Protein 2JOV (pdb70)

Solvent-accessible surface area: 6373 Å² total; per-residue (Å²): 238,182,106,98,68,0,66,18,94,1,131,8,173,45,105,5,159,81,104,53,0,54,0,77,4,69,96,81,10,60,127,73,54,100,92,38,0,21,90,22,5,84,203,35,102,11,48,86,42,48,146,51,39,21,78,42,42,146,67,8,105,130,73,28,10,22,1,35,1,58,75,76,12,54,119,89,91,162,99,184,172,114,172,149,231

Organism: Clostridium perfringens (strain 13 / Type A) (NCBI:txid195102)

Radius of gyration: 15.19 Å; Cα contacts (8 Å, |Δi|>4): 157; chains: 1; bounding box: 55×25×27 Å

Structure (mmCIF, N/CA/C/O backbone):
data_2JOV
#
_entry.id   2JOV
#
loop_
_atom_site.group_PDB
_atom_site.id
_atom_site.type_symbol
_atom_site.label_atom_id
_atom_site.label_alt_id
_atom_site.label_comp_id
_atom_site.label_asym_id
_atom_site.label_entity_id
_atom_site.label_seq_id
_atom_site.pdbx_PDB_ins_code
_atom_site.Cartn_x
_atom_site.Cartn_y
_atom_site.Cartn_z
_atom_site.occupancy
_atom_site.B_iso_or_equiv
_atom_site.auth_seq_id
_atom_site.auth_comp_id
_atom_site.auth_asym_id
_atom_site.auth_atom_id
_atom_site.pdbx_PDB_model_num
ATOM 1 N N . MET A 1 1 ? -21.178 -5.968 8.451 1.00 0.00 1 MET A N 1
ATOM 2 C CA . MET A 1 1 ? -22.078 -5.136 9.282 1.00 0.00 1 MET A CA 1
ATOM 3 C C . MET A 1 1 ? -22.566 -3.934 8.482 1.00 0.00 1 MET A C 1
ATOM 4 O O . MET A 1 1 ? -23.746 -3.843 8.141 1.00 0.00 1 MET A O 1
ATOM 20 N N . HIS A 1 2 ? -21.663 -3.011 8.185 1.00 0.00 2 HIS A N 1
ATOM 21 C CA . HIS A 1 2 ? -21.981 -1.884 7.318 1.00 0.00 2 HIS A CA 1
ATOM 22 C C . HIS A 1 2 ? -21.036 -1.883 6.127 1.00 0.00 2 HIS A C 1
ATOM 23 O O . HIS A 1 2 ? -21.426 -2.207 5.007 1.00 0.00 2 HIS A O 1
ATOM 38 N N . LYS A 1 3 ? -19.782 -1.544 6.392 1.00 0.00 3 LYS A N 1
ATOM 39 C CA . LYS A 1 3 ? -18.751 -1.524 5.368 1.00 0.00 3 LYS A CA 1
ATOM 40 C C . LYS A 1 3 ? -17.490 -2.194 5.898 1.00 0.00 3 LYS A C 1
ATOM 41 O O . LYS A 1 3 ? -17.344 -2.377 7.110 1.00 0.00 3 LYS A O 1
ATOM 60 N N . ASP A 1 4 ? -16.587 -2.564 5.005 1.00 0.00 4 ASP A N 1
ATOM 61 C CA . ASP A 1 4 ? -15.389 -3.296 5.394 1.00 0.00 4 ASP A CA 1
ATOM 62 C C . ASP A 1 4 ? -14.138 -2.460 5.125 1.00 0.00 4 ASP A C 1
ATOM 63 O O . ASP A 1 4 ? -14.095 -1.680 4.174 1.00 0.00 4 ASP A O 1
ATOM 72 N N . ILE A 1 5 ? -13.135 -2.595 5.978 1.00 0.00 5 ILE A N 1
ATOM 73 C CA . ILE A 1 5 ? -11.878 -1.886 5.790 1.00 0.00 5 ILE A CA 1
ATOM 74 C C . ILE A 1 5 ? -11.167 -2.394 4.543 1.00 0.00 5 ILE A C 1
ATOM 75 O O . ILE A 1 5 ? -10.832 -3.576 4.442 1.00 0.00 5 ILE A O 1
ATOM 91 N N . PHE A 1 6 ? -10.944 -1.491 3.600 1.00 0.00 6 PHE A N 1
ATOM 92 C CA . PHE A 1 6 ? -10.245 -1.831 2.374 1.00 0.00 6 PHE A CA 1
ATOM 93 C C . PHE A 1 6 ? -8.841 -2.335 2.692 1.00 0.00 6 PHE A C 1
ATOM 94 O O . PHE A 1 6 ? -8.086 -1.689 3.408 1.00 0.00 6 PHE A O 1
ATOM 111 N N . THR A 1 7 ? -8.531 -3.515 2.192 1.00 0.00 7 THR A N 1
ATOM 112 C CA . THR A 1 7 ? -7.203 -4.081 2.323 1.00 0.00 7 THR A CA 1
ATOM 113 C C . THR A 1 7 ? -6.879 -4.876 1.062 1.00 0.00 7 THR A C 1
ATOM 114 O O . THR A 1 7 ? -7.602 -5.812 0.714 1.00 0.00 7 THR A O 1
ATOM 125 N N . SER A 1 8 ? -5.819 -4.492 0.369 1.00 0.00 8 SER A N 1
ATOM 126 C CA . SER A 1 8 ? -5.491 -5.090 -0.913 1.00 0.00 8 SER A CA 1
ATOM 127 C C . SER A 1 8 ? -3.977 -5.102 -1.112 1.00 0.00 8 SER A C 1
ATOM 128 O O . SER A 1 8 ? -3.226 -4.617 -0.261 1.00 0.00 8 SER A O 1
ATOM 136 N N . VAL A 1 9 ? -3.531 -5.655 -2.228 1.00 0.00 9 VAL A N 1
ATOM 137 C CA . VAL A 1 9 ? -2.112 -5.742 -2.526 1.00 0.00 9 VAL A CA 1
ATOM 138 C C . VAL A 1 9 ? -1.778 -4.908 -3.759 1.00 0.00 9 VAL A C 1
ATOM 139 O O . VAL A 1 9 ? -2.325 -5.137 -4.837 1.00 0.00 9 VAL A O 1
ATOM 152 N N . VAL A 1 10 ? -0.889 -3.941 -3.594 1.00 0.00 10 VAL A N 1
ATOM 153 C CA . VAL A 1 10 ? -0.494 -3.080 -4.701 1.00 0.00 10 VAL A CA 1
ATOM 154 C C . VAL A 1 10 ? 0.968 -3.333 -5.076 1.00 0.00 10 VAL A C 1
ATOM 155 O O . VAL A 1 10 ? 1.779 -3.725 -4.231 1.00 0.00 10 VAL A O 1
ATOM 168 N N . ARG A 1 11 ? 1.291 -3.124 -6.345 1.00 0.00 11 ARG A N 1
ATOM 169 C CA . ARG A 1 11 ? 2.634 -3.370 -6.852 1.00 0.00 11 ARG A CA 1
ATOM 170 C C . ARG A 1 11 ? 3.583 -2.248 -6.450 1.00 0.00 11 ARG A C 1
ATOM 171 O O . ARG A 1 11 ? 3.252 -1.067 -6.570 1.00 0.00 11 ARG A O 1
ATOM 192 N N . VAL A 1 12 ? 4.764 -2.622 -5.977 1.00 0.00 12 VAL A N 1
ATOM 193 C CA . VAL A 1 12 ? 5.763 -1.647 -5.567 1.00 0.00 12 VAL A CA 1
ATOM 194 C C . VAL A 1 12 ? 6.961 -1.698 -6.504 1.00 0.00 12 VAL A C 1
ATOM 195 O O . VAL A 1 12 ? 7.722 -2.671 -6.514 1.00 0.00 12 VAL A O 1
ATOM 208 N N . ARG A 1 13 ? 7.133 -0.641 -7.276 1.00 0.00 13 ARG A N 1
ATOM 209 C CA . ARG A 1 13 ? 8.154 -0.599 -8.308 1.00 0.00 13 ARG A CA 1
ATOM 210 C C . ARG A 1 13 ? 9.454 -0.027 -7.749 1.00 0.00 13 ARG A C 1
ATOM 211 O O . ARG A 1 13 ? 9.582 1.182 -7.572 1.00 0.00 13 ARG A O 1
ATOM 232 N N . GLY A 1 14 ? 10.396 -0.906 -7.438 1.00 0.00 14 GLY A N 1
ATOM 233 C CA . GLY A 1 14 ? 11.702 -0.468 -6.995 1.00 0.00 14 GLY A CA 1
ATOM 234 C C . GLY A 1 14 ? 12.454 -1.586 -6.319 1.00 0.00 14 GLY A C 1
ATOM 235 O O . GLY A 1 14 ? 11.850 -2.585 -5.919 1.00 0.00 14 GLY A O 1
ATOM 239 N N . SER A 1 15 ? 13.759 -1.436 -6.190 1.00 0.00 15 SER A N 1
ATOM 240 C CA . SER A 1 15 ? 14.572 -2.445 -5.539 1.00 0.00 15 SER A CA 1
ATOM 241 C C . SER A 1 15 ? 14.553 -2.212 -4.032 1.00 0.00 15 SER A C 1
ATOM 242 O O . SER A 1 15 ? 15.248 -1.337 -3.513 1.00 0.00 15 SER A O 1
ATOM 250 N N . LYS A 1 16 ? 13.725 -2.984 -3.345 1.00 0.00 16 LYS A N 1
ATOM 251 C CA . LYS A 1 16 ? 13.519 -2.817 -1.915 1.00 0.00 16 LYS A CA 1
ATOM 252 C C . LYS A 1 16 ? 13.184 -4.157 -1.267 1.00 0.00 16 LYS A C 1
ATOM 253 O O . LYS A 1 16 ? 12.332 -4.237 -0.380 1.00 0.00 16 LYS A O 1
ATOM 272 N N . LYS A 1 17 ? 13.877 -5.200 -1.731 1.00 0.00 17 LYS A N 1
ATOM 273 C CA . LYS A 1 17 ? 13.698 -6.569 -1.243 1.00 0.00 17 LYS A CA 1
ATOM 274 C C . LYS A 1 17 ? 12.356 -7.156 -1.692 1.00 0.00 17 LYS A C 1
ATOM 275 O O . LYS A 1 17 ? 12.322 -8.093 -2.492 1.00 0.00 17 LYS A O 1
ATOM 294 N N . TYR A 1 18 ? 11.259 -6.593 -1.196 1.00 0.00 18 TYR A N 1
ATOM 295 C CA . TYR A 1 18 ? 9.919 -7.073 -1.531 1.00 0.00 18 TYR A CA 1
ATOM 296 C C . TYR A 1 18 ? 9.526 -6.679 -2.956 1.00 0.00 18 TYR A C 1
ATOM 297 O O . TYR A 1 18 ? 10.300 -6.039 -3.674 1.00 0.00 18 TYR A O 1
ATOM 315 N N . ASN A 1 19 ? 8.317 -7.047 -3.363 1.00 0.00 19 ASN A N 1
ATOM 316 C CA . ASN A 1 19 ? 7.828 -6.714 -4.697 1.00 0.00 19 ASN A CA 1
ATOM 317 C C . ASN A 1 19 ? 6.461 -6.035 -4.632 1.00 0.00 19 ASN A C 1
ATOM 318 O O . ASN A 1 19 ? 6.178 -5.118 -5.404 1.00 0.00 19 ASN A O 1
ATOM 329 N N . VAL A 1 20 ? 5.631 -6.469 -3.699 1.00 0.00 20 VAL A N 1
ATOM 330 C CA . VAL A 1 20 ? 4.313 -5.876 -3.502 1.00 0.00 20 VAL A CA 1
ATOM 331 C C . VAL A 1 20 ? 4.112 -5.515 -2.036 1.00 0.00 20 VAL A C 1
ATOM 332 O O . VAL A 1 20 ? 4.796 -6.052 -1.163 1.00 0.00 20 VAL A O 1
ATOM 345 N N . VAL A 1 21 ? 3.188 -4.608 -1.762 1.00 0.00 21 VAL A N 1
ATOM 346 C CA . VAL A 1 21 ? 2.923 -4.200 -0.393 1.00 0.00 21 VAL A CA 1
ATOM 347 C C . VAL A 1 21 ? 1.429 -4.289 -0.071 1.00 0.00 21 VAL A C 1
ATOM 348 O O . VAL A 1 21 ? 0.581 -3.882 -0.873 1.00 0.00 21 VAL A O 1
ATOM 361 N N . PRO A 1 22 ? 1.085 -4.879 1.085 1.00 0.00 22 PRO A N 1
ATOM 362 C CA . PRO A 1 22 ? -0.290 -4.899 1.578 1.00 0.00 22 PRO A CA 1
ATOM 363 C C . PRO A 1 22 ? -0.726 -3.528 2.093 1.00 0.00 22 PRO A C 1
ATOM 364 O O . PRO A 1 22 ? -0.136 -2.977 3.031 1.00 0.00 22 PRO A O 1
ATOM 375 N N . VAL A 1 23 ? -1.749 -2.978 1.467 1.00 0.00 23 VAL A N 1
ATOM 376 C CA . VAL A 1 23 ? -2.258 -1.670 1.836 1.00 0.00 23 VAL A CA 1
ATOM 377 C C . VAL A 1 23 ? -3.650 -1.789 2.437 1.00 0.00 23 VAL A C 1
ATOM 378 O O . VAL A 1 23 ? -4.408 -2.701 2.102 1.00 0.00 23 VAL A O 1
ATOM 391 N N . LYS A 1 24 ? -3.976 -0.869 3.323 1.00 0.00 24 LYS A N 1
ATOM 392 C CA . LYS A 1 24 ? -5.273 -0.849 3.964 1.00 0.00 24 LYS A CA 1
ATOM 393 C C . LYS A 1 24 ? -5.806 0.571 4.011 1.00 0.00 24 LYS A C 1
ATOM 394 O O . LYS A 1 24 ? -5.090 1.525 3.701 1.00 0.00 24 LYS A O 1
ATOM 413 N N . SER A 1 25 ? -7.058 0.712 4.393 1.00 0.00 25 SER A N 1
ATOM 414 C CA . SER A 1 25 ? -7.669 2.020 4.481 1.00 0.00 25 SER A CA 1
ATOM 415 C C . SER A 1 25 ? -7.901 2.409 5.933 1.00 0.00 25 SER A C 1
ATOM 416 O O . SER A 1 25 ? -7.992 1.554 6.819 1.00 0.00 25 SER A O 1
ATOM 424 N N . ASN A 1 26 ? -7.971 3.710 6.167 1.00 0.00 26 ASN A N 1
ATOM 425 C CA . ASN A 1 26 ? -8.210 4.250 7.497 1.00 0.00 26 ASN A CA 1
ATOM 426 C C . ASN A 1 26 ? -9.684 4.149 7.876 1.00 0.00 26 ASN A C 1
ATOM 427 O O . ASN A 1 26 ? -10.020 3.951 9.045 1.00 0.00 26 ASN A O 1
ATOM 438 N N . LYS A 1 27 ? -10.559 4.269 6.888 1.00 0.00 27 LYS A N 1
ATOM 439 C CA . LYS A 1 27 ? -11.994 4.275 7.138 1.00 0.00 27 LYS A CA 1
ATOM 440 C C . LYS A 1 27 ? -12.690 3.161 6.357 1.00 0.00 27 LYS A C 1
ATOM 441 O O . LYS A 1 27 ? -12.211 2.748 5.302 1.00 0.00 27 LYS A O 1
ATOM 460 N N . PRO A 1 28 ? -13.816 2.643 6.887 1.00 0.00 28 PRO A N 1
ATOM 461 C CA . PRO A 1 28 ? -14.546 1.519 6.282 1.00 0.00 28 PRO A CA 1
ATOM 462 C C . PRO A 1 28 ? -15.127 1.855 4.910 1.00 0.00 28 PRO A C 1
ATOM 463 O O . PRO A 1 28 ? -15.700 2.928 4.709 1.00 0.00 28 PRO A O 1
ATOM 474 N N . VAL A 1 29 ? -14.987 0.920 3.980 1.00 0.00 29 VAL A N 1
ATOM 475 C CA . VAL A 1 29 ? -15.438 1.115 2.610 1.00 0.00 29 VAL A CA 1
ATOM 476 C C . VAL A 1 29 ? -16.394 -0.003 2.217 1.00 0.00 29 VAL A C 1
ATOM 477 O O . VAL A 1 29 ? -16.294 -1.113 2.732 1.00 0.00 29 VAL A O 1
ATOM 490 N N . GLU A 1 30 ? -17.332 0.274 1.331 1.00 0.00 30 GLU A N 1
ATOM 491 C CA . GLU A 1 30 ? -18.218 -0.772 0.848 1.00 0.00 30 GLU A CA 1
ATOM 492 C C . GLU A 1 30 ? -17.438 -1.749 -0.028 1.00 0.00 30 GLU A C 1
ATOM 493 O O . GLU A 1 30 ? -16.510 -1.354 -0.738 1.00 0.00 30 GLU A O 1
ATOM 505 N N . ILE A 1 31 ? -17.813 -3.021 0.031 1.00 0.00 31 ILE A N 1
ATOM 506 C CA . ILE A 1 31 ? -17.078 -4.081 -0.658 1.00 0.00 31 ILE A CA 1
ATOM 507 C C . ILE A 1 31 ? -17.045 -3.850 -2.173 1.00 0.00 31 ILE A C 1
ATOM 508 O O . ILE A 1 31 ? -16.102 -4.256 -2.857 1.00 0.00 31 ILE A O 1
ATOM 524 N N . SER A 1 32 ? -18.053 -3.161 -2.688 1.00 0.00 32 SER A N 1
ATOM 525 C CA . SER A 1 32 ? -18.105 -2.830 -4.103 1.00 0.00 32 SER A CA 1
ATOM 526 C C . SER A 1 32 ? -16.985 -1.856 -4.482 1.00 0.00 32 SER A C 1
ATOM 527 O O . SER A 1 32 ? -16.501 -1.858 -5.614 1.00 0.00 32 SER A O 1
ATOM 535 N N . LYS A 1 33 ? -16.554 -1.048 -3.518 1.00 0.00 33 LYS A N 1
ATOM 536 C CA . LYS A 1 33 ? -15.472 -0.100 -3.749 1.00 0.00 33 LYS A CA 1
ATOM 537 C C . LYS A 1 33 ? -14.124 -0.733 -3.430 1.00 0.00 33 LYS A C 1
ATOM 538 O O . LYS A 1 33 ? -13.089 -0.268 -3.904 1.00 0.00 33 LYS A O 1
ATOM 557 N N . TRP A 1 34 ? -14.138 -1.797 -2.630 1.00 0.00 34 TRP A N 1
ATOM 558 C CA . TRP A 1 34 ? -12.930 -2.574 -2.373 1.00 0.00 34 TRP A CA 1
ATOM 559 C C . TRP A 1 34 ? -12.362 -3.085 -3.695 1.00 0.00 34 TRP A C 1
ATOM 560 O O . TRP A 1 34 ? -11.155 -3.024 -3.938 1.00 0.00 34 TRP A O 1
ATOM 581 N N . ILE A 1 35 ? -13.253 -3.569 -4.550 1.00 0.00 35 ILE A N 1
ATOM 582 C CA . ILE A 1 35 ? -12.873 -4.028 -5.879 1.00 0.00 35 ILE A CA 1
ATOM 583 C C . ILE A 1 35 ? -12.413 -2.849 -6.730 1.00 0.00 35 ILE A C 1
ATOM 584 O O . ILE A 1 35 ? -11.375 -2.909 -7.391 1.00 0.00 35 ILE A O 1
ATOM 600 N N . ASP A 1 36 ? -13.187 -1.766 -6.676 1.00 0.00 36 ASP A N 1
ATOM 601 C CA . ASP A 1 36 ? -12.920 -0.568 -7.470 1.00 0.00 36 ASP A CA 1
ATOM 602 C C . ASP A 1 36 ? -11.540 0.012 -7.160 1.00 0.00 36 ASP A C 1
ATOM 603 O O . ASP A 1 36 ? -10.779 0.339 -8.071 1.00 0.00 36 ASP A O 1
ATOM 612 N N . PHE A 1 37 ? -11.209 0.116 -5.878 1.00 0.00 37 PHE A N 1
ATOM 613 C CA . PHE A 1 37 ? -9.912 0.645 -5.468 1.00 0.00 37 PHE A CA 1
ATOM 614 C C . PHE A 1 37 ? -8.785 -0.304 -5.871 1.00 0.00 37 PHE A C 1
ATOM 615 O O . PHE A 1 37 ? -7.710 0.137 -6.280 1.00 0.00 37 PHE A O 1
ATOM 632 N N . SER A 1 38 ? -9.039 -1.606 -5.773 1.00 0.00 38 SER A N 1
ATOM 633 C CA . SER A 1 38 ? -8.057 -2.604 -6.178 1.00 0.00 38 SER A CA 1
ATOM 634 C C . SER A 1 38 ? -7.795 -2.512 -7.680 1.00 0.00 38 SER A C 1
ATOM 635 O O . SER A 1 38 ? -6.673 -2.733 -8.143 1.00 0.00 38 SER A O 1
ATOM 643 N N . ASN A 1 39 ? -8.834 -2.163 -8.437 1.00 0.00 39 ASN A N 1
ATOM 644 C CA . ASN A 1 39 ? -8.698 -1.939 -9.873 1.00 0.00 39 ASN A CA 1
ATOM 645 C C . ASN A 1 39 ? -7.746 -0.781 -10.137 1.00 0.00 39 ASN A C 1
ATOM 646 O O . ASN A 1 39 ? -6.921 -0.836 -11.048 1.00 0.00 39 ASN A O 1
ATOM 657 N N . VAL A 1 40 ? -7.856 0.260 -9.319 1.00 0.00 40 VAL A N 1
ATOM 658 C CA . VAL A 1 40 ? -6.976 1.418 -9.425 1.00 0.00 40 VAL A CA 1
ATOM 659 C C . VAL A 1 40 ? -5.539 1.022 -9.108 1.00 0.00 40 VAL A C 1
ATOM 660 O O . VAL A 1 40 ? -4.609 1.391 -9.822 1.00 0.00 40 VAL A O 1
ATOM 673 N N . LEU A 1 41 ? -5.372 0.237 -8.049 1.00 0.00 41 LEU A N 1
ATOM 674 C CA . LEU A 1 41 ? -4.051 -0.213 -7.624 1.00 0.00 41 LEU A CA 1
ATOM 675 C C . LEU A 1 41 ? -3.407 -1.120 -8.670 1.00 0.00 41 LEU A C 1
ATOM 676 O O . LEU A 1 41 ? -2.188 -1.261 -8.715 1.00 0.00 41 LEU A O 1
ATOM 692 N N . SER A 1 42 ? -4.229 -1.718 -9.523 1.00 0.00 42 SER A N 1
ATOM 693 C CA . SER A 1 42 ? -3.734 -2.615 -10.558 1.00 0.00 42 SER A CA 1
ATOM 694 C C . SER A 1 42 ? -3.044 -1.841 -11.684 1.00 0.00 42 SER A C 1
ATOM 695 O O . SER A 1 42 ? -2.349 -2.429 -12.514 1.00 0.00 42 SER A O 1
ATOM 703 N N . ARG A 1 43 ? -3.235 -0.524 -11.711 1.00 0.00 43 ARG A N 1
ATOM 704 C CA . ARG A 1 43 ? -2.548 0.325 -12.681 1.00 0.00 43 ARG A CA 1
ATOM 705 C C . ARG A 1 43 ? -1.539 1.212 -11.955 1.00 0.00 43 ARG A C 1
ATOM 706 O O . ARG A 1 43 ? -0.846 2.032 -12.567 1.00 0.00 43 ARG A O 1
ATOM 727 N N . LEU A 1 44 ? -1.462 1.032 -10.644 1.00 0.00 44 LEU A N 1
ATOM 728 C CA . LEU A 1 44 ? -0.704 1.930 -9.789 1.00 0.00 44 LEU A CA 1
ATOM 729 C C . LEU A 1 44 ? 0.559 1.247 -9.276 1.00 0.00 44 LEU A C 1
ATOM 730 O O . LEU A 1 44 ? 0.524 0.102 -8.824 1.00 0.00 44 LEU A O 1
ATOM 746 N N . TYR A 1 45 ? 1.672 1.952 -9.368 1.00 0.00 45 TYR A N 1
ATOM 747 C CA . TYR A 1 45 ? 2.945 1.441 -8.892 1.00 0.00 45 TYR A CA 1
ATOM 748 C C . TYR A 1 45 ? 3.514 2.344 -7.810 1.00 0.00 45 TYR A C 1
ATOM 749 O O . TYR A 1 45 ? 3.914 3.478 -8.080 1.00 0.00 45 TYR A O 1
ATOM 767 N N . VAL A 1 46 ? 3.527 1.843 -6.586 1.00 0.00 46 VAL A N 1
ATOM 768 C CA . VAL A 1 46 ? 4.138 2.558 -5.478 1.00 0.00 46 VAL A CA 1
ATOM 769 C C . VAL A 1 46 ? 5.648 2.392 -5.560 1.00 0.00 46 VAL A C 1
ATOM 770 O O . VAL A 1 46 ? 6.137 1.278 -5.659 1.00 0.00 46 VAL A O 1
ATOM 783 N N . GLY A 1 47 ? 6.384 3.486 -5.546 1.00 0.00 47 GLY A N 1
ATOM 784 C CA . GLY A 1 47 ? 7.824 3.386 -5.671 1.00 0.00 47 GLY A CA 1
ATOM 785 C C . GLY A 1 47 ? 8.549 3.912 -4.457 1.00 0.00 47 GLY A C 1
ATOM 786 O O . GLY A 1 47 ? 9.653 4.444 -4.565 1.00 0.00 47 GLY A O 1
ATOM 790 N N . VAL A 1 48 ? 7.930 3.765 -3.295 1.00 0.00 48 VAL A N 1
ATOM 791 C CA . VAL A 1 48 ? 8.500 4.282 -2.057 1.00 0.00 48 VAL A CA 1
ATOM 792 C C . VAL A 1 48 ? 8.560 3.195 -0.990 1.00 0.00 48 VAL A C 1
ATOM 793 O O . VAL A 1 48 ? 7.527 2.708 -0.536 1.00 0.00 48 VAL A O 1
ATOM 806 N N . PRO A 1 49 ? 9.774 2.764 -0.616 1.00 0.00 49 PRO A N 1
ATOM 807 C CA . PRO A 1 49 ? 9.982 1.887 0.532 1.00 0.00 49 PRO A CA 1
ATOM 808 C C . PRO A 1 49 ? 9.846 2.664 1.839 1.00 0.00 49 PRO A C 1
ATOM 809 O O . PRO A 1 49 ? 10.746 3.416 2.226 1.00 0.00 49 PRO A O 1
ATOM 820 N N . THR A 1 50 ? 8.711 2.501 2.500 1.00 0.00 50 THR A N 1
ATOM 821 C CA . THR A 1 50 ? 8.396 3.297 3.674 1.00 0.00 50 THR A CA 1
ATOM 822 C C . THR A 1 50 ? 8.031 2.434 4.880 1.00 0.00 50 THR A C 1
ATOM 823 O O . THR A 1 50 ? 8.047 1.202 4.815 1.00 0.00 50 THR A O 1
ATOM 834 N N . LYS A 1 51 ? 7.702 3.104 5.983 1.00 0.00 51 LYS A N 1
ATOM 835 C CA . LYS A 1 51 ? 7.275 2.435 7.204 1.00 0.00 51 LYS A CA 1
ATOM 836 C C . LYS A 1 51 ? 5.765 2.205 7.184 1.00 0.00 51 LYS A C 1
ATOM 837 O O . LYS A 1 51 ? 5.092 2.555 6.217 1.00 0.00 51 LYS A O 1
ATOM 856 N N . SER A 1 52 ? 5.238 1.635 8.255 1.00 0.00 52 SER A N 1
ATOM 857 C CA . SER A 1 52 ? 3.822 1.327 8.335 1.00 0.00 52 SER A CA 1
ATOM 858 C C . SER A 1 52 ? 2.996 2.588 8.566 1.00 0.00 52 SER A C 1
ATOM 859 O O . SER A 1 52 ? 3.396 3.482 9.313 1.00 0.00 52 SER A O 1
ATOM 867 N N . GLY A 1 53 ? 1.855 2.659 7.898 1.00 0.00 53 GLY A N 1
ATOM 868 C CA . GLY A 1 53 ? 0.991 3.810 8.029 1.00 0.00 53 GLY A CA 1
ATOM 869 C C . GLY A 1 53 ? 1.376 4.910 7.068 1.00 0.00 53 GLY A C 1
ATOM 870 O O . GLY A 1 53 ? 1.230 6.092 7.376 1.00 0.00 53 GLY A O 1
ATOM 874 N N . ASN A 1 54 ? 1.886 4.526 5.905 1.00 0.00 54 ASN A N 1
ATOM 875 C CA . ASN A 1 54 ? 2.275 5.510 4.894 1.00 0.00 54 ASN A CA 1
ATOM 876 C C . ASN A 1 54 ? 1.156 5.691 3.873 1.00 0.00 54 ASN A C 1
ATOM 877 O O . ASN A 1 54 ? 0.639 4.718 3.327 1.00 0.00 54 ASN A O 1
ATOM 888 N N . VAL A 1 55 ? 0.768 6.939 3.639 1.00 0.00 55 VAL A N 1
ATOM 889 C CA . VAL A 1 55 ? -0.327 7.236 2.726 1.00 0.00 55 VAL A CA 1
ATOM 890 C C . VAL A 1 55 ? 0.161 7.265 1.282 1.00 0.00 55 VAL A C 1
ATOM 891 O O . VAL A 1 55 ? 1.042 8.053 0.933 1.00 0.00 55 VAL A O 1
ATOM 904 N N . VAL A 1 56 ? -0.410 6.403 0.453 1.00 0.00 56 VAL A N 1
ATOM 905 C CA . VAL A 1 56 ? -0.088 6.380 -0.966 1.00 0.00 56 VAL A CA 1
ATOM 906 C C . VAL A 1 56 ? -0.903 7.435 -1.696 1.00 0.00 56 VAL A C 1
ATOM 907 O O . VAL A 1 56 ? -0.362 8.362 -2.301 1.00 0.00 56 VAL A O 1
ATOM 920 N N . CYS A 1 57 ? -2.214 7.280 -1.633 1.00 0.00 57 CYS A N 1
ATOM 921 C CA . CYS A 1 57 ? -3.126 8.207 -2.271 1.00 0.00 57 CYS A CA 1
ATOM 922 C C . CYS A 1 57 ? -4.206 8.640 -1.294 1.00 0.00 57 CYS A C 1
ATOM 923 O O . CYS A 1 57 ? -4.930 7.804 -0.746 1.00 0.00 57 CYS A O 1
ATOM 931 N N . LYS A 1 58 ? -4.296 9.936 -1.056 1.00 0.00 58 LYS A N 1
ATOM 932 C CA . LYS A 1 58 ? -5.356 10.478 -0.229 1.00 0.00 58 LYS A CA 1
ATOM 933 C C . LYS A 1 58 ? -6.532 10.862 -1.118 1.00 0.00 58 LYS A C 1
ATOM 934 O O . LYS A 1 58 ? -6.335 11.436 -2.191 1.00 0.00 58 LYS A O 1
ATOM 953 N N . ASN A 1 59 ? -7.740 10.526 -0.678 1.00 0.00 59 ASN A N 1
ATOM 954 C CA . ASN A 1 59 ? -8.953 10.770 -1.456 1.00 0.00 59 ASN A CA 1
ATOM 955 C C . ASN A 1 59 ? -8.928 9.952 -2.742 1.00 0.00 59 ASN A C 1
ATOM 956 O O . ASN A 1 59 ? -9.049 10.501 -3.838 1.00 0.00 59 ASN A O 1
ATOM 967 N N . ILE A 1 60 ? -8.785 8.637 -2.608 1.00 0.00 60 ILE A N 1
ATOM 968 C CA . ILE A 1 60 ? -8.699 7.768 -3.777 1.00 0.00 60 ILE A CA 1
ATOM 969 C C . ILE A 1 60 ? -10.047 7.711 -4.494 1.00 0.00 60 ILE A C 1
ATOM 970 O O . ILE A 1 60 ? -11.080 7.438 -3.874 1.00 0.00 60 ILE A O 1
ATOM 986 N N . MET A 1 61 ? -10.030 8.020 -5.792 1.00 0.00 61 MET A N 1
ATOM 987 C CA . MET A 1 61 ? -11.250 8.125 -6.597 1.00 0.00 61 MET A CA 1
ATOM 988 C C . MET A 1 61 ? -12.105 9.279 -6.081 1.00 0.00 61 MET A C 1
ATOM 989 O O . MET A 1 61 ? -13.317 9.321 -6.302 1.00 0.00 61 MET A O 1
ATOM 1003 N N . ASN A 1 62 ? -11.438 10.226 -5.418 1.00 0.00 62 ASN A N 1
ATOM 1004 C CA . ASN A 1 62 ? -12.087 11.370 -4.770 1.00 0.00 62 ASN A CA 1
ATOM 1005 C C . ASN A 1 62 ? -13.222 10.906 -3.862 1.00 0.00 62 ASN A C 1
ATOM 1006 O O . ASN A 1 62 ? -14.405 11.089 -4.161 1.00 0.00 62 ASN A O 1
ATOM 1017 N N . THR A 1 63 ? -12.842 10.260 -2.776 1.00 0.00 63 THR A N 1
ATOM 1018 C CA . THR A 1 63 ? -13.791 9.779 -1.792 1.00 0.00 63 THR A CA 1
ATOM 1019 C C . THR A 1 63 ? -13.611 10.506 -0.464 1.00 0.00 63 THR A C 1
ATOM 1020 O O . THR A 1 63 ? -14.577 10.781 0.247 1.00 0.00 63 THR A O 1
ATOM 1031 N N . GLY A 1 64 ? -12.364 10.829 -0.148 1.00 0.00 64 GLY A N 1
ATOM 1032 C CA . GLY A 1 64 ? -12.056 11.442 1.129 1.00 0.00 64 GLY A CA 1
ATOM 1033 C C . GLY A 1 64 ? -11.413 10.454 2.076 1.00 0.00 64 GLY A C 1
ATOM 1034 O O . GLY A 1 64 ? -11.248 10.728 3.263 1.00 0.00 64 GLY A O 1
ATOM 1038 N N . VAL A 1 65 ? -11.052 9.293 1.546 1.00 0.00 65 VAL A N 1
ATOM 1039 C CA . VAL A 1 65 ? -10.468 8.230 2.347 1.00 0.00 65 VAL A CA 1
ATOM 1040 C C . VAL A 1 65 ? -8.959 8.148 2.108 1.00 0.00 65 VAL A C 1
ATOM 1041 O O . VAL A 1 65 ? -8.465 8.603 1.074 1.00 0.00 65 VAL A O 1
ATOM 1054 N N . ASP A 1 66 ? -8.234 7.582 3.061 1.00 0.00 66 ASP A N 1
ATOM 1055 C CA . ASP A 1 66 ? -6.788 7.446 2.942 1.00 0.00 66 ASP A CA 1
ATOM 1056 C C . ASP A 1 66 ? -6.416 5.985 2.731 1.00 0.00 66 ASP A C 1
ATOM 1057 O O . ASP A 1 66 ? -6.988 5.091 3.361 1.00 0.00 66 ASP A O 1
ATOM 1066 N N . ILE A 1 67 ? -5.475 5.743 1.831 1.00 0.00 67 ILE A N 1
ATOM 1067 C CA . ILE A 1 67 ? -4.954 4.400 1.614 1.00 0.00 67 ILE A CA 1
ATOM 1068 C C . ILE A 1 67 ? -3.510 4.333 2.091 1.00 0.00 67 ILE A C 1
ATOM 1069 O O . ILE A 1 67 ? -2.641 5.032 1.562 1.00 0.00 67 ILE A O 1
ATOM 1085 N N . ILE A 1 68 ? -3.258 3.502 3.091 1.00 0.00 68 ILE A N 1
ATOM 1086 C CA . ILE A 1 68 ? -1.946 3.443 3.715 1.00 0.00 68 ILE A CA 1
ATOM 1087 C C . ILE A 1 68 ? -1.364 2.033 3.678 1.00 0.00 68 ILE A C 1
ATOM 1088 O O . ILE A 1 68 ? -2.064 1.052 3.927 1.00 0.00 68 ILE A O 1
ATOM 1104 N N . CYS A 1 69 ? -0.084 1.933 3.358 1.00 0.00 69 CYS A N 1
ATOM 1105 C CA . CYS A 1 69 ? 0.611 0.658 3.429 1.00 0.00 69 CYS A CA 1
ATOM 1106 C C . CYS A 1 69 ? 1.051 0.421 4.865 1.00 0.00 69 CYS A C 1
ATOM 1107 O O . CYS A 1 69 ? 1.577 1.327 5.514 1.00 0.00 69 CYS A O 1
ATOM 1115 N N . THR A 1 70 ? 0.836 -0.779 5.371 1.00 0.00 70 THR A N 1
ATOM 1116 C CA . THR A 1 70 ? 1.158 -1.062 6.760 1.00 0.00 70 THR A CA 1
ATOM 1117 C C . THR A 1 70 ? 2.362 -1.997 6.870 1.00 0.00 70 THR A C 1
ATOM 1118 O O . THR A 1 70 ? 2.752 -2.406 7.965 1.00 0.00 70 THR A O 1
ATOM 1129 N N . LYS A 1 71 ? 2.955 -2.327 5.737 1.00 0.00 71 LYS A N 1
ATOM 1130 C CA . LYS A 1 71 ? 4.159 -3.135 5.724 1.00 0.00 71 LYS A CA 1
ATOM 1131 C C . LYS A 1 71 ? 5.379 -2.228 5.624 1.00 0.00 71 LYS A C 1
ATOM 1132 O O . LYS A 1 71 ? 5.331 -1.189 4.970 1.00 0.00 71 LYS A O 1
ATOM 1151 N N . ASN A 1 72 ? 6.451 -2.604 6.298 1.00 0.00 72 ASN A N 1
ATOM 1152 C CA . ASN A 1 72 ? 7.679 -1.821 6.272 1.00 0.00 72 ASN A CA 1
ATOM 1153 C C . ASN A 1 72 ? 8.569 -2.310 5.142 1.00 0.00 72 ASN A C 1
ATOM 1154 O O . ASN A 1 72 ? 8.929 -3.487 5.100 1.00 0.00 72 ASN A O 1
ATOM 1165 N N . LEU A 1 73 ? 8.906 -1.424 4.214 1.00 0.00 73 LEU A N 1
ATOM 1166 C CA . LEU A 1 73 ? 9.730 -1.810 3.074 1.00 0.00 73 LEU A CA 1
ATOM 1167 C C . LEU A 1 73 ? 11.191 -1.437 3.307 1.00 0.00 73 LEU A C 1
ATOM 1168 O O . LEU A 1 73 ? 11.536 -0.255 3.359 1.00 0.00 73 LEU A O 1
ATOM 1184 N N . PRO A 1 74 ? 12.066 -2.440 3.459 1.00 0.00 74 PRO A N 1
ATOM 1185 C CA . PRO A 1 74 ? 13.493 -2.230 3.629 1.00 0.00 74 PRO A CA 1
ATOM 1186 C C . PRO A 1 74 ? 14.214 -2.144 2.289 1.00 0.00 74 PRO A C 1
ATOM 1187 O O . PRO A 1 74 ? 14.545 -3.165 1.682 1.00 0.00 74 PRO A O 1
ATOM 1198 N N . LYS A 1 75 ? 14.434 -0.923 1.823 1.00 0.00 75 LYS A N 1
ATOM 1199 C CA . LYS A 1 75 ? 15.097 -0.700 0.546 1.00 0.00 75 LYS A CA 1
ATOM 1200 C C . LYS A 1 75 ? 16.564 -1.080 0.630 1.00 0.00 75 LYS A C 1
ATOM 1201 O O . LYS A 1 75 ? 17.052 -1.928 -0.120 1.00 0.00 75 LYS A O 1
ATOM 1220 N N . ASP A 1 76 ? 17.256 -0.434 1.542 1.00 0.00 76 ASP A N 1
ATOM 1221 C CA . ASP A 1 76 ? 18.669 -0.692 1.764 1.00 0.00 76 ASP A CA 1
ATOM 1222 C C . ASP A 1 76 ? 18.850 -1.452 3.063 1.00 0.00 76 ASP A C 1
ATOM 1223 O O . ASP A 1 76 ? 18.567 -0.929 4.145 1.00 0.00 76 ASP A O 1
ATOM 1232 N N . SER A 1 77 ? 19.304 -2.687 2.956 1.00 0.00 77 SER A N 1
ATOM 1233 C CA . SER A 1 77 ? 19.494 -3.527 4.125 1.00 0.00 77 SER A CA 1
ATOM 1234 C C . SER A 1 77 ? 20.861 -3.274 4.752 1.00 0.00 77 SER A C 1
ATOM 1235 O O . SER A 1 77 ? 21.815 -4.017 4.521 1.00 0.00 77 SER A O 1
ATOM 1243 N N . LEU A 1 78 ? 20.955 -2.202 5.520 1.00 0.00 78 LEU A N 1
ATOM 1244 C CA . LEU A 1 78 ? 22.194 -1.858 6.196 1.00 0.00 78 LEU A CA 1
ATOM 1245 C C . LEU A 1 78 ? 22.121 -2.249 7.663 1.00 0.00 78 LEU A C 1
ATOM 1246 O O . LEU A 1 78 ? 21.684 -1.462 8.506 1.00 0.00 78 LEU A O 1
ATOM 1262 N N . GLU A 1 79 ? 22.514 -3.479 7.954 1.00 0.00 79 GLU A N 1
ATOM 1263 C CA . GLU A 1 79 ? 22.558 -3.964 9.323 1.00 0.00 79 GLU A CA 1
ATOM 1264 C C . GLU A 1 79 ? 24.002 -3.966 9.808 1.00 0.00 79 GLU A C 1
ATOM 1265 O O . GLU A 1 79 ? 24.858 -4.641 9.234 1.00 0.00 79 GLU A O 1
ATOM 1277 N N . HIS A 1 80 ? 24.272 -3.187 10.840 1.00 0.00 80 HIS A N 1
ATOM 1278 C CA . HIS A 1 80 ? 25.627 -3.030 11.337 1.00 0.00 80 HIS A CA 1
ATOM 1279 C C . HIS A 1 80 ? 25.769 -3.660 12.721 1.00 0.00 80 HIS A C 1
ATOM 1280 O O . HIS A 1 80 ? 26.306 -3.050 13.646 1.00 0.00 80 HIS A O 1
ATOM 1295 N N . HIS A 1 81 ? 25.276 -4.881 12.858 1.00 0.00 81 HIS A N 1
ATOM 1296 C CA . HIS A 1 81 ? 25.459 -5.645 14.083 1.00 0.00 81 HIS A CA 1
ATOM 1297 C C . HIS A 1 81 ? 26.586 -6.651 13.880 1.00 0.00 81 HIS A C 1
ATOM 1298 O O . HIS A 1 81 ? 27.425 -6.856 14.758 1.00 0.00 81 HIS A O 1
ATOM 1313 N N . HIS A 1 82 ? 26.598 -7.276 12.713 1.00 0.00 82 HIS A N 1
ATOM 1314 C CA . HIS A 1 82 ? 27.685 -8.174 12.345 1.00 0.00 82 HIS A CA 1
ATOM 1315 C C . HIS A 1 82 ? 28.640 -7.462 11.397 1.00 0.00 82 HIS A C 1
ATOM 1316 O O . HIS A 1 82 ? 28.235 -6.561 10.661 1.00 0.00 82 HIS A O 1
ATOM 1331 N N . HIS A 1 83 ? 29.909 -7.839 11.428 1.00 0.00 83 HIS A N 1
ATOM 1332 C CA . HIS A 1 83 ? 30.868 -7.313 10.469 1.00 0.00 83 HIS A CA 1
ATOM 1333 C C . HIS A 1 83 ? 30.706 -8.049 9.139 1.00 0.00 83 HIS A C 1
ATOM 1334 O O . HIS A 1 83 ? 29.863 -7.678 8.321 1.00 0.00 83 HIS A O 1
ATOM 1349 N N . HIS A 1 84 ? 31.466 -9.126 8.960 1.00 0.00 84 HIS A N 1
ATOM 1350 C CA . HIS A 1 84 ? 31.446 -9.898 7.720 1.00 0.00 84 HIS A CA 1
ATOM 1351 C C . HIS A 1 84 ? 32.486 -11.008 7.791 1.00 0.00 84 HIS A C 1
ATOM 1352 O O . HIS A 1 84 ? 33.557 -10.812 8.359 1.00 0.00 84 HIS A O 1
ATOM 1367 N N . HIS A 1 85 ? 32.163 -12.173 7.244 1.00 0.00 85 HIS A N 1
ATOM 1368 C CA . HIS A 1 85 ? 33.128 -13.264 7.166 1.00 0.00 85 HIS A CA 1
ATOM 1369 C C . HIS A 1 85 ? 33.993 -13.105 5.922 1.00 0.00 85 HIS A C 1
ATOM 1370 O O . HIS A 1 85 ? 35.047 -12.449 6.016 1.00 0.00 85 HIS A O 1
ATOM 1386 N N . MET A 1 1 ? -25.246 -1.912 3.974 1.00 0.00 1 MET A N 2
ATOM 1387 C CA . MET A 1 1 ? -25.496 -2.598 5.263 1.00 0.00 1 MET A CA 2
ATOM 1388 C C . MET A 1 1 ? -24.227 -2.683 6.098 1.00 0.00 1 MET A C 2
ATOM 1389 O O . MET A 1 1 ? -24.211 -2.269 7.256 1.00 0.00 1 MET A O 2
ATOM 1405 N N . HIS A 1 2 ? -23.162 -3.221 5.523 1.00 0.00 2 HIS A N 2
ATOM 1406 C CA . HIS A 1 2 ? -21.923 -3.379 6.265 1.00 0.00 2 HIS A CA 2
ATOM 1407 C C . HIS A 1 2 ? -20.742 -2.894 5.442 1.00 0.00 2 HIS A C 2
ATOM 1408 O O . HIS A 1 2 ? -20.550 -3.314 4.301 1.00 0.00 2 HIS A O 2
ATOM 1423 N N . LYS A 1 3 ? -19.966 -2.001 6.022 1.00 0.00 3 LYS A N 2
ATOM 1424 C CA . LYS A 1 3 ? -18.755 -1.524 5.387 1.00 0.00 3 LYS A CA 2
ATOM 1425 C C . LYS A 1 3 ? -17.548 -2.149 6.062 1.00 0.00 3 LYS A C 2
ATOM 1426 O O . LYS A 1 3 ? -17.568 -2.401 7.267 1.00 0.00 3 LYS A O 2
ATOM 1445 N N . ASP A 1 4 ? -16.505 -2.401 5.292 1.00 0.00 4 ASP A N 2
ATOM 1446 C CA . ASP A 1 4 ? -15.324 -3.066 5.815 1.00 0.00 4 ASP A CA 2
ATOM 1447 C C . ASP A 1 4 ? -14.054 -2.370 5.367 1.00 0.00 4 ASP A C 2
ATOM 1448 O O . ASP A 1 4 ? -14.003 -1.775 4.294 1.00 0.00 4 ASP A O 2
ATOM 1457 N N . ILE A 1 5 ? -13.042 -2.432 6.216 1.00 0.00 5 ILE A N 2
ATOM 1458 C CA . ILE A 1 5 ? -11.736 -1.879 5.912 1.00 0.00 5 ILE A CA 2
ATOM 1459 C C . ILE A 1 5 ? -11.135 -2.578 4.698 1.00 0.00 5 ILE A C 2
ATOM 1460 O O . ILE A 1 5 ? -10.787 -3.762 4.761 1.00 0.00 5 ILE A O 2
ATOM 1476 N N . PHE A 1 6 ? -11.040 -1.854 3.594 1.00 0.00 6 PHE A N 2
ATOM 1477 C CA . PHE A 1 6 ? -10.463 -2.400 2.377 1.00 0.00 6 PHE A CA 2
ATOM 1478 C C . PHE A 1 6 ? -8.976 -2.665 2.581 1.00 0.00 6 PHE A C 2
ATOM 1479 O O . PHE A 1 6 ? -8.183 -1.737 2.739 1.00 0.00 6 PHE A O 2
ATOM 1496 N N . THR A 1 7 ? -8.618 -3.938 2.611 1.00 0.00 7 THR A N 2
ATOM 1497 C CA . THR A 1 7 ? -7.239 -4.343 2.809 1.00 0.00 7 THR A CA 2
ATOM 1498 C C . THR A 1 7 ? -6.790 -5.233 1.657 1.00 0.00 7 THR A C 2
ATOM 1499 O O . THR A 1 7 ? -7.467 -6.204 1.317 1.00 0.00 7 THR A O 2
ATOM 1510 N N . SER A 1 8 ? -5.670 -4.891 1.042 1.00 0.00 8 SER A N 2
ATOM 1511 C CA . SER A 1 8 ? -5.165 -5.644 -0.097 1.00 0.00 8 SER A CA 2
ATOM 1512 C C . SER A 1 8 ? -3.655 -5.473 -0.216 1.00 0.00 8 SER A C 2
ATOM 1513 O O . SER A 1 8 ? -3.053 -4.700 0.524 1.00 0.00 8 SER A O 2
ATOM 1521 N N . VAL A 1 9 ? -3.051 -6.204 -1.133 1.00 0.00 9 VAL A N 2
ATOM 1522 C CA . VAL A 1 9 ? -1.619 -6.132 -1.354 1.00 0.00 9 VAL A CA 2
ATOM 1523 C C . VAL A 1 9 ? -1.339 -5.630 -2.763 1.00 0.00 9 VAL A C 2
ATOM 1524 O O . VAL A 1 9 ? -1.832 -6.194 -3.742 1.00 0.00 9 VAL A O 2
ATOM 1537 N N . VAL A 1 10 ? -0.559 -4.569 -2.867 1.00 0.00 10 VAL A N 2
ATOM 1538 C CA . VAL A 1 10 ? -0.245 -3.984 -4.159 1.00 0.00 10 VAL A CA 2
ATOM 1539 C C . VAL A 1 10 ? 1.182 -4.318 -4.567 1.00 0.00 10 VAL A C 2
ATOM 1540 O O . VAL A 1 10 ? 2.029 -4.610 -3.720 1.00 0.00 10 VAL A O 2
ATOM 1553 N N . ARG A 1 11 ? 1.445 -4.277 -5.865 1.00 0.00 11 ARG A N 2
ATOM 1554 C CA . ARG A 1 11 ? 2.748 -4.643 -6.397 1.00 0.00 11 ARG A CA 2
ATOM 1555 C C . ARG A 1 11 ? 3.643 -3.413 -6.460 1.00 0.00 11 ARG A C 2
ATOM 1556 O O . ARG A 1 11 ? 3.355 -2.453 -7.173 1.00 0.00 11 ARG A O 2
ATOM 1577 N N . VAL A 1 12 ? 4.724 -3.454 -5.700 1.00 0.00 12 VAL A N 2
ATOM 1578 C CA . VAL A 1 12 ? 5.589 -2.299 -5.519 1.00 0.00 12 VAL A CA 2
ATOM 1579 C C . VAL A 1 12 ? 6.912 -2.493 -6.246 1.00 0.00 12 VAL A C 2
ATOM 1580 O O . VAL A 1 12 ? 7.483 -3.583 -6.239 1.00 0.00 12 VAL A O 2
ATOM 1593 N N . ARG A 1 13 ? 7.408 -1.429 -6.850 1.00 0.00 13 ARG A N 2
ATOM 1594 C CA . ARG A 1 13 ? 8.683 -1.467 -7.541 1.00 0.00 13 ARG A CA 2
ATOM 1595 C C . ARG A 1 13 ? 9.785 -0.925 -6.631 1.00 0.00 13 ARG A C 2
ATOM 1596 O O . ARG A 1 13 ? 9.504 -0.236 -5.651 1.00 0.00 13 ARG A O 2
ATOM 1617 N N . GLY A 1 14 ? 11.026 -1.287 -6.918 1.00 0.00 14 GLY A N 2
ATOM 1618 C CA . GLY A 1 14 ? 12.150 -0.746 -6.176 1.00 0.00 14 GLY A CA 2
ATOM 1619 C C . GLY A 1 14 ? 12.999 -1.836 -5.555 1.00 0.00 14 GLY A C 2
ATOM 1620 O O . GLY A 1 14 ? 12.512 -2.944 -5.324 1.00 0.00 14 GLY A O 2
ATOM 1624 N N . SER A 1 15 ? 14.254 -1.521 -5.258 1.00 0.00 15 SER A N 2
ATOM 1625 C CA . SER A 1 15 ? 15.184 -2.485 -4.675 1.00 0.00 15 SER A CA 2
ATOM 1626 C C . SER A 1 15 ? 14.978 -2.601 -3.164 1.00 0.00 15 SER A C 2
ATOM 1627 O O . SER A 1 15 ? 15.931 -2.637 -2.387 1.00 0.00 15 SER A O 2
ATOM 1635 N N . LYS A 1 16 ? 13.721 -2.697 -2.766 1.00 0.00 16 LYS A N 2
ATOM 1636 C CA . LYS A 1 16 ? 13.352 -2.761 -1.359 1.00 0.00 16 LYS A CA 2
ATOM 1637 C C . LYS A 1 16 ? 13.092 -4.205 -0.923 1.00 0.00 16 LYS A C 2
ATOM 1638 O O . LYS A 1 16 ? 12.245 -4.460 -0.065 1.00 0.00 16 LYS A O 2
ATOM 1657 N N . LYS A 1 17 ? 13.847 -5.135 -1.526 1.00 0.00 17 LYS A N 2
ATOM 1658 C CA . LYS A 1 17 ? 13.764 -6.573 -1.228 1.00 0.00 17 LYS A CA 2
ATOM 1659 C C . LYS A 1 17 ? 12.452 -7.188 -1.723 1.00 0.00 17 LYS A C 2
ATOM 1660 O O . LYS A 1 17 ? 12.463 -8.110 -2.540 1.00 0.00 17 LYS A O 2
ATOM 1679 N N . TYR A 1 18 ? 11.335 -6.679 -1.234 1.00 0.00 18 TYR A N 2
ATOM 1680 C CA . TYR A 1 18 ? 10.030 -7.202 -1.606 1.00 0.00 18 TYR A CA 2
ATOM 1681 C C . TYR A 1 18 ? 9.588 -6.641 -2.952 1.00 0.00 18 TYR A C 2
ATOM 1682 O O . TYR A 1 18 ? 10.331 -5.908 -3.601 1.00 0.00 18 TYR A O 2
ATOM 1700 N N . ASN A 1 19 ? 8.388 -7.007 -3.371 1.00 0.00 19 ASN A N 2
ATOM 1701 C CA . ASN A 1 19 ? 7.784 -6.448 -4.573 1.00 0.00 19 ASN A CA 2
ATOM 1702 C C . ASN A 1 19 ? 6.285 -6.278 -4.380 1.00 0.00 19 ASN A C 2
ATOM 1703 O O . ASN A 1 19 ? 5.549 -6.010 -5.330 1.00 0.00 19 ASN A O 2
ATOM 1714 N N . VAL A 1 20 ? 5.844 -6.427 -3.135 1.00 0.00 20 VAL A N 2
ATOM 1715 C CA . VAL A 1 20 ? 4.447 -6.217 -2.769 1.00 0.00 20 VAL A CA 2
ATOM 1716 C C . VAL A 1 20 ? 4.357 -5.642 -1.356 1.00 0.00 20 VAL A C 2
ATOM 1717 O O . VAL A 1 20 ? 5.208 -5.932 -0.510 1.00 0.00 20 VAL A O 2
ATOM 1730 N N . VAL A 1 21 ? 3.351 -4.810 -1.106 1.00 0.00 21 VAL A N 2
ATOM 1731 C CA . VAL A 1 21 ? 3.124 -4.279 0.235 1.00 0.00 21 VAL A CA 2
ATOM 1732 C C . VAL A 1 21 ? 1.632 -4.293 0.573 1.00 0.00 21 VAL A C 2
ATOM 1733 O O . VAL A 1 21 ? 0.791 -3.934 -0.255 1.00 0.00 21 VAL A O 2
ATOM 1746 N N . PRO A 1 22 ? 1.281 -4.769 1.777 1.00 0.00 22 PRO A N 2
ATOM 1747 C CA . PRO A 1 22 ? -0.096 -4.744 2.268 1.00 0.00 22 PRO A CA 2
ATOM 1748 C C . PRO A 1 22 ? -0.568 -3.328 2.597 1.00 0.00 22 PRO A C 2
ATOM 1749 O O . PRO A 1 22 ? -0.027 -2.666 3.491 1.00 0.00 22 PRO A O 2
ATOM 1760 N N . VAL A 1 23 ? -1.567 -2.870 1.860 1.00 0.00 23 VAL A N 2
ATOM 1761 C CA . VAL A 1 23 ? -2.159 -1.564 2.080 1.00 0.00 23 VAL A CA 2
ATOM 1762 C C . VAL A 1 23 ? -3.521 -1.716 2.752 1.00 0.00 23 VAL A C 2
ATOM 1763 O O . VAL A 1 23 ? -4.201 -2.731 2.580 1.00 0.00 23 VAL A O 2
ATOM 1776 N N . LYS A 1 24 ? -3.906 -0.716 3.519 1.00 0.00 24 LYS A N 2
ATOM 1777 C CA . LYS A 1 24 ? -5.164 -0.743 4.241 1.00 0.00 24 LYS A CA 2
ATOM 1778 C C . LYS A 1 24 ? -5.873 0.600 4.121 1.00 0.00 24 LYS A C 2
ATOM 1779 O O . LYS A 1 24 ? -5.261 1.608 3.763 1.00 0.00 24 LYS A O 2
ATOM 1798 N N . SER A 1 25 ? -7.155 0.606 4.430 1.00 0.00 25 SER A N 2
ATOM 1799 C CA . SER A 1 25 ? -7.951 1.819 4.379 1.00 0.00 25 SER A CA 2
ATOM 1800 C C . SER A 1 25 ? -8.298 2.260 5.794 1.00 0.00 25 SER A C 2
ATOM 1801 O O . SER A 1 25 ? -8.726 1.451 6.611 1.00 0.00 25 SER A O 2
ATOM 1809 N N . ASN A 1 26 ? -8.092 3.536 6.086 1.00 0.00 26 ASN A N 2
ATOM 1810 C CA . ASN A 1 26 ? -8.397 4.064 7.418 1.00 0.00 26 ASN A CA 2
ATOM 1811 C C . ASN A 1 26 ? -9.903 4.241 7.603 1.00 0.00 26 ASN A C 2
ATOM 1812 O O . ASN A 1 26 ? -10.384 4.460 8.715 1.00 0.00 26 ASN A O 2
ATOM 1823 N N . LYS A 1 27 ? -10.641 4.156 6.506 1.00 0.00 27 LYS A N 2
ATOM 1824 C CA . LYS A 1 27 ? -12.090 4.275 6.545 1.00 0.00 27 LYS A CA 2
ATOM 1825 C C . LYS A 1 27 ? -12.727 2.963 6.102 1.00 0.00 27 LYS A C 2
ATOM 1826 O O . LYS A 1 27 ? -12.198 2.283 5.223 1.00 0.00 27 LYS A O 2
ATOM 1845 N N . PRO A 1 28 ? -13.849 2.577 6.721 1.00 0.00 28 PRO A N 2
ATOM 1846 C CA . PRO A 1 28 ? -14.615 1.408 6.293 1.00 0.00 28 PRO A CA 2
ATOM 1847 C C . PRO A 1 28 ? -15.249 1.643 4.928 1.00 0.00 28 PRO A C 2
ATOM 1848 O O . PRO A 1 28 ? -16.038 2.573 4.747 1.00 0.00 28 PRO A O 2
ATOM 1859 N N . VAL A 1 29 ? -14.892 0.802 3.975 1.00 0.00 29 VAL A N 2
ATOM 1860 C CA . VAL A 1 29 ? -15.292 0.995 2.593 1.00 0.00 29 VAL A CA 2
ATOM 1861 C C . VAL A 1 29 ? -16.483 0.112 2.250 1.00 0.00 29 VAL A C 2
ATOM 1862 O O . VAL A 1 29 ? -16.642 -0.977 2.810 1.00 0.00 29 VAL A O 2
ATOM 1875 N N . GLU A 1 30 ? -17.328 0.596 1.350 1.00 0.00 30 GLU A N 2
ATOM 1876 C CA . GLU A 1 30 ? -18.417 -0.201 0.816 1.00 0.00 30 GLU A CA 2
ATOM 1877 C C . GLU A 1 30 ? -17.836 -1.379 0.043 1.00 0.00 30 GLU A C 2
ATOM 1878 O O . GLU A 1 30 ? -17.104 -1.189 -0.929 1.00 0.00 30 GLU A O 2
ATOM 1890 N N . ILE A 1 31 ? -18.156 -2.590 0.477 1.00 0.00 31 ILE A N 2
ATOM 1891 C CA . ILE A 1 31 ? -17.571 -3.795 -0.105 1.00 0.00 31 ILE A CA 2
ATOM 1892 C C . ILE A 1 31 ? -17.907 -3.935 -1.588 1.00 0.00 31 ILE A C 2
ATOM 1893 O O . ILE A 1 31 ? -17.196 -4.601 -2.333 1.00 0.00 31 ILE A O 2
ATOM 1909 N N . SER A 1 32 ? -18.981 -3.284 -2.014 1.00 0.00 32 SER A N 2
ATOM 1910 C CA . SER A 1 32 ? -19.406 -3.329 -3.407 1.00 0.00 32 SER A CA 2
ATOM 1911 C C . SER A 1 32 ? -18.431 -2.561 -4.303 1.00 0.00 32 SER A C 2
ATOM 1912 O O . SER A 1 32 ? -18.417 -2.737 -5.520 1.00 0.00 32 SER A O 2
ATOM 1920 N N . LYS A 1 33 ? -17.602 -1.726 -3.690 1.00 0.00 33 LYS A N 2
ATOM 1921 C CA . LYS A 1 33 ? -16.687 -0.871 -4.434 1.00 0.00 33 LYS A CA 2
ATOM 1922 C C . LYS A 1 33 ? -15.283 -1.473 -4.482 1.00 0.00 33 LYS A C 2
ATOM 1923 O O . LYS A 1 33 ? -14.331 -0.804 -4.891 1.00 0.00 33 LYS A O 2
ATOM 1942 N N . TRP A 1 34 ? -15.153 -2.738 -4.081 1.00 0.00 34 TRP A N 2
ATOM 1943 C CA . TRP A 1 34 ? -13.843 -3.383 -4.013 1.00 0.00 34 TRP A CA 2
ATOM 1944 C C . TRP A 1 34 ? -13.208 -3.470 -5.401 1.00 0.00 34 TRP A C 2
ATOM 1945 O O . TRP A 1 34 ? -11.992 -3.340 -5.545 1.00 0.00 34 TRP A O 2
ATOM 1966 N N . ILE A 1 35 ? -14.043 -3.675 -6.420 1.00 0.00 35 ILE A N 2
ATOM 1967 C CA . ILE A 1 35 ? -13.572 -3.725 -7.800 1.00 0.00 35 ILE A CA 2
ATOM 1968 C C . ILE A 1 35 ? -13.052 -2.360 -8.237 1.00 0.00 35 ILE A C 2
ATOM 1969 O O . ILE A 1 35 ? -12.025 -2.261 -8.905 1.00 0.00 35 ILE A O 2
ATOM 1985 N N . ASP A 1 36 ? -13.758 -1.316 -7.820 1.00 0.00 36 ASP A N 2
ATOM 1986 C CA . ASP A 1 36 ? -13.417 0.052 -8.190 1.00 0.00 36 ASP A CA 2
ATOM 1987 C C . ASP A 1 36 ? -12.035 0.422 -7.672 1.00 0.00 36 ASP A C 2
ATOM 1988 O O . ASP A 1 36 ? -11.198 0.937 -8.412 1.00 0.00 36 ASP A O 2
ATOM 1997 N N . PHE A 1 37 ? -11.800 0.128 -6.400 1.00 0.00 37 PHE A N 2
ATOM 1998 C CA . PHE A 1 37 ? -10.518 0.412 -5.768 1.00 0.00 37 PHE A CA 2
ATOM 1999 C C . PHE A 1 37 ? -9.403 -0.442 -6.371 1.00 0.00 37 PHE A C 2
ATOM 2000 O O . PHE A 1 37 ? -8.299 0.049 -6.608 1.00 0.00 37 PHE A O 2
ATOM 2017 N N . SER A 1 38 ? -9.703 -1.710 -6.634 1.00 0.00 38 SER A N 2
ATOM 2018 C CA . SER A 1 38 ? -8.727 -2.618 -7.224 1.00 0.00 38 SER A CA 2
ATOM 2019 C C . SER A 1 38 ? -8.277 -2.119 -8.597 1.00 0.00 38 SER A C 2
ATOM 2020 O O . SER A 1 38 ? -7.095 -2.203 -8.942 1.00 0.00 38 SER A O 2
ATOM 2028 N N . ASN A 1 39 ? -9.216 -1.578 -9.370 1.00 0.00 39 ASN A N 2
ATOM 2029 C CA . ASN A 1 39 ? -8.900 -1.019 -10.684 1.00 0.00 39 ASN A CA 2
ATOM 2030 C C . ASN A 1 39 ? -7.935 0.150 -10.553 1.00 0.00 39 ASN A C 2
ATOM 2031 O O . ASN A 1 39 ? -6.974 0.259 -11.313 1.00 0.00 39 ASN A O 2
ATOM 2042 N N . VAL A 1 40 ? -8.188 1.015 -9.577 1.00 0.00 40 VAL A N 2
ATOM 2043 C CA . VAL A 1 40 ? -7.332 2.169 -9.334 1.00 0.00 40 VAL A CA 2
ATOM 2044 C C . VAL A 1 40 ? -5.942 1.720 -8.882 1.00 0.00 40 VAL A C 2
ATOM 2045 O O . VAL A 1 40 ? -4.928 2.206 -9.381 1.00 0.00 40 VAL A O 2
ATOM 2058 N N . LEU A 1 41 ? -5.907 0.763 -7.960 1.00 0.00 41 LEU A N 2
ATOM 2059 C CA . LEU A 1 41 ? -4.647 0.254 -7.422 1.00 0.00 41 LEU A CA 2
ATOM 2060 C C . LEU A 1 41 ? -3.814 -0.438 -8.501 1.00 0.00 41 LEU A C 2
ATOM 2061 O O . LEU A 1 41 ? -2.588 -0.465 -8.423 1.00 0.00 41 LEU A O 2
ATOM 2077 N N . SER A 1 42 ? -4.482 -0.976 -9.516 1.00 0.00 42 SER A N 2
ATOM 2078 C CA . SER A 1 42 ? -3.796 -1.682 -10.595 1.00 0.00 42 SER A CA 2
ATOM 2079 C C . SER A 1 42 ? -3.071 -0.706 -11.525 1.00 0.00 42 SER A C 2
ATOM 2080 O O . SER A 1 42 ? -2.364 -1.118 -12.444 1.00 0.00 42 SER A O 2
ATOM 2088 N N . ARG A 1 43 ? -3.255 0.583 -11.284 1.00 0.00 43 ARG A N 2
ATOM 2089 C CA . ARG A 1 43 ? -2.588 1.611 -12.069 1.00 0.00 43 ARG A CA 2
ATOM 2090 C C . ARG A 1 43 ? -1.599 2.367 -11.190 1.00 0.00 43 ARG A C 2
ATOM 2091 O O . ARG A 1 43 ? -0.972 3.335 -11.621 1.00 0.00 43 ARG A O 2
ATOM 2112 N N . LEU A 1 44 ? -1.453 1.902 -9.958 1.00 0.00 44 LEU A N 2
ATOM 2113 C CA . LEU A 1 44 ? -0.678 2.616 -8.956 1.00 0.00 44 LEU A CA 2
ATOM 2114 C C . LEU A 1 44 ? 0.631 1.884 -8.650 1.00 0.00 44 LEU A C 2
ATOM 2115 O O . LEU A 1 44 ? 1.047 1.778 -7.496 1.00 0.00 44 LEU A O 2
ATOM 2131 N N . TYR A 1 45 ? 1.284 1.390 -9.698 1.00 0.00 45 TYR A N 2
ATOM 2132 C CA . TYR A 1 45 ? 2.586 0.748 -9.553 1.00 0.00 45 TYR A CA 2
ATOM 2133 C C . TYR A 1 45 ? 3.652 1.781 -9.205 1.00 0.00 45 TYR A C 2
ATOM 2134 O O . TYR A 1 45 ? 4.218 2.431 -10.085 1.00 0.00 45 TYR A O 2
ATOM 2152 N N . VAL A 1 46 ? 3.913 1.937 -7.920 1.00 0.00 46 VAL A N 2
ATOM 2153 C CA . VAL A 1 46 ? 4.864 2.926 -7.446 1.00 0.00 46 VAL A CA 2
ATOM 2154 C C . VAL A 1 46 ? 6.130 2.240 -6.934 1.00 0.00 46 VAL A C 2
ATOM 2155 O O . VAL A 1 46 ? 6.098 1.069 -6.545 1.00 0.00 46 VAL A O 2
ATOM 2168 N N . GLY A 1 47 ? 7.245 2.952 -6.967 1.00 0.00 47 GLY A N 2
ATOM 2169 C CA . GLY A 1 47 ? 8.490 2.399 -6.489 1.00 0.00 47 GLY A CA 2
ATOM 2170 C C . GLY A 1 47 ? 9.130 3.262 -5.423 1.00 0.00 47 GLY A C 2
ATOM 2171 O O . GLY A 1 47 ? 9.789 4.253 -5.734 1.00 0.00 47 GLY A O 2
ATOM 2175 N N . VAL A 1 48 ? 8.929 2.892 -4.165 1.00 0.00 48 VAL A N 2
ATOM 2176 C CA . VAL A 1 48 ? 9.507 3.629 -3.050 1.00 0.00 48 VAL A CA 2
ATOM 2177 C C . VAL A 1 48 ? 9.362 2.841 -1.745 1.00 0.00 48 VAL A C 2
ATOM 2178 O O . VAL A 1 48 ? 8.268 2.393 -1.397 1.00 0.00 48 VAL A O 2
ATOM 2191 N N . PRO A 1 49 ? 10.479 2.619 -1.032 1.00 0.00 49 PRO A N 2
ATOM 2192 C CA . PRO A 1 49 ? 10.463 1.988 0.287 1.00 0.00 49 PRO A CA 2
ATOM 2193 C C . PRO A 1 49 ? 9.902 2.932 1.349 1.00 0.00 49 PRO A C 2
ATOM 2194 O O . PRO A 1 49 ? 10.431 4.024 1.564 1.00 0.00 49 PRO A O 2
ATOM 2205 N N . THR A 1 50 ? 8.830 2.516 2.006 1.00 0.00 50 THR A N 2
ATOM 2206 C CA . THR A 1 50 ? 8.128 3.383 2.937 1.00 0.00 50 THR A CA 2
ATOM 2207 C C . THR A 1 50 ? 8.049 2.794 4.349 1.00 0.00 50 THR A C 2
ATOM 2208 O O . THR A 1 50 ? 8.567 1.708 4.615 1.00 0.00 50 THR A O 2
ATOM 2219 N N . LYS A 1 51 ? 7.402 3.537 5.245 1.00 0.00 51 LYS A N 2
ATOM 2220 C CA . LYS A 1 51 ? 7.236 3.131 6.640 1.00 0.00 51 LYS A CA 2
ATOM 2221 C C . LYS A 1 51 ? 5.793 2.702 6.897 1.00 0.00 51 LYS A C 2
ATOM 2222 O O . LYS A 1 51 ? 4.934 2.863 6.037 1.00 0.00 51 LYS A O 2
ATOM 2241 N N . SER A 1 52 ? 5.522 2.174 8.083 1.00 0.00 52 SER A N 2
ATOM 2242 C CA . SER A 1 52 ? 4.169 1.771 8.442 1.00 0.00 52 SER A CA 2
ATOM 2243 C C . SER A 1 52 ? 3.270 2.991 8.626 1.00 0.00 52 SER A C 2
ATOM 2244 O O . SER A 1 52 ? 3.592 3.911 9.378 1.00 0.00 52 SER A O 2
ATOM 2252 N N . GLY A 1 53 ? 2.152 2.999 7.918 1.00 0.00 53 GLY A N 2
ATOM 2253 C CA . GLY A 1 53 ? 1.229 4.106 8.009 1.00 0.00 53 GLY A CA 2
ATOM 2254 C C . GLY A 1 53 ? 1.539 5.179 6.991 1.00 0.00 53 GLY A C 2
ATOM 2255 O O . GLY A 1 53 ? 1.292 6.363 7.228 1.00 0.00 53 GLY A O 2
ATOM 2259 N N . ASN A 1 54 ? 2.092 4.770 5.858 1.00 0.00 54 ASN A N 2
ATOM 2260 C CA . ASN A 1 54 ? 2.413 5.715 4.791 1.00 0.00 54 ASN A CA 2
ATOM 2261 C C . ASN A 1 54 ? 1.215 5.873 3.868 1.00 0.00 54 ASN A C 2
ATOM 2262 O O . ASN A 1 54 ? 0.651 4.886 3.401 1.00 0.00 54 ASN A O 2
ATOM 2273 N N . VAL A 1 55 ? 0.809 7.107 3.627 1.00 0.00 55 VAL A N 2
ATOM 2274 C CA . VAL A 1 55 ? -0.342 7.366 2.779 1.00 0.00 55 VAL A CA 2
ATOM 2275 C C . VAL A 1 55 ? 0.086 7.474 1.324 1.00 0.00 55 VAL A C 2
ATOM 2276 O O . VAL A 1 55 ? 0.786 8.415 0.946 1.00 0.00 55 VAL A O 2
ATOM 2289 N N . VAL A 1 56 ? -0.333 6.520 0.513 1.00 0.00 56 VAL A N 2
ATOM 2290 C CA . VAL A 1 56 ? -0.015 6.544 -0.904 1.00 0.00 56 VAL A CA 2
ATOM 2291 C C . VAL A 1 56 ? -0.898 7.563 -1.615 1.00 0.00 56 VAL A C 2
ATOM 2292 O O . VAL A 1 56 ? -0.413 8.548 -2.174 1.00 0.00 56 VAL A O 2
ATOM 2305 N N . CYS A 1 57 ? -2.199 7.324 -1.577 1.00 0.00 57 CYS A N 2
ATOM 2306 C CA . CYS A 1 57 ? -3.153 8.221 -2.197 1.00 0.00 57 CYS A CA 2
ATOM 2307 C C . CYS A 1 57 ? -4.271 8.555 -1.223 1.00 0.00 57 CYS A C 2
ATOM 2308 O O . CYS A 1 57 ? -5.094 7.698 -0.888 1.00 0.00 57 CYS A O 2
ATOM 2316 N N . LYS A 1 58 ? -4.278 9.788 -0.741 1.00 0.00 58 LYS A N 2
ATOM 2317 C CA . LYS A 1 58 ? -5.348 10.257 0.122 1.00 0.00 58 LYS A CA 2
ATOM 2318 C C . LYS A 1 58 ? -6.507 10.750 -0.735 1.00 0.00 58 LYS A C 2
ATOM 2319 O O . LYS A 1 58 ? -6.288 11.398 -1.764 1.00 0.00 58 LYS A O 2
ATOM 2338 N N . ASN A 1 59 ? -7.729 10.424 -0.319 1.00 0.00 59 ASN A N 2
ATOM 2339 C CA . ASN A 1 59 ? -8.929 10.762 -1.084 1.00 0.00 59 ASN A CA 2
ATOM 2340 C C . ASN A 1 59 ? -8.849 10.119 -2.459 1.00 0.00 59 ASN A C 2
ATOM 2341 O O . ASN A 1 59 ? -9.202 10.728 -3.469 1.00 0.00 59 ASN A O 2
ATOM 2352 N N . ILE A 1 60 ? -8.415 8.861 -2.460 1.00 0.00 60 ILE A N 2
ATOM 2353 C CA . ILE A 1 60 ? -8.127 8.109 -3.680 1.00 0.00 60 ILE A CA 2
ATOM 2354 C C . ILE A 1 60 ? -9.279 8.169 -4.686 1.00 0.00 60 ILE A C 2
ATOM 2355 O O . ILE A 1 60 ? -9.061 8.296 -5.889 1.00 0.00 60 ILE A O 2
ATOM 2371 N N . MET A 1 61 ? -10.501 8.106 -4.185 1.00 0.00 61 MET A N 2
ATOM 2372 C CA . MET A 1 61 ? -11.674 8.145 -5.039 1.00 0.00 61 MET A CA 2
ATOM 2373 C C . MET A 1 61 ? -12.658 9.175 -4.497 1.00 0.00 61 MET A C 2
ATOM 2374 O O . MET A 1 61 ? -13.868 8.951 -4.489 1.00 0.00 61 MET A O 2
ATOM 2388 N N . ASN A 1 62 ? -12.110 10.304 -4.024 1.00 0.00 62 ASN A N 2
ATOM 2389 C CA . ASN A 1 62 ? -12.907 11.384 -3.420 1.00 0.00 62 ASN A CA 2
ATOM 2390 C C . ASN A 1 62 ? -13.603 10.868 -2.157 1.00 0.00 62 ASN A C 2
ATOM 2391 O O . ASN A 1 62 ? -14.549 11.459 -1.646 1.00 0.00 62 ASN A O 2
ATOM 2402 N N . THR A 1 63 ? -13.085 9.767 -1.644 1.00 0.00 63 THR A N 2
ATOM 2403 C CA . THR A 1 63 ? -13.687 9.077 -0.518 1.00 0.00 63 THR A CA 2
ATOM 2404 C C . THR A 1 63 ? -13.293 9.702 0.818 1.00 0.00 63 THR A C 2
ATOM 2405 O O . THR A 1 63 ? -14.024 9.596 1.803 1.00 0.00 63 THR A O 2
ATOM 2416 N N . GLY A 1 64 ? -12.142 10.363 0.839 1.00 0.00 64 GLY A N 2
ATOM 2417 C CA . GLY A 1 64 ? -11.611 10.890 2.083 1.00 0.00 64 GLY A CA 2
ATOM 2418 C C . GLY A 1 64 ? -10.835 9.833 2.841 1.00 0.00 64 GLY A C 2
ATOM 2419 O O . GLY A 1 64 ? -10.546 9.983 4.029 1.00 0.00 64 GLY A O 2
ATOM 2423 N N . VAL A 1 65 ? -10.502 8.757 2.138 1.00 0.00 65 VAL A N 2
ATOM 2424 C CA . VAL A 1 65 ? -9.777 7.643 2.725 1.00 0.00 65 VAL A CA 2
ATOM 2425 C C . VAL A 1 65 ? -8.274 7.815 2.538 1.00 0.00 65 VAL A C 2
ATOM 2426 O O . VAL A 1 65 ? -7.813 8.240 1.477 1.00 0.00 65 VAL A O 2
ATOM 2439 N N . ASP A 1 66 ? -7.529 7.486 3.577 1.00 0.00 66 ASP A N 2
ATOM 2440 C CA . ASP A 1 66 ? -6.080 7.442 3.508 1.00 0.00 66 ASP A CA 2
ATOM 2441 C C . ASP A 1 66 ? -5.647 6.015 3.228 1.00 0.00 66 ASP A C 2
ATOM 2442 O O . ASP A 1 66 ? -5.657 5.172 4.126 1.00 0.00 66 ASP A O 2
ATOM 2451 N N . ILE A 1 67 ? -5.309 5.729 1.982 1.00 0.00 67 ILE A N 2
ATOM 2452 C CA . ILE A 1 67 ? -4.800 4.417 1.632 1.00 0.00 67 ILE A CA 2
ATOM 2453 C C . ILE A 1 67 ? -3.357 4.304 2.101 1.00 0.00 67 ILE A C 2
ATOM 2454 O O . ILE A 1 67 ? -2.444 4.858 1.481 1.00 0.00 67 ILE A O 2
ATOM 2470 N N . ILE A 1 68 ? -3.160 3.613 3.212 1.00 0.00 68 ILE A N 2
ATOM 2471 C CA . ILE A 1 68 ? -1.858 3.558 3.851 1.00 0.00 68 ILE A CA 2
ATOM 2472 C C . ILE A 1 68 ? -1.287 2.149 3.836 1.00 0.00 68 ILE A C 2
ATOM 2473 O O . ILE A 1 68 ? -1.997 1.178 4.086 1.00 0.00 68 ILE A O 2
ATOM 2489 N N . CYS A 1 69 ? -0.009 2.038 3.526 1.00 0.00 69 CYS A N 2
ATOM 2490 C CA . CYS A 1 69 ? 0.679 0.760 3.621 1.00 0.00 69 CYS A CA 2
ATOM 2491 C C . CYS A 1 69 ? 1.219 0.600 5.035 1.00 0.00 69 CYS A C 2
ATOM 2492 O O . CYS A 1 69 ? 1.774 1.543 5.603 1.00 0.00 69 CYS A O 2
ATOM 2500 N N . THR A 1 70 ? 1.055 -0.574 5.615 1.00 0.00 70 THR A N 2
ATOM 2501 C CA . THR A 1 70 ? 1.424 -0.765 7.007 1.00 0.00 70 THR A CA 2
ATOM 2502 C C . THR A 1 70 ? 2.675 -1.625 7.157 1.00 0.00 70 THR A C 2
ATOM 2503 O O . THR A 1 70 ? 3.128 -1.883 8.273 1.00 0.00 70 THR A O 2
ATOM 2514 N N . LYS A 1 71 ? 3.236 -2.059 6.043 1.00 0.00 71 LYS A N 2
ATOM 2515 C CA . LYS A 1 71 ? 4.485 -2.799 6.082 1.00 0.00 71 LYS A CA 2
ATOM 2516 C C . LYS A 1 71 ? 5.630 -1.885 5.680 1.00 0.00 71 LYS A C 2
ATOM 2517 O O . LYS A 1 71 ? 5.482 -1.059 4.781 1.00 0.00 71 LYS A O 2
ATOM 2536 N N . ASN A 1 72 ? 6.755 -2.017 6.362 1.00 0.00 72 ASN A N 2
ATOM 2537 C CA . ASN A 1 72 ? 7.913 -1.178 6.092 1.00 0.00 72 ASN A CA 2
ATOM 2538 C C . ASN A 1 72 ? 8.783 -1.825 5.027 1.00 0.00 72 ASN A C 2
ATOM 2539 O O . ASN A 1 72 ? 9.079 -3.016 5.102 1.00 0.00 72 ASN A O 2
ATOM 2550 N N . LEU A 1 73 ? 9.181 -1.045 4.035 1.00 0.00 73 LEU A N 2
ATOM 2551 C CA . LEU A 1 73 ? 10.020 -1.561 2.965 1.00 0.00 73 LEU A CA 2
ATOM 2552 C C . LEU A 1 73 ? 11.486 -1.271 3.258 1.00 0.00 73 LEU A C 2
ATOM 2553 O O . LEU A 1 73 ? 11.872 -0.118 3.456 1.00 0.00 73 LEU A O 2
ATOM 2569 N N . PRO A 1 74 ? 12.317 -2.323 3.301 1.00 0.00 74 PRO A N 2
ATOM 2570 C CA . PRO A 1 74 ? 13.749 -2.198 3.586 1.00 0.00 74 PRO A CA 2
ATOM 2571 C C . PRO A 1 74 ? 14.475 -1.335 2.559 1.00 0.00 74 PRO A C 2
ATOM 2572 O O . PRO A 1 74 ? 14.402 -1.582 1.353 1.00 0.00 74 PRO A O 2
ATOM 2583 N N . LYS A 1 75 ? 15.172 -0.317 3.048 1.00 0.00 75 LYS A N 2
ATOM 2584 C CA . LYS A 1 75 ? 15.944 0.569 2.189 1.00 0.00 75 LYS A CA 2
ATOM 2585 C C . LYS A 1 75 ? 17.199 -0.141 1.692 1.00 0.00 75 LYS A C 2
ATOM 2586 O O . LYS A 1 75 ? 17.740 0.187 0.633 1.00 0.00 75 LYS A O 2
ATOM 2605 N N . ASP A 1 76 ? 17.643 -1.129 2.458 1.00 0.00 76 ASP A N 2
ATOM 2606 C CA . ASP A 1 76 ? 18.899 -1.813 2.184 1.00 0.00 76 ASP A CA 2
ATOM 2607 C C . ASP A 1 76 ? 18.719 -2.939 1.178 1.00 0.00 76 ASP A C 2
ATOM 2608 O O . ASP A 1 76 ? 18.059 -3.941 1.457 1.00 0.00 76 ASP A O 2
ATOM 2617 N N . SER A 1 77 ? 19.316 -2.773 0.012 1.00 0.00 77 SER A N 2
ATOM 2618 C CA . SER A 1 77 ? 19.320 -3.814 -1.002 1.00 0.00 77 SER A CA 2
ATOM 2619 C C . SER A 1 77 ? 20.648 -4.566 -0.959 1.00 0.00 77 SER A C 2
ATOM 2620 O O . SER A 1 77 ? 21.282 -4.801 -1.984 1.00 0.00 77 SER A O 2
ATOM 2628 N N . LEU A 1 78 ? 21.041 -4.968 0.246 1.00 0.00 78 LEU A N 2
ATOM 2629 C CA . LEU A 1 78 ? 22.345 -5.588 0.483 1.00 0.00 78 LEU A CA 2
ATOM 2630 C C . LEU A 1 78 ? 22.443 -6.981 -0.144 1.00 0.00 78 LEU A C 2
ATOM 2631 O O . LEU A 1 78 ? 23.508 -7.602 -0.126 1.00 0.00 78 LEU A O 2
ATOM 2647 N N . GLU A 1 79 ? 21.345 -7.466 -0.704 1.00 0.00 79 GLU A N 2
ATOM 2648 C CA . GLU A 1 79 ? 21.314 -8.805 -1.266 1.00 0.00 79 GLU A CA 2
ATOM 2649 C C . GLU A 1 79 ? 21.981 -8.836 -2.641 1.00 0.00 79 GLU A C 2
ATOM 2650 O O . GLU A 1 79 ? 21.324 -8.769 -3.678 1.00 0.00 79 GLU A O 2
ATOM 2662 N N . HIS A 1 80 ? 23.307 -8.865 -2.625 1.00 0.00 80 HIS A N 2
ATOM 2663 C CA . HIS A 1 80 ? 24.094 -9.104 -3.827 1.00 0.00 80 HIS A CA 2
ATOM 2664 C C . HIS A 1 80 ? 24.909 -10.370 -3.617 1.00 0.00 80 HIS A C 2
ATOM 2665 O O . HIS A 1 80 ? 24.664 -11.395 -4.253 1.00 0.00 80 HIS A O 2
ATOM 2680 N N . HIS A 1 81 ? 25.870 -10.275 -2.696 1.00 0.00 81 HIS A N 2
ATOM 2681 C CA . HIS A 1 81 ? 26.658 -11.417 -2.226 1.00 0.00 81 HIS A CA 2
ATOM 2682 C C . HIS A 1 81 ? 27.580 -11.988 -3.304 1.00 0.00 81 HIS A C 2
ATOM 2683 O O . HIS A 1 81 ? 28.788 -11.756 -3.270 1.00 0.00 81 HIS A O 2
ATOM 2698 N N . HIS A 1 82 ? 27.023 -12.728 -4.254 1.00 0.00 82 HIS A N 2
ATOM 2699 C CA . HIS A 1 82 ? 27.836 -13.433 -5.242 1.00 0.00 82 HIS A CA 2
ATOM 2700 C C . HIS A 1 82 ? 27.329 -13.150 -6.651 1.00 0.00 82 HIS A C 2
ATOM 2701 O O . HIS A 1 82 ? 26.149 -13.347 -6.942 1.00 0.00 82 HIS A O 2
ATOM 2716 N N . HIS A 1 83 ? 28.212 -12.697 -7.530 1.00 0.00 83 HIS A N 2
ATOM 2717 C CA . HIS A 1 83 ? 27.825 -12.441 -8.909 1.00 0.00 83 HIS A CA 2
ATOM 2718 C C . HIS A 1 83 ? 28.167 -13.636 -9.795 1.00 0.00 83 HIS A C 2
ATOM 2719 O O . HIS A 1 83 ? 29.118 -13.605 -10.575 1.00 0.00 83 HIS A O 2
ATOM 2734 N N . HIS A 1 84 ? 27.413 -14.708 -9.621 1.00 0.00 84 HIS A N 2
ATOM 2735 C CA . HIS A 1 84 ? 27.504 -15.879 -10.487 1.00 0.00 84 HIS A CA 2
ATOM 2736 C C . HIS A 1 84 ? 26.113 -16.447 -10.683 1.00 0.00 84 HIS A C 2
ATOM 2737 O O . HIS A 1 84 ? 25.478 -16.227 -11.714 1.00 0.00 84 HIS A O 2
ATOM 2752 N N . HIS A 1 85 ? 25.646 -17.153 -9.660 1.00 0.00 85 HIS A N 2
ATOM 2753 C CA . HIS A 1 85 ? 24.296 -17.693 -9.608 1.00 0.00 85 HIS A CA 2
ATOM 2754 C C . HIS A 1 85 ? 24.149 -18.499 -8.326 1.00 0.00 85 HIS A C 2
ATOM 2755 O O . HIS A 1 85 ? 24.006 -17.885 -7.256 1.00 0.00 85 HIS A O 2
ATOM 2771 N N . MET A 1 1 ? -25.428 -2.436 2.135 1.00 0.00 1 MET A N 3
ATOM 2772 C CA . MET A 1 1 ? -23.993 -2.167 1.894 1.00 0.00 1 MET A CA 3
ATOM 2773 C C . MET A 1 1 ? -23.223 -2.211 3.208 1.00 0.00 1 MET A C 3
ATOM 2774 O O . MET A 1 1 ? -23.537 -1.482 4.146 1.00 0.00 1 MET A O 3
ATOM 2790 N N . HIS A 1 2 ? -22.218 -3.068 3.273 1.00 0.00 2 HIS A N 3
ATOM 2791 C CA . HIS A 1 2 ? -21.436 -3.229 4.489 1.00 0.00 2 HIS A CA 3
ATOM 2792 C C . HIS A 1 2 ? -20.079 -2.550 4.353 1.00 0.00 2 HIS A C 3
ATOM 2793 O O . HIS A 1 2 ? -19.252 -2.960 3.542 1.00 0.00 2 HIS A O 3
ATOM 2808 N N . LYS A 1 3 ? -19.860 -1.514 5.149 1.00 0.00 3 LYS A N 3
ATOM 2809 C CA . LYS A 1 3 ? -18.575 -0.831 5.175 1.00 0.00 3 LYS A CA 3
ATOM 2810 C C . LYS A 1 3 ? -17.595 -1.580 6.071 1.00 0.00 3 LYS A C 3
ATOM 2811 O O . LYS A 1 3 ? -17.900 -1.875 7.227 1.00 0.00 3 LYS A O 3
ATOM 2830 N N . ASP A 1 4 ? -16.436 -1.905 5.520 1.00 0.00 4 ASP A N 3
ATOM 2831 C CA . ASP A 1 4 ? -15.388 -2.599 6.259 1.00 0.00 4 ASP A CA 3
ATOM 2832 C C . ASP A 1 4 ? -14.039 -2.012 5.858 1.00 0.00 4 ASP A C 3
ATOM 2833 O O . ASP A 1 4 ? -13.980 -1.114 5.024 1.00 0.00 4 ASP A O 3
ATOM 2842 N N . ILE A 1 5 ? -12.960 -2.509 6.430 1.00 0.00 5 ILE A N 3
ATOM 2843 C CA . ILE A 1 5 ? -11.644 -1.975 6.116 1.00 0.00 5 ILE A CA 3
ATOM 2844 C C . ILE A 1 5 ? -11.037 -2.717 4.931 1.00 0.00 5 ILE A C 3
ATOM 2845 O O . ILE A 1 5 ? -10.560 -3.848 5.069 1.00 0.00 5 ILE A O 3
ATOM 2861 N N . PHE A 1 6 ? -11.092 -2.086 3.762 1.00 0.00 6 PHE A N 3
ATOM 2862 C CA . PHE A 1 6 ? -10.497 -2.668 2.562 1.00 0.00 6 PHE A CA 3
ATOM 2863 C C . PHE A 1 6 ? -9.001 -2.892 2.762 1.00 0.00 6 PHE A C 3
ATOM 2864 O O . PHE A 1 6 ? -8.218 -1.944 2.808 1.00 0.00 6 PHE A O 3
ATOM 2881 N N . THR A 1 7 ? -8.623 -4.150 2.909 1.00 0.00 7 THR A N 3
ATOM 2882 C CA . THR A 1 7 ? -7.228 -4.512 3.069 1.00 0.00 7 THR A CA 3
ATOM 2883 C C . THR A 1 7 ? -6.796 -5.417 1.920 1.00 0.00 7 THR A C 3
ATOM 2884 O O . THR A 1 7 ? -7.447 -6.427 1.639 1.00 0.00 7 THR A O 3
ATOM 2895 N N . SER A 1 8 ? -5.712 -5.052 1.251 1.00 0.00 8 SER A N 3
ATOM 2896 C CA . SER A 1 8 ? -5.249 -5.798 0.091 1.00 0.00 8 SER A CA 3
ATOM 2897 C C . SER A 1 8 ? -3.741 -5.629 -0.073 1.00 0.00 8 SER A C 3
ATOM 2898 O O . SER A 1 8 ? -3.081 -5.072 0.797 1.00 0.00 8 SER A O 3
ATOM 2906 N N . VAL A 1 9 ? -3.203 -6.115 -1.180 1.00 0.00 9 VAL A N 3
ATOM 2907 C CA . VAL A 1 9 ? -1.790 -5.948 -1.482 1.00 0.00 9 VAL A CA 3
ATOM 2908 C C . VAL A 1 9 ? -1.622 -5.321 -2.861 1.00 0.00 9 VAL A C 3
ATOM 2909 O O . VAL A 1 9 ? -2.372 -5.632 -3.790 1.00 0.00 9 VAL A O 3
ATOM 2922 N N . VAL A 1 10 ? -0.660 -4.422 -2.982 1.00 0.00 10 VAL A N 3
ATOM 2923 C CA . VAL A 1 10 ? -0.399 -3.753 -4.246 1.00 0.00 10 VAL A CA 3
ATOM 2924 C C . VAL A 1 10 ? 1.034 -4.028 -4.693 1.00 0.00 10 VAL A C 3
ATOM 2925 O O . VAL A 1 10 ? 1.902 -4.323 -3.865 1.00 0.00 10 VAL A O 3
ATOM 2938 N N . ARG A 1 11 ? 1.276 -3.963 -5.996 1.00 0.00 11 ARG A N 3
ATOM 2939 C CA . ARG A 1 11 ? 2.608 -4.206 -6.524 1.00 0.00 11 ARG A CA 3
ATOM 2940 C C . ARG A 1 11 ? 3.462 -2.956 -6.421 1.00 0.00 11 ARG A C 3
ATOM 2941 O O . ARG A 1 11 ? 3.071 -1.873 -6.861 1.00 0.00 11 ARG A O 3
ATOM 2962 N N . VAL A 1 12 ? 4.634 -3.127 -5.848 1.00 0.00 12 VAL A N 3
ATOM 2963 C CA . VAL A 1 12 ? 5.549 -2.032 -5.604 1.00 0.00 12 VAL A CA 3
ATOM 2964 C C . VAL A 1 12 ? 6.592 -1.957 -6.712 1.00 0.00 12 VAL A C 3
ATOM 2965 O O . VAL A 1 12 ? 7.065 -2.988 -7.197 1.00 0.00 12 VAL A O 3
ATOM 2978 N N . ARG A 1 13 ? 6.958 -0.744 -7.106 1.00 0.00 13 ARG A N 3
ATOM 2979 C CA . ARG A 1 13 ? 7.893 -0.559 -8.204 1.00 0.00 13 ARG A CA 3
ATOM 2980 C C . ARG A 1 13 ? 8.907 0.529 -7.870 1.00 0.00 13 ARG A C 3
ATOM 2981 O O . ARG A 1 13 ? 8.622 1.724 -7.969 1.00 0.00 13 ARG A O 3
ATOM 3002 N N . GLY A 1 14 ? 10.092 0.099 -7.473 1.00 0.00 14 GLY A N 3
ATOM 3003 C CA . GLY A 1 14 ? 11.138 1.017 -7.092 1.00 0.00 14 GLY A CA 3
ATOM 3004 C C . GLY A 1 14 ? 12.346 0.275 -6.579 1.00 0.00 14 GLY A C 3
ATOM 3005 O O . GLY A 1 14 ? 12.368 -0.957 -6.596 1.00 0.00 14 GLY A O 3
ATOM 3009 N N . SER A 1 15 ? 13.342 1.006 -6.110 1.00 0.00 15 SER A N 3
ATOM 3010 C CA . SER A 1 15 ? 14.573 0.394 -5.642 1.00 0.00 15 SER A CA 3
ATOM 3011 C C . SER A 1 15 ? 14.441 -0.007 -4.173 1.00 0.00 15 SER A C 3
ATOM 3012 O O . SER A 1 15 ? 14.885 0.704 -3.270 1.00 0.00 15 SER A O 3
ATOM 3020 N N . LYS A 1 16 ? 13.775 -1.133 -3.952 1.00 0.00 16 LYS A N 3
ATOM 3021 C CA . LYS A 1 16 ? 13.596 -1.697 -2.622 1.00 0.00 16 LYS A CA 3
ATOM 3022 C C . LYS A 1 16 ? 13.227 -3.175 -2.742 1.00 0.00 16 LYS A C 3
ATOM 3023 O O . LYS A 1 16 ? 12.579 -3.579 -3.705 1.00 0.00 16 LYS A O 3
ATOM 3042 N N . LYS A 1 17 ? 13.636 -3.969 -1.762 1.00 0.00 17 LYS A N 3
ATOM 3043 C CA . LYS A 1 17 ? 13.634 -5.429 -1.896 1.00 0.00 17 LYS A CA 3
ATOM 3044 C C . LYS A 1 17 ? 12.263 -6.051 -1.582 1.00 0.00 17 LYS A C 3
ATOM 3045 O O . LYS A 1 17 ? 12.180 -7.141 -1.014 1.00 0.00 17 LYS A O 3
ATOM 3064 N N . TYR A 1 18 ? 11.198 -5.371 -1.986 1.00 0.00 18 TYR A N 3
ATOM 3065 C CA . TYR A 1 18 ? 9.833 -5.875 -1.811 1.00 0.00 18 TYR A CA 3
ATOM 3066 C C . TYR A 1 18 ? 8.916 -5.325 -2.899 1.00 0.00 18 TYR A C 3
ATOM 3067 O O . TYR A 1 18 ? 8.585 -4.141 -2.903 1.00 0.00 18 TYR A O 3
ATOM 3085 N N . ASN A 1 19 ? 8.502 -6.187 -3.821 1.00 0.00 19 ASN A N 3
ATOM 3086 C CA . ASN A 1 19 ? 7.650 -5.762 -4.928 1.00 0.00 19 ASN A CA 3
ATOM 3087 C C . ASN A 1 19 ? 6.172 -5.867 -4.572 1.00 0.00 19 ASN A C 3
ATOM 3088 O O . ASN A 1 19 ? 5.310 -5.686 -5.429 1.00 0.00 19 ASN A O 3
ATOM 3099 N N . VAL A 1 20 ? 5.878 -6.153 -3.311 1.00 0.00 20 VAL A N 3
ATOM 3100 C CA . VAL A 1 20 ? 4.496 -6.209 -2.841 1.00 0.00 20 VAL A CA 3
ATOM 3101 C C . VAL A 1 20 ? 4.376 -5.625 -1.438 1.00 0.00 20 VAL A C 3
ATOM 3102 O O . VAL A 1 20 ? 5.181 -5.931 -0.556 1.00 0.00 20 VAL A O 3
ATOM 3115 N N . VAL A 1 21 ? 3.396 -4.755 -1.246 1.00 0.00 21 VAL A N 3
ATOM 3116 C CA . VAL A 1 21 ? 3.125 -4.194 0.069 1.00 0.00 21 VAL A CA 3
ATOM 3117 C C . VAL A 1 21 ? 1.626 -4.243 0.386 1.00 0.00 21 VAL A C 3
ATOM 3118 O O . VAL A 1 21 ? 0.788 -3.897 -0.452 1.00 0.00 21 VAL A O 3
ATOM 3131 N N . PRO A 1 22 ? 1.272 -4.736 1.586 1.00 0.00 22 PRO A N 3
ATOM 3132 C CA . PRO A 1 22 ? -0.113 -4.750 2.058 1.00 0.00 22 PRO A CA 3
ATOM 3133 C C . PRO A 1 22 ? -0.615 -3.356 2.431 1.00 0.00 22 PRO A C 3
ATOM 3134 O O . PRO A 1 22 ? -0.014 -2.658 3.256 1.00 0.00 22 PRO A O 3
ATOM 3145 N N . VAL A 1 23 ? -1.721 -2.964 1.818 1.00 0.00 23 VAL A N 3
ATOM 3146 C CA . VAL A 1 23 ? -2.319 -1.659 2.050 1.00 0.00 23 VAL A CA 3
ATOM 3147 C C . VAL A 1 23 ? -3.696 -1.809 2.688 1.00 0.00 23 VAL A C 3
ATOM 3148 O O . VAL A 1 23 ? -4.347 -2.844 2.545 1.00 0.00 23 VAL A O 3
ATOM 3161 N N . LYS A 1 24 ? -4.129 -0.781 3.397 1.00 0.00 24 LYS A N 3
ATOM 3162 C CA . LYS A 1 24 ? -5.426 -0.795 4.056 1.00 0.00 24 LYS A CA 3
ATOM 3163 C C . LYS A 1 24 ? -6.118 0.554 3.901 1.00 0.00 24 LYS A C 3
ATOM 3164 O O . LYS A 1 24 ? -5.515 1.520 3.432 1.00 0.00 24 LYS A O 3
ATOM 3183 N N . SER A 1 25 ? -7.379 0.610 4.303 1.00 0.00 25 SER A N 3
ATOM 3184 C CA . SER A 1 25 ? -8.150 1.839 4.237 1.00 0.00 25 SER A CA 3
ATOM 3185 C C . SER A 1 25 ? -8.393 2.386 5.640 1.00 0.00 25 SER A C 3
ATOM 3186 O O . SER A 1 25 ? -8.836 1.660 6.530 1.00 0.00 25 SER A O 3
ATOM 3194 N N . ASN A 1 26 ? -8.088 3.663 5.832 1.00 0.00 26 ASN A N 3
ATOM 3195 C CA . ASN A 1 26 ? -8.282 4.314 7.126 1.00 0.00 26 ASN A CA 3
ATOM 3196 C C . ASN A 1 26 ? -9.765 4.552 7.391 1.00 0.00 26 ASN A C 3
ATOM 3197 O O . ASN A 1 26 ? -10.187 4.716 8.534 1.00 0.00 26 ASN A O 3
ATOM 3208 N N . LYS A 1 27 ? -10.548 4.581 6.323 1.00 0.00 27 LYS A N 3
ATOM 3209 C CA . LYS A 1 27 ? -11.982 4.779 6.426 1.00 0.00 27 LYS A CA 3
ATOM 3210 C C . LYS A 1 27 ? -12.694 3.529 5.922 1.00 0.00 27 LYS A C 3
ATOM 3211 O O . LYS A 1 27 ? -12.300 2.965 4.899 1.00 0.00 27 LYS A O 3
ATOM 3230 N N . PRO A 1 28 ? -13.728 3.064 6.641 1.00 0.00 28 PRO A N 3
ATOM 3231 C CA . PRO A 1 28 ? -14.464 1.850 6.268 1.00 0.00 28 PRO A CA 3
ATOM 3232 C C . PRO A 1 28 ? -15.230 2.009 4.957 1.00 0.00 28 PRO A C 3
ATOM 3233 O O . PRO A 1 28 ? -16.148 2.821 4.844 1.00 0.00 28 PRO A O 3
ATOM 3244 N N . VAL A 1 29 ? -14.839 1.216 3.976 1.00 0.00 29 VAL A N 3
ATOM 3245 C CA . VAL A 1 29 ? -15.438 1.255 2.654 1.00 0.00 29 VAL A CA 3
ATOM 3246 C C . VAL A 1 29 ? -16.346 0.050 2.430 1.00 0.00 29 VAL A C 3
ATOM 3247 O O . VAL A 1 29 ? -16.113 -1.026 2.982 1.00 0.00 29 VAL A O 3
ATOM 3260 N N . GLU A 1 30 ? -17.393 0.243 1.640 1.00 0.00 30 GLU A N 3
ATOM 3261 C CA . GLU A 1 30 ? -18.366 -0.807 1.382 1.00 0.00 30 GLU A CA 3
ATOM 3262 C C . GLU A 1 30 ? -17.731 -1.970 0.628 1.00 0.00 30 GLU A C 3
ATOM 3263 O O . GLU A 1 30 ? -16.911 -1.774 -0.271 1.00 0.00 30 GLU A O 3
ATOM 3275 N N . ILE A 1 31 ? -18.135 -3.183 0.986 1.00 0.00 31 ILE A N 3
ATOM 3276 C CA . ILE A 1 31 ? -17.640 -4.393 0.335 1.00 0.00 31 ILE A CA 3
ATOM 3277 C C . ILE A 1 31 ? -18.304 -4.602 -1.026 1.00 0.00 31 ILE A C 3
ATOM 3278 O O . ILE A 1 31 ? -18.365 -5.712 -1.544 1.00 0.00 31 ILE A O 3
ATOM 3294 N N . SER A 1 32 ? -18.808 -3.523 -1.593 1.00 0.00 32 SER A N 3
ATOM 3295 C CA . SER A 1 32 ? -19.349 -3.543 -2.938 1.00 0.00 32 SER A CA 3
ATOM 3296 C C . SER A 1 32 ? -18.490 -2.673 -3.851 1.00 0.00 32 SER A C 3
ATOM 3297 O O . SER A 1 32 ? -18.789 -2.493 -5.029 1.00 0.00 32 SER A O 3
ATOM 3305 N N . LYS A 1 33 ? -17.401 -2.151 -3.294 1.00 0.00 33 LYS A N 3
ATOM 3306 C CA . LYS A 1 33 ? -16.535 -1.228 -4.018 1.00 0.00 33 LYS A CA 3
ATOM 3307 C C . LYS A 1 33 ? -15.230 -1.898 -4.432 1.00 0.00 33 LYS A C 3
ATOM 3308 O O . LYS A 1 33 ? -14.268 -1.220 -4.797 1.00 0.00 33 LYS A O 3
ATOM 3327 N N . TRP A 1 34 ? -15.209 -3.233 -4.393 1.00 0.00 34 TRP A N 3
ATOM 3328 C CA . TRP A 1 34 ? -14.022 -4.000 -4.778 1.00 0.00 34 TRP A CA 3
ATOM 3329 C C . TRP A 1 34 ? -13.528 -3.584 -6.158 1.00 0.00 34 TRP A C 3
ATOM 3330 O O . TRP A 1 34 ? -12.344 -3.302 -6.344 1.00 0.00 34 TRP A O 3
ATOM 3351 N N . ILE A 1 35 ? -14.456 -3.534 -7.109 1.00 0.00 35 ILE A N 3
ATOM 3352 C CA . ILE A 1 35 ? -14.134 -3.257 -8.506 1.00 0.00 35 ILE A CA 3
ATOM 3353 C C . ILE A 1 35 ? -13.336 -1.962 -8.666 1.00 0.00 35 ILE A C 3
ATOM 3354 O O . ILE A 1 35 ? -12.273 -1.957 -9.291 1.00 0.00 35 ILE A O 3
ATOM 3370 N N . ASP A 1 36 ? -13.830 -0.883 -8.072 1.00 0.00 36 ASP A N 3
ATOM 3371 C CA . ASP A 1 36 ? -13.227 0.432 -8.247 1.00 0.00 36 ASP A CA 3
ATOM 3372 C C . ASP A 1 36 ? -11.828 0.479 -7.657 1.00 0.00 36 ASP A C 3
ATOM 3373 O O . ASP A 1 36 ? -10.889 0.922 -8.314 1.00 0.00 36 ASP A O 3
ATOM 3382 N N . PHE A 1 37 ? -11.686 -0.004 -6.429 1.00 0.00 37 PHE A N 3
ATOM 3383 C CA . PHE A 1 37 ? -10.397 0.019 -5.752 1.00 0.00 37 PHE A CA 3
ATOM 3384 C C . PHE A 1 37 ? -9.399 -0.915 -6.429 1.00 0.00 37 PHE A C 3
ATOM 3385 O O . PHE A 1 37 ? -8.212 -0.599 -6.518 1.00 0.00 37 PHE A O 3
ATOM 3402 N N . SER A 1 38 ? -9.881 -2.053 -6.918 1.00 0.00 38 SER A N 3
ATOM 3403 C CA . SER A 1 38 ? -9.020 -3.010 -7.605 1.00 0.00 38 SER A CA 3
ATOM 3404 C C . SER A 1 38 ? -8.431 -2.395 -8.871 1.00 0.00 38 SER A C 3
ATOM 3405 O O . SER A 1 38 ? -7.251 -2.577 -9.164 1.00 0.00 38 SER A O 3
ATOM 3413 N N . ASN A 1 39 ? -9.254 -1.649 -9.602 1.00 0.00 39 ASN A N 3
ATOM 3414 C CA . ASN A 1 39 ? -8.811 -0.996 -10.832 1.00 0.00 39 ASN A CA 3
ATOM 3415 C C . ASN A 1 39 ? -7.725 0.030 -10.539 1.00 0.00 39 ASN A C 3
ATOM 3416 O O . ASN A 1 39 ? -6.729 0.116 -11.256 1.00 0.00 39 ASN A O 3
ATOM 3427 N N . VAL A 1 40 ? -7.918 0.796 -9.472 1.00 0.00 40 VAL A N 3
ATOM 3428 C CA . VAL A 1 40 ? -6.979 1.848 -9.104 1.00 0.00 40 VAL A CA 3
ATOM 3429 C C . VAL A 1 40 ? -5.644 1.262 -8.658 1.00 0.00 40 VAL A C 3
ATOM 3430 O O . VAL A 1 40 ? -4.590 1.673 -9.139 1.00 0.00 40 VAL A O 3
ATOM 3443 N N . LEU A 1 41 ? -5.696 0.286 -7.758 1.00 0.00 41 LEU A N 3
ATOM 3444 C CA . LEU A 1 41 ? -4.482 -0.322 -7.218 1.00 0.00 41 LEU A CA 3
ATOM 3445 C C . LEU A 1 41 ? -3.724 -1.093 -8.297 1.00 0.00 41 LEU A C 3
ATOM 3446 O O . LEU A 1 41 ? -2.500 -1.197 -8.254 1.00 0.00 41 LEU A O 3
ATOM 3462 N N . SER A 1 42 ? -4.452 -1.619 -9.272 1.00 0.00 42 SER A N 3
ATOM 3463 C CA . SER A 1 42 ? -3.837 -2.361 -10.364 1.00 0.00 42 SER A CA 3
ATOM 3464 C C . SER A 1 42 ? -3.099 -1.409 -11.310 1.00 0.00 42 SER A C 3
ATOM 3465 O O . SER A 1 42 ? -2.208 -1.819 -12.061 1.00 0.00 42 SER A O 3
ATOM 3473 N N . ARG A 1 43 ? -3.472 -0.136 -11.257 1.00 0.00 43 ARG A N 3
ATOM 3474 C CA . ARG A 1 43 ? -2.865 0.885 -12.099 1.00 0.00 43 ARG A CA 3
ATOM 3475 C C . ARG A 1 43 ? -1.883 1.738 -11.308 1.00 0.00 43 ARG A C 3
ATOM 3476 O O . ARG A 1 43 ? -1.236 2.630 -11.860 1.00 0.00 43 ARG A O 3
ATOM 3497 N N . LEU A 1 44 ? -1.765 1.456 -10.022 1.00 0.00 44 LEU A N 3
ATOM 3498 C CA . LEU A 1 44 ? -0.915 2.244 -9.149 1.00 0.00 44 LEU A CA 3
ATOM 3499 C C . LEU A 1 44 ? 0.339 1.469 -8.777 1.00 0.00 44 LEU A C 3
ATOM 3500 O O . LEU A 1 44 ? 0.342 0.680 -7.835 1.00 0.00 44 LEU A O 3
ATOM 3516 N N . TYR A 1 45 ? 1.396 1.675 -9.540 1.00 0.00 45 TYR A N 3
ATOM 3517 C CA . TYR A 1 45 ? 2.678 1.082 -9.221 1.00 0.00 45 TYR A CA 3
ATOM 3518 C C . TYR A 1 45 ? 3.527 2.085 -8.460 1.00 0.00 45 TYR A C 3
ATOM 3519 O O . TYR A 1 45 ? 4.223 2.911 -9.053 1.00 0.00 45 TYR A O 3
ATOM 3537 N N . VAL A 1 46 ? 3.422 2.038 -7.145 1.00 0.00 46 VAL A N 3
ATOM 3538 C CA . VAL A 1 46 ? 4.165 2.944 -6.287 1.00 0.00 46 VAL A CA 3
ATOM 3539 C C . VAL A 1 46 ? 5.363 2.216 -5.688 1.00 0.00 46 VAL A C 3
ATOM 3540 O O . VAL A 1 46 ? 5.270 1.043 -5.337 1.00 0.00 46 VAL A O 3
ATOM 3553 N N . GLY A 1 47 ? 6.495 2.892 -5.620 1.00 0.00 47 GLY A N 3
ATOM 3554 C CA . GLY A 1 47 ? 7.679 2.284 -5.059 1.00 0.00 47 GLY A CA 3
ATOM 3555 C C . GLY A 1 47 ? 8.085 2.927 -3.755 1.00 0.00 47 GLY A C 3
ATOM 3556 O O . GLY A 1 47 ? 7.261 3.093 -2.857 1.00 0.00 47 GLY A O 3
ATOM 3560 N N . VAL A 1 48 ? 9.364 3.271 -3.660 1.00 0.00 48 VAL A N 3
ATOM 3561 C CA . VAL A 1 48 ? 9.915 3.980 -2.495 1.00 0.00 48 VAL A CA 3
ATOM 3562 C C . VAL A 1 48 ? 9.972 3.084 -1.247 1.00 0.00 48 VAL A C 3
ATOM 3563 O O . VAL A 1 48 ? 9.085 2.261 -1.009 1.00 0.00 48 VAL A O 3
ATOM 3576 N N . PRO A 1 49 ? 11.057 3.188 -0.460 1.00 0.00 49 PRO A N 3
ATOM 3577 C CA . PRO A 1 49 ? 11.150 2.525 0.844 1.00 0.00 49 PRO A CA 3
ATOM 3578 C C . PRO A 1 49 ? 10.302 3.232 1.901 1.00 0.00 49 PRO A C 3
ATOM 3579 O O . PRO A 1 49 ? 10.706 4.247 2.467 1.00 0.00 49 PRO A O 3
ATOM 3590 N N . THR A 1 50 ? 9.112 2.710 2.138 1.00 0.00 50 THR A N 3
ATOM 3591 C CA . THR A 1 50 ? 8.192 3.317 3.076 1.00 0.00 50 THR A CA 3
ATOM 3592 C C . THR A 1 50 ? 8.057 2.488 4.349 1.00 0.00 50 THR A C 3
ATOM 3593 O O . THR A 1 50 ? 8.444 1.322 4.383 1.00 0.00 50 THR A O 3
ATOM 3604 N N . LYS A 1 51 ? 7.515 3.097 5.397 1.00 0.00 51 LYS A N 3
ATOM 3605 C CA . LYS A 1 51 ? 7.293 2.403 6.658 1.00 0.00 51 LYS A CA 3
ATOM 3606 C C . LYS A 1 51 ? 5.799 2.325 6.953 1.00 0.00 51 LYS A C 3
ATOM 3607 O O . LYS A 1 51 ? 4.987 2.862 6.201 1.00 0.00 51 LYS A O 3
ATOM 3626 N N . SER A 1 52 ? 5.448 1.664 8.045 1.00 0.00 52 SER A N 3
ATOM 3627 C CA . SER A 1 52 ? 4.049 1.463 8.406 1.00 0.00 52 SER A CA 3
ATOM 3628 C C . SER A 1 52 ? 3.346 2.795 8.647 1.00 0.00 52 SER A C 3
ATOM 3629 O O . SER A 1 52 ? 3.863 3.666 9.350 1.00 0.00 52 SER A O 3
ATOM 3637 N N . GLY A 1 53 ? 2.176 2.947 8.041 1.00 0.00 53 GLY A N 3
ATOM 3638 C CA . GLY A 1 53 ? 1.404 4.157 8.214 1.00 0.00 53 GLY A CA 3
ATOM 3639 C C . GLY A 1 53 ? 1.691 5.173 7.132 1.00 0.00 53 GLY A C 3
ATOM 3640 O O . GLY A 1 53 ? 1.518 6.377 7.334 1.00 0.00 53 GLY A O 3
ATOM 3644 N N . ASN A 1 54 ? 2.132 4.695 5.978 1.00 0.00 54 ASN A N 3
ATOM 3645 C CA . ASN A 1 54 ? 2.439 5.598 4.871 1.00 0.00 54 ASN A CA 3
ATOM 3646 C C . ASN A 1 54 ? 1.242 5.715 3.932 1.00 0.00 54 ASN A C 3
ATOM 3647 O O . ASN A 1 54 ? 0.712 4.711 3.461 1.00 0.00 54 ASN A O 3
ATOM 3658 N N . VAL A 1 55 ? 0.796 6.941 3.689 1.00 0.00 55 VAL A N 3
ATOM 3659 C CA . VAL A 1 55 ? -0.313 7.166 2.773 1.00 0.00 55 VAL A CA 3
ATOM 3660 C C . VAL A 1 55 ? 0.211 7.278 1.348 1.00 0.00 55 VAL A C 3
ATOM 3661 O O . VAL A 1 55 ? 0.863 8.264 1.000 1.00 0.00 55 VAL A O 3
ATOM 3674 N N . VAL A 1 56 ? -0.063 6.273 0.527 1.00 0.00 56 VAL A N 3
ATOM 3675 C CA . VAL A 1 56 ? 0.330 6.326 -0.874 1.00 0.00 56 VAL A CA 3
ATOM 3676 C C . VAL A 1 56 ? -0.643 7.196 -1.660 1.00 0.00 56 VAL A C 3
ATOM 3677 O O . VAL A 1 56 ? -0.237 7.999 -2.499 1.00 0.00 56 VAL A O 3
ATOM 3690 N N . CYS A 1 57 ? -1.924 7.056 -1.358 1.00 0.00 57 CYS A N 3
ATOM 3691 C CA . CYS A 1 57 ? -2.947 7.852 -2.011 1.00 0.00 57 CYS A CA 3
ATOM 3692 C C . CYS A 1 57 ? -3.863 8.467 -0.962 1.00 0.00 57 CYS A C 3
ATOM 3693 O O . CYS A 1 57 ? -4.677 7.772 -0.348 1.00 0.00 57 CYS A O 3
ATOM 3701 N N . LYS A 1 58 ? -3.700 9.761 -0.734 1.00 0.00 58 LYS A N 3
ATOM 3702 C CA . LYS A 1 58 ? -4.478 10.460 0.272 1.00 0.00 58 LYS A CA 3
ATOM 3703 C C . LYS A 1 58 ? -5.744 11.017 -0.371 1.00 0.00 58 LYS A C 3
ATOM 3704 O O . LYS A 1 58 ? -5.676 11.667 -1.418 1.00 0.00 58 LYS A O 3
ATOM 3723 N N . ASN A 1 59 ? -6.890 10.743 0.248 1.00 0.00 59 ASN A N 3
ATOM 3724 C CA . ASN A 1 59 ? -8.194 11.102 -0.314 1.00 0.00 59 ASN A CA 3
ATOM 3725 C C . ASN A 1 59 ? -8.418 10.420 -1.658 1.00 0.00 59 ASN A C 3
ATOM 3726 O O . ASN A 1 59 ? -8.835 11.061 -2.625 1.00 0.00 59 ASN A O 3
ATOM 3737 N N . ILE A 1 60 ? -8.157 9.117 -1.714 1.00 0.00 60 ILE A N 3
ATOM 3738 C CA . ILE A 1 60 ? -8.351 8.356 -2.941 1.00 0.00 60 ILE A CA 3
ATOM 3739 C C . ILE A 1 60 ? -9.816 8.406 -3.366 1.00 0.00 60 ILE A C 3
ATOM 3740 O O . ILE A 1 60 ? -10.720 8.307 -2.528 1.00 0.00 60 ILE A O 3
ATOM 3756 N N . MET A 1 61 ? -10.043 8.623 -4.660 1.00 0.00 61 MET A N 3
ATOM 3757 C CA . MET A 1 61 ? -11.396 8.700 -5.218 1.00 0.00 61 MET A CA 3
ATOM 3758 C C . MET A 1 61 ? -12.161 9.897 -4.652 1.00 0.00 61 MET A C 3
ATOM 3759 O O . MET A 1 61 ? -13.373 10.012 -4.838 1.00 0.00 61 MET A O 3
ATOM 3773 N N . ASN A 1 62 ? -11.436 10.784 -3.964 1.00 0.00 62 ASN A N 3
ATOM 3774 C CA . ASN A 1 62 ? -12.008 11.998 -3.380 1.00 0.00 62 ASN A CA 3
ATOM 3775 C C . ASN A 1 62 ? -13.138 11.680 -2.406 1.00 0.00 62 ASN A C 3
ATOM 3776 O O . ASN A 1 62 ? -14.047 12.485 -2.210 1.00 0.00 62 ASN A O 3
ATOM 3787 N N . THR A 1 63 ? -13.070 10.511 -1.782 1.00 0.00 63 THR A N 3
ATOM 3788 C CA . THR A 1 63 ? -14.062 10.124 -0.792 1.00 0.00 63 THR A CA 3
ATOM 3789 C C . THR A 1 63 ? -13.503 10.309 0.623 1.00 0.00 63 THR A C 3
ATOM 3790 O O . THR A 1 63 ? -14.221 10.186 1.617 1.00 0.00 63 THR A O 3
ATOM 3801 N N . GLY A 1 64 ? -12.212 10.619 0.707 1.00 0.00 64 GLY A N 3
ATOM 3802 C CA . GLY A 1 64 ? -11.600 10.894 1.994 1.00 0.00 64 GLY A CA 3
ATOM 3803 C C . GLY A 1 64 ? -10.879 9.693 2.573 1.00 0.00 64 GLY A C 3
ATOM 3804 O O . GLY A 1 64 ? -10.407 9.732 3.707 1.00 0.00 64 GLY A O 3
ATOM 3808 N N . VAL A 1 65 ? -10.804 8.620 1.803 1.00 0.00 65 VAL A N 3
ATOM 3809 C CA . VAL A 1 65 ? -10.087 7.433 2.239 1.00 0.00 65 VAL A CA 3
ATOM 3810 C C . VAL A 1 65 ? -8.610 7.571 1.914 1.00 0.00 65 VAL A C 3
ATOM 3811 O O . VAL A 1 65 ? -8.238 7.937 0.801 1.00 0.00 65 VAL A O 3
ATOM 3824 N N . ASP A 1 66 ? -7.780 7.300 2.899 1.00 0.00 66 ASP A N 3
ATOM 3825 C CA . ASP A 1 66 ? -6.344 7.366 2.729 1.00 0.00 66 ASP A CA 3
ATOM 3826 C C . ASP A 1 66 ? -5.779 5.961 2.696 1.00 0.00 66 ASP A C 3
ATOM 3827 O O . ASP A 1 66 ? -5.800 5.252 3.706 1.00 0.00 66 ASP A O 3
ATOM 3836 N N . ILE A 1 67 ? -5.308 5.547 1.531 1.00 0.00 67 ILE A N 3
ATOM 3837 C CA . ILE A 1 67 ? -4.748 4.215 1.373 1.00 0.00 67 ILE A CA 3
ATOM 3838 C C . ILE A 1 67 ? -3.352 4.179 1.964 1.00 0.00 67 ILE A C 3
ATOM 3839 O O . ILE A 1 67 ? -2.418 4.780 1.425 1.00 0.00 67 ILE A O 3
ATOM 3855 N N . ILE A 1 68 ? -3.224 3.501 3.088 1.00 0.00 68 ILE A N 3
ATOM 3856 C CA . ILE A 1 68 ? -1.966 3.452 3.801 1.00 0.00 68 ILE A CA 3
ATOM 3857 C C . ILE A 1 68 ? -1.397 2.046 3.816 1.00 0.00 68 ILE A C 3
ATOM 3858 O O . ILE A 1 68 ? -2.120 1.070 4.019 1.00 0.00 68 ILE A O 3
ATOM 3874 N N . CYS A 1 69 ? -0.103 1.946 3.580 1.00 0.00 69 CYS A N 3
ATOM 3875 C CA . CYS A 1 69 ? 0.583 0.674 3.666 1.00 0.00 69 CYS A CA 3
ATOM 3876 C C . CYS A 1 69 ? 1.132 0.507 5.076 1.00 0.00 69 CYS A C 3
ATOM 3877 O O . CYS A 1 69 ? 1.683 1.449 5.651 1.00 0.00 69 CYS A O 3
ATOM 3885 N N . THR A 1 70 ? 0.974 -0.673 5.645 1.00 0.00 70 THR A N 3
ATOM 3886 C CA . THR A 1 70 ? 1.362 -0.884 7.028 1.00 0.00 70 THR A CA 3
ATOM 3887 C C . THR A 1 70 ? 2.608 -1.761 7.136 1.00 0.00 70 THR A C 3
ATOM 3888 O O . THR A 1 70 ? 3.009 -2.163 8.228 1.00 0.00 70 THR A O 3
ATOM 3899 N N . LYS A 1 71 ? 3.235 -2.042 6.009 1.00 0.00 71 LYS A N 3
ATOM 3900 C CA . LYS A 1 71 ? 4.456 -2.821 6.023 1.00 0.00 71 LYS A CA 3
ATOM 3901 C C . LYS A 1 71 ? 5.655 -1.901 5.850 1.00 0.00 71 LYS A C 3
ATOM 3902 O O . LYS A 1 71 ? 5.555 -0.861 5.201 1.00 0.00 71 LYS A O 3
ATOM 3921 N N . ASN A 1 72 ? 6.776 -2.273 6.454 1.00 0.00 72 ASN A N 3
ATOM 3922 C CA . ASN A 1 72 ? 7.986 -1.460 6.391 1.00 0.00 72 ASN A CA 3
ATOM 3923 C C . ASN A 1 72 ? 8.926 -2.031 5.339 1.00 0.00 72 ASN A C 3
ATOM 3924 O O . ASN A 1 72 ? 9.280 -3.213 5.387 1.00 0.00 72 ASN A O 3
ATOM 3935 N N . LEU A 1 73 ? 9.312 -1.205 4.380 1.00 0.00 73 LEU A N 3
ATOM 3936 C CA . LEU A 1 73 ? 10.122 -1.663 3.261 1.00 0.00 73 LEU A CA 3
ATOM 3937 C C . LEU A 1 73 ? 11.554 -1.148 3.359 1.00 0.00 73 LEU A C 3
ATOM 3938 O O . LEU A 1 73 ? 11.785 0.060 3.372 1.00 0.00 73 LEU A O 3
ATOM 3954 N N . PRO A 1 74 ? 12.532 -2.063 3.421 1.00 0.00 74 PRO A N 3
ATOM 3955 C CA . PRO A 1 74 ? 13.952 -1.711 3.420 1.00 0.00 74 PRO A CA 3
ATOM 3956 C C . PRO A 1 74 ? 14.438 -1.302 2.030 1.00 0.00 74 PRO A C 3
ATOM 3957 O O . PRO A 1 74 ? 14.007 -1.864 1.016 1.00 0.00 74 PRO A O 3
ATOM 3968 N N . LYS A 1 75 ? 15.336 -0.326 1.987 1.00 0.00 75 LYS A N 3
ATOM 3969 C CA . LYS A 1 75 ? 15.878 0.162 0.726 1.00 0.00 75 LYS A CA 3
ATOM 3970 C C . LYS A 1 75 ? 17.195 -0.542 0.405 1.00 0.00 75 LYS A C 3
ATOM 3971 O O . LYS A 1 75 ? 17.783 -1.201 1.265 1.00 0.00 75 LYS A O 3
ATOM 3990 N N . ASP A 1 76 ? 17.639 -0.407 -0.837 1.00 0.00 76 ASP A N 3
ATOM 3991 C CA . ASP A 1 76 ? 18.934 -0.923 -1.262 1.00 0.00 76 ASP A CA 3
ATOM 3992 C C . ASP A 1 76 ? 20.066 -0.081 -0.678 1.00 0.00 76 ASP A C 3
ATOM 3993 O O . ASP A 1 76 ? 19.830 0.967 -0.070 1.00 0.00 76 ASP A O 3
ATOM 4002 N N . SER A 1 77 ? 21.290 -0.537 -0.873 1.00 0.00 77 SER A N 3
ATOM 4003 C CA . SER A 1 77 ? 22.459 0.213 -0.458 1.00 0.00 77 SER A CA 3
ATOM 4004 C C . SER A 1 77 ? 23.215 0.721 -1.681 1.00 0.00 77 SER A C 3
ATOM 4005 O O . SER A 1 77 ? 23.579 -0.057 -2.563 1.00 0.00 77 SER A O 3
ATOM 4013 N N . LEU A 1 78 ? 23.457 2.026 -1.728 1.00 0.00 78 LEU A N 3
ATOM 4014 C CA . LEU A 1 78 ? 24.161 2.639 -2.849 1.00 0.00 78 LEU A CA 3
ATOM 4015 C C . LEU A 1 78 ? 25.607 2.160 -2.923 1.00 0.00 78 LEU A C 3
ATOM 4016 O O . LEU A 1 78 ? 26.283 2.350 -3.934 1.00 0.00 78 LEU A O 3
ATOM 4032 N N . GLU A 1 79 ? 26.070 1.515 -1.860 1.00 0.00 79 GLU A N 3
ATOM 4033 C CA . GLU A 1 79 ? 27.448 1.061 -1.785 1.00 0.00 79 GLU A CA 3
ATOM 4034 C C . GLU A 1 79 ? 27.593 -0.341 -2.385 1.00 0.00 79 GLU A C 3
ATOM 4035 O O . GLU A 1 79 ? 28.629 -0.989 -2.229 1.00 0.00 79 GLU A O 3
ATOM 4047 N N . HIS A 1 80 ? 26.554 -0.809 -3.083 1.00 0.00 80 HIS A N 3
ATOM 4048 C CA . HIS A 1 80 ? 26.643 -2.078 -3.810 1.00 0.00 80 HIS A CA 3
ATOM 4049 C C . HIS A 1 80 ? 27.784 -2.021 -4.816 1.00 0.00 80 HIS A C 3
ATOM 4050 O O . HIS A 1 80 ? 28.464 -3.019 -5.062 1.00 0.00 80 HIS A O 3
ATOM 4065 N N . HIS A 1 81 ? 27.979 -0.846 -5.403 1.00 0.00 81 HIS A N 3
ATOM 4066 C CA . HIS A 1 81 ? 29.128 -0.613 -6.258 1.00 0.00 81 HIS A CA 3
ATOM 4067 C C . HIS A 1 81 ? 30.122 0.287 -5.528 1.00 0.00 81 HIS A C 3
ATOM 4068 O O . HIS A 1 81 ? 29.875 1.475 -5.314 1.00 0.00 81 HIS A O 3
ATOM 4083 N N . HIS A 1 82 ? 31.226 -0.292 -5.103 1.00 0.00 82 HIS A N 3
ATOM 4084 C CA . HIS A 1 82 ? 32.228 0.455 -4.369 1.00 0.00 82 HIS A CA 3
ATOM 4085 C C . HIS A 1 82 ? 33.401 0.761 -5.284 1.00 0.00 82 HIS A C 3
ATOM 4086 O O . HIS A 1 82 ? 34.207 -0.113 -5.598 1.00 0.00 82 HIS A O 3
ATOM 4101 N N . HIS A 1 83 ? 33.475 2.004 -5.720 1.00 0.00 83 HIS A N 3
ATOM 4102 C CA . HIS A 1 83 ? 34.502 2.432 -6.653 1.00 0.00 83 HIS A CA 3
ATOM 4103 C C . HIS A 1 83 ? 35.817 2.648 -5.915 1.00 0.00 83 HIS A C 3
ATOM 4104 O O . HIS A 1 83 ? 36.000 3.663 -5.243 1.00 0.00 83 HIS A O 3
ATOM 4119 N N . HIS A 1 84 ? 36.719 1.681 -6.020 1.00 0.00 84 HIS A N 3
ATOM 4120 C CA . HIS A 1 84 ? 38.029 1.814 -5.395 1.00 0.00 84 HIS A CA 3
ATOM 4121 C C . HIS A 1 84 ? 38.866 2.839 -6.157 1.00 0.00 84 HIS A C 3
ATOM 4122 O O . HIS A 1 84 ? 38.940 2.798 -7.388 1.00 0.00 84 HIS A O 3
ATOM 4137 N N . HIS A 1 85 ? 39.463 3.766 -5.430 1.00 0.00 85 HIS A N 3
ATOM 4138 C CA . HIS A 1 85 ? 40.322 4.777 -6.028 1.00 0.00 85 HIS A CA 3
ATOM 4139 C C . HIS A 1 85 ? 41.182 5.423 -4.947 1.00 0.00 85 HIS A C 3
ATOM 4140 O O . HIS A 1 85 ? 42.253 4.865 -4.636 1.00 0.00 85 HIS A O 3
ATOM 4156 N N . MET A 1 1 ? -24.498 0.582 9.805 1.00 0.00 1 MET A N 4
ATOM 4157 C CA . MET A 1 1 ? -24.301 -0.203 8.567 1.00 0.00 1 MET A CA 4
ATOM 4158 C C . MET A 1 1 ? -22.895 -0.788 8.562 1.00 0.00 1 MET A C 4
ATOM 4159 O O . MET A 1 1 ? -21.916 -0.055 8.713 1.00 0.00 1 MET A O 4
ATOM 4175 N N . HIS A 1 2 ? -22.791 -2.103 8.412 1.00 0.00 2 HIS A N 4
ATOM 4176 C CA . HIS A 1 2 ? -21.491 -2.762 8.428 1.00 0.00 2 HIS A CA 4
ATOM 4177 C C . HIS A 1 2 ? -20.722 -2.489 7.144 1.00 0.00 2 HIS A C 4
ATOM 4178 O O . HIS A 1 2 ? -21.091 -2.963 6.071 1.00 0.00 2 HIS A O 4
ATOM 4193 N N . LYS A 1 3 ? -19.656 -1.722 7.264 1.00 0.00 3 LYS A N 4
ATOM 4194 C CA . LYS A 1 3 ? -18.714 -1.560 6.175 1.00 0.00 3 LYS A CA 4
ATOM 4195 C C . LYS A 1 3 ? -17.418 -2.272 6.524 1.00 0.00 3 LYS A C 4
ATOM 4196 O O . LYS A 1 3 ? -17.139 -2.526 7.698 1.00 0.00 3 LYS A O 4
ATOM 4215 N N . ASP A 1 4 ? -16.636 -2.593 5.513 1.00 0.00 4 ASP A N 4
ATOM 4216 C CA . ASP A 1 4 ? -15.404 -3.337 5.710 1.00 0.00 4 ASP A CA 4
ATOM 4217 C C . ASP A 1 4 ? -14.229 -2.542 5.172 1.00 0.00 4 ASP A C 4
ATOM 4218 O O . ASP A 1 4 ? -14.310 -1.955 4.098 1.00 0.00 4 ASP A O 4
ATOM 4227 N N . ILE A 1 5 ? -13.142 -2.508 5.915 1.00 0.00 5 ILE A N 4
ATOM 4228 C CA . ILE A 1 5 ? -11.985 -1.751 5.490 1.00 0.00 5 ILE A CA 4
ATOM 4229 C C . ILE A 1 5 ? -11.267 -2.463 4.357 1.00 0.00 5 ILE A C 4
ATOM 4230 O O . ILE A 1 5 ? -10.925 -3.643 4.465 1.00 0.00 5 ILE A O 4
ATOM 4246 N N . PHE A 1 6 ? -11.063 -1.741 3.263 1.00 0.00 6 PHE A N 4
ATOM 4247 C CA . PHE A 1 6 ? -10.356 -2.287 2.120 1.00 0.00 6 PHE A CA 4
ATOM 4248 C C . PHE A 1 6 ? -8.919 -2.603 2.511 1.00 0.00 6 PHE A C 4
ATOM 4249 O O . PHE A 1 6 ? -8.165 -1.715 2.903 1.00 0.00 6 PHE A O 4
ATOM 4266 N N . THR A 1 7 ? -8.567 -3.872 2.445 1.00 0.00 7 THR A N 4
ATOM 4267 C CA . THR A 1 7 ? -7.225 -4.310 2.775 1.00 0.00 7 THR A CA 4
ATOM 4268 C C . THR A 1 7 ? -6.735 -5.289 1.713 1.00 0.00 7 THR A C 4
ATOM 4269 O O . THR A 1 7 ? -7.359 -6.326 1.482 1.00 0.00 7 THR A O 4
ATOM 4280 N N . SER A 1 8 ? -5.639 -4.955 1.054 1.00 0.00 8 SER A N 4
ATOM 4281 C CA . SER A 1 8 ? -5.122 -5.783 -0.027 1.00 0.00 8 SER A CA 4
ATOM 4282 C C . SER A 1 8 ? -3.606 -5.657 -0.113 1.00 0.00 8 SER A C 4
ATOM 4283 O O . SER A 1 8 ? -2.978 -5.097 0.781 1.00 0.00 8 SER A O 4
ATOM 4291 N N . VAL A 1 9 ? -3.022 -6.183 -1.177 1.00 0.00 9 VAL A N 4
ATOM 4292 C CA . VAL A 1 9 ? -1.587 -6.091 -1.380 1.00 0.00 9 VAL A CA 4
ATOM 4293 C C . VAL A 1 9 ? -1.288 -5.636 -2.808 1.00 0.00 9 VAL A C 4
ATOM 4294 O O . VAL A 1 9 ? -1.805 -6.202 -3.772 1.00 0.00 9 VAL A O 4
ATOM 4307 N N . VAL A 1 10 ? -0.479 -4.596 -2.939 1.00 0.00 10 VAL A N 4
ATOM 4308 C CA . VAL A 1 10 ? -0.173 -4.033 -4.248 1.00 0.00 10 VAL A CA 4
ATOM 4309 C C . VAL A 1 10 ? 1.305 -4.229 -4.588 1.00 0.00 10 VAL A C 4
ATOM 4310 O O . VAL A 1 10 ? 2.147 -4.361 -3.694 1.00 0.00 10 VAL A O 4
ATOM 4323 N N . ARG A 1 11 ? 1.603 -4.282 -5.879 1.00 0.00 11 ARG A N 4
ATOM 4324 C CA . ARG A 1 11 ? 2.970 -4.432 -6.350 1.00 0.00 11 ARG A CA 4
ATOM 4325 C C . ARG A 1 11 ? 3.732 -3.119 -6.204 1.00 0.00 11 ARG A C 4
ATOM 4326 O O . ARG A 1 11 ? 3.269 -2.067 -6.642 1.00 0.00 11 ARG A O 4
ATOM 4347 N N . VAL A 1 12 ? 4.899 -3.192 -5.582 1.00 0.00 12 VAL A N 4
ATOM 4348 C CA . VAL A 1 12 ? 5.708 -2.010 -5.323 1.00 0.00 12 VAL A CA 4
ATOM 4349 C C . VAL A 1 12 ? 6.600 -1.704 -6.517 1.00 0.00 12 VAL A C 4
ATOM 4350 O O . VAL A 1 12 ? 7.356 -2.565 -6.971 1.00 0.00 12 VAL A O 4
ATOM 4363 N N . ARG A 1 13 ? 6.510 -0.490 -7.024 1.00 0.00 13 ARG A N 4
ATOM 4364 C CA . ARG A 1 13 ? 7.361 -0.063 -8.122 1.00 0.00 13 ARG A CA 4
ATOM 4365 C C . ARG A 1 13 ? 8.371 0.972 -7.644 1.00 0.00 13 ARG A C 4
ATOM 4366 O O . ARG A 1 13 ? 8.000 2.002 -7.078 1.00 0.00 13 ARG A O 4
ATOM 4387 N N . GLY A 1 14 ? 9.647 0.674 -7.845 1.00 0.00 14 GLY A N 4
ATOM 4388 C CA . GLY A 1 14 ? 10.696 1.612 -7.505 1.00 0.00 14 GLY A CA 4
ATOM 4389 C C . GLY A 1 14 ? 11.925 0.909 -6.979 1.00 0.00 14 GLY A C 4
ATOM 4390 O O . GLY A 1 14 ? 11.988 -0.322 -6.983 1.00 0.00 14 GLY A O 4
ATOM 4394 N N . SER A 1 15 ? 12.904 1.678 -6.535 1.00 0.00 15 SER A N 4
ATOM 4395 C CA . SER A 1 15 ? 14.097 1.111 -5.931 1.00 0.00 15 SER A CA 4
ATOM 4396 C C . SER A 1 15 ? 13.758 0.555 -4.549 1.00 0.00 15 SER A C 4
ATOM 4397 O O . SER A 1 15 ? 13.716 1.293 -3.563 1.00 0.00 15 SER A O 4
ATOM 4405 N N . LYS A 1 16 ? 13.481 -0.740 -4.493 1.00 0.00 16 LYS A N 4
ATOM 4406 C CA . LYS A 1 16 ? 13.044 -1.375 -3.260 1.00 0.00 16 LYS A CA 4
ATOM 4407 C C . LYS A 1 16 ? 13.698 -2.738 -3.075 1.00 0.00 16 LYS A C 4
ATOM 4408 O O . LYS A 1 16 ? 14.443 -3.203 -3.939 1.00 0.00 16 LYS A O 4
ATOM 4427 N N . LYS A 1 17 ? 13.408 -3.368 -1.945 1.00 0.00 17 LYS A N 4
ATOM 4428 C CA . LYS A 1 17 ? 13.823 -4.740 -1.702 1.00 0.00 17 LYS A CA 4
ATOM 4429 C C . LYS A 1 17 ? 12.605 -5.670 -1.699 1.00 0.00 17 LYS A C 4
ATOM 4430 O O . LYS A 1 17 ? 12.696 -6.835 -2.083 1.00 0.00 17 LYS A O 4
ATOM 4449 N N . TYR A 1 18 ? 11.460 -5.139 -1.283 1.00 0.00 18 TYR A N 4
ATOM 4450 C CA . TYR A 1 18 ? 10.236 -5.931 -1.185 1.00 0.00 18 TYR A CA 4
ATOM 4451 C C . TYR A 1 18 ? 9.372 -5.764 -2.429 1.00 0.00 18 TYR A C 4
ATOM 4452 O O . TYR A 1 18 ? 9.208 -4.655 -2.939 1.00 0.00 18 TYR A O 4
ATOM 4470 N N . ASN A 1 19 ? 8.806 -6.865 -2.902 1.00 0.00 19 ASN A N 4
ATOM 4471 C CA . ASN A 1 19 ? 8.073 -6.869 -4.161 1.00 0.00 19 ASN A CA 4
ATOM 4472 C C . ASN A 1 19 ? 6.683 -6.273 -4.006 1.00 0.00 19 ASN A C 4
ATOM 4473 O O . ASN A 1 19 ? 6.260 -5.449 -4.816 1.00 0.00 19 ASN A O 4
ATOM 4484 N N . VAL A 1 20 ? 5.991 -6.676 -2.959 1.00 0.00 20 VAL A N 4
ATOM 4485 C CA . VAL A 1 20 ? 4.605 -6.266 -2.754 1.00 0.00 20 VAL A CA 4
ATOM 4486 C C . VAL A 1 20 ? 4.397 -5.684 -1.358 1.00 0.00 20 VAL A C 4
ATOM 4487 O O . VAL A 1 20 ? 5.063 -6.085 -0.402 1.00 0.00 20 VAL A O 4
ATOM 4500 N N . VAL A 1 21 ? 3.484 -4.726 -1.254 1.00 0.00 21 VAL A N 4
ATOM 4501 C CA . VAL A 1 21 ? 3.166 -4.113 0.027 1.00 0.00 21 VAL A CA 4
ATOM 4502 C C . VAL A 1 21 ? 1.655 -4.131 0.297 1.00 0.00 21 VAL A C 4
ATOM 4503 O O . VAL A 1 21 ? 0.856 -3.649 -0.508 1.00 0.00 21 VAL A O 4
ATOM 4516 N N . PRO A 1 22 ? 1.245 -4.763 1.410 1.00 0.00 22 PRO A N 4
ATOM 4517 C CA . PRO A 1 22 ? -0.136 -4.698 1.899 1.00 0.00 22 PRO A CA 4
ATOM 4518 C C . PRO A 1 22 ? -0.582 -3.271 2.213 1.00 0.00 22 PRO A C 4
ATOM 4519 O O . PRO A 1 22 ? 0.062 -2.557 2.991 1.00 0.00 22 PRO A O 4
ATOM 4530 N N . VAL A 1 23 ? -1.690 -2.872 1.608 1.00 0.00 23 VAL A N 4
ATOM 4531 C CA . VAL A 1 23 ? -2.257 -1.545 1.807 1.00 0.00 23 VAL A CA 4
ATOM 4532 C C . VAL A 1 23 ? -3.645 -1.663 2.426 1.00 0.00 23 VAL A C 4
ATOM 4533 O O . VAL A 1 23 ? -4.306 -2.698 2.291 1.00 0.00 23 VAL A O 4
ATOM 4546 N N . LYS A 1 24 ? -4.079 -0.620 3.114 1.00 0.00 24 LYS A N 4
ATOM 4547 C CA . LYS A 1 24 ? -5.384 -0.633 3.755 1.00 0.00 24 LYS A CA 4
ATOM 4548 C C . LYS A 1 24 ? -6.042 0.741 3.688 1.00 0.00 24 LYS A C 4
ATOM 4549 O O . LYS A 1 24 ? -5.450 1.706 3.201 1.00 0.00 24 LYS A O 4
ATOM 4568 N N . SER A 1 25 ? -7.262 0.819 4.198 1.00 0.00 25 SER A N 4
ATOM 4569 C CA . SER A 1 25 ? -7.995 2.072 4.260 1.00 0.00 25 SER A CA 4
ATOM 4570 C C . SER A 1 25 ? -8.091 2.541 5.707 1.00 0.00 25 SER A C 4
ATOM 4571 O O . SER A 1 25 ? -8.138 1.727 6.632 1.00 0.00 25 SER A O 4
ATOM 4579 N N . ASN A 1 26 ? -8.088 3.853 5.909 1.00 0.00 26 ASN A N 4
ATOM 4580 C CA . ASN A 1 26 ? -8.163 4.403 7.256 1.00 0.00 26 ASN A CA 4
ATOM 4581 C C . ASN A 1 26 ? -9.612 4.486 7.725 1.00 0.00 26 ASN A C 4
ATOM 4582 O O . ASN A 1 26 ? -9.883 4.782 8.889 1.00 0.00 26 ASN A O 4
ATOM 4593 N N . LYS A 1 27 ? -10.539 4.226 6.812 1.00 0.00 27 LYS A N 4
ATOM 4594 C CA . LYS A 1 27 ? -11.958 4.186 7.145 1.00 0.00 27 LYS A CA 4
ATOM 4595 C C . LYS A 1 27 ? -12.643 3.032 6.425 1.00 0.00 27 LYS A C 4
ATOM 4596 O O . LYS A 1 27 ? -12.283 2.697 5.296 1.00 0.00 27 LYS A O 4
ATOM 4615 N N . PRO A 1 28 ? -13.626 2.397 7.078 1.00 0.00 28 PRO A N 4
ATOM 4616 C CA . PRO A 1 28 ? -14.357 1.265 6.502 1.00 0.00 28 PRO A CA 4
ATOM 4617 C C . PRO A 1 28 ? -15.142 1.661 5.260 1.00 0.00 28 PRO A C 4
ATOM 4618 O O . PRO A 1 28 ? -15.887 2.642 5.270 1.00 0.00 28 PRO A O 4
ATOM 4629 N N . VAL A 1 29 ? -14.971 0.895 4.198 1.00 0.00 29 VAL A N 4
ATOM 4630 C CA . VAL A 1 29 ? -15.643 1.177 2.935 1.00 0.00 29 VAL A CA 4
ATOM 4631 C C . VAL A 1 29 ? -16.591 0.045 2.555 1.00 0.00 29 VAL A C 4
ATOM 4632 O O . VAL A 1 29 ? -16.686 -0.964 3.255 1.00 0.00 29 VAL A O 4
ATOM 4645 N N . GLU A 1 30 ? -17.320 0.227 1.467 1.00 0.00 30 GLU A N 4
ATOM 4646 C CA . GLU A 1 30 ? -18.164 -0.830 0.942 1.00 0.00 30 GLU A CA 4
ATOM 4647 C C . GLU A 1 30 ? -17.295 -1.970 0.425 1.00 0.00 30 GLU A C 4
ATOM 4648 O O . GLU A 1 30 ? -16.427 -1.763 -0.421 1.00 0.00 30 GLU A O 4
ATOM 4660 N N . ILE A 1 31 ? -17.531 -3.170 0.941 1.00 0.00 31 ILE A N 4
ATOM 4661 C CA . ILE A 1 31 ? -16.738 -4.337 0.568 1.00 0.00 31 ILE A CA 4
ATOM 4662 C C . ILE A 1 31 ? -16.902 -4.659 -0.921 1.00 0.00 31 ILE A C 4
ATOM 4663 O O . ILE A 1 31 ? -16.023 -5.249 -1.543 1.00 0.00 31 ILE A O 4
ATOM 4679 N N . SER A 1 32 ? -18.020 -4.227 -1.492 1.00 0.00 32 SER A N 4
ATOM 4680 C CA . SER A 1 32 ? -18.319 -4.479 -2.893 1.00 0.00 32 SER A CA 4
ATOM 4681 C C . SER A 1 32 ? -17.651 -3.446 -3.807 1.00 0.00 32 SER A C 4
ATOM 4682 O O . SER A 1 32 ? -17.812 -3.484 -5.027 1.00 0.00 32 SER A O 4
ATOM 4690 N N . LYS A 1 33 ? -16.894 -2.528 -3.215 1.00 0.00 33 LYS A N 4
ATOM 4691 C CA . LYS A 1 33 ? -16.142 -1.547 -3.990 1.00 0.00 33 LYS A CA 4
ATOM 4692 C C . LYS A 1 33 ? -14.711 -2.018 -4.216 1.00 0.00 33 LYS A C 4
ATOM 4693 O O . LYS A 1 33 ? -13.882 -1.278 -4.747 1.00 0.00 33 LYS A O 4
ATOM 4712 N N . TRP A 1 34 ? -14.430 -3.258 -3.826 1.00 0.00 34 TRP A N 4
ATOM 4713 C CA . TRP A 1 34 ? -13.095 -3.826 -3.983 1.00 0.00 34 TRP A CA 4
ATOM 4714 C C . TRP A 1 34 ? -12.680 -3.826 -5.453 1.00 0.00 34 TRP A C 4
ATOM 4715 O O . TRP A 1 34 ? -11.501 -3.695 -5.776 1.00 0.00 34 TRP A O 4
ATOM 4736 N N . ILE A 1 35 ? -13.666 -3.951 -6.338 1.00 0.00 35 ILE A N 4
ATOM 4737 C CA . ILE A 1 35 ? -13.421 -3.935 -7.774 1.00 0.00 35 ILE A CA 4
ATOM 4738 C C . ILE A 1 35 ? -12.927 -2.573 -8.242 1.00 0.00 35 ILE A C 4
ATOM 4739 O O . ILE A 1 35 ? -12.043 -2.489 -9.091 1.00 0.00 35 ILE A O 4
ATOM 4755 N N . ASP A 1 36 ? -13.486 -1.512 -7.669 1.00 0.00 36 ASP A N 4
ATOM 4756 C CA . ASP A 1 36 ? -13.149 -0.151 -8.072 1.00 0.00 36 ASP A CA 4
ATOM 4757 C C . ASP A 1 36 ? -11.799 0.258 -7.498 1.00 0.00 36 ASP A C 4
ATOM 4758 O O . ASP A 1 36 ? -10.999 0.906 -8.173 1.00 0.00 36 ASP A O 4
ATOM 4767 N N . PHE A 1 37 ? -11.546 -0.126 -6.253 1.00 0.00 37 PHE A N 4
ATOM 4768 C CA . PHE A 1 37 ? -10.267 0.169 -5.618 1.00 0.00 37 PHE A CA 4
ATOM 4769 C C . PHE A 1 37 ? -9.135 -0.581 -6.310 1.00 0.00 37 PHE A C 4
ATOM 4770 O O . PHE A 1 37 ? -8.139 0.022 -6.712 1.00 0.00 37 PHE A O 4
ATOM 4787 N N . SER A 1 38 ? -9.301 -1.889 -6.475 1.00 0.00 38 SER A N 4
ATOM 4788 C CA . SER A 1 38 ? -8.300 -2.704 -7.156 1.00 0.00 38 SER A CA 4
ATOM 4789 C C . SER A 1 38 ? -8.157 -2.271 -8.614 1.00 0.00 38 SER A C 4
ATOM 4790 O O . SER A 1 38 ? -7.108 -2.453 -9.228 1.00 0.00 38 SER A O 4
ATOM 4798 N N . ASN A 1 39 ? -9.224 -1.689 -9.151 1.00 0.00 39 ASN A N 4
ATOM 4799 C CA . ASN A 1 39 ? -9.223 -1.161 -10.508 1.00 0.00 39 ASN A CA 4
ATOM 4800 C C . ASN A 1 39 ? -8.151 -0.090 -10.643 1.00 0.00 39 ASN A C 4
ATOM 4801 O O . ASN A 1 39 ? -7.315 -0.134 -11.548 1.00 0.00 39 ASN A O 4
ATOM 4812 N N . VAL A 1 40 ? -8.174 0.860 -9.714 1.00 0.00 40 VAL A N 4
ATOM 4813 C CA . VAL A 1 40 ? -7.201 1.942 -9.695 1.00 0.00 40 VAL A CA 4
ATOM 4814 C C . VAL A 1 40 ? -5.822 1.418 -9.305 1.00 0.00 40 VAL A C 4
ATOM 4815 O O . VAL A 1 40 ? -4.815 1.810 -9.892 1.00 0.00 40 VAL A O 4
ATOM 4828 N N . LEU A 1 41 ? -5.787 0.512 -8.330 1.00 0.00 41 LEU A N 4
ATOM 4829 C CA . LEU A 1 41 ? -4.528 -0.062 -7.857 1.00 0.00 41 LEU A CA 4
ATOM 4830 C C . LEU A 1 41 ? -3.804 -0.812 -8.974 1.00 0.00 41 LEU A C 4
ATOM 4831 O O . LEU A 1 41 ? -2.577 -0.845 -9.017 1.00 0.00 41 LEU A O 4
ATOM 4847 N N . SER A 1 42 ? -4.572 -1.401 -9.885 1.00 0.00 42 SER A N 4
ATOM 4848 C CA . SER A 1 42 ? -4.006 -2.124 -11.017 1.00 0.00 42 SER A CA 4
ATOM 4849 C C . SER A 1 42 ? -3.244 -1.175 -11.942 1.00 0.00 42 SER A C 4
ATOM 4850 O O . SER A 1 42 ? -2.382 -1.601 -12.713 1.00 0.00 42 SER A O 4
ATOM 4858 N N . ARG A 1 43 ? -3.560 0.111 -11.856 1.00 0.00 43 ARG A N 4
ATOM 4859 C CA . ARG A 1 43 ? -2.910 1.112 -12.683 1.00 0.00 43 ARG A CA 4
ATOM 4860 C C . ARG A 1 43 ? -1.997 1.983 -11.823 1.00 0.00 43 ARG A C 4
ATOM 4861 O O . ARG A 1 43 ? -1.358 2.918 -12.310 1.00 0.00 43 ARG A O 4
ATOM 4882 N N . LEU A 1 44 ? -1.928 1.661 -10.539 1.00 0.00 44 LEU A N 4
ATOM 4883 C CA . LEU A 1 44 ? -1.164 2.454 -9.594 1.00 0.00 44 LEU A CA 4
ATOM 4884 C C . LEU A 1 44 ? 0.094 1.711 -9.165 1.00 0.00 44 LEU A C 4
ATOM 4885 O O . LEU A 1 44 ? 0.076 0.916 -8.228 1.00 0.00 44 LEU A O 4
ATOM 4901 N N . TYR A 1 45 ? 1.180 1.957 -9.878 1.00 0.00 45 TYR A N 4
ATOM 4902 C CA . TYR A 1 45 ? 2.455 1.350 -9.542 1.00 0.00 45 TYR A CA 4
ATOM 4903 C C . TYR A 1 45 ? 3.319 2.332 -8.769 1.00 0.00 45 TYR A C 4
ATOM 4904 O O . TYR A 1 45 ? 3.995 3.183 -9.352 1.00 0.00 45 TYR A O 4
ATOM 4922 N N . VAL A 1 46 ? 3.269 2.218 -7.450 1.00 0.00 46 VAL A N 4
ATOM 4923 C CA . VAL A 1 46 ? 3.987 3.118 -6.558 1.00 0.00 46 VAL A CA 4
ATOM 4924 C C . VAL A 1 46 ? 4.541 2.340 -5.372 1.00 0.00 46 VAL A C 4
ATOM 4925 O O . VAL A 1 46 ? 4.737 1.126 -5.457 1.00 0.00 46 VAL A O 4
ATOM 4938 N N . GLY A 1 47 ? 4.800 3.035 -4.276 1.00 0.00 47 GLY A N 4
ATOM 4939 C CA . GLY A 1 47 ? 5.244 2.373 -3.072 1.00 0.00 47 GLY A CA 4
ATOM 4940 C C . GLY A 1 47 ? 6.365 3.119 -2.388 1.00 0.00 47 GLY A C 4
ATOM 4941 O O . GLY A 1 47 ? 6.112 3.975 -1.544 1.00 0.00 47 GLY A O 4
ATOM 4945 N N . VAL A 1 48 ? 7.599 2.813 -2.791 1.00 0.00 48 VAL A N 4
ATOM 4946 C CA . VAL A 1 48 ? 8.795 3.375 -2.167 1.00 0.00 48 VAL A CA 4
ATOM 4947 C C . VAL A 1 48 ? 8.959 2.841 -0.742 1.00 0.00 48 VAL A C 4
ATOM 4948 O O . VAL A 1 48 ? 8.094 3.041 0.109 1.00 0.00 48 VAL A O 4
ATOM 4961 N N . PRO A 1 49 ? 10.068 2.120 -0.486 1.00 0.00 49 PRO A N 4
ATOM 4962 C CA . PRO A 1 49 ? 10.370 1.536 0.826 1.00 0.00 49 PRO A CA 4
ATOM 4963 C C . PRO A 1 49 ? 10.091 2.484 1.993 1.00 0.00 49 PRO A C 4
ATOM 4964 O O . PRO A 1 49 ? 10.846 3.427 2.245 1.00 0.00 49 PRO A O 4
ATOM 4975 N N . THR A 1 50 ? 9.002 2.216 2.695 1.00 0.00 50 THR A N 4
ATOM 4976 C CA . THR A 1 50 ? 8.549 3.061 3.786 1.00 0.00 50 THR A CA 4
ATOM 4977 C C . THR A 1 50 ? 8.216 2.232 5.025 1.00 0.00 50 THR A C 4
ATOM 4978 O O . THR A 1 50 ? 8.611 1.071 5.125 1.00 0.00 50 THR A O 4
ATOM 4989 N N . LYS A 1 51 ? 7.490 2.832 5.962 1.00 0.00 51 LYS A N 4
ATOM 4990 C CA . LYS A 1 51 ? 7.091 2.142 7.180 1.00 0.00 51 LYS A CA 4
ATOM 4991 C C . LYS A 1 51 ? 5.571 2.110 7.308 1.00 0.00 51 LYS A C 4
ATOM 4992 O O . LYS A 1 51 ? 4.856 2.566 6.418 1.00 0.00 51 LYS A O 4
ATOM 5011 N N . SER A 1 52 ? 5.087 1.579 8.424 1.00 0.00 52 SER A N 4
ATOM 5012 C CA . SER A 1 52 ? 3.659 1.405 8.644 1.00 0.00 52 SER A CA 4
ATOM 5013 C C . SER A 1 52 ? 2.936 2.745 8.757 1.00 0.00 52 SER A C 4
ATOM 5014 O O . SER A 1 52 ? 3.355 3.631 9.505 1.00 0.00 52 SER A O 4
ATOM 5022 N N . GLY A 1 53 ? 1.862 2.892 7.995 1.00 0.00 53 GLY A N 4
ATOM 5023 C CA . GLY A 1 53 ? 1.053 4.089 8.075 1.00 0.00 53 GLY A CA 4
ATOM 5024 C C . GLY A 1 53 ? 1.449 5.122 7.045 1.00 0.00 53 GLY A C 4
ATOM 5025 O O . GLY A 1 53 ? 1.169 6.309 7.212 1.00 0.00 53 GLY A O 4
ATOM 5029 N N . ASN A 1 54 ? 2.093 4.680 5.971 1.00 0.00 54 ASN A N 4
ATOM 5030 C CA . ASN A 1 54 ? 2.517 5.601 4.923 1.00 0.00 54 ASN A CA 4
ATOM 5031 C C . ASN A 1 54 ? 1.381 5.834 3.937 1.00 0.00 54 ASN A C 4
ATOM 5032 O O . ASN A 1 54 ? 0.716 4.892 3.509 1.00 0.00 54 ASN A O 4
ATOM 5043 N N . VAL A 1 55 ? 1.147 7.094 3.601 1.00 0.00 55 VAL A N 4
ATOM 5044 C CA . VAL A 1 55 ? 0.065 7.456 2.700 1.00 0.00 55 VAL A CA 4
ATOM 5045 C C . VAL A 1 55 ? 0.552 7.479 1.258 1.00 0.00 55 VAL A C 4
ATOM 5046 O O . VAL A 1 55 ? 1.467 8.234 0.918 1.00 0.00 55 VAL A O 4
ATOM 5059 N N . VAL A 1 56 ? -0.052 6.662 0.412 1.00 0.00 56 VAL A N 4
ATOM 5060 C CA . VAL A 1 56 ? 0.271 6.688 -1.004 1.00 0.00 56 VAL A CA 4
ATOM 5061 C C . VAL A 1 56 ? -0.668 7.634 -1.752 1.00 0.00 56 VAL A C 4
ATOM 5062 O O . VAL A 1 56 ? -0.217 8.535 -2.460 1.00 0.00 56 VAL A O 4
ATOM 5075 N N . CYS A 1 57 ? -1.968 7.446 -1.576 1.00 0.00 57 CYS A N 4
ATOM 5076 C CA . CYS A 1 57 ? -2.955 8.307 -2.207 1.00 0.00 57 CYS A CA 4
ATOM 5077 C C . CYS A 1 57 ? -3.979 8.779 -1.187 1.00 0.00 57 CYS A C 4
ATOM 5078 O O . CYS A 1 57 ? -4.700 7.972 -0.599 1.00 0.00 57 CYS A O 4
ATOM 5086 N N . LYS A 1 58 ? -4.031 10.083 -0.972 1.00 0.00 58 LYS A N 4
ATOM 5087 C CA . LYS A 1 58 ? -4.973 10.657 -0.030 1.00 0.00 58 LYS A CA 4
ATOM 5088 C C . LYS A 1 58 ? -6.178 11.209 -0.778 1.00 0.00 58 LYS A C 4
ATOM 5089 O O . LYS A 1 58 ? -6.020 11.886 -1.795 1.00 0.00 58 LYS A O 4
ATOM 5108 N N . ASN A 1 59 ? -7.373 10.881 -0.290 1.00 0.00 59 ASN A N 4
ATOM 5109 C CA . ASN A 1 59 ? -8.626 11.357 -0.882 1.00 0.00 59 ASN A CA 4
ATOM 5110 C C . ASN A 1 59 ? -8.818 10.747 -2.269 1.00 0.00 59 ASN A C 4
ATOM 5111 O O . ASN A 1 59 ? -9.293 11.401 -3.198 1.00 0.00 59 ASN A O 4
ATOM 5122 N N . ILE A 1 60 ? -8.456 9.474 -2.395 1.00 0.00 60 ILE A N 4
ATOM 5123 C CA . ILE A 1 60 ? -8.636 8.747 -3.645 1.00 0.00 60 ILE A CA 4
ATOM 5124 C C . ILE A 1 60 ? -10.122 8.686 -4.003 1.00 0.00 60 ILE A C 4
ATOM 5125 O O . ILE A 1 60 ? -10.955 8.347 -3.160 1.00 0.00 60 ILE A O 4
ATOM 5141 N N . MET A 1 61 ? -10.446 9.080 -5.234 1.00 0.00 61 MET A N 4
ATOM 5142 C CA . MET A 1 61 ? -11.832 9.134 -5.717 1.00 0.00 61 MET A CA 4
ATOM 5143 C C . MET A 1 61 ? -12.644 10.195 -4.970 1.00 0.00 61 MET A C 4
ATOM 5144 O O . MET A 1 61 ? -13.876 10.191 -5.026 1.00 0.00 61 MET A O 4
ATOM 5158 N N . ASN A 1 62 ? -11.950 11.107 -4.282 1.00 0.00 62 ASN A N 4
ATOM 5159 C CA . ASN A 1 62 ? -12.602 12.153 -3.482 1.00 0.00 62 ASN A CA 4
ATOM 5160 C C . ASN A 1 62 ? -13.468 11.538 -2.386 1.00 0.00 62 ASN A C 4
ATOM 5161 O O . ASN A 1 62 ? -14.534 12.055 -2.047 1.00 0.00 62 ASN A O 4
ATOM 5172 N N . THR A 1 63 ? -12.990 10.437 -1.826 1.00 0.00 63 THR A N 4
ATOM 5173 C CA . THR A 1 63 ? -13.708 9.732 -0.776 1.00 0.00 63 THR A CA 4
ATOM 5174 C C . THR A 1 63 ? -13.462 10.364 0.586 1.00 0.00 63 THR A C 4
ATOM 5175 O O . THR A 1 63 ? -14.297 10.280 1.484 1.00 0.00 63 THR A O 4
ATOM 5186 N N . GLY A 1 64 ? -12.323 11.022 0.725 1.00 0.00 64 GLY A N 4
ATOM 5187 C CA . GLY A 1 64 ? -11.901 11.501 2.020 1.00 0.00 64 GLY A CA 4
ATOM 5188 C C . GLY A 1 64 ? -11.067 10.466 2.744 1.00 0.00 64 GLY A C 4
ATOM 5189 O O . GLY A 1 64 ? -10.782 10.604 3.929 1.00 0.00 64 GLY A O 4
ATOM 5193 N N . VAL A 1 65 ? -10.688 9.418 2.024 1.00 0.00 65 VAL A N 4
ATOM 5194 C CA . VAL A 1 65 ? -9.866 8.353 2.580 1.00 0.00 65 VAL A CA 4
ATOM 5195 C C . VAL A 1 65 ? -8.453 8.400 2.012 1.00 0.00 65 VAL A C 4
ATOM 5196 O O . VAL A 1 65 ? -8.270 8.519 0.800 1.00 0.00 65 VAL A O 4
ATOM 5209 N N . ASP A 1 66 ? -7.458 8.327 2.885 1.00 0.00 66 ASP A N 4
ATOM 5210 C CA . ASP A 1 66 ? -6.084 8.157 2.443 1.00 0.00 66 ASP A CA 4
ATOM 5211 C C . ASP A 1 66 ? -5.676 6.700 2.576 1.00 0.00 66 ASP A C 4
ATOM 5212 O O . ASP A 1 66 ? -5.810 6.094 3.640 1.00 0.00 66 ASP A O 4
ATOM 5221 N N . ILE A 1 67 ? -5.218 6.137 1.471 1.00 0.00 67 ILE A N 4
ATOM 5222 C CA . ILE A 1 67 ? -4.807 4.745 1.434 1.00 0.00 67 ILE A CA 4
ATOM 5223 C C . ILE A 1 67 ? -3.398 4.621 1.981 1.00 0.00 67 ILE A C 4
ATOM 5224 O O . ILE A 1 67 ? -2.465 5.250 1.470 1.00 0.00 67 ILE A O 4
ATOM 5240 N N . ILE A 1 68 ? -3.249 3.830 3.026 1.00 0.00 68 ILE A N 4
ATOM 5241 C CA . ILE A 1 68 ? -1.978 3.722 3.713 1.00 0.00 68 ILE A CA 4
ATOM 5242 C C . ILE A 1 68 ? -1.459 2.293 3.713 1.00 0.00 68 ILE A C 4
ATOM 5243 O O . ILE A 1 68 ? -2.217 1.339 3.897 1.00 0.00 68 ILE A O 4
ATOM 5259 N N . CYS A 1 69 ? -0.168 2.154 3.486 1.00 0.00 69 CYS A N 4
ATOM 5260 C CA . CYS A 1 69 ? 0.477 0.858 3.545 1.00 0.00 69 CYS A CA 4
ATOM 5261 C C . CYS A 1 69 ? 0.987 0.628 4.960 1.00 0.00 69 CYS A C 4
ATOM 5262 O O . CYS A 1 69 ? 1.466 1.559 5.609 1.00 0.00 69 CYS A O 4
ATOM 5270 N N . THR A 1 70 ? 0.886 -0.594 5.443 1.00 0.00 70 THR A N 4
ATOM 5271 C CA . THR A 1 70 ? 1.246 -0.882 6.821 1.00 0.00 70 THR A CA 4
ATOM 5272 C C . THR A 1 70 ? 2.504 -1.751 6.891 1.00 0.00 70 THR A C 4
ATOM 5273 O O . THR A 1 70 ? 2.968 -2.116 7.971 1.00 0.00 70 THR A O 4
ATOM 5284 N N . LYS A 1 71 ? 3.071 -2.054 5.738 1.00 0.00 71 LYS A N 4
ATOM 5285 C CA . LYS A 1 71 ? 4.240 -2.915 5.669 1.00 0.00 71 LYS A CA 4
ATOM 5286 C C . LYS A 1 71 ? 5.506 -2.082 5.607 1.00 0.00 71 LYS A C 4
ATOM 5287 O O . LYS A 1 71 ? 5.597 -1.137 4.820 1.00 0.00 71 LYS A O 4
ATOM 5306 N N . ASN A 1 72 ? 6.475 -2.428 6.435 1.00 0.00 72 ASN A N 4
ATOM 5307 C CA . ASN A 1 72 ? 7.753 -1.737 6.448 1.00 0.00 72 ASN A CA 4
ATOM 5308 C C . ASN A 1 72 ? 8.650 -2.316 5.369 1.00 0.00 72 ASN A C 4
ATOM 5309 O O . ASN A 1 72 ? 9.053 -3.476 5.439 1.00 0.00 72 ASN A O 4
ATOM 5320 N N . LEU A 1 73 ? 8.948 -1.510 4.367 1.00 0.00 73 LEU A N 4
ATOM 5321 C CA . LEU A 1 73 ? 9.683 -1.983 3.205 1.00 0.00 73 LEU A CA 4
ATOM 5322 C C . LEU A 1 73 ? 11.169 -1.657 3.326 1.00 0.00 73 LEU A C 4
ATOM 5323 O O . LEU A 1 73 ? 11.542 -0.502 3.552 1.00 0.00 73 LEU A O 4
ATOM 5339 N N . PRO A 1 74 ? 12.033 -2.683 3.192 1.00 0.00 74 PRO A N 4
ATOM 5340 C CA . PRO A 1 74 ? 13.489 -2.507 3.206 1.00 0.00 74 PRO A CA 4
ATOM 5341 C C . PRO A 1 74 ? 13.957 -1.598 2.076 1.00 0.00 74 PRO A C 4
ATOM 5342 O O . PRO A 1 74 ? 13.447 -1.671 0.951 1.00 0.00 74 PRO A O 4
ATOM 5353 N N . LYS A 1 75 ? 14.934 -0.756 2.375 1.00 0.00 75 LYS A N 4
ATOM 5354 C CA . LYS A 1 75 ? 15.348 0.300 1.464 1.00 0.00 75 LYS A CA 4
ATOM 5355 C C . LYS A 1 75 ? 16.830 0.162 1.131 1.00 0.00 75 LYS A C 4
ATOM 5356 O O . LYS A 1 75 ? 17.529 1.153 0.909 1.00 0.00 75 LYS A O 4
ATOM 5375 N N . ASP A 1 76 ? 17.291 -1.081 1.087 1.00 0.00 76 ASP A N 4
ATOM 5376 C CA . ASP A 1 76 ? 18.693 -1.394 0.828 1.00 0.00 76 ASP A CA 4
ATOM 5377 C C . ASP A 1 76 ? 19.143 -0.876 -0.533 1.00 0.00 76 ASP A C 4
ATOM 5378 O O . ASP A 1 76 ? 18.793 -1.433 -1.573 1.00 0.00 76 ASP A O 4
ATOM 5387 N N . SER A 1 77 ? 19.913 0.198 -0.510 1.00 0.00 77 SER A N 4
ATOM 5388 C CA . SER A 1 77 ? 20.434 0.805 -1.723 1.00 0.00 77 SER A CA 4
ATOM 5389 C C . SER A 1 77 ? 21.813 1.401 -1.453 1.00 0.00 77 SER A C 4
ATOM 5390 O O . SER A 1 77 ? 22.072 2.570 -1.743 1.00 0.00 77 SER A O 4
ATOM 5398 N N . LEU A 1 78 ? 22.694 0.575 -0.892 1.00 0.00 78 LEU A N 4
ATOM 5399 C CA . LEU A 1 78 ? 24.031 1.009 -0.484 1.00 0.00 78 LEU A CA 4
ATOM 5400 C C . LEU A 1 78 ? 24.807 1.609 -1.649 1.00 0.00 78 LEU A C 4
ATOM 5401 O O . LEU A 1 78 ? 25.537 2.586 -1.485 1.00 0.00 78 LEU A O 4
ATOM 5417 N N . GLU A 1 79 ? 24.649 1.022 -2.817 1.00 0.00 79 GLU A N 4
ATOM 5418 C CA . GLU A 1 79 ? 25.289 1.538 -4.011 1.00 0.00 79 GLU A CA 4
ATOM 5419 C C . GLU A 1 79 ? 24.328 2.475 -4.729 1.00 0.00 79 GLU A C 4
ATOM 5420 O O . GLU A 1 79 ? 23.296 2.046 -5.250 1.00 0.00 79 GLU A O 4
A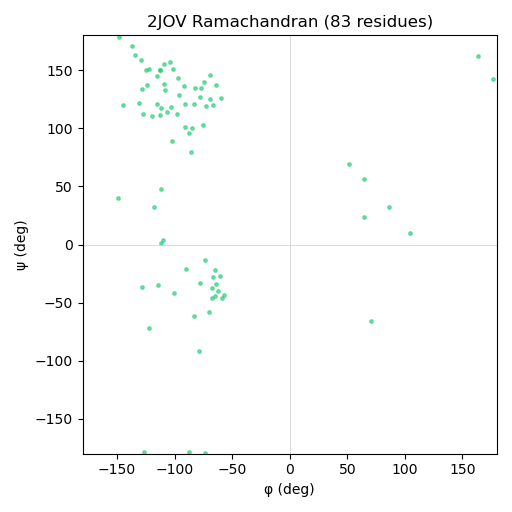TOM 5432 N N . HIS A 1 80 ? 24.657 3.758 -4.728 1.00 0.00 80 HIS A N 4
ATOM 5433 C CA . HIS A 1 80 ? 23.790 4.770 -5.315 1.00 0.00 80 HIS A CA 4
ATOM 5434 C C . HIS A 1 80 ? 23.819 4.664 -6.832 1.00 0.00 80 HIS A C 4
ATOM 5435 O O . HIS A 1 80 ? 24.833 4.271 -7.411 1.00 0.00 80 HIS A O 4
ATOM 5450 N N . HIS A 1 81 ? 22.711 5.015 -7.471 1.00 0.00 81 HIS A N 4
ATOM 5451 C CA . HIS A 1 81 ? 22.571 4.834 -8.910 1.00 0.00 81 HIS A CA 4
ATOM 5452 C C . HIS A 1 81 ? 23.478 5.785 -9.679 1.00 0.00 81 HIS A C 4
ATOM 5453 O O . HIS A 1 81 ? 23.240 6.992 -9.710 1.00 0.00 81 HIS A O 4
ATOM 5468 N N . HIS A 1 82 ? 24.522 5.217 -10.280 1.00 0.00 82 HIS A N 4
ATOM 5469 C CA . HIS A 1 82 ? 25.477 5.963 -11.103 1.00 0.00 82 HIS A CA 4
ATOM 5470 C C . HIS A 1 82 ? 26.283 6.969 -10.290 1.00 0.00 82 HIS A C 4
ATOM 5471 O O . HIS A 1 82 ? 25.846 8.096 -10.050 1.00 0.00 82 HIS A O 4
ATOM 5486 N N . HIS A 1 83 ? 27.466 6.553 -9.868 1.00 0.00 83 HIS A N 4
ATOM 5487 C CA . HIS A 1 83 ? 28.402 7.461 -9.224 1.00 0.00 83 HIS A CA 4
ATOM 5488 C C . HIS A 1 83 ? 29.450 7.878 -10.250 1.00 0.00 83 HIS A C 4
ATOM 5489 O O . HIS A 1 83 ? 29.684 7.155 -11.221 1.00 0.00 83 HIS A O 4
ATOM 5504 N N . HIS A 1 84 ? 30.076 9.025 -10.049 1.00 0.00 84 HIS A N 4
ATOM 5505 C CA . HIS A 1 84 ? 31.012 9.543 -11.039 1.00 0.00 84 HIS A CA 4
ATOM 5506 C C . HIS A 1 84 ? 32.422 9.626 -10.476 1.00 0.00 84 HIS A C 4
ATOM 5507 O O . HIS A 1 84 ? 32.652 9.401 -9.285 1.00 0.00 84 HIS A O 4
ATOM 5522 N N . HIS A 1 85 ? 33.353 9.953 -11.345 1.00 0.00 85 HIS A N 4
ATOM 5523 C CA . HIS A 1 85 ? 34.721 10.210 -10.956 1.00 0.00 85 HIS A CA 4
ATOM 5524 C C . HIS A 1 85 ? 35.186 11.490 -11.638 1.00 0.00 85 HIS A C 4
ATOM 5525 O O . HIS A 1 85 ? 36.114 11.438 -12.471 1.00 0.00 85 HIS A O 4
ATOM 5541 N N . MET A 1 1 ? -24.619 -4.470 5.849 1.00 0.00 1 MET A N 5
ATOM 5542 C CA . MET A 1 1 ? -23.870 -4.362 7.121 1.00 0.00 1 MET A CA 5
ATOM 5543 C C . MET A 1 1 ? -23.060 -3.075 7.124 1.00 0.00 1 MET A C 5
ATOM 5544 O O . MET A 1 1 ? -23.126 -2.297 6.172 1.00 0.00 1 MET A O 5
ATOM 5560 N N . HIS A 1 2 ? -22.305 -2.839 8.190 1.00 0.00 2 HIS A N 5
ATOM 5561 C CA . HIS A 1 2 ? -21.438 -1.673 8.241 1.00 0.00 2 HIS A CA 5
ATOM 5562 C C . HIS A 1 2 ? -20.273 -1.843 7.278 1.00 0.00 2 HIS A C 5
ATOM 5563 O O . HIS A 1 2 ? -19.989 -2.952 6.821 1.00 0.00 2 HIS A O 5
ATOM 5578 N N . LYS A 1 3 ? -19.604 -0.748 6.977 1.00 0.00 3 LYS A N 5
ATOM 5579 C CA . LYS A 1 3 ? -18.537 -0.754 5.987 1.00 0.00 3 LYS A CA 5
ATOM 5580 C C . LYS A 1 3 ? -17.287 -1.421 6.548 1.00 0.00 3 LYS A C 5
ATOM 5581 O O . LYS A 1 3 ? -17.101 -1.485 7.765 1.00 0.00 3 LYS A O 5
ATOM 5600 N N . ASP A 1 4 ? -16.434 -1.914 5.666 1.00 0.00 4 ASP A N 5
ATOM 5601 C CA . ASP A 1 4 ? -15.297 -2.722 6.086 1.00 0.00 4 ASP A CA 5
ATOM 5602 C C . ASP A 1 4 ? -13.990 -2.114 5.589 1.00 0.00 4 ASP A C 5
ATOM 5603 O O . ASP A 1 4 ? -13.981 -1.323 4.648 1.00 0.00 4 ASP A O 5
ATOM 5612 N N . ILE A 1 5 ? -12.889 -2.467 6.235 1.00 0.00 5 ILE A N 5
ATOM 5613 C CA . ILE A 1 5 ? -11.585 -1.943 5.861 1.00 0.00 5 ILE A CA 5
ATOM 5614 C C . ILE A 1 5 ? -11.070 -2.627 4.600 1.00 0.00 5 ILE A C 5
ATOM 5615 O O . ILE A 1 5 ? -10.770 -3.824 4.608 1.00 0.00 5 ILE A O 5
ATOM 5631 N N . PHE A 1 6 ? -10.985 -1.862 3.522 1.00 0.00 6 PHE A N 5
ATOM 5632 C CA . PHE A 1 6 ? -10.452 -2.350 2.260 1.00 0.00 6 PHE A CA 5
ATOM 5633 C C . PHE A 1 6 ? -8.987 -2.724 2.430 1.00 0.00 6 PHE A C 5
ATOM 5634 O O . PHE A 1 6 ? -8.124 -1.856 2.533 1.00 0.00 6 PHE A O 5
ATOM 5651 N N . THR A 1 7 ? -8.715 -4.012 2.500 1.00 0.00 7 THR A N 5
ATOM 5652 C CA . THR A 1 7 ? -7.355 -4.483 2.662 1.00 0.00 7 THR A CA 5
ATOM 5653 C C . THR A 1 7 ? -6.931 -5.285 1.430 1.00 0.00 7 THR A C 5
ATOM 5654 O O . THR A 1 7 ? -7.587 -6.263 1.062 1.00 0.00 7 THR A O 5
ATOM 5665 N N . SER A 1 8 ? -5.853 -4.869 0.781 1.00 0.00 8 SER A N 5
ATOM 5666 C CA . SER A 1 8 ? -5.393 -5.533 -0.435 1.00 0.00 8 SER A CA 5
ATOM 5667 C C . SER A 1 8 ? -3.876 -5.449 -0.548 1.00 0.00 8 SER A C 5
ATOM 5668 O O . SER A 1 8 ? -3.199 -5.065 0.401 1.00 0.00 8 SER A O 5
ATOM 5676 N N . VAL A 1 9 ? -3.345 -5.826 -1.702 1.00 0.00 9 VAL A N 5
ATOM 5677 C CA . VAL A 1 9 ? -1.914 -5.750 -1.951 1.00 0.00 9 VAL A CA 5
ATOM 5678 C C . VAL A 1 9 ? -1.649 -4.897 -3.187 1.00 0.00 9 VAL A C 5
ATOM 5679 O O . VAL A 1 9 ? -2.299 -5.075 -4.217 1.00 0.00 9 VAL A O 5
ATOM 5692 N N . VAL A 1 10 ? -0.718 -3.964 -3.076 1.00 0.00 10 VAL A N 5
ATOM 5693 C CA . VAL A 1 10 ? -0.384 -3.089 -4.187 1.00 0.00 10 VAL A CA 5
ATOM 5694 C C . VAL A 1 10 ? 1.012 -3.425 -4.717 1.00 0.00 10 VAL A C 5
ATOM 5695 O O . VAL A 1 10 ? 1.840 -3.988 -3.995 1.00 0.00 10 VAL A O 5
ATOM 5708 N N . ARG A 1 11 ? 1.258 -3.095 -5.976 1.00 0.00 11 ARG A N 5
ATOM 5709 C CA . ARG A 1 11 ? 2.520 -3.413 -6.623 1.00 0.00 11 ARG A CA 5
ATOM 5710 C C . ARG A 1 11 ? 3.512 -2.262 -6.464 1.00 0.00 11 ARG A C 5
ATOM 5711 O O . ARG A 1 11 ? 3.193 -1.104 -6.743 1.00 0.00 11 ARG A O 5
ATOM 5732 N N . VAL A 1 12 ? 4.714 -2.596 -6.010 1.00 0.00 12 VAL A N 5
ATOM 5733 C CA . VAL A 1 12 ? 5.695 -1.602 -5.594 1.00 0.00 12 VAL A CA 5
ATOM 5734 C C . VAL A 1 12 ? 6.700 -1.313 -6.702 1.00 0.00 12 VAL A C 5
ATOM 5735 O O . VAL A 1 12 ? 7.063 -2.193 -7.484 1.00 0.00 12 VAL A O 5
ATOM 5748 N N . ARG A 1 13 ? 7.150 -0.074 -6.742 1.00 0.00 13 ARG A N 5
ATOM 5749 C CA . ARG A 1 13 ? 8.064 0.399 -7.767 1.00 0.00 13 ARG A CA 5
ATOM 5750 C C . ARG A 1 13 ? 9.367 0.896 -7.138 1.00 0.00 13 ARG A C 5
ATOM 5751 O O . ARG A 1 13 ? 9.378 1.360 -6.003 1.00 0.00 13 ARG A O 5
ATOM 5772 N N . GLY A 1 14 ? 10.474 0.728 -7.845 1.00 0.00 14 GLY A N 5
ATOM 5773 C CA . GLY A 1 14 ? 11.714 1.357 -7.432 1.00 0.00 14 GLY A CA 5
ATOM 5774 C C . GLY A 1 14 ? 12.641 0.407 -6.709 1.00 0.00 14 GLY A C 5
ATOM 5775 O O . GLY A 1 14 ? 12.415 -0.804 -6.698 1.00 0.00 14 GLY A O 5
ATOM 5779 N N . SER A 1 15 ? 13.681 0.955 -6.098 1.00 0.00 15 SER A N 5
ATOM 5780 C CA . SER A 1 15 ? 14.665 0.153 -5.392 1.00 0.00 15 SER A CA 5
ATOM 5781 C C . SER A 1 15 ? 14.113 -0.336 -4.056 1.00 0.00 15 SER A C 5
ATOM 5782 O O . SER A 1 15 ? 14.069 0.408 -3.074 1.00 0.00 15 SER A O 5
ATOM 5790 N N . LYS A 1 16 ? 13.671 -1.585 -4.044 1.00 0.00 16 LYS A N 5
ATOM 5791 C CA . LYS A 1 16 ? 13.127 -2.205 -2.849 1.00 0.00 16 LYS A CA 5
ATOM 5792 C C . LYS A 1 16 ? 13.213 -3.724 -2.957 1.00 0.00 16 LYS A C 5
ATOM 5793 O O . LYS A 1 16 ? 13.501 -4.259 -4.028 1.00 0.00 16 LYS A O 5
ATOM 5812 N N . LYS A 1 17 ? 12.966 -4.409 -1.851 1.00 0.00 17 LYS A N 5
ATOM 5813 C CA . LYS A 1 17 ? 13.033 -5.865 -1.822 1.00 0.00 17 LYS A CA 5
ATOM 5814 C C . LYS A 1 17 ? 11.723 -6.496 -2.285 1.00 0.00 17 LYS A C 5
ATOM 5815 O O . LYS A 1 17 ? 11.707 -7.313 -3.206 1.00 0.00 17 LYS A O 5
ATOM 5834 N N . TYR A 1 18 ? 10.625 -6.105 -1.653 1.00 0.00 18 TYR A N 5
ATOM 5835 C CA . TYR A 1 18 ? 9.327 -6.700 -1.938 1.00 0.00 18 TYR A CA 5
ATOM 5836 C C . TYR A 1 18 ? 8.649 -5.991 -3.104 1.00 0.00 18 TYR A C 5
ATOM 5837 O O . TYR A 1 18 ? 8.503 -4.772 -3.095 1.00 0.00 18 TYR A O 5
ATOM 5855 N N . ASN A 1 19 ? 8.234 -6.764 -4.101 1.00 0.00 19 ASN A N 5
ATOM 5856 C CA . ASN A 1 19 ? 7.578 -6.207 -5.283 1.00 0.00 19 ASN A CA 5
ATOM 5857 C C . ASN A 1 19 ? 6.112 -5.902 -5.006 1.00 0.00 19 ASN A C 5
ATOM 5858 O O . ASN A 1 19 ? 5.460 -5.207 -5.782 1.00 0.00 19 ASN A O 5
ATOM 5869 N N . VAL A 1 20 ? 5.600 -6.425 -3.902 1.00 0.00 20 VAL A N 5
ATOM 5870 C CA . VAL A 1 20 ? 4.218 -6.188 -3.506 1.00 0.00 20 VAL A CA 5
ATOM 5871 C C . VAL A 1 20 ? 4.137 -5.869 -2.017 1.00 0.00 20 VAL A C 5
ATOM 5872 O O . VAL A 1 20 ? 4.846 -6.466 -1.206 1.00 0.00 20 VAL A O 5
ATOM 5885 N N . VAL A 1 21 ? 3.293 -4.908 -1.666 1.00 0.00 21 VAL A N 5
ATOM 5886 C CA . VAL A 1 21 ? 3.122 -4.509 -0.274 1.00 0.00 21 VAL A CA 5
ATOM 5887 C C . VAL A 1 21 ? 1.636 -4.369 0.068 1.00 0.00 21 VAL A C 5
ATOM 5888 O O . VAL A 1 21 ? 0.859 -3.810 -0.710 1.00 0.00 21 VAL A O 5
ATOM 5901 N N . PRO A 1 22 ? 1.216 -4.912 1.220 1.00 0.00 22 PRO A N 5
ATOM 5902 C CA . PRO A 1 22 ? -0.182 -4.856 1.658 1.00 0.00 22 PRO A CA 5
ATOM 5903 C C . PRO A 1 22 ? -0.622 -3.449 2.067 1.00 0.00 22 PRO A C 5
ATOM 5904 O O . PRO A 1 22 ? 0.071 -2.754 2.818 1.00 0.00 22 PRO A O 5
ATOM 5915 N N . VAL A 1 23 ? -1.775 -3.043 1.562 1.00 0.00 23 VAL A N 5
ATOM 5916 C CA . VAL A 1 23 ? -2.352 -1.752 1.881 1.00 0.00 23 VAL A CA 5
ATOM 5917 C C . VAL A 1 23 ? -3.733 -1.930 2.495 1.00 0.00 23 VAL A C 5
ATOM 5918 O O . VAL A 1 23 ? -4.321 -3.011 2.426 1.00 0.00 23 VAL A O 5
ATOM 5931 N N . LYS A 1 24 ? -4.238 -0.868 3.092 1.00 0.00 24 LYS A N 5
ATOM 5932 C CA . LYS A 1 24 ? -5.545 -0.884 3.722 1.00 0.00 24 LYS A CA 5
ATOM 5933 C C . LYS A 1 24 ? -6.193 0.490 3.617 1.00 0.00 24 LYS A C 5
ATOM 5934 O O . LYS A 1 24 ? -5.592 1.429 3.093 1.00 0.00 24 LYS A O 5
ATOM 5953 N N . SER A 1 25 ? -7.401 0.609 4.135 1.00 0.00 25 SER A N 5
ATOM 5954 C CA . SER A 1 25 ? -8.149 1.854 4.032 1.00 0.00 25 SER A CA 5
ATOM 5955 C C . SER A 1 25 ? -8.244 2.552 5.385 1.00 0.00 25 SER A C 5
ATOM 5956 O O . SER A 1 25 ? -8.575 1.933 6.397 1.00 0.00 25 SER A O 5
ATOM 5964 N N . ASN A 1 26 ? -7.927 3.848 5.381 1.00 0.00 26 ASN A N 5
ATOM 5965 C CA . ASN A 1 26 ? -7.964 4.684 6.583 1.00 0.00 26 ASN A CA 5
ATOM 5966 C C . ASN A 1 26 ? -9.322 4.602 7.282 1.00 0.00 26 ASN A C 5
ATOM 5967 O O . ASN A 1 26 ? -9.396 4.519 8.508 1.00 0.00 26 ASN A O 5
ATOM 5978 N N . LYS A 1 27 ? -10.393 4.611 6.499 1.00 0.00 27 LYS A N 5
ATOM 5979 C CA . LYS A 1 27 ? -11.734 4.506 7.053 1.00 0.00 27 LYS A CA 5
ATOM 5980 C C . LYS A 1 27 ? -12.478 3.363 6.380 1.00 0.00 27 LYS A C 5
ATOM 5981 O O . LYS A 1 27 ? -12.182 3.023 5.233 1.00 0.00 27 LYS A O 5
ATOM 6000 N N . PRO A 1 28 ? -13.430 2.741 7.093 1.00 0.00 28 PRO A N 5
ATOM 6001 C CA . PRO A 1 28 ? -14.232 1.638 6.554 1.00 0.00 28 PRO A CA 5
ATOM 6002 C C . PRO A 1 28 ? -14.988 2.045 5.295 1.00 0.00 28 PRO A C 5
ATOM 6003 O O . PRO A 1 28 ? -15.717 3.038 5.284 1.00 0.00 28 PRO A O 5
ATOM 6014 N N . VAL A 1 29 ? -14.810 1.272 4.242 1.00 0.00 29 VAL A N 5
ATOM 6015 C CA . VAL A 1 29 ? -15.393 1.585 2.950 1.00 0.00 29 VAL A CA 5
ATOM 6016 C C . VAL A 1 29 ? -16.331 0.457 2.508 1.00 0.00 29 VAL A C 5
ATOM 6017 O O . VAL A 1 29 ? -16.225 -0.671 2.993 1.00 0.00 29 VAL A O 5
ATOM 6030 N N . GLU A 1 30 ? -17.271 0.767 1.626 1.00 0.00 30 GLU A N 5
ATOM 6031 C CA . GLU A 1 30 ? -18.228 -0.222 1.159 1.00 0.00 30 GLU A CA 5
ATOM 6032 C C . GLU A 1 30 ? -17.554 -1.194 0.198 1.00 0.00 30 GLU A C 5
ATOM 6033 O O . GLU A 1 30 ? -16.725 -0.795 -0.623 1.00 0.00 30 GLU A O 5
ATOM 6045 N N . ILE A 1 31 ? -17.923 -2.469 0.287 1.00 0.00 31 ILE A N 5
ATOM 6046 C CA . ILE A 1 31 ? -17.337 -3.498 -0.569 1.00 0.00 31 ILE A CA 5
ATOM 6047 C C . ILE A 1 31 ? -17.791 -3.334 -2.018 1.00 0.00 31 ILE A C 5
ATOM 6048 O O . ILE A 1 31 ? -17.281 -3.996 -2.920 1.00 0.00 31 ILE A O 5
ATOM 6064 N N . SER A 1 32 ? -18.737 -2.434 -2.237 1.00 0.00 32 SER A N 5
ATOM 6065 C CA . SER A 1 32 ? -19.205 -2.130 -3.577 1.00 0.00 32 SER A CA 5
ATOM 6066 C C . SER A 1 32 ? -18.091 -1.474 -4.395 1.00 0.00 32 SER A C 5
ATOM 6067 O O . SER A 1 32 ? -18.066 -1.566 -5.622 1.00 0.00 32 SER A O 5
ATOM 6075 N N . LYS A 1 33 ? -17.161 -0.823 -3.700 1.00 0.00 33 LYS A N 5
ATOM 6076 C CA . LYS A 1 33 ? -16.048 -0.144 -4.353 1.00 0.00 33 LYS A CA 5
ATOM 6077 C C . LYS A 1 33 ? -14.788 -1.004 -4.316 1.00 0.00 33 LYS A C 5
ATOM 6078 O O . LYS A 1 33 ? -13.732 -0.587 -4.789 1.00 0.00 33 LYS A O 5
ATOM 6097 N N . TRP A 1 34 ? -14.913 -2.209 -3.764 1.00 0.00 34 TRP A N 5
ATOM 6098 C CA . TRP A 1 34 ? -13.773 -3.110 -3.601 1.00 0.00 34 TRP A CA 5
ATOM 6099 C C . TRP A 1 34 ? -13.086 -3.368 -4.939 1.00 0.00 34 TRP A C 5
ATOM 6100 O O . TRP A 1 34 ? -11.876 -3.180 -5.074 1.00 0.00 34 TRP A O 5
ATOM 6121 N N . ILE A 1 35 ? -13.868 -3.783 -5.925 1.00 0.00 35 ILE A N 5
ATOM 6122 C CA . ILE A 1 35 ? -13.326 -4.131 -7.233 1.00 0.00 35 ILE A CA 5
ATOM 6123 C C . ILE A 1 35 ? -12.807 -2.901 -7.975 1.00 0.00 35 ILE A C 5
ATOM 6124 O O . ILE A 1 35 ? -11.896 -3.002 -8.792 1.00 0.00 35 ILE A O 5
ATOM 6140 N N . ASP A 1 36 ? -13.363 -1.739 -7.666 1.00 0.00 36 ASP A N 5
ATOM 6141 C CA . ASP A 1 36 ? -12.971 -0.513 -8.348 1.00 0.00 36 ASP A CA 5
ATOM 6142 C C . ASP A 1 36 ? -11.647 0.007 -7.800 1.00 0.00 36 ASP A C 5
ATOM 6143 O O . ASP A 1 36 ? -10.736 0.345 -8.559 1.00 0.00 36 ASP A O 5
ATOM 6152 N N . PHE A 1 37 ? -11.540 0.045 -6.474 1.00 0.00 37 PHE A N 5
ATOM 6153 C CA . PHE A 1 37 ? -10.319 0.494 -5.812 1.00 0.00 37 PHE A CA 5
ATOM 6154 C C . PHE A 1 37 ? -9.144 -0.403 -6.180 1.00 0.00 37 PHE A C 5
ATOM 6155 O O . PHE A 1 37 ? -8.038 0.077 -6.434 1.00 0.00 37 PHE A O 5
ATOM 6172 N N . SER A 1 38 ? -9.390 -1.706 -6.223 1.00 0.00 38 SER A N 5
ATOM 6173 C CA . SER A 1 38 ? -8.343 -2.661 -6.546 1.00 0.00 38 SER A CA 5
ATOM 6174 C C . SER A 1 38 ? -7.883 -2.503 -7.996 1.00 0.00 38 SER A C 5
ATOM 6175 O O . SER A 1 38 ? -6.698 -2.657 -8.289 1.00 0.00 38 SER A O 5
ATOM 6183 N N . ASN A 1 39 ? -8.817 -2.186 -8.893 1.00 0.00 39 ASN A N 5
ATOM 6184 C CA . ASN A 1 39 ? -8.476 -1.895 -10.288 1.00 0.00 39 ASN A CA 5
ATOM 6185 C C . ASN A 1 39 ? -7.464 -0.762 -10.364 1.00 0.00 39 ASN A C 5
ATOM 6186 O O . ASN A 1 39 ? -6.472 -0.845 -11.092 1.00 0.00 39 ASN A O 5
ATOM 6197 N N . VAL A 1 40 ? -7.715 0.291 -9.596 1.00 0.00 40 VAL A N 5
ATOM 6198 C CA . VAL A 1 40 ? -6.820 1.437 -9.548 1.00 0.00 40 VAL A CA 5
ATOM 6199 C C . VAL A 1 40 ? -5.459 1.035 -8.982 1.00 0.00 40 VAL A C 5
ATOM 6200 O O . VAL A 1 40 ? -4.423 1.344 -9.564 1.00 0.00 40 VAL A O 5
ATOM 6213 N N . LEU A 1 41 ? -5.472 0.318 -7.863 1.00 0.00 41 LEU A N 5
ATOM 6214 C CA . LEU A 1 41 ? -4.236 -0.096 -7.198 1.00 0.00 41 LEU A CA 5
ATOM 6215 C C . LEU A 1 41 ? -3.416 -1.048 -8.068 1.00 0.00 41 LEU A C 5
ATOM 6216 O O . LEU A 1 41 ? -2.192 -1.082 -7.976 1.00 0.00 41 LEU A O 5
ATOM 6232 N N . SER A 1 42 ? -4.088 -1.807 -8.922 1.00 0.00 42 SER A N 5
ATOM 6233 C CA . SER A 1 42 ? -3.404 -2.754 -9.798 1.00 0.00 42 SER A CA 5
ATOM 6234 C C . SER A 1 42 ? -2.680 -2.028 -10.930 1.00 0.00 42 SER A C 5
ATOM 6235 O O . SER A 1 42 ? -1.915 -2.633 -11.682 1.00 0.00 42 SER A O 5
ATOM 6243 N N . ARG A 1 43 ? -2.931 -0.730 -11.043 1.00 0.00 43 ARG A N 5
ATOM 6244 C CA . ARG A 1 43 ? -2.287 0.096 -12.053 1.00 0.00 43 ARG A CA 5
ATOM 6245 C C . ARG A 1 43 ? -1.550 1.254 -11.394 1.00 0.00 43 ARG A C 5
ATOM 6246 O O . ARG A 1 43 ? -1.023 2.140 -12.069 1.00 0.00 43 ARG A O 5
ATOM 6267 N N . LEU A 1 44 ? -1.512 1.231 -10.070 1.00 0.00 44 LEU A N 5
ATOM 6268 C CA . LEU A 1 44 ? -0.875 2.284 -9.302 1.00 0.00 44 LEU A CA 5
ATOM 6269 C C . LEU A 1 44 ? 0.364 1.741 -8.611 1.00 0.00 44 LEU A C 5
ATOM 6270 O O . LEU A 1 44 ? 0.275 1.076 -7.581 1.00 0.00 44 LEU A O 5
ATOM 6286 N N . TYR A 1 45 ? 1.516 2.002 -9.195 1.00 0.00 45 TYR A N 5
ATOM 6287 C CA . TYR A 1 45 ? 2.769 1.524 -8.645 1.00 0.00 45 TYR A CA 5
ATOM 6288 C C . TYR A 1 45 ? 3.338 2.529 -7.655 1.00 0.00 45 TYR A C 5
ATOM 6289 O O . TYR A 1 45 ? 3.786 3.613 -8.039 1.00 0.00 45 TYR A O 5
ATOM 6307 N N . VAL A 1 46 ? 3.308 2.170 -6.382 1.00 0.00 46 VAL A N 5
ATOM 6308 C CA . VAL A 1 46 ? 3.875 3.010 -5.343 1.00 0.00 46 VAL A CA 5
ATOM 6309 C C . VAL A 1 46 ? 5.360 2.706 -5.201 1.00 0.00 46 VAL A C 5
ATOM 6310 O O . VAL A 1 46 ? 5.753 1.569 -4.956 1.00 0.00 46 VAL A O 5
ATOM 6323 N N . GLY A 1 47 ? 6.191 3.711 -5.398 1.00 0.00 47 GLY A N 5
ATOM 6324 C CA . GLY A 1 47 ? 7.612 3.471 -5.392 1.00 0.00 47 GLY A CA 5
ATOM 6325 C C . GLY A 1 47 ? 8.352 4.262 -4.345 1.00 0.00 47 GLY A C 5
ATOM 6326 O O . GLY A 1 47 ? 9.433 4.787 -4.603 1.00 0.00 47 GLY A O 5
ATOM 6330 N N . VAL A 1 48 ? 7.772 4.352 -3.166 1.00 0.00 48 VAL A N 5
ATOM 6331 C CA . VAL A 1 48 ? 8.428 5.013 -2.049 1.00 0.00 48 VAL A CA 5
ATOM 6332 C C . VAL A 1 48 ? 8.494 4.075 -0.847 1.00 0.00 48 VAL A C 5
ATOM 6333 O O . VAL A 1 48 ? 7.586 4.062 -0.014 1.00 0.00 48 VAL A O 5
ATOM 6346 N N . PRO A 1 49 ? 9.545 3.234 -0.773 1.00 0.00 49 PRO A N 5
ATOM 6347 C CA . PRO A 1 49 ? 9.773 2.349 0.375 1.00 0.00 49 PRO A CA 5
ATOM 6348 C C . PRO A 1 49 ? 9.715 3.104 1.697 1.00 0.00 49 PRO A C 5
ATOM 6349 O O . PRO A 1 49 ? 10.513 4.013 1.944 1.00 0.00 49 PRO A O 5
ATOM 6360 N N . THR A 1 50 ? 8.766 2.729 2.537 1.00 0.00 50 THR A N 5
ATOM 6361 C CA . THR A 1 50 ? 8.504 3.449 3.768 1.00 0.00 50 THR A CA 5
ATOM 6362 C C . THR A 1 50 ? 8.265 2.511 4.945 1.00 0.00 50 THR A C 5
ATOM 6363 O O . THR A 1 50 ? 8.467 1.301 4.846 1.00 0.00 50 THR A O 5
ATOM 6374 N N . LYS A 1 51 ? 7.838 3.091 6.059 1.00 0.00 51 LYS A N 5
ATOM 6375 C CA . LYS A 1 51 ? 7.458 2.331 7.237 1.00 0.00 51 LYS A CA 5
ATOM 6376 C C . LYS A 1 51 ? 5.947 2.106 7.226 1.00 0.00 51 LYS A C 5
ATOM 6377 O O . LYS A 1 51 ? 5.275 2.432 6.245 1.00 0.00 51 LYS A O 5
ATOM 6396 N N . SER A 1 52 ? 5.411 1.562 8.306 1.00 0.00 52 SER A N 5
ATOM 6397 C CA . SER A 1 52 ? 3.979 1.319 8.401 1.00 0.00 52 SER A CA 5
ATOM 6398 C C . SER A 1 52 ? 3.206 2.624 8.582 1.00 0.00 52 SER A C 5
ATOM 6399 O O . SER A 1 52 ? 3.616 3.502 9.344 1.00 0.00 52 SER A O 5
ATOM 6407 N N . GLY A 1 53 ? 2.100 2.756 7.860 1.00 0.00 53 GLY A N 5
ATOM 6408 C CA . GLY A 1 53 ? 1.270 3.930 7.994 1.00 0.00 53 GLY A CA 5
ATOM 6409 C C . GLY A 1 53 ? 1.600 4.981 6.961 1.00 0.00 53 GLY A C 5
ATOM 6410 O O . GLY A 1 53 ? 1.457 6.179 7.218 1.00 0.00 53 GLY A O 5
ATOM 6414 N N . ASN A 1 54 ? 2.057 4.542 5.799 1.00 0.00 54 ASN A N 5
ATOM 6415 C CA . ASN A 1 54 ? 2.358 5.468 4.711 1.00 0.00 54 ASN A CA 5
ATOM 6416 C C . ASN A 1 54 ? 1.144 5.606 3.803 1.00 0.00 54 ASN A C 5
ATOM 6417 O O . ASN A 1 54 ? 0.516 4.610 3.442 1.00 0.00 54 ASN A O 5
ATOM 6428 N N . VAL A 1 55 ? 0.793 6.836 3.454 1.00 0.00 55 VAL A N 5
ATOM 6429 C CA . VAL A 1 55 ? -0.382 7.075 2.628 1.00 0.00 55 VAL A CA 5
ATOM 6430 C C . VAL A 1 55 ? -0.017 7.042 1.152 1.00 0.00 55 VAL A C 5
ATOM 6431 O O . VAL A 1 55 ? 0.605 7.968 0.632 1.00 0.00 55 VAL A O 5
ATOM 6444 N N . VAL A 1 56 ? -0.399 5.967 0.486 1.00 0.00 56 VAL A N 5
ATOM 6445 C CA . VAL A 1 56 ? -0.156 5.821 -0.941 1.00 0.00 56 VAL A CA 5
ATOM 6446 C C . VAL A 1 56 ? -1.109 6.712 -1.730 1.00 0.00 56 VAL A C 5
ATOM 6447 O O . VAL A 1 56 ? -0.697 7.456 -2.622 1.00 0.00 56 VAL A O 5
ATOM 6460 N N . CYS A 1 57 ? -2.384 6.644 -1.384 1.00 0.00 57 CYS A N 5
ATOM 6461 C CA . CYS A 1 57 ? -3.401 7.418 -2.073 1.00 0.00 57 CYS A CA 5
ATOM 6462 C C . CYS A 1 57 ? -4.109 8.346 -1.095 1.00 0.00 57 CYS A C 5
ATOM 6463 O O . CYS A 1 57 ? -4.981 7.910 -0.339 1.00 0.00 57 CYS A O 5
ATOM 6471 N N . LYS A 1 58 ? -3.713 9.612 -1.089 1.00 0.00 58 LYS A N 5
ATOM 6472 C CA . LYS A 1 58 ? -4.348 10.604 -0.233 1.00 0.00 58 LYS A CA 5
ATOM 6473 C C . LYS A 1 58 ? -5.692 10.997 -0.831 1.00 0.00 58 LYS A C 5
ATOM 6474 O O . LYS A 1 58 ? -5.738 11.774 -1.790 1.00 0.00 58 LYS A O 5
ATOM 6493 N N . ASN A 1 59 ? -6.772 10.464 -0.260 1.00 0.00 59 ASN A N 5
ATOM 6494 C CA . ASN A 1 59 ? -8.111 10.585 -0.845 1.00 0.00 59 ASN A CA 5
ATOM 6495 C C . ASN A 1 59 ? -8.085 10.063 -2.275 1.00 0.00 59 ASN A C 5
ATOM 6496 O O . ASN A 1 59 ? -8.050 10.849 -3.224 1.00 0.00 59 ASN A O 5
ATOM 6507 N N . ILE A 1 60 ? -8.092 8.735 -2.413 1.00 0.00 60 ILE A N 5
ATOM 6508 C CA . ILE A 1 60 ? -7.901 8.075 -3.709 1.00 0.00 60 ILE A CA 5
ATOM 6509 C C . ILE A 1 60 ? -8.768 8.695 -4.812 1.00 0.00 60 ILE A C 5
ATOM 6510 O O . ILE A 1 60 ? -8.258 9.069 -5.865 1.00 0.00 60 ILE A O 5
ATOM 6526 N N . MET A 1 61 ? -10.063 8.820 -4.563 1.00 0.00 61 MET A N 5
ATOM 6527 C CA . MET A 1 61 ? -10.964 9.454 -5.519 1.00 0.00 61 MET A CA 5
ATOM 6528 C C . MET A 1 61 ? -12.008 10.290 -4.792 1.00 0.00 61 MET A C 5
ATOM 6529 O O . MET A 1 61 ? -13.209 10.098 -4.975 1.00 0.00 61 MET A O 5
ATOM 6543 N N . ASN A 1 62 ? -11.526 11.206 -3.947 1.00 0.00 62 ASN A N 5
ATOM 6544 C CA . ASN A 1 62 ? -12.394 12.118 -3.188 1.00 0.00 62 ASN A CA 5
ATOM 6545 C C . ASN A 1 62 ? -13.349 11.324 -2.288 1.00 0.00 62 ASN A C 5
ATOM 6546 O O . ASN A 1 62 ? -14.436 11.779 -1.946 1.00 0.00 62 ASN A O 5
ATOM 6557 N N . THR A 1 63 ? -12.907 10.142 -1.881 1.00 0.00 63 THR A N 5
ATOM 6558 C CA . THR A 1 63 ? -13.736 9.229 -1.103 1.00 0.00 63 THR A CA 5
ATOM 6559 C C . THR A 1 63 ? -13.704 9.565 0.384 1.00 0.00 63 THR A C 5
ATOM 6560 O O . THR A 1 63 ? -14.589 9.172 1.144 1.00 0.00 63 THR A O 5
ATOM 6571 N N . GLY A 1 64 ? -12.677 10.294 0.793 1.00 0.00 64 GLY A N 5
ATOM 6572 C CA . GLY A 1 64 ? -12.487 10.582 2.201 1.00 0.00 64 GLY A CA 5
ATOM 6573 C C . GLY A 1 64 ? -11.671 9.502 2.879 1.00 0.00 64 GLY A C 5
ATOM 6574 O O . GLY A 1 64 ? -11.436 9.543 4.084 1.00 0.00 64 GLY A O 5
ATOM 6578 N N . VAL A 1 65 ? -11.244 8.524 2.090 1.00 0.00 65 VAL A N 5
ATOM 6579 C CA . VAL A 1 65 ? -10.431 7.430 2.590 1.00 0.00 65 VAL A CA 5
ATOM 6580 C C . VAL A 1 65 ? -9.030 7.502 2.002 1.00 0.00 65 VAL A C 5
ATOM 6581 O O . VAL A 1 65 ? -8.860 7.643 0.788 1.00 0.00 65 VAL A O 5
ATOM 6594 N N . ASP A 1 66 ? -8.039 7.429 2.873 1.00 0.00 66 ASP A N 5
ATOM 6595 C CA . ASP A 1 66 ? -6.653 7.380 2.448 1.00 0.00 66 ASP A CA 5
ATOM 6596 C C . ASP A 1 66 ? -6.203 5.935 2.391 1.00 0.00 66 ASP A C 5
ATOM 6597 O O . ASP A 1 66 ? -6.483 5.156 3.303 1.00 0.00 66 ASP A O 5
ATOM 6606 N N . ILE A 1 67 ? -5.534 5.571 1.317 1.00 0.00 67 ILE A N 5
ATOM 6607 C CA . ILE A 1 67 ? -5.056 4.210 1.159 1.00 0.00 67 ILE A CA 5
ATOM 6608 C C . ILE A 1 67 ? -3.631 4.109 1.676 1.00 0.00 67 ILE A C 5
ATOM 6609 O O . ILE A 1 67 ? -2.701 4.637 1.068 1.00 0.00 67 ILE A O 5
ATOM 6625 N N . ILE A 1 68 ? -3.472 3.452 2.813 1.00 0.00 68 ILE A N 5
ATOM 6626 C CA . ILE A 1 68 ? -2.184 3.386 3.483 1.00 0.00 68 ILE A CA 5
ATOM 6627 C C . ILE A 1 68 ? -1.579 1.995 3.403 1.00 0.00 68 ILE A C 5
ATOM 6628 O O . ILE A 1 68 ? -2.289 0.993 3.485 1.00 0.00 68 ILE A O 5
ATOM 6644 N N . CYS A 1 69 ? -0.271 1.937 3.238 1.00 0.00 69 CYS A N 5
ATOM 6645 C CA . CYS A 1 69 ? 0.441 0.680 3.318 1.00 0.00 69 CYS A CA 5
ATOM 6646 C C . CYS A 1 69 ? 0.924 0.478 4.746 1.00 0.00 69 CYS A C 5
ATOM 6647 O O . CYS A 1 69 ? 1.323 1.431 5.420 1.00 0.00 69 CYS A O 5
ATOM 6655 N N . THR A 1 70 ? 0.872 -0.754 5.214 1.00 0.00 70 THR A N 5
ATOM 6656 C CA . THR A 1 70 ? 1.212 -1.039 6.594 1.00 0.00 70 THR A CA 5
ATOM 6657 C C . THR A 1 70 ? 2.482 -1.881 6.683 1.00 0.00 70 THR A C 5
ATOM 6658 O O . THR A 1 70 ? 2.904 -2.276 7.770 1.00 0.00 70 THR A O 5
ATOM 6669 N N . LYS A 1 71 ? 3.108 -2.127 5.545 1.00 0.00 71 LYS A N 5
ATOM 6670 C CA . LYS A 1 71 ? 4.317 -2.930 5.526 1.00 0.00 71 LYS A CA 5
ATOM 6671 C C . LYS A 1 71 ? 5.537 -2.027 5.533 1.00 0.00 71 LYS A C 5
ATOM 6672 O O . LYS A 1 71 ? 5.543 -0.970 4.906 1.00 0.00 71 LYS A O 5
ATOM 6691 N N . ASN A 1 72 ? 6.559 -2.441 6.260 1.00 0.00 72 ASN A N 5
ATOM 6692 C CA . ASN A 1 72 ? 7.777 -1.657 6.369 1.00 0.00 72 ASN A CA 5
ATOM 6693 C C . ASN A 1 72 ? 8.783 -2.125 5.332 1.00 0.00 72 ASN A C 5
ATOM 6694 O O . ASN A 1 72 ? 9.276 -3.251 5.403 1.00 0.00 72 ASN A O 5
ATOM 6705 N N . LEU A 1 73 ? 9.081 -1.272 4.360 1.00 0.00 73 LEU A N 5
ATOM 6706 C CA . LEU A 1 73 ? 9.983 -1.654 3.279 1.00 0.00 73 LEU A CA 5
ATOM 6707 C C . LEU A 1 73 ? 11.435 -1.371 3.637 1.00 0.00 73 LEU A C 5
ATOM 6708 O O . LEU A 1 73 ? 11.783 -0.260 4.043 1.00 0.00 73 LEU A O 5
ATOM 6724 N N . PRO A 1 74 ? 12.301 -2.386 3.510 1.00 0.00 74 PRO A N 5
ATOM 6725 C CA . PRO A 1 74 ? 13.739 -2.218 3.641 1.00 0.00 74 PRO A CA 5
ATOM 6726 C C . PRO A 1 74 ? 14.372 -1.823 2.307 1.00 0.00 74 PRO A C 5
ATOM 6727 O O . PRO A 1 74 ? 14.559 -2.658 1.419 1.00 0.00 74 PRO A O 5
ATOM 6738 N N . LYS A 1 75 ? 14.671 -0.543 2.159 1.00 0.00 75 LYS A N 5
ATOM 6739 C CA . LYS A 1 75 ? 15.192 -0.028 0.900 1.00 0.00 75 LYS A CA 5
ATOM 6740 C C . LYS A 1 75 ? 16.714 -0.009 0.892 1.00 0.00 75 LYS A C 5
ATOM 6741 O O . LYS A 1 75 ? 17.341 -0.269 -0.134 1.00 0.00 75 LYS A O 5
ATOM 6760 N N . ASP A 1 76 ? 17.308 0.297 2.034 1.00 0.00 76 ASP A N 5
ATOM 6761 C CA . ASP A 1 76 ? 18.760 0.376 2.129 1.00 0.00 76 ASP A CA 5
ATOM 6762 C C . ASP A 1 76 ? 19.353 -1.021 2.155 1.00 0.00 76 ASP A C 5
ATOM 6763 O O . ASP A 1 76 ? 19.013 -1.833 3.016 1.00 0.00 76 ASP A O 5
ATOM 6772 N N . SER A 1 77 ? 20.212 -1.311 1.192 1.00 0.00 77 SER A N 5
ATOM 6773 C CA . SER A 1 77 ? 20.802 -2.631 1.087 1.00 0.00 77 SER A CA 5
ATOM 6774 C C . SER A 1 77 ? 22.284 -2.552 0.748 1.00 0.00 77 SER A C 5
ATOM 6775 O O . SER A 1 77 ? 22.673 -2.639 -0.417 1.00 0.00 77 SER A O 5
ATOM 6783 N N . LEU A 1 78 ? 23.106 -2.360 1.767 1.00 0.00 78 LEU A N 5
ATOM 6784 C CA . LEU A 1 78 ? 24.547 -2.416 1.591 1.00 0.00 78 LEU A CA 5
ATOM 6785 C C . LEU A 1 78 ? 25.014 -3.853 1.727 1.00 0.00 78 LEU A C 5
ATOM 6786 O O . LEU A 1 78 ? 25.580 -4.249 2.746 1.00 0.00 78 LEU A O 5
ATOM 6802 N N . GLU A 1 79 ? 24.729 -4.641 0.705 1.00 0.00 79 GLU A N 5
ATOM 6803 C CA . GLU A 1 79 ? 25.052 -6.053 0.719 1.00 0.00 79 GLU A CA 5
ATOM 6804 C C . GLU A 1 79 ? 26.453 -6.296 0.189 1.00 0.00 79 GLU A C 5
ATOM 6805 O O . GLU A 1 79 ? 26.858 -5.715 -0.819 1.00 0.00 79 GLU A O 5
ATOM 6817 N N . HIS A 1 80 ? 27.187 -7.155 0.871 1.00 0.00 80 HIS A N 5
ATOM 6818 C CA . HIS A 1 80 ? 28.516 -7.532 0.434 1.00 0.00 80 HIS A CA 5
ATOM 6819 C C . HIS A 1 80 ? 28.535 -9.010 0.093 1.00 0.00 80 HIS A C 5
ATOM 6820 O O . HIS A 1 80 ? 28.781 -9.854 0.951 1.00 0.00 80 HIS A O 5
ATOM 6835 N N . HIS A 1 81 ? 28.223 -9.316 -1.153 1.00 0.00 81 HIS A N 5
ATOM 6836 C CA . HIS A 1 81 ? 28.224 -10.691 -1.617 1.00 0.00 81 HIS A CA 5
ATOM 6837 C C . HIS A 1 81 ? 29.643 -11.082 -1.997 1.00 0.00 81 HIS A C 5
ATOM 6838 O O . HIS A 1 81 ? 30.242 -10.476 -2.887 1.00 0.00 81 HIS A O 5
ATOM 6853 N N . HIS A 1 82 ? 30.187 -12.071 -1.302 1.00 0.00 82 HIS A N 5
ATOM 6854 C CA . HIS A 1 82 ? 31.582 -12.449 -1.486 1.00 0.00 82 HIS A CA 5
ATOM 6855 C C . HIS A 1 82 ? 31.802 -13.103 -2.848 1.00 0.00 82 HIS A C 5
ATOM 6856 O O . HIS A 1 82 ? 31.387 -14.237 -3.091 1.00 0.00 82 HIS A O 5
ATOM 6871 N N . HIS A 1 83 ? 32.429 -12.351 -3.737 1.00 0.00 83 HIS A N 5
ATOM 6872 C CA . HIS A 1 83 ? 32.742 -12.813 -5.081 1.00 0.00 83 HIS A CA 5
ATOM 6873 C C . HIS A 1 83 ? 33.687 -11.822 -5.738 1.00 0.00 83 HIS A C 5
ATOM 6874 O O . HIS A 1 83 ? 33.386 -10.629 -5.798 1.00 0.00 83 HIS A O 5
ATOM 6889 N N . HIS A 1 84 ? 34.826 -12.293 -6.216 1.00 0.00 84 HIS A N 5
ATOM 6890 C CA . HIS A 1 84 ? 35.761 -11.404 -6.887 1.00 0.00 84 HIS A CA 5
ATOM 6891 C C . HIS A 1 84 ? 35.310 -11.176 -8.325 1.00 0.00 84 HIS A C 5
ATOM 6892 O O . HIS A 1 84 ? 35.387 -12.073 -9.166 1.00 0.00 84 HIS A O 5
ATOM 6907 N N . HIS A 1 85 ? 34.790 -9.975 -8.567 1.00 0.00 85 HIS A N 5
ATOM 6908 C CA . HIS A 1 85 ? 34.264 -9.587 -9.869 1.00 0.00 85 HIS A CA 5
ATOM 6909 C C . HIS A 1 85 ? 33.124 -10.521 -10.277 1.00 0.00 85 HIS A C 5
ATOM 6910 O O . HIS A 1 85 ? 32.057 -10.485 -9.618 1.00 0.00 85 HIS A O 5
ATOM 6926 N N . MET A 1 1 ? -25.270 1.364 5.698 1.00 0.00 1 MET A N 6
ATOM 6927 C CA . MET A 1 1 ? -24.876 -0.043 5.473 1.00 0.00 1 MET A CA 6
ATOM 6928 C C . MET A 1 1 ? -23.577 -0.344 6.199 1.00 0.00 1 MET A C 6
ATOM 6929 O O . MET A 1 1 ? -22.964 0.550 6.783 1.00 0.00 1 MET A O 6
ATOM 6945 N N . HIS A 1 2 ? -23.155 -1.602 6.162 1.00 0.00 2 HIS A N 6
ATOM 6946 C CA . HIS A 1 2 ? -21.949 -2.019 6.862 1.00 0.00 2 HIS A CA 6
ATOM 6947 C C . HIS A 1 2 ? -20.721 -1.693 6.027 1.00 0.00 2 HIS A C 6
ATOM 6948 O O . HIS A 1 2 ? -20.527 -2.263 4.953 1.00 0.00 2 HIS A O 6
ATOM 6963 N N . LYS A 1 3 ? -19.921 -0.752 6.506 1.00 0.00 3 LYS A N 6
ATOM 6964 C CA . LYS A 1 3 ? -18.661 -0.424 5.860 1.00 0.00 3 LYS A CA 6
ATOM 6965 C C . LYS A 1 3 ? -17.542 -1.315 6.396 1.00 0.00 3 LYS A C 6
ATOM 6966 O O . LYS A 1 3 ? -17.398 -1.485 7.611 1.00 0.00 3 LYS A O 6
ATOM 6985 N N . ASP A 1 4 ? -16.757 -1.877 5.484 1.00 0.00 4 ASP A N 6
ATOM 6986 C CA . ASP A 1 4 ? -15.666 -2.777 5.843 1.00 0.00 4 ASP A CA 6
ATOM 6987 C C . ASP A 1 4 ? -14.318 -2.108 5.593 1.00 0.00 4 ASP A C 6
ATOM 6988 O O . ASP A 1 4 ? -14.257 -0.965 5.162 1.00 0.00 4 ASP A O 6
ATOM 6997 N N . ILE A 1 5 ? -13.240 -2.814 5.875 1.00 0.00 5 ILE A N 6
ATOM 6998 C CA . ILE A 1 5 ? -11.906 -2.280 5.658 1.00 0.00 5 ILE A CA 6
ATOM 6999 C C . ILE A 1 5 ? -11.310 -2.858 4.383 1.00 0.00 5 ILE A C 6
ATOM 7000 O O . ILE A 1 5 ? -11.072 -4.063 4.283 1.00 0.00 5 ILE A O 6
ATOM 7016 N N . PHE A 1 6 ? -11.079 -1.992 3.412 1.00 0.00 6 PHE A N 6
ATOM 7017 C CA . PHE A 1 6 ? -10.509 -2.412 2.147 1.00 0.00 6 PHE A CA 6
ATOM 7018 C C . PHE A 1 6 ? -9.007 -2.619 2.290 1.00 0.00 6 PHE A C 6
ATOM 7019 O O . PHE A 1 6 ? -8.279 -1.712 2.699 1.00 0.00 6 PHE A O 6
ATOM 7036 N N . THR A 1 7 ? -8.553 -3.817 1.973 1.00 0.00 7 THR A N 6
ATOM 7037 C CA . THR A 1 7 ? -7.141 -4.138 2.026 1.00 0.00 7 THR A CA 6
ATOM 7038 C C . THR A 1 7 ? -6.766 -5.039 0.849 1.00 0.00 7 THR A C 6
ATOM 7039 O O . THR A 1 7 ? -7.512 -5.955 0.493 1.00 0.00 7 THR A O 6
ATOM 7050 N N . SER A 1 8 ? -5.628 -4.756 0.230 1.00 0.00 8 SER A N 6
ATOM 7051 C CA . SER A 1 8 ? -5.169 -5.512 -0.931 1.00 0.00 8 SER A CA 6
ATOM 7052 C C . SER A 1 8 ? -3.651 -5.448 -1.025 1.00 0.00 8 SER A C 6
ATOM 7053 O O . SER A 1 8 ? -3.005 -4.804 -0.201 1.00 0.00 8 SER A O 6
ATOM 7061 N N . VAL A 1 9 ? -3.082 -6.114 -2.014 1.00 0.00 9 VAL A N 6
ATOM 7062 C CA . VAL A 1 9 ? -1.649 -6.051 -2.233 1.00 0.00 9 VAL A CA 6
ATOM 7063 C C . VAL A 1 9 ? -1.347 -5.287 -3.523 1.00 0.00 9 VAL A C 6
ATOM 7064 O O . VAL A 1 9 ? -1.949 -5.545 -4.566 1.00 0.00 9 VAL A O 6
ATOM 7077 N N . VAL A 1 10 ? -0.442 -4.324 -3.440 1.00 0.00 10 VAL A N 6
ATOM 7078 C CA . VAL A 1 10 ? -0.100 -3.502 -4.592 1.00 0.00 10 VAL A CA 6
ATOM 7079 C C . VAL A 1 10 ? 1.376 -3.681 -4.947 1.00 0.00 10 VAL A C 6
ATOM 7080 O O . VAL A 1 10 ? 2.179 -4.096 -4.108 1.00 0.00 10 VAL A O 6
ATOM 7093 N N . ARG A 1 11 ? 1.725 -3.386 -6.190 1.00 0.00 11 ARG A N 6
ATOM 7094 C CA . ARG A 1 11 ? 3.092 -3.542 -6.664 1.00 0.00 11 ARG A CA 6
ATOM 7095 C C . ARG A 1 11 ? 3.938 -2.345 -6.244 1.00 0.00 11 ARG A C 6
ATOM 7096 O O . ARG A 1 11 ? 3.572 -1.197 -6.497 1.00 0.00 11 ARG A O 6
ATOM 7117 N N . VAL A 1 12 ? 5.069 -2.621 -5.606 1.00 0.00 12 VAL A N 6
ATOM 7118 C CA . VAL A 1 12 ? 5.935 -1.565 -5.104 1.00 0.00 12 VAL A CA 6
ATOM 7119 C C . VAL A 1 12 ? 6.857 -1.076 -6.215 1.00 0.00 12 VAL A C 6
ATOM 7120 O O . VAL A 1 12 ? 7.492 -1.878 -6.903 1.00 0.00 12 VAL A O 6
ATOM 7133 N N . ARG A 1 13 ? 6.922 0.233 -6.393 1.00 0.00 13 ARG A N 6
ATOM 7134 C CA . ARG A 1 13 ? 7.760 0.821 -7.431 1.00 0.00 13 ARG A CA 6
ATOM 7135 C C . ARG A 1 13 ? 8.992 1.489 -6.810 1.00 0.00 13 ARG A C 6
ATOM 7136 O O . ARG A 1 13 ? 8.983 1.856 -5.639 1.00 0.00 13 ARG A O 6
ATOM 7157 N N . GLY A 1 14 ? 10.064 1.616 -7.583 1.00 0.00 14 GLY A N 6
ATOM 7158 C CA . GLY A 1 14 ? 11.239 2.315 -7.099 1.00 0.00 14 GLY A CA 6
ATOM 7159 C C . GLY A 1 14 ? 12.389 1.382 -6.779 1.00 0.00 14 GLY A C 6
ATOM 7160 O O . GLY A 1 14 ? 12.246 0.161 -6.853 1.00 0.00 14 GLY A O 6
ATOM 7164 N N . SER A 1 15 ? 13.527 1.955 -6.415 1.00 0.00 15 SER A N 6
ATOM 7165 C CA . SER A 1 15 ? 14.710 1.176 -6.096 1.00 0.00 15 SER A CA 6
ATOM 7166 C C . SER A 1 15 ? 14.628 0.611 -4.679 1.00 0.00 15 SER A C 6
ATOM 7167 O O . SER A 1 15 ? 14.772 1.332 -3.690 1.00 0.00 15 SER A O 6
ATOM 7175 N N . LYS A 1 16 ? 14.362 -0.684 -4.601 1.00 0.00 16 LYS A N 6
ATOM 7176 C CA . LYS A 1 16 ? 14.268 -1.394 -3.334 1.00 0.00 16 LYS A CA 6
ATOM 7177 C C . LYS A 1 16 ? 14.382 -2.893 -3.573 1.00 0.00 16 LYS A C 6
ATOM 7178 O O . LYS A 1 16 ? 14.600 -3.329 -4.703 1.00 0.00 16 LYS A O 6
ATOM 7197 N N . LYS A 1 17 ? 14.219 -3.676 -2.519 1.00 0.00 17 LYS A N 6
ATOM 7198 C CA . LYS A 1 17 ? 14.269 -5.127 -2.627 1.00 0.00 17 LYS A CA 6
ATOM 7199 C C . LYS A 1 17 ? 12.944 -5.749 -2.196 1.00 0.00 17 LYS A C 6
ATOM 7200 O O . LYS A 1 17 ? 12.907 -6.787 -1.536 1.00 0.00 17 LYS A O 6
ATOM 7219 N N . TYR A 1 18 ? 11.855 -5.100 -2.591 1.00 0.00 18 TYR A N 6
ATOM 7220 C CA . TYR A 1 18 ? 10.505 -5.615 -2.379 1.00 0.00 18 TYR A CA 6
ATOM 7221 C C . TYR A 1 18 ? 9.734 -5.569 -3.689 1.00 0.00 18 TYR A C 6
ATOM 7222 O O . TYR A 1 18 ? 10.044 -4.764 -4.559 1.00 0.00 18 TYR A O 6
ATOM 7240 N N . ASN A 1 19 ? 8.742 -6.430 -3.846 1.00 0.00 19 ASN A N 6
ATOM 7241 C CA . ASN A 1 19 ? 8.009 -6.496 -5.104 1.00 0.00 19 ASN A CA 6
ATOM 7242 C C . ASN A 1 19 ? 6.558 -6.080 -4.924 1.00 0.00 19 ASN A C 6
ATOM 7243 O O . ASN A 1 19 ? 6.029 -5.281 -5.697 1.00 0.00 19 ASN A O 6
ATOM 7254 N N . VAL A 1 20 ? 5.926 -6.609 -3.893 1.00 0.00 20 VAL A N 6
ATOM 7255 C CA . VAL A 1 20 ? 4.528 -6.303 -3.608 1.00 0.00 20 VAL A CA 6
ATOM 7256 C C . VAL A 1 20 ? 4.325 -6.000 -2.124 1.00 0.00 20 VAL A C 6
ATOM 7257 O O . VAL A 1 20 ? 4.958 -6.613 -1.259 1.00 0.00 20 VAL A O 6
ATOM 7270 N N . VAL A 1 21 ? 3.460 -5.040 -1.835 1.00 0.00 21 VAL A N 6
ATOM 7271 C CA . VAL A 1 21 ? 3.209 -4.631 -0.463 1.00 0.00 21 VAL A CA 6
ATOM 7272 C C . VAL A 1 21 ? 1.708 -4.605 -0.152 1.00 0.00 21 VAL A C 6
ATOM 7273 O O . VAL A 1 21 ? 0.901 -4.154 -0.971 1.00 0.00 21 VAL A O 6
ATOM 7286 N N . PRO A 1 22 ? 1.311 -5.120 1.024 1.00 0.00 22 PRO A N 6
ATOM 7287 C CA . PRO A 1 22 ? -0.077 -5.060 1.483 1.00 0.00 22 PRO A CA 6
ATOM 7288 C C . PRO A 1 22 ? -0.473 -3.669 1.987 1.00 0.00 22 PRO A C 6
ATOM 7289 O O . PRO A 1 22 ? 0.172 -3.100 2.873 1.00 0.00 22 PRO A O 6
ATOM 7300 N N . VAL A 1 23 ? -1.539 -3.133 1.412 1.00 0.00 23 VAL A N 6
ATOM 7301 C CA . VAL A 1 23 ? -2.069 -1.837 1.807 1.00 0.00 23 VAL A CA 6
ATOM 7302 C C . VAL A 1 23 ? -3.448 -2.007 2.431 1.00 0.00 23 VAL A C 6
ATOM 7303 O O . VAL A 1 23 ? -4.079 -3.060 2.291 1.00 0.00 23 VAL A O 6
ATOM 7316 N N . LYS A 1 24 ? -3.911 -0.978 3.115 1.00 0.00 24 LYS A N 6
ATOM 7317 C CA . LYS A 1 24 ? -5.197 -1.031 3.789 1.00 0.00 24 LYS A CA 6
ATOM 7318 C C . LYS A 1 24 ? -5.873 0.332 3.745 1.00 0.00 24 LYS A C 6
ATOM 7319 O O . LYS A 1 24 ? -5.308 1.297 3.232 1.00 0.00 24 LYS A O 6
ATOM 7338 N N . SER A 1 25 ? -7.064 0.411 4.310 1.00 0.00 25 SER A N 6
ATOM 7339 C CA . SER A 1 25 ? -7.780 1.668 4.390 1.00 0.00 25 SER A CA 6
ATOM 7340 C C . SER A 1 25 ? -7.798 2.142 5.836 1.00 0.00 25 SER A C 6
ATOM 7341 O O . SER A 1 25 ? -8.007 1.349 6.754 1.00 0.00 25 SER A O 6
ATOM 7349 N N . ASN A 1 26 ? -7.516 3.421 6.034 1.00 0.00 26 ASN A N 6
ATOM 7350 C CA . ASN A 1 26 ? -7.505 4.007 7.368 1.00 0.00 26 ASN A CA 6
ATOM 7351 C C . ASN A 1 26 ? -8.921 4.107 7.911 1.00 0.00 26 ASN A C 6
ATOM 7352 O O . ASN A 1 26 ? -9.164 3.880 9.096 1.00 0.00 26 ASN A O 6
ATOM 7363 N N . LYS A 1 27 ? -9.849 4.428 7.030 1.00 0.00 27 LYS A N 6
ATOM 7364 C CA . LYS A 1 27 ? -11.248 4.517 7.389 1.00 0.00 27 LYS A CA 6
ATOM 7365 C C . LYS A 1 27 ? -12.039 3.496 6.583 1.00 0.00 27 LYS A C 6
ATOM 7366 O O . LYS A 1 27 ? -11.641 3.141 5.473 1.00 0.00 27 LYS A O 6
ATOM 7385 N N . PRO A 1 28 ? -13.151 2.996 7.134 1.00 0.00 28 PRO A N 6
ATOM 7386 C CA . PRO A 1 28 ? -13.942 1.944 6.493 1.00 0.00 28 PRO A CA 6
ATOM 7387 C C . PRO A 1 28 ? -14.624 2.408 5.207 1.00 0.00 28 PRO A C 6
ATOM 7388 O O . PRO A 1 28 ? -15.141 3.525 5.120 1.00 0.00 28 PRO A O 6
ATOM 7399 N N . VAL A 1 29 ? -14.615 1.530 4.217 1.00 0.00 29 VAL A N 6
ATOM 7400 C CA . VAL A 1 29 ? -15.189 1.804 2.912 1.00 0.00 29 VAL A CA 6
ATOM 7401 C C . VAL A 1 29 ? -16.395 0.901 2.690 1.00 0.00 29 VAL A C 6
ATOM 7402 O O . VAL A 1 29 ? -16.672 0.023 3.499 1.00 0.00 29 VAL A O 6
ATOM 7415 N N . GLU A 1 30 ? -17.115 1.114 1.603 1.00 0.00 30 GLU A N 6
ATOM 7416 C CA . GLU A 1 30 ? -18.224 0.240 1.267 1.00 0.00 30 GLU A CA 6
ATOM 7417 C C . GLU A 1 30 ? -17.788 -0.782 0.229 1.00 0.00 30 GLU A C 6
ATOM 7418 O O . GLU A 1 30 ? -17.113 -0.438 -0.746 1.00 0.00 30 GLU A O 6
ATOM 7430 N N . ILE A 1 31 ? -18.185 -2.030 0.450 1.00 0.00 31 ILE A N 6
ATOM 7431 C CA . ILE A 1 31 ? -17.828 -3.140 -0.431 1.00 0.00 31 ILE A CA 6
ATOM 7432 C C . ILE A 1 31 ? -18.246 -2.872 -1.882 1.00 0.00 31 ILE A C 6
ATOM 7433 O O . ILE A 1 31 ? -17.693 -3.452 -2.816 1.00 0.00 31 ILE A O 6
ATOM 7449 N N . SER A 1 32 ? -19.205 -1.973 -2.064 1.00 0.00 32 SER A N 6
ATOM 7450 C CA . SER A 1 32 ? -19.682 -1.602 -3.389 1.00 0.00 32 SER A CA 6
ATOM 7451 C C . SER A 1 32 ? -18.542 -1.086 -4.274 1.00 0.00 32 SER A C 6
ATOM 7452 O O . SER A 1 32 ? -18.546 -1.284 -5.489 1.00 0.00 32 SER A O 6
ATOM 7460 N N . LYS A 1 33 ? -17.550 -0.443 -3.662 1.00 0.00 33 LYS A N 6
ATOM 7461 C CA . LYS A 1 33 ? -16.445 0.140 -4.416 1.00 0.00 33 LYS A CA 6
ATOM 7462 C C . LYS A 1 33 ? -15.184 -0.716 -4.331 1.00 0.00 33 LYS A C 6
ATOM 7463 O O . LYS A 1 33 ? -14.097 -0.260 -4.688 1.00 0.00 33 LYS A O 6
ATOM 7482 N N . TRP A 1 34 ? -15.328 -1.961 -3.879 1.00 0.00 34 TRP A N 6
ATOM 7483 C CA . TRP A 1 34 ? -14.194 -2.882 -3.804 1.00 0.00 34 TRP A CA 6
ATOM 7484 C C . TRP A 1 34 ? -13.586 -3.106 -5.188 1.00 0.00 34 TRP A C 6
ATOM 7485 O O . TRP A 1 34 ? -12.366 -3.076 -5.354 1.00 0.00 34 TRP A O 6
ATOM 7506 N N . ILE A 1 35 ? -14.446 -3.312 -6.178 1.00 0.00 35 ILE A N 6
ATOM 7507 C CA . ILE A 1 35 ? -14.000 -3.555 -7.543 1.00 0.00 35 ILE A CA 6
ATOM 7508 C C . ILE A 1 35 ? -13.355 -2.301 -8.137 1.00 0.00 35 ILE A C 6
ATOM 7509 O O . ILE A 1 35 ? -12.386 -2.387 -8.889 1.00 0.00 35 ILE A O 6
ATOM 7525 N N . ASP A 1 36 ? -13.885 -1.144 -7.763 1.00 0.00 36 ASP A N 6
ATOM 7526 C CA . ASP A 1 36 ? -13.386 0.140 -8.255 1.00 0.00 36 ASP A CA 6
ATOM 7527 C C . ASP A 1 36 ? -11.987 0.414 -7.718 1.00 0.00 36 ASP A C 6
ATOM 7528 O O . ASP A 1 36 ? -11.101 0.838 -8.457 1.00 0.00 36 ASP A O 6
ATOM 7537 N N . PHE A 1 37 ? -11.787 0.148 -6.433 1.00 0.00 37 PHE A N 6
ATOM 7538 C CA . PHE A 1 37 ? -10.484 0.342 -5.810 1.00 0.00 37 PHE A CA 6
ATOM 7539 C C . PHE A 1 37 ? -9.478 -0.686 -6.317 1.00 0.00 37 PHE A C 6
ATOM 7540 O O . PHE A 1 37 ? -8.314 -0.359 -6.555 1.00 0.00 37 PHE A O 6
ATOM 7557 N N . SER A 1 38 ? -9.927 -1.927 -6.484 1.00 0.00 38 SER A N 6
ATOM 7558 C CA . SER A 1 38 ? -9.082 -2.976 -7.042 1.00 0.00 38 SER A CA 6
ATOM 7559 C C . SER A 1 38 ? -8.660 -2.601 -8.461 1.00 0.00 38 SER A C 6
ATOM 7560 O O . SER A 1 38 ? -7.533 -2.871 -8.883 1.00 0.00 38 SER A O 6
ATOM 7568 N N . ASN A 1 39 ? -9.575 -1.954 -9.176 1.00 0.00 39 ASN A N 6
ATOM 7569 C CA . ASN A 1 39 ? -9.317 -1.454 -10.523 1.00 0.00 39 ASN A CA 6
ATOM 7570 C C . ASN A 1 39 ? -8.140 -0.483 -10.499 1.00 0.00 39 ASN A C 6
ATOM 7571 O O . ASN A 1 39 ? -7.227 -0.567 -11.319 1.00 0.00 39 ASN A O 6
ATOM 7582 N N . VAL A 1 40 ? -8.156 0.416 -9.527 1.00 0.00 40 VAL A N 6
ATOM 7583 C CA . VAL A 1 40 ? -7.120 1.430 -9.398 1.00 0.00 40 VAL A CA 6
ATOM 7584 C C . VAL A 1 40 ? -5.781 0.812 -8.989 1.00 0.00 40 VAL A C 6
ATOM 7585 O O . VAL A 1 40 ? -4.751 1.087 -9.601 1.00 0.00 40 VAL A O 6
ATOM 7598 N N . LEU A 1 41 ? -5.803 -0.038 -7.971 1.00 0.00 41 LEU A N 6
ATOM 7599 C CA . LEU A 1 41 ? -4.571 -0.601 -7.415 1.00 0.00 41 LEU A CA 6
ATOM 7600 C C . LEU A 1 41 ? -3.855 -1.530 -8.396 1.00 0.00 41 LEU A C 6
ATOM 7601 O O . LEU A 1 41 ? -2.626 -1.590 -8.411 1.00 0.00 41 LEU A O 6
ATOM 7617 N N . SER A 1 42 ? -4.609 -2.241 -9.225 1.00 0.00 42 SER A N 6
ATOM 7618 C CA . SER A 1 42 ? -4.012 -3.210 -10.142 1.00 0.00 42 SER A CA 6
ATOM 7619 C C . SER A 1 42 ? -3.250 -2.517 -11.275 1.00 0.00 42 SER A C 6
ATOM 7620 O O . SER A 1 42 ? -2.496 -3.155 -12.009 1.00 0.00 42 SER A O 6
ATOM 7628 N N . ARG A 1 43 ? -3.438 -1.210 -11.404 1.00 0.00 43 ARG A N 6
ATOM 7629 C CA . ARG A 1 43 ? -2.706 -0.428 -12.389 1.00 0.00 43 ARG A CA 6
ATOM 7630 C C . ARG A 1 43 ? -1.866 0.646 -11.702 1.00 0.00 43 ARG A C 6
ATOM 7631 O O . ARG A 1 43 ? -1.298 1.522 -12.356 1.00 0.00 43 ARG A O 6
ATOM 7652 N N . LEU A 1 44 ? -1.771 0.562 -10.383 1.00 0.00 44 LEU A N 6
ATOM 7653 C CA . LEU A 1 44 ? -1.099 1.590 -9.604 1.00 0.00 44 LEU A CA 6
ATOM 7654 C C . LEU A 1 44 ? 0.271 1.114 -9.137 1.00 0.00 44 LEU A C 6
ATOM 7655 O O . LEU A 1 44 ? 0.400 0.044 -8.545 1.00 0.00 44 LEU A O 6
ATOM 7671 N N . TYR A 1 45 ? 1.290 1.911 -9.424 1.00 0.00 45 TYR A N 6
ATOM 7672 C CA . TYR A 1 45 ? 2.646 1.611 -8.994 1.00 0.00 45 TYR A CA 6
ATOM 7673 C C . TYR A 1 45 ? 3.172 2.717 -8.093 1.00 0.00 45 TYR A C 6
ATOM 7674 O O . TYR A 1 45 ? 3.639 3.750 -8.571 1.00 0.00 45 TYR A O 6
ATOM 7692 N N . VAL A 1 46 ? 3.081 2.511 -6.791 1.00 0.00 46 VAL A N 6
ATOM 7693 C CA . VAL A 1 46 ? 3.571 3.488 -5.833 1.00 0.00 46 VAL A CA 6
ATOM 7694 C C . VAL A 1 46 ? 4.792 2.934 -5.113 1.00 0.00 46 VAL A C 6
ATOM 7695 O O . VAL A 1 46 ? 4.854 1.741 -4.808 1.00 0.00 46 VAL A O 6
ATOM 7708 N N . GLY A 1 47 ? 5.776 3.783 -4.880 1.00 0.00 47 GLY A N 6
ATOM 7709 C CA . GLY A 1 47 ? 6.982 3.335 -4.235 1.00 0.00 47 GLY A CA 6
ATOM 7710 C C . GLY A 1 47 ? 7.310 4.119 -2.990 1.00 0.00 47 GLY A C 6
ATOM 7711 O O . GLY A 1 47 ? 6.431 4.392 -2.172 1.00 0.00 47 GLY A O 6
ATOM 7715 N N . VAL A 1 48 ? 8.579 4.495 -2.868 1.00 0.00 48 VAL A N 6
ATOM 7716 C CA . VAL A 1 48 ? 9.092 5.152 -1.671 1.00 0.00 48 VAL A CA 6
ATOM 7717 C C . VAL A 1 48 ? 8.907 4.244 -0.457 1.00 0.00 48 VAL A C 6
ATOM 7718 O O . VAL A 1 48 ? 7.949 4.385 0.306 1.00 0.00 48 VAL A O 6
ATOM 7731 N N . PRO A 1 49 ? 9.809 3.263 -0.293 1.00 0.00 49 PRO A N 6
ATOM 7732 C CA . PRO A 1 49 ? 9.739 2.301 0.810 1.00 0.00 49 PRO A CA 6
ATOM 7733 C C . PRO A 1 49 ? 9.772 2.996 2.167 1.00 0.00 49 PRO A C 6
ATOM 7734 O O . PRO A 1 49 ? 10.737 3.683 2.502 1.00 0.00 49 PRO A O 6
ATOM 7745 N N . THR A 1 50 ? 8.706 2.824 2.933 1.00 0.00 50 THR A N 6
ATOM 7746 C CA . THR A 1 50 ? 8.568 3.510 4.203 1.00 0.00 50 THR A CA 6
ATOM 7747 C C . THR A 1 50 ? 8.064 2.578 5.301 1.00 0.00 50 THR A C 6
ATOM 7748 O O . THR A 1 50 ? 7.903 1.381 5.087 1.00 0.00 50 THR A O 6
ATOM 7759 N N . LYS A 1 51 ? 7.795 3.145 6.469 1.00 0.00 51 LYS A N 6
ATOM 7760 C CA . LYS A 1 51 ? 7.333 2.373 7.611 1.00 0.00 51 LYS A CA 6
ATOM 7761 C C . LYS A 1 51 ? 5.811 2.245 7.592 1.00 0.00 51 LYS A C 6
ATOM 7762 O O . LYS A 1 51 ? 5.151 2.724 6.672 1.00 0.00 51 LYS A O 6
ATOM 7781 N N . SER A 1 52 ? 5.263 1.608 8.619 1.00 0.00 52 SER A N 6
ATOM 7782 C CA . SER A 1 52 ? 3.828 1.360 8.698 1.00 0.00 52 SER A CA 6
ATOM 7783 C C . SER A 1 52 ? 3.063 2.666 8.871 1.00 0.00 52 SER A C 6
ATOM 7784 O O . SER A 1 52 ? 3.441 3.511 9.681 1.00 0.00 52 SER A O 6
ATOM 7792 N N . GLY A 1 53 ? 1.996 2.828 8.103 1.00 0.00 53 GLY A N 6
ATOM 7793 C CA . GLY A 1 53 ? 1.186 4.017 8.210 1.00 0.00 53 GLY A CA 6
ATOM 7794 C C . GLY A 1 53 ? 1.563 5.052 7.179 1.00 0.00 53 GLY A C 6
ATOM 7795 O O . GLY A 1 53 ? 1.363 6.248 7.388 1.00 0.00 53 GLY A O 6
ATOM 7799 N N . ASN A 1 54 ? 2.124 4.601 6.065 1.00 0.00 54 ASN A N 6
ATOM 7800 C CA . ASN A 1 54 ? 2.489 5.519 4.987 1.00 0.00 54 ASN A CA 6
ATOM 7801 C C . ASN A 1 54 ? 1.356 5.594 3.970 1.00 0.00 54 ASN A C 6
ATOM 7802 O O . ASN A 1 54 ? 0.694 4.595 3.701 1.00 0.00 54 ASN A O 6
ATOM 7813 N N . VAL A 1 55 ? 1.124 6.775 3.418 1.00 0.00 55 VAL A N 6
ATOM 7814 C CA . VAL A 1 55 ? 0.010 6.971 2.501 1.00 0.00 55 VAL A CA 6
ATOM 7815 C C . VAL A 1 55 ? 0.401 6.614 1.072 1.00 0.00 55 VAL A C 6
ATOM 7816 O O . VAL A 1 55 ? 1.267 7.251 0.469 1.00 0.00 55 VAL A O 6
ATOM 7829 N N . VAL A 1 56 ? -0.248 5.592 0.539 1.00 0.00 56 VAL A N 6
ATOM 7830 C CA . VAL A 1 56 ? -0.025 5.159 -0.827 1.00 0.00 56 VAL A CA 6
ATOM 7831 C C . VAL A 1 56 ? -0.874 5.992 -1.783 1.00 0.00 56 VAL A C 6
ATOM 7832 O O . VAL A 1 56 ? -0.357 6.627 -2.697 1.00 0.00 56 VAL A O 6
ATOM 7845 N N . CYS A 1 57 ? -2.178 5.992 -1.552 1.00 0.00 57 CYS A N 6
ATOM 7846 C CA . CYS A 1 57 ? -3.092 6.783 -2.359 1.00 0.00 57 CYS A CA 6
ATOM 7847 C C . CYS A 1 57 ? -4.011 7.585 -1.445 1.00 0.00 57 CYS A C 6
ATOM 7848 O O . CYS A 1 57 ? -4.768 7.016 -0.658 1.00 0.00 57 CYS A O 6
ATOM 7856 N N . LYS A 1 58 ? -3.934 8.905 -1.539 1.00 0.00 58 LYS A N 6
ATOM 7857 C CA . LYS A 1 58 ? -4.690 9.769 -0.648 1.00 0.00 58 LYS A CA 6
ATOM 7858 C C . LYS A 1 58 ? -5.974 10.241 -1.316 1.00 0.00 58 LYS A C 6
ATOM 7859 O O . LYS A 1 58 ? -5.941 10.727 -2.451 1.00 0.00 58 LYS A O 6
ATOM 7878 N N . ASN A 1 59 ? -7.100 10.090 -0.610 1.00 0.00 59 ASN A N 6
ATOM 7879 C CA . ASN A 1 59 ? -8.404 10.514 -1.125 1.00 0.00 59 ASN A CA 6
ATOM 7880 C C . ASN A 1 59 ? -8.664 9.867 -2.469 1.00 0.00 59 ASN A C 6
ATOM 7881 O O . ASN A 1 59 ? -9.068 10.534 -3.421 1.00 0.00 59 ASN A O 6
ATOM 7892 N N . ILE A 1 60 ? -8.423 8.563 -2.532 1.00 0.00 60 ILE A N 6
ATOM 7893 C CA . ILE A 1 60 ? -8.635 7.806 -3.753 1.00 0.00 60 ILE A CA 6
ATOM 7894 C C . ILE A 1 60 ? -10.058 8.015 -4.264 1.00 0.00 60 ILE A C 6
ATOM 7895 O O . ILE A 1 60 ? -11.027 7.596 -3.630 1.00 0.00 60 ILE A O 6
ATOM 7911 N N . MET A 1 61 ? -10.162 8.728 -5.382 1.00 0.00 61 MET A N 6
ATOM 7912 C CA . MET A 1 61 ? -11.444 9.026 -6.017 1.00 0.00 61 MET A CA 6
ATOM 7913 C C . MET A 1 61 ? -12.295 9.951 -5.142 1.00 0.00 61 MET A C 6
ATOM 7914 O O . MET A 1 61 ? -13.524 9.867 -5.150 1.00 0.00 61 MET A O 6
ATOM 7928 N N . ASN A 1 62 ? -11.617 10.823 -4.380 1.00 0.00 62 ASN A N 6
ATOM 7929 C CA . ASN A 1 62 ? -12.268 11.896 -3.606 1.00 0.00 62 ASN A CA 6
ATOM 7930 C C . ASN A 1 62 ? -13.045 11.343 -2.401 1.00 0.00 62 ASN A C 6
ATOM 7931 O O . ASN A 1 62 ? -13.669 12.091 -1.650 1.00 0.00 62 ASN A O 6
ATOM 7942 N N . THR A 1 63 ? -12.945 10.039 -2.191 1.00 0.00 63 THR A N 6
ATOM 7943 C CA . THR A 1 63 ? -13.681 9.356 -1.128 1.00 0.00 63 THR A CA 6
ATOM 7944 C C . THR A 1 63 ? -13.377 9.933 0.251 1.00 0.00 63 THR A C 6
ATOM 7945 O O . THR A 1 63 ? -14.276 10.121 1.076 1.00 0.00 63 THR A O 6
ATOM 7956 N N . GLY A 1 64 ? -12.108 10.209 0.495 1.00 0.00 64 GLY A N 6
ATOM 7957 C CA . GLY A 1 64 ? -11.695 10.718 1.782 1.00 0.00 64 GLY A CA 6
ATOM 7958 C C . GLY A 1 64 ? -10.869 9.706 2.543 1.00 0.00 64 GLY A C 6
ATOM 7959 O O . GLY A 1 64 ? -10.293 10.017 3.584 1.00 0.00 64 GLY A O 6
ATOM 7963 N N . VAL A 1 65 ? -10.821 8.490 2.023 1.00 0.00 65 VAL A N 6
ATOM 7964 C CA . VAL A 1 65 ? -10.015 7.437 2.618 1.00 0.00 65 VAL A CA 6
ATOM 7965 C C . VAL A 1 65 ? -8.571 7.554 2.154 1.00 0.00 65 VAL A C 6
ATOM 7966 O O . VAL A 1 65 ? -8.300 7.829 0.980 1.00 0.00 65 VAL A O 6
ATOM 7979 N N . ASP A 1 66 ? -7.657 7.374 3.089 1.00 0.00 66 ASP A N 6
ATOM 7980 C CA . ASP A 1 66 ? -6.240 7.394 2.797 1.00 0.00 66 ASP A CA 6
ATOM 7981 C C . ASP A 1 66 ? -5.737 5.960 2.755 1.00 0.00 66 ASP A C 6
ATOM 7982 O O . ASP A 1 66 ? -5.654 5.291 3.787 1.00 0.00 66 ASP A O 6
ATOM 7991 N N . ILE A 1 67 ? -5.445 5.475 1.559 1.00 0.00 67 ILE A N 6
ATOM 7992 C CA . ILE A 1 67 ? -4.993 4.104 1.388 1.00 0.00 67 ILE A CA 6
ATOM 7993 C C . ILE A 1 67 ? -3.551 3.997 1.841 1.00 0.00 67 ILE A C 6
ATOM 7994 O O . ILE A 1 67 ? -2.634 4.434 1.144 1.00 0.00 67 ILE A O 6
ATOM 8010 N N . ILE A 1 68 ? -3.360 3.439 3.021 1.00 0.00 68 ILE A N 6
ATOM 8011 C CA . ILE A 1 68 ? -2.056 3.423 3.648 1.00 0.00 68 ILE A CA 6
ATOM 8012 C C . ILE A 1 68 ? -1.431 2.037 3.644 1.00 0.00 68 ILE A C 6
ATOM 8013 O O . ILE A 1 68 ? -2.121 1.021 3.743 1.00 0.00 68 ILE A O 6
ATOM 8029 N N . CYS A 1 69 ? -0.117 2.016 3.519 1.00 0.00 69 CYS A N 6
ATOM 8030 C CA . CYS A 1 69 ? 0.654 0.796 3.622 1.00 0.00 69 CYS A CA 6
ATOM 8031 C C . CYS A 1 69 ? 1.073 0.581 5.070 1.00 0.00 69 CYS A C 6
ATOM 8032 O O . CYS A 1 69 ? 1.386 1.533 5.784 1.00 0.00 69 CYS A O 6
ATOM 8040 N N . THR A 1 70 ? 1.066 -0.665 5.506 1.00 0.00 70 THR A N 6
ATOM 8041 C CA . THR A 1 70 ? 1.376 -0.983 6.889 1.00 0.00 70 THR A CA 6
ATOM 8042 C C . THR A 1 70 ? 2.605 -1.891 6.971 1.00 0.00 70 THR A C 6
ATOM 8043 O O . THR A 1 70 ? 2.910 -2.465 8.017 1.00 0.00 70 THR A O 6
ATOM 8054 N N . LYS A 1 71 ? 3.323 -1.989 5.865 1.00 0.00 71 LYS A N 6
ATOM 8055 C CA . LYS A 1 71 ? 4.539 -2.779 5.819 1.00 0.00 71 LYS A CA 6
ATOM 8056 C C . LYS A 1 71 ? 5.727 -1.860 6.036 1.00 0.00 71 LYS A C 6
ATOM 8057 O O . LYS A 1 71 ? 5.726 -0.724 5.569 1.00 0.00 71 LYS A O 6
ATOM 8076 N N . ASN A 1 72 ? 6.723 -2.335 6.759 1.00 0.00 72 ASN A N 6
ATOM 8077 C CA . ASN A 1 72 ? 7.926 -1.548 6.972 1.00 0.00 72 ASN A CA 6
ATOM 8078 C C . ASN A 1 72 ? 8.914 -1.857 5.861 1.00 0.00 72 ASN A C 6
ATOM 8079 O O . ASN A 1 72 ? 9.611 -2.870 5.905 1.00 0.00 72 ASN A O 6
ATOM 8090 N N . LEU A 1 73 ? 8.952 -1.002 4.855 1.00 0.00 73 LEU A N 6
ATOM 8091 C CA . LEU A 1 73 ? 9.739 -1.273 3.668 1.00 0.00 73 LEU A CA 6
ATOM 8092 C C . LEU A 1 73 ? 11.069 -0.528 3.716 1.00 0.00 73 LEU A C 6
ATOM 8093 O O . LEU A 1 73 ? 11.096 0.698 3.761 1.00 0.00 73 LEU A O 6
ATOM 8109 N N . PRO A 1 74 ? 12.191 -1.262 3.733 1.00 0.00 74 PRO A N 6
ATOM 8110 C CA . PRO A 1 74 ? 13.520 -0.666 3.770 1.00 0.00 74 PRO A CA 6
ATOM 8111 C C . PRO A 1 74 ? 13.975 -0.157 2.406 1.00 0.00 74 PRO A C 6
ATOM 8112 O O . PRO A 1 74 ? 14.337 -0.943 1.528 1.00 0.00 74 PRO A O 6
ATOM 8123 N N . LYS A 1 75 ? 13.914 1.158 2.230 1.00 0.00 75 LYS A N 6
ATOM 8124 C CA . LYS A 1 75 ? 14.493 1.812 1.059 1.00 0.00 75 LYS A CA 6
ATOM 8125 C C . LYS A 1 75 ? 15.998 1.562 1.030 1.00 0.00 75 LYS A C 6
ATOM 8126 O O . LYS A 1 75 ? 16.503 0.776 0.232 1.00 0.00 75 LYS A O 6
ATOM 8145 N N . ASP A 1 76 ? 16.698 2.244 1.912 1.00 0.00 76 ASP A N 6
ATOM 8146 C CA . ASP A 1 76 ? 18.106 1.975 2.166 1.00 0.00 76 ASP A CA 6
ATOM 8147 C C . ASP A 1 76 ? 18.411 2.298 3.617 1.00 0.00 76 ASP A C 6
ATOM 8148 O O . ASP A 1 76 ? 19.559 2.275 4.058 1.00 0.00 76 ASP A O 6
ATOM 8157 N N . SER A 1 77 ? 17.347 2.565 4.362 1.00 0.00 77 SER A N 6
ATOM 8158 C CA . SER A 1 77 ? 17.437 2.876 5.780 1.00 0.00 77 SER A CA 6
ATOM 8159 C C . SER A 1 77 ? 17.454 1.585 6.597 1.00 0.00 77 SER A C 6
ATOM 8160 O O . SER A 1 77 ? 16.971 1.535 7.728 1.00 0.00 77 SER A O 6
ATOM 8168 N N . LEU A 1 78 ? 18.033 0.547 6.012 1.00 0.00 78 LEU A N 6
ATOM 8169 C CA . LEU A 1 78 ? 18.040 -0.775 6.611 1.00 0.00 78 LEU A CA 6
ATOM 8170 C C . LEU A 1 78 ? 19.067 -0.863 7.734 1.00 0.00 78 LEU A C 6
ATOM 8171 O O . LEU A 1 78 ? 20.266 -0.979 7.488 1.00 0.00 78 LEU A O 6
ATOM 8187 N N . GLU A 1 79 ? 18.587 -0.761 8.959 1.00 0.00 79 GLU A N 6
ATOM 8188 C CA . GLU A 1 79 ? 19.418 -0.984 10.128 1.00 0.00 79 GLU A CA 6
ATOM 8189 C C . GLU A 1 79 ? 19.005 -2.277 10.803 1.00 0.00 79 GLU A C 6
ATOM 8190 O O . GLU A 1 79 ? 17.985 -2.871 10.456 1.00 0.00 79 GLU A O 6
ATOM 8202 N N . HIS A 1 80 ? 19.782 -2.701 11.781 1.00 0.00 80 HIS A N 6
ATOM 8203 C CA . HIS A 1 80 ? 19.418 -3.847 12.600 1.00 0.00 80 HIS A CA 6
ATOM 8204 C C . HIS A 1 80 ? 18.592 -3.381 13.792 1.00 0.00 80 HIS A C 6
ATOM 8205 O O . HIS A 1 80 ? 18.643 -3.967 14.873 1.00 0.00 80 HIS A O 6
ATOM 8220 N N . HIS A 1 81 ? 17.819 -2.324 13.574 1.00 0.00 81 HIS A N 6
ATOM 8221 C CA . HIS A 1 81 ? 17.035 -1.706 14.632 1.00 0.00 81 HIS A CA 6
ATOM 8222 C C . HIS A 1 81 ? 15.540 -1.846 14.354 1.00 0.00 81 HIS A C 6
ATOM 8223 O O . HIS A 1 81 ? 14.963 -1.083 13.580 1.00 0.00 81 HIS A O 6
ATOM 8238 N N . HIS A 1 82 ? 14.937 -2.846 14.971 1.00 0.00 82 HIS A N 6
ATOM 8239 C CA . HIS A 1 82 ? 13.494 -3.037 14.935 1.00 0.00 82 HIS A CA 6
ATOM 8240 C C . HIS A 1 82 ? 13.102 -3.867 16.144 1.00 0.00 82 HIS A C 6
ATOM 8241 O O . HIS A 1 82 ? 12.442 -3.381 17.060 1.00 0.00 82 HIS A O 6
ATOM 8256 N N . HIS A 1 83 ? 13.571 -5.110 16.120 1.00 0.00 83 HIS A N 6
ATOM 8257 C CA . HIS A 1 83 ? 13.402 -6.094 17.185 1.00 0.00 83 HIS A CA 6
ATOM 8258 C C . HIS A 1 83 ? 13.598 -7.462 16.565 1.00 0.00 83 HIS A C 6
ATOM 8259 O O . HIS A 1 83 ? 13.833 -7.559 15.360 1.00 0.00 83 HIS A O 6
ATOM 8274 N N . HIS A 1 84 ? 13.493 -8.515 17.356 1.00 0.00 84 HIS A N 6
ATOM 8275 C CA . HIS A 1 84 ? 13.495 -9.861 16.803 1.00 0.00 84 HIS A CA 6
ATOM 8276 C C . HIS A 1 84 ? 12.078 -10.208 16.349 1.00 0.00 84 HIS A C 6
ATOM 8277 O O . HIS A 1 84 ? 11.736 -11.364 16.112 1.00 0.00 84 HIS A O 6
ATOM 8292 N N . HIS A 1 85 ? 11.272 -9.162 16.229 1.00 0.00 85 HIS A N 6
ATOM 8293 C CA . HIS A 1 85 ? 9.892 -9.251 15.799 1.00 0.00 85 HIS A CA 6
ATOM 8294 C C . HIS A 1 85 ? 9.633 -8.160 14.769 1.00 0.00 85 HIS A C 6
ATOM 8295 O O . HIS A 1 85 ? 10.053 -7.009 15.013 1.00 0.00 85 HIS A O 6
ATOM 8311 N N . MET A 1 1 ? -24.516 2.043 3.215 1.00 0.00 1 MET A N 7
ATOM 8312 C CA . MET A 1 1 ? -24.196 1.800 4.641 1.00 0.00 1 MET A CA 7
ATOM 8313 C C . MET A 1 1 ? -23.895 0.321 4.897 1.00 0.00 1 MET A C 7
ATOM 8314 O O . MET A 1 1 ? -24.753 -0.449 5.329 1.00 0.00 1 MET A O 7
ATOM 8330 N N . HIS A 1 2 ? -22.668 -0.066 4.588 1.00 0.00 2 HIS A N 7
ATOM 8331 C CA . HIS A 1 2 ? -22.170 -1.411 4.844 1.00 0.00 2 HIS A CA 7
ATOM 8332 C C . HIS A 1 2 ? -20.681 -1.433 4.553 1.00 0.00 2 HIS A C 7
ATOM 8333 O O . HIS A 1 2 ? -20.260 -1.704 3.427 1.00 0.00 2 HIS A O 7
ATOM 8348 N N . LYS A 1 3 ? -19.891 -1.116 5.562 1.00 0.00 3 LYS A N 7
ATOM 8349 C CA . LYS A 1 3 ? -18.482 -0.832 5.349 1.00 0.00 3 LYS A CA 7
ATOM 8350 C C . LYS A 1 3 ? -17.582 -1.900 5.952 1.00 0.00 3 LYS A C 7
ATOM 8351 O O . LYS A 1 3 ? -17.878 -2.465 7.005 1.00 0.00 3 LYS A O 7
ATOM 8370 N N . ASP A 1 4 ? -16.486 -2.164 5.260 1.00 0.00 4 ASP A N 7
ATOM 8371 C CA . ASP A 1 4 ? -15.434 -3.030 5.765 1.00 0.00 4 ASP A CA 7
ATOM 8372 C C . ASP A 1 4 ? -14.087 -2.429 5.369 1.00 0.00 4 ASP A C 7
ATOM 8373 O O . ASP A 1 4 ? -14.011 -1.675 4.398 1.00 0.00 4 ASP A O 7
ATOM 8382 N N . ILE A 1 5 ? -13.042 -2.727 6.120 1.00 0.00 5 ILE A N 7
ATOM 8383 C CA . ILE A 1 5 ? -11.721 -2.191 5.831 1.00 0.00 5 ILE A CA 7
ATOM 8384 C C . ILE A 1 5 ? -11.153 -2.811 4.558 1.00 0.00 5 ILE A C 7
ATOM 8385 O O . ILE A 1 5 ? -10.935 -4.023 4.485 1.00 0.00 5 ILE A O 7
ATOM 8401 N N . PHE A 1 6 ? -10.926 -1.977 3.557 1.00 0.00 6 PHE A N 7
ATOM 8402 C CA . PHE A 1 6 ? -10.357 -2.440 2.304 1.00 0.00 6 PHE A CA 7
ATOM 8403 C C . PHE A 1 6 ? -8.854 -2.626 2.457 1.00 0.00 6 PHE A C 7
ATOM 8404 O O . PHE A 1 6 ? -8.104 -1.661 2.611 1.00 0.00 6 PHE A O 7
ATOM 8421 N N . THR A 1 7 ? -8.427 -3.870 2.451 1.00 0.00 7 THR A N 7
ATOM 8422 C CA . THR A 1 7 ? -7.019 -4.191 2.538 1.00 0.00 7 THR A CA 7
ATOM 8423 C C . THR A 1 7 ? -6.614 -5.046 1.338 1.00 0.00 7 THR A C 7
ATOM 8424 O O . THR A 1 7 ? -7.308 -5.998 0.975 1.00 0.00 7 THR A O 7
ATOM 8435 N N . SER A 1 8 ? -5.517 -4.678 0.696 1.00 0.00 8 SER A N 7
ATOM 8436 C CA . SER A 1 8 ? -5.053 -5.375 -0.493 1.00 0.00 8 SER A CA 7
ATOM 8437 C C . SER A 1 8 ? -3.544 -5.234 -0.627 1.00 0.00 8 SER A C 7
ATOM 8438 O O . SER A 1 8 ? -2.868 -4.859 0.326 1.00 0.00 8 SER A O 7
ATOM 8446 N N . VAL A 1 9 ? -3.015 -5.546 -1.798 1.00 0.00 9 VAL A N 7
ATOM 8447 C CA . VAL A 1 9 ? -1.581 -5.473 -2.024 1.00 0.00 9 VAL A CA 7
ATOM 8448 C C . VAL A 1 9 ? -1.279 -4.651 -3.276 1.00 0.00 9 VAL A C 7
ATOM 8449 O O . VAL A 1 9 ? -1.932 -4.818 -4.307 1.00 0.00 9 VAL A O 7
ATOM 8462 N N . VAL A 1 10 ? -0.304 -3.756 -3.175 1.00 0.00 10 VAL A N 7
ATOM 8463 C CA . VAL A 1 10 ? 0.098 -2.927 -4.304 1.00 0.00 10 VAL A CA 7
ATOM 8464 C C . VAL A 1 10 ? 1.562 -3.198 -4.652 1.00 0.00 10 VAL A C 7
ATOM 8465 O O . VAL A 1 10 ? 2.358 -3.544 -3.777 1.00 0.00 10 VAL A O 7
ATOM 8478 N N . ARG A 1 11 ? 1.906 -3.072 -5.930 1.00 0.00 11 ARG A N 7
ATOM 8479 C CA . ARG A 1 11 ? 3.265 -3.349 -6.383 1.00 0.00 11 ARG A CA 7
ATOM 8480 C C . ARG A 1 11 ? 4.221 -2.227 -6.001 1.00 0.00 11 ARG A C 7
ATOM 8481 O O . ARG A 1 11 ? 3.918 -1.044 -6.167 1.00 0.00 11 ARG A O 7
ATOM 8502 N N . VAL A 1 12 ? 5.378 -2.624 -5.498 1.00 0.00 12 VAL A N 7
ATOM 8503 C CA . VAL A 1 12 ? 6.418 -1.693 -5.099 1.00 0.00 12 VAL A CA 7
ATOM 8504 C C . VAL A 1 12 ? 7.613 -1.834 -6.030 1.00 0.00 12 VAL A C 7
ATOM 8505 O O . VAL A 1 12 ? 7.955 -2.941 -6.444 1.00 0.00 12 VAL A O 7
ATOM 8518 N N . ARG A 1 13 ? 8.237 -0.720 -6.366 1.00 0.00 13 ARG A N 7
ATOM 8519 C CA . ARG A 1 13 ? 9.391 -0.731 -7.247 1.00 0.00 13 ARG A CA 7
ATOM 8520 C C . ARG A 1 13 ? 10.557 0.011 -6.602 1.00 0.00 13 ARG A C 7
ATOM 8521 O O . ARG A 1 13 ? 10.408 0.611 -5.537 1.00 0.00 13 ARG A O 7
ATOM 8542 N N . GLY A 1 14 ? 11.713 -0.032 -7.247 1.00 0.00 14 GLY A N 7
ATOM 8543 C CA . GLY A 1 14 ? 12.889 0.605 -6.696 1.00 0.00 14 GLY A CA 7
ATOM 8544 C C . GLY A 1 14 ? 13.783 -0.385 -5.979 1.00 0.00 14 GLY A C 7
ATOM 8545 O O . GLY A 1 14 ? 13.497 -1.585 -5.958 1.00 0.00 14 GLY A O 7
ATOM 8549 N N . SER A 1 15 ? 14.865 0.108 -5.392 1.00 0.00 15 SER A N 7
ATOM 8550 C CA . SER A 1 15 ? 15.807 -0.748 -4.686 1.00 0.00 15 SER A CA 7
ATOM 8551 C C . SER A 1 15 ? 15.246 -1.161 -3.326 1.00 0.00 15 SER A C 7
ATOM 8552 O O . SER A 1 15 ? 15.327 -0.415 -2.347 1.00 0.00 15 SER A O 7
ATOM 8560 N N . LYS A 1 16 ? 14.651 -2.343 -3.292 1.00 0.00 16 LYS A N 7
ATOM 8561 C CA . LYS A 1 16 ? 14.072 -2.899 -2.078 1.00 0.00 16 LYS A CA 7
ATOM 8562 C C . LYS A 1 16 ? 14.084 -4.421 -2.155 1.00 0.00 16 LYS A C 7
ATOM 8563 O O . LYS A 1 16 ? 14.635 -4.991 -3.097 1.00 0.00 16 LYS A O 7
ATOM 8582 N N . LYS A 1 17 ? 13.468 -5.076 -1.183 1.00 0.00 17 LYS A N 7
ATOM 8583 C CA . LYS A 1 17 ? 13.305 -6.518 -1.242 1.00 0.00 17 LYS A CA 7
ATOM 8584 C C . LYS A 1 17 ? 11.892 -6.885 -1.695 1.00 0.00 17 LYS A C 7
ATOM 8585 O O . LYS A 1 17 ? 11.712 -7.646 -2.645 1.00 0.00 17 LYS A O 7
ATOM 8604 N N . TYR A 1 18 ? 10.892 -6.329 -1.024 1.00 0.00 18 TYR A N 7
ATOM 8605 C CA . TYR A 1 18 ? 9.504 -6.681 -1.299 1.00 0.00 18 TYR A CA 7
ATOM 8606 C C . TYR A 1 18 ? 9.003 -6.052 -2.589 1.00 0.00 18 TYR A C 7
ATOM 8607 O O . TYR A 1 18 ? 9.049 -4.837 -2.759 1.00 0.00 18 TYR A O 7
ATOM 8625 N N . ASN A 1 19 ? 8.513 -6.896 -3.487 1.00 0.00 19 ASN A N 7
ATOM 8626 C CA . ASN A 1 19 ? 7.984 -6.443 -4.769 1.00 0.00 19 ASN A CA 7
ATOM 8627 C C . ASN A 1 19 ? 6.573 -5.912 -4.594 1.00 0.00 19 ASN A C 7
ATOM 8628 O O . ASN A 1 19 ? 6.040 -5.229 -5.466 1.00 0.00 19 ASN A O 7
ATOM 8639 N N . VAL A 1 20 ? 5.969 -6.242 -3.461 1.00 0.00 20 VAL A N 7
ATOM 8640 C CA . VAL A 1 20 ? 4.613 -5.819 -3.148 1.00 0.00 20 VAL A CA 7
ATOM 8641 C C . VAL A 1 20 ? 4.485 -5.475 -1.666 1.00 0.00 20 VAL A C 7
ATOM 8642 O O . VAL A 1 20 ? 5.148 -6.084 -0.822 1.00 0.00 20 VAL A O 7
ATOM 8655 N N . VAL A 1 21 ? 3.652 -4.490 -1.350 1.00 0.00 21 VAL A N 7
ATOM 8656 C CA . VAL A 1 21 ? 3.419 -4.107 0.037 1.00 0.00 21 VAL A CA 7
ATOM 8657 C C . VAL A 1 21 ? 1.926 -4.165 0.374 1.00 0.00 21 VAL A C 7
ATOM 8658 O O . VAL A 1 21 ? 1.080 -3.724 -0.414 1.00 0.00 21 VAL A O 7
ATOM 8671 N N . PRO A 1 22 ? 1.578 -4.759 1.530 1.00 0.00 22 PRO A N 7
ATOM 8672 C CA . PRO A 1 22 ? 0.196 -4.809 2.007 1.00 0.00 22 PRO A CA 7
ATOM 8673 C C . PRO A 1 22 ? -0.326 -3.433 2.424 1.00 0.00 22 PRO A C 7
ATOM 8674 O O . PRO A 1 22 ? 0.284 -2.735 3.243 1.00 0.00 22 PRO A O 7
ATOM 8685 N N . VAL A 1 23 ? -1.456 -3.048 1.851 1.00 0.00 23 VAL A N 7
ATOM 8686 C CA . VAL A 1 23 ? -2.085 -1.775 2.156 1.00 0.00 23 VAL A CA 7
ATOM 8687 C C . VAL A 1 23 ? -3.426 -1.992 2.846 1.00 0.00 23 VAL A C 7
ATOM 8688 O O . VAL A 1 23 ? -3.996 -3.087 2.795 1.00 0.00 23 VAL A O 7
ATOM 8701 N N . LYS A 1 24 ? -3.924 -0.953 3.491 1.00 0.00 24 LYS A N 7
ATOM 8702 C CA . LYS A 1 24 ? -5.186 -1.029 4.204 1.00 0.00 24 LYS A CA 7
ATOM 8703 C C . LYS A 1 24 ? -5.928 0.299 4.090 1.00 0.00 24 LYS A C 7
ATOM 8704 O O . LYS A 1 24 ? -5.416 1.254 3.497 1.00 0.00 24 LYS A O 7
ATOM 8723 N N . SER A 1 25 ? -7.111 0.374 4.675 1.00 0.00 25 SER A N 7
ATOM 8724 C CA . SER A 1 25 ? -7.913 1.583 4.604 1.00 0.00 25 SER A CA 7
ATOM 8725 C C . SER A 1 25 ? -7.967 2.291 5.951 1.00 0.00 25 SER A C 7
ATOM 8726 O O . SER A 1 25 ? -8.145 1.663 6.995 1.00 0.00 25 SER A O 7
ATOM 8734 N N . ASN A 1 26 ? -7.756 3.599 5.901 1.00 0.00 26 ASN A N 7
ATOM 8735 C CA . ASN A 1 26 ? -7.890 4.466 7.067 1.00 0.00 26 ASN A CA 7
ATOM 8736 C C . ASN A 1 26 ? -9.306 4.393 7.630 1.00 0.00 26 ASN A C 7
ATOM 8737 O O . ASN A 1 26 ? -9.507 4.273 8.841 1.00 0.00 26 ASN A O 7
ATOM 8748 N N . LYS A 1 27 ? -10.286 4.445 6.742 1.00 0.00 27 LYS A N 7
ATOM 8749 C CA . LYS A 1 27 ? -11.684 4.405 7.131 1.00 0.00 27 LYS A CA 7
ATOM 8750 C C . LYS A 1 27 ? -12.360 3.208 6.470 1.00 0.00 27 LYS A C 7
ATOM 8751 O O . LYS A 1 27 ? -11.917 2.758 5.414 1.00 0.00 27 LYS A O 7
ATOM 8770 N N . PRO A 1 28 ? -13.417 2.662 7.086 1.00 0.00 28 PRO A N 7
ATOM 8771 C CA . PRO A 1 28 ? -14.170 1.539 6.519 1.00 0.00 28 PRO A CA 7
ATOM 8772 C C . PRO A 1 28 ? -14.805 1.899 5.178 1.00 0.00 28 PRO A C 7
ATOM 8773 O O . PRO A 1 28 ? -15.325 3.004 4.995 1.00 0.00 28 PRO A O 7
ATOM 8784 N N . VAL A 1 29 ? -14.761 0.964 4.245 1.00 0.00 29 VAL A N 7
ATOM 8785 C CA . VAL A 1 29 ? -15.200 1.218 2.885 1.00 0.00 29 VAL A CA 7
ATOM 8786 C C . VAL A 1 29 ? -16.457 0.421 2.560 1.00 0.00 29 VAL A C 7
ATOM 8787 O O . VAL A 1 29 ? -16.559 -0.753 2.913 1.00 0.00 29 VAL A O 7
ATOM 8800 N N . GLU A 1 30 ? -17.418 1.069 1.911 1.00 0.00 30 GLU A N 7
ATOM 8801 C CA . GLU A 1 30 ? -18.582 0.372 1.373 1.00 0.00 30 GLU A CA 7
ATOM 8802 C C . GLU A 1 30 ? -18.119 -0.753 0.448 1.00 0.00 30 GLU A C 7
ATOM 8803 O O . GLU A 1 30 ? -17.458 -0.499 -0.562 1.00 0.00 30 GLU A O 7
ATOM 8815 N N . ILE A 1 31 ? -18.470 -1.988 0.803 1.00 0.00 31 ILE A N 7
ATOM 8816 C CA . ILE A 1 31 ? -17.976 -3.184 0.112 1.00 0.00 31 ILE A CA 7
ATOM 8817 C C . ILE A 1 31 ? -18.254 -3.148 -1.399 1.00 0.00 31 ILE A C 7
ATOM 8818 O O . ILE A 1 31 ? -17.503 -3.716 -2.192 1.00 0.00 31 ILE A O 7
ATOM 8834 N N . SER A 1 32 ? -19.311 -2.454 -1.795 1.00 0.00 32 SER A N 7
ATOM 8835 C CA . SER A 1 32 ? -19.692 -2.380 -3.198 1.00 0.00 32 SER A CA 7
ATOM 8836 C C . SER A 1 32 ? -18.636 -1.649 -4.036 1.00 0.00 32 SER A C 7
ATOM 8837 O O . SER A 1 32 ? -18.601 -1.790 -5.260 1.00 0.00 32 SER A O 7
ATOM 8845 N N . LYS A 1 33 ? -17.768 -0.884 -3.379 1.00 0.00 33 LYS A N 7
ATOM 8846 C CA . LYS A 1 33 ? -16.755 -0.110 -4.086 1.00 0.00 33 LYS A CA 7
ATOM 8847 C C . LYS A 1 33 ? -15.394 -0.797 -4.040 1.00 0.00 33 LYS A C 7
ATOM 8848 O O . LYS A 1 33 ? -14.367 -0.168 -4.298 1.00 0.00 33 LYS A O 7
ATOM 8867 N N . TRP A 1 34 ? -15.394 -2.086 -3.720 1.00 0.00 34 TRP A N 7
ATOM 8868 C CA . TRP A 1 34 ? -14.166 -2.877 -3.724 1.00 0.00 34 TRP A CA 7
ATOM 8869 C C . TRP A 1 34 ? -13.517 -2.823 -5.103 1.00 0.00 34 TRP A C 7
ATOM 8870 O O . TRP A 1 34 ? -12.297 -2.698 -5.233 1.00 0.00 34 TRP A O 7
ATOM 8891 N N . ILE A 1 35 ? -14.356 -2.898 -6.127 1.00 0.00 35 ILE A N 7
ATOM 8892 C CA . ILE A 1 35 ? -13.902 -2.904 -7.510 1.00 0.00 35 ILE A CA 7
ATOM 8893 C C . ILE A 1 35 ? -13.179 -1.603 -7.854 1.00 0.00 35 ILE A C 7
ATOM 8894 O O . ILE A 1 35 ? -12.104 -1.622 -8.455 1.00 0.00 35 ILE A O 7
ATOM 8910 N N . ASP A 1 36 ? -13.774 -0.487 -7.446 1.00 0.00 36 ASP A N 7
ATOM 8911 C CA . ASP A 1 36 ? -13.209 0.840 -7.690 1.00 0.00 36 ASP A CA 7
ATOM 8912 C C . ASP A 1 36 ? -11.774 0.912 -7.186 1.00 0.00 36 ASP A C 7
ATOM 8913 O O . ASP A 1 36 ? -10.852 1.251 -7.929 1.00 0.00 36 ASP A O 7
ATOM 8922 N N . PHE A 1 37 ? -11.602 0.576 -5.915 1.00 0.00 37 PHE A N 7
ATOM 8923 C CA . PHE A 1 37 ? -10.300 0.645 -5.265 1.00 0.00 37 PHE A CA 7
ATOM 8924 C C . PHE A 1 37 ? -9.310 -0.313 -5.917 1.00 0.00 37 PHE A C 7
ATOM 8925 O O . PHE A 1 37 ? -8.146 0.034 -6.130 1.00 0.00 37 PHE A O 7
ATOM 8942 N N . SER A 1 38 ? -9.782 -1.509 -6.248 1.00 0.00 38 SER A N 7
ATOM 8943 C CA . SER A 1 38 ? -8.945 -2.521 -6.875 1.00 0.00 38 SER A CA 7
ATOM 8944 C C . SER A 1 38 ? -8.412 -2.034 -8.222 1.00 0.00 38 SER A C 7
ATOM 8945 O O . SER A 1 38 ? -7.218 -2.141 -8.500 1.00 0.00 38 SER A O 7
ATOM 8953 N N . ASN A 1 39 ? -9.296 -1.478 -9.045 1.00 0.00 39 ASN A N 7
ATOM 8954 C CA . ASN A 1 39 ? -8.921 -1.038 -10.387 1.00 0.00 39 ASN A CA 7
ATOM 8955 C C . ASN A 1 39 ? -7.956 0.141 -10.341 1.00 0.00 39 ASN A C 7
ATOM 8956 O O . ASN A 1 39 ? -7.158 0.334 -11.257 1.00 0.00 39 ASN A O 7
ATOM 8967 N N . VAL A 1 40 ? -8.024 0.927 -9.277 1.00 0.00 40 VAL A N 7
ATOM 8968 C CA . VAL A 1 40 ? -7.115 2.051 -9.114 1.00 0.00 40 VAL A CA 7
ATOM 8969 C C . VAL A 1 40 ? -5.735 1.576 -8.657 1.00 0.00 40 VAL A C 7
ATOM 8970 O O . VAL A 1 40 ? -4.716 1.981 -9.215 1.00 0.00 40 VAL A O 7
ATOM 8983 N N . LEU A 1 41 ? -5.710 0.697 -7.661 1.00 0.00 41 LEU A N 7
ATOM 8984 C CA . LEU A 1 41 ? -4.450 0.229 -7.087 1.00 0.00 41 LEU A CA 7
ATOM 8985 C C . LEU A 1 41 ? -3.696 -0.696 -8.039 1.00 0.00 41 LEU A C 7
ATOM 8986 O O . LEU A 1 41 ? -2.465 -0.732 -8.029 1.00 0.00 41 LEU A O 7
ATOM 9002 N N . SER A 1 42 ? -4.422 -1.430 -8.869 1.00 0.00 42 SER A N 7
ATOM 9003 C CA . SER A 1 42 ? -3.795 -2.340 -9.820 1.00 0.00 42 SER A CA 7
ATOM 9004 C C . SER A 1 42 ? -3.068 -1.563 -10.916 1.00 0.00 42 SER A C 7
ATOM 9005 O O . SER A 1 42 ? -2.144 -2.073 -11.553 1.00 0.00 42 SER A O 7
ATOM 9013 N N . ARG A 1 43 ? -3.473 -0.320 -11.116 1.00 0.00 43 ARG A N 7
ATOM 9014 C CA . ARG A 1 43 ? -2.873 0.520 -12.138 1.00 0.00 43 ARG A CA 7
ATOM 9015 C C . ARG A 1 43 ? -1.994 1.587 -11.496 1.00 0.00 43 ARG A C 7
ATOM 9016 O O . ARG A 1 43 ? -1.542 2.523 -12.157 1.00 0.00 43 ARG A O 7
ATOM 9037 N N . LEU A 1 44 ? -1.752 1.430 -10.200 1.00 0.00 44 LEU A N 7
ATOM 9038 C CA . LEU A 1 44 ? -0.897 2.344 -9.457 1.00 0.00 44 LEU A CA 7
ATOM 9039 C C . LEU A 1 44 ? 0.360 1.615 -8.988 1.00 0.00 44 LEU A C 7
ATOM 9040 O O . LEU A 1 44 ? 0.309 0.431 -8.647 1.00 0.00 44 LEU A O 7
ATOM 9056 N N . TYR A 1 45 ? 1.486 2.315 -8.997 1.00 0.00 45 TYR A N 7
ATOM 9057 C CA . TYR A 1 45 ? 2.752 1.743 -8.558 1.00 0.00 45 TYR A CA 7
ATOM 9058 C C . TYR A 1 45 ? 3.437 2.679 -7.579 1.00 0.00 45 TYR A C 7
ATOM 9059 O O . TYR A 1 45 ? 3.380 3.898 -7.735 1.00 0.00 45 TYR A O 7
ATOM 9077 N N . VAL A 1 46 ? 4.072 2.112 -6.570 1.00 0.00 46 VAL A N 7
ATOM 9078 C CA . VAL A 1 46 ? 4.783 2.900 -5.581 1.00 0.00 46 VAL A CA 7
ATOM 9079 C C . VAL A 1 46 ? 6.260 2.520 -5.583 1.00 0.00 46 VAL A C 7
ATOM 9080 O O . VAL A 1 46 ? 6.608 1.360 -5.799 1.00 0.00 46 VAL A O 7
ATOM 9093 N N . GLY A 1 47 ? 7.126 3.496 -5.373 1.00 0.00 47 GLY A N 7
ATOM 9094 C CA . GLY A 1 47 ? 8.547 3.231 -5.383 1.00 0.00 47 GLY A CA 7
ATOM 9095 C C . GLY A 1 47 ? 9.205 3.615 -4.078 1.00 0.00 47 GLY A C 7
ATOM 9096 O O . GLY A 1 47 ? 8.614 4.347 -3.281 1.00 0.00 47 GLY A O 7
ATOM 9100 N N . VAL A 1 48 ? 10.423 3.108 -3.868 1.00 0.00 48 VAL A N 7
ATOM 9101 C CA . VAL A 1 48 ? 11.218 3.400 -2.672 1.00 0.00 48 VAL A CA 7
ATOM 9102 C C . VAL A 1 48 ? 10.699 2.626 -1.458 1.00 0.00 48 VAL A C 7
ATOM 9103 O O . VAL A 1 48 ? 9.506 2.641 -1.162 1.00 0.00 48 VAL A O 7
ATOM 9116 N N . PRO A 1 49 ? 11.600 1.908 -0.762 1.00 0.00 49 PRO A N 7
ATOM 9117 C CA . PRO A 1 49 ? 11.269 1.182 0.470 1.00 0.00 49 PRO A CA 7
ATOM 9118 C C . PRO A 1 49 ? 10.619 2.099 1.502 1.00 0.00 49 PRO A C 7
ATOM 9119 O O . PRO A 1 49 ? 11.267 2.993 2.057 1.00 0.00 49 PRO A O 7
ATOM 9130 N N . THR A 1 50 ? 9.339 1.874 1.744 1.00 0.00 50 THR A N 7
ATOM 9131 C CA . THR A 1 50 ? 8.543 2.770 2.560 1.00 0.00 50 THR A CA 7
ATOM 9132 C C . THR A 1 50 ? 8.382 2.273 3.999 1.00 0.00 50 THR A C 7
ATOM 9133 O O . THR A 1 50 ? 9.115 1.391 4.456 1.00 0.00 50 THR A O 7
ATOM 9144 N N . LYS A 1 51 ? 7.416 2.854 4.700 1.00 0.00 51 LYS A N 7
ATOM 9145 C CA . LYS A 1 51 ? 7.217 2.613 6.124 1.00 0.00 51 LYS A CA 7
ATOM 9146 C C . LYS A 1 51 ? 5.768 2.199 6.399 1.00 0.00 51 LYS A C 7
ATOM 9147 O O . LYS A 1 51 ? 5.123 1.592 5.554 1.00 0.00 51 LYS A O 7
ATOM 9166 N N . SER A 1 52 ? 5.283 2.473 7.598 1.00 0.00 52 SER A N 7
ATOM 9167 C CA . SER A 1 52 ? 3.862 2.328 7.891 1.00 0.00 52 SER A CA 7
ATOM 9168 C C . SER A 1 52 ? 3.176 3.690 7.809 1.00 0.00 52 SER A C 7
ATOM 9169 O O . SER A 1 52 ? 3.708 4.686 8.303 1.00 0.00 52 SER A O 7
ATOM 9177 N N . GLY A 1 53 ? 2.014 3.734 7.169 1.00 0.00 53 GLY A N 7
ATOM 9178 C CA . GLY A 1 53 ? 1.281 4.981 7.046 1.00 0.00 53 GLY A CA 7
ATOM 9179 C C . GLY A 1 53 ? 1.508 5.639 5.700 1.00 0.00 53 GLY A C 7
ATOM 9180 O O . GLY A 1 53 ? 1.350 6.853 5.553 1.00 0.00 53 GLY A O 7
ATOM 9184 N N . ASN A 1 54 ? 1.873 4.828 4.715 1.00 0.00 54 ASN A N 7
ATOM 9185 C CA . ASN A 1 54 ? 2.147 5.318 3.368 1.00 0.00 54 ASN A CA 7
ATOM 9186 C C . ASN A 1 54 ? 0.849 5.557 2.629 1.00 0.00 54 ASN A C 7
ATOM 9187 O O . ASN A 1 54 ? 0.250 4.613 2.116 1.00 0.00 54 ASN A O 7
ATOM 9198 N N . VAL A 1 55 ? 0.404 6.798 2.577 1.00 0.00 55 VAL A N 7
ATOM 9199 C CA . VAL A 1 55 ? -0.822 7.113 1.867 1.00 0.00 55 VAL A CA 7
ATOM 9200 C C . VAL A 1 55 ? -0.551 7.146 0.368 1.00 0.00 55 VAL A C 7
ATOM 9201 O O . VAL A 1 55 ? -0.133 8.174 -0.174 1.00 0.00 55 VAL A O 7
ATOM 9214 N N . VAL A 1 56 ? -0.753 6.015 -0.292 1.00 0.00 56 VAL A N 7
ATOM 9215 C CA . VAL A 1 56 ? -0.521 5.926 -1.724 1.00 0.00 56 VAL A CA 7
ATOM 9216 C C . VAL A 1 56 ? -1.624 6.635 -2.496 1.00 0.00 56 VAL A C 7
ATOM 9217 O O . VAL A 1 56 ? -1.349 7.385 -3.432 1.00 0.00 56 VAL A O 7
ATOM 9230 N N . CYS A 1 57 ? -2.866 6.391 -2.106 1.00 0.00 57 CYS A N 7
ATOM 9231 C CA . CYS A 1 57 ? -3.998 7.080 -2.696 1.00 0.00 57 CYS A CA 7
ATOM 9232 C C . CYS A 1 57 ? -4.903 7.625 -1.595 1.00 0.00 57 CYS A C 7
ATOM 9233 O O . CYS A 1 57 ? -5.406 6.868 -0.763 1.00 0.00 57 CYS A O 7
ATOM 9241 N N . LYS A 1 58 ? -5.088 8.934 -1.578 1.00 0.00 58 LYS A N 7
ATOM 9242 C CA . LYS A 1 58 ? -5.934 9.580 -0.584 1.00 0.00 58 LYS A CA 7
ATOM 9243 C C . LYS A 1 58 ? -7.257 9.978 -1.221 1.00 0.00 58 LYS A C 7
ATOM 9244 O O . LYS A 1 58 ? -7.278 10.352 -2.395 1.00 0.00 58 LYS A O 7
ATOM 9263 N N . ASN A 1 59 ? -8.353 9.879 -0.455 1.00 0.00 59 ASN A N 7
ATOM 9264 C CA . ASN A 1 59 ? -9.712 10.148 -0.957 1.00 0.00 59 ASN A C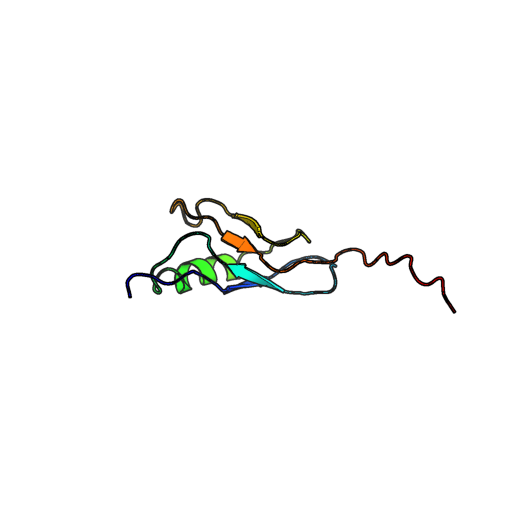A 7
ATOM 9265 C C . ASN A 1 59 ? -9.928 9.492 -2.319 1.00 0.00 59 ASN A C 7
ATOM 9266 O O . ASN A 1 59 ? -10.576 10.045 -3.207 1.00 0.00 59 ASN A O 7
ATOM 9277 N N . ILE A 1 60 ? -9.395 8.279 -2.438 1.00 0.00 60 ILE A N 7
ATOM 9278 C CA . ILE A 1 60 ? -9.467 7.501 -3.666 1.00 0.00 60 ILE A CA 7
ATOM 9279 C C . ILE A 1 60 ? -10.911 7.313 -4.118 1.00 0.00 60 ILE A C 7
ATOM 9280 O O . ILE A 1 60 ? -11.769 6.897 -3.336 1.00 0.00 60 ILE A O 7
ATOM 9296 N N . MET A 1 61 ? -11.175 7.665 -5.375 1.00 0.00 61 MET A N 7
ATOM 9297 C CA . MET A 1 61 ? -12.497 7.517 -5.975 1.00 0.00 61 MET A CA 7
ATOM 9298 C C . MET A 1 61 ? -13.527 8.392 -5.267 1.00 0.00 61 MET A C 7
ATOM 9299 O O . MET A 1 61 ? -14.707 8.051 -5.213 1.00 0.00 61 MET A O 7
ATOM 9313 N N . ASN A 1 62 ? -13.057 9.521 -4.727 1.00 0.00 62 ASN A N 7
ATOM 9314 C CA . ASN A 1 62 ? -13.929 10.546 -4.141 1.00 0.00 62 ASN A CA 7
ATOM 9315 C C . ASN A 1 62 ? -14.564 10.075 -2.837 1.00 0.00 62 ASN A C 7
ATOM 9316 O O . ASN A 1 62 ? -15.535 10.666 -2.362 1.00 0.00 62 ASN A O 7
ATOM 9327 N N . THR A 1 63 ? -13.995 9.035 -2.244 1.00 0.00 63 THR A N 7
ATOM 9328 C CA . THR A 1 63 ? -14.543 8.457 -1.024 1.00 0.00 63 THR A CA 7
ATOM 9329 C C . THR A 1 63 ? -14.183 9.285 0.206 1.00 0.00 63 THR A C 7
ATOM 9330 O O . THR A 1 63 ? -15.061 9.810 0.894 1.00 0.00 63 THR A O 7
ATOM 9341 N N . GLY A 1 64 ? -12.889 9.398 0.467 1.00 0.00 64 GLY A N 7
ATOM 9342 C CA . GLY A 1 64 ? -12.420 10.063 1.664 1.00 0.00 64 GLY A CA 7
ATOM 9343 C C . GLY A 1 64 ? -11.539 9.146 2.482 1.00 0.00 64 GLY A C 7
ATOM 9344 O O . GLY A 1 64 ? -11.064 9.512 3.555 1.00 0.00 64 GLY A O 7
ATOM 9348 N N . VAL A 1 65 ? -11.329 7.940 1.970 1.00 0.00 65 VAL A N 7
ATOM 9349 C CA . VAL A 1 65 ? -10.478 6.959 2.626 1.00 0.00 65 VAL A CA 7
ATOM 9350 C C . VAL A 1 65 ? -9.029 7.126 2.188 1.00 0.00 65 VAL A C 7
ATOM 9351 O O . VAL A 1 65 ? -8.747 7.390 1.017 1.00 0.00 65 VAL A O 7
ATOM 9364 N N . ASP A 1 66 ? -8.122 6.985 3.139 1.00 0.00 66 ASP A N 7
ATOM 9365 C CA . ASP A 1 66 ? -6.698 7.005 2.856 1.00 0.00 66 ASP A CA 7
ATOM 9366 C C . ASP A 1 66 ? -6.197 5.576 2.704 1.00 0.00 66 ASP A C 7
ATOM 9367 O O . ASP A 1 66 ? -6.247 4.793 3.658 1.00 0.00 66 ASP A O 7
ATOM 9376 N N . ILE A 1 67 ? -5.755 5.223 1.507 1.00 0.00 67 ILE A N 7
ATOM 9377 C CA . ILE A 1 67 ? -5.180 3.907 1.278 1.00 0.00 67 ILE A CA 7
ATOM 9378 C C . ILE A 1 67 ? -3.720 3.923 1.691 1.00 0.00 67 ILE A C 7
ATOM 9379 O O . ILE A 1 67 ? -2.879 4.520 1.016 1.00 0.00 67 ILE A O 7
ATOM 9395 N N . ILE A 1 68 ? -3.428 3.292 2.814 1.00 0.00 68 ILE A N 7
ATOM 9396 C CA . ILE A 1 68 ? -2.104 3.377 3.396 1.00 0.00 68 ILE A CA 7
ATOM 9397 C C . ILE A 1 68 ? -1.433 2.018 3.503 1.00 0.00 68 ILE A C 7
ATOM 9398 O O . ILE A 1 68 ? -2.040 1.038 3.936 1.00 0.00 68 ILE A O 7
ATOM 9414 N N . CYS A 1 69 ? -0.181 1.963 3.089 1.00 0.00 69 CYS A N 7
ATOM 9415 C CA . CYS A 1 69 ? 0.637 0.776 3.303 1.00 0.00 69 CYS A CA 7
ATOM 9416 C C . CYS A 1 69 ? 1.117 0.778 4.750 1.00 0.00 69 CYS A C 7
ATOM 9417 O O . CYS A 1 69 ? 1.326 1.846 5.326 1.00 0.00 69 CYS A O 7
ATOM 9425 N N . THR A 1 70 ? 1.283 -0.390 5.349 1.00 0.00 70 THR A N 7
ATOM 9426 C CA . THR A 1 70 ? 1.580 -0.440 6.773 1.00 0.00 70 THR A CA 7
ATOM 9427 C C . THR A 1 70 ? 2.745 -1.371 7.110 1.00 0.00 70 THR A C 7
ATOM 9428 O O . THR A 1 70 ? 2.980 -1.681 8.279 1.00 0.00 70 THR A O 7
ATOM 9439 N N . LYS A 1 71 ? 3.504 -1.781 6.114 1.00 0.00 71 LYS A N 7
ATOM 9440 C CA . LYS A 1 71 ? 4.654 -2.629 6.377 1.00 0.00 71 LYS A CA 7
ATOM 9441 C C . LYS A 1 71 ? 5.944 -1.887 6.067 1.00 0.00 71 LYS A C 7
ATOM 9442 O O . LYS A 1 71 ? 6.143 -1.409 4.951 1.00 0.00 71 LYS A O 7
ATOM 9461 N N . ASN A 1 72 ? 6.803 -1.781 7.071 1.00 0.00 72 ASN A N 7
ATOM 9462 C CA . ASN A 1 72 ? 8.100 -1.137 6.910 1.00 0.00 72 ASN A CA 7
ATOM 9463 C C . ASN A 1 72 ? 8.967 -1.990 5.995 1.00 0.00 72 ASN A C 7
ATOM 9464 O O . ASN A 1 72 ? 9.378 -3.089 6.373 1.00 0.00 72 ASN A O 7
ATOM 9475 N N . LEU A 1 73 ? 9.219 -1.499 4.794 1.00 0.00 73 LEU A N 7
ATOM 9476 C CA . LEU A 1 73 ? 9.915 -2.284 3.784 1.00 0.00 73 LEU A CA 7
ATOM 9477 C C . LEU A 1 73 ? 11.425 -2.126 3.899 1.00 0.00 73 LEU A C 7
ATOM 9478 O O . LEU A 1 73 ? 11.956 -1.027 3.737 1.00 0.00 73 LEU A O 7
ATOM 9494 N N . PRO A 1 74 ? 12.132 -3.225 4.189 1.00 0.00 74 PRO A N 7
ATOM 9495 C CA . PRO A 1 74 ? 13.589 -3.236 4.229 1.00 0.00 74 PRO A CA 7
ATOM 9496 C C . PRO A 1 74 ? 14.196 -3.429 2.841 1.00 0.00 74 PRO A C 7
ATOM 9497 O O . PRO A 1 74 ? 13.524 -3.890 1.911 1.00 0.00 74 PRO A O 7
ATOM 9508 N N . LYS A 1 75 ? 15.461 -3.070 2.701 1.00 0.00 75 LYS A N 7
ATOM 9509 C CA . LYS A 1 75 ? 16.161 -3.218 1.436 1.00 0.00 75 LYS A CA 7
ATOM 9510 C C . LYS A 1 75 ? 17.104 -4.406 1.507 1.00 0.00 75 LYS A C 7
ATOM 9511 O O . LYS A 1 75 ? 17.300 -5.125 0.524 1.00 0.00 75 LYS A O 7
ATOM 9530 N N . ASP A 1 76 ? 17.668 -4.612 2.690 1.00 0.00 76 ASP A N 7
ATOM 9531 C CA . ASP A 1 76 ? 18.678 -5.638 2.890 1.00 0.00 76 ASP A CA 7
ATOM 9532 C C . ASP A 1 76 ? 18.134 -6.782 3.728 1.00 0.00 76 ASP A C 7
ATOM 9533 O O . ASP A 1 76 ? 17.519 -6.567 4.779 1.00 0.00 76 ASP A O 7
ATOM 9542 N N . SER A 1 77 ? 18.361 -7.993 3.260 1.00 0.00 77 SER A N 7
ATOM 9543 C CA . SER A 1 77 ? 18.082 -9.170 4.049 1.00 0.00 77 SER A CA 7
ATOM 9544 C C . SER A 1 77 ? 19.260 -9.430 4.981 1.00 0.00 77 SER A C 7
ATOM 9545 O O . SER A 1 77 ? 20.294 -9.946 4.552 1.00 0.00 77 SER A O 7
ATOM 9553 N N . LEU A 1 78 ? 19.124 -9.016 6.236 1.00 0.00 78 LEU A N 7
ATOM 9554 C CA . LEU A 1 78 ? 20.162 -9.253 7.232 1.00 0.00 78 LEU A CA 7
ATOM 9555 C C . LEU A 1 78 ? 20.352 -10.749 7.420 1.00 0.00 78 LEU A C 7
ATOM 9556 O O . LEU A 1 78 ? 19.498 -11.419 8.001 1.00 0.00 78 LEU A O 7
ATOM 9572 N N . GLU A 1 79 ? 21.456 -11.269 6.905 1.00 0.00 79 GLU A N 7
ATOM 9573 C CA . GLU A 1 79 ? 21.706 -12.700 6.915 1.00 0.00 79 GLU A CA 7
ATOM 9574 C C . GLU A 1 79 ? 21.792 -13.230 8.340 1.00 0.00 79 GLU A C 7
ATOM 9575 O O . GLU A 1 79 ? 22.722 -12.912 9.083 1.00 0.00 79 GLU A O 7
ATOM 9587 N N . HIS A 1 80 ? 20.805 -14.031 8.717 1.00 0.00 80 HIS A N 7
ATOM 9588 C CA . HIS A 1 80 ? 20.746 -14.591 10.059 1.00 0.00 80 HIS A CA 7
ATOM 9589 C C . HIS A 1 80 ? 21.718 -15.758 10.189 1.00 0.00 80 HIS A C 7
ATOM 9590 O O . HIS A 1 80 ? 21.319 -16.922 10.131 1.00 0.00 80 HIS A O 7
ATOM 9605 N N . HIS A 1 81 ? 22.997 -15.439 10.314 1.00 0.00 81 HIS A N 7
ATOM 9606 C CA . HIS A 1 81 ? 24.020 -16.450 10.531 1.00 0.00 81 HIS A CA 7
ATOM 9607 C C . HIS A 1 81 ? 24.148 -16.739 12.020 1.00 0.00 81 HIS A C 7
ATOM 9608 O O . HIS A 1 81 ? 23.952 -15.846 12.845 1.00 0.00 81 HIS A O 7
ATOM 9623 N N . HIS A 1 82 ? 24.473 -17.976 12.366 1.00 0.00 82 HIS A N 7
ATOM 9624 C CA . HIS A 1 82 ? 24.439 -18.397 13.758 1.00 0.00 82 HIS A CA 7
ATOM 9625 C C . HIS A 1 82 ? 25.635 -19.293 14.093 1.00 0.00 82 HIS A C 7
ATOM 9626 O O . HIS A 1 82 ? 25.570 -20.125 14.995 1.00 0.00 82 HIS A O 7
ATOM 9641 N N . HIS A 1 83 ? 26.733 -19.114 13.370 1.00 0.00 83 HIS A N 7
ATOM 9642 C CA . HIS A 1 83 ? 27.940 -19.893 13.627 1.00 0.00 83 HIS A CA 7
ATOM 9643 C C . HIS A 1 83 ? 29.149 -18.969 13.711 1.00 0.00 83 HIS A C 7
ATOM 9644 O O . HIS A 1 83 ? 29.650 -18.508 12.686 1.00 0.00 83 HIS A O 7
ATOM 9659 N N . HIS A 1 84 ? 29.592 -18.690 14.938 1.00 0.00 84 HIS A N 7
ATOM 9660 C CA . HIS A 1 84 ? 30.697 -17.759 15.187 1.00 0.00 84 HIS A CA 7
ATOM 9661 C C . HIS A 1 84 ? 30.248 -16.340 14.828 1.00 0.00 84 HIS A C 7
ATOM 9662 O O . HIS A 1 84 ? 31.050 -15.469 14.501 1.00 0.00 84 HIS A O 7
ATOM 9677 N N . HIS A 1 85 ? 28.949 -16.117 14.918 1.00 0.00 85 HIS A N 7
ATOM 9678 C CA . HIS A 1 85 ? 28.362 -14.836 14.567 1.00 0.00 85 HIS A CA 7
ATOM 9679 C C . HIS A 1 85 ? 28.104 -14.015 15.822 1.00 0.00 85 HIS A C 7
ATOM 9680 O O . HIS A 1 85 ? 28.808 -13.012 16.037 1.00 0.00 85 HIS A O 7
ATOM 9696 N N . MET A 1 1 ? -24.645 -2.955 4.531 1.00 0.00 1 MET A N 8
ATOM 9697 C CA . MET A 1 1 ? -24.590 -2.335 5.875 1.00 0.00 1 MET A CA 8
ATOM 9698 C C . MET A 1 1 ? -23.212 -2.528 6.497 1.00 0.00 1 MET A C 8
ATOM 9699 O O . MET A 1 1 ? -22.669 -1.615 7.118 1.00 0.00 1 MET A O 8
ATOM 9715 N N . HIS A 1 2 ? -22.645 -3.715 6.331 1.00 0.00 2 HIS A N 8
ATOM 9716 C CA . HIS A 1 2 ? -21.311 -3.998 6.841 1.00 0.00 2 HIS A CA 8
ATOM 9717 C C . HIS A 1 2 ? -20.258 -3.247 6.034 1.00 0.00 2 HIS A C 8
ATOM 9718 O O . HIS A 1 2 ? -19.973 -3.593 4.888 1.00 0.00 2 HIS A O 8
ATOM 9733 N N . LYS A 1 3 ? -19.703 -2.210 6.632 1.00 0.00 3 LYS A N 8
ATOM 9734 C CA . LYS A 1 3 ? -18.613 -1.472 6.022 1.00 0.00 3 LYS A CA 8
ATOM 9735 C C . LYS A 1 3 ? -17.294 -1.966 6.595 1.00 0.00 3 LYS A C 8
ATOM 9736 O O . LYS A 1 3 ? -17.136 -2.063 7.816 1.00 0.00 3 LYS A O 8
ATOM 9755 N N . ASP A 1 4 ? -16.359 -2.288 5.721 1.00 0.00 4 ASP A N 8
ATOM 9756 C CA . ASP A 1 4 ? -15.151 -2.985 6.128 1.00 0.00 4 ASP A CA 8
ATOM 9757 C C . ASP A 1 4 ? -13.911 -2.198 5.723 1.00 0.00 4 ASP A C 8
ATOM 9758 O O . ASP A 1 4 ? -13.994 -1.228 4.970 1.00 0.00 4 ASP A O 8
ATOM 9767 N N . ILE A 1 5 ? -12.764 -2.622 6.215 1.00 0.00 5 ILE A N 8
ATOM 9768 C CA . ILE A 1 5 ? -11.499 -2.003 5.862 1.00 0.00 5 ILE A CA 8
ATOM 9769 C C . ILE A 1 5 ? -10.952 -2.644 4.594 1.00 0.00 5 ILE A C 8
ATOM 9770 O O . ILE A 1 5 ? -10.443 -3.772 4.633 1.00 0.00 5 ILE A O 8
ATOM 9786 N N . PHE A 1 6 ? -11.091 -1.955 3.465 1.00 0.00 6 PHE A N 8
ATOM 9787 C CA . PHE A 1 6 ? -10.568 -2.468 2.203 1.00 0.00 6 PHE A CA 8
ATOM 9788 C C . PHE A 1 6 ? -9.064 -2.687 2.294 1.00 0.00 6 PHE A C 8
ATOM 9789 O O . PHE A 1 6 ? -8.297 -1.750 2.521 1.00 0.00 6 PHE A O 8
ATOM 9806 N N . THR A 1 7 ? -8.655 -3.935 2.132 1.00 0.00 7 THR A N 8
ATOM 9807 C CA . THR A 1 7 ? -7.257 -4.302 2.173 1.00 0.00 7 THR A CA 8
ATOM 9808 C C . THR A 1 7 ? -6.873 -5.024 0.881 1.00 0.00 7 THR A C 8
ATOM 9809 O O . THR A 1 7 ? -7.565 -5.951 0.456 1.00 0.00 7 THR A O 8
ATOM 9820 N N . SER A 1 8 ? -5.791 -4.596 0.253 1.00 0.00 8 SER A N 8
ATOM 9821 C CA . SER A 1 8 ? -5.364 -5.169 -1.015 1.00 0.00 8 SER A CA 8
ATOM 9822 C C . SER A 1 8 ? -3.841 -5.238 -1.075 1.00 0.00 8 SER A C 8
ATOM 9823 O O . SER A 1 8 ? -3.168 -4.982 -0.080 1.00 0.00 8 SER A O 8
ATOM 9831 N N . VAL A 1 9 ? -3.301 -5.589 -2.236 1.00 0.00 9 VAL A N 8
ATOM 9832 C CA . VAL A 1 9 ? -1.858 -5.662 -2.424 1.00 0.00 9 VAL A CA 8
ATOM 9833 C C . VAL A 1 9 ? -1.463 -4.921 -3.697 1.00 0.00 9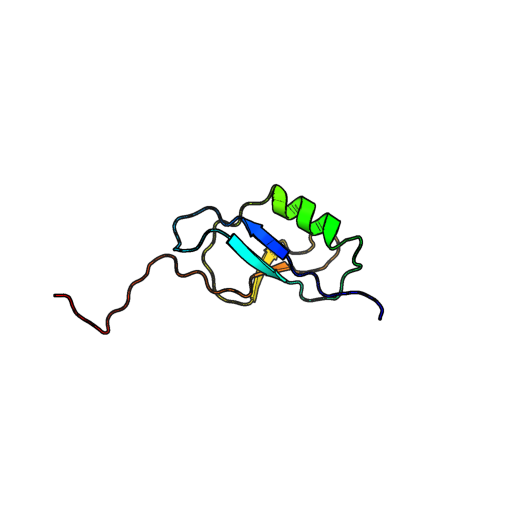 VAL A C 8
ATOM 9834 O O . VAL A 1 9 ? -1.990 -5.202 -4.774 1.00 0.00 9 VAL A O 8
ATOM 9847 N N . VAL A 1 10 ? -0.551 -3.968 -3.568 1.00 0.00 10 VAL A N 8
ATOM 9848 C CA . VAL A 1 10 ? -0.093 -3.194 -4.712 1.00 0.00 10 VAL A CA 8
ATOM 9849 C C . VAL A 1 10 ? 1.365 -3.514 -5.021 1.00 0.00 10 VAL A C 8
ATOM 9850 O O . VAL A 1 10 ? 2.083 -4.061 -4.177 1.00 0.00 10 VAL A O 8
ATOM 9863 N N . ARG A 1 11 ? 1.800 -3.178 -6.226 1.00 0.00 11 ARG A N 8
ATOM 9864 C CA . ARG A 1 11 ? 3.162 -3.470 -6.647 1.00 0.00 11 ARG A CA 8
ATOM 9865 C C . ARG A 1 11 ? 4.095 -2.309 -6.346 1.00 0.00 11 ARG A C 8
ATOM 9866 O O . ARG A 1 11 ? 3.805 -1.155 -6.671 1.00 0.00 11 ARG A O 8
ATOM 9887 N N . VAL A 1 12 ? 5.218 -2.628 -5.726 1.00 0.00 12 VAL A N 8
ATOM 9888 C CA . VAL A 1 12 ? 6.218 -1.638 -5.381 1.00 0.00 12 VAL A CA 8
ATOM 9889 C C . VAL A 1 12 ? 7.437 -1.806 -6.275 1.00 0.00 12 VAL A C 8
ATOM 9890 O O . VAL A 1 12 ? 8.051 -2.874 -6.312 1.00 0.00 12 VAL A O 8
ATOM 9903 N N . ARG A 1 13 ? 7.783 -0.763 -7.002 1.00 0.00 13 ARG A N 8
ATOM 9904 C CA . ARG A 1 13 ? 8.953 -0.794 -7.858 1.00 0.00 13 ARG A CA 8
ATOM 9905 C C . ARG A 1 13 ? 10.109 -0.100 -7.157 1.00 0.00 13 ARG A C 8
ATOM 9906 O O . ARG A 1 13 ? 9.894 0.739 -6.284 1.00 0.00 13 ARG A O 8
ATOM 9927 N N . GLY A 1 14 ? 11.328 -0.466 -7.509 1.00 0.00 14 GLY A N 8
ATOM 9928 C CA . GLY A 1 14 ? 12.479 0.146 -6.886 1.00 0.00 14 GLY A CA 8
ATOM 9929 C C . GLY A 1 14 ? 13.415 -0.875 -6.278 1.00 0.00 14 GLY A C 8
ATOM 9930 O O . GLY A 1 14 ? 13.048 -2.045 -6.109 1.00 0.00 14 GLY A O 8
ATOM 9934 N N . SER A 1 15 ? 14.615 -0.431 -5.935 1.00 0.00 15 SER A N 8
ATOM 9935 C CA . SER A 1 15 ? 15.644 -1.306 -5.398 1.00 0.00 15 SER A CA 8
ATOM 9936 C C . SER A 1 15 ? 15.465 -1.537 -3.897 1.00 0.00 15 SER A C 8
ATOM 9937 O O . SER A 1 15 ? 16.067 -0.849 -3.071 1.00 0.00 15 SER A O 8
ATOM 9945 N N . LYS A 1 16 ? 14.630 -2.503 -3.557 1.00 0.00 16 LYS A N 8
ATOM 9946 C CA . LYS A 1 16 ? 14.381 -2.869 -2.169 1.00 0.00 16 LYS A CA 8
ATOM 9947 C C . LYS A 1 16 ? 14.071 -4.359 -2.073 1.00 0.00 16 LYS A C 8
ATOM 9948 O O . LYS A 1 16 ? 14.147 -5.074 -3.072 1.00 0.00 16 LYS A O 8
ATOM 9967 N N . LYS A 1 17 ? 13.706 -4.822 -0.886 1.00 0.00 17 LYS A N 8
ATOM 9968 C CA . LYS A 1 17 ? 13.392 -6.230 -0.688 1.00 0.00 17 LYS A CA 8
ATOM 9969 C C . LYS A 1 17 ? 11.924 -6.514 -1.008 1.00 0.00 17 LYS A C 8
ATOM 9970 O O . LYS A 1 17 ? 11.617 -7.314 -1.889 1.00 0.00 17 LYS A O 8
ATOM 9989 N N . TYR A 1 18 ? 11.023 -5.850 -0.292 1.00 0.00 18 TYR A N 8
ATOM 9990 C CA . TYR A 1 18 ? 9.589 -6.067 -0.468 1.00 0.00 18 TYR A CA 8
ATOM 9991 C C . TYR A 1 18 ? 9.096 -5.459 -1.775 1.00 0.00 18 TYR A C 8
ATOM 9992 O O . TYR A 1 18 ? 9.026 -4.239 -1.911 1.00 0.00 18 TYR A O 8
ATOM 10010 N N . ASN A 1 19 ? 8.749 -6.317 -2.728 1.00 0.00 19 ASN A N 8
ATOM 10011 C CA . ASN A 1 19 ? 8.336 -5.869 -4.056 1.00 0.00 19 ASN A CA 8
ATOM 10012 C C . ASN A 1 19 ? 6.829 -5.650 -4.129 1.00 0.00 19 ASN A C 8
ATOM 10013 O O . ASN A 1 19 ? 6.331 -5.018 -5.059 1.00 0.00 19 ASN A O 8
ATOM 10024 N N . VAL A 1 20 ? 6.107 -6.176 -3.153 1.00 0.00 20 VAL A N 8
ATOM 10025 C CA . VAL A 1 20 ? 4.660 -6.003 -3.087 1.00 0.00 20 VAL A CA 8
ATOM 10026 C C . VAL A 1 20 ? 4.234 -5.690 -1.663 1.00 0.00 20 VAL A C 8
ATOM 10027 O O . VAL A 1 20 ? 4.638 -6.374 -0.723 1.00 0.00 20 VAL A O 8
ATOM 10040 N N . VAL A 1 21 ? 3.444 -4.642 -1.490 1.00 0.00 21 VAL A N 8
ATOM 10041 C CA . VAL A 1 21 ? 2.996 -4.261 -0.161 1.00 0.00 21 VAL A CA 8
ATOM 10042 C C . VAL A 1 21 ? 1.471 -4.312 -0.040 1.00 0.00 21 VAL A C 8
ATOM 10043 O O . VAL A 1 21 ? 0.745 -3.801 -0.897 1.00 0.00 21 VAL A O 8
ATOM 10056 N N . PRO A 1 22 ? 0.971 -4.982 1.009 1.00 0.00 22 PRO A N 8
ATOM 10057 C CA . PRO A 1 22 ? -0.447 -4.946 1.361 1.00 0.00 22 PRO A CA 8
ATOM 10058 C C . PRO A 1 22 ? -0.862 -3.572 1.881 1.00 0.00 22 PRO A C 8
ATOM 10059 O O . PRO A 1 22 ? -0.259 -3.032 2.815 1.00 0.00 22 PRO A O 8
ATOM 10070 N N . VAL A 1 23 ? -1.885 -3.015 1.261 1.00 0.00 23 VAL A N 8
ATOM 10071 C CA . VAL A 1 23 ? -2.387 -1.700 1.611 1.00 0.00 23 VAL A CA 8
ATOM 10072 C C . VAL A 1 23 ? -3.790 -1.813 2.188 1.00 0.00 23 VAL A C 8
ATOM 10073 O O . VAL A 1 23 ? -4.493 -2.796 1.948 1.00 0.00 23 VAL A O 8
ATOM 10086 N N . LYS A 1 24 ? -4.193 -0.809 2.941 1.00 0.00 24 LYS A N 8
ATOM 10087 C CA . LYS A 1 24 ? -5.469 -0.833 3.627 1.00 0.00 24 LYS A CA 8
ATOM 10088 C C . LYS A 1 24 ? -6.128 0.541 3.590 1.00 0.00 24 LYS A C 8
ATOM 10089 O O . LYS A 1 24 ? -5.526 1.515 3.137 1.00 0.00 24 LYS A O 8
ATOM 10108 N N . SER A 1 25 ? -7.352 0.611 4.081 1.00 0.00 25 SER A N 8
ATOM 10109 C CA . SER A 1 25 ? -8.097 1.861 4.109 1.00 0.00 25 SER A CA 8
ATOM 10110 C C . SER A 1 25 ? -8.220 2.363 5.540 1.00 0.00 25 SER A C 8
ATOM 10111 O O . SER A 1 25 ? -8.629 1.621 6.432 1.00 0.00 25 SER A O 8
ATOM 10119 N N . ASN A 1 26 ? -7.835 3.616 5.760 1.00 0.00 26 ASN A N 8
ATOM 10120 C CA . ASN A 1 26 ? -7.906 4.217 7.087 1.00 0.00 26 ASN A CA 8
ATOM 10121 C C . ASN A 1 26 ? -9.353 4.345 7.550 1.00 0.00 26 ASN A C 8
ATOM 10122 O O . ASN A 1 26 ? -9.644 4.274 8.744 1.00 0.00 26 ASN A O 8
ATOM 10133 N N . LYS A 1 27 ? -10.256 4.531 6.602 1.00 0.00 27 LYS A N 8
ATOM 10134 C CA . LYS A 1 27 ? -11.673 4.624 6.901 1.00 0.00 27 LYS A CA 8
ATOM 10135 C C . LYS A 1 27 ? -12.392 3.399 6.355 1.00 0.00 27 LYS A C 8
ATOM 10136 O O . LYS A 1 27 ? -12.082 2.940 5.256 1.00 0.00 27 LYS A O 8
ATOM 10155 N N . PRO A 1 28 ? -13.342 2.842 7.119 1.00 0.00 28 PRO A N 8
ATOM 10156 C CA . PRO A 1 28 ? -14.118 1.678 6.682 1.00 0.00 28 PRO A CA 8
ATOM 10157 C C . PRO A 1 28 ? -14.993 2.010 5.486 1.00 0.00 28 PRO A C 8
ATOM 10158 O O . PRO A 1 28 ? -15.902 2.844 5.571 1.00 0.00 28 PRO A O 8
ATOM 10169 N N . VAL A 1 29 ? -14.717 1.349 4.378 1.00 0.00 29 VAL A N 8
ATOM 10170 C CA . VAL A 1 29 ? -15.390 1.630 3.126 1.00 0.00 29 VAL A CA 8
ATOM 10171 C C . VAL A 1 29 ? -16.595 0.721 2.939 1.00 0.00 29 VAL A C 8
ATOM 10172 O O . VAL A 1 29 ? -16.725 -0.310 3.603 1.00 0.00 29 VAL A O 8
ATOM 10185 N N . GLU A 1 30 ? -17.477 1.113 2.039 1.00 0.00 30 GLU A N 8
ATOM 10186 C CA . GLU A 1 30 ? -18.645 0.315 1.729 1.00 0.00 30 GLU A CA 8
ATOM 10187 C C . GLU A 1 30 ? -18.270 -0.819 0.786 1.00 0.00 30 GLU A C 8
ATOM 10188 O O . GLU A 1 30 ? -17.387 -0.670 -0.065 1.00 0.00 30 GLU A O 8
ATOM 10200 N N . ILE A 1 31 ? -18.932 -1.953 0.951 1.00 0.00 31 ILE A N 8
ATOM 10201 C CA . ILE A 1 31 ? -18.650 -3.129 0.141 1.00 0.00 31 ILE A CA 8
ATOM 10202 C C . ILE A 1 31 ? -19.142 -2.938 -1.291 1.00 0.00 31 ILE A C 8
ATOM 10203 O O . ILE A 1 31 ? -19.719 -1.902 -1.620 1.00 0.00 31 ILE A O 8
ATOM 10219 N N . SER A 1 32 ? -18.890 -3.938 -2.134 1.00 0.00 32 SER A N 8
ATOM 10220 C CA . SER A 1 32 ? -19.208 -3.877 -3.567 1.00 0.00 32 SER A CA 8
ATOM 10221 C C . SER A 1 32 ? -18.285 -2.909 -4.321 1.00 0.00 32 SER A C 8
ATOM 10222 O O . SER A 1 32 ? -18.050 -3.074 -5.518 1.00 0.00 32 SER A O 8
ATOM 10230 N N . LYS A 1 33 ? -17.738 -1.922 -3.618 1.00 0.00 33 LYS A N 8
ATOM 10231 C CA . LYS A 1 33 ? -16.818 -0.967 -4.224 1.00 0.00 33 LYS A CA 8
ATOM 10232 C C . LYS A 1 33 ? -15.396 -1.533 -4.227 1.00 0.00 33 LYS A C 8
ATOM 10233 O O . LYS A 1 33 ? -14.441 -0.839 -4.573 1.00 0.00 33 LYS A O 8
ATOM 10252 N N . TRP A 1 34 ? -15.272 -2.803 -3.844 1.00 0.00 34 TRP A N 8
ATOM 10253 C CA . TRP A 1 34 ? -13.972 -3.469 -3.789 1.00 0.00 34 TRP A CA 8
ATOM 10254 C C . TRP A 1 34 ? -13.331 -3.532 -5.172 1.00 0.00 34 TRP A C 8
ATOM 10255 O O . TRP A 1 34 ? -12.114 -3.416 -5.310 1.00 0.00 34 TRP A O 8
ATOM 10276 N N . ILE A 1 35 ? -14.160 -3.696 -6.197 1.00 0.00 35 ILE A N 8
ATOM 10277 C CA . ILE A 1 35 ? -13.677 -3.770 -7.568 1.00 0.00 35 ILE A CA 8
ATOM 10278 C C . ILE A 1 35 ? -13.173 -2.406 -8.032 1.00 0.00 35 ILE A C 8
ATOM 10279 O O . ILE A 1 35 ? -12.231 -2.306 -8.812 1.00 0.00 35 ILE A O 8
ATOM 10295 N N . ASP A 1 36 ? -13.790 -1.364 -7.507 1.00 0.00 36 ASP A N 8
ATOM 10296 C CA . ASP A 1 36 ? -13.440 0.006 -7.858 1.00 0.00 36 ASP A CA 8
ATOM 10297 C C . ASP A 1 36 ? -12.031 0.349 -7.383 1.00 0.00 36 ASP A C 8
ATOM 10298 O O . ASP A 1 36 ? -11.162 0.712 -8.179 1.00 0.00 36 ASP A O 8
ATOM 10307 N N . PHE A 1 37 ? -11.804 0.200 -6.083 1.00 0.00 37 PHE A N 8
ATOM 10308 C CA . PHE A 1 37 ? -10.518 0.541 -5.492 1.00 0.00 37 PHE A CA 8
ATOM 10309 C C . PHE A 1 37 ? -9.403 -0.357 -6.021 1.00 0.00 37 PHE A C 8
ATOM 10310 O O . PHE A 1 37 ? -8.277 0.100 -6.220 1.00 0.00 37 PHE A O 8
ATOM 10327 N N . SER A 1 38 ? -9.712 -1.629 -6.258 1.00 0.00 38 SER A N 8
ATOM 10328 C CA . SER A 1 38 ? -8.712 -2.555 -6.768 1.00 0.00 38 SER A CA 8
ATOM 10329 C C . SER A 1 38 ? -8.305 -2.182 -8.190 1.00 0.00 38 SER A C 8
ATOM 10330 O O . SER A 1 38 ? -7.137 -2.293 -8.550 1.00 0.00 38 SER A O 8
ATOM 10338 N N . ASN A 1 39 ? -9.269 -1.722 -8.987 1.00 0.00 39 ASN A N 8
ATOM 10339 C CA . ASN A 1 39 ? -8.982 -1.221 -10.332 1.00 0.00 39 ASN A CA 8
ATOM 10340 C C . ASN A 1 39 ? -7.928 -0.129 -10.275 1.00 0.00 39 ASN A C 8
ATOM 10341 O O . ASN A 1 39 ? -6.940 -0.164 -11.006 1.00 0.00 39 ASN A O 8
ATOM 10352 N N . VAL A 1 40 ? -8.144 0.833 -9.393 1.00 0.00 40 VAL A N 8
ATOM 10353 C CA . VAL A 1 40 ? -7.229 1.953 -9.240 1.00 0.00 40 VAL A CA 8
ATOM 10354 C C . VAL A 1 40 ? -5.855 1.484 -8.765 1.00 0.00 40 VAL A C 8
ATOM 10355 O O . VAL A 1 40 ? -4.833 1.846 -9.349 1.00 0.00 40 VAL A O 8
ATOM 10368 N N . LEU A 1 41 ? -5.847 0.658 -7.726 1.00 0.00 41 LEU A N 8
ATOM 10369 C CA . LEU A 1 41 ? -4.605 0.237 -7.079 1.00 0.00 41 LEU A CA 8
ATOM 10370 C C . LEU A 1 41 ? -3.773 -0.701 -7.950 1.00 0.00 41 LEU A C 8
ATOM 10371 O O . LEU A 1 41 ? -2.553 -0.572 -8.004 1.00 0.00 41 LEU A O 8
ATOM 10387 N N . SER A 1 42 ? -4.417 -1.638 -8.632 1.00 0.00 42 SER A N 8
ATOM 10388 C CA . SER A 1 42 ? -3.693 -2.598 -9.463 1.00 0.00 42 SER A CA 8
ATOM 10389 C C . SER A 1 42 ? -3.058 -1.909 -10.672 1.00 0.00 42 SER A C 8
ATOM 10390 O O . SER A 1 42 ? -2.121 -2.430 -11.277 1.00 0.00 42 SER A O 8
ATOM 10398 N N . ARG A 1 43 ? -3.564 -0.730 -11.011 1.00 0.00 43 ARG A N 8
ATOM 10399 C CA . ARG A 1 43 ? -3.008 0.052 -12.108 1.00 0.00 43 ARG A CA 8
ATOM 10400 C C . ARG A 1 43 ? -2.122 1.167 -11.559 1.00 0.00 43 ARG A C 8
ATOM 10401 O O . ARG A 1 43 ? -1.700 2.068 -12.292 1.00 0.00 43 ARG A O 8
ATOM 10422 N N . LEU A 1 44 ? -1.840 1.093 -10.264 1.00 0.00 44 LEU A N 8
ATOM 10423 C CA . LEU A 1 44 ? -1.024 2.088 -9.593 1.00 0.00 44 LEU A CA 8
ATOM 10424 C C . LEU A 1 44 ? 0.255 1.451 -9.058 1.00 0.00 44 LEU A C 8
ATOM 10425 O O . LEU A 1 44 ? 0.214 0.544 -8.228 1.00 0.00 44 LEU A O 8
ATOM 10441 N N . TYR A 1 45 ? 1.388 1.923 -9.543 1.00 0.00 45 TYR A N 8
ATOM 10442 C CA . TYR A 1 45 ? 2.671 1.408 -9.102 1.00 0.00 45 TYR A CA 8
ATOM 10443 C C . TYR A 1 45 ? 3.381 2.446 -8.248 1.00 0.00 45 TYR A C 8
ATOM 10444 O O . TYR A 1 45 ? 3.502 3.606 -8.643 1.00 0.00 45 TYR A O 8
ATOM 10462 N N . VAL A 1 46 ? 3.836 2.032 -7.079 1.00 0.00 46 VAL A N 8
ATOM 10463 C CA . VAL A 1 46 ? 4.529 2.932 -6.172 1.00 0.00 46 VAL A CA 8
ATOM 10464 C C . VAL A 1 46 ? 6.010 2.571 -6.103 1.00 0.00 46 VAL A C 8
ATOM 10465 O O . VAL A 1 46 ? 6.370 1.394 -6.117 1.00 0.00 46 VAL A O 8
ATOM 10478 N N . GLY A 1 47 ? 6.869 3.579 -6.062 1.00 0.00 47 GLY A N 8
ATOM 10479 C CA . GLY A 1 47 ? 8.293 3.326 -6.035 1.00 0.00 47 GLY A CA 8
ATOM 10480 C C . GLY A 1 47 ? 8.993 4.028 -4.895 1.00 0.00 47 GLY A C 8
ATOM 10481 O O . GLY A 1 47 ? 9.719 5.002 -5.101 1.00 0.00 47 GLY A O 8
ATOM 10485 N N . VAL A 1 48 ? 8.765 3.537 -3.694 1.00 0.00 48 VAL A N 8
ATOM 10486 C CA . VAL A 1 48 ? 9.411 4.078 -2.504 1.00 0.00 48 VAL A CA 8
ATOM 10487 C C . VAL A 1 48 ? 9.247 3.126 -1.317 1.00 0.00 48 VAL A C 8
ATOM 10488 O O . VAL A 1 48 ? 8.134 2.732 -0.975 1.00 0.00 48 VAL A O 8
ATOM 10501 N N . PRO A 1 49 ? 10.368 2.699 -0.715 1.00 0.00 49 PRO A N 8
ATOM 10502 C CA . PRO A 1 49 ? 10.355 1.883 0.501 1.00 0.00 49 PRO A CA 8
ATOM 10503 C C . PRO A 1 49 ? 9.899 2.689 1.714 1.00 0.00 49 PRO A C 8
ATOM 10504 O O . PRO A 1 49 ? 10.582 3.616 2.154 1.00 0.00 49 PRO A O 8
ATOM 10515 N N . THR A 1 50 ? 8.742 2.333 2.241 1.00 0.00 50 THR A N 8
ATOM 10516 C CA . THR A 1 50 ? 8.132 3.078 3.329 1.00 0.00 50 THR A CA 8
ATOM 10517 C C . THR A 1 50 ? 7.882 2.211 4.558 1.00 0.00 50 THR A C 8
ATOM 10518 O O . THR A 1 50 ? 8.013 0.990 4.506 1.00 0.00 50 THR A O 8
ATOM 10529 N N . LYS A 1 51 ? 7.513 2.853 5.664 1.00 0.00 51 LYS A N 8
ATOM 10530 C CA . LYS A 1 51 ? 7.191 2.145 6.895 1.00 0.00 51 LYS A CA 8
ATOM 10531 C C . LYS A 1 51 ? 5.675 2.096 7.100 1.00 0.00 51 LYS A C 8
ATOM 10532 O O . LYS A 1 51 ? 4.921 2.675 6.318 1.00 0.00 51 LYS A O 8
ATOM 10551 N N . SER A 1 52 ? 5.235 1.411 8.151 1.00 0.00 52 SER A N 8
ATOM 10552 C CA . SER A 1 52 ? 3.808 1.191 8.389 1.00 0.00 52 SER A CA 8
ATOM 10553 C C . SER A 1 52 ? 3.063 2.510 8.577 1.00 0.00 52 SER A C 8
ATOM 10554 O O . SER A 1 52 ? 3.530 3.402 9.288 1.00 0.00 52 SER A O 8
ATOM 10562 N N . GLY A 1 53 ? 1.908 2.626 7.934 1.00 0.00 53 GLY A N 8
ATOM 10563 C CA . GLY A 1 53 ? 1.096 3.814 8.083 1.00 0.00 53 GLY A CA 8
ATOM 10564 C C . GLY A 1 53 ? 1.431 4.861 7.047 1.00 0.00 53 GLY A C 8
ATOM 10565 O O . GLY A 1 53 ? 1.244 6.055 7.280 1.00 0.00 53 GLY A O 8
ATOM 10569 N N . ASN A 1 54 ? 1.932 4.417 5.902 1.00 0.00 54 ASN A N 8
ATOM 10570 C CA . ASN A 1 54 ? 2.299 5.347 4.834 1.00 0.00 54 ASN A CA 8
ATOM 10571 C C . ASN A 1 54 ? 1.179 5.441 3.810 1.00 0.00 54 ASN A C 8
ATOM 10572 O O . ASN A 1 54 ? 0.634 4.427 3.385 1.00 0.00 54 ASN A O 8
ATOM 10583 N N . VAL A 1 55 ? 0.827 6.657 3.425 1.00 0.00 55 VAL A N 8
ATOM 10584 C CA . VAL A 1 55 ? -0.279 6.863 2.505 1.00 0.00 55 VAL A CA 8
ATOM 10585 C C . VAL A 1 55 ? 0.228 6.926 1.066 1.00 0.00 55 VAL A C 8
ATOM 10586 O O . VAL A 1 55 ? 1.101 7.733 0.745 1.00 0.00 55 VAL A O 8
ATOM 10599 N N . VAL A 1 56 ? -0.313 6.079 0.204 1.00 0.00 56 VAL A N 8
ATOM 10600 C CA . VAL A 1 56 ? 0.050 6.103 -1.208 1.00 0.00 56 VAL A CA 8
ATOM 10601 C C . VAL A 1 56 ? -0.962 6.902 -2.025 1.00 0.00 56 VAL A C 8
ATOM 10602 O O . VAL A 1 56 ? -0.591 7.655 -2.927 1.00 0.00 56 VAL A O 8
ATOM 10615 N N . CYS A 1 57 ? -2.237 6.756 -1.698 1.00 0.00 57 CYS A N 8
ATOM 10616 C CA . CYS A 1 57 ? -3.284 7.466 -2.409 1.00 0.00 57 CYS A CA 8
ATOM 10617 C C . CYS A 1 57 ? -4.168 8.204 -1.414 1.00 0.00 57 CYS A C 8
ATOM 10618 O O . CYS A 1 57 ? -4.746 7.597 -0.512 1.00 0.00 57 CYS A O 8
ATOM 10626 N N . LYS A 1 58 ? -4.247 9.515 -1.570 1.00 0.00 58 LYS A N 8
ATOM 10627 C CA . LYS A 1 58 ? -5.009 10.356 -0.657 1.00 0.00 58 LYS A CA 8
ATOM 10628 C C . LYS A 1 58 ? -6.294 10.813 -1.327 1.00 0.00 58 LYS A C 8
ATOM 10629 O O . LYS A 1 58 ? -6.255 11.325 -2.448 1.00 0.00 58 LYS A O 8
ATOM 10648 N N . ASN A 1 59 ? -7.425 10.620 -0.647 1.00 0.00 59 ASN A N 8
ATOM 10649 C CA . ASN A 1 59 ? -8.732 10.995 -1.194 1.00 0.00 59 ASN A CA 8
ATOM 10650 C C . ASN A 1 59 ? -8.960 10.247 -2.505 1.00 0.00 59 ASN A C 8
ATOM 10651 O O . ASN A 1 59 ? -9.330 10.829 -3.525 1.00 0.00 59 ASN A O 8
ATOM 10662 N N . ILE A 1 60 ? -8.724 8.941 -2.457 1.00 0.00 60 ILE A N 8
ATOM 10663 C CA . ILE A 1 60 ? -8.827 8.087 -3.634 1.00 0.00 60 ILE A CA 8
ATOM 10664 C C . ILE A 1 60 ? -10.240 8.121 -4.217 1.00 0.00 60 ILE A C 8
ATOM 10665 O O . ILE A 1 60 ? -11.224 7.930 -3.497 1.00 0.00 60 ILE A O 8
ATOM 10681 N N . MET A 1 61 ? -10.323 8.412 -5.518 1.00 0.00 61 MET A N 8
ATOM 10682 C CA . MET A 1 61 ? -11.599 8.469 -6.238 1.00 0.00 61 MET A CA 8
ATOM 10683 C C . MET A 1 61 ? -12.492 9.580 -5.690 1.00 0.00 61 MET A C 8
ATOM 10684 O O . MET A 1 61 ? -13.706 9.562 -5.888 1.00 0.00 61 MET A O 8
ATOM 10698 N N . ASN A 1 62 ? -11.867 10.557 -5.031 1.00 0.00 62 ASN A N 8
ATOM 10699 C CA . ASN A 1 62 ? -12.578 11.657 -4.378 1.00 0.00 62 ASN A CA 8
ATOM 10700 C C . ASN A 1 62 ? -13.565 11.117 -3.349 1.00 0.00 62 ASN A C 8
ATOM 10701 O O . ASN A 1 62 ? -14.764 11.005 -3.609 1.00 0.00 62 ASN A O 8
ATOM 10712 N N . THR A 1 63 ? -13.041 10.758 -2.187 1.00 0.00 63 THR A N 8
ATOM 10713 C CA . THR A 1 63 ? -13.846 10.152 -1.138 1.00 0.00 63 THR A CA 8
ATOM 10714 C C . THR A 1 63 ? -13.474 10.711 0.230 1.00 0.00 63 THR A C 8
ATOM 10715 O O . THR A 1 63 ? -14.323 11.221 0.964 1.00 0.00 63 THR A O 8
ATOM 10726 N N . GLY A 1 64 ? -12.197 10.603 0.560 1.00 0.00 64 GLY A N 8
ATOM 10727 C CA . GLY A 1 64 ? -11.723 10.999 1.864 1.00 0.00 64 GLY A CA 8
ATOM 10728 C C . GLY A 1 64 ? -10.904 9.897 2.492 1.00 0.00 64 GLY A C 8
ATOM 10729 O O . GLY A 1 64 ? -10.267 10.092 3.523 1.00 0.00 64 GLY A O 8
ATOM 10733 N N . VAL A 1 65 ? -10.925 8.729 1.858 1.00 0.00 65 VAL A N 8
ATOM 10734 C CA . VAL A 1 65 ? -10.157 7.589 2.328 1.00 0.00 65 VAL A CA 8
ATOM 10735 C C . VAL A 1 65 ? -8.699 7.714 1.904 1.00 0.00 65 VAL A C 8
ATOM 10736 O O . VAL A 1 65 ? -8.396 8.014 0.744 1.00 0.00 65 VAL A O 8
ATOM 10749 N N . ASP A 1 66 ? -7.812 7.499 2.858 1.00 0.00 66 ASP A N 8
ATOM 10750 C CA . ASP A 1 66 ? -6.386 7.503 2.604 1.00 0.00 66 ASP A CA 8
ATOM 10751 C C . ASP A 1 66 ? -5.884 6.067 2.560 1.00 0.00 66 ASP A C 8
ATOM 10752 O O . ASP A 1 66 ? -5.945 5.350 3.562 1.00 0.00 66 ASP A O 8
ATOM 10761 N N . ILE A 1 67 ? -5.421 5.638 1.397 1.00 0.00 67 ILE A N 8
ATOM 10762 C CA . ILE A 1 67 ? -4.928 4.279 1.236 1.00 0.00 67 ILE A CA 8
ATOM 10763 C C . ILE A 1 67 ? -3.512 4.176 1.777 1.00 0.00 67 ILE A C 8
ATOM 10764 O O . ILE A 1 67 ? -2.584 4.796 1.244 1.00 0.00 67 ILE A O 8
ATOM 10780 N N . ILE A 1 68 ? -3.354 3.409 2.843 1.00 0.00 68 ILE A N 8
ATOM 10781 C CA . ILE A 1 68 ? -2.085 3.331 3.547 1.00 0.00 68 ILE A CA 8
ATOM 10782 C C . ILE A 1 68 ? -1.509 1.925 3.528 1.00 0.00 68 ILE A C 8
ATOM 10783 O O . ILE A 1 68 ? -2.230 0.939 3.652 1.00 0.00 68 ILE A O 8
ATOM 10799 N N . CYS A 1 69 ? -0.205 1.841 3.368 1.00 0.00 69 CYS A N 8
ATOM 10800 C CA . CYS A 1 69 ? 0.487 0.569 3.428 1.00 0.00 69 CYS A CA 8
ATOM 10801 C C . CYS A 1 69 ? 0.955 0.330 4.857 1.00 0.00 69 CYS A C 8
ATOM 10802 O O . CYS A 1 69 ? 1.304 1.278 5.564 1.00 0.00 69 CYS A O 8
ATOM 10810 N N . THR A 1 70 ? 0.969 -0.918 5.287 1.00 0.00 70 THR A N 8
ATOM 10811 C CA . THR A 1 70 ? 1.243 -1.218 6.682 1.00 0.00 70 THR A CA 8
ATOM 10812 C C . THR A 1 70 ? 2.492 -2.092 6.853 1.00 0.00 70 THR A C 8
ATOM 10813 O O . THR A 1 70 ? 2.774 -2.591 7.943 1.00 0.00 70 THR A O 8
ATOM 10824 N N . LYS A 1 71 ? 3.260 -2.258 5.786 1.00 0.00 71 LYS A N 8
ATOM 10825 C CA . LYS A 1 71 ? 4.521 -2.985 5.873 1.00 0.00 71 LYS A CA 8
ATOM 10826 C C . LYS A 1 71 ? 5.667 -2.011 6.047 1.00 0.00 71 LYS A C 8
ATOM 10827 O O . LYS A 1 71 ? 5.558 -0.843 5.672 1.00 0.00 71 LYS A O 8
ATOM 10846 N N . ASN A 1 72 ? 6.753 -2.481 6.629 1.00 0.00 72 ASN A N 8
ATOM 10847 C CA . ASN A 1 72 ? 7.938 -1.658 6.794 1.00 0.00 72 ASN A CA 8
ATOM 10848 C C . ASN A 1 72 ? 9.004 -2.117 5.813 1.00 0.00 72 ASN A C 8
ATOM 10849 O O . ASN A 1 72 ? 9.611 -3.174 5.992 1.00 0.00 72 ASN A O 8
ATOM 10860 N N . LEU A 1 73 ? 9.201 -1.342 4.758 1.00 0.00 73 LEU A N 8
ATOM 10861 C CA . LEU A 1 73 ? 10.175 -1.694 3.736 1.00 0.00 73 LEU A CA 8
ATOM 10862 C C . LEU A 1 73 ? 11.562 -1.177 4.109 1.00 0.00 73 LEU A C 8
ATOM 10863 O O . LEU A 1 73 ? 11.719 -0.021 4.505 1.00 0.00 73 LEU A O 8
ATOM 10879 N N . PRO A 1 74 ? 12.583 -2.040 4.006 1.00 0.00 74 PRO A N 8
ATOM 10880 C CA . PRO A 1 74 ? 13.965 -1.659 4.295 1.00 0.00 74 PRO A CA 8
ATOM 10881 C C . PRO A 1 74 ? 14.526 -0.705 3.248 1.00 0.00 74 PRO A C 8
ATOM 10882 O O . PRO A 1 74 ? 14.806 -1.102 2.116 1.00 0.00 74 PRO A O 8
ATOM 10893 N N . LYS A 1 75 ? 14.662 0.558 3.629 1.00 0.00 75 LYS A N 8
ATOM 10894 C CA . LYS A 1 75 ? 15.190 1.578 2.736 1.00 0.00 75 LYS A CA 8
ATOM 10895 C C . LYS A 1 75 ? 16.685 1.383 2.528 1.00 0.00 75 LYS A C 8
ATOM 10896 O O . LYS A 1 75 ? 17.122 0.894 1.488 1.00 0.00 75 LYS A O 8
ATOM 10915 N N . ASP A 1 76 ? 17.461 1.748 3.529 1.00 0.00 76 ASP A N 8
ATOM 10916 C CA . ASP A 1 76 ? 18.913 1.618 3.457 1.00 0.00 76 ASP A CA 8
ATOM 10917 C C . ASP A 1 76 ? 19.474 0.978 4.721 1.00 0.00 76 ASP A C 8
ATOM 10918 O O . ASP A 1 76 ? 20.685 0.813 4.843 1.00 0.00 76 ASP A O 8
ATOM 10927 N N . SER A 1 77 ? 18.575 0.607 5.639 1.00 0.00 77 SER A N 8
ATOM 10928 C CA . SER A 1 77 ? 18.922 -0.001 6.935 1.00 0.00 77 SER A CA 8
ATOM 10929 C C . SER A 1 77 ? 19.873 0.878 7.752 1.00 0.00 77 SER A C 8
ATOM 10930 O O . SER A 1 77 ? 19.434 1.666 8.592 1.00 0.00 77 SER A O 8
ATOM 10938 N N . LEU A 1 78 ? 21.162 0.744 7.503 1.00 0.00 78 LEU A N 8
ATOM 10939 C CA . LEU A 1 78 ? 22.171 1.533 8.190 1.00 0.00 78 LEU A CA 8
ATOM 10940 C C . LEU A 1 78 ? 23.274 1.945 7.225 1.00 0.00 78 LEU A C 8
ATOM 10941 O O . LEU A 1 78 ? 23.603 1.209 6.293 1.00 0.00 78 LEU A O 8
ATOM 10957 N N . GLU A 1 79 ? 23.824 3.127 7.444 1.00 0.00 79 GLU A N 8
ATOM 10958 C CA . GLU A 1 79 ? 24.970 3.592 6.684 1.00 0.00 79 GLU A CA 8
ATOM 10959 C C . GLU A 1 79 ? 26.092 3.928 7.660 1.00 0.00 79 GLU A C 8
ATOM 10960 O O . GLU A 1 79 ? 25.820 4.365 8.777 1.00 0.00 79 GLU A O 8
ATOM 10972 N N . HIS A 1 80 ? 27.337 3.715 7.244 1.00 0.00 80 HIS A N 8
ATOM 10973 C CA . HIS A 1 80 ? 28.480 3.781 8.155 1.00 0.00 80 HIS A CA 8
ATOM 10974 C C . HIS A 1 80 ? 28.572 5.129 8.871 1.00 0.00 80 HIS A C 8
ATOM 10975 O O . HIS A 1 80 ? 28.284 5.217 10.063 1.00 0.00 80 HIS A O 8
ATOM 10990 N N . HIS A 1 81 ? 28.964 6.170 8.129 1.00 0.00 81 HIS A N 8
ATOM 10991 C CA . HIS A 1 81 ? 29.182 7.514 8.687 1.00 0.00 81 HIS A CA 8
ATOM 10992 C C . HIS A 1 81 ? 30.324 7.506 9.707 1.00 0.00 81 HIS A C 8
ATOM 10993 O O . HIS A 1 81 ? 31.432 7.962 9.414 1.00 0.00 81 HIS A O 8
ATOM 11008 N N . HIS A 1 82 ? 30.048 6.970 10.892 1.00 0.00 82 HIS A N 8
ATOM 11009 C CA . HIS A 1 82 ? 31.036 6.846 11.955 1.00 0.00 82 HIS A CA 8
ATOM 11010 C C . HIS A 1 82 ? 30.495 5.913 13.033 1.00 0.00 82 HIS A C 8
ATOM 11011 O O . HIS A 1 82 ? 30.922 4.766 13.154 1.00 0.00 82 HIS A O 8
ATOM 11026 N N . HIS A 1 83 ? 29.529 6.413 13.791 1.00 0.00 83 HIS A N 8
ATOM 11027 C CA . HIS A 1 83 ? 28.865 5.636 14.830 1.00 0.00 83 HIS A CA 8
ATOM 11028 C C . HIS A 1 83 ? 27.668 6.430 15.339 1.00 0.00 83 HIS A C 8
ATOM 11029 O O . HIS A 1 83 ? 27.733 7.657 15.428 1.00 0.00 83 HIS A O 8
ATOM 11044 N N . HIS A 1 84 ? 26.576 5.743 15.646 1.00 0.00 84 HIS A N 8
ATOM 11045 C CA . HIS A 1 84 ? 25.359 6.411 16.096 1.00 0.00 84 HIS A CA 8
ATOM 11046 C C . HIS A 1 84 ? 25.587 7.100 17.436 1.00 0.00 84 HIS A C 8
ATOM 11047 O O . HIS A 1 84 ? 25.830 6.447 18.451 1.00 0.00 84 HIS A O 8
ATOM 11062 N N . HIS A 1 85 ? 25.532 8.420 17.419 1.00 0.00 85 HIS A N 8
ATOM 11063 C CA . HIS A 1 85 ? 25.685 9.212 18.628 1.00 0.00 85 HIS A CA 8
ATOM 11064 C C . HIS A 1 85 ? 24.362 9.886 18.962 1.00 0.00 85 HIS A C 8
ATOM 11065 O O . HIS A 1 85 ? 23.587 9.312 19.747 1.00 0.00 85 HIS A O 8
ATOM 11081 N N . MET A 1 1 ? -25.474 -2.943 2.036 1.00 0.00 1 MET A N 9
ATOM 11082 C CA . MET A 1 1 ? -24.043 -3.090 1.691 1.00 0.00 1 MET A CA 9
ATOM 11083 C C . MET A 1 1 ? -23.185 -2.697 2.885 1.00 0.00 1 MET A C 9
ATOM 11084 O O . MET A 1 1 ? -23.318 -1.598 3.421 1.00 0.00 1 MET A O 9
ATOM 11100 N N . HIS A 1 2 ? -22.313 -3.601 3.305 1.00 0.00 2 HIS A N 9
ATOM 11101 C CA . HIS A 1 2 ? -21.454 -3.359 4.460 1.00 0.00 2 HIS A CA 9
ATOM 11102 C C . HIS A 1 2 ? -20.293 -2.440 4.092 1.00 0.00 2 HIS A C 9
ATOM 11103 O O . HIS A 1 2 ? -19.977 -2.259 2.915 1.00 0.00 2 HIS A O 9
ATOM 11118 N N . LYS A 1 3 ? -19.672 -1.856 5.103 1.00 0.00 3 LYS A N 9
ATOM 11119 C CA . LYS A 1 3 ? -18.474 -1.057 4.909 1.00 0.00 3 LYS A CA 9
ATOM 11120 C C . LYS A 1 3 ? -17.362 -1.605 5.787 1.00 0.00 3 LYS A C 9
ATOM 11121 O O . LYS A 1 3 ? -17.499 -1.673 7.010 1.00 0.00 3 LYS A O 9
ATOM 11140 N N . ASP A 1 4 ? -16.273 -2.015 5.166 1.00 0.00 4 ASP A N 9
ATOM 11141 C CA . ASP A 1 4 ? -15.201 -2.677 5.888 1.00 0.00 4 ASP A CA 9
ATOM 11142 C C . ASP A 1 4 ? -13.843 -2.126 5.473 1.00 0.00 4 ASP A C 9
ATOM 11143 O O . ASP A 1 4 ? -13.702 -1.562 4.391 1.00 0.00 4 ASP A O 9
ATOM 11152 N N . ILE A 1 5 ? -12.863 -2.267 6.352 1.00 0.00 5 ILE A N 9
ATOM 11153 C CA . ILE A 1 5 ? -11.501 -1.842 6.072 1.00 0.00 5 ILE A CA 9
ATOM 11154 C C . ILE A 1 5 ? -10.931 -2.648 4.911 1.00 0.00 5 ILE A C 9
ATOM 11155 O O . ILE A 1 5 ? -10.687 -3.850 5.031 1.00 0.00 5 ILE A O 9
ATOM 11171 N N . PHE A 1 6 ? -10.742 -1.984 3.785 1.00 0.00 6 PHE A N 9
ATOM 11172 C CA . PHE A 1 6 ? -10.251 -2.645 2.590 1.00 0.00 6 PHE A CA 9
ATOM 11173 C C . PHE A 1 6 ? -8.754 -2.899 2.696 1.00 0.00 6 PHE A C 9
ATOM 11174 O O . PHE A 1 6 ? -7.947 -1.974 2.622 1.00 0.00 6 PHE A O 9
ATOM 11191 N N . THR A 1 7 ? -8.394 -4.154 2.900 1.00 0.00 7 THR A N 9
ATOM 11192 C CA . THR A 1 7 ? -6.998 -4.539 2.918 1.00 0.00 7 THR A CA 9
ATOM 11193 C C . THR A 1 7 ? -6.683 -5.378 1.687 1.00 0.00 7 THR A C 9
ATOM 11194 O O . THR A 1 7 ? -7.446 -6.279 1.337 1.00 0.00 7 THR A O 9
ATOM 11205 N N . SER A 1 8 ? -5.581 -5.077 1.025 1.00 0.00 8 SER A N 9
ATOM 11206 C CA . SER A 1 8 ? -5.216 -5.772 -0.200 1.00 0.00 8 SER A CA 9
ATOM 11207 C C . SER A 1 8 ? -3.703 -5.726 -0.386 1.00 0.00 8 SER A C 9
ATOM 11208 O O . SER A 1 8 ? -2.973 -5.376 0.536 1.00 0.00 8 SER A O 9
ATOM 11216 N N . VAL A 1 9 ? -3.239 -6.079 -1.572 1.00 0.00 9 VAL A N 9
ATOM 11217 C CA . VAL A 1 9 ? -1.821 -6.035 -1.878 1.00 0.00 9 VAL A CA 9
ATOM 11218 C C . VAL A 1 9 ? -1.583 -5.192 -3.129 1.00 0.00 9 VAL A C 9
ATOM 11219 O O . VAL A 1 9 ? -2.283 -5.340 -4.134 1.00 0.00 9 VAL A O 9
ATOM 11232 N N . VAL A 1 10 ? -0.623 -4.286 -3.056 1.00 0.00 10 VAL A N 9
ATOM 11233 C CA . VAL A 1 10 ? -0.302 -3.437 -4.189 1.00 0.00 10 VAL A CA 9
ATOM 11234 C C . VAL A 1 10 ? 1.096 -3.757 -4.704 1.00 0.00 10 VAL A C 9
ATOM 11235 O O . VAL A 1 10 ? 1.968 -4.183 -3.940 1.00 0.00 10 VAL A O 9
ATOM 11248 N N . ARG A 1 11 ? 1.297 -3.583 -6.000 1.00 0.00 11 ARG A N 9
ATOM 11249 C CA . ARG A 1 11 ? 2.597 -3.810 -6.598 1.00 0.00 11 ARG A CA 9
ATOM 11250 C C . ARG A 1 11 ? 3.416 -2.533 -6.518 1.00 0.00 11 ARG A C 9
ATOM 11251 O O . ARG A 1 11 ? 3.089 -1.524 -7.140 1.00 0.00 11 ARG A O 9
ATOM 11272 N N . VAL A 1 12 ? 4.484 -2.596 -5.740 1.00 0.00 12 VAL A N 9
ATOM 11273 C CA . VAL A 1 12 ? 5.222 -1.408 -5.354 1.00 0.00 12 VAL A CA 9
ATOM 11274 C C . VAL A 1 12 ? 6.246 -1.025 -6.418 1.00 0.00 12 VAL A C 9
ATOM 11275 O O . VAL A 1 12 ? 6.917 -1.881 -6.995 1.00 0.00 12 VAL A O 9
ATOM 11288 N N . ARG A 1 13 ? 6.355 0.269 -6.664 1.00 0.00 13 ARG A N 9
ATOM 11289 C CA . ARG A 1 13 ? 7.289 0.794 -7.647 1.00 0.00 13 ARG A CA 9
ATOM 11290 C C . ARG A 1 13 ? 8.468 1.446 -6.928 1.00 0.00 13 ARG A C 9
ATOM 11291 O O . ARG A 1 13 ? 8.282 2.113 -5.916 1.00 0.00 13 ARG A O 9
ATOM 11312 N N . GLY A 1 14 ? 9.677 1.217 -7.414 1.00 0.00 14 GLY A N 9
ATOM 11313 C CA . GLY A 1 14 ? 10.839 1.874 -6.840 1.00 0.00 14 GLY A CA 9
ATOM 11314 C C . GLY A 1 14 ? 11.869 0.889 -6.340 1.00 0.00 14 GLY A C 9
ATOM 11315 O O . GLY A 1 14 ? 11.685 -0.323 -6.468 1.00 0.00 14 GLY A O 9
ATOM 11319 N N . SER A 1 15 ? 12.949 1.399 -5.768 1.00 0.00 15 SER A N 9
ATOM 11320 C CA . SER A 1 15 ? 14.030 0.550 -5.292 1.00 0.00 15 SER A CA 9
ATOM 11321 C C . SER A 1 15 ? 13.695 -0.025 -3.920 1.00 0.00 15 SER A C 9
ATOM 11322 O O . SER A 1 15 ? 13.646 0.697 -2.922 1.00 0.00 15 SER A O 9
ATOM 11330 N N . LYS A 1 16 ? 13.450 -1.329 -3.884 1.00 0.00 16 LYS A N 9
ATOM 11331 C CA . LYS A 1 16 ? 13.103 -2.025 -2.650 1.00 0.00 16 LYS A CA 9
ATOM 11332 C C . LYS A 1 16 ? 13.289 -3.529 -2.824 1.00 0.00 16 LYS A C 9
ATOM 11333 O O . LYS A 1 16 ? 13.482 -4.002 -3.943 1.00 0.00 16 LYS A O 9
ATOM 11352 N N . LYS A 1 17 ? 13.241 -4.277 -1.727 1.00 0.00 17 LYS A N 9
ATOM 11353 C CA . LYS A 1 17 ? 13.457 -5.721 -1.789 1.00 0.00 17 LYS A CA 9
ATOM 11354 C C . LYS A 1 17 ? 12.125 -6.473 -1.867 1.00 0.00 17 LYS A C 9
ATOM 11355 O O . LYS A 1 17 ? 12.075 -7.626 -2.299 1.00 0.00 17 LYS A O 9
ATOM 11374 N N . TYR A 1 18 ? 11.050 -5.817 -1.450 1.00 0.00 18 TYR A N 9
ATOM 11375 C CA . TYR A 1 18 ? 9.719 -6.412 -1.510 1.00 0.00 18 TYR A CA 9
ATOM 11376 C C . TYR A 1 18 ? 8.904 -5.754 -2.615 1.00 0.00 18 TYR A C 9
ATOM 11377 O O . TYR A 1 18 ? 8.538 -4.584 -2.511 1.00 0.00 18 TYR A O 9
ATOM 11395 N N . ASN A 1 19 ? 8.621 -6.506 -3.669 1.00 0.00 19 ASN A N 9
ATOM 11396 C CA . ASN A 1 19 ? 7.954 -5.955 -4.848 1.00 0.00 19 ASN A CA 9
ATOM 11397 C C . ASN A 1 19 ? 6.461 -5.753 -4.623 1.00 0.00 19 ASN A C 9
ATOM 11398 O O . ASN A 1 19 ? 5.817 -4.988 -5.341 1.00 0.00 19 ASN A O 9
ATOM 11409 N N . VAL A 1 20 ? 5.912 -6.434 -3.631 1.00 0.00 20 VAL A N 9
ATOM 11410 C CA . VAL A 1 20 ? 4.501 -6.293 -3.297 1.00 0.00 20 VAL A CA 9
ATOM 11411 C C . VAL A 1 20 ? 4.329 -6.067 -1.800 1.00 0.00 20 VAL A C 9
ATOM 11412 O O . VAL A 1 20 ? 5.021 -6.685 -0.989 1.00 0.00 20 VAL A O 9
ATOM 11425 N N . VAL A 1 21 ? 3.428 -5.167 -1.436 1.00 0.00 21 VAL A N 9
ATOM 11426 C CA . VAL A 1 21 ? 3.196 -4.860 -0.034 1.00 0.00 21 VAL A CA 9
ATOM 11427 C C . VAL A 1 21 ? 1.693 -4.786 0.267 1.00 0.00 21 VAL A C 9
ATOM 11428 O O . VAL A 1 21 ? 0.909 -4.301 -0.555 1.00 0.00 21 VAL A O 9
ATOM 11441 N N . PRO A 1 22 ? 1.265 -5.319 1.426 1.00 0.00 22 PRO A N 9
ATOM 11442 C CA . PRO A 1 22 ? -0.130 -5.240 1.862 1.00 0.00 22 PRO A CA 9
ATOM 11443 C C . PRO A 1 22 ? -0.521 -3.835 2.321 1.00 0.00 22 PRO A C 9
ATOM 11444 O O . PRO A 1 22 ? 0.177 -3.205 3.121 1.00 0.00 22 PRO A O 9
ATOM 11455 N N . VAL A 1 23 ? -1.639 -3.354 1.803 1.00 0.00 23 VAL A N 9
ATOM 11456 C CA . VAL A 1 23 ? -2.137 -2.031 2.137 1.00 0.00 23 VAL A CA 9
ATOM 11457 C C . VAL A 1 23 ? -3.511 -2.125 2.785 1.00 0.00 23 VAL A C 9
ATOM 11458 O O . VAL A 1 23 ? -4.189 -3.148 2.678 1.00 0.00 23 VAL A O 9
ATOM 11471 N N . LYS A 1 24 ? -3.913 -1.059 3.452 1.00 0.00 24 LYS A N 9
ATOM 11472 C CA . LYS A 1 24 ? -5.202 -1.000 4.118 1.00 0.00 24 LYS A CA 9
ATOM 11473 C C . LYS A 1 24 ? -5.788 0.401 4.004 1.00 0.00 24 LYS A C 9
ATOM 11474 O O . LYS A 1 24 ? -5.116 1.331 3.566 1.00 0.00 24 LYS A O 9
ATOM 11493 N N . SER A 1 25 ? -7.037 0.551 4.399 1.00 0.00 25 SER A N 9
ATOM 11494 C CA . SER A 1 25 ? -7.682 1.851 4.399 1.00 0.00 25 SER A CA 9
ATOM 11495 C C . SER A 1 25 ? -7.881 2.328 5.834 1.00 0.00 25 SER A C 9
ATOM 11496 O O . SER A 1 25 ? -8.415 1.597 6.668 1.00 0.00 25 SER A O 9
ATOM 11504 N N . ASN A 1 26 ? -7.438 3.548 6.132 1.00 0.00 26 ASN A N 9
ATOM 11505 C CA . ASN A 1 26 ? -7.613 4.105 7.476 1.00 0.00 26 ASN A CA 9
ATOM 11506 C C . ASN A 1 26 ? -9.055 4.553 7.703 1.00 0.00 26 ASN A C 9
ATOM 11507 O O . ASN A 1 26 ? -9.407 5.033 8.781 1.00 0.00 26 ASN A O 9
ATOM 11518 N N . LYS A 1 27 ? -9.885 4.392 6.682 1.00 0.00 27 LYS A N 9
ATOM 11519 C CA . LYS A 1 27 ? -11.319 4.609 6.809 1.00 0.00 27 LYS A CA 9
ATOM 11520 C C . LYS A 1 27 ? -12.054 3.429 6.183 1.00 0.00 27 LYS A C 9
ATOM 11521 O O . LYS A 1 27 ? -11.603 2.891 5.171 1.00 0.00 27 LYS A O 9
ATOM 11540 N N . PRO A 1 28 ? -13.172 2.991 6.782 1.00 0.00 28 PRO A N 9
ATOM 11541 C CA . PRO A 1 28 ? -13.946 1.853 6.271 1.00 0.00 28 PRO A CA 9
ATOM 11542 C C . PRO A 1 28 ? -14.458 2.090 4.852 1.00 0.00 28 PRO A C 9
ATOM 11543 O O . PRO A 1 28 ? -14.960 3.170 4.524 1.00 0.00 28 PRO A O 9
ATOM 11554 N N . VAL A 1 29 ? -14.326 1.071 4.021 1.00 0.00 29 VAL A N 9
ATOM 11555 C CA . VAL A 1 29 ? -14.671 1.172 2.617 1.00 0.00 29 VAL A CA 9
ATOM 11556 C C . VAL A 1 29 ? -15.976 0.453 2.328 1.00 0.00 29 VAL A C 9
ATOM 11557 O O . VAL A 1 29 ? -16.171 -0.688 2.747 1.00 0.00 29 VAL A O 9
ATOM 11570 N N . GLU A 1 30 ? -16.873 1.133 1.633 1.00 0.00 30 GLU A N 9
ATOM 11571 C CA . GLU A 1 30 ? -18.112 0.529 1.183 1.00 0.00 30 GLU A CA 9
ATOM 11572 C C . GLU A 1 30 ? -17.790 -0.652 0.271 1.00 0.00 30 GLU A C 9
ATOM 11573 O O . GLU A 1 30 ? -17.120 -0.489 -0.750 1.00 0.00 30 GLU A O 9
ATOM 11585 N N . ILE A 1 31 ? -18.261 -1.838 0.646 1.00 0.00 31 ILE A N 9
ATOM 11586 C CA . ILE A 1 31 ? -17.876 -3.075 -0.035 1.00 0.00 31 ILE A CA 9
ATOM 11587 C C . ILE A 1 31 ? -18.278 -3.070 -1.517 1.00 0.00 31 ILE A C 9
ATOM 11588 O O . ILE A 1 31 ? -17.702 -3.794 -2.327 1.00 0.00 31 ILE A O 9
ATOM 11604 N N . SER A 1 32 ? -19.247 -2.240 -1.882 1.00 0.00 32 SER A N 9
ATOM 11605 C CA . SER A 1 32 ? -19.680 -2.135 -3.269 1.00 0.00 32 SER A CA 9
ATOM 11606 C C . SER A 1 32 ? -18.619 -1.450 -4.136 1.00 0.00 32 SER A C 9
ATOM 11607 O O . SER A 1 32 ? -18.695 -1.469 -5.363 1.00 0.00 32 SER A O 9
ATOM 11615 N N . LYS A 1 33 ? -17.622 -0.860 -3.490 1.00 0.00 33 LYS A N 9
ATOM 11616 C CA . LYS A 1 33 ? -16.574 -0.140 -4.198 1.00 0.00 33 LYS A CA 9
ATOM 11617 C C . LYS A 1 33 ? -15.265 -0.930 -4.219 1.00 0.00 33 LYS A C 9
ATOM 11618 O O . LYS A 1 33 ? -14.273 -0.469 -4.784 1.00 0.00 33 LYS A O 9
ATOM 11637 N N . TRP A 1 34 ? -15.270 -2.128 -3.635 1.00 0.00 34 TRP A N 9
ATOM 11638 C CA . TRP A 1 34 ? -14.040 -2.907 -3.470 1.00 0.00 34 TRP A CA 9
ATOM 11639 C C . TRP A 1 34 ? -13.386 -3.211 -4.822 1.00 0.00 34 TRP A C 9
ATOM 11640 O O . TRP A 1 34 ? -12.163 -3.299 -4.930 1.00 0.00 34 TRP A O 9
ATOM 11661 N N . ILE A 1 35 ? -14.212 -3.348 -5.853 1.00 0.00 35 ILE A N 9
ATOM 11662 C CA . ILE A 1 35 ? -13.731 -3.712 -7.176 1.00 0.00 35 ILE A CA 9
ATOM 11663 C C . ILE A 1 35 ? -13.109 -2.508 -7.880 1.00 0.00 35 ILE A C 9
ATOM 11664 O O . ILE A 1 35 ? -12.182 -2.646 -8.677 1.00 0.00 35 ILE A O 9
ATOM 11680 N N . ASP A 1 36 ? -13.606 -1.326 -7.559 1.00 0.00 36 ASP A N 9
ATOM 11681 C CA . ASP A 1 36 ? -13.109 -0.105 -8.174 1.00 0.00 36 ASP A CA 9
ATOM 11682 C C . ASP A 1 36 ? -11.789 0.294 -7.523 1.00 0.00 36 ASP A C 9
ATOM 11683 O O . ASP A 1 36 ? -10.828 0.647 -8.209 1.00 0.00 36 ASP A O 9
ATOM 11692 N N . PHE A 1 37 ? -11.738 0.199 -6.194 1.00 0.00 37 PHE A N 9
ATOM 11693 C CA . PHE A 1 37 ? -10.514 0.483 -5.443 1.00 0.00 37 PHE A CA 9
ATOM 11694 C C . PHE A 1 37 ? -9.354 -0.387 -5.923 1.00 0.00 37 PHE A C 9
ATOM 11695 O O . PHE A 1 37 ? -8.253 0.108 -6.171 1.00 0.00 37 PHE A O 9
ATOM 11712 N N . SER A 1 38 ? -9.612 -1.682 -6.066 1.00 0.00 38 SER A N 9
ATOM 11713 C CA . SER A 1 38 ? -8.584 -2.623 -6.486 1.00 0.00 38 SER A CA 9
ATOM 11714 C C . SER A 1 38 ? -8.129 -2.340 -7.917 1.00 0.00 38 SER A C 9
ATOM 11715 O O . SER A 1 38 ? -6.942 -2.457 -8.233 1.00 0.00 38 SER A O 9
ATOM 11723 N N . ASN A 1 39 ? -9.070 -1.950 -8.773 1.00 0.00 39 ASN A N 9
ATOM 11724 C CA . ASN A 1 39 ? -8.747 -1.578 -10.151 1.00 0.00 39 ASN A CA 9
ATOM 11725 C C . ASN A 1 39 ? -7.790 -0.393 -10.180 1.00 0.00 39 ASN A C 9
ATOM 11726 O O . ASN A 1 39 ? -6.827 -0.380 -10.950 1.00 0.00 39 ASN A O 9
ATOM 11737 N N . VAL A 1 40 ? -8.054 0.595 -9.330 1.00 0.00 40 VAL A N 9
ATOM 11738 C CA . VAL A 1 40 ? -7.199 1.774 -9.235 1.00 0.00 40 VAL A CA 9
ATOM 11739 C C . VAL A 1 40 ? -5.800 1.386 -8.764 1.00 0.00 40 VAL A C 9
ATOM 11740 O O . VAL A 1 40 ? -4.801 1.833 -9.325 1.00 0.00 40 VAL A O 9
ATOM 11753 N N . LEU A 1 41 ? -5.737 0.523 -7.754 1.00 0.00 41 LEU A N 9
ATOM 11754 C CA . LEU A 1 41 ? -4.461 0.074 -7.200 1.00 0.00 41 LEU A CA 9
ATOM 11755 C C . LEU A 1 41 ? -3.683 -0.768 -8.210 1.00 0.00 41 LEU A C 9
ATOM 11756 O O . LEU A 1 41 ? -2.468 -0.907 -8.109 1.00 0.00 41 LEU A O 9
ATOM 11772 N N . SER A 1 42 ? -4.388 -1.327 -9.184 1.00 0.00 42 SER A N 9
ATOM 11773 C CA . SER A 1 42 ? -3.752 -2.124 -10.225 1.00 0.00 42 SER A CA 9
ATOM 11774 C C . SER A 1 42 ? -3.167 -1.224 -11.313 1.00 0.00 42 SER A C 9
ATOM 11775 O O . SER A 1 42 ? -2.412 -1.677 -12.174 1.00 0.00 42 SER A O 9
ATOM 11783 N N . ARG A 1 43 ? -3.530 0.052 -11.266 1.00 0.00 43 ARG A N 9
ATOM 11784 C CA . ARG A 1 43 ? -3.024 1.037 -12.212 1.00 0.00 43 ARG A CA 9
ATOM 11785 C C . ARG A 1 43 ? -1.999 1.946 -11.547 1.00 0.00 43 ARG A C 9
ATOM 11786 O O . ARG A 1 43 ? -1.125 2.503 -12.210 1.00 0.00 43 ARG A O 9
ATOM 11807 N N . LEU A 1 44 ? -2.115 2.092 -10.237 1.00 0.00 44 LEU A N 9
ATOM 11808 C CA . LEU A 1 44 ? -1.249 2.983 -9.484 1.00 0.00 44 LEU A CA 9
ATOM 11809 C C . LEU A 1 44 ? 0.084 2.308 -9.176 1.00 0.00 44 LEU A C 9
ATOM 11810 O O . LEU A 1 44 ? 0.209 1.568 -8.203 1.00 0.00 44 LEU A O 9
ATOM 11826 N N . TYR A 1 45 ? 1.073 2.553 -10.023 1.00 0.00 45 TYR A N 9
ATOM 11827 C CA . TYR A 1 45 ? 2.396 1.985 -9.820 1.00 0.00 45 TYR A CA 9
ATOM 11828 C C . TYR A 1 45 ? 3.301 2.996 -9.139 1.00 0.00 45 TYR A C 9
ATOM 11829 O O . TYR A 1 45 ? 3.949 3.813 -9.798 1.00 0.00 45 TYR A O 9
ATOM 11847 N N . VAL A 1 46 ? 3.306 2.960 -7.816 1.00 0.00 46 VAL A N 9
ATOM 11848 C CA . VAL A 1 46 ? 4.123 3.857 -7.012 1.00 0.00 46 VAL A CA 9
ATOM 11849 C C . VAL A 1 46 ? 4.670 3.109 -5.807 1.00 0.00 46 VAL A C 9
ATOM 11850 O O . VAL A 1 46 ? 4.315 1.951 -5.578 1.00 0.00 46 VAL A O 9
ATOM 11863 N N . GLY A 1 47 ? 5.537 3.755 -5.055 1.00 0.00 47 GLY A N 9
ATOM 11864 C CA . GLY A 1 47 ? 6.060 3.151 -3.853 1.00 0.00 47 GLY A CA 9
ATOM 11865 C C . GLY A 1 47 ? 7.378 3.754 -3.428 1.00 0.00 47 GLY A C 9
ATOM 11866 O O . GLY A 1 47 ? 7.958 4.573 -4.145 1.00 0.00 47 GLY A O 9
ATOM 11870 N N . VAL A 1 48 ? 7.843 3.345 -2.256 1.00 0.00 48 VAL A N 9
ATOM 11871 C CA . VAL A 1 48 ? 9.083 3.842 -1.684 1.00 0.00 48 VAL A CA 9
ATOM 11872 C C . VAL A 1 48 ? 9.278 3.214 -0.305 1.00 0.00 48 VAL A C 9
ATOM 11873 O O . VAL A 1 48 ? 8.294 2.983 0.403 1.00 0.00 48 VAL A O 9
ATOM 11886 N N . PRO A 1 49 ? 10.528 2.851 0.059 1.00 0.00 49 PRO A N 9
ATOM 11887 C CA . PRO A 1 49 ? 10.860 2.379 1.407 1.00 0.00 49 PRO A CA 9
ATOM 11888 C C . PRO A 1 49 ? 10.170 3.199 2.497 1.00 0.00 49 PRO A C 9
ATOM 11889 O O . PRO A 1 49 ? 10.536 4.347 2.761 1.00 0.00 49 PRO A O 9
ATOM 11900 N N . THR A 1 50 ? 9.154 2.606 3.106 1.00 0.00 50 THR A N 9
ATOM 11901 C CA . THR A 1 50 ? 8.335 3.293 4.089 1.00 0.00 50 THR A CA 9
ATOM 11902 C C . THR A 1 50 ? 8.187 2.461 5.356 1.00 0.00 50 THR A C 9
ATOM 11903 O O . THR A 1 50 ? 8.513 1.272 5.368 1.00 0.00 50 THR A O 9
ATOM 11914 N N . LYS A 1 51 ? 7.691 3.086 6.417 1.00 0.00 51 LYS A N 9
ATOM 11915 C CA . LYS A 1 51 ? 7.610 2.436 7.716 1.00 0.00 51 LYS A CA 9
ATOM 11916 C C . LYS A 1 51 ? 6.197 2.508 8.296 1.00 0.00 51 LYS A C 9
ATOM 11917 O O . LYS A 1 51 ? 5.977 3.126 9.337 1.00 0.00 51 LYS A O 9
ATOM 11936 N N . SER A 1 52 ? 5.251 1.884 7.589 1.00 0.00 52 SER A N 9
ATOM 11937 C CA . SER A 1 52 ? 3.863 1.736 8.048 1.00 0.00 52 SER A CA 9
ATOM 11938 C C . SER A 1 52 ? 3.100 3.068 8.069 1.00 0.00 52 SER A C 9
ATOM 11939 O O . SER A 1 52 ? 3.680 4.143 8.234 1.00 0.00 52 SER A O 9
ATOM 11947 N N . GLY A 1 53 ? 1.787 2.974 7.873 1.00 0.00 53 GLY A N 9
ATOM 11948 C CA . GLY A 1 53 ? 0.922 4.136 7.943 1.00 0.00 53 GLY A CA 9
ATOM 11949 C C . GLY A 1 53 ? 1.203 5.147 6.854 1.00 0.00 53 GLY A C 9
ATOM 11950 O O . GLY A 1 53 ? 0.904 6.331 7.010 1.00 0.00 53 GLY A O 9
ATOM 11954 N N . ASN A 1 54 ? 1.771 4.685 5.751 1.00 0.00 54 ASN A N 9
ATOM 11955 C CA . ASN A 1 54 ? 2.134 5.581 4.660 1.00 0.00 54 ASN A CA 9
ATOM 11956 C C . ASN A 1 54 ? 1.046 5.596 3.599 1.00 0.00 54 ASN A C 9
ATOM 11957 O O . ASN A 1 54 ? 0.598 4.549 3.136 1.00 0.00 54 ASN A O 9
ATOM 11968 N N . VAL A 1 55 ? 0.609 6.793 3.237 1.00 0.00 55 VAL A N 9
ATOM 11969 C CA . VAL A 1 55 ? -0.480 6.957 2.288 1.00 0.00 55 VAL A CA 9
ATOM 11970 C C . VAL A 1 55 ? 0.006 6.772 0.853 1.00 0.00 55 VAL A C 9
ATOM 11971 O O . VAL A 1 55 ? 0.797 7.569 0.344 1.00 0.00 55 VAL A O 9
ATOM 11984 N N . VAL A 1 56 ? -0.472 5.716 0.215 1.00 0.00 56 VAL A N 9
ATOM 11985 C CA . VAL A 1 56 ? -0.152 5.440 -1.177 1.00 0.00 56 VAL A CA 9
ATOM 11986 C C . VAL A 1 56 ? -1.037 6.282 -2.092 1.00 0.00 56 VAL A C 9
ATOM 11987 O O . VAL A 1 56 ? -0.553 6.953 -3.004 1.00 0.00 56 VAL A O 9
ATOM 12000 N N . CYS A 1 57 ? -2.336 6.240 -1.840 1.00 0.00 57 CYS A N 9
ATOM 12001 C CA . CYS A 1 57 ? -3.289 7.050 -2.583 1.00 0.00 57 CYS A CA 9
ATOM 12002 C C . CYS A 1 57 ? -4.209 7.776 -1.613 1.00 0.00 57 CYS A C 9
ATOM 12003 O O . CYS A 1 57 ? -4.864 7.147 -0.780 1.00 0.00 57 CYS A O 9
ATOM 12011 N N . LYS A 1 58 ? -4.245 9.097 -1.709 1.00 0.00 58 LYS A N 9
ATOM 12012 C CA . LYS A 1 58 ? -5.039 9.903 -0.796 1.00 0.00 58 LYS A CA 9
ATOM 12013 C C . LYS A 1 58 ? -6.283 10.443 -1.493 1.00 0.00 58 LYS A C 9
ATOM 12014 O O . LYS A 1 58 ? -6.207 10.911 -2.629 1.00 0.00 58 LYS A O 9
ATOM 12033 N N . ASN A 1 59 ? -7.422 10.354 -0.803 1.00 0.00 59 ASN A N 9
ATOM 12034 C CA . ASN A 1 59 ? -8.702 10.870 -1.307 1.00 0.00 59 ASN A CA 9
ATOM 12035 C C . ASN A 1 59 ? -9.136 10.109 -2.561 1.00 0.00 59 ASN A C 9
ATOM 12036 O O . ASN A 1 59 ? -9.806 10.652 -3.439 1.00 0.00 59 ASN A O 9
ATOM 12047 N N . ILE A 1 60 ? -8.778 8.833 -2.622 1.00 0.00 60 ILE A N 9
ATOM 12048 C CA . ILE A 1 60 ? -9.116 7.998 -3.767 1.00 0.00 60 ILE A CA 9
ATOM 12049 C C . ILE A 1 60 ? -10.636 7.906 -3.941 1.00 0.00 60 ILE A C 9
ATOM 12050 O O . ILE A 1 60 ? -11.373 7.753 -2.964 1.00 0.00 60 ILE A O 9
ATOM 12066 N N . MET A 1 61 ? -11.090 8.057 -5.186 1.00 0.00 61 MET A N 9
ATOM 12067 C CA . MET A 1 61 ? -12.514 7.984 -5.531 1.00 0.00 61 MET A CA 9
ATOM 12068 C C . MET A 1 61 ? -13.325 9.087 -4.848 1.00 0.00 61 MET A C 9
ATOM 12069 O O . MET A 1 61 ? -14.549 8.989 -4.740 1.00 0.00 61 MET A O 9
ATOM 12083 N N . ASN A 1 62 ? -12.629 10.130 -4.390 1.00 0.00 62 ASN A N 9
ATOM 12084 C CA . ASN A 1 62 ? -13.255 11.327 -3.812 1.00 0.00 62 ASN A CA 9
ATOM 12085 C C . ASN A 1 62 ? -13.885 11.063 -2.443 1.00 0.00 62 ASN A C 9
ATOM 12086 O O . ASN A 1 62 ? -14.378 11.989 -1.800 1.00 0.00 62 ASN A O 9
ATOM 12097 N N . THR A 1 63 ? -13.849 9.819 -1.979 1.00 0.00 63 THR A N 9
ATOM 12098 C CA . THR A 1 63 ? -14.439 9.476 -0.689 1.00 0.00 63 THR A CA 9
ATOM 12099 C C . THR A 1 63 ? -13.496 9.867 0.456 1.00 0.00 63 THR A C 9
ATOM 12100 O O . THR A 1 63 ? -13.856 9.815 1.636 1.00 0.00 63 THR A O 9
ATOM 12111 N N . GLY A 1 64 ? -12.284 10.262 0.096 1.00 0.00 64 GLY A N 9
ATOM 12112 C CA . GLY A 1 64 ? -11.335 10.741 1.079 1.00 0.00 64 GLY A CA 9
ATOM 12113 C C . GLY A 1 64 ? -10.589 9.621 1.772 1.00 0.00 64 GLY A C 9
ATOM 12114 O O . GLY A 1 64 ? -9.813 9.868 2.691 1.00 0.00 64 GLY A O 9
ATOM 12118 N N . VAL A 1 65 ? -10.838 8.386 1.355 1.00 0.00 65 VAL A N 9
ATOM 12119 C CA . VAL A 1 65 ? -10.121 7.249 1.907 1.00 0.00 65 VAL A CA 9
ATOM 12120 C C . VAL A 1 65 ? -8.656 7.308 1.509 1.00 0.00 65 VAL A C 9
ATOM 12121 O O . VAL A 1 65 ? -8.326 7.514 0.341 1.00 0.00 65 VAL A O 9
ATOM 12134 N N . ASP A 1 66 ? -7.790 7.175 2.493 1.00 0.00 66 ASP A N 9
ATOM 12135 C CA . ASP A 1 66 ? -6.373 7.093 2.236 1.00 0.00 66 ASP A CA 9
ATOM 12136 C C . ASP A 1 66 ? -5.964 5.632 2.278 1.00 0.00 66 ASP A C 9
ATOM 12137 O O . ASP A 1 66 ? -6.212 4.939 3.269 1.00 0.00 66 ASP A O 9
ATOM 12146 N N . ILE A 1 67 ? -5.391 5.148 1.196 1.00 0.00 67 ILE A N 9
ATOM 12147 C CA . ILE A 1 67 ? -4.901 3.783 1.161 1.00 0.00 67 ILE A CA 9
ATOM 12148 C C . ILE A 1 67 ? -3.477 3.752 1.695 1.00 0.00 67 ILE A C 9
ATOM 12149 O O . ILE A 1 67 ? -2.548 4.213 1.033 1.00 0.00 67 ILE A O 9
ATOM 12165 N N . ILE A 1 68 ? -3.317 3.233 2.899 1.00 0.00 68 ILE A N 9
ATOM 12166 C CA . ILE A 1 68 ? -2.035 3.272 3.575 1.00 0.00 68 ILE A CA 9
ATOM 12167 C C . ILE A 1 68 ? -1.388 1.896 3.648 1.00 0.00 68 ILE A C 9
ATOM 12168 O O . ILE A 1 68 ? -2.037 0.898 3.958 1.00 0.00 68 ILE A O 9
ATOM 12184 N N . CYS A 1 69 ? -0.105 1.853 3.346 1.00 0.00 69 CYS A N 9
ATOM 12185 C CA . CYS A 1 69 ? 0.681 0.648 3.519 1.00 0.00 69 CYS A CA 9
ATOM 12186 C C . CYS A 1 69 ? 1.098 0.527 4.976 1.00 0.00 69 CYS A C 9
ATOM 12187 O O . CYS A 1 69 ? 1.526 1.507 5.586 1.00 0.00 69 CYS A O 9
ATOM 12195 N N . THR A 1 70 ? 0.969 -0.661 5.544 1.00 0.00 70 THR A N 9
ATOM 12196 C CA . THR A 1 70 ? 1.252 -0.845 6.958 1.00 0.00 70 THR A CA 9
ATOM 12197 C C . THR A 1 70 ? 2.503 -1.702 7.166 1.00 0.00 70 THR A C 9
ATOM 12198 O O . THR A 1 70 ? 2.996 -1.844 8.287 1.00 0.00 70 THR A O 9
ATOM 12209 N N . LYS A 1 71 ? 3.041 -2.237 6.083 1.00 0.00 71 LYS A N 9
ATOM 12210 C CA . LYS A 1 71 ? 4.237 -3.060 6.171 1.00 0.00 71 LYS A CA 9
ATOM 12211 C C . LYS A 1 71 ? 5.460 -2.209 5.863 1.00 0.00 71 LYS A C 9
ATOM 12212 O O . LYS A 1 71 ? 5.436 -1.371 4.967 1.00 0.00 71 LYS A O 9
ATOM 12231 N N . ASN A 1 72 ? 6.517 -2.416 6.627 1.00 0.00 72 ASN A N 9
ATOM 12232 C CA . ASN A 1 72 ? 7.726 -1.619 6.480 1.00 0.00 72 ASN A CA 9
ATOM 12233 C C . ASN A 1 72 ? 8.611 -2.219 5.401 1.00 0.00 72 ASN A C 9
ATOM 12234 O O . ASN A 1 72 ? 8.907 -3.416 5.423 1.00 0.00 72 ASN A O 9
ATOM 12245 N N . LEU A 1 73 ? 9.021 -1.388 4.453 1.00 0.00 73 LEU A N 9
ATOM 12246 C CA . LEU A 1 73 ? 9.804 -1.850 3.317 1.00 0.00 73 LEU A CA 9
ATOM 12247 C C . LEU A 1 73 ? 11.242 -1.358 3.410 1.00 0.00 73 LEU A C 9
ATOM 12248 O O . LEU A 1 73 ? 11.525 -0.194 3.131 1.00 0.00 73 LEU A O 9
ATOM 12264 N N . PRO A 1 74 ? 12.166 -2.236 3.822 1.00 0.00 74 PRO A N 9
ATOM 12265 C CA . PRO A 1 74 ? 13.583 -1.912 3.891 1.00 0.00 74 PRO A CA 9
ATOM 12266 C C . PRO A 1 74 ? 14.316 -2.226 2.587 1.00 0.00 74 PRO A C 9
ATOM 12267 O O . PRO A 1 74 ? 13.731 -2.756 1.635 1.00 0.00 74 PRO A O 9
ATOM 12278 N N . LYS A 1 75 ? 15.602 -1.905 2.552 1.00 0.00 75 LYS A N 9
ATOM 12279 C CA . LYS A 1 75 ? 16.435 -2.202 1.399 1.00 0.00 75 LYS A CA 9
ATOM 12280 C C . LYS A 1 75 ? 17.583 -3.111 1.809 1.00 0.00 75 LYS A C 9
ATOM 12281 O O . LYS A 1 75 ? 17.932 -3.188 2.987 1.00 0.00 75 LYS A O 9
ATOM 12300 N N . ASP A 1 76 ? 18.167 -3.793 0.839 1.00 0.00 76 ASP A N 9
ATOM 12301 C CA . ASP A 1 76 ? 19.267 -4.707 1.109 1.00 0.00 76 ASP A CA 9
ATOM 12302 C C . ASP A 1 76 ? 20.571 -4.103 0.579 1.00 0.00 76 ASP A C 9
ATOM 12303 O O . ASP A 1 76 ? 20.663 -2.883 0.417 1.00 0.00 76 ASP A O 9
ATOM 12312 N N . SER A 1 77 ? 21.568 -4.950 0.325 1.00 0.00 77 SER A N 9
ATOM 12313 C CA . SER A 1 77 ? 22.867 -4.518 -0.192 1.00 0.00 77 SER A CA 9
ATOM 12314 C C . SER A 1 77 ? 23.640 -3.713 0.851 1.00 0.00 77 SER A C 9
ATOM 12315 O O . SER A 1 77 ? 24.564 -2.966 0.522 1.00 0.00 77 SER A O 9
ATOM 12323 N N . LEU A 1 78 ? 23.263 -3.881 2.110 1.00 0.00 78 LEU A N 9
ATOM 12324 C CA . LEU A 1 78 ? 23.976 -3.254 3.208 1.00 0.00 78 LEU A CA 9
ATOM 12325 C C . LEU A 1 78 ? 25.109 -4.165 3.660 1.00 0.00 78 LEU A C 9
ATOM 12326 O O . LEU A 1 78 ? 24.930 -5.381 3.763 1.00 0.00 78 LEU A O 9
ATOM 12342 N N . GLU A 1 79 ? 26.260 -3.581 3.946 1.00 0.00 79 GLU A N 9
ATOM 12343 C CA . GLU A 1 79 ? 27.460 -4.352 4.263 1.00 0.00 79 GLU A CA 9
ATOM 12344 C C . GLU A 1 79 ? 27.481 -4.805 5.720 1.00 0.00 79 GLU A C 9
ATOM 12345 O O . GLU A 1 79 ? 28.528 -4.800 6.369 1.00 0.00 79 GLU A O 9
ATOM 12357 N N . HIS A 1 80 ? 26.331 -5.225 6.228 1.00 0.00 80 HIS A N 9
ATOM 12358 C CA . HIS A 1 80 ? 26.262 -5.766 7.577 1.00 0.00 80 HIS A CA 9
ATOM 12359 C C . HIS A 1 80 ? 26.840 -7.175 7.584 1.00 0.00 80 HIS A C 9
ATOM 12360 O O . HIS A 1 80 ? 27.359 -7.647 8.593 1.00 0.00 80 HIS A O 9
ATOM 12375 N N . HIS A 1 81 ? 26.746 -7.839 6.442 1.00 0.00 81 HIS A N 9
ATOM 12376 C CA . HIS A 1 81 ? 27.336 -9.155 6.268 1.00 0.00 81 HIS A CA 9
ATOM 12377 C C . HIS A 1 81 ? 28.617 -9.044 5.449 1.00 0.00 81 HIS A C 9
ATOM 12378 O O . HIS A 1 81 ? 28.578 -8.741 4.255 1.00 0.00 81 HIS A O 9
ATOM 12393 N N . HIS A 1 82 ? 29.750 -9.276 6.097 1.00 0.00 82 HIS A N 9
ATOM 12394 C CA . HIS A 1 82 ? 31.040 -9.215 5.425 1.00 0.00 82 HIS A CA 9
ATOM 12395 C C . HIS A 1 82 ? 31.458 -10.598 4.948 1.00 0.00 82 HIS A C 9
ATOM 12396 O O . HIS A 1 82 ? 31.975 -11.401 5.723 1.00 0.00 82 HIS A O 9
ATOM 12411 N N . HIS A 1 83 ? 31.195 -10.883 3.684 1.00 0.00 83 HIS A N 9
ATOM 12412 C CA . HIS A 1 83 ? 31.627 -12.138 3.084 1.00 0.00 83 HIS A CA 9
ATOM 12413 C C . HIS A 1 83 ? 32.942 -11.921 2.346 1.00 0.00 83 HIS A C 9
ATOM 12414 O O . HIS A 1 83 ? 33.983 -12.442 2.744 1.00 0.00 83 HIS A O 9
ATOM 12429 N N . HIS A 1 84 ? 32.887 -11.153 1.270 1.00 0.00 84 HIS A N 9
ATOM 12430 C CA . HIS A 1 84 ? 34.087 -10.740 0.558 1.00 0.00 84 HIS A CA 9
ATOM 12431 C C . HIS A 1 84 ? 34.038 -9.229 0.363 1.00 0.00 84 HIS A C 9
ATOM 12432 O O . HIS A 1 84 ? 34.546 -8.676 -0.615 1.00 0.00 84 HIS A O 9
ATOM 12447 N N . HIS A 1 85 ? 33.404 -8.576 1.324 1.00 0.00 85 HIS A N 9
ATOM 12448 C CA . HIS A 1 85 ? 33.281 -7.132 1.347 1.00 0.00 85 HIS A CA 9
ATOM 12449 C C . HIS A 1 85 ? 33.314 -6.672 2.797 1.00 0.00 85 HIS A C 9
ATOM 12450 O O . HIS A 1 85 ? 34.418 -6.476 3.333 1.00 0.00 85 HIS A O 9
ATOM 12466 N N . MET A 1 1 ? -24.353 1.914 3.584 1.00 0.00 1 MET A N 10
ATOM 12467 C CA . MET A 1 1 ? -24.814 0.511 3.642 1.00 0.00 1 MET A CA 10
ATOM 12468 C C . MET A 1 1 ? -23.626 -0.450 3.678 1.00 0.00 1 MET A C 10
ATOM 12469 O O . MET A 1 1 ? -23.041 -0.758 2.644 1.00 0.00 1 MET A O 10
ATOM 12485 N N . HIS A 1 2 ? -23.277 -0.900 4.884 1.00 0.00 2 HIS A N 10
ATOM 12486 C CA . HIS A 1 2 ? -22.192 -1.867 5.100 1.00 0.00 2 HIS A CA 10
ATOM 12487 C C . HIS A 1 2 ? -20.833 -1.344 4.630 1.00 0.00 2 HIS A C 10
ATOM 12488 O O . HIS A 1 2 ? -20.471 -1.453 3.458 1.00 0.00 2 HIS A O 10
ATOM 12503 N N . LYS A 1 3 ? -20.091 -0.769 5.563 1.00 0.00 3 LYS A N 10
ATOM 12504 C CA . LYS A 1 3 ? -18.731 -0.322 5.303 1.00 0.00 3 LYS A CA 10
ATOM 12505 C C . LYS A 1 3 ? -17.747 -1.361 5.847 1.00 0.00 3 LYS A C 10
ATOM 12506 O O . LYS A 1 3 ? -17.837 -1.753 7.012 1.00 0.00 3 LYS A O 10
ATOM 12525 N N . ASP A 1 4 ? -16.824 -1.820 5.013 1.00 0.00 4 ASP A N 10
ATOM 12526 C CA . ASP A 1 4 ? -15.864 -2.841 5.422 1.00 0.00 4 ASP A CA 10
ATOM 12527 C C . ASP A 1 4 ? -14.444 -2.441 5.028 1.00 0.00 4 ASP A C 10
ATOM 12528 O O . ASP A 1 4 ? -14.210 -1.973 3.918 1.00 0.00 4 ASP A O 10
ATOM 12537 N N . ILE A 1 5 ? -13.506 -2.605 5.955 1.00 0.00 5 ILE A N 10
ATOM 12538 C CA . ILE A 1 5 ? -12.102 -2.279 5.704 1.00 0.00 5 ILE A CA 10
ATOM 12539 C C . ILE A 1 5 ? -11.560 -3.063 4.511 1.00 0.00 5 ILE A C 10
ATOM 12540 O O . ILE A 1 5 ? -11.668 -4.289 4.455 1.00 0.00 5 ILE A O 10
ATOM 12556 N N . PHE A 1 6 ? -10.976 -2.342 3.566 1.00 0.00 6 PHE A N 10
ATOM 12557 C CA . PHE A 1 6 ? -10.421 -2.938 2.360 1.00 0.00 6 PHE A CA 10
ATOM 12558 C C . PHE A 1 6 ? -8.898 -3.028 2.458 1.00 0.00 6 PHE A C 10
ATOM 12559 O O . PHE A 1 6 ? -8.211 -2.010 2.553 1.00 0.00 6 PHE A O 10
ATOM 12576 N N . THR A 1 7 ? -8.390 -4.251 2.470 1.00 0.00 7 THR A N 10
ATOM 12577 C CA . THR A 1 7 ? -6.957 -4.499 2.522 1.00 0.00 7 THR A CA 10
ATOM 12578 C C . THR A 1 7 ? -6.526 -5.312 1.299 1.00 0.00 7 THR A C 10
ATOM 12579 O O . THR A 1 7 ? -7.244 -6.220 0.870 1.00 0.00 7 THR A O 10
ATOM 12590 N N . SER A 1 8 ? -5.378 -4.968 0.723 1.00 0.00 8 SER A N 10
ATOM 12591 C CA . SER A 1 8 ? -4.860 -5.669 -0.450 1.00 0.00 8 SER A CA 10
ATOM 12592 C C . SER A 1 8 ? -3.356 -5.453 -0.584 1.00 0.00 8 SER A C 10
ATOM 12593 O O . SER A 1 8 ? -2.747 -4.761 0.230 1.00 0.00 8 SER A O 10
ATOM 12601 N N . VAL A 1 9 ? -2.762 -6.054 -1.607 1.00 0.00 9 VAL A N 10
ATOM 12602 C CA . VAL A 1 9 ? -1.357 -5.826 -1.908 1.00 0.00 9 VAL A CA 10
ATOM 12603 C C . VAL A 1 9 ? -1.211 -5.165 -3.274 1.00 0.00 9 VAL A C 10
ATOM 12604 O O . VAL A 1 9 ? -1.804 -5.605 -4.263 1.00 0.00 9 VAL A O 10
ATOM 12617 N N . VAL A 1 10 ? -0.442 -4.090 -3.318 1.00 0.00 10 VAL A N 10
ATOM 12618 C CA . VAL A 1 10 ? -0.243 -3.344 -4.550 1.00 0.00 10 VAL A CA 10
ATOM 12619 C C . VAL A 1 10 ? 1.189 -3.545 -5.051 1.00 0.00 10 VAL A C 10
ATOM 12620 O O . VAL A 1 10 ? 2.081 -3.886 -4.269 1.00 0.00 10 VAL A O 10
ATOM 12633 N N . ARG A 1 11 ? 1.396 -3.373 -6.353 1.00 0.00 11 ARG A N 10
ATOM 12634 C CA . ARG A 1 11 ? 2.715 -3.552 -6.948 1.00 0.00 11 ARG A CA 10
ATOM 12635 C C . ARG A 1 11 ? 3.658 -2.444 -6.502 1.00 0.00 11 ARG A C 10
ATOM 12636 O O . ARG A 1 11 ? 3.372 -1.255 -6.681 1.00 0.00 11 ARG A O 10
ATOM 12657 N N . VAL A 1 12 ? 4.777 -2.841 -5.920 1.00 0.00 12 VAL A N 10
ATOM 12658 C CA . VAL A 1 12 ? 5.716 -1.893 -5.348 1.00 0.00 12 VAL A CA 10
ATOM 12659 C C . VAL A 1 12 ? 6.975 -1.777 -6.206 1.00 0.00 12 VAL A C 10
ATOM 12660 O O . VAL A 1 12 ? 7.507 -2.775 -6.697 1.00 0.00 12 VAL A O 10
ATOM 12673 N N . ARG A 1 13 ? 7.427 -0.549 -6.397 1.00 0.00 13 ARG A N 10
ATOM 12674 C CA . ARG A 1 13 ? 8.645 -0.263 -7.145 1.00 0.00 13 ARG A CA 10
ATOM 12675 C C . ARG A 1 13 ? 9.584 0.586 -6.292 1.00 0.00 13 ARG A C 10
ATOM 12676 O O . ARG A 1 13 ? 9.277 0.885 -5.138 1.00 0.00 13 ARG A O 10
ATOM 12697 N N . GLY A 1 14 ? 10.736 0.944 -6.839 1.00 0.00 14 GLY A N 10
ATOM 12698 C CA . GLY A 1 14 ? 11.628 1.853 -6.141 1.00 0.00 14 GLY A CA 10
ATOM 12699 C C . GLY A 1 14 ? 12.891 1.180 -5.642 1.00 0.00 14 GLY A C 10
ATOM 12700 O O . GLY A 1 14 ? 13.256 0.102 -6.108 1.00 0.00 14 GLY A O 10
ATOM 12704 N N . SER A 1 15 ? 13.547 1.808 -4.672 1.00 0.00 15 SER A N 10
ATOM 12705 C CA . SER A 1 15 ? 14.823 1.322 -4.153 1.00 0.00 15 SER A CA 10
ATOM 12706 C C . SER A 1 15 ? 14.627 0.271 -3.056 1.00 0.00 15 SER A C 10
ATOM 12707 O O . SER A 1 15 ? 15.554 -0.041 -2.307 1.00 0.00 15 SER A O 10
ATOM 12715 N N . LYS A 1 16 ? 13.422 -0.276 -2.966 1.00 0.00 16 LYS A N 10
ATOM 12716 C CA . LYS A 1 16 ? 13.116 -1.279 -1.953 1.00 0.00 16 LYS A CA 10
ATOM 12717 C C . LYS A 1 16 ? 13.604 -2.661 -2.379 1.00 0.00 16 LYS A C 10
ATOM 12718 O O . LYS A 1 16 ? 14.150 -2.832 -3.471 1.00 0.00 16 LYS A O 10
ATOM 12737 N N . LYS A 1 17 ? 13.391 -3.641 -1.514 1.00 0.00 17 LYS A N 10
ATOM 12738 C CA . LYS A 1 17 ? 13.702 -5.024 -1.830 1.00 0.00 17 LYS A CA 10
ATOM 12739 C C . LYS A 1 17 ? 12.465 -5.893 -1.612 1.00 0.00 17 LYS A C 10
ATOM 12740 O O . LYS A 1 17 ? 12.393 -6.688 -0.675 1.00 0.00 17 LYS A O 10
ATOM 12759 N N . TYR A 1 18 ? 11.484 -5.687 -2.487 1.00 0.00 18 TYR A N 10
ATOM 12760 C CA . TYR A 1 18 ? 10.196 -6.377 -2.439 1.00 0.00 18 TYR A CA 10
ATOM 12761 C C . TYR A 1 18 ? 9.608 -6.444 -3.843 1.00 0.00 18 TYR A C 10
ATOM 12762 O O . TYR A 1 18 ? 10.207 -5.938 -4.786 1.00 0.00 18 TYR A O 10
ATOM 12780 N N . ASN A 1 19 ? 8.443 -7.063 -3.983 1.00 0.00 19 ASN A N 10
ATOM 12781 C CA . ASN A 1 19 ? 7.741 -7.084 -5.270 1.00 0.00 19 ASN A CA 10
ATOM 12782 C C . ASN A 1 19 ? 6.294 -6.614 -5.116 1.00 0.00 19 ASN A C 10
ATOM 12783 O O . ASN A 1 19 ? 5.687 -6.105 -6.061 1.00 0.00 19 ASN A O 10
ATOM 12794 N N . VAL A 1 20 ? 5.766 -6.739 -3.907 1.00 0.00 20 VAL A N 10
ATOM 12795 C CA . VAL A 1 20 ? 4.403 -6.323 -3.598 1.00 0.00 20 VAL A CA 10
ATOM 12796 C C . VAL A 1 20 ? 4.375 -5.747 -2.191 1.00 0.00 20 VAL A C 10
ATOM 12797 O O . VAL A 1 20 ? 5.172 -6.149 -1.342 1.00 0.00 20 VAL A O 10
ATOM 12810 N N . VAL A 1 21 ? 3.489 -4.800 -1.949 1.00 0.00 21 VAL A N 10
ATOM 12811 C CA . VAL A 1 21 ? 3.422 -4.162 -0.648 1.00 0.00 21 VAL A CA 10
ATOM 12812 C C . VAL A 1 21 ? 1.977 -4.106 -0.136 1.00 0.00 21 VAL A C 10
ATOM 12813 O O . VAL A 1 21 ? 1.056 -3.749 -0.876 1.00 0.00 21 VAL A O 10
ATOM 12826 N N . PRO A 1 22 ? 1.760 -4.519 1.127 1.00 0.00 22 PRO A N 10
ATOM 12827 C CA . PRO A 1 22 ? 0.435 -4.506 1.759 1.00 0.00 22 PRO A CA 10
ATOM 12828 C C . PRO A 1 22 ? -0.076 -3.092 2.023 1.00 0.00 22 PRO A C 10
ATOM 12829 O O . PRO A 1 22 ? 0.639 -2.254 2.577 1.00 0.00 22 PRO A O 10
ATOM 12840 N N . VAL A 1 23 ? -1.318 -2.846 1.633 1.00 0.00 23 VAL A N 10
ATOM 12841 C CA . VAL A 1 23 ? -1.961 -1.553 1.829 1.00 0.00 23 VAL A CA 10
ATOM 12842 C C . VAL A 1 23 ? -3.344 -1.747 2.440 1.00 0.00 23 VAL A C 10
ATOM 12843 O O . VAL A 1 23 ? -3.973 -2.792 2.251 1.00 0.00 23 VAL A O 10
ATOM 12856 N N . LYS A 1 24 ? -3.811 -0.751 3.172 1.00 0.00 24 LYS A N 10
ATOM 12857 C CA . LYS A 1 24 ? -5.110 -0.825 3.824 1.00 0.00 24 LYS A CA 10
ATOM 12858 C C . LYS A 1 24 ? -5.832 0.516 3.759 1.00 0.00 24 LYS A C 10
ATOM 12859 O O . LYS A 1 24 ? -5.267 1.523 3.327 1.00 0.00 24 LYS A O 10
ATOM 12878 N N . SER A 1 25 ? -7.078 0.523 4.206 1.00 0.00 25 SER A N 10
ATOM 12879 C CA . SER A 1 25 ? -7.896 1.723 4.212 1.00 0.00 25 SER A CA 10
ATOM 12880 C C . SER A 1 25 ? -8.111 2.204 5.642 1.00 0.00 25 SER A C 10
ATOM 12881 O O . SER A 1 25 ? -8.434 1.416 6.534 1.00 0.00 25 SER A O 10
ATOM 12889 N N . ASN A 1 26 ? -7.895 3.493 5.859 1.00 0.00 26 ASN A N 10
ATOM 12890 C CA . ASN A 1 26 ? -8.051 4.086 7.183 1.00 0.00 26 ASN A CA 10
ATOM 12891 C C . ASN A 1 26 ? -9.524 4.193 7.558 1.00 0.00 26 ASN A C 10
ATOM 12892 O O . ASN A 1 26 ? -9.879 4.188 8.735 1.00 0.00 26 ASN A O 10
ATOM 12903 N N . LYS A 1 27 ? -10.373 4.273 6.545 1.00 0.00 27 LYS A N 10
ATOM 12904 C CA . LYS A 1 27 ? -11.809 4.365 6.751 1.00 0.00 27 LYS A CA 10
ATOM 12905 C C . LYS A 1 27 ? -12.495 3.211 6.035 1.00 0.00 27 LYS A C 10
ATOM 12906 O O . LYS A 1 27 ? -12.179 2.926 4.878 1.00 0.00 27 LYS A O 10
ATOM 12925 N N . PRO A 1 28 ? -13.423 2.523 6.724 1.00 0.00 28 PRO A N 10
ATOM 12926 C CA . PRO A 1 28 ? -14.141 1.369 6.169 1.00 0.00 28 PRO A CA 10
ATOM 12927 C C . PRO A 1 28 ? -14.744 1.661 4.797 1.00 0.00 28 PRO A C 10
ATOM 12928 O O . PRO A 1 28 ? -15.383 2.694 4.588 1.00 0.00 28 PRO A O 10
ATOM 12939 N N . VAL A 1 29 ? -14.533 0.742 3.870 1.00 0.00 29 VAL A N 10
ATOM 12940 C CA . VAL A 1 29 ? -14.966 0.917 2.495 1.00 0.00 29 VAL A CA 10
ATOM 12941 C C . VAL A 1 29 ? -16.330 0.286 2.275 1.00 0.00 29 VAL A C 10
ATOM 12942 O O . VAL A 1 29 ? -16.526 -0.894 2.546 1.00 0.00 29 VAL A O 10
ATOM 12955 N N . GLU A 1 30 ? -17.267 1.078 1.790 1.00 0.00 30 GLU A N 10
ATOM 12956 C CA . GLU A 1 30 ? -18.609 0.587 1.536 1.00 0.00 30 GLU A CA 10
ATOM 12957 C C . GLU A 1 30 ? -18.566 -0.497 0.464 1.00 0.00 30 GLU A C 10
ATOM 12958 O O . GLU A 1 30 ? -17.876 -0.348 -0.553 1.00 0.00 30 GLU A O 10
ATOM 12970 N N . ILE A 1 31 ? -19.283 -1.592 0.705 1.00 0.00 31 ILE A N 10
ATOM 12971 C CA . ILE A 1 31 ? -19.244 -2.759 -0.176 1.00 0.00 31 ILE A CA 10
ATOM 12972 C C . ILE A 1 31 ? -19.973 -2.511 -1.499 1.00 0.00 31 ILE A C 10
ATOM 12973 O O . ILE A 1 31 ? -21.020 -3.092 -1.794 1.00 0.00 31 ILE A O 10
ATOM 12989 N N . SER A 1 32 ? -19.400 -1.625 -2.275 1.00 0.00 32 SER A N 10
ATOM 12990 C CA . SER A 1 32 ? -19.895 -1.287 -3.602 1.00 0.00 32 SER A CA 10
ATOM 12991 C C . SER A 1 32 ? -18.770 -0.726 -4.478 1.00 0.00 32 SER A C 10
ATOM 12992 O O . SER A 1 32 ? -18.772 -0.909 -5.693 1.00 0.00 32 SER A O 10
ATOM 13000 N N . LYS A 1 33 ? -17.802 -0.050 -3.853 1.00 0.00 33 LYS A N 10
ATOM 13001 C CA . LYS A 1 33 ? -16.633 0.464 -4.562 1.00 0.00 33 LYS A CA 10
ATOM 13002 C C . LYS A 1 33 ? -15.490 -0.541 -4.475 1.00 0.00 33 LYS A C 10
ATOM 13003 O O . LYS A 1 33 ? -14.388 -0.284 -4.949 1.00 0.00 33 LYS A O 10
ATOM 13022 N N . TRP A 1 34 ? -15.777 -1.685 -3.862 1.00 0.00 34 TRP A N 10
ATOM 13023 C CA . TRP A 1 34 ? -14.783 -2.727 -3.619 1.00 0.00 34 TRP A CA 10
ATOM 13024 C C . TRP A 1 34 ? -14.037 -3.099 -4.903 1.00 0.00 34 TRP A C 10
ATOM 13025 O O . TRP A 1 34 ? -12.802 -3.060 -4.960 1.00 0.00 34 TRP A O 10
ATOM 13046 N N . ILE A 1 35 ? -14.796 -3.419 -5.939 1.00 0.00 35 ILE A N 10
ATOM 13047 C CA . ILE A 1 35 ? -14.212 -3.877 -7.189 1.00 0.00 35 ILE A CA 10
ATOM 13048 C C . ILE A 1 35 ? -13.550 -2.713 -7.916 1.00 0.00 35 ILE A C 10
ATOM 13049 O O . ILE A 1 35 ? -12.473 -2.859 -8.502 1.00 0.00 35 ILE A O 10
ATOM 13065 N N . ASP A 1 36 ? -14.184 -1.550 -7.847 1.00 0.00 36 ASP A N 10
ATOM 13066 C CA . ASP A 1 36 ? -13.664 -0.355 -8.495 1.00 0.00 36 ASP A CA 10
ATOM 13067 C C . ASP A 1 36 ? -12.306 0.017 -7.908 1.00 0.00 36 ASP A C 10
ATOM 13068 O O . ASP A 1 36 ? -11.398 0.436 -8.628 1.00 0.00 36 ASP A O 10
ATOM 13077 N N . PHE A 1 37 ? -12.166 -0.169 -6.597 1.00 0.00 37 PHE A N 10
ATOM 13078 C CA . PHE A 1 37 ? -10.898 0.060 -5.914 1.00 0.00 37 PHE A CA 10
ATOM 13079 C C . PHE A 1 37 ? -9.812 -0.843 -6.474 1.00 0.00 37 PHE A C 10
ATOM 13080 O O . PHE A 1 37 ? -8.728 -0.377 -6.829 1.00 0.00 37 PHE A O 10
ATOM 13097 N N . SER A 1 38 ? -10.102 -2.139 -6.567 1.00 0.00 38 SER A N 10
ATOM 13098 C CA . SER A 1 38 ? -9.130 -3.080 -7.106 1.00 0.00 38 SER A CA 10
ATOM 13099 C C . SER A 1 38 ? -8.804 -2.763 -8.569 1.00 0.00 38 SER A C 10
ATOM 13100 O O . SER A 1 38 ? -7.717 -3.085 -9.048 1.00 0.00 38 SER A O 10
ATOM 13108 N N . ASN A 1 39 ? -9.735 -2.116 -9.269 1.00 0.00 39 ASN A N 10
ATOM 13109 C CA . ASN A 1 39 ? -9.489 -1.670 -10.641 1.00 0.00 39 ASN A CA 10
ATOM 13110 C C . ASN A 1 39 ? -8.412 -0.595 -10.652 1.00 0.00 39 ASN A C 10
ATOM 13111 O O . ASN A 1 39 ? -7.442 -0.679 -11.407 1.00 0.00 39 ASN A O 10
ATOM 13122 N N . VAL A 1 40 ? -8.588 0.408 -9.796 1.00 0.00 40 VAL A N 10
ATOM 13123 C CA . VAL A 1 40 ? -7.637 1.510 -9.689 1.00 0.00 40 VAL A CA 10
ATOM 13124 C C . VAL A 1 40 ? -6.278 1.001 -9.211 1.00 0.00 40 VAL A C 10
ATOM 13125 O O . VAL A 1 40 ? -5.237 1.404 -9.730 1.00 0.00 40 VAL A O 10
ATOM 13138 N N . LEU A 1 41 ? -6.297 0.093 -8.239 1.00 0.00 41 LEU A N 10
ATOM 13139 C CA . LEU A 1 41 ? -5.067 -0.483 -7.698 1.00 0.00 41 LEU A CA 10
ATOM 13140 C C . LEU A 1 41 ? -4.296 -1.271 -8.753 1.00 0.00 41 LEU A C 10
ATOM 13141 O O . LEU A 1 41 ? -3.072 -1.352 -8.696 1.00 0.00 41 LEU A O 10
ATOM 13157 N N . SER A 1 42 ? -5.005 -1.837 -9.719 1.00 0.00 42 SER A N 10
ATOM 13158 C CA . SER A 1 42 ? -4.361 -2.607 -10.778 1.00 0.00 42 SER A CA 10
ATOM 13159 C C . SER A 1 42 ? -3.622 -1.687 -11.750 1.00 0.00 42 SER A C 10
ATOM 13160 O O . SER A 1 42 ? -2.842 -2.143 -12.583 1.00 0.00 42 SER A O 10
ATOM 13168 N N . ARG A 1 43 ? -3.873 -0.389 -11.635 1.00 0.00 43 ARG A N 10
ATOM 13169 C CA . ARG A 1 43 ? -3.176 0.598 -12.446 1.00 0.00 43 ARG A CA 10
ATOM 13170 C C . ARG A 1 43 ? -2.196 1.387 -11.591 1.00 0.00 43 ARG A C 10
ATOM 13171 O O . ARG A 1 43 ? -1.553 2.323 -12.064 1.00 0.00 43 ARG A O 10
ATOM 13192 N N . LEU A 1 44 ? -2.085 1.008 -10.326 1.00 0.00 44 LEU A N 10
ATOM 13193 C CA . LEU A 1 44 ? -1.190 1.691 -9.413 1.00 0.00 44 LEU A CA 10
ATOM 13194 C C . LEU A 1 44 ? 0.113 0.932 -9.244 1.00 0.00 44 LEU A C 10
ATOM 13195 O O . LEU A 1 44 ? 0.134 -0.226 -8.823 1.00 0.00 44 LEU A O 10
ATOM 13211 N N . TYR A 1 45 ? 1.188 1.596 -9.600 1.00 0.00 45 TYR A N 10
ATOM 13212 C CA . TYR A 1 45 ? 2.526 1.096 -9.353 1.00 0.00 45 TYR A CA 10
ATOM 13213 C C . TYR A 1 45 ? 3.255 2.083 -8.466 1.00 0.00 45 TYR A C 10
ATOM 13214 O O . TYR A 1 45 ? 3.717 3.125 -8.927 1.00 0.00 45 TYR A O 10
ATOM 13232 N N . VAL A 1 46 ? 3.329 1.763 -7.188 1.00 0.00 46 VAL A N 10
ATOM 13233 C CA . VAL A 1 46 ? 3.839 2.699 -6.201 1.00 0.00 46 VAL A CA 10
ATOM 13234 C C . VAL A 1 46 ? 5.341 2.529 -6.023 1.00 0.00 46 VAL A C 10
ATOM 13235 O O . VAL A 1 46 ? 5.965 1.733 -6.720 1.00 0.00 46 VAL A O 10
ATOM 13248 N N . GLY A 1 47 ? 5.917 3.283 -5.106 1.00 0.00 47 GLY A N 10
ATOM 13249 C CA . GLY A 1 47 ? 7.335 3.181 -4.856 1.00 0.00 47 GLY A CA 10
ATOM 13250 C C . GLY A 1 47 ? 7.740 3.895 -3.590 1.00 0.00 47 GLY A C 10
ATOM 13251 O O . GLY A 1 47 ? 6.879 4.313 -2.816 1.00 0.00 47 GLY A O 10
ATOM 13255 N N . VAL A 1 48 ? 9.048 4.054 -3.405 1.00 0.00 48 VAL A N 10
ATOM 13256 C CA . VAL A 1 48 ? 9.613 4.675 -2.205 1.00 0.00 48 VAL A CA 10
ATOM 13257 C C . VAL A 1 48 ? 9.400 3.793 -0.974 1.00 0.00 48 VAL A C 10
ATOM 13258 O O . VAL A 1 48 ? 8.305 3.736 -0.416 1.00 0.00 48 VAL A O 10
ATOM 13271 N N . PRO A 1 49 ? 10.450 3.067 -0.559 1.00 0.00 49 PRO A N 10
ATOM 13272 C CA . PRO A 1 49 ? 10.414 2.237 0.648 1.00 0.00 49 PRO A CA 10
ATOM 13273 C C . PRO A 1 49 ? 10.084 3.056 1.894 1.00 0.00 49 PRO A C 10
ATOM 13274 O O . PRO A 1 49 ? 10.898 3.854 2.362 1.00 0.00 49 PRO A O 10
ATOM 13285 N N . THR A 1 50 ? 8.881 2.861 2.410 1.00 0.00 50 THR A N 10
ATOM 13286 C CA . THR A 1 50 ? 8.382 3.630 3.535 1.00 0.00 50 THR A CA 10
ATOM 13287 C C . THR A 1 50 ? 8.303 2.792 4.808 1.00 0.00 50 THR A C 10
ATOM 13288 O O . THR A 1 50 ? 8.898 1.717 4.894 1.00 0.00 50 THR A O 10
ATOM 13299 N N . LYS A 1 51 ? 7.586 3.304 5.801 1.00 0.00 51 LYS A N 10
ATOM 13300 C CA . LYS A 1 51 ? 7.407 2.610 7.068 1.00 0.00 51 LYS A CA 10
ATOM 13301 C C . LYS A 1 51 ? 5.923 2.525 7.412 1.00 0.00 51 LYS A C 10
ATOM 13302 O O . LYS A 1 51 ? 5.100 3.170 6.768 1.00 0.00 51 LYS A O 10
ATOM 13321 N N . SER A 1 52 ? 5.582 1.743 8.430 1.00 0.00 52 SER A N 10
ATOM 13322 C CA . SER A 1 52 ? 4.185 1.520 8.791 1.00 0.00 52 SER A CA 10
ATOM 13323 C C . SER A 1 52 ? 3.472 2.827 9.132 1.00 0.00 52 SER A C 10
ATOM 13324 O O . SER A 1 52 ? 4.026 3.690 9.818 1.00 0.00 52 SER A O 10
ATOM 13332 N N . GLY A 1 53 ? 2.255 2.973 8.624 1.00 0.00 53 GLY A N 10
ATOM 13333 C CA . GLY A 1 53 ? 1.478 4.160 8.898 1.00 0.00 53 GLY A CA 10
ATOM 13334 C C . GLY A 1 53 ? 1.738 5.248 7.886 1.00 0.00 53 GLY A C 10
ATOM 13335 O O . GLY A 1 53 ? 1.537 6.432 8.167 1.00 0.00 53 GLY A O 10
ATOM 13339 N N . ASN A 1 54 ? 2.194 4.855 6.706 1.00 0.00 54 ASN A N 10
ATOM 13340 C CA . ASN A 1 54 ? 2.460 5.819 5.649 1.00 0.00 54 ASN A CA 10
ATOM 13341 C C . ASN A 1 54 ? 1.277 5.886 4.696 1.00 0.00 54 ASN A C 10
ATOM 13342 O O . ASN A 1 54 ? 0.757 4.857 4.270 1.00 0.00 54 ASN A O 10
ATOM 13353 N N . VAL A 1 55 ? 0.824 7.090 4.391 1.00 0.00 55 VAL A N 10
ATOM 13354 C CA . VAL A 1 55 ? -0.260 7.259 3.438 1.00 0.00 55 VAL A CA 10
ATOM 13355 C C . VAL A 1 55 ? 0.287 7.227 2.015 1.00 0.00 55 VAL A C 10
ATOM 13356 O O . VAL A 1 55 ? 0.971 8.159 1.587 1.00 0.00 55 VAL A O 10
ATOM 13369 N N . VAL A 1 56 ? 0.004 6.146 1.300 1.00 0.00 56 VAL A N 10
ATOM 13370 C CA . VAL A 1 56 ? 0.446 6.008 -0.080 1.00 0.00 56 VAL A CA 10
ATOM 13371 C C . VAL A 1 56 ? -0.485 6.787 -0.994 1.00 0.00 56 VAL A C 10
ATOM 13372 O O . VAL A 1 56 ? -0.062 7.686 -1.721 1.00 0.00 56 VAL A O 10
ATOM 13385 N N . CYS A 1 57 ? -1.763 6.446 -0.937 1.00 0.00 57 CYS A N 10
ATOM 13386 C CA . CYS A 1 57 ? -2.760 7.094 -1.768 1.00 0.00 57 CYS A CA 10
ATOM 13387 C C . CYS A 1 57 ? -3.751 7.862 -0.906 1.00 0.00 57 CYS A C 10
ATOM 13388 O O . CYS A 1 57 ? -4.718 7.293 -0.397 1.00 0.00 57 CYS A O 10
ATOM 13396 N N . LYS A 1 58 ? -3.485 9.145 -0.719 1.00 0.00 58 LYS A N 10
ATOM 13397 C CA . LYS A 1 58 ? -4.371 10.004 0.051 1.00 0.00 58 LYS A CA 10
ATOM 13398 C C . LYS A 1 58 ? -5.560 10.412 -0.803 1.00 0.00 58 LYS A C 10
ATOM 13399 O O . LYS A 1 58 ? -5.405 11.113 -1.808 1.00 0.00 58 LYS A O 10
ATOM 13418 N N . ASN A 1 59 ? -6.739 9.943 -0.397 1.00 0.00 59 ASN A N 10
ATOM 13419 C CA . ASN A 1 59 ? -7.958 10.071 -1.191 1.00 0.00 59 ASN A CA 10
ATOM 13420 C C . ASN A 1 59 ? -7.822 9.261 -2.475 1.00 0.00 59 ASN A C 10
ATOM 13421 O O . ASN A 1 59 ? -7.499 9.792 -3.539 1.00 0.00 59 ASN A O 10
ATOM 13432 N N . ILE A 1 60 ? -8.028 7.959 -2.353 1.00 0.00 60 ILE A N 10
ATOM 13433 C CA . ILE A 1 60 ? -7.945 7.064 -3.497 1.00 0.00 60 ILE A CA 10
ATOM 13434 C C . ILE A 1 60 ? -9.140 7.275 -4.421 1.00 0.00 60 ILE A C 10
ATOM 13435 O O . ILE A 1 60 ? -10.291 7.174 -3.985 1.00 0.00 60 ILE A O 10
ATOM 13451 N N . MET A 1 61 ? -8.848 7.604 -5.682 1.00 0.00 61 MET A N 10
ATOM 13452 C CA . MET A 1 61 ? -9.868 7.790 -6.715 1.00 0.00 61 MET A CA 10
ATOM 13453 C C . MET A 1 61 ? -10.703 9.044 -6.434 1.00 0.00 61 MET A C 10
ATOM 13454 O O . MET A 1 61 ? -10.509 10.083 -7.065 1.00 0.00 61 MET A O 10
ATOM 13468 N N . ASN A 1 62 ? -11.611 8.930 -5.474 1.00 0.00 62 ASN A N 10
ATOM 13469 C CA . ASN A 1 62 ? -12.457 10.034 -5.026 1.00 0.00 62 ASN A CA 10
ATOM 13470 C C . ASN A 1 62 ? -13.343 9.525 -3.902 1.00 0.00 62 ASN A C 10
ATOM 13471 O O . ASN A 1 62 ? -14.480 9.113 -4.130 1.00 0.00 62 ASN A O 10
ATOM 13482 N N . THR A 1 63 ? -12.802 9.504 -2.697 1.00 0.00 63 THR A N 10
ATOM 13483 C CA . THR A 1 63 ? -13.459 8.828 -1.589 1.00 0.00 63 THR A CA 10
ATOM 13484 C C . THR A 1 63 ? -13.305 9.588 -0.280 1.00 0.00 63 THR A C 10
ATOM 13485 O O . THR A 1 63 ? -14.260 9.733 0.485 1.00 0.00 63 THR A O 10
ATOM 13496 N N . GLY A 1 64 ? -12.095 10.065 -0.027 1.00 0.00 64 GLY A N 10
ATOM 13497 C CA . GLY A 1 64 ? -11.776 10.617 1.269 1.00 0.00 64 GLY A CA 10
ATOM 13498 C C . GLY A 1 64 ? -11.093 9.584 2.143 1.00 0.00 64 GLY A C 10
ATOM 13499 O O . GLY A 1 64 ? -10.892 9.797 3.337 1.00 0.00 64 GLY A O 10
ATOM 13503 N N . VAL A 1 65 ? -10.760 8.444 1.539 1.00 0.00 65 VAL A N 10
ATOM 13504 C CA . VAL A 1 65 ? -10.043 7.381 2.230 1.00 0.00 65 VAL A CA 10
ATOM 13505 C C . VAL A 1 65 ? -8.561 7.452 1.906 1.00 0.00 65 VAL A C 10
ATOM 13506 O O . VAL A 1 65 ? -8.173 7.564 0.742 1.00 0.00 65 VAL A O 10
ATOM 13519 N N . ASP A 1 66 ? -7.745 7.388 2.939 1.00 0.00 66 ASP A N 10
ATOM 13520 C CA . ASP A 1 66 ? -6.307 7.409 2.779 1.00 0.00 66 ASP A CA 10
ATOM 13521 C C . ASP A 1 66 ? -5.784 5.984 2.786 1.00 0.00 66 ASP A C 10
ATOM 13522 O O . ASP A 1 66 ? -5.922 5.267 3.780 1.00 0.00 66 ASP A O 10
ATOM 13531 N N . ILE A 1 67 ? -5.211 5.565 1.671 1.00 0.00 67 ILE A N 10
ATOM 13532 C CA . ILE A 1 67 ? -4.671 4.222 1.560 1.00 0.00 67 ILE A CA 10
ATOM 13533 C C . ILE A 1 67 ? -3.290 4.174 2.180 1.00 0.00 67 ILE A C 10
ATOM 13534 O O . ILE A 1 67 ? -2.304 4.606 1.576 1.00 0.00 67 ILE A O 10
ATOM 13550 N N . ILE A 1 68 ? -3.234 3.675 3.398 1.00 0.00 68 ILE A N 10
ATOM 13551 C CA . ILE A 1 68 ? -1.994 3.620 4.143 1.00 0.00 68 ILE A CA 10
ATOM 13552 C C . ILE A 1 68 ? -1.337 2.254 4.022 1.00 0.00 68 ILE A C 10
ATOM 13553 O O . ILE A 1 68 ? -2.012 1.228 3.929 1.00 0.00 68 ILE A O 10
ATOM 13569 N N . CYS A 1 69 ? -0.022 2.252 4.004 1.00 0.00 69 CYS A N 10
ATOM 13570 C CA . CYS A 1 69 ? 0.730 1.022 4.039 1.00 0.00 69 CYS A CA 10
ATOM 13571 C C . CYS A 1 69 ? 1.230 0.783 5.452 1.00 0.00 69 CYS A C 10
ATOM 13572 O O . CYS A 1 69 ? 1.595 1.721 6.164 1.00 0.00 69 CYS A O 10
ATOM 13580 N N . THR A 1 70 ? 1.234 -0.468 5.863 1.00 0.00 70 THR A N 10
ATOM 13581 C CA . THR A 1 70 ? 1.598 -0.811 7.221 1.00 0.00 70 THR A CA 10
ATOM 13582 C C . THR A 1 70 ? 2.872 -1.656 7.240 1.00 0.00 70 THR A C 10
ATOM 13583 O O . THR A 1 70 ? 3.301 -2.144 8.286 1.00 0.00 70 THR A O 10
ATOM 13594 N N . LYS A 1 71 ? 3.494 -1.803 6.084 1.00 0.00 71 LYS A N 10
ATOM 13595 C CA . LYS A 1 71 ? 4.716 -2.576 5.988 1.00 0.00 71 LYS A CA 10
ATOM 13596 C C . LYS A 1 71 ? 5.916 -1.644 6.051 1.00 0.00 71 LYS A C 10
ATOM 13597 O O . LYS A 1 71 ? 5.872 -0.533 5.530 1.00 0.00 71 LYS A O 10
ATOM 13616 N N . ASN A 1 72 ? 6.969 -2.080 6.715 1.00 0.00 72 ASN A N 10
ATOM 13617 C CA . ASN A 1 72 ? 8.198 -1.307 6.777 1.00 0.00 72 ASN A CA 10
ATOM 13618 C C . ASN A 1 72 ? 9.129 -1.773 5.671 1.00 0.00 72 ASN A C 10
ATOM 13619 O O . ASN A 1 72 ? 9.604 -2.909 5.690 1.00 0.00 72 ASN A O 10
ATOM 13630 N N . LEU A 1 73 ? 9.356 -0.912 4.689 1.00 0.00 73 LEU A N 10
ATOM 13631 C CA . LEU A 1 73 ? 10.210 -1.257 3.563 1.00 0.00 73 LEU A CA 10
ATOM 13632 C C . LEU A 1 73 ? 11.601 -0.656 3.745 1.00 0.00 73 LEU A C 10
ATOM 13633 O O . LEU A 1 73 ? 11.745 0.561 3.879 1.00 0.00 73 LEU A O 10
ATOM 13649 N N . PRO A 1 74 ? 12.638 -1.501 3.785 1.00 0.00 74 PRO A N 10
ATOM 13650 C CA . PRO A 1 74 ? 14.019 -1.053 3.868 1.00 0.00 74 PRO A CA 10
ATOM 13651 C C . PRO A 1 74 ? 14.593 -0.738 2.487 1.00 0.00 74 PRO A C 10
ATOM 13652 O O . PRO A 1 74 ? 14.081 -1.210 1.469 1.00 0.00 74 PRO A O 10
ATOM 13663 N N . LYS A 1 75 ? 15.648 0.065 2.459 1.00 0.00 75 LYS A N 10
ATOM 13664 C CA . LYS A 1 75 ? 16.312 0.410 1.209 1.00 0.00 75 LYS A CA 10
ATOM 13665 C C . LYS A 1 75 ? 17.557 -0.446 1.048 1.00 0.00 75 LYS A C 10
ATOM 13666 O O . LYS A 1 75 ? 17.704 -1.196 0.084 1.00 0.00 75 LYS A O 10
ATOM 13685 N N . ASP A 1 76 ? 18.438 -0.326 2.024 1.00 0.00 76 ASP A N 10
ATOM 13686 C CA . ASP A 1 76 ? 19.656 -1.123 2.096 1.00 0.00 76 ASP A CA 10
ATOM 13687 C C . ASP A 1 76 ? 20.102 -1.241 3.540 1.00 0.00 76 ASP A C 10
ATOM 13688 O O . ASP A 1 76 ? 19.434 -0.734 4.444 1.00 0.00 76 ASP A O 10
ATOM 13697 N N . SER A 1 77 ? 21.232 -1.897 3.754 1.00 0.00 77 SER A N 10
ATOM 13698 C CA . SER A 1 77 ? 21.767 -2.073 5.094 1.00 0.00 77 SER A CA 10
ATOM 13699 C C . SER A 1 77 ? 22.336 -0.756 5.627 1.00 0.00 77 SER A C 10
ATOM 13700 O O . SER A 1 77 ? 22.354 -0.517 6.836 1.00 0.00 77 SER A O 10
ATOM 13708 N N . LEU A 1 78 ? 22.772 0.111 4.719 1.00 0.00 78 LEU A N 10
ATOM 13709 C CA . LEU A 1 78 ? 23.362 1.385 5.107 1.00 0.00 78 LEU A CA 10
ATOM 13710 C C . LEU A 1 78 ? 22.826 2.513 4.230 1.00 0.00 78 LEU A C 10
ATOM 13711 O O . LEU A 1 78 ? 22.672 2.350 3.020 1.00 0.00 78 LEU A O 10
ATOM 13727 N N . GLU A 1 79 ? 22.538 3.649 4.850 1.00 0.00 79 GLU A N 10
ATOM 13728 C CA . GLU A 1 79 ? 22.039 4.816 4.133 1.00 0.00 79 GLU A CA 10
ATOM 13729 C C . GLU A 1 79 ? 22.946 6.023 4.362 1.00 0.00 79 GLU A C 10
ATOM 13730 O O . GLU A 1 79 ? 22.671 7.125 3.882 1.00 0.00 79 GLU A O 10
ATOM 13742 N N . HIS A 1 80 ? 24.033 5.798 5.086 1.00 0.00 80 HIS A N 10
ATOM 13743 C CA . HIS A 1 80 ? 24.893 6.881 5.534 1.00 0.00 80 HIS A CA 10
ATOM 13744 C C . HIS A 1 80 ? 26.062 7.113 4.592 1.00 0.00 80 HIS A C 10
ATOM 13745 O O . HIS A 1 80 ? 26.655 6.172 4.067 1.00 0.00 80 HIS A O 10
ATOM 13760 N N . HIS A 1 81 ? 26.381 8.380 4.391 1.00 0.00 81 HIS A N 10
ATOM 13761 C CA . HIS A 1 81 ? 27.548 8.779 3.620 1.00 0.00 81 HIS A CA 10
ATOM 13762 C C . HIS A 1 81 ? 28.397 9.725 4.456 1.00 0.00 81 HIS A C 10
ATOM 13763 O O . HIS A 1 81 ? 27.871 10.666 5.056 1.00 0.00 81 HIS A O 10
ATOM 13778 N N . HIS A 1 82 ? 29.697 9.460 4.512 1.00 0.00 82 HIS A N 10
ATOM 13779 C CA . HIS A 1 82 ? 30.609 10.264 5.323 1.00 0.00 82 HIS A CA 10
ATOM 13780 C C . HIS A 1 82 ? 30.686 11.682 4.788 1.00 0.00 82 HIS A C 10
ATOM 13781 O O . HIS A 1 82 ? 30.684 12.648 5.550 1.00 0.00 82 HIS A O 10
ATOM 13796 N N . HIS A 1 83 ? 30.741 11.803 3.472 1.00 0.00 83 HIS A N 10
ATOM 13797 C CA . HIS A 1 83 ? 30.750 13.106 2.838 1.00 0.00 83 HIS A CA 10
ATOM 13798 C C . HIS A 1 83 ? 29.448 13.306 2.080 1.00 0.00 83 HIS A C 10
ATOM 13799 O O . HIS A 1 83 ? 29.278 12.809 0.966 1.00 0.00 83 HIS A O 10
ATOM 13814 N N . HIS A 1 84 ? 28.520 14.012 2.706 1.00 0.00 84 HIS A N 10
ATOM 13815 C CA . HIS A 1 84 ? 27.206 14.236 2.119 1.00 0.00 84 HIS A CA 10
ATOM 13816 C C . HIS A 1 84 ? 27.259 15.342 1.072 1.00 0.00 84 HIS A C 10
ATOM 13817 O O . HIS A 1 84 ? 28.156 16.185 1.101 1.00 0.00 84 HIS A O 10
ATOM 13832 N N . HIS A 1 85 ? 26.286 15.326 0.164 1.00 0.00 85 HIS A N 10
ATOM 13833 C CA . HIS A 1 85 ? 26.200 16.292 -0.932 1.00 0.00 85 HIS A CA 10
ATOM 13834 C C . HIS A 1 85 ? 27.372 16.123 -1.901 1.00 0.00 85 HIS A C 10
ATOM 13835 O O . HIS A 1 85 ? 28.347 16.902 -1.823 1.00 0.00 85 HIS A O 10
ATOM 13851 N N . MET A 1 1 ? -21.778 -6.482 6.574 1.00 0.00 1 MET A N 11
ATOM 13852 C CA . MET A 1 1 ? -22.776 -5.623 7.249 1.00 0.00 1 MET A CA 11
ATOM 13853 C C . MET A 1 1 ? -23.126 -4.441 6.352 1.00 0.00 1 MET A C 11
ATOM 13854 O O . MET A 1 1 ? -24.249 -4.333 5.863 1.00 0.00 1 MET A O 11
ATOM 13870 N N . HIS A 1 2 ? -22.152 -3.565 6.133 1.00 0.00 2 HIS A N 11
ATOM 13871 C CA . HIS A 1 2 ? -22.310 -2.431 5.225 1.00 0.00 2 HIS A CA 11
ATOM 13872 C C . HIS A 1 2 ? -20.956 -2.010 4.682 1.00 0.00 2 HIS A C 11
ATOM 13873 O O . HIS A 1 2 ? -20.680 -2.144 3.492 1.00 0.00 2 HIS A O 11
ATOM 13888 N N . LYS A 1 3 ? -20.109 -1.510 5.567 1.00 0.00 3 LYS A N 11
ATOM 13889 C CA . LYS A 1 3 ? -18.772 -1.092 5.185 1.00 0.00 3 LYS A CA 11
ATOM 13890 C C . LYS A 1 3 ? -17.737 -1.806 6.033 1.00 0.00 3 LYS A C 11
ATOM 13891 O O . LYS A 1 3 ? -17.948 -2.026 7.226 1.00 0.00 3 LYS A O 11
ATOM 13910 N N . ASP A 1 4 ? -16.630 -2.176 5.410 1.00 0.00 4 ASP A N 11
ATOM 13911 C CA . ASP A 1 4 ? -15.574 -2.911 6.096 1.00 0.00 4 ASP A CA 11
ATOM 13912 C C . ASP A 1 4 ? -14.210 -2.404 5.636 1.00 0.00 4 ASP A C 11
ATOM 13913 O O . ASP A 1 4 ? -14.088 -1.866 4.540 1.00 0.00 4 ASP A O 11
ATOM 13922 N N . ILE A 1 5 ? -13.202 -2.549 6.486 1.00 0.00 5 ILE A N 11
ATOM 13923 C CA . ILE A 1 5 ? -11.847 -2.117 6.150 1.00 0.00 5 ILE A CA 11
ATOM 13924 C C . ILE A 1 5 ? -11.284 -2.935 4.990 1.00 0.00 5 ILE A C 11
ATOM 13925 O O . ILE A 1 5 ? -11.068 -4.141 5.108 1.00 0.00 5 ILE A O 11
ATOM 13941 N N . PHE A 1 6 ? -11.058 -2.269 3.867 1.00 0.00 6 PHE A N 11
ATOM 13942 C CA . PHE A 1 6 ? -10.480 -2.917 2.701 1.00 0.00 6 PHE A CA 11
ATOM 13943 C C . PHE A 1 6 ? -8.967 -3.039 2.856 1.00 0.00 6 PHE A C 11
ATOM 13944 O O . PHE A 1 6 ? -8.309 -2.138 3.382 1.00 0.00 6 PHE A O 11
ATOM 13961 N N . THR A 1 7 ? -8.427 -4.169 2.422 1.00 0.00 7 THR A N 11
ATOM 13962 C CA . THR A 1 7 ? -6.996 -4.416 2.481 1.00 0.00 7 THR A CA 11
ATOM 13963 C C . THR A 1 7 ? -6.582 -5.356 1.349 1.00 0.00 7 THR A C 11
ATOM 13964 O O . THR A 1 7 ? -7.238 -6.367 1.100 1.00 0.00 7 THR A O 11
ATOM 13975 N N . SER A 1 8 ? -5.509 -5.005 0.655 1.00 0.00 8 SER A N 11
ATOM 13976 C CA . SER A 1 8 ? -5.014 -5.803 -0.457 1.00 0.00 8 SER A CA 11
ATOM 13977 C C . SER A 1 8 ? -3.501 -5.632 -0.565 1.00 0.00 8 SER A C 11
ATOM 13978 O O . SER A 1 8 ? -2.885 -5.012 0.298 1.00 0.00 8 SER A O 11
ATOM 13986 N N . VAL A 1 9 ? -2.906 -6.174 -1.614 1.00 0.00 9 VAL A N 11
ATOM 13987 C CA . VAL A 1 9 ? -1.473 -6.039 -1.832 1.00 0.00 9 VAL A CA 11
ATOM 13988 C C . VAL A 1 9 ? -1.199 -5.456 -3.211 1.00 0.00 9 VAL A C 11
ATOM 13989 O O . VAL A 1 9 ? -1.854 -5.819 -4.189 1.00 0.00 9 VAL A O 11
ATOM 14002 N N . VAL A 1 10 ? -0.248 -4.541 -3.282 1.00 0.00 10 VAL A N 11
ATOM 14003 C CA . VAL A 1 10 ? 0.117 -3.924 -4.546 1.00 0.00 10 VAL A CA 11
ATOM 14004 C C . VAL A 1 10 ? 1.579 -4.218 -4.864 1.00 0.00 10 VAL A C 11
ATOM 14005 O O . VAL A 1 10 ? 2.398 -4.389 -3.956 1.00 0.00 10 VAL A O 11
ATOM 14018 N N . ARG A 1 11 ? 1.898 -4.296 -6.147 1.00 0.00 11 ARG A N 11
ATOM 14019 C CA . ARG A 1 11 ? 3.247 -4.614 -6.580 1.00 0.00 11 ARG A CA 11
ATOM 14020 C C . ARG A 1 11 ? 4.122 -3.372 -6.576 1.00 0.00 11 ARG A C 11
ATOM 14021 O O . ARG A 1 11 ? 3.876 -2.415 -7.314 1.00 0.00 11 ARG A O 11
ATOM 14042 N N . VAL A 1 12 ? 5.141 -3.399 -5.738 1.00 0.00 12 VAL A N 11
ATOM 14043 C CA . VAL A 1 12 ? 6.048 -2.280 -5.588 1.00 0.00 12 VAL A CA 11
ATOM 14044 C C . VAL A 1 12 ? 7.185 -2.395 -6.592 1.00 0.00 12 VAL A C 11
ATOM 14045 O O . VAL A 1 12 ? 7.730 -3.478 -6.809 1.00 0.00 12 VAL A O 11
ATOM 14058 N N . ARG A 1 13 ? 7.536 -1.283 -7.200 1.00 0.00 13 ARG A N 11
ATOM 14059 C CA . ARG A 1 13 ? 8.582 -1.249 -8.201 1.00 0.00 13 ARG A CA 11
ATOM 14060 C C . ARG A 1 13 ? 9.898 -0.777 -7.580 1.00 0.00 13 ARG A C 11
ATOM 14061 O O . ARG A 1 13 ? 9.898 -0.050 -6.590 1.00 0.00 13 ARG A O 11
ATOM 14082 N N . GLY A 1 14 ? 11.012 -1.243 -8.125 1.00 0.00 14 GLY A N 11
ATOM 14083 C CA . GLY A 1 14 ? 12.310 -0.808 -7.648 1.00 0.00 14 GLY A CA 11
ATOM 14084 C C . GLY A 1 14 ? 13.165 -1.964 -7.171 1.00 0.00 14 GLY A C 11
ATOM 14085 O O . GLY A 1 14 ? 12.670 -3.080 -7.019 1.00 0.00 14 GLY A O 11
ATOM 14089 N N . SER A 1 15 ? 14.439 -1.686 -6.917 1.00 0.00 15 SER A N 11
ATOM 14090 C CA . SER A 1 15 ? 15.398 -2.703 -6.495 1.00 0.00 15 SER A CA 11
ATOM 14091 C C . SER A 1 15 ? 15.480 -2.806 -4.968 1.00 0.00 15 SER A C 11
ATOM 14092 O O . SER A 1 15 ? 16.502 -3.203 -4.409 1.00 0.00 15 SER A O 11
ATOM 14100 N N . LYS A 1 16 ? 14.388 -2.455 -4.307 1.00 0.00 16 LYS A N 11
ATOM 14101 C CA . LYS A 1 16 ? 14.279 -2.573 -2.853 1.00 0.00 16 LYS A CA 11
ATOM 14102 C C . LYS A 1 16 ? 14.187 -4.045 -2.440 1.00 0.00 16 LYS A C 11
ATOM 14103 O O . LYS A 1 16 ? 14.061 -4.929 -3.289 1.00 0.00 16 LYS A O 11
ATOM 14122 N N . LYS A 1 17 ? 14.226 -4.307 -1.141 1.00 0.00 17 LYS A N 11
ATOM 14123 C CA . LYS A 1 17 ? 14.306 -5.681 -0.641 1.00 0.00 17 LYS A CA 11
ATOM 14124 C C . LYS A 1 17 ? 12.929 -6.331 -0.503 1.00 0.00 17 LYS A C 11
ATOM 14125 O O . LYS A 1 17 ? 12.744 -7.262 0.285 1.00 0.00 17 LYS A O 11
ATOM 14144 N N . TYR A 1 18 ? 11.978 -5.866 -1.296 1.00 0.00 18 TYR A N 11
ATOM 14145 C CA . TYR A 1 18 ? 10.650 -6.463 -1.336 1.00 0.00 18 TYR A CA 11
ATOM 14146 C C . TYR A 1 18 ? 10.078 -6.406 -2.740 1.00 0.00 18 TYR A C 11
ATOM 14147 O O . TYR A 1 18 ? 10.728 -5.918 -3.663 1.00 0.00 18 TYR A O 11
ATOM 14165 N N . ASN A 1 19 ? 8.868 -6.915 -2.899 1.00 0.00 19 ASN A N 11
ATOM 14166 C CA . ASN A 1 19 ? 8.209 -6.920 -4.197 1.00 0.00 19 ASN A CA 11
ATOM 14167 C C . ASN A 1 19 ? 6.784 -6.391 -4.098 1.00 0.00 19 ASN A C 11
ATOM 14168 O O . ASN A 1 19 ? 6.299 -5.734 -5.013 1.00 0.00 19 ASN A O 11
ATOM 14179 N N . VAL A 1 20 ? 6.119 -6.672 -2.988 1.00 0.00 20 VAL A N 11
ATOM 14180 C CA . VAL A 1 20 ? 4.745 -6.228 -2.787 1.00 0.00 20 VAL A CA 11
ATOM 14181 C C . VAL A 1 20 ? 4.555 -5.643 -1.392 1.00 0.00 20 VAL A C 11
ATOM 14182 O O . VAL A 1 20 ? 5.242 -6.035 -0.447 1.00 0.00 20 VAL A O 11
ATOM 14195 N N . VAL A 1 21 ? 3.644 -4.686 -1.277 1.00 0.00 21 VAL A N 11
ATOM 14196 C CA . VAL A 1 21 ? 3.275 -4.130 0.019 1.00 0.00 21 VAL A CA 11
ATOM 14197 C C . VAL A 1 21 ? 1.761 -4.219 0.231 1.00 0.00 21 VAL A C 11
ATOM 14198 O O . VAL A 1 21 ? 0.978 -3.929 -0.678 1.00 0.00 21 VAL A O 11
ATOM 14211 N N . PRO A 1 22 ? 1.330 -4.682 1.417 1.00 0.00 22 PRO A N 11
ATOM 14212 C CA . PRO A 1 22 ? -0.085 -4.689 1.789 1.00 0.00 22 PRO A CA 11
ATOM 14213 C C . PRO A 1 22 ? -0.608 -3.286 2.094 1.00 0.00 22 PRO A C 11
ATOM 14214 O O . PRO A 1 22 ? -0.104 -2.592 2.984 1.00 0.00 22 PRO A O 11
ATOM 14225 N N . VAL A 1 23 ? -1.612 -2.874 1.345 1.00 0.00 23 VAL A N 11
ATOM 14226 C CA . VAL A 1 23 ? -2.222 -1.570 1.518 1.00 0.00 23 VAL A CA 11
ATOM 14227 C C . VAL A 1 23 ? -3.593 -1.720 2.160 1.00 0.00 23 VAL A C 11
ATOM 14228 O O . VAL A 1 23 ? -4.336 -2.655 1.853 1.00 0.00 23 VAL A O 11
ATOM 14241 N N . LYS A 1 24 ? -3.918 -0.818 3.066 1.00 0.00 24 LYS A N 11
ATOM 14242 C CA . LYS A 1 24 ? -5.201 -0.860 3.743 1.00 0.00 24 LYS A CA 11
ATOM 14243 C C . LYS A 1 24 ? -5.895 0.491 3.673 1.00 0.00 24 LYS A C 11
ATOM 14244 O O . LYS A 1 24 ? -5.293 1.498 3.293 1.00 0.00 24 LYS A O 11
ATOM 14263 N N . SER A 1 25 ? -7.158 0.506 4.053 1.00 0.00 25 SER A N 11
ATOM 14264 C CA . SER A 1 25 ? -7.923 1.732 4.124 1.00 0.00 25 SER A CA 11
ATOM 14265 C C . SER A 1 25 ? -8.157 2.064 5.583 1.00 0.00 25 SER A C 11
ATOM 14266 O O . SER A 1 25 ? -8.566 1.202 6.357 1.00 0.00 25 SER A O 11
ATOM 14274 N N . ASN A 1 26 ? -7.884 3.299 5.968 1.00 0.00 26 ASN A N 11
ATOM 14275 C CA . ASN A 1 26 ? -7.932 3.650 7.386 1.00 0.00 26 ASN A CA 11
ATOM 14276 C C . ASN A 1 26 ? -9.366 3.910 7.826 1.00 0.00 26 ASN A C 11
ATOM 14277 O O . ASN A 1 26 ? -9.661 4.006 9.019 1.00 0.00 26 ASN A O 11
ATOM 14288 N N . LYS A 1 27 ? -10.259 3.982 6.852 1.00 0.00 27 LYS A N 11
ATOM 14289 C CA . LYS A 1 27 ? -11.678 4.151 7.113 1.00 0.00 27 LYS A CA 11
ATOM 14290 C C . LYS A 1 27 ? -12.471 3.123 6.309 1.00 0.00 27 LYS A C 11
ATOM 14291 O O . LYS A 1 27 ? -12.073 2.768 5.197 1.00 0.00 27 LYS A O 11
ATOM 14310 N N . PRO A 1 28 ? -13.578 2.612 6.879 1.00 0.00 28 PRO A N 11
ATOM 14311 C CA . PRO A 1 28 ? -14.358 1.514 6.284 1.00 0.00 28 PRO A CA 11
ATOM 14312 C C . PRO A 1 28 ? -14.810 1.793 4.853 1.00 0.00 28 PRO A C 11
ATOM 14313 O O . PRO A 1 28 ? -15.253 2.895 4.521 1.00 0.00 28 PRO A O 11
ATOM 14324 N N . VAL A 1 29 ? -14.700 0.768 4.021 1.00 0.00 29 VAL A N 11
ATOM 14325 C CA . VAL A 1 29 ? -15.016 0.869 2.607 1.00 0.00 29 VAL A CA 11
ATOM 14326 C C . VAL A 1 29 ? -16.331 0.166 2.298 1.00 0.00 29 VAL A C 11
ATOM 14327 O O . VAL A 1 29 ? -16.640 -0.869 2.890 1.00 0.00 29 VAL A O 11
ATOM 14340 N N . GLU A 1 30 ? -17.102 0.735 1.383 1.00 0.00 30 GLU A N 11
ATOM 14341 C CA . GLU A 1 30 ? -18.360 0.140 0.961 1.00 0.00 30 GLU A CA 11
ATOM 14342 C C . GLU A 1 30 ? -18.081 -1.142 0.175 1.00 0.00 30 GLU A C 11
ATOM 14343 O O . GLU A 1 30 ? -17.161 -1.187 -0.647 1.00 0.00 30 GLU A O 11
ATOM 14355 N N . ILE A 1 31 ? -18.892 -2.168 0.406 1.00 0.00 31 ILE A N 11
ATOM 14356 C CA . ILE A 1 31 ? -18.606 -3.510 -0.095 1.00 0.00 31 ILE A CA 11
ATOM 14357 C C . ILE A 1 31 ? -18.894 -3.666 -1.591 1.00 0.00 31 ILE A C 11
ATOM 14358 O O . ILE A 1 31 ? -18.920 -4.785 -2.109 1.00 0.00 31 ILE A O 11
ATOM 14374 N N . SER A 1 32 ? -19.098 -2.557 -2.288 1.00 0.00 32 SER A N 11
ATOM 14375 C CA . SER A 1 32 ? -19.201 -2.590 -3.741 1.00 0.00 32 SER A CA 11
ATOM 14376 C C . SER A 1 32 ? -18.261 -1.560 -4.367 1.00 0.00 32 SER A C 11
ATOM 14377 O O . SER A 1 32 ? -18.129 -1.480 -5.588 1.00 0.00 32 SER A O 11
ATOM 14385 N N . LYS A 1 33 ? -17.585 -0.788 -3.521 1.00 0.00 33 LYS A N 11
ATOM 14386 C CA . LYS A 1 33 ? -16.731 0.291 -3.996 1.00 0.00 33 LYS A CA 11
ATOM 14387 C C . LYS A 1 33 ? -15.265 -0.145 -4.010 1.00 0.00 33 LYS A C 11
ATOM 14388 O O . LYS A 1 33 ? -14.420 0.493 -4.640 1.00 0.00 33 LYS A O 11
ATOM 14407 N N . TRP A 1 34 ? -14.968 -1.244 -3.323 1.00 0.00 34 TRP A N 11
ATOM 14408 C CA . TRP A 1 34 ? -13.604 -1.775 -3.282 1.00 0.00 34 TRP A CA 11
ATOM 14409 C C . TRP A 1 34 ? -13.167 -2.243 -4.668 1.00 0.00 34 TRP A C 11
ATOM 14410 O O . TRP A 1 34 ? -11.973 -2.357 -4.953 1.00 0.00 34 TRP A O 11
ATOM 14431 N N . ILE A 1 35 ? -14.148 -2.509 -5.526 1.00 0.00 35 ILE A N 11
ATOM 14432 C CA . ILE A 1 35 ? -13.887 -2.906 -6.902 1.00 0.00 35 ILE A CA 11
ATOM 14433 C C . ILE A 1 35 ? -13.170 -1.782 -7.645 1.00 0.00 35 ILE A C 11
ATOM 14434 O O . ILE A 1 35 ? -12.196 -2.013 -8.362 1.00 0.00 35 ILE A O 11
ATOM 14450 N N . ASP A 1 36 ? -13.654 -0.563 -7.447 1.00 0.00 36 ASP A N 11
ATOM 14451 C CA . ASP A 1 36 ? -13.033 0.620 -8.027 1.00 0.00 36 ASP A CA 11
ATOM 14452 C C . ASP A 1 36 ? -11.592 0.730 -7.558 1.00 0.00 36 ASP A C 11
ATOM 14453 O O . ASP A 1 36 ? -10.670 0.880 -8.358 1.00 0.00 36 ASP A O 11
ATOM 14462 N N . PHE A 1 37 ? -11.411 0.628 -6.248 1.00 0.00 37 PHE A N 11
ATOM 14463 C CA . PHE A 1 37 ? -10.109 0.821 -5.630 1.00 0.00 37 PHE A CA 11
ATOM 14464 C C . PHE A 1 37 ? -9.095 -0.220 -6.091 1.00 0.00 37 PHE A C 11
ATOM 14465 O O . PHE A 1 37 ? -7.954 0.120 -6.387 1.00 0.00 37 PHE A O 11
ATOM 14482 N N . SER A 1 38 ? -9.509 -1.478 -6.164 1.00 0.00 38 SER A N 11
ATOM 14483 C CA . SER A 1 38 ? -8.606 -2.548 -6.580 1.00 0.00 38 SER A CA 11
ATOM 14484 C C . SER A 1 38 ? -8.126 -2.333 -8.017 1.00 0.00 38 SER A C 11
ATOM 14485 O O . SER A 1 38 ? -6.964 -2.593 -8.342 1.00 0.00 38 SER A O 11
ATOM 14493 N N . ASN A 1 39 ? -9.015 -1.828 -8.869 1.00 0.00 39 ASN A N 11
ATOM 14494 C CA . ASN A 1 39 ? -8.655 -1.520 -10.251 1.00 0.00 39 ASN A CA 11
ATOM 14495 C C . ASN A 1 39 ? -7.652 -0.373 -10.306 1.00 0.00 39 ASN A C 11
ATOM 14496 O O . ASN A 1 39 ? -6.747 -0.364 -11.143 1.00 0.00 39 ASN A O 11
ATOM 14507 N N . VAL A 1 40 ? -7.811 0.589 -9.405 1.00 0.00 40 VAL A N 11
ATOM 14508 C CA . VAL A 1 40 ? -6.873 1.699 -9.301 1.00 0.00 40 VAL A CA 11
ATOM 14509 C C . VAL A 1 40 ? -5.528 1.211 -8.766 1.00 0.00 40 VAL A C 11
ATOM 14510 O O . VAL A 1 40 ? -4.474 1.581 -9.282 1.00 0.00 40 VAL A O 11
ATOM 14523 N N . LEU A 1 41 ? -5.577 0.354 -7.747 1.00 0.00 41 LEU A N 11
ATOM 14524 C CA . LEU A 1 41 ? -4.369 -0.203 -7.135 1.00 0.00 41 LEU A CA 11
ATOM 14525 C C . LEU A 1 41 ? -3.568 -1.025 -8.140 1.00 0.00 41 LEU A C 11
ATOM 14526 O O . LEU A 1 41 ? -2.358 -1.192 -7.995 1.00 0.00 41 LEU A O 11
ATOM 14542 N N . SER A 1 42 ? -4.245 -1.526 -9.164 1.00 0.00 42 SER A N 11
ATOM 14543 C CA . SER A 1 42 ? -3.587 -2.290 -10.217 1.00 0.00 42 SER A CA 11
ATOM 14544 C C . SER A 1 42 ? -2.619 -1.407 -11.011 1.00 0.00 42 SER A C 11
ATOM 14545 O O . SER A 1 42 ? -1.733 -1.905 -11.701 1.00 0.00 42 SER A O 11
ATOM 14553 N N . ARG A 1 43 ? -2.791 -0.092 -10.902 1.00 0.00 43 ARG A N 11
ATOM 14554 C CA . ARG A 1 43 ? -1.930 0.861 -11.594 1.00 0.00 43 ARG A CA 11
ATOM 14555 C C . ARG A 1 43 ? -0.939 1.498 -10.628 1.00 0.00 43 ARG A C 11
ATOM 14556 O O . ARG A 1 43 ? -0.092 2.296 -11.031 1.00 0.00 43 ARG A O 11
ATOM 14577 N N . LEU A 1 44 ? -1.037 1.136 -9.355 1.00 0.00 44 LEU A N 11
ATOM 14578 C CA . LEU A 1 44 ? -0.278 1.812 -8.309 1.00 0.00 44 LEU A CA 11
ATOM 14579 C C . LEU A 1 44 ? 1.136 1.238 -8.189 1.00 0.00 44 LEU A C 11
ATOM 14580 O O . LEU A 1 44 ? 1.574 0.841 -7.110 1.00 0.00 44 LEU A O 11
ATOM 14596 N N . TYR A 1 45 ? 1.848 1.205 -9.305 1.00 0.00 45 TYR A N 11
ATOM 14597 C CA . TYR A 1 45 ? 3.231 0.752 -9.314 1.00 0.00 45 TYR A CA 11
ATOM 14598 C C . TYR A 1 45 ? 4.160 1.842 -8.798 1.00 0.00 45 TYR A C 11
ATOM 14599 O O . TYR A 1 45 ? 4.830 2.530 -9.575 1.00 0.00 45 TYR A O 11
ATOM 14617 N N . VAL A 1 46 ? 4.168 2.014 -7.486 1.00 0.00 46 VAL A N 11
ATOM 14618 C CA . VAL A 1 46 ? 5.045 2.980 -6.848 1.00 0.00 46 VAL A CA 11
ATOM 14619 C C . VAL A 1 46 ? 6.403 2.351 -6.579 1.00 0.00 46 VAL A C 11
ATOM 14620 O O . VAL A 1 46 ? 6.502 1.145 -6.367 1.00 0.00 46 VAL A O 11
ATOM 14633 N N . GLY A 1 47 ? 7.445 3.163 -6.604 1.00 0.00 47 GLY A N 11
ATOM 14634 C CA . GLY A 1 47 ? 8.779 2.640 -6.412 1.00 0.00 47 GLY A CA 11
ATOM 14635 C C . GLY A 1 47 ? 9.460 3.226 -5.204 1.00 0.00 47 GLY A C 11
ATOM 14636 O O . GLY A 1 47 ? 10.598 3.682 -5.278 1.00 0.00 47 GLY A O 11
ATOM 14640 N N . VAL A 1 48 ? 8.755 3.219 -4.093 1.00 0.00 48 VAL A N 11
ATOM 14641 C CA . VAL A 1 48 ? 9.271 3.782 -2.856 1.00 0.00 48 VAL A CA 11
ATOM 14642 C C . VAL A 1 48 ? 9.082 2.804 -1.701 1.00 0.00 48 VAL A C 11
ATOM 14643 O O . VAL A 1 48 ? 7.952 2.466 -1.349 1.00 0.00 48 VAL A O 11
ATOM 14656 N N . PRO A 1 49 ? 10.187 2.301 -1.131 1.00 0.00 49 PRO A N 11
ATOM 14657 C CA . PRO A 1 49 ? 10.148 1.509 0.098 1.00 0.00 49 PRO A CA 11
ATOM 14658 C C . PRO A 1 49 ? 9.597 2.328 1.262 1.00 0.00 49 PRO A C 11
ATOM 14659 O O . PRO A 1 49 ? 10.282 3.197 1.806 1.00 0.00 49 PRO A O 11
ATOM 14670 N N . THR A 1 50 ? 8.352 2.069 1.617 1.00 0.00 50 THR A N 11
ATOM 14671 C CA . THR A 1 50 ? 7.667 2.858 2.622 1.00 0.00 50 THR A CA 11
ATOM 14672 C C . THR A 1 50 ? 7.737 2.225 4.006 1.00 0.00 50 THR A C 11
ATOM 14673 O O . THR A 1 50 ? 8.219 1.111 4.167 1.00 0.00 50 THR A O 11
ATOM 14684 N N . LYS A 1 51 ? 7.247 2.957 4.995 1.00 0.00 51 LYS A N 11
ATOM 14685 C CA . LYS A 1 51 ? 7.145 2.462 6.360 1.00 0.00 51 LYS A CA 11
ATOM 14686 C C . LYS A 1 51 ? 5.732 1.952 6.607 1.00 0.00 51 LYS A C 11
ATOM 14687 O O . LYS A 1 51 ? 5.100 1.396 5.715 1.00 0.00 51 LYS A O 11
ATOM 14706 N N . SER A 1 52 ? 5.258 2.098 7.818 1.00 0.00 52 SER A N 11
ATOM 14707 C CA . SER A 1 52 ? 3.855 1.836 8.116 1.00 0.00 52 SER A CA 11
ATOM 14708 C C . SER A 1 52 ? 3.073 3.144 8.237 1.00 0.00 52 SER A C 11
ATOM 14709 O O . SER A 1 52 ? 3.497 4.075 8.923 1.00 0.00 52 SER A O 11
ATOM 14717 N N . GLY A 1 53 ? 1.938 3.215 7.555 1.00 0.00 53 GLY A N 11
ATOM 14718 C CA . GLY A 1 53 ? 1.062 4.366 7.678 1.00 0.00 53 GLY A CA 11
ATOM 14719 C C . GLY A 1 53 ? 1.363 5.438 6.653 1.00 0.00 53 GLY A C 11
ATOM 14720 O O . GLY A 1 53 ? 1.105 6.619 6.884 1.00 0.00 53 GLY A O 11
ATOM 14724 N N . ASN A 1 54 ? 1.910 5.029 5.520 1.00 0.00 54 ASN A N 11
ATOM 14725 C CA . ASN A 1 54 ? 2.229 5.966 4.448 1.00 0.00 54 ASN A CA 11
ATOM 14726 C C . ASN A 1 54 ? 1.010 6.148 3.572 1.00 0.00 54 ASN A C 11
ATOM 14727 O O . ASN A 1 54 ? 0.581 5.207 2.903 1.00 0.00 54 ASN A O 11
ATOM 14738 N N . VAL A 1 55 ? 0.432 7.336 3.594 1.00 0.00 55 VAL A N 11
ATOM 14739 C CA . VAL A 1 55 ? -0.727 7.611 2.767 1.00 0.00 55 VAL A CA 11
ATOM 14740 C C . VAL A 1 55 ? -0.303 7.746 1.311 1.00 0.00 55 VAL A C 11
ATOM 14741 O O . VAL A 1 55 ? 0.314 8.739 0.926 1.00 0.00 55 VAL A O 11
ATOM 14754 N N . VAL A 1 56 ? -0.614 6.737 0.517 1.00 0.00 56 VAL A N 11
ATOM 14755 C CA . VAL A 1 56 ? -0.280 6.754 -0.896 1.00 0.00 56 VAL A CA 11
ATOM 14756 C C . VAL A 1 56 ? -1.290 7.605 -1.653 1.00 0.00 56 VAL A C 11
ATOM 14757 O O . VAL A 1 56 ? -0.925 8.448 -2.476 1.00 0.00 56 VAL A O 11
ATOM 14770 N N . CYS A 1 57 ? -2.562 7.383 -1.359 1.00 0.00 57 CYS A N 11
ATOM 14771 C CA . CYS A 1 57 ? -3.638 8.135 -1.980 1.00 0.00 57 CYS A CA 11
ATOM 14772 C C . CYS A 1 57 ? -4.603 8.663 -0.925 1.00 0.00 57 CYS A C 11
ATOM 14773 O O . CYS A 1 57 ? -5.326 7.888 -0.296 1.00 0.00 57 CYS A O 11
ATOM 14781 N N . LYS A 1 58 ? -4.595 9.972 -0.716 1.00 0.00 58 LYS A N 11
ATOM 14782 C CA . LYS A 1 58 ? -5.525 10.602 0.210 1.00 0.00 58 LYS A CA 11
ATOM 14783 C C . LYS A 1 58 ? -6.843 10.894 -0.492 1.00 0.00 58 LYS A C 11
ATOM 14784 O O . LYS A 1 58 ? -6.853 11.492 -1.570 1.00 0.00 58 LYS A O 11
ATOM 14803 N N . ASN A 1 59 ? -7.942 10.468 0.130 1.00 0.00 59 ASN A N 11
ATOM 14804 C CA . ASN A 1 59 ? -9.275 10.586 -0.454 1.00 0.00 59 ASN A CA 11
ATOM 14805 C C . ASN A 1 59 ? -9.289 9.956 -1.841 1.00 0.00 59 ASN A C 11
ATOM 14806 O O . ASN A 1 59 ? -9.379 10.650 -2.860 1.00 0.00 59 ASN A O 11
ATOM 14817 N N . ILE A 1 60 ? -9.172 8.639 -1.882 1.00 0.00 60 ILE A N 11
ATOM 14818 C CA . ILE A 1 60 ? -9.042 7.952 -3.157 1.00 0.00 60 ILE A CA 11
ATOM 14819 C C . ILE A 1 60 ? -10.395 7.812 -3.853 1.00 0.00 60 ILE A C 11
ATOM 14820 O O . ILE A 1 60 ? -11.362 7.325 -3.267 1.00 0.00 60 ILE A O 11
ATOM 14836 N N . MET A 1 61 ? -10.452 8.290 -5.099 1.00 0.00 61 MET A N 11
ATOM 14837 C CA . MET A 1 61 ? -11.651 8.196 -5.941 1.00 0.00 61 MET A CA 11
ATOM 14838 C C . MET A 1 61 ? -12.818 8.996 -5.364 1.00 0.00 61 MET A C 11
ATOM 14839 O O . MET A 1 61 ? -13.965 8.768 -5.739 1.00 0.00 61 MET A O 11
ATOM 14853 N N . ASN A 1 62 ? -12.509 9.940 -4.472 1.00 0.00 62 ASN A N 11
ATOM 14854 C CA . ASN A 1 62 ? -13.516 10.815 -3.859 1.00 0.00 62 ASN A CA 11
ATOM 14855 C C . ASN A 1 62 ? -14.486 10.019 -2.987 1.00 0.00 62 ASN A C 11
ATOM 14856 O O . ASN A 1 62 ? -15.438 9.416 -3.483 1.00 0.00 62 ASN A O 11
ATOM 14867 N N . THR A 1 63 ? -14.238 10.028 -1.686 1.00 0.00 63 THR A N 11
ATOM 14868 C CA . THR A 1 63 ? -15.113 9.362 -0.733 1.00 0.00 63 THR A CA 11
ATOM 14869 C C . THR A 1 63 ? -14.707 9.710 0.700 1.00 0.00 63 THR A C 11
ATOM 14870 O O . THR A 1 63 ? -15.559 9.865 1.579 1.00 0.00 63 THR A O 11
ATOM 14881 N N . GLY A 1 64 ? -13.409 9.869 0.926 1.00 0.00 64 GLY A N 11
ATOM 14882 C CA . GLY A 1 64 ? -12.933 10.253 2.238 1.00 0.00 64 GLY A CA 11
ATOM 14883 C C . GLY A 1 64 ? -11.846 9.342 2.767 1.00 0.00 64 GLY A C 11
ATOM 14884 O O . GLY A 1 64 ? -11.126 9.711 3.688 1.00 0.00 64 GLY A O 11
ATOM 14888 N N . VAL A 1 65 ? -11.718 8.151 2.195 1.00 0.00 65 VAL A N 11
ATOM 14889 C CA . VAL A 1 65 ? -10.737 7.191 2.683 1.00 0.00 65 VAL A CA 11
ATOM 14890 C C . VAL A 1 65 ? -9.347 7.462 2.125 1.00 0.00 65 VAL A C 11
ATOM 14891 O O . VAL A 1 65 ? -9.187 7.855 0.969 1.00 0.00 65 VAL A O 11
ATOM 14904 N N . ASP A 1 66 ? -8.351 7.252 2.969 1.00 0.00 66 ASP A N 11
ATOM 14905 C CA . ASP A 1 66 ? -6.958 7.370 2.572 1.00 0.00 66 ASP A CA 11
ATOM 14906 C C . ASP A 1 66 ? -6.358 5.979 2.514 1.00 0.00 66 ASP A C 11
ATOM 14907 O O . ASP A 1 66 ? -6.530 5.189 3.451 1.00 0.00 66 ASP A O 11
ATOM 14916 N N . ILE A 1 67 ? -5.670 5.673 1.428 1.00 0.00 67 ILE A N 11
ATOM 14917 C CA . ILE A 1 67 ? -5.055 4.366 1.273 1.00 0.00 67 ILE A CA 11
ATOM 14918 C C . ILE A 1 67 ? -3.633 4.401 1.802 1.00 0.00 67 ILE A C 11
ATOM 14919 O O . ILE A 1 67 ? -2.772 5.103 1.264 1.00 0.00 67 ILE A O 11
ATOM 14935 N N . ILE A 1 68 ? -3.399 3.660 2.870 1.00 0.00 68 ILE A N 11
ATOM 14936 C CA . ILE A 1 68 ? -2.114 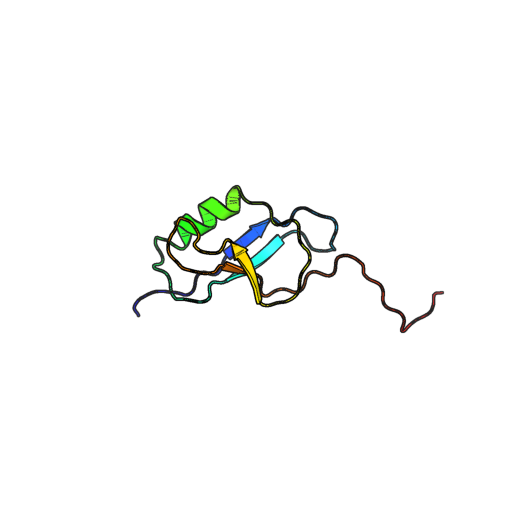3.673 3.537 1.00 0.00 68 ILE A CA 11
ATOM 14937 C C . ILE A 1 68 ? -1.461 2.303 3.481 1.00 0.00 68 ILE A C 11
ATOM 14938 O O . ILE A 1 68 ? -2.110 1.280 3.718 1.00 0.00 68 ILE A O 11
ATOM 14954 N N . CYS A 1 69 ? -0.187 2.278 3.145 1.00 0.00 69 CYS A N 11
ATOM 14955 C CA . CYS A 1 69 ? 0.576 1.041 3.213 1.00 0.00 69 CYS A CA 11
ATOM 14956 C C . CYS A 1 69 ? 1.158 0.890 4.615 1.00 0.00 69 CYS A C 11
ATOM 14957 O O . CYS A 1 69 ? 1.695 1.845 5.177 1.00 0.00 69 CYS A O 11
ATOM 14965 N N . THR A 1 70 ? 1.035 -0.301 5.184 1.00 0.00 70 THR A N 11
ATOM 14966 C CA . THR A 1 70 ? 1.319 -0.503 6.602 1.00 0.00 70 THR A CA 11
ATOM 14967 C C . THR A 1 70 ? 2.463 -1.497 6.826 1.00 0.00 70 THR A C 11
ATOM 14968 O O . THR A 1 70 ? 2.648 -2.015 7.928 1.00 0.00 70 THR A O 11
ATOM 14979 N N . LYS A 1 71 ? 3.242 -1.749 5.793 1.00 0.00 71 LYS A N 11
ATOM 14980 C CA . LYS A 1 71 ? 4.388 -2.631 5.925 1.00 0.00 71 LYS A CA 11
ATOM 14981 C C . LYS A 1 71 ? 5.666 -1.856 5.651 1.00 0.00 71 LYS A C 11
ATOM 14982 O O . LYS A 1 71 ? 5.756 -1.134 4.662 1.00 0.00 71 LYS A O 11
ATOM 15001 N N . ASN A 1 72 ? 6.636 -1.995 6.539 1.00 0.00 72 ASN A N 11
ATOM 15002 C CA . ASN A 1 72 ? 7.883 -1.251 6.431 1.00 0.00 72 ASN A CA 11
ATOM 15003 C C . ASN A 1 72 ? 8.825 -1.960 5.464 1.00 0.00 72 ASN A C 11
ATOM 15004 O O . ASN A 1 72 ? 9.332 -3.042 5.768 1.00 0.00 72 ASN A O 11
ATOM 15015 N N . LEU A 1 73 ? 9.039 -1.370 4.297 1.00 0.00 73 LEU A N 11
ATOM 15016 C CA . LEU A 1 73 ? 9.945 -1.955 3.311 1.00 0.00 73 LEU A CA 11
ATOM 15017 C C . LEU A 1 73 ? 11.370 -1.467 3.536 1.00 0.00 73 LEU A C 11
ATOM 15018 O O . LEU A 1 73 ? 11.598 -0.273 3.725 1.00 0.00 73 LEU A O 11
ATOM 15034 N N . PRO A 1 74 ? 12.345 -2.387 3.549 1.00 0.00 74 PRO A N 11
ATOM 15035 C CA . PRO A 1 74 ? 13.762 -2.028 3.595 1.00 0.00 74 PRO A CA 11
ATOM 15036 C C . PRO A 1 74 ? 14.189 -1.297 2.326 1.00 0.00 74 PRO A C 11
ATOM 15037 O O . PRO A 1 74 ? 13.946 -1.770 1.209 1.00 0.00 74 PRO A O 11
ATOM 15048 N N . LYS A 1 75 ? 14.814 -0.142 2.510 1.00 0.00 75 LYS A N 11
ATOM 15049 C CA . LYS A 1 75 ? 15.231 0.700 1.397 1.00 0.00 75 LYS A CA 11
ATOM 15050 C C . LYS A 1 75 ? 16.212 -0.009 0.475 1.00 0.00 75 LYS A C 11
ATOM 15051 O O . LYS A 1 75 ? 16.922 -0.933 0.878 1.00 0.00 75 LYS A O 11
ATOM 15070 N N . ASP A 1 76 ? 16.254 0.452 -0.765 1.00 0.00 76 ASP A N 11
ATOM 15071 C CA . ASP A 1 76 ? 17.220 -0.031 -1.736 1.00 0.00 76 ASP A CA 11
ATOM 15072 C C . ASP A 1 76 ? 18.572 0.617 -1.471 1.00 0.00 76 ASP A C 11
ATOM 15073 O O . ASP A 1 76 ? 18.696 1.468 -0.589 1.00 0.00 76 ASP A O 11
ATOM 15082 N N . SER A 1 77 ? 19.580 0.215 -2.220 1.00 0.00 77 SER A N 11
ATOM 15083 C CA . SER A 1 77 ? 20.904 0.778 -2.064 1.00 0.00 77 SER A CA 11
ATOM 15084 C C . SER A 1 77 ? 21.343 1.480 -3.343 1.00 0.00 77 SER A C 11
ATOM 15085 O O . SER A 1 77 ? 21.186 0.942 -4.439 1.00 0.00 77 SER A O 11
ATOM 15093 N N . LEU A 1 78 ? 21.874 2.686 -3.203 1.00 0.00 78 LEU A N 11
ATOM 15094 C CA . LEU A 1 78 ? 22.376 3.425 -4.350 1.00 0.00 78 LEU A CA 11
ATOM 15095 C C . LEU A 1 78 ? 23.726 2.867 -4.781 1.00 0.00 78 LEU A C 11
ATOM 15096 O O . LEU A 1 78 ? 24.781 3.355 -4.373 1.00 0.00 78 LEU A O 11
ATOM 15112 N N . GLU A 1 79 ? 23.681 1.807 -5.566 1.00 0.00 79 GLU A N 11
ATOM 15113 C CA . GLU A 1 79 ? 24.886 1.199 -6.094 1.00 0.00 79 GLU A CA 11
ATOM 15114 C C . GLU A 1 79 ? 24.896 1.314 -7.608 1.00 0.00 79 GLU A C 11
ATOM 15115 O O . GLU A 1 79 ? 25.811 1.907 -8.180 1.00 0.00 79 GLU A O 11
ATOM 15127 N N . HIS A 1 80 ? 23.869 0.742 -8.238 1.00 0.00 80 HIS A N 11
ATOM 15128 C CA . HIS A 1 80 ? 23.648 0.862 -9.679 1.00 0.00 80 HIS A CA 11
ATOM 15129 C C . HIS A 1 80 ? 24.876 0.408 -10.465 1.00 0.00 80 HIS A C 11
ATOM 15130 O O . HIS A 1 80 ? 25.756 1.207 -10.785 1.00 0.00 80 HIS A O 11
ATOM 15145 N N . HIS A 1 81 ? 24.929 -0.879 -10.773 1.00 0.00 81 HIS A N 11
ATOM 15146 C CA . HIS A 1 81 ? 26.094 -1.464 -11.427 1.00 0.00 81 HIS A CA 11
ATOM 15147 C C . HIS A 1 81 ? 26.254 -0.949 -12.854 1.00 0.00 81 HIS A C 11
ATOM 15148 O O . HIS A 1 81 ? 25.574 -1.411 -13.770 1.00 0.00 81 HIS A O 11
ATOM 15163 N N . HIS A 1 82 ? 27.139 0.024 -13.032 1.00 0.00 82 HIS A N 11
ATOM 15164 C CA . HIS A 1 82 ? 27.491 0.510 -14.359 1.00 0.00 82 HIS A CA 11
ATOM 15165 C C . HIS A 1 82 ? 28.853 1.194 -14.308 1.00 0.00 82 HIS A C 11
ATOM 15166 O O . HIS A 1 82 ? 29.816 0.702 -14.886 1.00 0.00 82 HIS A O 11
ATOM 15181 N N . HIS A 1 83 ? 28.932 2.324 -13.615 1.00 0.00 83 HIS A N 11
ATOM 15182 C CA . HIS A 1 83 ? 30.215 2.985 -13.382 1.00 0.00 83 HIS A CA 11
ATOM 15183 C C . HIS A 1 83 ? 30.109 3.973 -12.228 1.00 0.00 83 HIS A C 11
ATOM 15184 O O . HIS A 1 83 ? 29.012 4.405 -11.876 1.00 0.00 83 HIS A O 11
ATOM 15199 N N . HIS A 1 84 ? 31.259 4.304 -11.650 1.00 0.00 84 HIS A N 11
ATOM 15200 C CA . HIS A 1 84 ? 31.363 5.290 -10.574 1.00 0.00 84 HIS A CA 11
ATOM 15201 C C . HIS A 1 84 ? 30.464 4.940 -9.387 1.00 0.00 84 HIS A C 11
ATOM 15202 O O . HIS A 1 84 ? 29.375 5.492 -9.225 1.00 0.00 84 HIS A O 11
ATOM 15217 N N . HIS A 1 85 ? 30.922 4.009 -8.569 1.00 0.00 85 HIS A N 11
ATOM 15218 C CA . HIS A 1 85 ? 30.230 3.678 -7.336 1.00 0.00 85 HIS A CA 11
ATOM 15219 C C . HIS A 1 85 ? 31.126 4.002 -6.150 1.00 0.00 85 HIS A C 11
ATOM 15220 O O . HIS A 1 85 ? 31.923 3.131 -5.756 1.00 0.00 85 HIS A O 11
ATOM 15236 N N . MET A 1 1 ? -21.967 -9.578 4.049 1.00 0.00 1 MET A N 12
ATOM 15237 C CA . MET A 1 1 ? -21.911 -8.154 3.653 1.00 0.00 1 MET A CA 12
ATOM 15238 C C . MET A 1 1 ? -21.706 -7.265 4.876 1.00 0.00 1 MET A C 12
ATOM 15239 O O . MET A 1 1 ? -22.600 -7.128 5.712 1.00 0.00 1 MET A O 12
ATOM 15255 N N . HIS A 1 2 ? -20.524 -6.677 4.980 1.00 0.00 2 HIS A N 12
ATOM 15256 C CA . HIS A 1 2 ? -20.191 -5.797 6.090 1.00 0.00 2 HIS A CA 12
ATOM 15257 C C . HIS A 1 2 ? -19.175 -4.765 5.624 1.00 0.00 2 HIS A C 12
ATOM 15258 O O . HIS A 1 2 ? -18.251 -5.098 4.879 1.00 0.00 2 HIS A O 12
ATOM 15273 N N . LYS A 1 3 ? -19.347 -3.522 6.049 1.00 0.00 3 LYS A N 12
ATOM 15274 C CA . LYS A 1 3 ? -18.412 -2.469 5.690 1.00 0.00 3 LYS A CA 12
ATOM 15275 C C . LYS A 1 3 ? -17.126 -2.612 6.495 1.00 0.00 3 LYS A C 12
ATOM 15276 O O . LYS A 1 3 ? -17.118 -2.472 7.718 1.00 0.00 3 LYS A O 12
ATOM 15295 N N . ASP A 1 4 ? -16.046 -2.893 5.794 1.00 0.00 4 ASP A N 12
ATOM 15296 C CA . ASP A 1 4 ? -14.780 -3.204 6.440 1.00 0.00 4 ASP A CA 12
ATOM 15297 C C . ASP A 1 4 ? -13.658 -2.326 5.919 1.00 0.00 4 ASP A C 12
ATOM 15298 O O . ASP A 1 4 ? -13.864 -1.466 5.061 1.00 0.00 4 ASP A O 12
ATOM 15307 N N . ILE A 1 5 ? -12.473 -2.546 6.464 1.00 0.00 5 ILE A N 12
ATOM 15308 C CA . ILE A 1 5 ? -11.285 -1.835 6.037 1.00 0.00 5 ILE A CA 12
ATOM 15309 C C . ILE A 1 5 ? -10.753 -2.429 4.743 1.00 0.00 5 ILE A C 12
ATOM 15310 O O . ILE A 1 5 ? -10.366 -3.600 4.702 1.00 0.00 5 ILE A O 12
ATOM 15326 N N . PHE A 1 6 ? -10.764 -1.634 3.685 1.00 0.00 6 PHE A N 12
ATOM 15327 C CA . PHE A 1 6 ? -10.171 -2.044 2.422 1.00 0.00 6 PHE A CA 12
ATOM 15328 C C . PHE A 1 6 ? -8.691 -2.351 2.608 1.00 0.00 6 PHE A C 12
ATOM 15329 O O . PHE A 1 6 ? -7.950 -1.545 3.173 1.00 0.00 6 PHE A O 12
ATOM 15346 N N . THR A 1 7 ? -8.274 -3.522 2.161 1.00 0.00 7 THR A N 12
ATOM 15347 C CA . THR A 1 7 ? -6.873 -3.890 2.180 1.00 0.00 7 THR A CA 12
ATOM 15348 C C . THR A 1 7 ? -6.584 -4.909 1.083 1.00 0.00 7 THR A C 12
ATOM 15349 O O . THR A 1 7 ? -7.361 -5.844 0.862 1.00 0.00 7 THR A O 12
ATOM 15360 N N . SER A 1 8 ? -5.493 -4.702 0.368 1.00 0.00 8 SER A N 12
ATOM 15361 C CA . SER A 1 8 ? -5.116 -5.580 -0.726 1.00 0.00 8 SER A CA 12
ATOM 15362 C C . SER A 1 8 ? -3.608 -5.552 -0.932 1.00 0.00 8 SER A C 12
ATOM 15363 O O . SER A 1 8 ? -2.915 -4.712 -0.359 1.00 0.00 8 SER A O 12
ATOM 15371 N N . VAL A 1 9 ? -3.107 -6.464 -1.746 1.00 0.00 9 VAL A N 12
ATOM 15372 C CA . VAL A 1 9 ? -1.681 -6.556 -2.005 1.00 0.00 9 VAL A CA 12
ATOM 15373 C C . VAL A 1 9 ? -1.395 -6.221 -3.459 1.00 0.00 9 VAL A C 12
ATOM 15374 O O . VAL A 1 9 ? -1.889 -6.894 -4.368 1.00 0.00 9 VAL A O 12
ATOM 15387 N N . VAL A 1 10 ? -0.618 -5.173 -3.677 1.00 0.00 10 VAL A N 12
ATOM 15388 C CA . VAL A 1 10 ? -0.337 -4.705 -5.023 1.00 0.00 10 VAL A CA 12
ATOM 15389 C C . VAL A 1 10 ? 1.149 -4.802 -5.342 1.00 0.00 10 VAL A C 12
ATOM 15390 O O . VAL A 1 10 ? 1.962 -5.129 -4.473 1.00 0.00 10 VAL A O 12
ATOM 15403 N N . ARG A 1 11 ? 1.489 -4.526 -6.593 1.00 0.00 11 ARG A N 12
ATOM 15404 C CA . ARG A 1 11 ? 2.873 -4.537 -7.039 1.00 0.00 11 ARG A CA 12
ATOM 15405 C C . ARG A 1 11 ? 3.625 -3.330 -6.495 1.00 0.00 11 ARG A C 12
ATOM 15406 O O . ARG A 1 11 ? 3.191 -2.189 -6.659 1.00 0.00 11 ARG A O 12
ATOM 15427 N N . VAL A 1 12 ? 4.747 -3.587 -5.842 1.00 0.00 12 VAL A N 12
ATOM 15428 C CA . VAL A 1 12 ? 5.535 -2.527 -5.240 1.00 0.00 12 VAL A CA 12
ATOM 15429 C C . VAL A 1 12 ? 6.792 -2.232 -6.066 1.00 0.00 12 VAL A C 12
ATOM 15430 O O . VAL A 1 12 ? 7.557 -3.133 -6.420 1.00 0.00 12 VAL A O 12
ATOM 15443 N N . ARG A 1 13 ? 6.986 -0.960 -6.370 1.00 0.00 13 ARG A N 12
ATOM 15444 C CA . ARG A 1 13 ? 8.082 -0.510 -7.216 1.00 0.00 13 ARG A CA 12
ATOM 15445 C C . ARG A 1 13 ? 9.184 0.145 -6.382 1.00 0.00 13 ARG A C 12
ATOM 15446 O O . ARG A 1 13 ? 8.906 0.828 -5.394 1.00 0.00 13 ARG A O 12
ATOM 15467 N N . GLY A 1 14 ? 10.429 -0.091 -6.765 1.00 0.00 14 GLY A N 12
ATOM 15468 C CA . GLY A 1 14 ? 11.551 0.514 -6.076 1.00 0.00 14 GLY A CA 12
ATOM 15469 C C . GLY A 1 14 ? 12.550 -0.522 -5.612 1.00 0.00 14 GLY A C 12
ATOM 15470 O O . GLY A 1 14 ? 12.263 -1.718 -5.643 1.00 0.00 14 GLY A O 12
ATOM 15474 N N . SER A 1 15 ? 13.720 -0.073 -5.190 1.00 0.00 15 SER A N 12
ATOM 15475 C CA . SER A 1 15 ? 14.741 -0.976 -4.686 1.00 0.00 15 SER A CA 12
ATOM 15476 C C . SER A 1 15 ? 14.497 -1.307 -3.216 1.00 0.00 15 SER A C 12
ATOM 15477 O O . SER A 1 15 ? 14.766 -0.499 -2.326 1.00 0.00 15 SER A O 12
ATOM 15485 N N . LYS A 1 16 ? 13.957 -2.494 -2.983 1.00 0.00 16 LYS A N 12
ATOM 15486 C CA . LYS A 1 16 ? 13.644 -2.974 -1.642 1.00 0.00 16 LYS A CA 12
ATOM 15487 C C . LYS A 1 16 ? 13.538 -4.498 -1.646 1.00 0.00 16 LYS A C 12
ATOM 15488 O O . LYS A 1 16 ? 13.787 -5.137 -2.668 1.00 0.00 16 LYS A O 12
ATOM 15507 N N . LYS A 1 17 ? 13.149 -5.076 -0.515 1.00 0.00 17 LYS A N 12
ATOM 15508 C CA . LYS A 1 17 ? 13.116 -6.531 -0.375 1.00 0.00 17 LYS A CA 12
ATOM 15509 C C . LYS A 1 17 ? 11.749 -7.132 -0.707 1.00 0.00 17 LYS A C 12
ATOM 15510 O O . LYS A 1 17 ? 11.579 -8.350 -0.657 1.00 0.00 17 LYS A O 12
ATOM 15529 N N . TYR A 1 18 ? 10.778 -6.299 -1.053 1.00 0.00 18 TYR A N 12
ATOM 15530 C CA . TYR A 1 18 ? 9.435 -6.796 -1.339 1.00 0.00 18 TYR A CA 12
ATOM 15531 C C . TYR A 1 18 ? 9.090 -6.688 -2.814 1.00 0.00 18 TYR A C 12
ATOM 15532 O O . TYR A 1 18 ? 9.485 -5.746 -3.483 1.00 0.00 18 TYR A O 12
ATOM 15550 N N . ASN A 1 19 ? 8.365 -7.674 -3.316 1.00 0.00 19 ASN A N 12
ATOM 15551 C CA . ASN A 1 19 ? 7.889 -7.645 -4.693 1.00 0.00 19 ASN A CA 12
ATOM 15552 C C . ASN A 1 19 ? 6.398 -7.313 -4.699 1.00 0.00 19 ASN A C 12
ATOM 15553 O O . ASN A 1 19 ? 5.811 -6.991 -5.730 1.00 0.00 19 ASN A O 12
ATOM 15564 N N . VAL A 1 20 ? 5.810 -7.342 -3.509 1.00 0.00 20 VAL A N 12
ATOM 15565 C CA . VAL A 1 20 ? 4.394 -7.056 -3.323 1.00 0.00 20 VAL A CA 12
ATOM 15566 C C . VAL A 1 20 ? 4.200 -6.278 -2.025 1.00 0.00 20 VAL A C 12
ATOM 15567 O O . VAL A 1 20 ? 4.968 -6.453 -1.076 1.00 0.00 20 VAL A O 12
ATOM 15580 N N . VAL A 1 21 ? 3.199 -5.411 -1.987 1.00 0.00 21 VAL A N 12
ATOM 15581 C CA . VAL A 1 21 ? 2.954 -4.594 -0.804 1.00 0.00 21 VAL A CA 12
ATOM 15582 C C . VAL A 1 21 ? 1.469 -4.573 -0.426 1.00 0.00 21 VAL A C 12
ATOM 15583 O O . VAL A 1 21 ? 0.601 -4.296 -1.259 1.00 0.00 21 VAL A O 12
ATOM 15596 N N . PRO A 1 22 ? 1.162 -4.923 0.832 1.00 0.00 22 PRO A N 12
ATOM 15597 C CA . PRO A 1 22 ? -0.186 -4.830 1.386 1.00 0.00 22 PRO A CA 12
ATOM 15598 C C . PRO A 1 22 ? -0.561 -3.397 1.762 1.00 0.00 22 PRO A C 12
ATOM 15599 O O . PRO A 1 22 ? 0.022 -2.798 2.675 1.00 0.00 22 PRO A O 12
ATOM 15610 N N . VAL A 1 23 ? -1.527 -2.849 1.047 1.00 0.00 23 VAL A N 12
ATOM 15611 C CA . VAL A 1 23 ? -2.043 -1.522 1.333 1.00 0.00 23 VAL A CA 12
ATOM 15612 C C . VAL A 1 23 ? -3.406 -1.639 2.008 1.00 0.00 23 VAL A C 12
ATOM 15613 O O . VAL A 1 23 ? -4.052 -2.688 1.928 1.00 0.00 23 VAL A O 12
ATOM 15626 N N . LYS A 1 24 ? -3.842 -0.582 2.676 1.00 0.00 24 LYS A N 12
ATOM 15627 C CA . LYS A 1 24 ? -5.134 -0.595 3.343 1.00 0.00 24 LYS A CA 12
ATOM 15628 C C . LYS A 1 24 ? -5.708 0.811 3.460 1.00 0.00 24 LYS A C 12
ATOM 15629 O O . LYS A 1 24 ? -5.093 1.792 3.047 1.00 0.00 24 LYS A O 12
ATOM 15648 N N . SER A 1 25 ? -6.895 0.892 4.032 1.00 0.00 25 SER A N 12
ATOM 15649 C CA . SER A 1 25 ? -7.541 2.160 4.310 1.00 0.00 25 SER A CA 12
ATOM 15650 C C . SER A 1 25 ? -7.539 2.391 5.812 1.00 0.00 25 SER A C 12
ATOM 15651 O O . SER A 1 25 ? -7.582 1.439 6.586 1.00 0.00 25 SER A O 12
ATOM 15659 N N . ASN A 1 26 ? -7.442 3.639 6.231 1.00 0.00 26 ASN A N 12
ATOM 15660 C CA . ASN A 1 26 ? -7.545 3.954 7.654 1.00 0.00 26 ASN A CA 12
ATOM 15661 C C . ASN A 1 26 ? -8.996 4.246 7.999 1.00 0.00 26 ASN A C 12
ATOM 15662 O O . ASN A 1 26 ? -9.350 4.461 9.155 1.00 0.00 26 ASN A O 12
ATOM 15673 N N . LYS A 1 27 ? -9.829 4.236 6.972 1.00 0.00 27 LYS A N 12
ATOM 15674 C CA . LYS A 1 27 ? -11.231 4.573 7.109 1.00 0.00 27 LYS A CA 12
ATOM 15675 C C . LYS A 1 27 ? -12.080 3.474 6.481 1.00 0.00 27 LYS A C 12
ATOM 15676 O O . LYS A 1 27 ? -11.809 3.052 5.357 1.00 0.00 27 LYS A O 12
ATOM 15695 N N . PRO A 1 28 ? -13.086 2.970 7.214 1.00 0.00 28 PRO A N 12
ATOM 15696 C CA . PRO A 1 28 ? -13.955 1.886 6.739 1.00 0.00 28 PRO A CA 12
ATOM 15697 C C . PRO A 1 28 ? -14.667 2.239 5.437 1.00 0.00 28 PRO A C 12
ATOM 15698 O O . PRO A 1 28 ? -15.244 3.318 5.303 1.00 0.00 28 PRO A O 12
ATOM 15709 N N . VAL A 1 29 ? -14.624 1.320 4.484 1.00 0.00 29 VAL A N 12
ATOM 15710 C CA . VAL A 1 29 ? -15.229 1.542 3.179 1.00 0.00 29 VAL A CA 12
ATOM 15711 C C . VAL A 1 29 ? -16.344 0.535 2.924 1.00 0.00 29 VAL A C 12
ATOM 15712 O O . VAL A 1 29 ? -16.644 -0.304 3.775 1.00 0.00 29 VAL A O 12
ATOM 15725 N N . GLU A 1 30 ? -16.951 0.622 1.752 1.00 0.00 30 GLU A N 12
ATOM 15726 C CA . GLU A 1 30 ? -17.976 -0.324 1.350 1.00 0.00 30 GLU A CA 12
ATOM 15727 C C . GLU A 1 30 ? -17.338 -1.388 0.457 1.00 0.00 30 GLU A C 12
ATOM 15728 O O . GLU A 1 30 ? -16.562 -1.066 -0.445 1.00 0.00 30 GLU A O 12
ATOM 15740 N N . ILE A 1 31 ? -17.672 -2.646 0.704 1.00 0.00 31 ILE A N 12
ATOM 15741 C CA . ILE A 1 31 ? -16.959 -3.765 0.099 1.00 0.00 31 ILE A CA 12
ATOM 15742 C C . ILE A 1 31 ? -17.344 -3.997 -1.358 1.00 0.00 31 ILE A C 12
ATOM 15743 O O . ILE A 1 31 ? -16.599 -4.634 -2.100 1.00 0.00 31 ILE A O 12
ATOM 15759 N N . SER A 1 32 ? -18.492 -3.483 -1.784 1.00 0.00 32 SER A N 12
ATOM 15760 C CA . SER A 1 32 ? -18.900 -3.637 -3.175 1.00 0.00 32 SER A CA 12
ATOM 15761 C C . SER A 1 32 ? -18.043 -2.753 -4.080 1.00 0.00 32 SER A C 12
ATOM 15762 O O . SER A 1 32 ? -17.991 -2.958 -5.293 1.00 0.00 32 SER A O 12
ATOM 15770 N N . LYS A 1 33 ? -17.356 -1.783 -3.483 1.00 0.00 33 LYS A N 12
ATOM 15771 C CA . LYS A 1 33 ? -16.485 -0.890 -4.238 1.00 0.00 33 LYS A CA 12
ATOM 15772 C C . LYS A 1 33 ? -15.047 -1.403 -4.237 1.00 0.00 33 LYS A C 12
ATOM 15773 O O . LYS A 1 33 ? -14.162 -0.783 -4.828 1.00 0.00 33 LYS A O 12
ATOM 15792 N N . TRP A 1 34 ? -14.826 -2.547 -3.588 1.00 0.00 34 TRP A N 12
ATOM 15793 C CA . TRP A 1 34 ? -13.499 -3.161 -3.512 1.00 0.00 34 TRP A CA 12
ATOM 15794 C C . TRP A 1 34 ? -12.910 -3.345 -4.907 1.00 0.00 34 TRP A C 12
ATOM 15795 O O . TRP A 1 34 ? -11.733 -3.067 -5.138 1.00 0.00 34 TRP A O 12
ATOM 15816 N N . ILE A 1 35 ? -13.749 -3.801 -5.829 1.00 0.00 35 ILE A N 12
ATOM 15817 C CA . ILE A 1 35 ? -13.332 -4.062 -7.200 1.00 0.00 35 ILE A CA 12
ATOM 15818 C C . ILE A 1 35 ? -12.817 -2.791 -7.867 1.00 0.00 35 ILE A C 12
ATOM 15819 O O . ILE A 1 35 ? -11.764 -2.793 -8.508 1.00 0.00 35 ILE A O 12
ATOM 15835 N N . ASP A 1 36 ? -13.552 -1.701 -7.682 1.00 0.00 36 ASP A N 12
ATOM 15836 C CA . ASP A 1 36 ? -13.240 -0.441 -8.344 1.00 0.00 36 ASP A CA 12
ATOM 15837 C C . ASP A 1 36 ? -11.925 0.128 -7.810 1.00 0.00 36 ASP A C 12
ATOM 15838 O O . ASP A 1 36 ? -11.075 0.572 -8.580 1.00 0.00 36 ASP A O 12
ATOM 15847 N N . PHE A 1 37 ? -11.757 0.079 -6.488 1.00 0.00 37 PHE A N 12
ATOM 15848 C CA . PHE A 1 37 ? -10.517 0.522 -5.848 1.00 0.00 37 PHE A CA 12
ATOM 15849 C C . PHE A 1 37 ? -9.328 -0.311 -6.319 1.00 0.00 37 PHE A C 12
ATOM 15850 O O . PHE A 1 37 ? -8.260 0.226 -6.615 1.00 0.00 37 PHE A O 12
ATOM 15867 N N . SER A 1 38 ? -9.525 -1.624 -6.392 1.00 0.00 38 SER A N 12
ATOM 15868 C CA . SER A 1 38 ? -8.461 -2.540 -6.786 1.00 0.00 38 SER A CA 12
ATOM 15869 C C . SER A 1 38 ? -7.996 -2.266 -8.215 1.00 0.00 38 SER A C 12
ATOM 15870 O O . SER A 1 38 ? -6.806 -2.368 -8.519 1.00 0.00 38 SER A O 12
ATOM 15878 N N . ASN A 1 39 ? -8.931 -1.905 -9.083 1.00 0.00 39 ASN A N 12
ATOM 15879 C CA . ASN A 1 39 ? -8.601 -1.591 -10.467 1.00 0.00 39 ASN A CA 12
ATOM 15880 C C . ASN A 1 39 ? -7.767 -0.316 -10.547 1.00 0.00 39 ASN A C 12
ATOM 15881 O O . ASN A 1 39 ? -6.861 -0.207 -11.374 1.00 0.00 39 ASN A O 12
ATOM 15892 N N . VAL A 1 40 ? -8.062 0.640 -9.673 1.00 0.00 40 VAL A N 12
ATOM 15893 C CA . VAL A 1 40 ? -7.274 1.863 -9.590 1.00 0.00 40 VAL A CA 12
ATOM 15894 C C . VAL A 1 40 ? -5.870 1.544 -9.081 1.00 0.00 40 VAL A C 12
ATOM 15895 O O . VAL A 1 40 ? -4.879 2.073 -9.582 1.00 0.00 40 VAL A O 12
ATOM 15908 N N . LEU A 1 41 ? -5.799 0.655 -8.095 1.00 0.00 41 LEU A N 12
ATOM 15909 C CA . LEU A 1 41 ? -4.524 0.228 -7.532 1.00 0.00 41 LEU A CA 12
ATOM 15910 C C . LEU A 1 41 ? -3.659 -0.469 -8.572 1.00 0.00 41 LEU A C 12
ATOM 15911 O O . LEU A 1 41 ? -2.452 -0.269 -8.610 1.00 0.00 41 LEU A O 12
ATOM 15927 N N . SER A 1 42 ? -4.284 -1.276 -9.421 1.00 0.00 42 SER A N 12
ATOM 15928 C CA . SER A 1 42 ? -3.557 -2.032 -10.438 1.00 0.00 42 SER A CA 12
ATOM 15929 C C . SER A 1 42 ? -2.974 -1.086 -11.492 1.00 0.00 42 SER A C 12
ATOM 15930 O O . SER A 1 42 ? -2.133 -1.475 -12.305 1.00 0.00 42 SER A O 12
ATOM 15938 N N . ARG A 1 43 ? -3.432 0.158 -11.465 1.00 0.00 43 ARG A N 12
ATOM 15939 C CA . ARG A 1 43 ? -2.945 1.193 -12.366 1.00 0.00 43 ARG A CA 12
ATOM 15940 C C . ARG A 1 43 ? -1.836 2.007 -11.690 1.00 0.00 43 ARG A C 12
ATOM 15941 O O . ARG A 1 43 ? -1.147 2.805 -12.327 1.00 0.00 43 ARG A O 12
ATOM 15962 N N . LEU A 1 44 ? -1.650 1.776 -10.399 1.00 0.00 44 LEU A N 12
ATOM 15963 C CA . LEU A 1 44 ? -0.677 2.526 -9.618 1.00 0.00 44 LEU A CA 12
ATOM 15964 C C . LEU A 1 44 ? 0.461 1.636 -9.146 1.00 0.00 44 LEU A C 12
ATOM 15965 O O . LEU A 1 44 ? 0.245 0.544 -8.629 1.00 0.00 44 LEU A O 12
ATOM 15981 N N . TYR A 1 45 ? 1.676 2.117 -9.329 1.00 0.00 45 TYR A N 12
ATOM 15982 C CA . TYR A 1 45 ? 2.850 1.437 -8.812 1.00 0.00 45 TYR A CA 12
ATOM 15983 C C . TYR A 1 45 ? 3.405 2.201 -7.624 1.00 0.00 45 TYR A C 12
ATOM 15984 O O . TYR A 1 45 ? 4.035 3.250 -7.777 1.00 0.00 45 TYR A O 12
ATOM 16002 N N . VAL A 1 46 ? 3.131 1.686 -6.438 1.00 0.00 46 VAL A N 12
ATOM 16003 C CA . VAL A 1 46 ? 3.552 2.329 -5.206 1.00 0.00 46 VAL A CA 12
ATOM 16004 C C . VAL A 1 46 ? 4.820 1.675 -4.677 1.00 0.00 46 VAL A C 12
ATOM 16005 O O . VAL A 1 46 ? 5.116 0.534 -5.023 1.00 0.00 46 VAL A O 12
ATOM 16018 N N . GLY A 1 47 ? 5.569 2.390 -3.854 1.00 0.00 47 GLY A N 12
ATOM 16019 C CA . GLY A 1 47 ? 6.793 1.837 -3.317 1.00 0.00 47 GLY A CA 12
ATOM 16020 C C . GLY A 1 47 ? 7.598 2.849 -2.536 1.00 0.00 47 GLY A C 12
ATOM 16021 O O . GLY A 1 47 ? 7.031 3.773 -1.948 1.00 0.00 47 GLY A O 12
ATOM 16025 N N . VAL A 1 48 ? 8.922 2.681 -2.565 1.00 0.00 48 VAL A N 12
ATOM 16026 C CA . VAL A 1 48 ? 9.849 3.511 -1.790 1.00 0.00 48 VAL A CA 12
ATOM 16027 C C . VAL A 1 48 ? 9.772 3.166 -0.301 1.00 0.00 48 VAL A C 12
ATOM 16028 O O . VAL A 1 48 ? 8.688 3.145 0.281 1.00 0.00 48 VAL A O 12
ATOM 16041 N N . PRO A 1 49 ? 10.929 2.851 0.317 1.00 0.00 49 PRO A N 12
ATOM 16042 C CA . PRO A 1 49 ? 11.024 2.537 1.752 1.00 0.00 49 PRO A CA 12
ATOM 16043 C C . PRO A 1 49 ? 10.197 3.478 2.627 1.00 0.00 49 PRO A C 12
ATOM 16044 O O . PRO A 1 49 ? 10.510 4.665 2.755 1.00 0.00 49 PRO A O 12
ATOM 16055 N N . THR A 1 50 ? 9.137 2.939 3.208 1.00 0.00 50 THR A N 12
ATOM 16056 C CA . THR A 1 50 ? 8.225 3.710 4.032 1.00 0.00 50 THR A CA 12
ATOM 16057 C C . THR A 1 50 ? 7.797 2.905 5.260 1.00 0.00 50 THR A C 12
ATOM 16058 O O . THR A 1 50 ? 8.070 1.704 5.345 1.00 0.00 50 THR A O 12
ATOM 16069 N N . LYS A 1 51 ? 7.137 3.563 6.207 1.00 0.00 51 LYS A N 12
ATOM 16070 C CA . LYS A 1 51 ? 6.713 2.904 7.437 1.00 0.00 51 LYS A CA 12
ATOM 16071 C C . LYS A 1 51 ? 5.265 2.434 7.326 1.00 0.00 51 LYS A C 12
ATOM 16072 O O . LYS A 1 51 ? 4.576 2.742 6.354 1.00 0.00 51 LYS A O 12
ATOM 16091 N N . SER A 1 52 ? 4.805 1.702 8.334 1.00 0.00 52 SER A N 12
ATOM 16092 C CA . SER A 1 52 ? 3.418 1.275 8.399 1.00 0.00 52 SER A CA 12
ATOM 16093 C C . SER A 1 52 ? 2.505 2.469 8.634 1.00 0.00 52 SER A C 12
ATOM 16094 O O . SER A 1 52 ? 2.633 3.175 9.636 1.00 0.00 52 SER A O 12
ATOM 16102 N N . GLY A 1 53 ? 1.599 2.699 7.701 1.00 0.00 53 GLY A N 12
ATOM 16103 C CA . GLY A 1 53 ? 0.709 3.830 7.791 1.00 0.00 53 GLY A CA 12
ATOM 16104 C C . GLY A 1 53 ? 1.150 4.957 6.886 1.00 0.00 53 GLY A C 12
ATOM 16105 O O . GLY A 1 53 ? 0.937 6.131 7.191 1.00 0.00 53 GLY A O 12
ATOM 16109 N N . ASN A 1 54 ? 1.785 4.605 5.776 1.00 0.00 54 ASN A N 12
ATOM 16110 C CA . ASN A 1 54 ? 2.228 5.610 4.812 1.00 0.00 54 ASN A CA 12
ATOM 16111 C C . ASN A 1 54 ? 1.128 5.883 3.797 1.00 0.00 54 ASN A C 12
ATOM 16112 O O . ASN A 1 54 ? 0.541 4.956 3.244 1.00 0.00 54 ASN A O 12
ATOM 16123 N N . VAL A 1 55 ? 0.844 7.154 3.563 1.00 0.00 55 VAL A N 12
ATOM 16124 C CA . VAL A 1 55 ? -0.255 7.535 2.690 1.00 0.00 55 VAL A CA 12
ATOM 16125 C C . VAL A 1 55 ? 0.194 7.567 1.236 1.00 0.00 55 VAL A C 12
ATOM 16126 O O . VAL A 1 55 ? 1.190 8.210 0.901 1.00 0.00 55 VAL A O 12
ATOM 16139 N N . VAL A 1 56 ? -0.538 6.866 0.384 1.00 0.00 56 VAL A N 12
ATOM 16140 C CA . VAL A 1 56 ? -0.278 6.886 -1.045 1.00 0.00 56 VAL A CA 12
ATOM 16141 C C . VAL A 1 56 ? -1.155 7.928 -1.725 1.00 0.00 56 VAL A C 12
ATOM 16142 O O . VAL A 1 56 ? -0.697 9.013 -2.081 1.00 0.00 56 VAL A O 12
ATOM 16155 N N . CYS A 1 57 ? -2.426 7.596 -1.885 1.00 0.00 57 CYS A N 12
ATOM 16156 C CA . CYS A 1 57 ? -3.375 8.493 -2.513 1.00 0.00 57 CYS A CA 12
ATOM 16157 C C . CYS A 1 57 ? -4.444 8.909 -1.514 1.00 0.00 57 CYS A C 12
ATOM 16158 O O . CYS A 1 57 ? -5.385 8.159 -1.237 1.00 0.00 57 CYS A O 12
ATOM 16166 N N . LYS A 1 58 ? -4.269 10.089 -0.944 1.00 0.00 58 LYS A N 12
ATOM 16167 C CA . LYS A 1 58 ? -5.253 10.644 -0.034 1.00 0.00 58 LYS A CA 12
ATOM 16168 C C . LYS A 1 58 ? -6.404 11.226 -0.837 1.00 0.00 58 LYS A C 12
ATOM 16169 O O . LYS A 1 58 ? -6.177 12.005 -1.767 1.00 0.00 58 LYS A O 12
ATOM 16188 N N . ASN A 1 59 ? -7.631 10.828 -0.492 1.00 0.00 59 ASN A N 12
ATOM 16189 C CA . ASN A 1 59 ? -8.824 11.266 -1.220 1.00 0.00 59 ASN A CA 12
ATOM 16190 C C . ASN A 1 59 ? -8.754 10.740 -2.659 1.00 0.00 59 ASN A C 12
ATOM 16191 O O . ASN A 1 59 ? -9.118 11.426 -3.612 1.00 0.00 59 ASN A O 12
ATOM 16202 N N . ILE A 1 60 ? -8.322 9.480 -2.782 1.00 0.00 60 ILE A N 12
ATOM 16203 C CA . ILE A 1 60 ? -8.035 8.853 -4.077 1.00 0.00 60 ILE A CA 12
ATOM 16204 C C . ILE A 1 60 ? -9.215 8.961 -5.044 1.00 0.00 60 ILE A C 12
ATOM 16205 O O . ILE A 1 60 ? -9.062 9.406 -6.181 1.00 0.00 60 ILE A O 12
ATOM 16221 N N . MET A 1 61 ? -10.390 8.575 -4.582 1.00 0.00 61 MET A N 12
ATOM 16222 C CA . MET A 1 61 ? -11.580 8.604 -5.415 1.00 0.00 61 MET A CA 12
ATOM 16223 C C . MET A 1 61 ? -12.571 9.615 -4.869 1.00 0.00 61 MET A C 12
ATOM 16224 O O . MET A 1 61 ? -13.781 9.448 -5.011 1.00 0.00 61 MET A O 12
ATOM 16238 N N . ASN A 1 62 ? -12.039 10.670 -4.246 1.00 0.00 62 ASN A N 12
ATOM 16239 C CA . ASN A 1 62 ? -12.858 11.729 -3.648 1.00 0.00 62 ASN A CA 12
ATOM 16240 C C . ASN A 1 62 ? -13.709 11.166 -2.512 1.00 0.00 62 ASN A C 12
ATOM 16241 O O . ASN A 1 62 ? -14.732 11.734 -2.136 1.00 0.00 62 ASN A O 12
ATOM 16252 N N . THR A 1 63 ? -13.245 10.060 -1.949 1.00 0.00 63 THR A N 12
ATOM 16253 C CA . THR A 1 63 ? -13.991 9.324 -0.940 1.00 0.00 63 THR A CA 12
ATOM 16254 C C . THR A 1 63 ? -13.726 9.862 0.461 1.00 0.00 63 THR A C 12
ATOM 16255 O O . THR A 1 63 ? -14.512 9.650 1.380 1.00 0.00 63 THR A O 12
ATOM 16266 N N . GLY A 1 64 ? -12.609 10.555 0.617 1.00 0.00 64 GLY A N 12
ATOM 16267 C CA . GLY A 1 64 ? -12.199 11.001 1.931 1.00 0.00 64 GLY A CA 12
ATOM 16268 C C . GLY A 1 64 ? -11.359 9.954 2.636 1.00 0.00 64 GLY A C 12
ATOM 16269 O O . GLY A 1 64 ? -10.983 10.123 3.796 1.00 0.00 64 GLY A O 12
ATOM 16273 N N . VAL A 1 65 ? -11.082 8.859 1.936 1.00 0.00 65 VAL A N 12
ATOM 16274 C CA . VAL A 1 65 ? -10.236 7.799 2.466 1.00 0.00 65 VAL A CA 12
ATOM 16275 C C . VAL A 1 65 ? -8.777 8.050 2.111 1.00 0.00 65 VAL A C 12
ATOM 16276 O O . VAL A 1 65 ? -8.444 8.336 0.956 1.00 0.00 65 VAL A O 12
ATOM 16289 N N . ASP A 1 66 ? -7.924 7.964 3.115 1.00 0.00 66 ASP A N 12
ATOM 16290 C CA . ASP A 1 66 ? -6.490 8.051 2.920 1.00 0.00 66 ASP A CA 12
ATOM 16291 C C . ASP A 1 66 ? -5.927 6.640 2.826 1.00 0.00 66 ASP A C 12
ATOM 16292 O O . ASP A 1 66 ? -5.891 5.911 3.822 1.00 0.00 66 ASP A O 12
ATOM 16301 N N . ILE A 1 67 ? -5.525 6.241 1.626 1.00 0.00 67 ILE A N 12
ATOM 16302 C CA . ILE A 1 67 ? -4.984 4.904 1.409 1.00 0.00 67 ILE A CA 12
ATOM 16303 C C . ILE A 1 67 ? -3.561 4.823 1.938 1.00 0.00 67 ILE A C 12
ATOM 16304 O O . ILE A 1 67 ? -2.683 5.566 1.497 1.00 0.00 67 ILE A O 12
ATOM 16320 N N . ILE A 1 68 ? -3.341 3.922 2.885 1.00 0.00 68 ILE A N 12
ATOM 16321 C CA . ILE A 1 68 ? -2.054 3.801 3.546 1.00 0.00 68 ILE A CA 12
ATOM 16322 C C . ILE A 1 68 ? -1.530 2.373 3.475 1.00 0.00 68 ILE A C 12
ATOM 16323 O O . ILE A 1 68 ? -2.283 1.416 3.654 1.00 0.00 68 ILE A O 12
ATOM 16339 N N . CYS A 1 69 ? -0.247 2.230 3.203 1.00 0.00 69 CYS A N 12
ATOM 16340 C CA . CYS A 1 69 ? 0.386 0.921 3.222 1.00 0.00 69 CYS A CA 12
ATOM 16341 C C . CYS A 1 69 ? 0.842 0.618 4.642 1.00 0.00 69 CYS A C 12
ATOM 16342 O O . CYS A 1 69 ? 1.451 1.464 5.295 1.00 0.00 69 CYS A O 12
ATOM 16350 N N . THR A 1 70 ? 0.546 -0.575 5.126 1.00 0.00 70 THR A N 12
ATOM 16351 C CA . THR A 1 70 ? 0.866 -0.922 6.502 1.00 0.00 70 THR A CA 12
ATOM 16352 C C . THR A 1 70 ? 2.110 -1.802 6.566 1.00 0.00 70 THR A C 12
ATOM 16353 O O . THR A 1 70 ? 2.490 -2.299 7.628 1.00 0.00 70 THR A O 12
ATOM 16364 N N . LYS A 1 71 ? 2.741 -1.981 5.422 1.00 0.00 71 LYS A N 12
ATOM 16365 C CA . LYS A 1 71 ? 3.970 -2.749 5.331 1.00 0.00 71 LYS A CA 12
ATOM 16366 C C . LYS A 1 71 ? 5.165 -1.812 5.365 1.00 0.00 71 LYS A C 12
ATOM 16367 O O . LYS A 1 71 ? 5.160 -0.773 4.710 1.00 0.00 71 LYS A O 12
ATOM 16386 N N . ASN A 1 72 ? 6.165 -2.163 6.156 1.00 0.00 72 ASN A N 12
ATOM 16387 C CA . ASN A 1 72 ? 7.402 -1.400 6.194 1.00 0.00 72 ASN A CA 12
ATOM 16388 C C . ASN A 1 72 ? 8.330 -1.908 5.107 1.00 0.00 72 ASN A C 12
ATOM 16389 O O . ASN A 1 72 ? 8.585 -3.109 5.017 1.00 0.00 72 ASN A O 12
ATOM 16400 N N . LEU A 1 73 ? 8.814 -1.004 4.274 1.00 0.00 73 LEU A N 12
ATOM 16401 C CA . LEU A 1 73 ? 9.664 -1.394 3.153 1.00 0.00 73 LEU A CA 12
ATOM 16402 C C . LEU A 1 73 ? 11.138 -1.270 3.520 1.00 0.00 73 LEU A C 12
ATOM 16403 O O . LEU A 1 73 ? 11.659 -0.165 3.665 1.00 0.00 73 LEU A O 12
ATOM 16419 N N . PRO A 1 74 ? 11.828 -2.409 3.680 1.00 0.00 74 PRO A N 12
ATOM 16420 C CA . PRO A 1 74 ? 13.242 -2.439 4.013 1.00 0.00 74 PRO A CA 12
ATOM 16421 C C . PRO A 1 74 ? 14.137 -2.419 2.774 1.00 0.00 74 PRO A C 12
ATOM 16422 O O . PRO A 1 74 ? 13.856 -3.084 1.770 1.00 0.00 74 PRO A O 12
ATOM 16433 N N . LYS A 1 75 ? 15.210 -1.651 2.853 1.00 0.00 75 LYS A N 12
ATOM 16434 C CA . LYS A 1 75 ? 16.178 -1.559 1.772 1.00 0.00 75 LYS A CA 12
ATOM 16435 C C . LYS A 1 75 ? 17.529 -2.065 2.268 1.00 0.00 75 LYS A C 12
ATOM 16436 O O . LYS A 1 75 ? 17.776 -2.069 3.477 1.00 0.00 75 LYS A O 12
ATOM 16455 N N . ASP A 1 76 ? 18.384 -2.511 1.351 1.00 0.00 76 ASP A N 12
ATOM 16456 C CA . ASP A 1 76 ? 19.710 -3.020 1.711 1.00 0.00 76 ASP A CA 12
ATOM 16457 C C . ASP A 1 76 ? 20.485 -1.986 2.515 1.00 0.00 76 ASP A C 12
ATOM 16458 O O . ASP A 1 76 ? 20.924 -0.964 1.977 1.00 0.00 76 ASP A O 12
ATOM 16467 N N . SER A 1 77 ? 20.643 -2.253 3.801 1.00 0.00 77 SER A N 12
ATOM 16468 C CA . SER A 1 77 ? 21.308 -1.328 4.697 1.00 0.00 77 SER A CA 12
ATOM 16469 C C . SER A 1 77 ? 22.419 -2.030 5.470 1.00 0.00 77 SER A C 12
ATOM 16470 O O . SER A 1 77 ? 22.161 -2.677 6.487 1.00 0.00 77 SER A O 12
ATOM 16478 N N . LEU A 1 78 ? 23.640 -1.919 4.947 1.00 0.00 78 LEU A N 12
ATOM 16479 C CA . LEU A 1 78 ? 24.844 -2.449 5.593 1.00 0.00 78 LEU A CA 12
ATOM 16480 C C . LEU A 1 78 ? 24.839 -3.981 5.687 1.00 0.00 78 LEU A C 12
ATOM 16481 O O . LEU A 1 78 ? 24.051 -4.579 6.422 1.00 0.00 78 LEU A O 12
ATOM 16497 N N . GLU A 1 79 ? 25.748 -4.610 4.951 1.00 0.00 79 GLU A N 12
ATOM 16498 C CA . GLU A 1 79 ? 25.937 -6.056 5.021 1.00 0.00 79 GLU A CA 12
ATOM 16499 C C . GLU A 1 79 ? 26.703 -6.451 6.283 1.00 0.00 79 GLU A C 12
ATOM 16500 O O . GLU A 1 79 ? 27.760 -7.078 6.220 1.00 0.00 79 GLU A O 12
ATOM 16512 N N . HIS A 1 80 ? 26.167 -6.055 7.427 1.00 0.00 80 HIS A N 12
ATOM 16513 C CA . HIS A 1 80 ? 26.706 -6.459 8.717 1.00 0.00 80 HIS A CA 12
ATOM 16514 C C . HIS A 1 80 ? 25.678 -7.313 9.444 1.00 0.00 80 HIS A C 12
ATOM 16515 O O . HIS A 1 80 ? 26.021 -8.319 10.063 1.00 0.00 80 HIS A O 12
ATOM 16530 N N . HIS A 1 81 ? 24.416 -6.886 9.355 1.00 0.00 81 HIS A N 12
ATOM 16531 C CA . HIS A 1 81 ? 23.282 -7.629 9.909 1.00 0.00 81 HIS A CA 12
ATOM 16532 C C . HIS A 1 81 ? 23.338 -7.705 11.433 1.00 0.00 81 HIS A C 12
ATOM 16533 O O . HIS A 1 81 ? 24.342 -7.361 12.058 1.00 0.00 81 HIS A O 12
ATOM 16548 N N . HIS A 1 82 ? 22.232 -8.131 12.020 1.00 0.00 82 HIS A N 12
ATOM 16549 C CA . HIS A 1 82 ? 22.168 -8.413 13.445 1.00 0.00 82 HIS A CA 12
ATOM 16550 C C . HIS A 1 82 ? 21.087 -9.456 13.703 1.00 0.00 82 HIS A C 12
ATOM 16551 O O . HIS A 1 82 ? 19.896 -9.153 13.698 1.00 0.00 82 HIS A O 12
ATOM 16566 N N . HIS A 1 83 ? 21.507 -10.697 13.864 1.00 0.00 83 HIS A N 12
ATOM 16567 C CA . HIS A 1 83 ? 20.580 -11.796 14.085 1.00 0.00 83 HIS A CA 12
ATOM 16568 C C . HIS A 1 83 ? 20.889 -12.478 15.406 1.00 0.00 83 HIS A C 12
ATOM 16569 O O . HIS A 1 83 ? 21.921 -13.135 15.547 1.00 0.00 83 HIS A O 12
ATOM 16584 N N . HIS A 1 84 ? 20.003 -12.314 16.371 1.00 0.00 84 HIS A N 12
ATOM 16585 C CA . HIS A 1 84 ? 20.175 -12.935 17.670 1.00 0.00 84 HIS A CA 12
ATOM 16586 C C . HIS A 1 84 ? 18.878 -13.588 18.126 1.00 0.00 84 HIS A C 12
ATOM 16587 O O . HIS A 1 84 ? 18.044 -12.961 18.784 1.00 0.00 84 HIS A O 12
ATOM 16602 N N . HIS A 1 85 ? 18.704 -14.844 17.750 1.00 0.00 85 HIS A N 12
ATOM 16603 C CA . HIS A 1 85 ? 17.545 -15.614 18.167 1.00 0.00 85 HIS A CA 12
ATOM 16604 C C . HIS A 1 85 ? 17.811 -17.094 17.952 1.00 0.00 85 HIS A C 12
ATOM 16605 O O . HIS A 1 85 ? 17.711 -17.555 16.797 1.00 0.00 85 HIS A O 12
ATOM 16621 N N . MET A 1 1 ? -23.494 -1.307 2.339 1.00 0.00 1 MET A N 13
ATOM 16622 C CA . MET A 1 1 ? -24.056 -2.177 3.398 1.00 0.00 1 MET A CA 13
ATOM 16623 C C . MET A 1 1 ? -22.964 -3.070 3.983 1.00 0.00 1 MET A C 13
ATOM 16624 O O . MET A 1 1 ? -22.295 -3.803 3.253 1.00 0.00 1 MET A O 13
ATOM 16640 N N . HIS A 1 2 ? -22.801 -3.000 5.306 1.00 0.00 2 HIS A N 13
ATOM 16641 C CA . HIS A 1 2 ? -21.729 -3.706 6.015 1.00 0.00 2 HIS A CA 13
ATOM 16642 C C . HIS A 1 2 ? -20.373 -3.409 5.392 1.00 0.00 2 HIS A C 13
ATOM 16643 O O . HIS A 1 2 ? -19.858 -4.181 4.583 1.00 0.00 2 HIS A O 13
ATOM 16658 N N . LYS A 1 3 ? -19.809 -2.273 5.764 1.00 0.00 3 LYS A N 13
ATOM 16659 C CA . LYS A 1 3 ? -18.545 -1.829 5.204 1.00 0.00 3 LYS A CA 13
ATOM 16660 C C . LYS A 1 3 ? -17.384 -2.618 5.784 1.00 0.00 3 LYS A C 13
ATOM 16661 O O . LYS A 1 3 ? -17.504 -3.242 6.842 1.00 0.00 3 LYS A O 13
ATOM 16680 N N . ASP A 1 4 ? -16.264 -2.590 5.088 1.00 0.00 4 ASP A N 13
ATOM 16681 C CA . ASP A 1 4 ? -15.084 -3.326 5.511 1.00 0.00 4 ASP A CA 13
ATOM 16682 C C . ASP A 1 4 ? -13.847 -2.467 5.311 1.00 0.00 4 ASP A C 13
ATOM 16683 O O . ASP A 1 4 ? -13.834 -1.581 4.456 1.00 0.00 4 ASP A O 13
ATOM 16692 N N . ILE A 1 5 ? -12.828 -2.696 6.121 1.00 0.00 5 ILE A N 13
ATOM 16693 C CA . ILE A 1 5 ? -11.566 -2.005 5.940 1.00 0.00 5 ILE A CA 13
ATOM 16694 C C . ILE A 1 5 ? -10.863 -2.559 4.713 1.00 0.00 5 ILE A C 13
ATOM 16695 O O . ILE A 1 5 ? -10.394 -3.697 4.719 1.00 0.00 5 ILE A O 13
ATOM 16711 N N . PHE A 1 6 ? -10.809 -1.747 3.669 1.00 0.00 6 PHE A N 13
ATOM 16712 C CA . PHE A 1 6 ? -10.220 -2.156 2.403 1.00 0.00 6 PHE A CA 13
ATOM 16713 C C . PHE A 1 6 ? -8.765 -2.549 2.596 1.00 0.00 6 PHE A C 13
ATOM 16714 O O . PHE A 1 6 ? -7.886 -1.699 2.693 1.00 0.00 6 PHE A O 13
ATOM 16731 N N . THR A 1 7 ? -8.522 -3.842 2.699 1.00 0.00 7 THR A N 13
ATOM 16732 C CA . THR A 1 7 ? -7.178 -4.349 2.822 1.00 0.00 7 THR A CA 13
ATOM 16733 C C . THR A 1 7 ? -6.825 -5.136 1.563 1.00 0.00 7 THR A C 13
ATOM 16734 O O . THR A 1 7 ? -7.496 -6.108 1.217 1.00 0.00 7 THR A O 13
ATOM 16745 N N . SER A 1 8 ? -5.785 -4.706 0.869 1.00 0.00 8 SER A N 13
ATOM 16746 C CA . SER A 1 8 ? -5.418 -5.305 -0.407 1.00 0.00 8 SER A CA 13
ATOM 16747 C C . SER A 1 8 ? -3.929 -5.147 -0.663 1.00 0.00 8 SER A C 13
ATOM 16748 O O . SER A 1 8 ? -3.156 -4.942 0.269 1.00 0.00 8 SER A O 13
ATOM 16756 N N . VAL A 1 9 ? -3.528 -5.252 -1.922 1.00 0.00 9 VAL A N 13
ATOM 16757 C CA . VAL A 1 9 ? -2.135 -5.108 -2.296 1.00 0.00 9 VAL A CA 13
ATOM 16758 C C . VAL A 1 9 ? -1.985 -4.102 -3.432 1.00 0.00 9 VAL A C 13
ATOM 16759 O O . VAL A 1 9 ? -2.796 -4.072 -4.358 1.00 0.00 9 VAL A O 13
ATOM 16772 N N . VAL A 1 10 ? -0.966 -3.263 -3.337 1.00 0.00 10 VAL A N 13
ATOM 16773 C CA . VAL A 1 10 ? -0.638 -2.339 -4.407 1.00 0.00 10 VAL A CA 13
ATOM 16774 C C . VAL A 1 10 ? 0.649 -2.803 -5.077 1.00 0.00 10 VAL A C 13
ATOM 16775 O O . VAL A 1 10 ? 1.538 -3.349 -4.413 1.00 0.00 10 VAL A O 13
ATOM 16788 N N . ARG A 1 11 ? 0.739 -2.629 -6.386 1.00 0.00 11 ARG A N 13
ATOM 16789 C CA . ARG A 1 11 ? 1.915 -3.065 -7.114 1.00 0.00 11 ARG A CA 13
ATOM 16790 C C . ARG A 1 11 ? 3.027 -2.036 -6.983 1.00 0.00 11 ARG A C 13
ATOM 16791 O O . ARG A 1 11 ? 2.809 -0.830 -7.117 1.00 0.00 11 ARG A O 13
ATOM 16812 N N . VAL A 1 12 ? 4.216 -2.532 -6.702 1.00 0.00 12 VAL A N 13
ATOM 16813 C CA . VAL A 1 12 ? 5.332 -1.697 -6.314 1.00 0.00 12 VAL A CA 13
ATOM 16814 C C . VAL A 1 12 ? 6.459 -1.770 -7.339 1.00 0.00 12 VAL A C 13
ATOM 16815 O O . VAL A 1 12 ? 6.626 -2.784 -8.021 1.00 0.00 12 VAL A O 13
ATOM 16828 N N . ARG A 1 13 ? 7.223 -0.693 -7.460 1.00 0.00 13 ARG A N 13
ATOM 16829 C CA . ARG A 1 13 ? 8.383 -0.705 -8.326 1.00 0.00 13 ARG A CA 13
ATOM 16830 C C . ARG A 1 13 ? 9.648 -0.766 -7.479 1.00 0.00 13 ARG A C 13
ATOM 16831 O O . ARG A 1 13 ? 9.690 -0.228 -6.368 1.00 0.00 13 ARG A O 13
ATOM 16852 N N . GLY A 1 14 ? 10.653 -1.451 -7.999 1.00 0.00 14 GLY A N 13
ATOM 16853 C CA . GLY A 1 14 ? 11.887 -1.683 -7.280 1.00 0.00 14 GLY A CA 13
ATOM 16854 C C . GLY A 1 14 ? 12.759 -0.453 -7.105 1.00 0.00 14 GLY A C 13
ATOM 16855 O O . GLY A 1 14 ? 13.880 -0.403 -7.610 1.00 0.00 14 GLY A O 13
ATOM 16859 N N . SER A 1 15 ? 12.246 0.534 -6.383 1.00 0.00 15 SER A N 13
ATOM 16860 C CA . SER A 1 15 ? 13.074 1.615 -5.864 1.00 0.00 15 SER A CA 13
ATOM 16861 C C . SER A 1 15 ? 13.668 1.143 -4.541 1.00 0.00 15 SER A C 13
ATOM 16862 O O . SER A 1 15 ? 14.349 1.875 -3.822 1.00 0.00 15 SER A O 13
ATOM 16870 N N . LYS A 1 16 ? 13.367 -0.115 -4.255 1.00 0.00 16 LYS A N 13
ATOM 16871 C CA . LYS A 1 16 ? 13.813 -0.824 -3.075 1.00 0.00 16 LYS A CA 13
ATOM 16872 C C . LYS A 1 16 ? 13.669 -2.317 -3.349 1.00 0.00 16 LYS A C 13
ATOM 16873 O O . LYS A 1 16 ? 13.233 -2.694 -4.437 1.00 0.00 16 LYS A O 13
ATOM 16892 N N . LYS A 1 17 ? 13.990 -3.165 -2.387 1.00 0.00 17 LYS A N 13
ATOM 16893 C CA . LYS A 1 17 ? 13.985 -4.599 -2.642 1.00 0.00 17 LYS A CA 13
ATOM 16894 C C . LYS A 1 17 ? 12.644 -5.229 -2.258 1.00 0.00 17 LYS A C 13
ATOM 16895 O O . LYS A 1 17 ? 12.528 -5.871 -1.213 1.00 0.00 17 LYS A O 13
ATOM 16914 N N . TYR A 1 18 ? 11.630 -5.013 -3.100 1.00 0.00 18 TYR A N 13
ATOM 16915 C CA . TYR A 1 18 ? 10.304 -5.604 -2.903 1.00 0.00 18 TYR A CA 13
ATOM 16916 C C . TYR A 1 18 ? 9.417 -5.286 -4.108 1.00 0.00 18 TYR A C 13
ATOM 16917 O O . TYR A 1 18 ? 9.512 -4.197 -4.674 1.00 0.00 18 TYR A O 13
ATOM 16935 N N . ASN A 1 19 ? 8.559 -6.229 -4.493 1.00 0.00 19 ASN A N 13
ATOM 16936 C CA . ASN A 1 19 ? 7.764 -6.090 -5.716 1.00 0.00 19 ASN A CA 13
ATOM 16937 C C . ASN A 1 19 ? 6.344 -5.602 -5.436 1.00 0.00 19 ASN A C 13
ATOM 16938 O O . ASN A 1 19 ? 5.757 -4.895 -6.249 1.00 0.00 19 ASN A O 13
ATOM 16949 N N . VAL A 1 20 ? 5.787 -5.999 -4.302 1.00 0.00 20 VAL A N 13
ATOM 16950 C CA . VAL A 1 20 ? 4.424 -5.610 -3.940 1.00 0.00 20 VAL A CA 13
ATOM 16951 C C . VAL A 1 20 ? 4.322 -5.360 -2.442 1.00 0.00 20 VAL A C 13
ATOM 16952 O O . VAL A 1 20 ? 5.204 -5.763 -1.684 1.00 0.00 20 VAL A O 13
ATOM 16965 N N . VAL A 1 21 ? 3.257 -4.691 -2.020 1.00 0.00 21 VAL A N 13
ATOM 16966 C CA . VAL A 1 21 ? 3.041 -4.436 -0.600 1.00 0.00 21 VAL A CA 13
ATOM 16967 C C . VAL A 1 21 ? 1.544 -4.261 -0.302 1.00 0.00 21 VAL A C 13
ATOM 16968 O O . VAL A 1 21 ? 0.808 -3.672 -1.099 1.00 0.00 21 VAL A O 13
ATOM 16981 N N . PRO A 1 22 ? 1.063 -4.809 0.830 1.00 0.00 22 PRO A N 13
ATOM 16982 C CA . PRO A 1 22 ? -0.341 -4.705 1.219 1.00 0.00 22 PRO A CA 13
ATOM 16983 C C . PRO A 1 22 ? -0.686 -3.353 1.841 1.00 0.00 22 PRO A C 13
ATOM 16984 O O . PRO A 1 22 ? 0.126 -2.745 2.545 1.00 0.00 22 PRO A O 13
ATOM 16995 N N . VAL A 1 23 ? -1.901 -2.899 1.575 1.00 0.00 23 VAL A N 13
ATOM 16996 C CA . VAL A 1 23 ? -2.383 -1.618 2.069 1.00 0.00 23 VAL A CA 13
ATOM 16997 C C . VAL A 1 23 ? -3.752 -1.788 2.718 1.00 0.00 23 VAL A C 13
ATOM 16998 O O . VAL A 1 23 ? -4.384 -2.837 2.580 1.00 0.00 23 VAL A O 13
ATOM 17011 N N . LYS A 1 24 ? -4.202 -0.762 3.418 1.00 0.00 24 LYS A N 13
ATOM 17012 C CA . LYS A 1 24 ? -5.506 -0.779 4.058 1.00 0.00 24 LYS A CA 13
ATOM 17013 C C . LYS A 1 24 ? -6.174 0.585 3.938 1.00 0.00 24 LYS A C 13
ATOM 17014 O O . LYS A 1 24 ? -5.561 1.549 3.477 1.00 0.00 24 LYS A O 13
ATOM 17033 N N . SER A 1 25 ? -7.421 0.664 4.370 1.00 0.00 25 SER A N 13
ATOM 17034 C CA . SER A 1 25 ? -8.131 1.932 4.394 1.00 0.00 25 SER A CA 13
ATOM 17035 C C . SER A 1 25 ? -8.314 2.396 5.834 1.00 0.00 25 SER A C 13
ATOM 17036 O O . SER A 1 25 ? -8.588 1.593 6.726 1.00 0.00 25 SER A O 13
ATOM 17044 N N . ASN A 1 26 ? -8.130 3.689 6.064 1.00 0.00 26 ASN A N 13
ATOM 17045 C CA . ASN A 1 26 ? -8.254 4.250 7.402 1.00 0.00 26 ASN A CA 13
ATOM 17046 C C . ASN A 1 26 ? -9.703 4.196 7.882 1.00 0.00 26 ASN A C 13
ATOM 17047 O O . ASN A 1 26 ? -9.971 4.025 9.072 1.00 0.00 26 ASN A O 13
ATOM 17058 N N . LYS A 1 27 ? -10.631 4.341 6.950 1.00 0.00 27 LYS A N 13
ATOM 17059 C CA . LYS A 1 27 ? -12.050 4.294 7.262 1.00 0.00 27 LYS A CA 13
ATOM 17060 C C . LYS A 1 27 ? -12.696 3.097 6.577 1.00 0.00 27 LYS A C 13
ATOM 17061 O O . LYS A 1 27 ? -12.263 2.688 5.497 1.00 0.00 27 LYS A O 13
ATOM 17080 N N . PRO A 1 28 ? -13.717 2.502 7.213 1.00 0.00 28 PRO A N 13
ATOM 17081 C CA . PRO A 1 28 ? -14.464 1.382 6.638 1.00 0.00 28 PRO A CA 13
ATOM 17082 C C . PRO A 1 28 ? -15.190 1.803 5.367 1.00 0.00 28 PRO A C 13
ATOM 17083 O O . PRO A 1 28 ? -16.021 2.711 5.384 1.00 0.00 28 PRO A O 13
ATOM 17094 N N . VAL A 1 29 ? -14.868 1.150 4.271 1.00 0.00 29 VAL A N 13
ATOM 17095 C CA . VAL A 1 29 ? -15.412 1.522 2.978 1.00 0.00 29 VAL A CA 13
ATOM 17096 C C . VAL A 1 29 ? -16.349 0.435 2.452 1.00 0.00 29 VAL A C 13
ATOM 17097 O O . VAL A 1 29 ? -16.216 -0.736 2.815 1.00 0.00 29 VAL A O 13
ATOM 17110 N N . GLU A 1 30 ? -17.325 0.844 1.643 1.00 0.00 30 GLU A N 13
ATOM 17111 C CA . GLU A 1 30 ? -18.247 -0.082 0.999 1.00 0.00 30 GLU A CA 13
ATOM 17112 C C . GLU A 1 30 ? -17.496 -1.193 0.277 1.00 0.00 30 GLU A C 13
ATOM 17113 O O . GLU A 1 30 ? -16.580 -0.928 -0.507 1.00 0.00 30 GLU A O 13
ATOM 17125 N N . ILE A 1 31 ? -17.902 -2.432 0.532 1.00 0.00 31 ILE A N 13
ATOM 17126 C CA . ILE A 1 31 ? -17.280 -3.600 -0.087 1.00 0.00 31 ILE A CA 13
ATOM 17127 C C . ILE A 1 31 ? -17.418 -3.564 -1.607 1.00 0.00 31 ILE A C 13
ATOM 17128 O O . ILE A 1 31 ? -16.682 -4.239 -2.325 1.00 0.00 31 ILE A O 13
ATOM 17144 N N . SER A 1 32 ? -18.357 -2.761 -2.090 1.00 0.00 32 SER A N 13
ATOM 17145 C CA . SER A 1 32 ? -18.584 -2.610 -3.516 1.00 0.00 32 SER A CA 13
ATOM 17146 C C . SER A 1 32 ? -17.361 -2.007 -4.207 1.00 0.00 32 SER A C 13
ATOM 17147 O O . SER A 1 32 ? -17.026 -2.382 -5.330 1.00 0.00 32 SER A O 13
ATOM 17155 N N . LYS A 1 33 ? -16.675 -1.095 -3.522 1.00 0.00 33 LYS A N 13
ATOM 17156 C CA . LYS A 1 33 ? -15.533 -0.412 -4.117 1.00 0.00 33 LYS A CA 13
ATOM 17157 C C . LYS A 1 33 ? -14.224 -1.082 -3.740 1.00 0.00 33 LYS A C 13
ATOM 17158 O O . LYS A 1 33 ? -13.144 -0.545 -3.990 1.00 0.00 33 LYS A O 13
ATOM 17177 N N . TRP A 1 34 ? -14.324 -2.263 -3.149 1.00 0.00 34 TRP A N 13
ATOM 17178 C CA . TRP A 1 34 ? -13.151 -3.080 -2.890 1.00 0.00 34 TRP A CA 13
ATOM 17179 C C . TRP A 1 34 ? -12.507 -3.428 -4.228 1.00 0.00 34 TRP A C 13
ATOM 17180 O O . TRP A 1 34 ? -11.283 -3.401 -4.385 1.00 0.00 34 TRP A O 13
ATOM 17201 N N . ILE A 1 35 ? -13.362 -3.712 -5.202 1.00 0.00 35 ILE A N 13
ATOM 17202 C CA . ILE A 1 35 ? -12.925 -4.027 -6.552 1.00 0.00 35 ILE A CA 13
ATOM 17203 C C . ILE A 1 35 ? -12.372 -2.779 -7.237 1.00 0.00 35 ILE A C 13
ATOM 17204 O O . ILE A 1 35 ? -11.358 -2.840 -7.923 1.00 0.00 35 ILE A O 13
ATOM 17220 N N . ASP A 1 36 ? -13.044 -1.648 -7.026 1.00 0.00 36 ASP A N 13
ATOM 17221 C CA . ASP A 1 36 ? -12.627 -0.375 -7.618 1.00 0.00 36 ASP A CA 13
ATOM 17222 C C . ASP A 1 36 ? -11.202 -0.017 -7.227 1.00 0.00 36 ASP A C 13
ATOM 17223 O O . ASP A 1 36 ? -10.350 0.216 -8.085 1.00 0.00 36 ASP A O 13
ATOM 17232 N N . PHE A 1 37 ? -10.944 0.021 -5.928 1.00 0.00 37 PHE A N 13
ATOM 17233 C CA . PHE A 1 37 ? -9.652 0.469 -5.431 1.00 0.00 37 PHE A CA 13
ATOM 17234 C C . PHE A 1 37 ? -8.538 -0.505 -5.805 1.00 0.00 37 PHE A C 13
ATOM 17235 O O . PHE A 1 37 ? -7.439 -0.082 -6.160 1.00 0.00 37 PHE A O 13
ATOM 17252 N N . SER A 1 38 ? -8.816 -1.805 -5.750 1.00 0.00 38 SER A N 13
ATOM 17253 C CA . SER A 1 38 ? -7.818 -2.799 -6.129 1.00 0.00 38 SER A CA 13
ATOM 17254 C C . SER A 1 38 ? -7.559 -2.747 -7.636 1.00 0.00 38 SER A C 13
ATOM 17255 O O . SER A 1 38 ? -6.447 -3.005 -8.101 1.00 0.00 38 SER A O 13
ATOM 17263 N N . ASN A 1 39 ? -8.593 -2.384 -8.387 1.00 0.00 39 ASN A N 13
ATOM 17264 C CA . ASN A 1 39 ? -8.487 -2.180 -9.830 1.00 0.00 39 ASN A CA 13
ATOM 17265 C C . ASN A 1 39 ? -7.523 -1.034 -10.131 1.00 0.00 39 ASN A C 13
ATOM 17266 O O . ASN A 1 39 ? -6.820 -1.041 -11.143 1.00 0.00 39 ASN A O 13
ATOM 17277 N N . VAL A 1 40 ? -7.489 -0.057 -9.233 1.00 0.00 40 VAL A N 13
ATOM 17278 C CA . VAL A 1 40 ? -6.578 1.075 -9.361 1.00 0.00 40 VAL A CA 13
ATOM 17279 C C . VAL A 1 40 ? -5.174 0.694 -8.892 1.00 0.00 40 VAL A C 13
ATOM 17280 O O . VAL A 1 40 ? -4.188 0.976 -9.569 1.00 0.00 40 VAL A O 13
ATOM 17293 N N . LEU A 1 41 ? -5.097 0.029 -7.744 1.00 0.00 41 LEU A N 13
ATOM 17294 C CA . LEU A 1 41 ? -3.814 -0.330 -7.132 1.00 0.00 41 LEU A CA 13
ATOM 17295 C C . LEU A 1 41 ? -3.002 -1.285 -8.006 1.00 0.00 41 LEU A C 13
ATOM 17296 O O . LEU A 1 41 ? -1.778 -1.343 -7.903 1.00 0.00 41 LEU A O 13
ATOM 17312 N N . SER A 1 42 ? -3.681 -2.037 -8.858 1.00 0.00 42 SER A N 13
ATOM 17313 C CA . SER A 1 42 ? -3.006 -2.972 -9.744 1.00 0.00 42 SER A CA 13
ATOM 17314 C C . SER A 1 42 ? -2.443 -2.254 -10.971 1.00 0.00 42 SER A C 13
ATOM 17315 O O . SER A 1 42 ? -1.556 -2.766 -11.653 1.00 0.00 42 SER A O 13
ATOM 17323 N N . ARG A 1 43 ? -2.959 -1.060 -11.240 1.00 0.00 43 ARG A N 13
ATOM 17324 C CA . ARG A 1 43 ? -2.467 -0.243 -12.342 1.00 0.00 43 ARG A CA 13
ATOM 17325 C C . ARG A 1 43 ? -1.500 0.809 -11.802 1.00 0.00 43 ARG A C 13
ATOM 17326 O O . ARG A 1 43 ? -0.799 1.483 -12.559 1.00 0.00 43 ARG A O 13
ATOM 17347 N N . LEU A 1 44 ? -1.476 0.937 -10.484 1.00 0.00 44 LEU A N 13
ATOM 17348 C CA . LEU A 1 44 ? -0.604 1.885 -9.814 1.00 0.00 44 LEU A CA 13
ATOM 17349 C C . LEU A 1 44 ? 0.745 1.237 -9.523 1.00 0.00 44 LEU A C 13
ATOM 17350 O O . LEU A 1 44 ? 0.813 0.060 -9.177 1.00 0.00 44 LEU A O 13
ATOM 17366 N N . TYR A 1 45 ? 1.812 2.004 -9.687 1.00 0.00 45 TYR A N 13
ATOM 17367 C CA . TYR A 1 45 ? 3.152 1.520 -9.396 1.00 0.00 45 TYR A CA 13
ATOM 17368 C C . TYR A 1 45 ? 3.899 2.514 -8.517 1.00 0.00 45 TYR A C 13
ATOM 17369 O O . TYR A 1 45 ? 4.360 3.555 -8.989 1.00 0.00 45 TYR A O 13
ATOM 17387 N N . VAL A 1 46 ? 3.994 2.203 -7.234 1.00 0.00 46 VAL A N 13
ATOM 17388 C CA . VAL A 1 46 ? 4.724 3.042 -6.296 1.00 0.00 46 VAL A CA 13
ATOM 17389 C C . VAL A 1 46 ? 6.003 2.341 -5.850 1.00 0.00 46 VAL A C 13
ATOM 17390 O O . VAL A 1 46 ? 6.018 1.130 -5.660 1.00 0.00 46 VAL A O 13
ATOM 17403 N N . GLY A 1 47 ? 7.075 3.098 -5.699 1.00 0.00 47 GLY A N 13
ATOM 17404 C CA . GLY A 1 47 ? 8.354 2.508 -5.353 1.00 0.00 47 GLY A CA 13
ATOM 17405 C C . GLY A 1 47 ? 8.789 2.849 -3.946 1.00 0.00 47 GLY A C 13
ATOM 17406 O O . GLY A 1 47 ? 9.806 2.347 -3.466 1.00 0.00 47 GLY A O 13
ATOM 17410 N N . VAL A 1 48 ? 7.991 3.666 -3.276 1.00 0.00 48 VAL A N 13
ATOM 17411 C CA . VAL A 1 48 ? 8.326 4.171 -1.940 1.00 0.00 48 VAL A CA 13
ATOM 17412 C C . VAL A 1 48 ? 8.533 3.042 -0.924 1.00 0.00 48 VAL A C 13
ATOM 17413 O O . VAL A 1 48 ? 7.695 2.147 -0.788 1.00 0.00 48 VAL A O 13
ATOM 17426 N N . PRO A 1 49 ? 9.692 3.036 -0.247 1.00 0.00 49 PRO A N 13
ATOM 17427 C CA . PRO A 1 49 ? 9.985 2.120 0.840 1.00 0.00 49 PRO A CA 13
ATOM 17428 C C . PRO A 1 49 ? 9.747 2.741 2.216 1.00 0.00 49 PRO A C 13
ATOM 17429 O O . PRO A 1 49 ? 10.688 2.984 2.975 1.00 0.00 49 PRO A O 13
ATOM 17440 N N . THR A 1 50 ? 8.489 2.984 2.524 1.00 0.00 50 THR A N 13
ATOM 17441 C CA . THR A 1 50 ? 8.106 3.632 3.764 1.00 0.00 50 THR A CA 13
ATOM 17442 C C . THR A 1 50 ? 7.883 2.631 4.901 1.00 0.00 50 THR A C 13
ATOM 17443 O O . THR A 1 50 ? 8.054 1.421 4.728 1.00 0.00 50 THR A O 13
ATOM 17454 N N . LYS A 1 51 ? 7.514 3.157 6.066 1.00 0.00 51 LYS A N 13
ATOM 17455 C CA . LYS A 1 51 ? 7.165 2.334 7.218 1.00 0.00 51 LYS A CA 13
ATOM 17456 C C . LYS A 1 51 ? 5.645 2.232 7.337 1.00 0.00 51 LYS A C 13
ATOM 17457 O O . LYS A 1 51 ? 4.920 2.715 6.468 1.00 0.00 51 LYS A O 13
ATOM 17476 N N . SER A 1 52 ? 5.165 1.631 8.414 1.00 0.00 52 SER A N 13
ATOM 17477 C CA . SER A 1 52 ? 3.731 1.428 8.597 1.00 0.00 52 SER A CA 13
ATOM 17478 C C . SER A 1 52 ? 3.005 2.761 8.764 1.00 0.00 52 SER A C 13
ATOM 17479 O O . SER A 1 52 ? 3.551 3.715 9.324 1.00 0.00 52 SER A O 13
ATOM 17487 N N . GLY A 1 53 ? 1.778 2.825 8.259 1.00 0.00 53 GLY A N 13
ATOM 17488 C CA . GLY A 1 53 ? 0.969 4.013 8.413 1.00 0.00 53 GLY A CA 13
ATOM 17489 C C . GLY A 1 53 ? 1.326 5.085 7.410 1.00 0.00 53 GLY A C 13
ATOM 17490 O O . GLY A 1 53 ? 1.217 6.277 7.701 1.00 0.00 53 GLY A O 13
ATOM 17494 N N . ASN A 1 54 ? 1.756 4.665 6.227 1.00 0.00 54 ASN A N 13
ATOM 17495 C CA . ASN A 1 54 ? 2.133 5.614 5.184 1.00 0.00 54 ASN A CA 13
ATOM 17496 C C . ASN A 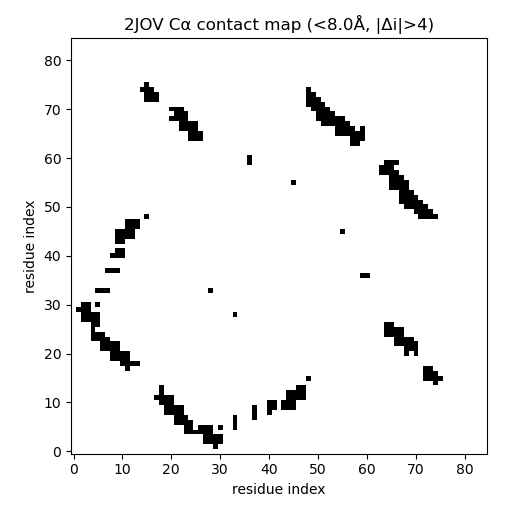1 54 ? 1.017 5.740 4.157 1.00 0.00 54 ASN A C 13
ATOM 17497 O O . ASN A 1 54 ? 0.451 4.741 3.719 1.00 0.00 54 ASN A O 13
ATOM 17508 N N . VAL A 1 55 ? 0.687 6.968 3.790 1.00 0.00 55 VAL A N 13
ATOM 17509 C CA . VAL A 1 55 ? -0.383 7.209 2.834 1.00 0.00 55 VAL A CA 13
ATOM 17510 C C . VAL A 1 55 ? 0.105 6.974 1.408 1.00 0.00 55 VAL A C 13
ATOM 17511 O O . VAL A 1 55 ? 0.984 7.683 0.914 1.00 0.00 55 VAL A O 13
ATOM 17524 N N . VAL A 1 56 ? -0.463 5.970 0.760 1.00 0.00 56 VAL A N 13
ATOM 17525 C CA . VAL A 1 56 ? -0.128 5.660 -0.621 1.00 0.00 56 VAL A CA 13
ATOM 17526 C C . VAL A 1 56 ? -1.000 6.478 -1.565 1.00 0.00 56 VAL A C 13
ATOM 17527 O O . VAL A 1 56 ? -0.500 7.156 -2.462 1.00 0.00 56 VAL A O 13
ATOM 17540 N N . CYS A 1 57 ? -2.306 6.421 -1.345 1.00 0.00 57 CYS A N 13
ATOM 17541 C CA . CYS A 1 57 ? -3.252 7.166 -2.161 1.00 0.00 57 CYS A CA 13
ATOM 17542 C C . CYS A 1 57 ? -4.166 7.996 -1.268 1.00 0.00 57 CYS A C 13
ATOM 17543 O O . CYS A 1 57 ? -5.000 7.448 -0.543 1.00 0.00 57 CYS A O 13
ATOM 17551 N N . LYS A 1 58 ? -4.001 9.310 -1.305 1.00 0.00 58 LYS A N 13
ATOM 17552 C CA . LYS A 1 58 ? -4.803 10.196 -0.472 1.00 0.00 58 LYS A CA 13
ATOM 17553 C C . LYS A 1 58 ? -5.946 10.783 -1.284 1.00 0.00 58 LYS A C 13
ATOM 17554 O O . LYS A 1 58 ? -5.718 11.396 -2.330 1.00 0.00 58 LYS A O 13
ATOM 17573 N N . ASN A 1 59 ? -7.168 10.579 -0.801 1.00 0.00 59 ASN A N 13
ATOM 17574 C CA . ASN A 1 59 ? -8.369 11.059 -1.474 1.00 0.00 59 ASN A CA 13
ATOM 17575 C C . ASN A 1 59 ? -8.489 10.383 -2.832 1.00 0.00 59 ASN A C 13
ATOM 17576 O O . ASN A 1 59 ? -8.489 11.037 -3.876 1.00 0.00 59 ASN A O 13
ATOM 17587 N N . ILE A 1 60 ? -8.582 9.059 -2.812 1.00 0.00 60 ILE A N 13
ATOM 17588 C CA . ILE A 1 60 ? -8.583 8.292 -4.049 1.00 0.00 60 ILE A CA 13
ATOM 17589 C C . ILE A 1 60 ? -9.942 8.395 -4.734 1.00 0.00 60 ILE A C 13
ATOM 17590 O O . ILE A 1 60 ? -10.978 8.117 -4.127 1.00 0.00 60 ILE A O 13
ATOM 17606 N N . MET A 1 61 ? -9.922 8.864 -5.983 1.00 0.00 61 MET A N 13
ATOM 17607 C CA . MET A 1 61 ? -11.134 9.017 -6.792 1.00 0.00 61 MET A CA 13
ATOM 17608 C C . MET A 1 61 ? -12.058 10.080 -6.196 1.00 0.00 61 MET A C 13
ATOM 17609 O O . MET A 1 61 ? -13.258 10.094 -6.468 1.00 0.00 61 MET A O 13
ATOM 17623 N N . ASN A 1 62 ? -11.467 10.984 -5.410 1.00 0.00 62 ASN A N 13
ATOM 17624 C CA . ASN A 1 62 ? -12.204 12.048 -4.721 1.00 0.00 62 ASN A CA 13
ATOM 17625 C C . ASN A 1 62 ? -13.242 11.470 -3.774 1.00 0.00 62 ASN A C 13
ATOM 17626 O O . ASN A 1 62 ? -14.438 11.451 -4.064 1.00 0.00 62 ASN A O 13
ATOM 17637 N N . THR A 1 63 ? -12.765 10.986 -2.643 1.00 0.00 63 THR A N 13
ATOM 17638 C CA . THR A 1 63 ? -13.619 10.352 -1.657 1.00 0.00 63 THR A CA 13
ATOM 17639 C C . THR A 1 63 ? -13.414 10.967 -0.280 1.00 0.00 63 THR A C 13
ATOM 17640 O O . THR A 1 63 ? -14.372 11.253 0.438 1.00 0.00 63 THR A O 13
ATOM 17651 N N . GLY A 1 64 ? -12.157 11.179 0.073 1.00 0.00 64 GLY A N 13
ATOM 17652 C CA . GLY A 1 64 ? -11.828 11.652 1.398 1.00 0.00 64 GLY A CA 13
ATOM 17653 C C . GLY A 1 64 ? -11.181 10.561 2.223 1.00 0.00 64 GLY A C 13
ATOM 17654 O O . GLY A 1 64 ? -11.112 10.648 3.448 1.00 0.00 64 GLY A O 13
ATOM 17658 N N . VAL A 1 65 ? -10.724 9.519 1.543 1.00 0.00 65 VAL A N 13
ATOM 17659 C CA . VAL A 1 65 ? -10.087 8.395 2.204 1.00 0.00 65 VAL A CA 13
ATOM 17660 C C . VAL A 1 65 ? -8.594 8.377 1.885 1.00 0.00 65 VAL A C 13
ATOM 17661 O O . VAL A 1 65 ? -8.189 8.626 0.748 1.00 0.00 65 VAL A O 13
ATOM 17674 N N . ASP A 1 66 ? -7.781 8.136 2.895 1.00 0.00 66 ASP A N 13
ATOM 17675 C CA . ASP A 1 66 ? -6.349 7.998 2.696 1.00 0.00 66 ASP A CA 13
ATOM 17676 C C . ASP A 1 66 ? -5.939 6.543 2.852 1.00 0.00 66 ASP A C 13
ATOM 17677 O O . ASP A 1 66 ? -5.960 5.983 3.948 1.00 0.00 66 ASP A O 13
ATOM 17686 N N . ILE A 1 67 ? -5.609 5.927 1.724 1.00 0.00 67 ILE A N 13
ATOM 17687 C CA . ILE A 1 67 ? -5.207 4.532 1.696 1.00 0.00 67 ILE A CA 13
ATOM 17688 C C . ILE A 1 67 ? -3.779 4.406 2.194 1.00 0.00 67 ILE A C 13
ATOM 17689 O O . ILE A 1 67 ? -2.844 4.896 1.556 1.00 0.00 67 ILE A O 13
ATOM 17705 N N . ILE A 1 68 ? -3.616 3.765 3.333 1.00 0.00 68 ILE A N 13
ATOM 17706 C CA . ILE A 1 68 ? -2.318 3.680 3.973 1.00 0.00 68 ILE A CA 13
ATOM 17707 C C . ILE A 1 68 ? -1.762 2.267 3.934 1.00 0.00 68 ILE A C 13
ATOM 17708 O O . ILE A 1 68 ? -2.492 1.292 4.084 1.00 0.00 68 ILE A O 13
ATOM 17724 N N . CYS A 1 69 ? -0.466 2.166 3.724 1.00 0.00 69 CYS A N 13
ATOM 17725 C CA . CYS A 1 69 ? 0.214 0.891 3.788 1.00 0.00 69 CYS A CA 13
ATOM 17726 C C . CYS A 1 69 ? 0.683 0.649 5.215 1.00 0.00 69 CYS A C 13
ATOM 17727 O O . CYS A 1 69 ? 1.108 1.581 5.901 1.00 0.00 69 CYS A O 13
ATOM 17735 N N . THR A 1 70 ? 0.597 -0.588 5.666 1.00 0.00 70 THR A N 13
ATOM 17736 C CA . THR A 1 70 ? 0.924 -0.902 7.045 1.00 0.00 70 THR A CA 13
ATOM 17737 C C . THR A 1 70 ? 2.122 -1.844 7.121 1.00 0.00 70 THR A C 13
ATOM 17738 O O . THR A 1 70 ? 2.600 -2.180 8.204 1.00 0.00 70 THR A O 13
ATOM 17749 N N . LYS A 1 71 ? 2.624 -2.248 5.968 1.00 0.00 71 LYS A N 13
ATOM 17750 C CA . LYS A 1 71 ? 3.806 -3.083 5.925 1.00 0.00 71 LYS A CA 13
ATOM 17751 C C . LYS A 1 71 ? 5.021 -2.212 5.659 1.00 0.00 71 LYS A C 13
ATOM 17752 O O . LYS A 1 71 ? 4.926 -1.195 4.977 1.00 0.00 71 LYS A O 13
ATOM 17771 N N . ASN A 1 72 ? 6.151 -2.595 6.222 1.00 0.00 72 ASN A N 13
ATOM 17772 C CA . ASN A 1 72 ? 7.358 -1.793 6.112 1.00 0.00 72 ASN A CA 13
ATOM 17773 C C . ASN A 1 72 ? 8.172 -2.260 4.915 1.00 0.00 72 ASN A C 13
ATOM 17774 O O . ASN A 1 72 ? 8.517 -3.438 4.814 1.00 0.00 72 ASN A O 13
ATOM 17785 N N . LEU A 1 73 ? 8.460 -1.342 4.003 1.00 0.00 73 LEU A N 13
ATOM 17786 C CA . LEU A 1 73 ? 9.152 -1.694 2.768 1.00 0.00 73 LEU A CA 13
ATOM 17787 C C . LEU A 1 73 ? 10.662 -1.794 2.981 1.00 0.00 73 LEU A C 13
ATOM 17788 O O . LEU A 1 73 ? 11.285 -0.862 3.497 1.00 0.00 73 LEU A O 13
ATOM 17804 N N . PRO A 1 74 ? 11.271 -2.928 2.584 1.00 0.00 74 PRO A N 13
ATOM 17805 C CA . PRO A 1 74 ? 12.706 -3.161 2.763 1.00 0.00 74 PRO A CA 13
ATOM 17806 C C . PRO A 1 74 ? 13.582 -2.267 1.883 1.00 0.00 74 PRO A C 13
ATOM 17807 O O . PRO A 1 74 ? 13.746 -2.513 0.685 1.00 0.00 74 PRO A O 13
ATOM 17818 N N . LYS A 1 75 ? 14.105 -1.210 2.483 1.00 0.00 75 LYS A N 13
ATOM 17819 C CA . LYS A 1 75 ? 15.137 -0.395 1.862 1.00 0.00 75 LYS A CA 13
ATOM 17820 C C . LYS A 1 75 ? 16.268 -0.199 2.851 1.00 0.00 75 LYS A C 13
ATOM 17821 O O . LYS A 1 75 ? 17.412 -0.588 2.610 1.00 0.00 75 LYS A O 13
ATOM 17840 N N . ASP A 1 76 ? 15.915 0.400 3.976 1.00 0.00 76 ASP A N 13
ATOM 17841 C CA . ASP A 1 76 ? 16.854 0.663 5.054 1.00 0.00 76 ASP A CA 13
ATOM 17842 C C . ASP A 1 76 ? 17.270 -0.640 5.722 1.00 0.00 76 ASP A C 13
ATOM 17843 O O . ASP A 1 76 ? 16.525 -1.212 6.523 1.00 0.00 76 ASP A O 13
ATOM 17852 N N . SER A 1 77 ? 18.449 -1.117 5.354 1.00 0.00 77 SER A N 13
ATOM 17853 C CA . SER A 1 77 ? 18.969 -2.368 5.871 1.00 0.00 77 SER A CA 13
ATOM 17854 C C . SER A 1 77 ? 19.873 -2.108 7.070 1.00 0.00 77 SER A C 13
ATOM 17855 O O . SER A 1 77 ? 20.848 -1.360 6.978 1.00 0.00 77 SER A O 13
ATOM 17863 N N . LEU A 1 78 ? 19.544 -2.730 8.194 1.00 0.00 78 LEU A N 13
ATOM 17864 C CA . LEU A 1 78 ? 20.256 -2.483 9.440 1.00 0.00 78 LEU A CA 13
ATOM 17865 C C . LEU A 1 78 ? 21.513 -3.344 9.551 1.00 0.00 78 LEU A C 13
ATOM 17866 O O . LEU A 1 78 ? 22.313 -3.175 10.476 1.00 0.00 78 LEU A O 13
ATOM 17882 N N . GLU A 1 79 ? 21.688 -4.269 8.617 1.00 0.00 79 GLU A N 13
ATOM 17883 C CA . GLU A 1 79 ? 22.874 -5.109 8.606 1.00 0.00 79 GLU A CA 13
ATOM 17884 C C . GLU A 1 79 ? 24.018 -4.423 7.870 1.00 0.00 79 GLU A C 13
ATOM 17885 O O . GLU A 1 79 ? 24.009 -4.311 6.643 1.00 0.00 79 GLU A O 13
ATOM 17897 N N . HIS A 1 80 ? 24.984 -3.942 8.632 1.00 0.00 80 HIS A N 13
ATOM 17898 C CA . HIS A 1 80 ? 26.204 -3.392 8.061 1.00 0.00 80 HIS A CA 13
ATOM 17899 C C . HIS A 1 80 ? 27.111 -4.534 7.608 1.00 0.00 80 HIS A C 13
ATOM 17900 O O . HIS A 1 80 ? 27.846 -5.120 8.402 1.00 0.00 80 HIS A O 13
ATOM 17915 N N . HIS A 1 81 ? 27.018 -4.876 6.333 1.00 0.00 81 HIS A N 13
ATOM 17916 C CA . HIS A 1 81 ? 27.760 -6.006 5.788 1.00 0.00 81 HIS A CA 13
ATOM 17917 C C . HIS A 1 81 ? 29.223 -5.654 5.546 1.00 0.00 81 HIS A C 13
ATOM 17918 O O . HIS A 1 81 ? 29.544 -4.581 5.029 1.00 0.00 81 HIS A O 13
ATOM 17933 N N . HIS A 1 82 ? 30.103 -6.569 5.929 1.00 0.00 82 HIS A N 13
ATOM 17934 C CA . HIS A 1 82 ? 31.541 -6.359 5.812 1.00 0.00 82 HIS A CA 13
ATOM 17935 C C . HIS A 1 82 ? 32.037 -6.658 4.406 1.00 0.00 82 HIS A C 13
ATOM 17936 O O . HIS A 1 82 ? 32.051 -7.808 3.965 1.00 0.00 82 HIS A O 13
ATOM 17951 N N . HIS A 1 83 ? 32.447 -5.607 3.722 1.00 0.00 83 HIS A N 13
ATOM 17952 C CA . HIS A 1 83 ? 32.995 -5.706 2.375 1.00 0.00 83 HIS A CA 13
ATOM 17953 C C . HIS A 1 83 ? 33.846 -4.475 2.111 1.00 0.00 83 HIS A C 13
ATOM 17954 O O . HIS A 1 83 ? 34.976 -4.566 1.635 1.00 0.00 83 HIS A O 13
ATOM 17969 N N . HIS A 1 84 ? 33.266 -3.331 2.439 1.00 0.00 84 HIS A N 13
ATOM 17970 C CA . HIS A 1 84 ? 33.936 -2.041 2.373 1.00 0.00 84 HIS A CA 13
ATOM 17971 C C . HIS A 1 84 ? 32.947 -0.984 2.830 1.00 0.00 84 HIS A C 13
ATOM 17972 O O . HIS A 1 84 ? 33.292 -0.046 3.545 1.00 0.00 84 HIS A O 13
ATOM 17987 N N . HIS A 1 85 ? 31.709 -1.163 2.393 1.00 0.00 85 HIS A N 13
ATOM 17988 C CA . HIS A 1 85 ? 30.589 -0.355 2.837 1.00 0.00 85 HIS A CA 13
ATOM 17989 C C . HIS A 1 85 ? 29.304 -1.163 2.696 1.00 0.00 85 HIS A C 13
ATOM 17990 O O . HIS A 1 85 ? 28.783 -1.633 3.724 1.00 0.00 85 HIS A O 13
ATOM 18006 N N . MET A 1 1 ? -25.679 -5.378 6.780 1.00 0.00 1 MET A N 14
ATOM 18007 C CA . MET A 1 1 ? -24.515 -4.978 5.959 1.00 0.00 1 MET A CA 14
ATOM 18008 C C . MET A 1 1 ? -23.747 -3.840 6.618 1.00 0.00 1 MET A C 14
ATOM 18009 O O . MET A 1 1 ? -24.320 -2.808 6.971 1.00 0.00 1 MET A O 14
ATOM 18025 N N . HIS A 1 2 ? -22.449 -4.039 6.787 1.00 0.00 2 HIS A N 14
ATOM 18026 C CA . HIS A 1 2 ? -21.564 -3.007 7.300 1.00 0.00 2 HIS A CA 14
ATOM 18027 C C . HIS A 1 2 ? -20.362 -2.892 6.370 1.00 0.00 2 HIS A C 14
ATOM 18028 O O . HIS A 1 2 ? -20.021 -3.854 5.678 1.00 0.00 2 HIS A O 14
ATOM 18043 N N . LYS A 1 3 ? -19.727 -1.729 6.341 1.00 0.00 3 LYS A N 14
ATOM 18044 C CA . LYS A 1 3 ? -18.595 -1.506 5.451 1.00 0.00 3 LYS A CA 14
ATOM 18045 C C . LYS A 1 3 ? -17.347 -2.224 5.967 1.00 0.00 3 LYS A C 14
ATOM 18046 O O . LYS A 1 3 ? -17.211 -2.474 7.164 1.00 0.00 3 LYS A O 14
ATOM 18065 N N . ASP A 1 4 ? -16.446 -2.550 5.054 1.00 0.00 4 ASP A N 14
ATOM 18066 C CA . ASP A 1 4 ? -15.287 -3.381 5.364 1.00 0.00 4 ASP A CA 14
ATOM 18067 C C . ASP A 1 4 ? -13.985 -2.633 5.093 1.00 0.00 4 ASP A C 14
ATOM 18068 O O . ASP A 1 4 ? -13.887 -1.868 4.138 1.00 0.00 4 ASP A O 14
ATOM 18077 N N . ILE A 1 5 ? -12.998 -2.835 5.954 1.00 0.00 5 ILE A N 14
ATOM 18078 C CA . ILE A 1 5 ? -11.681 -2.245 5.761 1.00 0.00 5 ILE A CA 14
ATOM 18079 C C . ILE A 1 5 ? -11.002 -2.859 4.544 1.00 0.00 5 ILE A C 14
ATOM 18080 O O . ILE A 1 5 ? -10.566 -4.012 4.575 1.00 0.00 5 ILE A O 14
ATOM 18096 N N . PHE A 1 6 ? -10.939 -2.089 3.470 1.00 0.00 6 PHE A N 14
ATOM 18097 C CA . PHE A 1 6 ? -10.328 -2.550 2.233 1.00 0.00 6 PHE A CA 14
ATOM 18098 C C . PHE A 1 6 ? -8.817 -2.666 2.392 1.00 0.00 6 PHE A C 14
ATOM 18099 O O . PHE A 1 6 ? -8.139 -1.692 2.725 1.00 0.00 6 PHE A O 14
ATOM 18116 N N . THR A 1 7 ? -8.300 -3.864 2.171 1.00 0.00 7 THR A N 14
ATOM 18117 C CA . THR A 1 7 ? -6.872 -4.098 2.225 1.00 0.00 7 THR A CA 14
ATOM 18118 C C . THR A 1 7 ? -6.463 -5.086 1.133 1.00 0.00 7 THR A C 14
ATOM 18119 O O . THR A 1 7 ? -7.230 -5.987 0.779 1.00 0.00 7 THR A O 14
ATOM 18130 N N . SER A 1 8 ? -5.277 -4.888 0.571 1.00 0.00 8 SER A N 14
ATOM 18131 C CA . SER A 1 8 ? -4.765 -5.746 -0.490 1.00 0.00 8 SER A CA 14
ATOM 18132 C C . SER A 1 8 ? -3.251 -5.628 -0.571 1.00 0.00 8 SER A C 14
ATOM 18133 O O . SER A 1 8 ? -2.653 -4.767 0.073 1.00 0.00 8 SER A O 14
ATOM 18141 N N . VAL A 1 9 ? -2.629 -6.492 -1.354 1.00 0.00 9 VAL A N 14
ATOM 18142 C CA . VAL A 1 9 ? -1.195 -6.420 -1.570 1.00 0.00 9 VAL A CA 14
ATOM 18143 C C . VAL A 1 9 ? -0.892 -5.973 -2.996 1.00 0.00 9 VAL A C 14
ATOM 18144 O O . VAL A 1 9 ? -1.284 -6.627 -3.966 1.00 0.00 9 VAL A O 14
ATOM 18157 N N . VAL A 1 10 ? -0.222 -4.843 -3.124 1.00 0.00 10 VAL A N 14
ATOM 18158 C CA . VAL A 1 10 ? 0.117 -4.307 -4.427 1.00 0.00 10 VAL A CA 14
ATOM 18159 C C . VAL A 1 10 ? 1.603 -4.519 -4.701 1.00 0.00 10 VAL A C 14
ATOM 18160 O O . VAL A 1 10 ? 2.398 -4.619 -3.768 1.00 0.00 10 VAL A O 14
ATOM 18173 N N . ARG A 1 11 ? 1.964 -4.626 -5.971 1.00 0.00 11 ARG A N 14
ATOM 18174 C CA . ARG A 1 11 ? 3.346 -4.859 -6.352 1.00 0.00 11 ARG A CA 14
ATOM 18175 C C . ARG A 1 11 ? 4.166 -3.587 -6.189 1.00 0.00 11 ARG A C 14
ATOM 18176 O O . ARG A 1 11 ? 3.918 -2.581 -6.855 1.00 0.00 11 ARG A O 14
ATOM 18197 N N . VAL A 1 12 ? 5.137 -3.641 -5.289 1.00 0.00 12 VAL A N 14
ATOM 18198 C CA . VAL A 1 12 ? 5.968 -2.486 -4.993 1.00 0.00 12 VAL A CA 14
ATOM 18199 C C . VAL A 1 12 ? 7.182 -2.448 -5.918 1.00 0.00 12 VAL A C 14
ATOM 18200 O O . VAL A 1 12 ? 7.734 -3.487 -6.292 1.00 0.00 12 VAL A O 14
ATOM 18213 N N . ARG A 1 13 ? 7.584 -1.246 -6.291 1.00 0.00 13 ARG A N 14
ATOM 18214 C CA . ARG A 1 13 ? 8.714 -1.049 -7.179 1.00 0.00 13 ARG A CA 14
ATOM 18215 C C . ARG A 1 13 ? 9.755 -0.167 -6.489 1.00 0.00 13 ARG A C 14
ATOM 18216 O O . ARG A 1 13 ? 9.572 0.217 -5.334 1.00 0.00 13 ARG A O 14
ATOM 18237 N N . GLY A 1 14 ? 10.849 0.132 -7.175 1.00 0.00 14 GLY A N 14
ATOM 18238 C CA . GLY A 1 14 ? 11.837 1.039 -6.624 1.00 0.00 14 GLY A CA 14
ATOM 18239 C C . GLY A 1 14 ? 13.034 0.320 -6.037 1.00 0.00 14 GLY A C 14
ATOM 18240 O O . GLY A 1 14 ? 13.174 -0.896 -6.192 1.00 0.00 14 GLY A O 14
ATOM 18244 N N . SER A 1 15 ? 13.895 1.071 -5.362 1.00 0.00 15 SER A N 14
ATOM 18245 C CA . SER A 1 15 ? 15.095 0.516 -4.758 1.00 0.00 15 SER A CA 14
ATOM 18246 C C . SER A 1 15 ? 14.773 -0.155 -3.423 1.00 0.00 15 SER A C 14
ATOM 18247 O O . SER A 1 15 ? 14.752 0.491 -2.373 1.00 0.00 15 SER A O 14
ATOM 18255 N N . LYS A 1 16 ? 14.495 -1.449 -3.482 1.00 0.00 16 LYS A N 14
ATOM 18256 C CA . LYS A 1 16 ? 14.163 -2.229 -2.300 1.00 0.00 16 LYS A CA 14
ATOM 18257 C C . LYS A 1 16 ? 14.431 -3.708 -2.554 1.00 0.00 16 LYS A C 14
ATOM 18258 O O . LYS A 1 16 ? 15.056 -4.066 -3.551 1.00 0.00 16 LYS A O 14
ATOM 18277 N N . LYS A 1 17 ? 13.944 -4.562 -1.666 1.00 0.00 17 LYS A N 14
ATOM 18278 C CA . LYS A 1 17 ? 14.166 -5.994 -1.794 1.00 0.00 17 LYS A CA 14
ATOM 18279 C C . LYS A 1 17 ? 12.834 -6.748 -1.730 1.00 0.00 17 LYS A C 14
ATOM 18280 O O . LYS A 1 17 ? 12.792 -7.954 -1.492 1.00 0.00 17 LYS A O 14
ATOM 18299 N N . TYR A 1 18 ? 11.743 -6.026 -1.959 1.00 0.00 18 TYR A N 14
ATOM 18300 C CA . TYR A 1 18 ? 10.411 -6.616 -1.923 1.00 0.00 18 TYR A CA 14
ATOM 18301 C C . TYR A 1 18 ? 9.732 -6.494 -3.273 1.00 0.00 18 TYR A C 14
ATOM 18302 O O . TYR A 1 18 ? 10.187 -5.751 -4.126 1.00 0.00 18 TYR A O 14
ATOM 18320 N N . ASN A 1 19 ? 8.655 -7.235 -3.472 1.00 0.00 19 ASN A N 14
ATOM 18321 C CA . ASN A 1 19 ? 7.893 -7.141 -4.713 1.00 0.00 19 ASN A CA 14
ATOM 18322 C C . ASN A 1 19 ? 6.427 -6.845 -4.438 1.00 0.00 19 ASN A C 14
ATOM 18323 O O . ASN A 1 19 ? 5.637 -6.691 -5.366 1.00 0.00 19 ASN A O 14
ATOM 18334 N N . VAL A 1 20 ? 6.069 -6.750 -3.164 1.00 0.00 20 VAL A N 14
ATOM 18335 C CA . VAL A 1 20 ? 4.683 -6.526 -2.767 1.00 0.00 20 VAL A CA 14
ATOM 18336 C C . VAL A 1 20 ? 4.615 -5.751 -1.461 1.00 0.00 20 VAL A C 14
ATOM 18337 O O . VAL A 1 20 ? 5.526 -5.827 -0.635 1.00 0.00 20 VAL A O 14
ATOM 18350 N N . VAL A 1 21 ? 3.543 -4.994 -1.289 1.00 0.00 21 VAL A N 14
ATOM 18351 C CA . VAL A 1 21 ? 3.314 -4.262 -0.057 1.00 0.00 21 VAL A CA 14
ATOM 18352 C C . VAL A 1 21 ? 1.818 -4.211 0.279 1.00 0.00 21 VAL A C 14
ATOM 18353 O O . VAL A 1 21 ? 0.996 -3.775 -0.532 1.00 0.00 21 VAL A O 14
ATOM 18366 N N . PRO A 1 22 ? 1.450 -4.732 1.460 1.00 0.00 22 PRO A N 14
ATOM 18367 C CA . PRO A 1 22 ? 0.083 -4.654 1.980 1.00 0.00 22 PRO A CA 14
ATOM 18368 C C . PRO A 1 22 ? -0.373 -3.221 2.227 1.00 0.00 22 PRO A C 14
ATOM 18369 O O . PRO A 1 22 ? 0.173 -2.514 3.082 1.00 0.00 22 PRO A O 14
ATOM 18380 N N . VAL A 1 23 ? -1.370 -2.803 1.467 1.00 0.00 23 VAL A N 14
ATOM 18381 C CA . VAL A 1 23 ? -1.990 -1.503 1.643 1.00 0.00 23 VAL A CA 14
ATOM 18382 C C . VAL A 1 23 ? -3.384 -1.685 2.230 1.00 0.00 23 VAL A C 14
ATOM 18383 O O . VAL A 1 23 ? -4.020 -2.723 2.021 1.00 0.00 23 VAL A O 14
ATOM 18396 N N . LYS A 1 24 ? -3.858 -0.702 2.975 1.00 0.00 24 LYS A N 14
ATOM 18397 C CA . LYS A 1 24 ? -5.159 -0.808 3.611 1.00 0.00 24 LYS A CA 14
ATOM 18398 C C . LYS A 1 24 ? -5.832 0.552 3.726 1.00 0.00 24 LYS A C 14
ATOM 18399 O O . LYS A 1 24 ? -5.225 1.589 3.454 1.00 0.00 24 LYS A O 14
ATOM 18418 N N . SER A 1 25 ? -7.086 0.530 4.140 1.00 0.00 25 SER A N 14
ATOM 18419 C CA . SER A 1 25 ? -7.876 1.736 4.284 1.00 0.00 25 SER A CA 14
ATOM 18420 C C . SER A 1 25 ? -8.100 2.034 5.757 1.00 0.00 25 SER A C 14
ATOM 18421 O O . SER A 1 25 ? -8.488 1.149 6.522 1.00 0.00 25 SER A O 14
ATOM 18429 N N . ASN A 1 26 ? -7.831 3.267 6.160 1.00 0.00 26 ASN A N 14
ATOM 18430 C CA . ASN A 1 26 ? -8.032 3.664 7.553 1.00 0.00 26 ASN A CA 14
ATOM 18431 C C . ASN A 1 26 ? -9.514 3.916 7.821 1.00 0.00 26 ASN A C 14
ATOM 18432 O O . ASN A 1 26 ? -9.939 4.073 8.965 1.00 0.00 26 ASN A O 14
ATOM 18443 N N . LYS A 1 27 ? -10.294 3.935 6.750 1.00 0.00 27 LYS A N 14
ATOM 18444 C CA . LYS A 1 27 ? -11.731 4.135 6.838 1.00 0.00 27 LYS A CA 14
ATOM 18445 C C . LYS A 1 27 ? -12.449 2.951 6.203 1.00 0.00 27 LYS A C 14
ATOM 18446 O O . LYS A 1 27 ? -11.961 2.384 5.225 1.00 0.00 27 LYS A O 14
ATOM 18465 N N . PRO A 1 28 ? -13.595 2.540 6.766 1.00 0.00 28 PRO A N 14
ATOM 18466 C CA . PRO A 1 28 ? -14.357 1.398 6.253 1.00 0.00 28 PRO A CA 14
ATOM 18467 C C . PRO A 1 28 ? -14.942 1.664 4.869 1.00 0.00 28 PRO A C 14
ATOM 18468 O O . PRO A 1 28 ? -15.574 2.696 4.626 1.00 0.00 28 PRO A O 14
ATOM 18479 N N . VAL A 1 29 ? -14.728 0.715 3.971 1.00 0.00 29 VAL A N 14
ATOM 18480 C CA . VAL A 1 29 ? -15.117 0.858 2.581 1.00 0.00 29 VAL A CA 14
ATOM 18481 C C . VAL A 1 29 ? -16.318 -0.023 2.266 1.00 0.00 29 VAL A C 14
ATOM 18482 O O . VAL A 1 29 ? -16.393 -1.174 2.694 1.00 0.00 29 VAL A O 14
ATOM 18495 N N . GLU A 1 30 ? -17.264 0.528 1.531 1.00 0.00 30 GLU A N 14
ATOM 18496 C CA . GLU A 1 30 ? -18.425 -0.227 1.097 1.00 0.00 30 GLU A CA 14
ATOM 18497 C C . GLU A 1 30 ? -18.094 -1.002 -0.173 1.00 0.00 30 GLU A C 14
ATOM 18498 O O . GLU A 1 30 ? -17.324 -0.535 -1.014 1.00 0.00 30 GLU A O 14
ATOM 18510 N N . ILE A 1 31 ? -18.687 -2.179 -0.311 1.00 0.00 31 ILE A N 14
ATOM 18511 C CA . ILE A 1 31 ? -18.334 -3.103 -1.387 1.00 0.00 31 ILE A CA 14
ATOM 18512 C C . ILE A 1 31 ? -18.843 -2.647 -2.756 1.00 0.00 31 ILE A C 14
ATOM 18513 O O . ILE A 1 31 ? -18.658 -3.340 -3.754 1.00 0.00 31 ILE A O 14
ATOM 18529 N N . SER A 1 32 ? -19.467 -1.482 -2.806 1.00 0.00 32 SER A N 14
ATOM 18530 C CA . SER A 1 32 ? -19.858 -0.884 -4.072 1.00 0.00 32 SER A CA 14
ATOM 18531 C C . SER A 1 32 ? -18.678 -0.122 -4.676 1.00 0.00 32 SER A C 14
ATOM 18532 O O . SER A 1 32 ? -18.506 -0.068 -5.895 1.00 0.00 32 SER A O 14
ATOM 18540 N N . LYS A 1 33 ? -17.854 0.444 -3.800 1.00 0.00 33 LYS A N 14
ATOM 18541 C CA . LYS A 1 33 ? -16.664 1.181 -4.213 1.00 0.00 33 LYS A CA 14
ATOM 18542 C C . LYS A 1 33 ? -15.454 0.249 -4.233 1.00 0.00 33 LYS A C 14
ATOM 18543 O O . LYS A 1 33 ? -14.373 0.619 -4.688 1.00 0.00 33 LYS A O 14
ATOM 18562 N N . TRP A 1 34 ? -15.666 -0.968 -3.743 1.00 0.00 34 TRP A N 14
ATOM 18563 C CA . TRP A 1 34 ? -14.614 -1.978 -3.649 1.00 0.00 34 TRP A CA 14
ATOM 18564 C C . TRP A 1 34 ? -14.002 -2.261 -5.020 1.00 0.00 34 TRP A C 14
ATOM 18565 O O . TRP A 1 34 ? -12.784 -2.403 -5.155 1.00 0.00 34 TRP A O 14
ATOM 18586 N N . ILE A 1 35 ? -14.855 -2.327 -6.035 1.00 0.00 35 ILE A N 14
ATOM 18587 C CA . ILE A 1 35 ? -14.417 -2.625 -7.392 1.00 0.00 35 ILE A CA 14
ATOM 18588 C C . ILE A 1 35 ? -13.540 -1.500 -7.937 1.00 0.00 35 ILE A C 14
ATOM 18589 O O . ILE A 1 35 ? -12.513 -1.752 -8.569 1.00 0.00 35 ILE A O 14
ATOM 18605 N N . ASP A 1 36 ? -13.948 -0.263 -7.674 1.00 0.00 36 ASP A N 14
ATOM 18606 C CA . ASP A 1 36 ? -13.193 0.911 -8.108 1.00 0.00 36 ASP A CA 14
ATOM 18607 C C . ASP A 1 36 ? -11.801 0.908 -7.495 1.00 0.00 36 ASP A C 14
ATOM 18608 O O . ASP A 1 36 ? -10.811 1.145 -8.186 1.00 0.00 36 ASP A O 14
ATOM 18617 N N . PHE A 1 37 ? -11.735 0.617 -6.202 1.00 0.00 37 PHE A N 14
ATOM 18618 C CA . PHE A 1 37 ? -10.462 0.556 -5.488 1.00 0.00 37 PHE A CA 14
ATOM 18619 C C . PHE A 1 37 ? -9.551 -0.503 -6.095 1.00 0.00 37 PHE A C 14
ATOM 18620 O O . PHE A 1 37 ? -8.346 -0.292 -6.236 1.00 0.00 37 PHE A O 14
ATOM 18637 N N . SER A 1 38 ? -10.136 -1.634 -6.468 1.00 0.00 38 SER A N 14
ATOM 18638 C CA . SER A 1 38 ? -9.387 -2.706 -7.104 1.00 0.00 38 SER A CA 14
ATOM 18639 C C . SER A 1 38 ? -8.825 -2.241 -8.449 1.00 0.00 38 SER A C 14
ATOM 18640 O O . SER A 1 38 ? -7.691 -2.565 -8.808 1.00 0.00 38 SER A O 14
ATOM 18648 N N . ASN A 1 39 ? -9.619 -1.459 -9.174 1.00 0.00 39 ASN A N 14
ATOM 18649 C CA . ASN A 1 39 ? -9.192 -0.903 -10.455 1.00 0.00 39 ASN A CA 14
ATOM 18650 C C . ASN A 1 39 ? -8.015 0.044 -10.263 1.00 0.00 39 ASN A C 14
ATOM 18651 O O . ASN A 1 39 ? -7.089 0.071 -11.073 1.00 0.00 39 ASN A O 14
ATOM 18662 N N . VAL A 1 40 ? -8.053 0.813 -9.180 1.00 0.00 40 VAL A N 14
ATOM 18663 C CA . VAL A 1 40 ? -6.987 1.759 -8.875 1.00 0.00 40 VAL A CA 14
ATOM 18664 C C . VAL A 1 40 ? -5.694 1.028 -8.523 1.00 0.00 40 VAL A C 14
ATOM 18665 O O . VAL A 1 40 ? -4.615 1.421 -8.961 1.00 0.00 40 VAL A O 14
ATOM 18678 N N . LEU A 1 41 ? -5.804 -0.046 -7.750 1.00 0.00 41 LEU A N 14
ATOM 18679 C CA . LEU A 1 41 ? -4.627 -0.826 -7.366 1.00 0.00 41 LEU A CA 14
ATOM 18680 C C . LEU A 1 41 ? -4.040 -1.561 -8.568 1.00 0.00 41 LEU A C 14
ATOM 18681 O O . LEU A 1 41 ? -2.874 -1.949 -8.564 1.00 0.00 41 LEU A O 14
ATOM 18697 N N . SER A 1 42 ? -4.853 -1.741 -9.601 1.00 0.00 42 SER A N 14
ATOM 18698 C CA . SER A 1 42 ? -4.388 -2.340 -10.843 1.00 0.00 42 SER A CA 14
ATOM 18699 C C . SER A 1 42 ? -3.713 -1.281 -11.717 1.00 0.00 42 SER A C 14
ATOM 18700 O O . SER A 1 42 ? -3.334 -1.544 -12.861 1.00 0.00 42 SER A O 14
ATOM 18708 N N . ARG A 1 43 ? -3.579 -0.083 -11.169 1.00 0.00 43 ARG A N 14
ATOM 18709 C CA . ARG A 1 43 ? -2.933 1.023 -11.860 1.00 0.00 43 ARG A CA 14
ATOM 18710 C C . ARG A 1 43 ? -1.807 1.600 -11.003 1.00 0.00 43 ARG A C 14
ATOM 18711 O O . ARG A 1 43 ? -0.797 2.076 -11.520 1.00 0.00 43 ARG A O 14
ATOM 18732 N N . LEU A 1 44 ? -1.992 1.541 -9.692 1.00 0.00 44 LEU A N 14
ATOM 18733 C CA . LEU A 1 44 ? -1.039 2.101 -8.746 1.00 0.00 44 LEU A CA 14
ATOM 18734 C C . LEU A 1 44 ? 0.177 1.197 -8.571 1.00 0.00 44 LEU A C 14
ATOM 18735 O O . LEU A 1 44 ? 0.073 0.094 -8.041 1.00 0.00 44 LEU A O 14
ATOM 18751 N N . TYR A 1 45 ? 1.320 1.667 -9.039 1.00 0.00 45 TYR A N 14
ATOM 18752 C CA . TYR A 1 45 ? 2.590 1.007 -8.776 1.00 0.00 45 TYR A CA 14
ATOM 18753 C C . TYR A 1 45 ? 3.484 1.941 -7.978 1.00 0.00 45 TYR A C 14
ATOM 18754 O O . TYR A 1 45 ? 3.991 2.932 -8.503 1.00 0.00 45 TYR A O 14
ATOM 18772 N N . VAL A 1 46 ? 3.665 1.631 -6.702 1.00 0.00 46 VAL A N 14
ATOM 18773 C CA . VAL A 1 46 ? 4.400 2.511 -5.808 1.00 0.00 46 VAL A CA 14
ATOM 18774 C C . VAL A 1 46 ? 5.872 2.129 -5.754 1.00 0.00 46 VAL A C 14
ATOM 18775 O O . VAL A 1 46 ? 6.221 1.004 -5.415 1.00 0.00 46 VAL A O 14
ATOM 18788 N N . GLY A 1 47 ? 6.730 3.071 -6.109 1.00 0.00 47 GLY A N 14
ATOM 18789 C CA . GLY A 1 47 ? 8.154 2.812 -6.092 1.00 0.00 47 GLY A CA 14
ATOM 18790 C C . GLY A 1 47 ? 8.847 3.509 -4.943 1.00 0.00 47 GLY A C 14
ATOM 18791 O O . GLY A 1 47 ? 10.044 3.792 -5.004 1.00 0.00 47 GLY A O 14
ATOM 18795 N N . VAL A 1 48 ? 8.088 3.792 -3.897 1.00 0.00 48 VAL A N 14
ATOM 18796 C CA . VAL A 1 48 ? 8.626 4.446 -2.718 1.00 0.00 48 VAL A CA 14
ATOM 18797 C C . VAL A 1 48 ? 8.606 3.485 -1.539 1.00 0.00 48 VAL A C 14
ATOM 18798 O O . VAL A 1 48 ? 7.544 3.193 -0.988 1.00 0.00 48 VAL A O 14
ATOM 18811 N N . PRO A 1 49 ? 9.769 2.940 -1.167 1.00 0.00 49 PRO A N 14
ATOM 18812 C CA . PRO A 1 49 ? 9.891 2.075 -0.002 1.00 0.00 49 PRO A CA 14
ATOM 18813 C C . PRO A 1 49 ? 9.808 2.875 1.295 1.00 0.00 49 PRO A C 14
ATOM 18814 O O . PRO A 1 49 ? 10.794 3.464 1.741 1.00 0.00 49 PRO A O 14
ATOM 18825 N N . THR A 1 50 ? 8.616 2.929 1.865 1.00 0.00 50 THR A N 14
ATOM 18826 C CA . THR A 1 50 ? 8.386 3.646 3.107 1.00 0.00 50 THR A CA 14
ATOM 18827 C C . THR A 1 50 ? 8.104 2.682 4.258 1.00 0.00 50 THR A C 14
ATOM 18828 O O . THR A 1 50 ? 7.651 1.555 4.042 1.00 0.00 50 THR A O 14
ATOM 18839 N N . LYS A 1 51 ? 8.350 3.131 5.482 1.00 0.00 51 LYS A N 14
ATOM 18840 C CA . LYS A 1 51 ? 8.270 2.258 6.643 1.00 0.00 51 LYS A CA 14
ATOM 18841 C C . LYS A 1 51 ? 6.973 2.458 7.427 1.00 0.00 51 LYS A C 14
ATOM 18842 O O . LYS A 1 51 ? 6.961 3.127 8.462 1.00 0.00 51 LYS A O 14
ATOM 18861 N N . SER A 1 52 ? 5.885 1.879 6.905 1.00 0.00 52 SER A N 14
ATOM 18862 C CA . SER A 1 52 ? 4.578 1.866 7.577 1.00 0.00 52 SER A CA 14
ATOM 18863 C C . SER A 1 52 ? 3.941 3.254 7.651 1.00 0.00 52 SER A C 14
ATOM 18864 O O . SER A 1 52 ? 4.616 4.275 7.500 1.00 0.00 52 SER A O 14
ATOM 18872 N N . GLY A 1 53 ? 2.621 3.266 7.849 1.00 0.00 53 GLY A N 14
ATOM 18873 C CA . GLY A 1 53 ? 1.894 4.498 8.087 1.00 0.00 53 GLY A CA 14
ATOM 18874 C C . GLY A 1 53 ? 2.062 5.494 6.968 1.00 0.00 53 GLY A C 14
ATOM 18875 O O . GLY A 1 53 ? 2.035 6.705 7.191 1.00 0.00 53 GLY A O 14
ATOM 18879 N N . ASN A 1 54 ? 2.239 4.994 5.759 1.00 0.00 54 ASN A N 14
ATOM 18880 C CA . ASN A 1 54 ? 2.484 5.877 4.627 1.00 0.00 54 ASN A CA 14
ATOM 18881 C C . ASN A 1 54 ? 1.291 5.910 3.686 1.00 0.00 54 ASN A C 14
ATOM 18882 O O . ASN A 1 54 ? 0.868 4.886 3.151 1.00 0.00 54 ASN A O 14
ATOM 18893 N N . VAL A 1 55 ? 0.734 7.101 3.521 1.00 0.00 55 VAL A N 14
ATOM 18894 C CA . VAL A 1 55 ? -0.421 7.303 2.663 1.00 0.00 55 VAL A CA 14
ATOM 18895 C C . VAL A 1 55 ? 0.016 7.416 1.209 1.00 0.00 55 VAL A C 14
ATOM 18896 O O . VAL A 1 55 ? 0.647 8.400 0.820 1.00 0.00 55 VAL A O 14
ATOM 18909 N N . VAL A 1 56 ? -0.300 6.412 0.411 1.00 0.00 56 VAL A N 14
ATOM 18910 C CA . VAL A 1 56 ? 0.043 6.439 -1.004 1.00 0.00 56 VAL A CA 14
ATOM 18911 C C . VAL A 1 56 ? -1.024 7.166 -1.811 1.00 0.00 56 VAL A C 14
ATOM 18912 O O . VAL A 1 56 ? -0.710 7.934 -2.718 1.00 0.00 56 VAL A O 14
ATOM 18925 N N . CYS A 1 57 ? -2.280 6.935 -1.472 1.00 0.00 57 CYS A N 14
ATOM 18926 C CA . CYS A 1 57 ? -3.381 7.623 -2.121 1.00 0.00 57 CYS A CA 14
ATOM 18927 C C . CYS A 1 57 ? -4.327 8.204 -1.085 1.00 0.00 57 CYS A C 14
ATOM 18928 O O . CYS A 1 57 ? -5.125 7.478 -0.489 1.00 0.00 57 CYS A O 14
ATOM 18936 N N . LYS A 1 58 ? -4.214 9.498 -0.839 1.00 0.00 58 LYS A N 14
ATOM 18937 C CA . LYS A 1 58 ? -5.097 10.160 0.102 1.00 0.00 58 LYS A CA 14
ATOM 18938 C C . LYS A 1 58 ? -6.374 10.568 -0.614 1.00 0.00 58 LYS A C 14
ATOM 18939 O O . LYS A 1 58 ? -6.330 11.341 -1.571 1.00 0.00 58 LYS A O 14
ATOM 18958 N N . ASN A 1 59 ? -7.502 10.044 -0.139 1.00 0.00 59 ASN A N 14
ATOM 18959 C CA . ASN A 1 59 ? -8.779 10.181 -0.831 1.00 0.00 59 ASN A CA 14
ATOM 18960 C C . ASN A 1 59 ? -8.692 9.500 -2.191 1.00 0.00 59 ASN A C 14
ATOM 18961 O O . ASN A 1 59 ? -8.528 10.145 -3.229 1.00 0.00 59 ASN A O 14
ATOM 18972 N N . ILE A 1 60 ? -8.743 8.179 -2.164 1.00 0.00 60 ILE A N 14
ATOM 18973 C CA . ILE A 1 60 ? -8.682 7.387 -3.378 1.00 0.00 60 ILE A CA 14
ATOM 18974 C C . ILE A 1 60 ? -9.995 7.506 -4.143 1.00 0.00 60 ILE A C 14
ATOM 18975 O O . ILE A 1 60 ? -11.073 7.312 -3.571 1.00 0.00 60 ILE A O 14
ATOM 18991 N N . MET A 1 61 ? -9.887 7.850 -5.427 1.00 0.00 61 MET A N 14
ATOM 18992 C CA . MET A 1 61 ? -11.045 8.101 -6.284 1.00 0.00 61 MET A CA 14
ATOM 18993 C C . MET A 1 61 ? -11.792 9.343 -5.815 1.00 0.00 61 MET A C 14
ATOM 18994 O O . MET A 1 61 ? -11.605 10.428 -6.368 1.00 0.00 61 MET A O 14
ATOM 19008 N N . ASN A 1 62 ? -12.612 9.176 -4.783 1.00 0.00 62 ASN A N 14
ATOM 19009 C CA . ASN A 1 62 ? -13.350 10.274 -4.165 1.00 0.00 62 ASN A CA 14
ATOM 19010 C C . ASN A 1 62 ? -14.331 9.725 -3.141 1.00 0.00 62 ASN A C 14
ATOM 19011 O O . ASN A 1 62 ? -15.506 9.527 -3.436 1.00 0.00 62 ASN A O 14
ATOM 19022 N N . THR A 1 63 ? -13.834 9.421 -1.955 1.00 0.00 63 THR A N 14
ATOM 19023 C CA . THR A 1 63 ? -14.694 8.928 -0.891 1.00 0.00 63 THR A CA 14
ATOM 19024 C C . THR A 1 63 ? -14.057 9.143 0.487 1.00 0.00 63 THR A C 14
ATOM 19025 O O . THR A 1 63 ? -14.496 8.568 1.482 1.00 0.00 63 THR A O 14
ATOM 19036 N N . GLY A 1 64 ? -13.028 9.986 0.546 1.00 0.00 64 GLY A N 14
ATOM 19037 C CA . GLY A 1 64 ? -12.397 10.306 1.814 1.00 0.00 64 GLY A CA 14
ATOM 19038 C C . GLY A 1 64 ? -11.360 9.289 2.263 1.00 0.00 64 GLY A C 14
ATOM 19039 O O . GLY A 1 64 ? -10.480 9.618 3.051 1.00 0.00 64 GLY A O 14
ATOM 19043 N N . VAL A 1 65 ? -11.451 8.065 1.761 1.00 0.00 65 VAL A N 14
ATOM 19044 C CA . VAL A 1 65 ? -10.575 6.988 2.210 1.00 0.00 65 VAL A CA 14
ATOM 19045 C C . VAL A 1 65 ? -9.122 7.233 1.811 1.00 0.00 65 VAL A C 14
ATOM 19046 O O . VAL A 1 65 ? -8.802 7.393 0.633 1.00 0.00 65 VAL A O 14
ATOM 19059 N N . ASP A 1 66 ? -8.261 7.282 2.817 1.00 0.00 66 ASP A N 14
ATOM 19060 C CA . ASP A 1 66 ? -6.827 7.416 2.612 1.00 0.00 66 ASP A CA 14
ATOM 19061 C C . ASP A 1 66 ? -6.193 6.031 2.639 1.00 0.00 66 ASP A C 14
ATOM 19062 O O . ASP A 1 66 ? -6.327 5.303 3.629 1.00 0.00 66 ASP A O 14
ATOM 19071 N N . ILE A 1 67 ? -5.517 5.665 1.563 1.00 0.00 67 ILE A N 14
ATOM 19072 C CA . ILE A 1 67 ? -4.887 4.354 1.468 1.00 0.00 67 ILE A CA 14
ATOM 19073 C C . ILE A 1 67 ? -3.467 4.406 2.012 1.00 0.00 67 ILE A C 14
ATOM 19074 O O . ILE A 1 67 ? -2.640 5.193 1.545 1.00 0.00 67 ILE A O 14
ATOM 19090 N N . ILE A 1 68 ? -3.189 3.569 3.000 1.00 0.00 68 ILE A N 14
ATOM 19091 C CA . ILE A 1 68 ? -1.876 3.534 3.627 1.00 0.00 68 ILE A CA 14
ATOM 19092 C C . ILE A 1 68 ? -1.245 2.156 3.514 1.00 0.00 68 ILE A C 14
ATOM 19093 O O . ILE A 1 68 ? -1.925 1.138 3.647 1.00 0.00 68 ILE A O 14
ATOM 19109 N N . CYS A 1 69 ? 0.051 2.123 3.256 1.00 0.00 69 CYS A N 14
ATOM 19110 C CA . CYS A 1 69 ? 0.793 0.878 3.293 1.00 0.00 69 CYS A CA 14
ATOM 19111 C C . CYS A 1 69 ? 1.331 0.682 4.700 1.00 0.00 69 CYS A C 14
ATOM 19112 O O . CYS A 1 69 ? 2.052 1.534 5.225 1.00 0.00 69 CYS A O 14
ATOM 19120 N N . THR A 1 70 ? 0.976 -0.423 5.318 1.00 0.00 70 THR A N 14
ATOM 19121 C CA . THR A 1 70 ? 1.296 -0.631 6.718 1.00 0.00 70 THR A CA 14
ATOM 19122 C C . THR A 1 70 ? 2.504 -1.553 6.876 1.00 0.00 70 THR A C 14
ATOM 19123 O O . THR A 1 70 ? 2.855 -1.959 7.984 1.00 0.00 70 THR A O 14
ATOM 19134 N N . LYS A 1 71 ? 3.154 -1.869 5.770 1.00 0.00 71 LYS A N 14
ATOM 19135 C CA . LYS A 1 71 ? 4.349 -2.687 5.814 1.00 0.00 71 LYS A CA 14
ATOM 19136 C C . LYS A 1 71 ? 5.566 -1.786 5.809 1.00 0.00 71 LYS A C 14
ATOM 19137 O O . LYS A 1 71 ? 5.555 -0.721 5.189 1.00 0.00 71 LYS A O 14
ATOM 19156 N N . ASN A 1 72 ? 6.604 -2.190 6.513 1.00 0.00 72 ASN A N 14
ATOM 19157 C CA . ASN A 1 72 ? 7.792 -1.366 6.619 1.00 0.00 72 ASN A CA 14
ATOM 19158 C C . ASN A 1 72 ? 8.784 -1.748 5.538 1.00 0.00 72 ASN A C 14
ATOM 19159 O O . ASN A 1 72 ? 9.435 -2.790 5.617 1.00 0.00 72 ASN A O 14
ATOM 19170 N N . LEU A 1 73 ? 8.863 -0.920 4.509 1.00 0.00 73 LEU A N 14
ATOM 19171 C CA . LEU A 1 73 ? 9.749 -1.179 3.387 1.00 0.00 73 LEU A CA 14
ATOM 19172 C C . LEU A 1 73 ? 11.060 -0.428 3.562 1.00 0.00 73 LEU A C 14
ATOM 19173 O O . LEU A 1 73 ? 11.090 0.802 3.514 1.00 0.00 73 LEU A O 14
ATOM 19189 N N . PRO A 1 74 ? 12.159 -1.158 3.790 1.00 0.00 74 PRO A N 14
ATOM 19190 C CA . PRO A 1 74 ? 13.488 -0.567 3.901 1.00 0.00 74 PRO A CA 14
ATOM 19191 C C . PRO A 1 74 ? 14.030 -0.160 2.536 1.00 0.00 74 PRO A C 14
ATOM 19192 O O . PRO A 1 74 ? 14.242 -1.008 1.663 1.00 0.00 74 PRO A O 14
ATOM 19203 N N . LYS A 1 75 ? 14.230 1.135 2.345 1.00 0.00 75 LYS A N 14
ATOM 19204 C CA . LYS A 1 75 ? 14.751 1.640 1.087 1.00 0.00 75 LYS A CA 14
ATOM 19205 C C . LYS A 1 75 ? 16.244 1.369 0.986 1.00 0.00 75 LYS A C 14
ATOM 19206 O O . LYS A 1 75 ? 17.009 1.735 1.879 1.00 0.00 75 LYS A O 14
ATOM 19225 N N . ASP A 1 76 ? 16.651 0.726 -0.094 1.00 0.00 76 ASP A N 14
ATOM 19226 C CA . ASP A 1 76 ? 18.054 0.414 -0.309 1.00 0.00 76 ASP A CA 14
ATOM 19227 C C . ASP A 1 76 ? 18.582 1.239 -1.476 1.00 0.00 76 ASP A C 14
ATOM 19228 O O . ASP A 1 76 ? 18.490 0.834 -2.634 1.00 0.00 76 ASP A O 14
ATOM 19237 N N . SER A 1 77 ? 19.096 2.419 -1.163 1.00 0.00 77 SER A N 14
ATOM 19238 C CA . SER A 1 77 ? 19.516 3.371 -2.181 1.00 0.00 77 SER A CA 14
ATOM 19239 C C . SER A 1 77 ? 20.867 2.984 -2.777 1.00 0.00 77 SER A C 14
ATOM 19240 O O . SER A 1 77 ? 21.917 3.240 -2.187 1.00 0.00 77 SER A O 14
ATOM 19248 N N . LEU A 1 78 ? 20.830 2.359 -3.945 1.00 0.00 78 LEU A N 14
ATOM 19249 C CA . LEU A 1 78 ? 22.046 1.930 -4.623 1.00 0.00 78 LEU A CA 14
ATOM 19250 C C . LEU A 1 78 ? 22.290 2.755 -5.884 1.00 0.00 78 LEU A C 14
ATOM 19251 O O . LEU A 1 78 ? 23.433 2.938 -6.308 1.00 0.00 78 LEU A O 14
ATOM 19267 N N . GLU A 1 79 ? 21.218 3.284 -6.457 1.00 0.00 79 GLU A N 14
ATOM 19268 C CA . GLU A 1 79 ? 21.287 3.974 -7.739 1.00 0.00 79 GLU A CA 14
ATOM 19269 C C . GLU A 1 79 ? 21.532 5.471 -7.529 1.00 0.00 79 GLU A C 14
ATOM 19270 O O . GLU A 1 79 ? 21.007 6.317 -8.257 1.00 0.00 79 GLU A O 14
ATOM 19282 N N . HIS A 1 80 ? 22.349 5.792 -6.537 1.00 0.00 80 HIS A N 14
ATOM 19283 C CA . HIS A 1 80 ? 22.646 7.177 -6.212 1.00 0.00 80 HIS A CA 14
ATOM 19284 C C . HIS A 1 80 ? 24.041 7.270 -5.600 1.00 0.00 80 HIS A C 14
ATOM 19285 O O . HIS A 1 80 ? 24.613 6.245 -5.223 1.00 0.00 80 HIS A O 14
ATOM 19300 N N . HIS A 1 81 ? 24.585 8.487 -5.535 1.00 0.00 81 HIS A N 14
ATOM 19301 C CA . HIS A 1 81 ? 25.893 8.755 -4.914 1.00 0.00 81 HIS A CA 14
ATOM 19302 C C . HIS A 1 81 ? 27.062 8.316 -5.790 1.00 0.00 81 HIS A C 14
ATOM 19303 O O . HIS A 1 81 ? 27.893 9.140 -6.158 1.00 0.00 81 HIS A O 14
ATOM 19318 N N . HIS A 1 82 ? 27.099 7.030 -6.133 1.00 0.00 82 HIS A N 14
ATOM 19319 C CA . HIS A 1 82 ? 28.269 6.411 -6.768 1.00 0.00 82 HIS A CA 14
ATOM 19320 C C . HIS A 1 82 ? 28.821 7.219 -7.937 1.00 0.00 82 HIS A C 14
ATOM 19321 O O . HIS A 1 82 ? 29.937 7.729 -7.861 1.00 0.00 82 HIS A O 14
ATOM 19336 N N . HIS A 1 83 ? 28.059 7.337 -9.014 1.00 0.00 83 HIS A N 14
ATOM 19337 C CA . HIS A 1 83 ? 28.569 8.019 -10.200 1.00 0.00 83 HIS A CA 14
ATOM 19338 C C . HIS A 1 83 ? 27.498 8.876 -10.859 1.00 0.00 83 HIS A C 14
ATOM 19339 O O . HIS A 1 83 ? 27.696 9.364 -11.974 1.00 0.00 83 HIS A O 14
ATOM 19354 N N . HIS A 1 84 ? 26.377 9.064 -10.160 1.00 0.00 84 HIS A N 14
ATOM 19355 C CA . HIS A 1 84 ? 25.223 9.792 -10.699 1.00 0.00 84 HIS A CA 14
ATOM 19356 C C . HIS A 1 84 ? 24.510 8.963 -11.766 1.00 0.00 84 HIS A C 14
ATOM 19357 O O . HIS A 1 84 ? 25.138 8.219 -12.520 1.00 0.00 84 HIS A O 14
ATOM 19372 N N . HIS A 1 85 ? 23.194 9.075 -11.806 1.00 0.00 85 HIS A N 14
ATOM 19373 C CA . HIS A 1 85 ? 22.409 8.392 -12.817 1.00 0.00 85 HIS A CA 14
ATOM 19374 C C . HIS A 1 85 ? 21.976 9.387 -13.883 1.00 0.00 85 HIS A C 14
ATOM 19375 O O . HIS A 1 85 ? 22.641 9.465 -14.935 1.00 0.00 85 HIS A O 14
ATOM 19391 N N . MET A 1 1 ? -24.374 -3.849 8.748 1.00 0.00 1 MET A N 15
ATOM 19392 C CA . MET A 1 1 ? -23.507 -2.954 7.951 1.00 0.00 1 MET A CA 15
ATOM 19393 C C . MET A 1 1 ? -22.618 -3.779 7.036 1.00 0.00 1 MET A C 15
ATOM 19394 O O . MET A 1 1 ? -22.219 -4.886 7.391 1.00 0.00 1 MET A O 15
ATOM 19410 N N . HIS A 1 2 ? -22.313 -3.246 5.861 1.00 0.00 2 HIS A N 15
ATOM 19411 C CA . HIS A 1 2 ? -21.434 -3.937 4.927 1.00 0.00 2 HIS A CA 15
ATOM 19412 C C . HIS A 1 2 ? -20.262 -3.037 4.546 1.00 0.00 2 HIS A C 15
ATOM 19413 O O . HIS A 1 2 ? -19.728 -3.099 3.438 1.00 0.00 2 HIS A O 15
ATOM 19428 N N . LYS A 1 3 ? -19.888 -2.192 5.494 1.00 0.00 3 LYS A N 15
ATOM 19429 C CA . LYS A 1 3 ? -18.691 -1.372 5.387 1.00 0.00 3 LYS A CA 15
ATOM 19430 C C . LYS A 1 3 ? -17.476 -2.186 5.825 1.00 0.00 3 LYS A C 15
ATOM 19431 O O . LYS A 1 3 ? -17.328 -2.501 7.005 1.00 0.00 3 LYS A O 15
ATOM 19450 N N . ASP A 1 4 ? -16.620 -2.531 4.879 1.00 0.00 4 ASP A N 15
ATOM 19451 C CA . ASP A 1 4 ? -15.451 -3.348 5.178 1.00 0.00 4 ASP A CA 15
ATOM 19452 C C . ASP A 1 4 ? -14.171 -2.590 4.857 1.00 0.00 4 ASP A C 15
ATOM 19453 O O . ASP A 1 4 ? -14.095 -1.873 3.861 1.00 0.00 4 ASP A O 15
ATOM 19462 N N . ILE A 1 5 ? -13.174 -2.732 5.720 1.00 0.00 5 ILE A N 15
ATOM 19463 C CA . ILE A 1 5 ? -11.876 -2.101 5.514 1.00 0.00 5 ILE A CA 15
ATOM 19464 C C . ILE A 1 5 ? -11.192 -2.673 4.276 1.00 0.00 5 ILE A C 15
ATOM 19465 O O . ILE A 1 5 ? -10.961 -3.880 4.185 1.00 0.00 5 ILE A O 15
ATOM 19481 N N . PHE A 1 6 ? -10.874 -1.802 3.331 1.00 0.00 6 PHE A N 15
ATOM 19482 C CA . PHE A 1 6 ? -10.172 -2.208 2.126 1.00 0.00 6 PHE A CA 15
ATOM 19483 C C . PHE A 1 6 ? -8.703 -2.451 2.446 1.00 0.00 6 PHE A C 15
ATOM 19484 O O . PHE A 1 6 ? -7.931 -1.508 2.628 1.00 0.00 6 PHE A O 15
ATOM 19501 N N . THR A 1 7 ? -8.342 -3.716 2.568 1.00 0.00 7 THR A N 15
ATOM 19502 C CA . THR A 1 7 ? -6.966 -4.106 2.812 1.00 0.00 7 THR A CA 15
ATOM 19503 C C . THR A 1 7 ? -6.527 -5.110 1.749 1.00 0.00 7 THR A C 15
ATOM 19504 O O . THR A 1 7 ? -7.215 -6.102 1.496 1.00 0.00 7 THR A O 15
ATOM 19515 N N . SER A 1 8 ? -5.409 -4.836 1.100 1.00 0.00 8 SER A N 15
ATOM 19516 C CA . SER A 1 8 ? -4.954 -5.659 -0.013 1.00 0.00 8 SER A CA 15
ATOM 19517 C C . SER A 1 8 ? -3.442 -5.562 -0.176 1.00 0.00 8 SER A C 15
ATOM 19518 O O . SER A 1 8 ? -2.790 -4.760 0.486 1.00 0.00 8 SER A O 15
ATOM 19526 N N . VAL A 1 9 ? -2.893 -6.390 -1.051 1.00 0.00 9 VAL A N 15
ATOM 19527 C CA . VAL A 1 9 ? -1.473 -6.344 -1.358 1.00 0.00 9 VAL A CA 15
ATOM 19528 C C . VAL A 1 9 ? -1.283 -5.886 -2.800 1.00 0.00 9 VAL A C 15
ATOM 19529 O O . VAL A 1 9 ? -1.735 -6.553 -3.731 1.00 0.00 9 VAL A O 15
ATOM 19542 N N . VAL A 1 10 ? -0.637 -4.747 -2.982 1.00 0.00 10 VAL A N 15
ATOM 19543 C CA . VAL A 1 10 ? -0.470 -4.172 -4.309 1.00 0.00 10 VAL A CA 15
ATOM 19544 C C . VAL A 1 10 ? 0.966 -4.359 -4.801 1.00 0.00 10 VAL A C 15
ATOM 19545 O O . VAL A 1 10 ? 1.888 -4.551 -4.001 1.00 0.00 10 VAL A O 15
ATOM 19558 N N . ARG A 1 11 ? 1.141 -4.331 -6.117 1.00 0.00 11 ARG A N 15
ATOM 19559 C CA . ARG A 1 11 ? 2.436 -4.564 -6.735 1.00 0.00 11 ARG A CA 15
ATOM 19560 C C . ARG A 1 11 ? 3.361 -3.368 -6.523 1.00 0.00 11 ARG A C 15
ATOM 19561 O O . ARG A 1 11 ? 3.225 -2.339 -7.188 1.00 0.00 11 ARG A O 15
ATOM 19582 N N . VAL A 1 12 ? 4.293 -3.506 -5.593 1.00 0.00 12 VAL A N 15
ATOM 19583 C CA . VAL A 1 12 ? 5.264 -2.456 -5.332 1.00 0.00 12 VAL A CA 15
ATOM 19584 C C . VAL A 1 12 ? 6.441 -2.589 -6.299 1.00 0.00 12 VAL A C 15
ATOM 19585 O O . VAL A 1 12 ? 6.950 -3.690 -6.535 1.00 0.00 12 VAL A O 15
ATOM 19598 N N . ARG A 1 13 ? 6.857 -1.476 -6.879 1.00 0.00 13 ARG A N 15
ATOM 19599 C CA . ARG A 1 13 ? 7.946 -1.481 -7.849 1.00 0.00 13 ARG A CA 15
ATOM 19600 C C . ARG A 1 13 ? 9.026 -0.485 -7.452 1.00 0.00 13 ARG A C 15
ATOM 19601 O O . ARG A 1 13 ? 8.934 0.148 -6.405 1.00 0.00 13 ARG A O 15
ATOM 19622 N N . GLY A 1 14 ? 10.063 -0.380 -8.263 1.00 0.00 14 GLY A N 15
ATOM 19623 C CA . GLY A 1 14 ? 11.139 0.541 -7.967 1.00 0.00 14 GLY A CA 15
ATOM 19624 C C . GLY A 1 14 ? 12.266 -0.124 -7.205 1.00 0.00 14 GLY A C 15
ATOM 19625 O O . GLY A 1 14 ? 12.259 -1.344 -7.013 1.00 0.00 14 GLY A O 15
ATOM 19629 N N . SER A 1 15 ? 13.225 0.673 -6.764 1.00 0.00 15 SER A N 15
ATOM 19630 C CA . SER A 1 15 ? 14.385 0.162 -6.054 1.00 0.00 15 SER A CA 15
ATOM 19631 C C . SER A 1 15 ? 14.045 -0.243 -4.616 1.00 0.00 15 SER A C 15
ATOM 19632 O O . SER A 1 15 ? 13.941 0.599 -3.725 1.00 0.00 15 SER A O 15
ATOM 19640 N N . LYS A 1 16 ? 13.844 -1.542 -4.415 1.00 0.00 16 LYS A N 15
ATOM 19641 C CA . LYS A 1 16 ? 13.609 -2.108 -3.088 1.00 0.00 16 LYS A CA 15
ATOM 19642 C C . LYS A 1 16 ? 13.743 -3.630 -3.124 1.00 0.00 16 LYS A C 15
ATOM 19643 O O . LYS A 1 16 ? 13.968 -4.216 -4.186 1.00 0.00 16 LYS A O 15
ATOM 19662 N N . LYS A 1 17 ? 13.586 -4.263 -1.967 1.00 0.00 17 LYS A N 15
ATOM 19663 C CA . LYS A 1 17 ? 13.744 -5.709 -1.850 1.00 0.00 17 LYS A CA 15
ATOM 19664 C C . LYS A 1 17 ? 12.431 -6.443 -2.148 1.00 0.00 17 LYS A C 15
ATOM 19665 O O . LYS A 1 17 ? 12.439 -7.589 -2.599 1.00 0.00 17 LYS A O 15
ATOM 19684 N N . TYR A 1 18 ? 11.310 -5.775 -1.903 1.00 0.00 18 TYR A N 15
ATOM 19685 C CA . TYR A 1 18 ? 9.997 -6.405 -2.043 1.00 0.00 18 TYR A CA 15
ATOM 19686 C C . TYR A 1 18 ? 9.543 -6.465 -3.496 1.00 0.00 18 TYR A C 15
ATOM 19687 O O . TYR A 1 18 ? 10.179 -5.902 -4.377 1.00 0.00 18 TYR A O 15
ATOM 19705 N N . ASN A 1 19 ? 8.454 -7.179 -3.732 1.00 0.00 19 ASN A N 15
ATOM 19706 C CA . ASN A 1 19 ? 7.794 -7.184 -5.035 1.00 0.00 19 ASN A CA 15
ATOM 19707 C C . ASN A 1 19 ? 6.312 -6.828 -4.878 1.00 0.00 19 ASN A C 15
ATOM 19708 O O . ASN A 1 19 ? 5.635 -6.466 -5.841 1.00 0.00 19 ASN A O 15
ATOM 19719 N N . VAL A 1 20 ? 5.835 -6.894 -3.642 1.00 0.00 20 VAL A N 15
ATOM 19720 C CA . VAL A 1 20 ? 4.438 -6.647 -3.313 1.00 0.00 20 VAL A CA 15
ATOM 19721 C C . VAL A 1 20 ? 4.364 -6.037 -1.919 1.00 0.00 20 VAL A C 15
ATOM 19722 O O . VAL A 1 20 ? 5.206 -6.335 -1.069 1.00 0.00 20 VAL A O 15
ATOM 19735 N N . VAL A 1 21 ? 3.392 -5.173 -1.683 1.00 0.00 21 VAL A N 15
ATOM 19736 C CA . VAL A 1 21 ? 3.292 -4.501 -0.400 1.00 0.00 21 VAL A CA 15
ATOM 19737 C C . VAL A 1 21 ? 1.833 -4.393 0.057 1.00 0.00 21 VAL A C 15
ATOM 19738 O O . VAL A 1 21 ? 0.946 -4.048 -0.729 1.00 0.00 21 VAL A O 15
ATOM 19751 N N . PRO A 1 22 ? 1.558 -4.743 1.325 1.00 0.00 22 PRO A N 15
ATOM 19752 C CA . PRO A 1 22 ? 0.213 -4.645 1.898 1.00 0.00 22 PRO A CA 15
ATOM 19753 C C . PRO A 1 22 ? -0.180 -3.206 2.237 1.00 0.00 22 PRO A C 15
ATOM 19754 O O . PRO A 1 22 ? 0.626 -2.429 2.758 1.00 0.00 22 PRO A O 15
ATOM 19765 N N . VAL A 1 23 ? -1.426 -2.869 1.943 1.00 0.00 23 VAL A N 15
ATOM 19766 C CA . VAL A 1 23 ? -1.967 -1.540 2.196 1.00 0.00 23 VAL A CA 15
ATOM 19767 C C . VAL A 1 23 ? -3.340 -1.667 2.844 1.00 0.00 23 VAL A C 15
ATOM 19768 O O . VAL A 1 23 ? -4.012 -2.690 2.692 1.00 0.00 23 VAL A O 15
ATOM 19781 N N . LYS A 1 24 ? -3.753 -0.637 3.563 1.00 0.00 24 LYS A N 15
ATOM 19782 C CA . LYS A 1 24 ? -5.032 -0.658 4.255 1.00 0.00 24 LYS A CA 15
ATOM 19783 C C . LYS A 1 24 ? -5.696 0.713 4.205 1.00 0.00 24 LYS A C 15
ATOM 19784 O O . LYS A 1 24 ? -5.059 1.711 3.864 1.00 0.00 24 LYS A O 15
ATOM 19803 N N . SER A 1 25 ? -6.974 0.755 4.537 1.00 0.00 25 SER A N 15
ATOM 19804 C CA . SER A 1 25 ? -7.737 1.989 4.508 1.00 0.00 25 SER A CA 15
ATOM 19805 C C . SER A 1 25 ? -8.067 2.454 5.917 1.00 0.00 25 SER A C 15
ATOM 19806 O O . SER A 1 25 ? -8.332 1.642 6.808 1.00 0.00 25 SER A O 15
ATOM 19814 N N . ASN A 1 26 ? -8.027 3.760 6.123 1.00 0.00 26 ASN A N 15
ATOM 19815 C CA . ASN A 1 26 ? -8.325 4.346 7.428 1.00 0.00 26 ASN A CA 15
ATOM 19816 C C . ASN A 1 26 ? -9.830 4.414 7.673 1.00 0.00 26 ASN A C 15
ATOM 19817 O O . ASN A 1 26 ? -10.274 4.747 8.774 1.00 0.00 26 ASN A O 15
ATOM 19828 N N . LYS A 1 27 ? -10.606 4.111 6.645 1.00 0.00 27 LYS A N 15
ATOM 19829 C CA . LYS A 1 27 ? -12.052 4.226 6.721 1.00 0.00 27 LYS A CA 15
ATOM 19830 C C . LYS A 1 27 ? -12.710 3.039 6.026 1.00 0.00 27 LYS A C 15
ATOM 19831 O O . LYS A 1 27 ? -12.294 2.650 4.937 1.00 0.00 27 LYS A O 15
ATOM 19850 N N . PRO A 1 28 ? -13.726 2.434 6.664 1.00 0.00 28 PRO A N 15
ATOM 19851 C CA . PRO A 1 28 ? -14.471 1.306 6.086 1.00 0.00 28 PRO A CA 15
ATOM 19852 C C . PRO A 1 28 ? -15.085 1.654 4.731 1.00 0.00 28 PRO A C 15
ATOM 19853 O O . PRO A 1 28 ? -15.660 2.729 4.555 1.00 0.00 28 PRO A O 15
ATOM 19864 N N . VAL A 1 29 ? -14.965 0.741 3.780 1.00 0.00 29 VAL A N 15
ATOM 19865 C CA . VAL A 1 29 ? -15.398 1.000 2.415 1.00 0.00 29 VAL A CA 15
ATOM 19866 C C . VAL A 1 29 ? -16.557 0.083 2.033 1.00 0.00 29 VAL A C 15
ATOM 19867 O O . VAL A 1 29 ? -16.631 -1.056 2.491 1.00 0.00 29 VAL A O 15
ATOM 19880 N N . GLU A 1 30 ? -17.475 0.590 1.219 1.00 0.00 30 GLU A N 15
ATOM 19881 C CA . GLU A 1 30 ? -18.534 -0.241 0.666 1.00 0.00 30 GLU A CA 15
ATOM 19882 C C . GLU A 1 30 ? -17.944 -1.167 -0.389 1.00 0.00 30 GLU A C 15
ATOM 19883 O O . GLU A 1 30 ? -17.164 -0.728 -1.235 1.00 0.00 30 GLU A O 15
ATOM 19895 N N . ILE A 1 31 ? -18.322 -2.439 -0.354 1.00 0.00 31 ILE A N 15
ATOM 19896 C CA . ILE A 1 31 ? -17.790 -3.412 -1.305 1.00 0.00 31 ILE A CA 15
ATOM 19897 C C . ILE A 1 31 ? -18.246 -3.109 -2.733 1.00 0.00 31 ILE A C 15
ATOM 19898 O O . ILE A 1 31 ? -17.761 -3.714 -3.690 1.00 0.00 31 ILE A O 15
ATOM 19914 N N . SER A 1 32 ? -19.172 -2.169 -2.877 1.00 0.00 32 SER A N 15
ATOM 19915 C CA . SER A 1 32 ? -19.609 -1.713 -4.189 1.00 0.00 32 SER A CA 15
ATOM 19916 C C . SER A 1 32 ? -18.474 -0.967 -4.889 1.00 0.00 32 SER A C 15
ATOM 19917 O O . SER A 1 32 ? -18.349 -0.995 -6.112 1.00 0.00 32 SER A O 15
ATOM 19925 N N . LYS A 1 33 ? -17.633 -0.321 -4.089 1.00 0.00 33 LYS A N 15
ATOM 19926 C CA . LYS A 1 33 ? -16.501 0.433 -4.606 1.00 0.00 33 LYS A CA 15
ATOM 19927 C C . LYS A 1 33 ? -15.289 -0.473 -4.786 1.00 0.00 33 LYS A C 15
ATOM 19928 O O . LYS A 1 33 ? -14.355 -0.132 -5.508 1.00 0.00 33 LYS A O 15
ATOM 19947 N N . TRP A 1 34 ? -15.331 -1.635 -4.136 1.00 0.00 34 TRP A N 15
ATOM 19948 C CA . TRP A 1 34 ? -14.202 -2.569 -4.102 1.00 0.00 34 TRP A CA 15
ATOM 19949 C C . TRP A 1 34 ? -13.674 -2.886 -5.501 1.00 0.00 34 TRP A C 15
ATOM 19950 O O . TRP A 1 34 ? -12.462 -2.872 -5.729 1.00 0.00 34 TRP A O 15
ATOM 19971 N N . ILE A 1 35 ? -14.580 -3.158 -6.433 1.00 0.00 35 ILE A N 15
ATOM 19972 C CA . ILE A 1 35 ? -14.185 -3.533 -7.785 1.00 0.00 35 ILE A CA 15
ATOM 19973 C C . ILE A 1 35 ? -13.392 -2.414 -8.468 1.00 0.00 35 ILE A C 15
ATOM 19974 O O . ILE A 1 35 ? -12.343 -2.662 -9.064 1.00 0.00 35 ILE A O 15
ATOM 19990 N N . ASP A 1 36 ? -13.866 -1.181 -8.346 1.00 0.00 36 ASP A N 15
ATOM 19991 C CA . ASP A 1 36 ? -13.216 -0.060 -9.013 1.00 0.00 36 ASP A CA 15
ATOM 19992 C C . ASP A 1 36 ? -11.990 0.380 -8.221 1.00 0.00 36 ASP A C 15
ATOM 19993 O O . ASP A 1 36 ? -10.997 0.819 -8.797 1.00 0.00 36 ASP A O 15
ATOM 20002 N N . PHE A 1 37 ? -12.059 0.237 -6.897 1.00 0.00 37 PHE A N 15
ATOM 20003 C CA . PHE A 1 37 ? -10.904 0.470 -6.032 1.00 0.00 37 PHE A CA 15
ATOM 20004 C C . PHE A 1 37 ? -9.740 -0.407 -6.466 1.00 0.00 37 PHE A C 15
ATOM 20005 O O . PHE A 1 37 ? -8.614 0.065 -6.635 1.00 0.00 37 PHE A O 15
ATOM 20022 N N . SER A 1 38 ? -10.031 -1.688 -6.656 1.00 0.00 38 SER A N 15
ATOM 20023 C CA . SER A 1 38 ? -9.037 -2.640 -7.116 1.00 0.00 38 SER A CA 15
ATOM 20024 C C . SER A 1 38 ? -8.512 -2.234 -8.491 1.00 0.00 38 SER A C 15
ATOM 20025 O O . SER A 1 38 ? -7.308 -2.250 -8.730 1.00 0.00 38 SER A O 15
ATOM 20033 N N . ASN A 1 39 ? -9.424 -1.849 -9.379 1.00 0.00 39 ASN A N 15
ATOM 20034 C CA . ASN A 1 39 ? -9.066 -1.419 -10.731 1.00 0.00 39 ASN A CA 15
ATOM 20035 C C . ASN A 1 39 ? -8.093 -0.245 -10.711 1.00 0.00 39 ASN A C 15
ATOM 20036 O O . ASN A 1 39 ? -7.086 -0.250 -11.424 1.00 0.00 39 ASN A O 15
ATOM 20047 N N . VAL A 1 40 ? -8.395 0.759 -9.896 1.00 0.00 40 VAL A N 15
ATOM 20048 C CA . VAL A 1 40 ? -7.530 1.924 -9.775 1.00 0.00 40 VAL A CA 15
ATOM 20049 C C . VAL A 1 40 ? -6.180 1.533 -9.182 1.00 0.00 40 VAL A C 15
ATOM 20050 O O . VAL A 1 40 ? -5.134 1.918 -9.701 1.00 0.00 40 VAL A O 15
ATOM 20063 N N . LEU A 1 41 ? -6.211 0.739 -8.117 1.00 0.00 41 LEU A N 15
ATOM 20064 C CA . LEU A 1 41 ? -4.987 0.324 -7.438 1.00 0.00 41 LEU A CA 15
ATOM 20065 C C . LEU A 1 41 ? -4.135 -0.565 -8.346 1.00 0.00 41 LEU A C 15
ATOM 20066 O O . LEU A 1 41 ? -2.909 -0.538 -8.279 1.00 0.00 41 LEU A O 15
ATOM 20082 N N . SER A 1 42 ? -4.791 -1.338 -9.210 1.00 0.00 42 SER A N 15
ATOM 20083 C CA . SER A 1 42 ? -4.091 -2.214 -10.148 1.00 0.00 42 SER A CA 15
ATOM 20084 C C . SER A 1 42 ? -3.312 -1.400 -11.177 1.00 0.00 42 SER A C 15
ATOM 20085 O O . SER A 1 42 ? -2.379 -1.899 -11.804 1.00 0.00 42 SER A O 15
ATOM 20093 N N . ARG A 1 43 ? -3.704 -0.146 -11.351 1.00 0.00 43 ARG A N 15
ATOM 20094 C CA . ARG A 1 43 ? -3.036 0.740 -12.291 1.00 0.00 43 ARG A CA 15
ATOM 20095 C C . ARG A 1 43 ? -2.160 1.742 -11.553 1.00 0.00 43 ARG A C 15
ATOM 20096 O O . ARG A 1 43 ? -1.628 2.678 -12.149 1.00 0.00 43 ARG A O 15
ATOM 20117 N N . LEU A 1 44 ? -2.005 1.535 -10.255 1.00 0.00 44 LE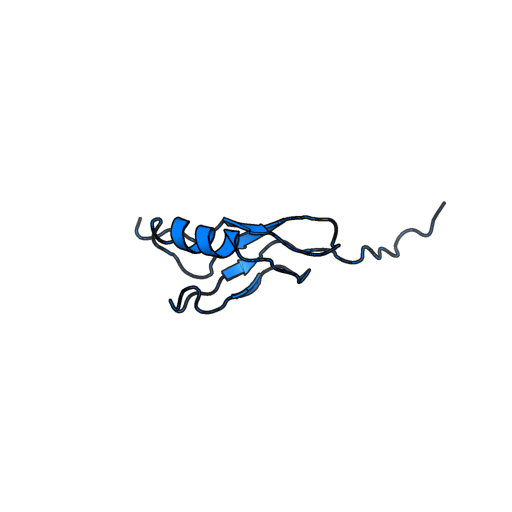U A N 15
ATOM 20118 C CA . LEU A 1 44 ? -1.195 2.418 -9.437 1.00 0.00 44 LEU A CA 15
ATOM 20119 C C . LEU A 1 44 ? 0.074 1.699 -8.988 1.00 0.00 44 LEU A C 15
ATOM 20120 O O . LEU A 1 44 ? 0.128 1.121 -7.903 1.00 0.00 44 LEU A O 15
ATOM 20136 N N . TYR A 1 45 ? 1.082 1.708 -9.847 1.00 0.00 45 TYR A N 15
ATOM 20137 C CA . TYR A 1 45 ? 2.342 1.055 -9.540 1.00 0.00 45 TYR A CA 15
ATOM 20138 C C . TYR A 1 45 ? 3.311 2.042 -8.909 1.00 0.00 45 TYR A C 15
ATOM 20139 O O . TYR A 1 45 ? 3.919 2.866 -9.596 1.00 0.00 45 TYR A O 15
ATOM 20157 N N . VAL A 1 46 ? 3.427 1.966 -7.593 1.00 0.00 46 VAL A N 15
ATOM 20158 C CA . VAL A 1 46 ? 4.283 2.864 -6.833 1.00 0.00 46 VAL A CA 15
ATOM 20159 C C . VAL A 1 46 ? 5.306 2.045 -6.049 1.00 0.00 46 VAL A C 15
ATOM 20160 O O . VAL A 1 46 ? 5.118 0.843 -5.845 1.00 0.00 46 VAL A O 15
ATOM 20173 N N . GLY A 1 47 ? 6.393 2.678 -5.640 1.00 0.00 47 GLY A N 15
ATOM 20174 C CA . GLY A 1 47 ? 7.383 1.998 -4.841 1.00 0.00 47 GLY A CA 15
ATOM 20175 C C . GLY A 1 47 ? 8.035 2.910 -3.828 1.00 0.00 47 GLY A C 15
ATOM 20176 O O . GLY A 1 47 ? 7.351 3.683 -3.157 1.00 0.00 47 GLY A O 15
ATOM 20180 N N . VAL A 1 48 ? 9.364 2.825 -3.744 1.00 0.00 48 VAL A N 15
ATOM 20181 C CA . VAL A 1 48 ? 10.153 3.588 -2.774 1.00 0.00 48 VAL A CA 15
ATOM 20182 C C . VAL A 1 48 ? 9.942 3.046 -1.359 1.00 0.00 48 VAL A C 15
ATOM 20183 O O . VAL A 1 48 ? 8.835 3.084 -0.827 1.00 0.00 48 VAL A O 15
ATOM 20196 N N . PRO A 1 49 ? 11.010 2.506 -0.747 1.00 0.00 49 PRO A N 15
ATOM 20197 C CA . PRO A 1 49 ? 10.960 1.952 0.614 1.00 0.00 49 PRO A CA 15
ATOM 20198 C C . PRO A 1 49 ? 10.399 2.939 1.635 1.00 0.00 49 PRO A C 15
ATOM 20199 O O . PRO A 1 49 ? 11.024 3.953 1.952 1.00 0.00 49 PRO A O 15
ATOM 20210 N N . THR A 1 50 ? 9.211 2.634 2.135 1.00 0.00 50 THR A N 15
ATOM 20211 C CA . THR A 1 50 ? 8.511 3.508 3.057 1.00 0.00 50 THR A CA 15
ATOM 20212 C C . THR A 1 50 ? 8.472 2.934 4.475 1.00 0.00 50 THR A C 15
ATOM 20213 O O . THR A 1 50 ? 9.139 1.942 4.781 1.00 0.00 50 THR A O 15
ATOM 20224 N N . LYS A 1 51 ? 7.692 3.576 5.339 1.00 0.00 51 LYS A N 15
ATOM 20225 C CA . LYS A 1 51 ? 7.561 3.161 6.730 1.00 0.00 51 LYS A CA 15
ATOM 20226 C C . LYS A 1 51 ? 6.090 2.985 7.085 1.00 0.00 51 LYS A C 15
ATOM 20227 O O . LYS A 1 51 ? 5.217 3.419 6.337 1.00 0.00 51 LYS A O 15
ATOM 20246 N N . SER A 1 52 ? 5.819 2.356 8.219 1.00 0.00 52 SER A N 15
ATOM 20247 C CA . SER A 1 52 ? 4.448 2.099 8.644 1.00 0.00 52 SER A CA 15
ATOM 20248 C C . SER A 1 52 ? 3.694 3.408 8.852 1.00 0.00 52 SER A C 15
ATOM 20249 O O . SER A 1 52 ? 4.192 4.327 9.503 1.00 0.00 52 SER A O 15
ATOM 20257 N N . GLY A 1 53 ? 2.502 3.487 8.280 1.00 0.00 53 GLY A N 15
ATOM 20258 C CA . GLY A 1 53 ? 1.701 4.680 8.410 1.00 0.00 53 GLY A CA 15
ATOM 20259 C C . GLY A 1 53 ? 1.938 5.636 7.268 1.00 0.00 53 GLY A C 15
ATOM 20260 O O . GLY A 1 53 ? 1.671 6.835 7.383 1.00 0.00 53 GLY A O 15
ATOM 20264 N N . ASN A 1 54 ? 2.446 5.114 6.160 1.00 0.00 54 ASN A N 15
ATOM 20265 C CA . ASN A 1 54 ? 2.695 5.954 4.993 1.00 0.00 54 ASN A CA 15
ATOM 20266 C C . ASN A 1 54 ? 1.455 5.994 4.115 1.00 0.00 54 ASN A C 15
ATOM 20267 O O . ASN A 1 54 ? 0.850 4.963 3.832 1.00 0.00 54 ASN A O 15
ATOM 20278 N N . VAL A 1 55 ? 1.056 7.187 3.714 1.00 0.00 55 VAL A N 15
ATOM 20279 C CA . VAL A 1 55 ? -0.119 7.342 2.872 1.00 0.00 55 VAL A CA 15
ATOM 20280 C C . VAL A 1 55 ? 0.267 7.213 1.406 1.00 0.00 55 VAL A C 15
ATOM 20281 O O . VAL A 1 55 ? 0.887 8.113 0.840 1.00 0.00 55 VAL A O 15
ATOM 20294 N N . VAL A 1 56 ? -0.085 6.085 0.805 1.00 0.00 56 VAL A N 15
ATOM 20295 C CA . VAL A 1 56 ? 0.201 5.847 -0.599 1.00 0.00 56 VAL A CA 15
ATOM 20296 C C . VAL A 1 56 ? -0.640 6.778 -1.462 1.00 0.00 56 VAL A C 15
ATOM 20297 O O . VAL A 1 56 ? -0.116 7.544 -2.268 1.00 0.00 56 VAL A O 15
ATOM 20310 N N . CYS A 1 57 ? -1.949 6.720 -1.269 1.00 0.00 57 CYS A N 15
ATOM 20311 C CA . CYS A 1 57 ? -2.854 7.607 -1.969 1.00 0.00 57 CYS A CA 15
ATOM 20312 C C . CYS A 1 57 ? -3.811 8.245 -0.970 1.00 0.00 57 CYS A C 15
ATOM 20313 O O . CYS A 1 57 ? -4.536 7.549 -0.252 1.00 0.00 57 CYS A O 15
ATOM 20321 N N . LYS A 1 58 ? -3.792 9.566 -0.916 1.00 0.00 58 LYS A N 15
ATOM 20322 C CA . LYS A 1 58 ? -4.589 10.304 0.049 1.00 0.00 58 LYS A CA 15
ATOM 20323 C C . LYS A 1 58 ? -5.936 10.675 -0.555 1.00 0.00 58 LYS A C 15
ATOM 20324 O O . LYS A 1 58 ? -6.007 11.482 -1.483 1.00 0.00 58 LYS A O 15
ATOM 20343 N N . ASN A 1 59 ? -6.996 10.071 -0.019 1.00 0.00 59 ASN A N 15
ATOM 20344 C CA . ASN A 1 59 ? -8.347 10.212 -0.564 1.00 0.00 59 ASN A CA 15
ATOM 20345 C C . ASN A 1 59 ? -8.368 9.731 -2.014 1.00 0.00 59 ASN A C 15
ATOM 20346 O O . ASN A 1 59 ? -8.807 10.440 -2.920 1.00 0.00 59 ASN A O 15
ATOM 20357 N N . ILE A 1 60 ? -7.915 8.488 -2.189 1.00 0.00 60 ILE A N 15
ATOM 20358 C CA . ILE A 1 60 ? -7.665 7.881 -3.502 1.00 0.00 60 ILE A CA 15
ATOM 20359 C C . ILE A 1 60 ? -8.799 8.100 -4.512 1.00 0.00 60 ILE A C 15
ATOM 20360 O O . ILE A 1 60 ? -8.544 8.410 -5.675 1.00 0.00 60 ILE A O 15
ATOM 20376 N N . MET A 1 61 ? -10.042 7.949 -4.079 1.00 0.00 61 MET A N 15
ATOM 20377 C CA . MET A 1 61 ? -11.168 8.036 -4.999 1.00 0.00 61 MET A CA 15
ATOM 20378 C C . MET A 1 61 ? -12.227 9.001 -4.493 1.00 0.00 61 MET A C 15
ATOM 20379 O O . MET A 1 61 ? -13.409 8.853 -4.808 1.00 0.00 61 MET A O 15
ATOM 20393 N N . ASN A 1 62 ? -11.787 10.002 -3.731 1.00 0.00 62 ASN A N 15
ATOM 20394 C CA . ASN A 1 62 ? -12.684 11.019 -3.176 1.00 0.00 62 ASN A CA 15
ATOM 20395 C C . ASN A 1 62 ? -13.827 10.363 -2.398 1.00 0.00 62 ASN A C 15
ATOM 20396 O O . ASN A 1 62 ? -14.973 10.322 -2.852 1.00 0.00 62 ASN A O 15
ATOM 20407 N N . THR A 1 63 ? -13.502 9.826 -1.233 1.00 0.00 63 THR A N 15
ATOM 20408 C CA . THR A 1 63 ? -14.476 9.109 -0.426 1.00 0.00 63 THR A CA 15
ATOM 20409 C C . THR A 1 63 ? -14.096 9.154 1.060 1.00 0.00 63 THR A C 15
ATOM 20410 O O . THR A 1 63 ? -14.662 8.426 1.879 1.00 0.00 63 THR A O 15
ATOM 20421 N N . GLY A 1 64 ? -13.159 10.032 1.405 1.00 0.00 64 GLY A N 15
ATOM 20422 C CA . GLY A 1 64 ? -12.709 10.140 2.782 1.00 0.00 64 GLY A CA 15
ATOM 20423 C C . GLY A 1 64 ? -11.924 8.925 3.235 1.00 0.00 64 GLY A C 15
ATOM 20424 O O . GLY A 1 64 ? -12.057 8.482 4.376 1.00 0.00 64 GLY A O 15
ATOM 20428 N N . VAL A 1 65 ? -11.119 8.377 2.335 1.00 0.00 65 VAL A N 15
ATOM 20429 C CA . VAL A 1 65 ? -10.309 7.207 2.642 1.00 0.00 65 VAL A CA 15
ATOM 20430 C C . VAL A 1 65 ? -8.845 7.456 2.304 1.00 0.00 65 VAL A C 15
ATOM 20431 O O . VAL A 1 65 ? -8.499 7.747 1.159 1.00 0.00 65 VAL A O 15
ATOM 20444 N N . ASP A 1 66 ? -7.999 7.341 3.311 1.00 0.00 66 ASP A N 15
ATOM 20445 C CA . ASP A 1 66 ? -6.562 7.406 3.114 1.00 0.00 66 ASP A CA 15
ATOM 20446 C C . ASP A 1 66 ? -6.018 5.995 3.003 1.00 0.00 66 ASP A C 15
ATOM 20447 O O . ASP A 1 66 ? -6.204 5.174 3.905 1.00 0.00 66 ASP A O 15
ATOM 20456 N N . ILE A 1 67 ? -5.371 5.702 1.888 1.00 0.00 67 ILE A N 15
ATOM 20457 C CA . ILE A 1 67 ? -4.782 4.390 1.690 1.00 0.00 67 ILE A CA 15
ATOM 20458 C C . ILE A 1 67 ? -3.370 4.382 2.245 1.00 0.00 67 ILE A C 15
ATOM 20459 O O . ILE A 1 67 ? -2.444 4.913 1.631 1.00 0.00 67 ILE A O 15
ATOM 20475 N N . ILE A 1 68 ? -3.219 3.804 3.421 1.00 0.00 68 ILE A N 15
ATOM 20476 C CA . ILE A 1 68 ? -1.946 3.803 4.108 1.00 0.00 68 ILE A CA 15
ATOM 20477 C C . ILE A 1 68 ? -1.323 2.419 4.116 1.00 0.00 68 ILE A C 15
ATOM 20478 O O . ILE A 1 68 ? -2.012 1.412 4.274 1.00 0.00 68 ILE A O 15
ATOM 20494 N N . CYS A 1 69 ? -0.022 2.380 3.922 1.00 0.00 69 CYS A N 15
ATOM 20495 C CA . CYS A 1 69 ? 0.717 1.144 4.015 1.00 0.00 69 CYS A CA 15
ATOM 20496 C C . CYS A 1 69 ? 1.300 1.012 5.414 1.00 0.00 69 CYS A C 15
ATOM 20497 O O . CYS A 1 69 ? 1.674 2.008 6.040 1.00 0.00 69 CYS A O 15
ATOM 20505 N N . THR A 1 70 ? 1.361 -0.209 5.905 1.00 0.00 70 THR A N 15
ATOM 20506 C CA . THR A 1 70 ? 1.812 -0.459 7.258 1.00 0.00 70 THR A CA 15
ATOM 20507 C C . THR A 1 70 ? 3.026 -1.377 7.254 1.00 0.00 70 THR A C 15
ATOM 20508 O O . THR A 1 70 ? 3.488 -1.830 8.301 1.00 0.00 70 THR A O 15
ATOM 20519 N N . LYS A 1 71 ? 3.560 -1.629 6.069 1.00 0.00 71 LYS A N 15
ATOM 20520 C CA . LYS A 1 71 ? 4.752 -2.436 5.955 1.00 0.00 71 LYS A CA 15
ATOM 20521 C C . LYS A 1 71 ? 5.962 -1.527 5.863 1.00 0.00 71 LYS A C 15
ATOM 20522 O O . LYS A 1 71 ? 5.973 -0.563 5.101 1.00 0.00 71 LYS A O 15
ATOM 20541 N N . ASN A 1 72 ? 6.961 -1.822 6.664 1.00 0.00 72 ASN A N 15
ATOM 20542 C CA . ASN A 1 72 ? 8.189 -1.054 6.667 1.00 0.00 72 ASN A CA 15
ATOM 20543 C C . ASN A 1 72 ? 9.182 -1.663 5.691 1.00 0.00 72 ASN A C 15
ATOM 20544 O O . ASN A 1 72 ? 9.602 -2.809 5.855 1.00 0.00 72 ASN A O 15
ATOM 20555 N N . LEU A 1 73 ? 9.532 -0.906 4.662 1.00 0.00 73 LEU A N 15
ATOM 20556 C CA . LEU A 1 73 ? 10.454 -1.389 3.645 1.00 0.00 73 LEU A CA 15
ATOM 20557 C C . LEU A 1 73 ? 11.870 -0.911 3.936 1.00 0.00 73 LEU A C 15
ATOM 20558 O O . LEU A 1 73 ? 12.114 0.294 4.006 1.00 0.00 73 LEU A O 15
ATOM 20574 N N . PRO A 1 74 ? 12.818 -1.841 4.136 1.00 0.00 74 PRO A N 15
ATOM 20575 C CA . PRO A 1 74 ? 14.235 -1.498 4.255 1.00 0.00 74 PRO A CA 15
ATOM 20576 C C . PRO A 1 74 ? 14.714 -0.748 3.017 1.00 0.00 74 PRO A C 15
ATOM 20577 O O . PRO A 1 74 ? 14.590 -1.244 1.895 1.00 0.00 74 PRO A O 15
ATOM 20588 N N . LYS A 1 75 ? 15.247 0.446 3.232 1.00 0.00 75 LYS A N 15
ATOM 20589 C CA . LYS A 1 75 ? 15.572 1.351 2.142 1.00 0.00 75 LYS A CA 15
ATOM 20590 C C . LYS A 1 75 ? 16.750 0.855 1.318 1.00 0.00 75 LYS A C 15
ATOM 20591 O O . LYS A 1 75 ? 16.590 0.424 0.176 1.00 0.00 75 LYS A O 15
ATOM 20610 N N . ASP A 1 76 ? 17.922 0.917 1.900 1.00 0.00 76 ASP A N 15
ATOM 20611 C CA . ASP A 1 76 ? 19.144 0.601 1.179 1.00 0.00 76 ASP A CA 15
ATOM 20612 C C . ASP A 1 76 ? 19.856 -0.586 1.798 1.00 0.00 76 ASP A C 15
ATOM 20613 O O . ASP A 1 76 ? 20.518 -0.459 2.829 1.00 0.00 76 ASP A O 15
ATOM 20622 N N . SER A 1 77 ? 19.696 -1.745 1.174 1.00 0.00 77 SER A N 15
ATOM 20623 C CA . SER A 1 77 ? 20.433 -2.933 1.568 1.00 0.00 77 SER A CA 15
ATOM 20624 C C . SER A 1 77 ? 21.905 -2.751 1.211 1.00 0.00 77 SER A C 15
ATOM 20625 O O . SER A 1 77 ? 22.302 -2.907 0.052 1.00 0.00 77 SER A O 15
ATOM 20633 N N . LEU A 1 78 ? 22.703 -2.391 2.208 1.00 0.00 78 LEU A N 15
ATOM 20634 C CA . LEU A 1 78 ? 24.102 -2.064 1.988 1.00 0.00 78 LEU A CA 15
ATOM 20635 C C . LEU A 1 78 ? 24.937 -3.318 1.788 1.00 0.00 78 LEU A C 15
ATOM 20636 O O . LEU A 1 78 ? 25.439 -3.913 2.742 1.00 0.00 78 LEU A O 15
ATOM 20652 N N . GLU A 1 79 ? 25.055 -3.723 0.537 1.00 0.00 79 GLU A N 15
ATOM 20653 C CA . GLU A 1 79 ? 25.876 -4.857 0.170 1.00 0.00 79 GLU A CA 15
ATOM 20654 C C . GLU A 1 79 ? 26.757 -4.465 -1.012 1.00 0.00 79 GLU A C 15
ATOM 20655 O O . GLU A 1 79 ? 26.312 -4.460 -2.161 1.00 0.00 79 GLU A O 15
ATOM 20667 N N . HIS A 1 80 ? 27.998 -4.101 -0.721 1.00 0.00 80 HIS A N 15
ATOM 20668 C CA . HIS A 1 80 ? 28.908 -3.615 -1.750 1.00 0.00 80 HIS A CA 15
ATOM 20669 C C . HIS A 1 80 ? 30.024 -4.630 -2.004 1.00 0.00 80 HIS A C 15
ATOM 20670 O O . HIS A 1 80 ? 31.002 -4.348 -2.700 1.00 0.00 80 HIS A O 15
ATOM 20685 N N . HIS A 1 81 ? 29.865 -5.824 -1.456 1.00 0.00 81 HIS A N 15
ATOM 20686 C CA . HIS A 1 81 ? 30.862 -6.868 -1.622 1.00 0.00 81 HIS A CA 15
ATOM 20687 C C . HIS A 1 81 ? 30.552 -7.694 -2.856 1.00 0.00 81 HIS A C 15
ATOM 20688 O O . HIS A 1 81 ? 29.448 -7.634 -3.403 1.00 0.00 81 HIS A O 15
ATOM 20703 N N . HIS A 1 82 ? 31.533 -8.451 -3.304 1.00 0.00 82 HIS A N 15
ATOM 20704 C CA . HIS A 1 82 ? 31.310 -9.435 -4.342 1.00 0.00 82 HIS A CA 15
ATOM 20705 C C . HIS A 1 82 ? 31.117 -10.790 -3.683 1.00 0.00 82 HIS A C 15
ATOM 20706 O O . HIS A 1 82 ? 31.194 -10.885 -2.458 1.00 0.00 82 HIS A O 15
ATOM 20721 N N . HIS A 1 83 ? 30.870 -11.830 -4.472 1.00 0.00 83 HIS A N 15
ATOM 20722 C CA . HIS A 1 83 ? 30.510 -13.130 -3.913 1.00 0.00 83 HIS A CA 15
ATOM 20723 C C . HIS A 1 83 ? 31.594 -13.627 -2.959 1.00 0.00 83 HIS A C 15
ATOM 20724 O O . HIS A 1 83 ? 31.297 -14.025 -1.831 1.00 0.00 83 HIS A O 15
ATOM 20739 N N . HIS A 1 84 ? 32.839 -13.615 -3.419 1.00 0.00 84 HIS A N 15
ATOM 20740 C CA . HIS A 1 84 ? 33.977 -13.925 -2.562 1.00 0.00 84 HIS A CA 15
ATOM 20741 C C . HIS A 1 84 ? 35.272 -13.506 -3.252 1.00 0.00 84 HIS A C 15
ATOM 20742 O O . HIS A 1 84 ? 36.038 -12.705 -2.721 1.00 0.00 84 HIS A O 15
ATOM 20757 N N . HIS A 1 85 ? 35.509 -14.065 -4.428 1.00 0.00 85 HIS A N 15
ATOM 20758 C CA . HIS A 1 85 ? 36.606 -13.637 -5.284 1.00 0.00 85 HIS A CA 15
ATOM 20759 C C . HIS A 1 85 ? 36.274 -13.981 -6.728 1.00 0.00 85 HIS A C 15
ATOM 20760 O O . HIS A 1 85 ? 35.774 -15.104 -6.967 1.00 0.00 85 HIS A O 15
ATOM 20776 N N . MET A 1 1 ? -25.012 -0.536 3.355 1.00 0.00 1 MET A N 16
ATOM 20777 C CA . MET A 1 1 ? -24.911 -2.011 3.289 1.00 0.00 1 MET A CA 16
ATOM 20778 C C . MET A 1 1 ? -23.968 -2.508 4.377 1.00 0.00 1 MET A C 16
ATOM 20779 O O . MET A 1 1 ? -24.400 -3.110 5.361 1.00 0.00 1 MET A O 16
ATOM 20795 N N . HIS A 1 2 ? -22.679 -2.233 4.209 1.00 0.00 2 HIS A N 16
ATOM 20796 C CA . HIS A 1 2 ? -21.696 -2.546 5.233 1.00 0.00 2 HIS A CA 16
ATOM 20797 C C . HIS A 1 2 ? -20.387 -1.834 4.939 1.00 0.00 2 HIS A C 16
ATOM 20798 O O . HIS A 1 2 ? -19.797 -2.011 3.873 1.00 0.00 2 HIS A O 16
ATOM 20813 N N . LYS A 1 3 ? -19.952 -1.017 5.882 1.00 0.00 3 LYS A N 16
ATOM 20814 C CA . LYS A 1 3 ? -18.678 -0.330 5.772 1.00 0.00 3 LYS A CA 16
ATOM 20815 C C . LYS A 1 3 ? -17.586 -1.175 6.427 1.00 0.00 3 LYS A C 16
ATOM 20816 O O . LYS A 1 3 ? -17.597 -1.380 7.639 1.00 0.00 3 LYS A O 16
ATOM 20835 N N . ASP A 1 4 ? -16.664 -1.674 5.616 1.00 0.00 4 ASP A N 16
ATOM 20836 C CA . ASP A 1 4 ? -15.595 -2.550 6.090 1.00 0.00 4 ASP A CA 16
ATOM 20837 C C . ASP A 1 4 ? -14.255 -2.029 5.571 1.00 0.00 4 ASP A C 16
ATOM 20838 O O . ASP A 1 4 ? -14.223 -1.136 4.730 1.00 0.00 4 ASP A O 16
ATOM 20847 N N . ILE A 1 5 ? -13.156 -2.586 6.045 1.00 0.00 5 ILE A N 16
ATOM 20848 C CA . ILE A 1 5 ? -11.838 -2.074 5.694 1.00 0.00 5 ILE A CA 16
ATOM 20849 C C . ILE A 1 5 ? -11.313 -2.723 4.415 1.00 0.00 5 ILE A C 16
ATOM 20850 O O . ILE A 1 5 ? -11.035 -3.925 4.387 1.00 0.00 5 ILE A O 16
ATOM 20866 N N . PHE A 1 6 ? -11.190 -1.927 3.355 1.00 0.00 6 PHE A N 16
ATOM 20867 C CA . PHE A 1 6 ? -10.598 -2.401 2.112 1.00 0.00 6 PHE A CA 16
ATOM 20868 C C . PHE A 1 6 ? -9.122 -2.714 2.314 1.00 0.00 6 PHE A C 16
ATOM 20869 O O . PHE A 1 6 ? -8.318 -1.829 2.612 1.00 0.00 6 PHE A O 16
ATOM 20886 N N . THR A 1 7 ? -8.781 -3.979 2.170 1.00 0.00 7 THR A N 16
ATOM 20887 C CA . THR A 1 7 ? -7.406 -4.419 2.267 1.00 0.00 7 THR A CA 16
ATOM 20888 C C . THR A 1 7 ? -7.006 -5.149 0.988 1.00 0.00 7 THR A C 16
ATOM 20889 O O . THR A 1 7 ? -7.754 -5.995 0.490 1.00 0.00 7 THR A O 16
ATOM 20900 N N . SER A 1 8 ? -5.848 -4.817 0.449 1.00 0.00 8 SER A N 16
ATOM 20901 C CA . SER A 1 8 ? -5.392 -5.414 -0.794 1.00 0.00 8 SER A CA 16
ATOM 20902 C C . SER A 1 8 ? -3.868 -5.404 -0.843 1.00 0.00 8 SER A C 16
ATOM 20903 O O . SER A 1 8 ? -3.215 -5.223 0.182 1.00 0.00 8 SER A O 16
ATOM 20911 N N . VAL A 1 9 ? -3.311 -5.597 -2.025 1.00 0.00 9 VAL A N 16
ATOM 20912 C CA . VAL A 1 9 ? -1.871 -5.586 -2.207 1.00 0.00 9 VAL A CA 16
ATOM 20913 C C . VAL A 1 9 ? -1.520 -4.892 -3.520 1.00 0.00 9 VAL A C 16
ATOM 20914 O O . VAL A 1 9 ? -2.176 -5.104 -4.542 1.00 0.00 9 VAL A O 16
ATOM 20927 N N . VAL A 1 10 ? -0.509 -4.041 -3.485 1.00 0.00 10 VAL A N 16
ATOM 20928 C CA . VAL A 1 10 ? -0.101 -3.304 -4.667 1.00 0.00 10 VAL A CA 16
ATOM 20929 C C . VAL A 1 10 ? 1.367 -3.579 -4.979 1.00 0.00 10 VAL A C 16
ATOM 20930 O O . VAL A 1 10 ? 2.163 -3.848 -4.075 1.00 0.00 10 VAL A O 16
ATOM 20943 N N . ARG A 1 11 ? 1.714 -3.545 -6.259 1.00 0.00 11 ARG A N 16
ATOM 20944 C CA . ARG A 1 11 ? 3.074 -3.832 -6.696 1.00 0.00 11 ARG A CA 16
ATOM 20945 C C . ARG A 1 11 ? 4.013 -2.679 -6.356 1.00 0.00 11 ARG A C 16
ATOM 20946 O O . ARG A 1 11 ? 3.636 -1.506 -6.437 1.00 0.00 11 ARG A O 16
ATOM 20967 N N . VAL A 1 12 ? 5.235 -3.026 -5.981 1.00 0.00 12 VAL A N 16
ATOM 20968 C CA . VAL A 1 12 ? 6.187 -2.056 -5.474 1.00 0.00 12 VAL A CA 16
ATOM 20969 C C . VAL A 1 12 ? 7.272 -1.738 -6.503 1.00 0.00 12 VAL A C 16
ATOM 20970 O O . VAL A 1 12 ? 7.670 -2.585 -7.301 1.00 0.00 12 VAL A O 16
ATOM 20983 N N . ARG A 1 13 ? 7.715 -0.494 -6.477 1.00 0.00 13 ARG A N 16
ATOM 20984 C CA . ARG A 1 13 ? 8.730 0.019 -7.383 1.00 0.00 13 ARG A CA 16
ATOM 20985 C C . ARG A 1 13 ? 9.664 0.949 -6.592 1.00 0.00 13 ARG A C 16
ATOM 20986 O O . ARG A 1 13 ? 9.521 1.077 -5.372 1.00 0.00 13 ARG A O 16
ATOM 21007 N N . GLY A 1 14 ? 10.657 1.534 -7.248 1.00 0.00 14 GLY A N 16
ATOM 21008 C CA . GLY A 1 14 ? 11.371 2.643 -6.643 1.00 0.00 14 GLY A CA 16
ATOM 21009 C C . GLY A 1 14 ? 12.804 2.329 -6.273 1.00 0.00 14 GLY A C 16
ATOM 21010 O O . GLY A 1 14 ? 13.428 1.434 -6.844 1.00 0.00 14 GLY A O 16
ATOM 21014 N N . SER A 1 15 ? 13.304 3.065 -5.285 1.00 0.00 15 SER A N 16
ATOM 21015 C CA . SER A 1 15 ? 14.705 3.008 -4.880 1.00 0.00 15 SER A CA 16
ATOM 21016 C C . SER A 1 15 ? 15.014 1.774 -4.024 1.00 0.00 15 SER A C 16
ATOM 21017 O O . SER A 1 15 ? 16.003 1.749 -3.293 1.00 0.00 15 SER A O 16
ATOM 21025 N N . LYS A 1 16 ? 14.165 0.760 -4.111 1.00 0.00 16 LYS A N 16
ATOM 21026 C CA . LYS A 1 16 ? 14.421 -0.506 -3.447 1.00 0.00 16 LYS A CA 16
ATOM 21027 C C . LYS A 1 16 ? 13.647 -1.595 -4.167 1.00 0.00 16 LYS A C 16
ATOM 21028 O O . LYS A 1 16 ? 12.535 -1.360 -4.650 1.00 0.00 16 LYS A O 16
ATOM 21047 N N . LYS A 1 17 ? 14.238 -2.766 -4.282 1.00 0.00 17 LYS A N 16
ATOM 21048 C CA . LYS A 1 17 ? 13.608 -3.834 -5.029 1.00 0.00 17 LYS A CA 16
ATOM 21049 C C . LYS A 1 17 ? 12.675 -4.626 -4.130 1.00 0.00 17 LYS A C 16
ATOM 21050 O O . LYS A 1 17 ? 13.073 -5.608 -3.503 1.00 0.00 17 LYS A O 16
ATOM 21069 N N . TYR A 1 18 ? 11.441 -4.163 -4.038 1.00 0.00 18 TYR A N 16
ATOM 21070 C CA . TYR A 1 18 ? 10.426 -4.886 -3.304 1.00 0.00 18 TYR A CA 16
ATOM 21071 C C . TYR A 1 18 ? 9.318 -5.292 -4.266 1.00 0.00 18 TYR A C 16
ATOM 21072 O O . TYR A 1 18 ? 8.979 -4.532 -5.169 1.00 0.00 18 TYR A O 16
ATOM 21090 N N . ASN A 1 19 ? 8.771 -6.486 -4.087 1.00 0.00 19 ASN A N 16
ATOM 21091 C CA . ASN A 1 19 ? 7.799 -7.019 -5.037 1.00 0.00 19 ASN A CA 16
ATOM 21092 C C . ASN A 1 19 ? 6.422 -6.398 -4.854 1.00 0.00 19 ASN A C 16
ATOM 21093 O O . ASN A 1 19 ? 5.958 -5.631 -5.696 1.00 0.00 19 ASN A O 16
ATOM 21104 N N . VAL A 1 20 ? 5.778 -6.736 -3.759 1.00 0.00 20 VAL A N 16
ATOM 21105 C CA . VAL A 1 20 ? 4.423 -6.265 -3.484 1.00 0.00 20 VAL A CA 16
ATOM 21106 C C . VAL A 1 20 ? 4.279 -5.829 -2.032 1.00 0.00 20 VAL A C 16
ATOM 21107 O O . VAL A 1 20 ? 4.945 -6.366 -1.146 1.00 0.00 20 VAL A O 16
ATOM 21120 N N . VAL A 1 21 ? 3.424 -4.843 -1.797 1.00 0.00 21 VAL A N 16
ATOM 21121 C CA . VAL A 1 21 ? 3.158 -4.368 -0.449 1.00 0.00 21 VAL A CA 16
ATOM 21122 C C . VAL A 1 21 ? 1.651 -4.362 -0.165 1.00 0.00 21 VAL A C 16
ATOM 21123 O O . VAL A 1 21 ? 0.858 -3.840 -0.953 1.00 0.00 21 VAL A O 16
ATOM 21136 N N . PRO A 1 22 ? 1.233 -4.996 0.941 1.00 0.00 22 PRO A N 16
ATOM 21137 C CA . PRO A 1 22 ? -0.172 -5.010 1.363 1.00 0.00 22 PRO A CA 16
ATOM 21138 C C . PRO A 1 22 ? -0.637 -3.651 1.888 1.00 0.00 22 PRO A C 16
ATOM 21139 O O . PRO A 1 22 ? 0.045 -3.007 2.693 1.00 0.00 22 PRO A O 16
ATOM 21150 N N . VAL A 1 23 ? -1.803 -3.228 1.431 1.00 0.00 23 VAL A N 16
ATOM 21151 C CA . VAL A 1 23 ? -2.362 -1.937 1.797 1.00 0.00 23 VAL A CA 16
ATOM 21152 C C . VAL A 1 23 ? -3.702 -2.102 2.506 1.00 0.00 23 VAL A C 16
ATOM 21153 O O . VAL A 1 23 ? -4.300 -3.183 2.486 1.00 0.00 23 VAL A O 16
ATOM 21166 N N . LYS A 1 24 ? -4.163 -1.030 3.130 1.00 0.00 24 LYS A N 16
ATOM 21167 C CA . LYS A 1 24 ? -5.439 -1.025 3.826 1.00 0.00 24 LYS A CA 16
ATOM 21168 C C . LYS A 1 24 ? -6.089 0.352 3.734 1.00 0.00 24 LYS A C 16
ATOM 21169 O O . LYS A 1 24 ? -5.501 1.293 3.199 1.00 0.00 24 LYS A O 16
ATOM 21188 N N . SER A 1 25 ? -7.295 0.462 4.268 1.00 0.00 25 SER A N 16
ATOM 21189 C CA . SER A 1 25 ? -7.992 1.736 4.341 1.00 0.00 25 SER A CA 16
ATOM 21190 C C . SER A 1 25 ? -8.046 2.213 5.789 1.00 0.00 25 SER A C 16
ATOM 21191 O O . SER A 1 25 ? -8.392 1.443 6.687 1.00 0.00 25 SER A O 16
ATOM 21199 N N . ASN A 1 26 ? -7.681 3.472 6.020 1.00 0.00 26 ASN A N 16
ATOM 21200 C CA . ASN A 1 26 ? -7.699 4.023 7.374 1.00 0.00 26 ASN A CA 16
ATOM 21201 C C . ASN A 1 26 ? -9.121 4.387 7.781 1.00 0.00 26 ASN A C 16
ATOM 21202 O O . ASN A 1 26 ? -9.393 4.669 8.947 1.00 0.00 26 ASN A O 16
ATOM 21213 N N . LYS A 1 27 ? -10.024 4.375 6.811 1.00 0.00 27 LYS A N 16
ATOM 21214 C CA . LYS A 1 27 ? -11.432 4.609 7.075 1.00 0.00 27 LYS A CA 16
ATOM 21215 C C . LYS A 1 27 ? -12.256 3.588 6.299 1.00 0.00 27 LYS A C 16
ATOM 21216 O O . LYS A 1 27 ? -11.963 3.318 5.134 1.00 0.00 27 LYS A O 16
ATOM 21235 N N . PRO A 1 28 ? -13.266 2.983 6.945 1.00 0.00 28 PRO A N 16
ATOM 21236 C CA . PRO A 1 28 ? -14.097 1.940 6.333 1.00 0.00 28 PRO A CA 16
ATOM 21237 C C . PRO A 1 28 ? -14.766 2.385 5.032 1.00 0.00 28 PRO A C 16
ATOM 21238 O O . PRO A 1 28 ? -15.212 3.527 4.892 1.00 0.00 28 PRO A O 16
ATOM 21249 N N . VAL A 1 29 ? -14.821 1.460 4.088 1.00 0.00 29 VAL A N 16
ATOM 21250 C CA . VAL A 1 29 ? -15.445 1.682 2.797 1.00 0.00 29 VAL A CA 16
ATOM 21251 C C . VAL A 1 29 ? -16.551 0.661 2.567 1.00 0.00 29 VAL A C 16
ATOM 21252 O O . VAL A 1 29 ? -16.734 -0.252 3.367 1.00 0.00 29 VAL A O 16
ATOM 21265 N N . GLU A 1 30 ? -17.286 0.816 1.481 1.00 0.00 30 GLU A N 16
ATOM 21266 C CA . GLU A 1 30 ? -18.363 -0.109 1.153 1.00 0.00 30 GLU A CA 16
ATOM 21267 C C . GLU A 1 30 ? -17.794 -1.453 0.712 1.00 0.00 30 GLU A C 16
ATOM 21268 O O . GLU A 1 30 ? -16.786 -1.503 0.007 1.00 0.00 30 GLU A O 16
ATOM 21280 N N . ILE A 1 31 ? -18.427 -2.538 1.136 1.00 0.00 31 ILE A N 16
ATOM 21281 C CA . ILE A 1 31 ? -18.064 -3.859 0.645 1.00 0.00 31 ILE A CA 16
ATOM 21282 C C . ILE A 1 31 ? -18.427 -3.970 -0.832 1.00 0.00 31 ILE A C 16
ATOM 21283 O O . ILE A 1 31 ? -19.332 -3.276 -1.299 1.00 0.00 31 ILE A O 16
ATOM 21299 N N . SER A 1 32 ? -17.688 -4.806 -1.564 1.00 0.00 32 SER A N 16
ATOM 21300 C CA . SER A 1 32 ? -17.851 -4.960 -3.017 1.00 0.00 32 SER A CA 16
ATOM 21301 C C . SER A 1 32 ? -17.308 -3.736 -3.767 1.00 0.00 32 SER A C 16
ATOM 21302 O O . SER A 1 32 ? -16.774 -3.856 -4.870 1.00 0.00 32 SER A O 16
ATOM 21310 N N . LYS A 1 33 ? -17.425 -2.567 -3.145 1.00 0.00 33 LYS A N 16
ATOM 21311 C CA . LYS A 1 33 ? -16.860 -1.327 -3.669 1.00 0.00 33 LYS A CA 16
ATOM 21312 C C . LYS A 1 33 ? -15.332 -1.428 -3.708 1.00 0.00 33 LYS A C 16
ATOM 21313 O O . LYS A 1 33 ? -14.657 -0.665 -4.399 1.00 0.00 33 LYS A O 16
ATOM 21332 N N . TRP A 1 34 ? -14.810 -2.406 -2.966 1.00 0.00 34 TRP A N 16
ATOM 21333 C CA . TRP A 1 34 ? -13.378 -2.689 -2.918 1.00 0.00 34 TRP A CA 16
ATOM 21334 C C . TRP A 1 34 ? -12.802 -2.909 -4.314 1.00 0.00 34 TRP A C 16
ATOM 21335 O O . TRP A 1 34 ? -11.692 -2.472 -4.614 1.00 0.00 34 TRP A O 16
ATOM 21356 N N . ILE A 1 35 ? -13.568 -3.589 -5.162 1.00 0.00 35 ILE A N 16
ATOM 21357 C CA . ILE A 1 35 ? -13.112 -3.948 -6.502 1.00 0.00 35 ILE A CA 16
ATOM 21358 C C . ILE A 1 35 ? -12.775 -2.699 -7.320 1.00 0.00 35 ILE A C 16
ATOM 21359 O O . ILE A 1 35 ? -11.811 -2.687 -8.085 1.00 0.00 35 ILE A O 16
ATOM 21375 N N . ASP A 1 36 ? -13.547 -1.639 -7.122 1.00 0.00 36 ASP A N 16
ATOM 21376 C CA . ASP A 1 36 ? -13.341 -0.397 -7.859 1.00 0.00 36 ASP A CA 16
ATOM 21377 C C . ASP A 1 36 ? -12.014 0.246 -7.453 1.00 0.00 36 ASP A C 16
ATOM 21378 O O . ASP A 1 36 ? -11.222 0.671 -8.303 1.00 0.00 36 ASP A O 16
ATOM 21387 N N . PHE A 1 37 ? -11.758 0.274 -6.148 1.00 0.00 37 PHE A N 16
ATOM 21388 C CA . PHE A 1 37 ? -10.504 0.806 -5.626 1.00 0.00 37 PHE A CA 16
ATOM 21389 C C . PHE A 1 37 ? -9.332 -0.075 -6.046 1.00 0.00 37 PHE A C 16
ATOM 21390 O O . PHE A 1 37 ? -8.248 0.419 -6.351 1.00 0.00 37 PHE A O 16
ATOM 21407 N N . SER A 1 38 ? -9.562 -1.384 -6.069 1.00 0.00 38 SER A N 16
ATOM 21408 C CA . SER A 1 38 ? -8.533 -2.333 -6.468 1.00 0.00 38 SER A CA 16
ATOM 21409 C C . SER A 1 38 ? -8.180 -2.143 -7.942 1.00 0.00 38 SER A C 16
ATOM 21410 O O . SER A 1 38 ? -7.034 -2.346 -8.342 1.00 0.00 38 SER A O 16
ATOM 21418 N N . ASN A 1 39 ? -9.167 -1.742 -8.741 1.00 0.00 39 ASN A N 16
ATOM 21419 C CA . ASN A 1 39 ? -8.931 -1.421 -10.146 1.00 0.00 39 ASN A CA 16
ATOM 21420 C C . ASN A 1 39 ? -7.973 -0.247 -10.259 1.00 0.00 39 ASN A C 16
ATOM 21421 O O . ASN A 1 39 ? -7.064 -0.250 -11.088 1.00 0.00 39 ASN A O 16
ATOM 21432 N N . VAL A 1 40 ? -8.183 0.756 -9.412 1.00 0.00 40 VAL A N 16
ATOM 21433 C CA . VAL A 1 40 ? -7.299 1.915 -9.368 1.00 0.00 40 VAL A CA 16
ATOM 21434 C C . VAL A 1 40 ? -5.880 1.504 -8.962 1.00 0.00 40 VAL A C 16
ATOM 21435 O O . VAL A 1 40 ? -4.903 1.879 -9.615 1.00 0.00 40 VAL A O 16
ATOM 21448 N N . LEU A 1 41 ? -5.777 0.708 -7.901 1.00 0.00 41 LEU A N 16
ATOM 21449 C CA . LEU A 1 41 ? -4.480 0.273 -7.382 1.00 0.00 41 LEU A CA 16
ATOM 21450 C C . LEU A 1 41 ? -3.753 -0.642 -8.364 1.00 0.00 41 LEU A C 16
ATOM 21451 O O . LEU A 1 41 ? -2.528 -0.750 -8.336 1.00 0.00 41 LEU A O 16
ATOM 21467 N N . SER A 1 42 ? -4.510 -1.295 -9.239 1.00 0.00 42 SER A N 16
ATOM 21468 C CA . SER A 1 42 ? -3.937 -2.181 -10.245 1.00 0.00 42 SER A CA 16
ATOM 21469 C C . SER A 1 42 ? -3.060 -1.392 -11.218 1.00 0.00 42 SER A C 16
ATOM 21470 O O . SER A 1 42 ? -2.184 -1.949 -11.884 1.00 0.00 42 SER A O 16
ATOM 21478 N N . ARG A 1 43 ? -3.287 -0.087 -11.279 1.00 0.00 43 ARG A N 16
ATOM 21479 C CA . ARG A 1 43 ? -2.537 0.783 -12.171 1.00 0.00 43 ARG A CA 16
ATOM 21480 C C . ARG A 1 43 ? -1.501 1.591 -11.397 1.00 0.00 43 ARG A C 16
ATOM 21481 O O . ARG A 1 43 ? -0.944 2.559 -11.914 1.00 0.00 43 ARG A O 16
ATOM 21502 N N . LEU A 1 44 ? -1.231 1.182 -10.165 1.00 0.00 44 LEU A N 16
ATOM 21503 C CA . LEU A 1 44 ? -0.320 1.918 -9.299 1.00 0.00 44 LEU A CA 16
ATOM 21504 C C . LEU A 1 44 ? 0.954 1.118 -9.033 1.00 0.00 44 LEU A C 16
ATOM 21505 O O . LEU A 1 44 ? 0.908 -0.099 -8.845 1.00 0.00 44 LEU A O 16
ATOM 21521 N N . TYR A 1 45 ? 2.088 1.809 -9.045 1.00 0.00 45 TYR A N 16
ATOM 21522 C CA . TYR A 1 45 ? 3.361 1.222 -8.647 1.00 0.00 45 TYR A CA 16
ATOM 21523 C C . TYR A 1 45 ? 4.013 2.099 -7.587 1.00 0.00 45 TYR A C 16
ATOM 21524 O O . TYR A 1 45 ? 4.651 3.102 -7.914 1.00 0.00 45 TYR A O 16
ATOM 21542 N N . VAL A 1 46 ? 3.844 1.729 -6.325 1.00 0.00 46 VAL A N 16
ATOM 21543 C CA . VAL A 1 46 ? 4.325 2.548 -5.219 1.00 0.00 46 VAL A CA 16
ATOM 21544 C C . VAL A 1 46 ? 5.827 2.369 -5.017 1.00 0.00 46 VAL A C 16
ATOM 21545 O O . VAL A 1 46 ? 6.320 1.253 -4.847 1.00 0.00 46 VAL A O 16
ATOM 21558 N N . GLY A 1 47 ? 6.553 3.472 -5.045 1.00 0.00 47 GLY A N 16
ATOM 21559 C CA . GLY A 1 47 ? 7.987 3.402 -4.923 1.00 0.00 47 GLY A CA 16
ATOM 21560 C C . GLY A 1 47 ? 8.499 3.940 -3.607 1.00 0.00 47 GLY A C 16
ATOM 21561 O O . GLY A 1 47 ? 7.724 4.452 -2.801 1.00 0.00 47 GLY A O 16
ATOM 21565 N N . VAL A 1 48 ? 9.814 3.807 -3.400 1.00 0.00 48 VAL A N 16
ATOM 21566 C CA . VAL A 1 48 ? 10.489 4.306 -2.197 1.00 0.00 48 VAL A CA 16
ATOM 21567 C C . VAL A 1 48 ? 10.176 3.436 -0.974 1.00 0.00 48 VAL A C 16
ATOM 21568 O O . VAL A 1 48 ? 9.039 3.008 -0.778 1.00 0.00 48 VAL A O 16
ATOM 21581 N N . PRO A 1 49 ? 11.207 3.087 -0.186 1.00 0.00 49 PRO A N 16
ATOM 21582 C CA . PRO A 1 49 ? 11.030 2.396 1.101 1.00 0.00 49 PRO A CA 16
ATOM 21583 C C . PRO A 1 49 ? 10.119 3.181 2.046 1.00 0.00 49 PRO A C 16
ATOM 21584 O O . PRO A 1 49 ? 10.431 4.306 2.440 1.00 0.00 49 PRO A O 16
ATOM 21595 N N . THR A 1 50 ? 8.988 2.590 2.385 1.00 0.00 50 THR A N 16
ATOM 21596 C CA . THR A 1 50 ? 7.998 3.254 3.211 1.00 0.00 50 THR A CA 16
ATOM 21597 C C . THR A 1 50 ? 7.768 2.493 4.512 1.00 0.00 50 THR A C 16
ATOM 21598 O O . THR A 1 50 ? 8.241 1.369 4.672 1.00 0.00 50 THR A O 16
ATOM 21609 N N . LYS A 1 51 ? 7.049 3.110 5.440 1.00 0.00 51 LYS A N 16
ATOM 21610 C CA . LYS A 1 51 ? 6.799 2.506 6.739 1.00 0.00 51 LYS A CA 16
ATOM 21611 C C . LYS A 1 51 ? 5.291 2.339 6.960 1.00 0.00 51 LYS A C 16
ATOM 21612 O O . LYS A 1 51 ? 4.487 2.857 6.187 1.00 0.00 51 LYS A O 16
ATOM 21631 N N . SER A 1 52 ? 4.921 1.604 8.005 1.00 0.00 52 SER A N 16
ATOM 21632 C CA . SER A 1 52 ? 3.522 1.327 8.323 1.00 0.00 52 SER A CA 16
ATOM 21633 C C . SER A 1 52 ? 2.674 2.598 8.405 1.00 0.00 52 SER A C 16
ATOM 21634 O O . SER A 1 52 ? 2.921 3.478 9.232 1.00 0.00 52 SER A O 16
ATOM 21642 N N . GLY A 1 53 ? 1.677 2.686 7.539 1.00 0.00 53 GLY A N 16
ATOM 21643 C CA . GLY A 1 53 ? 0.782 3.820 7.552 1.00 0.00 53 GLY A CA 16
ATOM 21644 C C . GLY A 1 53 ? 1.144 4.843 6.499 1.00 0.00 53 GLY A C 16
ATOM 21645 O O . GLY A 1 53 ? 0.828 6.023 6.643 1.00 0.00 53 GLY A O 16
ATOM 21649 N N . ASN A 1 54 ? 1.812 4.394 5.443 1.00 0.00 54 ASN A N 16
ATOM 21650 C CA . ASN A 1 54 ? 2.206 5.295 4.364 1.00 0.00 54 ASN A CA 16
ATOM 21651 C C . ASN A 1 54 ? 1.096 5.383 3.329 1.00 0.00 54 ASN A C 16
ATOM 21652 O O . ASN A 1 54 ? 0.548 4.368 2.906 1.00 0.00 54 ASN A O 16
ATOM 21663 N N . VAL A 1 55 ? 0.758 6.600 2.935 1.00 0.00 55 VAL A N 16
ATOM 21664 C CA . VAL A 1 55 ? -0.354 6.823 2.025 1.00 0.00 55 VAL A CA 16
ATOM 21665 C C . VAL A 1 55 ? 0.104 6.751 0.571 1.00 0.00 55 VAL A C 16
ATOM 21666 O O . VAL A 1 55 ? 1.036 7.451 0.172 1.00 0.00 55 VAL A O 16
ATOM 21679 N N . VAL A 1 56 ? -0.545 5.899 -0.212 1.00 0.00 56 VAL A N 16
ATOM 21680 C CA . VAL A 1 56 ? -0.267 5.820 -1.640 1.00 0.00 56 VAL A CA 16
ATOM 21681 C C . VAL A 1 56 ? -1.293 6.634 -2.424 1.00 0.00 56 VAL A C 16
ATOM 21682 O O . VAL A 1 56 ? -0.964 7.287 -3.414 1.00 0.00 56 VAL A O 16
ATOM 21695 N N . CYS A 1 57 ? -2.535 6.589 -1.974 1.00 0.00 57 CYS A N 16
ATOM 21696 C CA . CYS A 1 57 ? -3.598 7.375 -2.577 1.00 0.00 57 CYS A CA 16
ATOM 21697 C C . CYS A 1 57 ? -4.370 8.116 -1.493 1.00 0.00 57 CYS A C 16
ATOM 21698 O O . CYS A 1 57 ? -5.141 7.509 -0.746 1.00 0.00 57 CYS A O 16
ATOM 21706 N N . LYS A 1 58 ? -4.139 9.419 -1.388 1.00 0.00 58 LYS A N 16
ATOM 21707 C CA . LYS A 1 58 ? -4.795 10.223 -0.369 1.00 0.00 58 LYS A CA 16
ATOM 21708 C C . LYS A 1 58 ? -6.042 10.880 -0.943 1.00 0.00 58 LYS A C 16
ATOM 21709 O O . LYS A 1 58 ? -5.978 11.534 -1.988 1.00 0.00 58 LYS A O 16
ATOM 21728 N N . ASN A 1 59 ? -7.167 10.690 -0.254 1.00 0.00 59 ASN A N 16
ATOM 21729 C CA . ASN A 1 59 ? -8.462 11.202 -0.700 1.00 0.00 59 ASN A CA 16
ATOM 21730 C C . ASN A 1 59 ? -8.748 10.716 -2.119 1.00 0.00 59 ASN A C 16
ATOM 21731 O O . ASN A 1 59 ? -9.305 11.443 -2.941 1.00 0.00 59 ASN A O 16
ATOM 21742 N N . ILE A 1 60 ? -8.398 9.448 -2.359 1.00 0.00 60 ILE A N 16
ATOM 21743 C CA . ILE A 1 60 ? -8.377 8.845 -3.695 1.00 0.00 60 ILE A CA 16
ATOM 21744 C C . ILE A 1 60 ? -9.582 9.230 -4.562 1.00 0.00 60 ILE A C 16
ATOM 21745 O O . ILE A 1 60 ? -9.413 9.659 -5.701 1.00 0.00 60 ILE A O 16
ATOM 21761 N N . MET A 1 61 ? -10.786 9.090 -4.029 1.00 0.00 61 MET A N 16
ATOM 21762 C CA . MET A 1 61 ? -11.993 9.411 -4.781 1.00 0.00 61 MET A CA 16
ATOM 21763 C C . MET A 1 61 ? -12.957 10.222 -3.927 1.00 0.00 61 MET A C 16
ATOM 21764 O O . MET A 1 61 ? -14.131 9.880 -3.820 1.00 0.00 61 MET A O 16
ATOM 21778 N N . ASN A 1 62 ? -12.417 11.272 -3.296 1.00 0.00 62 ASN A N 16
ATOM 21779 C CA . ASN A 1 62 ? -13.174 12.250 -2.479 1.00 0.00 62 ASN A CA 16
ATOM 21780 C C . ASN A 1 62 ? -13.970 11.612 -1.330 1.00 0.00 62 ASN A C 16
ATOM 21781 O O . ASN A 1 62 ? -14.701 12.300 -0.616 1.00 0.00 62 ASN A O 16
ATOM 21792 N N . THR A 1 63 ? -13.798 10.313 -1.129 1.00 0.00 63 THR A N 16
ATOM 21793 C CA . THR A 1 63 ? -14.481 9.606 -0.053 1.00 0.00 63 THR A CA 16
ATOM 21794 C C . THR A 1 63 ? -13.787 9.861 1.289 1.00 0.00 63 THR A C 16
ATOM 21795 O O . THR A 1 63 ? -14.321 9.551 2.355 1.00 0.00 63 THR A O 16
ATOM 21806 N N . GLY A 1 64 ? -12.596 10.445 1.231 1.00 0.00 64 GLY A N 16
ATOM 21807 C CA . GLY A 1 64 ? -11.854 10.742 2.440 1.00 0.00 64 GLY A CA 16
ATOM 21808 C C . GLY A 1 64 ? -10.997 9.577 2.888 1.00 0.00 64 GLY A C 16
ATOM 21809 O O . GLY A 1 64 ? -10.224 9.692 3.836 1.00 0.00 64 GLY A O 16
ATOM 21813 N N . VAL A 1 65 ? -11.145 8.449 2.213 1.00 0.00 65 VAL A N 16
ATOM 21814 C CA . VAL A 1 65 ? -10.352 7.273 2.517 1.00 0.00 65 VAL A CA 16
ATOM 21815 C C . VAL A 1 65 ? -8.984 7.371 1.866 1.00 0.00 65 VAL A C 16
ATOM 21816 O O . VAL A 1 65 ? -8.873 7.619 0.662 1.00 0.00 65 VAL A O 16
ATOM 21829 N N . ASP A 1 66 ? -7.951 7.202 2.674 1.00 0.00 66 ASP A N 16
ATOM 21830 C CA . ASP A 1 66 ? -6.587 7.201 2.179 1.00 0.00 66 ASP A CA 16
ATOM 21831 C C . ASP A 1 66 ? -6.042 5.790 2.250 1.00 0.00 66 ASP A C 16
ATOM 21832 O O . ASP A 1 66 ? -6.053 5.166 3.317 1.00 0.00 66 ASP A O 16
ATOM 21841 N N . ILE A 1 67 ? -5.589 5.282 1.123 1.00 0.00 67 ILE A N 16
ATOM 21842 C CA . ILE A 1 67 ? -5.077 3.925 1.065 1.00 0.00 67 ILE A CA 16
ATOM 21843 C C . ILE A 1 67 ? -3.636 3.899 1.554 1.00 0.00 67 ILE A C 16
ATOM 21844 O O . ILE A 1 67 ? -2.761 4.538 0.964 1.00 0.00 67 ILE A O 16
ATOM 21860 N N . ILE A 1 68 ? -3.401 3.181 2.641 1.00 0.00 68 ILE A N 16
ATOM 21861 C CA . ILE A 1 68 ? -2.098 3.180 3.284 1.00 0.00 68 ILE A CA 16
ATOM 21862 C C . ILE A 1 68 ? -1.515 1.778 3.366 1.00 0.00 68 ILE A C 16
ATOM 21863 O O . ILE A 1 68 ? -2.229 0.811 3.625 1.00 0.00 68 ILE A O 16
ATOM 21879 N N . CYS A 1 69 ? -0.219 1.668 3.130 1.00 0.00 69 CYS A N 16
ATOM 21880 C CA . CYS A 1 69 ? 0.472 0.398 3.283 1.00 0.00 69 CYS A CA 16
ATOM 21881 C C . CYS A 1 69 ? 0.970 0.275 4.716 1.00 0.00 69 CYS A C 16
ATOM 21882 O O . CYS A 1 69 ? 1.488 1.236 5.282 1.00 0.00 69 CYS A O 16
ATOM 21890 N N . THR A 1 70 ? 0.818 -0.895 5.306 1.00 0.00 70 THR A N 16
ATOM 21891 C CA . THR A 1 70 ? 1.180 -1.081 6.703 1.00 0.00 70 THR A CA 16
ATOM 21892 C C . THR A 1 70 ? 2.483 -1.869 6.843 1.00 0.00 70 THR A C 16
ATOM 21893 O O . THR A 1 70 ? 2.852 -2.299 7.935 1.00 0.00 70 THR A O 16
ATOM 21904 N N . LYS A 1 71 ? 3.201 -2.018 5.746 1.00 0.00 71 LYS A N 16
ATOM 21905 C CA . LYS A 1 71 ? 4.456 -2.750 5.760 1.00 0.00 71 LYS A CA 16
ATOM 21906 C C . LYS A 1 71 ? 5.634 -1.801 5.893 1.00 0.00 71 LYS A C 16
ATOM 21907 O O . LYS A 1 71 ? 5.621 -0.698 5.350 1.00 0.00 71 LYS A O 16
ATOM 21926 N N . ASN A 1 72 ? 6.638 -2.232 6.643 1.00 0.00 72 ASN A N 16
ATOM 21927 C CA . ASN A 1 72 ? 7.853 -1.451 6.820 1.00 0.00 72 ASN A CA 16
ATOM 21928 C C . ASN A 1 72 ? 8.899 -1.944 5.835 1.00 0.00 72 ASN A C 16
ATOM 21929 O O . ASN A 1 72 ? 9.489 -3.008 6.024 1.00 0.00 72 ASN A O 16
ATOM 21940 N N . LEU A 1 73 ? 9.094 -1.194 4.765 1.00 0.00 73 LEU A N 16
ATOM 21941 C CA . LEU A 1 73 ? 10.005 -1.597 3.710 1.00 0.00 73 LEU A CA 16
ATOM 21942 C C . LEU A 1 73 ? 11.341 -0.881 3.854 1.00 0.00 73 LEU A C 16
ATOM 21943 O O . LEU A 1 73 ? 11.414 0.338 3.710 1.00 0.00 73 LEU A O 16
ATOM 21959 N N . PRO A 1 74 ? 12.407 -1.628 4.171 1.00 0.00 74 PRO A N 16
ATOM 21960 C CA . PRO A 1 74 ? 13.754 -1.083 4.279 1.00 0.00 74 PRO A CA 16
ATOM 21961 C C . PRO A 1 74 ? 14.516 -1.174 2.958 1.00 0.00 74 PRO A C 16
ATOM 21962 O O . PRO A 1 74 ? 13.944 -1.522 1.921 1.00 0.00 74 PRO A O 16
ATOM 21973 N N . LYS A 1 75 ? 15.804 -0.858 2.996 1.00 0.00 75 LYS A N 16
ATOM 21974 C CA . LYS A 1 75 ? 16.648 -0.990 1.819 1.00 0.00 75 LYS A CA 16
ATOM 21975 C C . LYS A 1 75 ? 17.603 -2.159 1.974 1.00 0.00 75 LYS A C 16
ATOM 21976 O O . LYS A 1 75 ? 18.607 -2.055 2.679 1.00 0.00 75 LYS A O 16
ATOM 21995 N N . ASP A 1 76 ? 17.261 -3.270 1.329 1.00 0.00 76 ASP A N 16
ATOM 21996 C CA . ASP A 1 76 ? 18.125 -4.451 1.274 1.00 0.00 76 ASP A CA 16
ATOM 21997 C C . ASP A 1 76 ? 18.350 -5.040 2.667 1.00 0.00 76 ASP A C 16
ATOM 21998 O O . ASP A 1 76 ? 17.681 -4.667 3.633 1.00 0.00 76 ASP A O 16
ATOM 22007 N N . SER A 1 77 ? 19.280 -5.976 2.762 1.00 0.00 77 SER A N 16
ATOM 22008 C CA . SER A 1 77 ? 19.609 -6.596 4.032 1.00 0.00 77 SER A CA 16
ATOM 22009 C C . SER A 1 77 ? 20.871 -5.973 4.621 1.00 0.00 77 SER A C 16
ATOM 22010 O O . SER A 1 77 ? 21.986 -6.427 4.359 1.00 0.00 77 SER A O 16
ATOM 22018 N N . LEU A 1 78 ? 20.686 -4.896 5.374 1.00 0.00 78 LEU A N 16
ATOM 22019 C CA . LEU A 1 78 ? 21.798 -4.217 6.028 1.00 0.00 78 LEU A CA 16
ATOM 22020 C C . LEU A 1 78 ? 21.921 -4.672 7.476 1.00 0.00 78 LEU A C 16
ATOM 22021 O O . LEU A 1 78 ? 23.005 -4.648 8.061 1.00 0.00 78 LEU A O 16
ATOM 22037 N N . GLU A 1 79 ? 20.802 -5.093 8.043 1.00 0.00 79 GLU A N 16
ATOM 22038 C CA . GLU A 1 79 ? 20.744 -5.501 9.438 1.00 0.00 79 GLU A CA 16
ATOM 22039 C C . GLU A 1 79 ? 19.432 -6.240 9.684 1.00 0.00 79 GLU A C 16
ATOM 22040 O O . GLU A 1 79 ? 18.449 -6.001 8.983 1.00 0.00 79 GLU A O 16
ATOM 22052 N N . HIS A 1 80 ? 19.415 -7.127 10.674 1.00 0.00 80 HIS A N 16
ATOM 22053 C CA . HIS A 1 80 ? 18.219 -7.910 10.977 1.00 0.00 80 HIS A CA 16
ATOM 22054 C C . HIS A 1 80 ? 17.159 -7.040 11.645 1.00 0.00 80 HIS A C 16
ATOM 22055 O O . HIS A 1 80 ? 15.985 -7.406 11.691 1.00 0.00 80 HIS A O 16
ATOM 22070 N N . HIS A 1 81 ? 17.600 -5.890 12.164 1.00 0.00 81 HIS A N 16
ATOM 22071 C CA . HIS A 1 81 ? 16.719 -4.910 12.800 1.00 0.00 81 HIS A CA 16
ATOM 22072 C C . HIS A 1 81 ? 16.191 -5.423 14.133 1.00 0.00 81 HIS A C 16
ATOM 22073 O O . HIS A 1 81 ? 16.342 -6.597 14.469 1.00 0.00 81 HIS A O 16
ATOM 22088 N N . HIS A 1 82 ? 15.591 -4.527 14.902 1.00 0.00 82 HIS A N 16
ATOM 22089 C CA . HIS A 1 82 ? 15.009 -4.890 16.184 1.00 0.00 82 HIS A CA 16
ATOM 22090 C C . HIS A 1 82 ? 13.738 -4.091 16.450 1.00 0.00 82 HIS A C 16
ATOM 22091 O O . HIS A 1 82 ? 13.730 -2.861 16.377 1.00 0.00 82 HIS A O 16
ATOM 22106 N N . HIS A 1 83 ? 12.658 -4.802 16.731 1.00 0.00 83 HIS A N 16
ATOM 22107 C CA . HIS A 1 83 ? 11.397 -4.169 17.090 1.00 0.00 83 HIS A CA 16
ATOM 22108 C C . HIS A 1 83 ? 11.302 -4.093 18.608 1.00 0.00 83 HIS A C 16
ATOM 22109 O O . HIS A 1 83 ? 10.479 -3.369 19.166 1.00 0.00 83 HIS A O 16
ATOM 22124 N N . HIS A 1 84 ? 12.158 -4.862 19.264 1.00 0.00 84 HIS A N 16
ATOM 22125 C CA . HIS A 1 84 ? 12.289 -4.811 20.710 1.00 0.00 84 HIS A CA 16
ATOM 22126 C C . HIS A 1 84 ? 13.574 -4.076 21.070 1.00 0.00 84 HIS A C 16
ATOM 22127 O O . HIS A 1 84 ? 14.249 -3.536 20.193 1.00 0.00 84 HIS A O 16
ATOM 22142 N N . HIS A 1 85 ? 13.913 -4.056 22.348 1.00 0.00 85 HIS A N 16
ATOM 22143 C CA . HIS A 1 85 ? 15.125 -3.389 22.800 1.00 0.00 85 HIS A CA 16
ATOM 22144 C C . HIS A 1 85 ? 16.119 -4.408 23.340 1.00 0.00 85 HIS A C 16
ATOM 22145 O O . HIS A 1 85 ? 15.818 -5.041 24.374 1.00 0.00 85 HIS A O 16
ATOM 22161 N N . MET A 1 1 ? -24.380 -0.580 10.450 1.00 0.00 1 MET A N 17
ATOM 22162 C CA . MET A 1 1 ? -23.764 -0.382 9.119 1.00 0.00 1 MET A CA 17
ATOM 22163 C C . MET A 1 1 ? -22.871 -1.566 8.777 1.00 0.00 1 MET A C 17
ATOM 22164 O O . MET A 1 1 ? -22.546 -2.375 9.647 1.00 0.00 1 MET A O 17
ATOM 22180 N N . HIS A 1 2 ? -22.483 -1.670 7.514 1.00 0.00 2 HIS A N 17
ATOM 22181 C CA . HIS A 1 2 ? -21.627 -2.757 7.064 1.00 0.00 2 HIS A CA 17
ATOM 22182 C C . HIS A 1 2 ? -20.598 -2.238 6.064 1.00 0.00 2 HIS A C 17
ATOM 22183 O O . HIS A 1 2 ? -20.798 -2.310 4.850 1.00 0.00 2 HIS A O 17
ATOM 22198 N N . LYS A 1 3 ? -19.518 -1.677 6.584 1.00 0.00 3 LYS A N 17
ATOM 22199 C CA . LYS A 1 3 ? -18.422 -1.195 5.755 1.00 0.00 3 LYS A CA 17
ATOM 22200 C C . LYS A 1 3 ? -17.103 -1.734 6.292 1.00 0.00 3 LYS A C 17
ATOM 22201 O O . LYS A 1 3 ? -16.822 -1.632 7.486 1.00 0.00 3 LYS A O 17
ATOM 22220 N N . ASP A 1 4 ? -16.298 -2.298 5.409 1.00 0.00 4 ASP A N 17
ATOM 22221 C CA . ASP A 1 4 ? -15.099 -3.012 5.821 1.00 0.00 4 ASP A CA 17
ATOM 22222 C C . ASP A 1 4 ? -13.850 -2.275 5.350 1.00 0.00 4 ASP A C 17
ATOM 22223 O O . ASP A 1 4 ? -13.893 -1.525 4.375 1.00 0.00 4 ASP A O 17
ATOM 22232 N N . ILE A 1 5 ? -12.745 -2.479 6.051 1.00 0.00 5 ILE A N 17
ATOM 22233 C CA . ILE A 1 5 ? -11.478 -1.867 5.679 1.00 0.00 5 ILE A CA 17
ATOM 22234 C C . ILE A 1 5 ? -10.893 -2.558 4.451 1.00 0.00 5 ILE A C 17
ATOM 22235 O O . ILE A 1 5 ? -10.523 -3.732 4.512 1.00 0.00 5 ILE A O 17
ATOM 22251 N N . PHE A 1 6 ? -10.832 -1.842 3.332 1.00 0.00 6 PHE A N 17
ATOM 22252 C CA . PHE A 1 6 ? -10.224 -2.385 2.124 1.00 0.00 6 PHE A CA 17
ATOM 22253 C C . PHE A 1 6 ? -8.736 -2.650 2.344 1.00 0.00 6 PHE A C 17
ATOM 22254 O O . PHE A 1 6 ? -7.928 -1.721 2.406 1.00 0.00 6 PHE A O 17
ATOM 22271 N N . THR A 1 7 ? -8.392 -3.918 2.502 1.00 0.00 7 THR A N 17
ATOM 22272 C CA . THR A 1 7 ? -7.006 -4.323 2.633 1.00 0.00 7 THR A CA 17
ATOM 22273 C C . THR A 1 7 ? -6.568 -5.103 1.396 1.00 0.00 7 THR A C 17
ATOM 22274 O O . THR A 1 7 ? -7.145 -6.144 1.075 1.00 0.00 7 THR A O 17
ATOM 22285 N N . SER A 1 8 ? -5.554 -4.605 0.709 1.00 0.00 8 SER A N 17
ATOM 22286 C CA . SER A 1 8 ? -5.107 -5.211 -0.538 1.00 0.00 8 SER A CA 17
ATOM 22287 C C . SER A 1 8 ? -3.585 -5.166 -0.622 1.00 0.00 8 SER A C 17
ATOM 22288 O O . SER A 1 8 ? -2.918 -4.905 0.375 1.00 0.00 8 SER A O 17
ATOM 22296 N N . VAL A 1 9 ? -3.040 -5.430 -1.799 1.00 0.00 9 VAL A N 17
ATOM 22297 C CA . VAL A 1 9 ? -1.600 -5.404 -2.006 1.00 0.00 9 VAL A CA 17
ATOM 22298 C C . VAL A 1 9 ? -1.274 -4.633 -3.280 1.00 0.00 9 VAL A C 17
ATOM 22299 O O . VAL A 1 9 ? -1.863 -4.887 -4.330 1.00 0.00 9 VAL A O 17
ATOM 22312 N N . VAL A 1 10 ? -0.353 -3.686 -3.182 1.00 0.00 10 VAL A N 17
ATOM 22313 C CA . VAL A 1 10 ? 0.055 -2.905 -4.340 1.00 0.00 10 VAL A CA 17
ATOM 22314 C C . VAL A 1 10 ? 1.494 -3.259 -4.725 1.00 0.00 10 VAL A C 17
ATOM 22315 O O . VAL A 1 10 ? 2.287 -3.673 -3.875 1.00 0.00 10 VAL A O 17
ATOM 22328 N N . ARG A 1 11 ? 1.819 -3.110 -6.001 1.00 0.00 11 ARG A N 17
ATOM 22329 C CA . ARG A 1 11 ? 3.129 -3.493 -6.506 1.00 0.00 11 ARG A CA 17
ATOM 22330 C C . ARG A 1 11 ? 4.085 -2.303 -6.456 1.00 0.00 11 ARG A C 17
ATOM 22331 O O . ARG A 1 11 ? 3.739 -1.190 -6.863 1.00 0.00 11 ARG A O 17
ATOM 22352 N N . VAL A 1 12 ? 5.287 -2.547 -5.946 1.00 0.00 12 VAL A N 17
ATOM 22353 C CA . VAL A 1 12 ? 6.213 -1.473 -5.614 1.00 0.00 12 VAL A CA 17
ATOM 22354 C C . VAL A 1 12 ? 7.508 -1.565 -6.417 1.00 0.00 12 VAL A C 17
ATOM 22355 O O . VAL A 1 12 ? 8.121 -2.629 -6.529 1.00 0.00 12 VAL A O 17
ATOM 22368 N N . ARG A 1 13 ? 7.919 -0.432 -6.962 1.00 0.00 13 ARG A N 17
ATOM 22369 C CA . ARG A 1 13 ? 9.199 -0.315 -7.640 1.00 0.00 13 ARG A CA 17
ATOM 22370 C C . ARG A 1 13 ? 10.150 0.512 -6.784 1.00 0.00 13 ARG A C 17
ATOM 22371 O O . ARG A 1 13 ? 9.791 0.936 -5.686 1.00 0.00 13 ARG A O 17
ATOM 22392 N N . GLY A 1 14 ? 11.358 0.726 -7.274 1.00 0.00 14 GLY A N 17
ATOM 22393 C CA . GLY A 1 14 ? 12.258 1.659 -6.627 1.00 0.00 14 GLY A CA 17
ATOM 22394 C C . GLY A 1 14 ? 13.251 0.993 -5.699 1.00 0.00 14 GLY A C 17
ATOM 22395 O O . GLY A 1 14 ? 13.482 -0.216 -5.781 1.00 0.00 14 GLY A O 17
ATOM 22399 N N . SER A 1 15 ? 13.832 1.788 -4.808 1.00 0.00 15 SER A N 17
ATOM 22400 C CA . SER A 1 15 ? 14.859 1.310 -3.895 1.00 0.00 15 SER A CA 17
ATOM 22401 C C . SER A 1 15 ? 14.249 0.545 -2.721 1.00 0.00 15 SER A C 17
ATOM 22402 O O . SER A 1 15 ? 14.156 1.060 -1.606 1.00 0.00 15 SER A O 17
ATOM 22410 N N . LYS A 1 16 ? 13.809 -0.676 -2.989 1.00 0.00 16 LYS A N 17
ATOM 22411 C CA . LYS A 1 16 ? 13.261 -1.542 -1.954 1.00 0.00 16 LYS A CA 17
ATOM 22412 C C . LYS A 1 16 ? 13.561 -3.003 -2.264 1.00 0.00 16 LYS A C 17
ATOM 22413 O O . LYS A 1 16 ? 13.980 -3.335 -3.374 1.00 0.00 16 LYS A O 17
ATOM 22432 N N . LYS A 1 17 ? 13.363 -3.869 -1.281 1.00 0.00 17 LYS A N 17
ATOM 22433 C CA . LYS A 1 17 ? 13.677 -5.282 -1.445 1.00 0.00 17 LYS A CA 17
ATOM 22434 C C . LYS A 1 17 ? 12.476 -6.045 -1.999 1.00 0.00 17 LYS A C 17
ATOM 22435 O O . LYS A 1 17 ? 12.611 -6.833 -2.934 1.00 0.00 17 LYS A O 17
ATOM 22454 N N . TYR A 1 18 ? 11.303 -5.799 -1.425 1.00 0.00 18 TYR A N 17
ATOM 22455 C CA . TYR A 1 18 ? 10.084 -6.483 -1.853 1.00 0.00 18 TYR A CA 17
ATOM 22456 C C . TYR A 1 18 ? 9.469 -5.792 -3.058 1.00 0.00 18 TYR A C 17
ATOM 22457 O O . TYR A 1 18 ? 9.703 -4.611 -3.286 1.00 0.00 18 TYR A O 17
ATOM 22475 N N . ASN A 1 19 ? 8.677 -6.529 -3.824 1.00 0.00 19 ASN A N 17
ATOM 22476 C CA . ASN A 1 19 ? 8.054 -5.980 -5.025 1.00 0.00 19 ASN A CA 17
ATOM 22477 C C . ASN A 1 19 ? 6.582 -5.668 -4.779 1.00 0.00 19 ASN A C 17
ATOM 22478 O O . ASN A 1 19 ? 5.899 -5.142 -5.653 1.00 0.00 19 ASN A O 17
ATOM 22489 N N . VAL A 1 20 ? 6.101 -5.991 -3.582 1.00 0.00 20 VAL A N 17
ATOM 22490 C CA . VAL A 1 20 ? 4.708 -5.746 -3.217 1.00 0.00 20 VAL A CA 17
ATOM 22491 C C . VAL A 1 20 ? 4.588 -5.335 -1.753 1.00 0.00 20 VAL A C 17
ATOM 22492 O O . VAL A 1 20 ? 5.351 -5.801 -0.904 1.00 0.00 20 VAL A O 17
ATOM 22505 N N . VAL A 1 21 ? 3.641 -4.450 -1.467 1.00 0.00 21 VAL A N 17
ATOM 22506 C CA . VAL A 1 21 ? 3.349 -4.063 -0.095 1.00 0.00 21 VAL A CA 17
ATOM 22507 C C . VAL A 1 21 ? 1.838 -4.062 0.150 1.00 0.00 21 VAL A C 17
ATOM 22508 O O . VAL A 1 21 ? 1.067 -3.512 -0.641 1.00 0.00 21 VAL A O 17
ATOM 22521 N N . PRO A 1 22 ? 1.390 -4.735 1.219 1.00 0.00 22 PRO A N 17
ATOM 22522 C CA . PRO A 1 22 ? -0.017 -4.728 1.619 1.00 0.00 22 PRO A CA 17
ATOM 22523 C C . PRO A 1 22 ? -0.472 -3.357 2.120 1.00 0.00 22 PRO A C 17
ATOM 22524 O O . PRO A 1 22 ? 0.161 -2.748 2.989 1.00 0.00 22 PRO A O 17
ATOM 22535 N N . VAL A 1 23 ? -1.574 -2.884 1.562 1.00 0.00 23 VAL A N 17
ATOM 22536 C CA . VAL A 1 23 ? -2.139 -1.598 1.926 1.00 0.00 23 VAL A CA 17
ATOM 22537 C C . VAL A 1 23 ? -3.513 -1.783 2.559 1.00 0.00 23 VAL A C 17
ATOM 22538 O O . VAL A 1 23 ? -4.145 -2.830 2.410 1.00 0.00 23 VAL A O 17
ATOM 22551 N N . LYS A 1 24 ? -3.967 -0.760 3.258 1.00 0.00 24 LYS A N 17
ATOM 22552 C CA . LYS A 1 24 ? -5.248 -0.794 3.938 1.00 0.00 24 LYS A CA 17
ATOM 22553 C C . LYS A 1 24 ? -5.956 0.544 3.788 1.00 0.00 24 LYS A C 17
ATOM 22554 O O . LYS A 1 24 ? -5.414 1.478 3.198 1.00 0.00 24 LYS A O 17
ATOM 22573 N N . SER A 1 25 ? -7.154 0.633 4.336 1.00 0.00 25 SER A N 17
ATOM 22574 C CA . SER A 1 25 ? -7.910 1.873 4.313 1.00 0.00 25 SER A CA 17
ATOM 22575 C C . SER A 1 25 ? -7.965 2.469 5.714 1.00 0.00 25 SER A C 17
ATOM 22576 O O . SER A 1 25 ? -8.198 1.758 6.691 1.00 0.00 25 SER A O 17
ATOM 22584 N N . ASN A 1 26 ? -7.723 3.767 5.811 1.00 0.00 26 ASN A N 17
ATOM 22585 C CA . ASN A 1 26 ? -7.751 4.454 7.098 1.00 0.00 26 ASN A CA 17
ATOM 22586 C C . ASN A 1 26 ? -9.184 4.605 7.595 1.00 0.00 26 ASN A C 17
ATOM 22587 O O . ASN A 1 26 ? -9.426 4.772 8.790 1.00 0.00 26 ASN A O 17
ATOM 22598 N N . LYS A 1 27 ? -10.125 4.545 6.665 1.00 0.00 27 LYS A N 17
ATOM 22599 C CA . LYS A 1 27 ? -11.542 4.585 6.991 1.00 0.00 27 LYS A CA 17
ATOM 22600 C C . LYS A 1 27 ? -12.270 3.473 6.244 1.00 0.00 27 LYS A C 17
ATOM 22601 O O . LYS A 1 27 ? -11.877 3.115 5.132 1.00 0.00 27 LYS A O 17
ATOM 22620 N N . PRO A 1 28 ? -13.317 2.896 6.855 1.00 0.00 28 PRO A N 17
ATOM 22621 C CA . PRO A 1 28 ? -14.058 1.767 6.276 1.00 0.00 28 PRO A CA 17
ATOM 22622 C C . PRO A 1 28 ? -14.750 2.124 4.964 1.00 0.00 28 PRO A C 17
ATOM 22623 O O . PRO A 1 28 ? -15.356 3.191 4.834 1.00 0.00 28 PRO A O 17
ATOM 22634 N N . VAL A 1 29 ? -14.670 1.216 4.001 1.00 0.00 29 VAL A N 17
ATOM 22635 C CA . VAL A 1 29 ? -15.258 1.431 2.691 1.00 0.00 29 VAL A CA 17
ATOM 22636 C C . VAL A 1 29 ? -16.386 0.434 2.444 1.00 0.00 29 VAL A C 17
ATOM 22637 O O . VAL A 1 29 ? -16.464 -0.604 3.105 1.00 0.00 29 VAL A O 17
ATOM 22650 N N . GLU A 1 30 ? -17.267 0.748 1.505 1.00 0.00 30 GLU A N 17
ATOM 22651 C CA . GLU A 1 30 ? -18.346 -0.162 1.152 1.00 0.00 30 GLU A CA 17
ATOM 22652 C C . GLU A 1 30 ? -17.776 -1.392 0.461 1.00 0.00 30 GLU A C 17
ATOM 22653 O O . GLU A 1 30 ? -16.865 -1.279 -0.358 1.00 0.00 30 GLU A O 17
ATOM 22665 N N . ILE A 1 31 ? -18.317 -2.559 0.786 1.00 0.00 31 ILE A N 17
ATOM 22666 C CA . ILE A 1 31 ? -17.819 -3.818 0.234 1.00 0.00 31 ILE A CA 17
ATOM 22667 C C . ILE A 1 31 ? -17.927 -3.848 -1.289 1.00 0.00 31 ILE A C 17
ATOM 22668 O O . ILE A 1 31 ? -17.149 -4.520 -1.964 1.00 0.00 31 ILE A O 17
ATOM 22684 N N . SER A 1 32 ? -18.881 -3.099 -1.826 1.00 0.00 32 SER A N 17
ATOM 22685 C CA . SER A 1 32 ? -19.091 -3.041 -3.263 1.00 0.00 32 SER A CA 17
ATOM 22686 C C . SER A 1 32 ? -18.008 -2.202 -3.944 1.00 0.00 32 SER A C 17
ATOM 22687 O O . SER A 1 32 ? -17.803 -2.305 -5.151 1.00 0.00 32 SER A O 17
ATOM 22695 N N . LYS A 1 33 ? -17.298 -1.390 -3.161 1.00 0.00 33 LYS A N 17
ATOM 22696 C CA . LYS A 1 33 ? -16.281 -0.503 -3.712 1.00 0.00 33 LYS A CA 17
ATOM 22697 C C . LYS A 1 33 ? -14.916 -1.177 -3.743 1.00 0.00 33 LYS A C 17
ATOM 22698 O O . LYS A 1 33 ? -13.954 -0.621 -4.274 1.00 0.00 33 LYS A O 17
ATOM 22717 N N . TRP A 1 34 ? -14.836 -2.380 -3.183 1.00 0.00 34 TRP A N 17
ATOM 22718 C CA . TRP A 1 34 ? -13.589 -3.140 -3.180 1.00 0.00 34 TRP A CA 17
ATOM 22719 C C . TRP A 1 34 ? -13.108 -3.392 -4.603 1.00 0.00 34 TRP A C 17
ATOM 22720 O O . TRP A 1 34 ? -11.906 -3.458 -4.861 1.00 0.00 34 TRP A O 17
ATOM 22741 N N . ILE A 1 35 ? -14.055 -3.513 -5.524 1.00 0.00 35 ILE A N 17
ATOM 22742 C CA . ILE A 1 35 ? -13.737 -3.698 -6.931 1.00 0.00 35 ILE A CA 17
ATOM 22743 C C . ILE A 1 35 ? -13.098 -2.436 -7.504 1.00 0.00 35 ILE A C 17
ATOM 22744 O O . ILE A 1 35 ? -12.049 -2.496 -8.148 1.00 0.00 35 ILE A O 17
ATOM 22760 N N . ASP A 1 36 ? -13.726 -1.293 -7.234 1.00 0.00 36 ASP A N 17
ATOM 22761 C CA . ASP A 1 36 ? -13.253 -0.002 -7.731 1.00 0.00 36 ASP A CA 17
ATOM 22762 C C . ASP A 1 36 ? -11.818 0.243 -7.294 1.00 0.00 36 ASP A C 17
ATOM 22763 O O . ASP A 1 36 ? -10.954 0.566 -8.108 1.00 0.00 36 ASP A O 17
ATOM 22772 N N . PHE A 1 37 ? -11.574 0.075 -6.001 1.00 0.00 37 PHE A N 17
ATOM 22773 C CA . PHE A 1 37 ? -10.251 0.289 -5.434 1.00 0.00 37 PHE A CA 17
ATOM 22774 C C . PHE A 1 37 ? -9.232 -0.691 -6.013 1.00 0.00 37 PHE A C 17
ATOM 22775 O O . PHE A 1 37 ? -8.083 -0.325 -6.256 1.00 0.00 37 PHE A O 17
ATOM 22792 N N . SER A 1 38 ? -9.658 -1.927 -6.254 1.00 0.00 38 SER A N 17
ATOM 22793 C CA . SER A 1 38 ? -8.776 -2.935 -6.832 1.00 0.00 38 SER A CA 17
ATOM 22794 C C . SER A 1 38 ? -8.332 -2.536 -8.237 1.00 0.00 38 SER A C 17
ATOM 22795 O O . SER A 1 38 ? -7.161 -2.688 -8.588 1.00 0.00 38 SER A O 17
ATOM 22803 N N . ASN A 1 39 ? -9.261 -2.011 -9.026 1.00 0.00 39 ASN A N 17
ATOM 22804 C CA . ASN A 1 39 ? -8.955 -1.554 -10.382 1.00 0.00 39 ASN A CA 17
ATOM 22805 C C . ASN A 1 39 ? -7.949 -0.408 -10.350 1.00 0.00 39 ASN A C 17
ATOM 22806 O O . ASN A 1 39 ? -7.090 -0.294 -11.226 1.00 0.00 39 ASN A O 17
ATOM 22817 N N . VAL A 1 40 ? -8.058 0.432 -9.331 1.00 0.00 40 VAL A N 17
ATOM 22818 C CA . VAL A 1 40 ? -7.144 1.551 -9.156 1.00 0.00 40 VAL A CA 17
ATOM 22819 C C . VAL A 1 40 ? -5.753 1.052 -8.767 1.00 0.00 40 VAL A C 17
ATOM 22820 O O . VAL A 1 40 ? -4.753 1.442 -9.368 1.00 0.00 40 VAL A O 17
ATOM 22833 N N . LEU A 1 41 ? -5.705 0.164 -7.779 1.00 0.00 41 LEU A N 17
ATOM 22834 C CA . LEU A 1 41 ? -4.443 -0.382 -7.286 1.00 0.00 41 LEU A CA 17
ATOM 22835 C C . LEU A 1 41 ? -3.728 -1.208 -8.346 1.00 0.00 41 LEU A C 17
ATOM 22836 O O . LEU A 1 41 ? -2.511 -1.145 -8.480 1.00 0.00 41 LEU A O 17
ATOM 22852 N N . SER A 1 42 ? -4.494 -1.976 -9.096 1.00 0.00 42 SER A N 17
ATOM 22853 C CA . SER A 1 42 ? -3.940 -2.812 -10.161 1.00 0.00 42 SER A CA 17
ATOM 22854 C C . SER A 1 42 ? -3.350 -1.967 -11.293 1.00 0.00 42 SER A C 17
ATOM 22855 O O . SER A 1 42 ? -2.652 -2.482 -12.168 1.00 0.00 42 SER A O 17
ATOM 22863 N N . ARG A 1 43 ? -3.642 -0.675 -11.272 1.00 0.00 43 ARG A N 17
ATOM 22864 C CA . ARG A 1 43 ? -3.121 0.251 -12.266 1.00 0.00 43 ARG A CA 17
ATOM 22865 C C . ARG A 1 43 ? -2.008 1.103 -11.652 1.00 0.00 43 ARG A C 17
ATOM 22866 O O . ARG A 1 43 ? -1.288 1.816 -12.354 1.00 0.00 43 ARG A O 17
ATOM 22887 N N . LEU A 1 44 ? -1.857 0.996 -10.341 1.00 0.00 44 LEU A N 17
ATOM 22888 C CA . LEU A 1 44 ? -0.959 1.862 -9.596 1.00 0.00 44 LEU A CA 17
ATOM 22889 C C . LEU A 1 44 ? 0.372 1.179 -9.313 1.00 0.00 44 LEU A C 17
ATOM 22890 O O . LEU A 1 44 ? 0.423 0.094 -8.734 1.00 0.00 44 LEU A O 17
ATOM 22906 N N . TYR A 1 45 ? 1.447 1.823 -9.737 1.00 0.00 45 TYR A N 17
ATOM 22907 C CA . TYR A 1 45 ? 2.790 1.378 -9.411 1.00 0.00 45 TYR A CA 17
ATOM 22908 C C . TYR A 1 45 ? 3.562 2.516 -8.761 1.00 0.00 45 TYR A C 17
ATOM 22909 O O . TYR A 1 45 ? 3.779 3.563 -9.376 1.00 0.00 45 TYR A O 17
ATOM 22927 N N . VAL A 1 46 ? 3.956 2.316 -7.513 1.00 0.00 46 VAL A N 17
ATOM 22928 C CA . VAL A 1 46 ? 4.676 3.341 -6.765 1.00 0.00 46 VAL A CA 17
ATOM 22929 C C . VAL A 1 46 ? 6.146 2.971 -6.638 1.00 0.00 46 VAL A C 17
ATOM 22930 O O . VAL A 1 46 ? 6.575 1.952 -7.173 1.00 0.00 46 VAL A O 17
ATOM 22943 N N . GLY A 1 47 ? 6.918 3.793 -5.941 1.00 0.00 47 GLY A N 17
ATOM 22944 C CA . GLY A 1 47 ? 8.332 3.513 -5.793 1.00 0.00 47 GLY A CA 17
ATOM 22945 C C . GLY A 1 47 ? 8.921 4.056 -4.512 1.00 0.00 47 GLY A C 17
ATOM 22946 O O . GLY A 1 47 ? 9.982 4.680 -4.520 1.00 0.00 47 GLY A O 17
ATOM 22950 N N . VAL A 1 48 ? 8.236 3.816 -3.413 1.00 0.00 48 VAL A N 17
ATOM 22951 C CA . VAL A 1 48 ? 8.691 4.282 -2.108 1.00 0.00 48 VAL A CA 17
ATOM 22952 C C . VAL A 1 48 ? 8.645 3.155 -1.078 1.00 0.00 48 VAL A C 17
ATOM 22953 O O . VAL A 1 48 ? 7.587 2.581 -0.826 1.00 0.00 48 VAL A O 17
ATOM 22966 N N . PRO A 1 49 ? 9.801 2.804 -0.491 1.00 0.00 49 PRO A N 17
ATOM 22967 C CA . PRO A 1 49 ? 9.866 1.838 0.609 1.00 0.00 49 PRO A CA 17
ATOM 22968 C C . PRO A 1 49 ? 9.340 2.439 1.914 1.00 0.00 49 PRO A C 17
ATOM 22969 O O . PRO A 1 49 ? 10.057 3.156 2.618 1.00 0.00 49 PRO A O 17
ATOM 22980 N N . THR A 1 50 ? 8.084 2.155 2.215 1.00 0.00 50 THR A N 17
ATOM 22981 C CA . THR A 1 50 ? 7.391 2.775 3.335 1.00 0.00 50 THR A CA 17
ATOM 22982 C C . THR A 1 50 ? 7.407 1.911 4.590 1.00 0.00 50 THR A C 17
ATOM 22983 O O . THR A 1 50 ? 7.800 0.751 4.552 1.00 0.00 50 THR A O 17
ATOM 22994 N N . LYS A 1 51 ? 6.973 2.497 5.698 1.00 0.00 51 LYS A N 17
ATOM 22995 C CA . LYS A 1 51 ? 6.761 1.765 6.939 1.00 0.00 51 LYS A CA 17
ATOM 22996 C C . LYS A 1 51 ? 5.283 1.416 7.084 1.00 0.00 51 LYS A C 17
ATOM 22997 O O . LYS A 1 51 ? 4.575 1.228 6.093 1.00 0.00 51 LYS A O 17
ATOM 23016 N N . SER A 1 52 ? 4.824 1.335 8.315 1.00 0.00 52 SER A N 17
ATOM 23017 C CA . SER A 1 52 ? 3.414 1.111 8.593 1.00 0.00 52 SER A CA 17
ATOM 23018 C C . SER A 1 52 ? 2.669 2.436 8.766 1.00 0.00 52 SER A C 17
ATOM 23019 O O . SER A 1 52 ? 3.005 3.241 9.636 1.00 0.00 52 SER A O 17
ATOM 23027 N N . GLY A 1 53 ? 1.679 2.670 7.912 1.00 0.00 53 GLY A N 17
ATOM 23028 C CA . GLY A 1 53 ? 0.868 3.868 8.018 1.00 0.00 53 GLY A CA 17
ATOM 23029 C C . GLY A 1 53 ? 1.375 4.982 7.127 1.00 0.00 53 GLY A C 17
ATOM 23030 O O . GLY A 1 53 ? 1.708 6.065 7.606 1.00 0.00 53 GLY A O 17
ATOM 23034 N N . ASN A 1 54 ? 1.449 4.715 5.829 1.00 0.00 54 ASN A N 17
ATOM 23035 C CA . ASN A 1 54 ? 1.925 5.708 4.865 1.00 0.00 54 ASN A CA 17
ATOM 23036 C C . ASN A 1 54 ? 0.923 5.858 3.736 1.00 0.00 54 ASN A C 17
ATOM 23037 O O . ASN A 1 54 ? 0.501 4.867 3.144 1.00 0.00 54 ASN A O 17
ATOM 23048 N N . VAL A 1 55 ? 0.543 7.089 3.443 1.00 0.00 55 VAL A N 17
ATOM 23049 C CA . VAL A 1 55 ? -0.515 7.347 2.482 1.00 0.00 55 VAL A CA 17
ATOM 23050 C C . VAL A 1 55 ? -0.004 7.230 1.050 1.00 0.00 55 VAL A C 17
ATOM 23051 O O . VAL A 1 55 ? 0.778 8.058 0.583 1.00 0.00 55 VAL A O 17
ATOM 23064 N N . VAL A 1 56 ? -0.455 6.191 0.364 1.00 0.00 56 VAL A N 17
ATOM 23065 C CA . VAL A 1 56 ? -0.123 5.988 -1.037 1.00 0.00 56 VAL A CA 17
ATOM 23066 C C . VAL A 1 56 ? -1.077 6.796 -1.914 1.00 0.00 56 VAL A C 17
ATOM 23067 O O . VAL A 1 56 ? -0.668 7.427 -2.890 1.00 0.00 56 VAL A O 17
ATOM 23080 N N . CYS A 1 57 ? -2.353 6.769 -1.556 1.00 0.00 57 CYS A N 17
ATOM 23081 C CA . CYS A 1 57 ? -3.370 7.525 -2.272 1.00 0.00 57 CYS A CA 17
ATOM 23082 C C . CYS A 1 57 ? -4.222 8.324 -1.298 1.00 0.00 57 CYS A C 17
ATOM 23083 O O . CYS A 1 57 ? -5.078 7.769 -0.605 1.00 0.00 57 CYS A O 17
ATOM 23091 N N . LYS A 1 58 ? -3.968 9.621 -1.234 1.00 0.00 58 LYS A N 17
ATOM 23092 C CA . LYS A 1 58 ? -4.690 10.508 -0.337 1.00 0.00 58 LYS A CA 17
ATOM 23093 C C . LYS A 1 58 ? -5.998 10.962 -0.973 1.00 0.00 58 LYS A C 17
ATOM 23094 O O . LYS A 1 58 ? -6.007 11.456 -2.106 1.00 0.00 58 LYS A O 17
ATOM 23113 N N . ASN A 1 59 ? -7.089 10.792 -0.230 1.00 0.00 59 ASN A N 17
ATOM 23114 C CA . ASN A 1 59 ? -8.431 11.139 -0.696 1.00 0.00 59 ASN A CA 17
ATOM 23115 C C . ASN A 1 59 ? -8.731 10.439 -2.020 1.00 0.00 59 ASN A C 17
ATOM 23116 O O . ASN 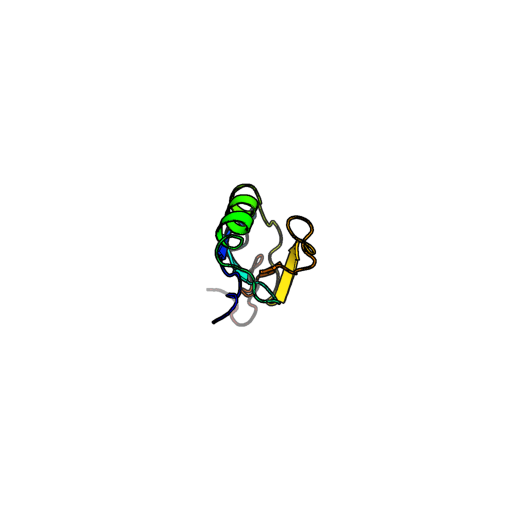A 1 59 ? -9.122 11.068 -3.007 1.00 0.00 59 ASN A O 17
ATOM 23127 N N . ILE A 1 60 ? -8.544 9.128 -2.032 1.00 0.00 60 ILE A N 17
ATOM 23128 C CA . ILE A 1 60 ? -8.758 8.340 -3.235 1.00 0.00 60 ILE A CA 17
ATOM 23129 C C . ILE A 1 60 ? -10.253 8.160 -3.495 1.00 0.00 60 ILE A C 17
ATOM 23130 O O . ILE A 1 60 ? -11.031 7.926 -2.564 1.00 0.00 60 ILE A O 17
ATOM 23146 N N . MET A 1 61 ? -10.650 8.334 -4.757 1.00 0.00 61 MET A N 17
ATOM 23147 C CA . MET A 1 61 ? -12.041 8.158 -5.179 1.00 0.00 61 MET A CA 17
ATOM 23148 C C . MET A 1 61 ? -12.956 9.195 -4.534 1.00 0.00 61 MET A C 17
ATOM 23149 O O . MET A 1 61 ? -14.180 9.058 -4.556 1.00 0.00 61 MET A O 17
ATOM 23163 N N . ASN A 1 62 ? -12.335 10.227 -3.957 1.00 0.00 62 ASN A N 17
ATOM 23164 C CA . ASN A 1 62 ? -13.040 11.391 -3.414 1.00 0.00 62 ASN A CA 17
ATOM 23165 C C . ASN A 1 62 ? -13.978 11.025 -2.266 1.00 0.00 62 ASN A C 17
ATOM 23166 O O . ASN A 1 62 ? -14.800 11.839 -1.849 1.00 0.00 62 ASN A O 17
ATOM 23177 N N . THR A 1 63 ? -13.846 9.815 -1.736 1.00 0.00 63 THR A N 17
ATOM 23178 C CA . THR A 1 63 ? -14.680 9.389 -0.622 1.00 0.00 63 THR A CA 17
ATOM 23179 C C . THR A 1 63 ? -14.045 9.797 0.707 1.00 0.00 63 THR A C 17
ATOM 23180 O O . THR A 1 63 ? -14.649 9.657 1.772 1.00 0.00 63 THR A O 17
ATOM 23191 N N . GLY A 1 64 ? -12.821 10.304 0.636 1.00 0.00 64 GLY A N 17
ATOM 23192 C CA . GLY A 1 64 ? -12.138 10.767 1.828 1.00 0.00 64 GLY A CA 17
ATOM 23193 C C . GLY A 1 64 ? -11.203 9.727 2.404 1.00 0.00 64 GLY A C 17
ATOM 23194 O O . GLY A 1 64 ? -10.395 10.030 3.276 1.00 0.00 64 GLY A O 17
ATOM 23198 N N . VAL A 1 65 ? -11.316 8.496 1.930 1.00 0.00 65 VAL A N 17
ATOM 23199 C CA . VAL A 1 65 ? -10.441 7.427 2.385 1.00 0.00 65 VAL A CA 17
ATOM 23200 C C . VAL A 1 65 ? -9.047 7.607 1.810 1.00 0.00 65 VAL A C 17
ATOM 23201 O O . VAL A 1 65 ? -8.881 7.968 0.643 1.00 0.00 65 VAL A O 17
ATOM 23214 N N . ASP A 1 66 ? -8.056 7.381 2.648 1.00 0.00 66 ASP A N 17
ATOM 23215 C CA . ASP A 1 66 ? -6.671 7.495 2.254 1.00 0.00 66 ASP A CA 17
ATOM 23216 C C . ASP A 1 66 ? -6.026 6.123 2.363 1.00 0.00 66 ASP A C 17
ATOM 23217 O O . ASP A 1 66 ? -6.013 5.518 3.437 1.00 0.00 66 ASP A O 17
ATOM 23226 N N . ILE A 1 67 ? -5.518 5.619 1.255 1.00 0.00 67 ILE A N 17
ATOM 23227 C CA . ILE A 1 67 ? -4.959 4.276 1.223 1.00 0.00 67 ILE A CA 17
ATOM 23228 C C . ILE A 1 67 ? -3.552 4.275 1.792 1.00 0.00 67 ILE A C 17
ATOM 23229 O O . ILE A 1 67 ? -2.649 4.906 1.241 1.00 0.00 67 ILE A O 17
ATOM 23245 N N . ILE A 1 68 ? -3.375 3.576 2.898 1.00 0.00 68 ILE A N 17
ATOM 23246 C CA . ILE A 1 68 ? -2.099 3.561 3.584 1.00 0.00 68 ILE A CA 17
ATOM 23247 C C . ILE A 1 68 ? -1.481 2.170 3.590 1.00 0.00 68 ILE A C 17
ATOM 23248 O O . ILE A 1 68 ? -2.143 1.181 3.895 1.00 0.00 68 ILE A O 17
ATOM 23264 N N . CYS A 1 69 ? -0.213 2.101 3.231 1.00 0.00 69 CYS A N 17
ATOM 23265 C CA . CYS A 1 69 ? 0.542 0.862 3.324 1.00 0.00 69 CYS A CA 17
ATOM 23266 C C . CYS A 1 69 ? 1.014 0.674 4.760 1.00 0.00 69 CYS A C 17
ATOM 23267 O O . CYS A 1 69 ? 1.412 1.641 5.412 1.00 0.00 69 CYS A O 17
ATOM 23275 N N . THR A 1 70 ? 0.954 -0.545 5.270 1.00 0.00 70 THR A N 17
ATOM 23276 C CA . THR A 1 70 ? 1.251 -0.765 6.675 1.00 0.00 70 THR A CA 17
ATOM 23277 C C . THR A 1 70 ? 2.328 -1.831 6.883 1.00 0.00 70 THR A C 17
ATOM 23278 O O . THR A 1 70 ? 2.611 -2.219 8.018 1.00 0.00 70 THR A O 17
ATOM 23289 N N . LYS A 1 71 ? 2.939 -2.299 5.806 1.00 0.00 71 LYS A N 17
ATOM 23290 C CA . LYS A 1 71 ? 4.074 -3.198 5.935 1.00 0.00 71 LYS A CA 17
ATOM 23291 C C . LYS A 1 71 ? 5.363 -2.416 5.756 1.00 0.00 71 LYS A C 17
ATOM 23292 O O . LYS A 1 71 ? 5.500 -1.643 4.809 1.00 0.00 71 LYS A O 17
ATOM 23311 N N . ASN A 1 72 ? 6.298 -2.609 6.671 1.00 0.00 72 ASN A N 17
ATOM 23312 C CA . ASN A 1 72 ? 7.560 -1.886 6.628 1.00 0.00 72 ASN A CA 17
ATOM 23313 C C . ASN A 1 72 ? 8.457 -2.477 5.554 1.00 0.00 72 ASN A C 17
ATOM 23314 O O . ASN A 1 72 ? 8.973 -3.583 5.706 1.00 0.00 72 ASN A O 17
ATOM 23325 N N . LEU A 1 73 ? 8.613 -1.751 4.458 1.00 0.00 73 LEU A N 17
ATOM 23326 C CA . LEU A 1 73 ? 9.467 -2.190 3.369 1.00 0.00 73 LEU A CA 17
ATOM 23327 C C . LEU A 1 73 ? 10.921 -1.862 3.674 1.00 0.00 73 LEU A C 17
ATOM 23328 O O . LEU A 1 73 ? 11.305 -0.691 3.733 1.00 0.00 73 LEU A O 17
ATOM 23344 N N . PRO A 1 74 ? 11.746 -2.897 3.883 1.00 0.00 74 PRO A N 17
ATOM 23345 C CA . PRO A 1 74 ? 13.158 -2.721 4.204 1.00 0.00 74 PRO A CA 17
ATOM 23346 C C . PRO A 1 74 ? 13.925 -2.060 3.067 1.00 0.00 74 PRO A C 17
ATOM 23347 O O . PRO A 1 74 ? 13.991 -2.585 1.949 1.00 0.00 74 PRO A O 17
ATOM 23358 N N . LYS A 1 75 ? 14.468 -0.888 3.352 1.00 0.00 75 LYS A N 17
ATOM 23359 C CA . LYS A 1 75 ? 15.320 -0.197 2.405 1.00 0.00 75 LYS A CA 17
ATOM 23360 C C . LYS A 1 75 ? 16.630 -0.959 2.269 1.00 0.00 75 LYS A C 17
ATOM 23361 O O . LYS A 1 75 ? 17.447 -0.973 3.189 1.00 0.00 75 LYS A O 17
ATOM 23380 N N . ASP A 1 76 ? 16.809 -1.613 1.130 1.00 0.00 76 ASP A N 17
ATOM 23381 C CA . ASP A 1 76 ? 17.959 -2.485 0.917 1.00 0.00 76 ASP A CA 17
ATOM 23382 C C . ASP A 1 76 ? 19.200 -1.664 0.575 1.00 0.00 76 ASP A C 17
ATOM 23383 O O . ASP A 1 76 ? 19.723 -1.715 -0.542 1.00 0.00 76 ASP A O 17
ATOM 23392 N N . SER A 1 77 ? 19.636 -0.881 1.551 1.00 0.00 77 SER A N 17
ATOM 23393 C CA . SER A 1 77 ? 20.803 -0.032 1.420 1.00 0.00 77 SER A CA 17
ATOM 23394 C C . SER A 1 77 ? 21.104 0.626 2.762 1.00 0.00 77 SER A C 17
ATOM 23395 O O . SER A 1 77 ? 20.224 1.228 3.381 1.00 0.00 77 SER A O 17
ATOM 23403 N N . LEU A 1 78 ? 22.337 0.492 3.221 1.00 0.00 78 LEU A N 17
ATOM 23404 C CA . LEU A 1 78 ? 22.747 1.087 4.482 1.00 0.00 78 LEU A CA 17
ATOM 23405 C C . LEU A 1 78 ? 23.617 2.307 4.229 1.00 0.00 78 LEU A C 17
ATOM 23406 O O . LEU A 1 78 ? 24.197 2.448 3.151 1.00 0.00 78 LEU A O 17
ATOM 23422 N N . GLU A 1 79 ? 23.695 3.191 5.213 1.00 0.00 79 GLU A N 17
ATOM 23423 C CA . GLU A 1 79 ? 24.564 4.353 5.120 1.00 0.00 79 GLU A CA 17
ATOM 23424 C C . GLU A 1 79 ? 26.012 3.910 5.302 1.00 0.00 79 GLU A C 17
ATOM 23425 O O . GLU A 1 79 ? 26.495 3.758 6.424 1.00 0.00 79 GLU A O 17
ATOM 23437 N N . HIS A 1 80 ? 26.684 3.679 4.187 1.00 0.00 80 HIS A N 17
ATOM 23438 C CA . HIS A 1 80 ? 28.009 3.085 4.198 1.00 0.00 80 HIS A CA 17
ATOM 23439 C C . HIS A 1 80 ? 29.076 4.141 3.932 1.00 0.00 80 HIS A C 17
ATOM 23440 O O . HIS A 1 80 ? 29.201 4.653 2.821 1.00 0.00 80 HIS A O 17
ATOM 23455 N N . HIS A 1 81 ? 29.853 4.446 4.960 1.00 0.00 81 HIS A N 17
ATOM 23456 C CA . HIS A 1 81 ? 30.850 5.509 4.889 1.00 0.00 81 HIS A CA 17
ATOM 23457 C C . HIS A 1 81 ? 32.105 5.133 5.677 1.00 0.00 81 HIS A C 17
ATOM 23458 O O . HIS A 1 81 ? 32.039 4.878 6.877 1.00 0.00 81 HIS A O 17
ATOM 23473 N N . HIS A 1 82 ? 33.240 5.096 4.993 1.00 0.00 82 HIS A N 17
ATOM 23474 C CA . HIS A 1 82 ? 34.512 4.761 5.633 1.00 0.00 82 HIS A CA 17
ATOM 23475 C C . HIS A 1 82 ? 35.223 6.011 6.124 1.00 0.00 82 HIS A C 17
ATOM 23476 O O . HIS A 1 82 ? 35.371 6.983 5.381 1.00 0.00 82 HIS A O 17
ATOM 23491 N N . HIS A 1 83 ? 35.667 5.978 7.371 1.00 0.00 83 HIS A N 17
ATOM 23492 C CA . HIS A 1 83 ? 36.480 7.051 7.922 1.00 0.00 83 HIS A CA 17
ATOM 23493 C C . HIS A 1 83 ? 37.194 6.565 9.182 1.00 0.00 83 HIS A C 17
ATOM 23494 O O . HIS A 1 83 ? 37.329 7.298 10.164 1.00 0.00 83 HIS A O 17
ATOM 23509 N N . HIS A 1 84 ? 37.685 5.331 9.133 1.00 0.00 84 HIS A N 17
ATOM 23510 C CA . HIS A 1 84 ? 38.388 4.739 10.270 1.00 0.00 84 HIS A CA 17
ATOM 23511 C C . HIS A 1 84 ? 39.831 5.257 10.339 1.00 0.00 84 HIS A C 17
ATOM 23512 O O . HIS A 1 84 ? 40.782 4.491 10.484 1.00 0.00 84 HIS A O 17
ATOM 23527 N N . HIS A 1 85 ? 39.981 6.565 10.225 1.00 0.00 85 HIS A N 17
ATOM 23528 C CA . HIS A 1 85 ? 41.280 7.207 10.351 1.00 0.00 85 HIS A CA 17
ATOM 23529 C C . HIS A 1 85 ? 41.155 8.395 11.292 1.00 0.00 85 HIS A C 17
ATOM 23530 O O . HIS A 1 85 ? 41.265 9.547 10.821 1.00 0.00 85 HIS A O 17
ATOM 23546 N N . MET A 1 1 ? -18.086 -6.276 9.002 1.00 0.00 1 MET A N 18
ATOM 23547 C CA . MET A 1 1 ? -19.354 -5.914 9.675 1.00 0.00 1 MET A CA 18
ATOM 23548 C C . MET A 1 1 ? -19.668 -4.449 9.444 1.00 0.00 1 MET A C 18
ATOM 23549 O O . MET A 1 1 ? -18.880 -3.583 9.812 1.00 0.00 1 MET A O 18
ATOM 23565 N N . HIS A 1 2 ? -20.830 -4.185 8.845 1.00 0.00 2 HIS A N 18
ATOM 23566 C CA . HIS A 1 2 ? -21.244 -2.827 8.480 1.00 0.00 2 HIS A CA 18
ATOM 23567 C C . HIS A 1 2 ? -20.264 -2.236 7.467 1.00 0.00 2 HIS A C 18
ATOM 23568 O O . HIS A 1 2 ? -20.386 -2.479 6.266 1.00 0.00 2 HIS A O 18
ATOM 23583 N N . LYS A 1 3 ? -19.285 -1.485 7.952 1.00 0.00 3 LYS A N 18
ATOM 23584 C CA . LYS A 1 3 ? -18.199 -1.010 7.113 1.00 0.00 3 LYS A CA 18
ATOM 23585 C C . LYS A 1 3 ? -16.932 -1.775 7.475 1.00 0.00 3 LYS A C 18
ATOM 23586 O O . LYS A 1 3 ? -16.686 -2.054 8.649 1.00 0.00 3 LYS A O 18
ATOM 23605 N N . ASP A 1 4 ? -16.135 -2.131 6.484 1.00 0.00 4 ASP A N 18
ATOM 23606 C CA . ASP A 1 4 ? -14.962 -2.955 6.735 1.00 0.00 4 ASP A CA 18
ATOM 23607 C C . ASP A 1 4 ? -13.703 -2.253 6.253 1.00 0.00 4 ASP A C 18
ATOM 23608 O O . ASP A 1 4 ? -13.765 -1.370 5.401 1.00 0.00 4 ASP A O 18
ATOM 23617 N N . ILE A 1 5 ? -12.564 -2.631 6.808 1.00 0.00 5 ILE A N 18
ATOM 23618 C CA . ILE A 1 5 ? -11.299 -2.039 6.416 1.00 0.00 5 ILE A CA 18
ATOM 23619 C C . ILE A 1 5 ? -10.773 -2.714 5.159 1.00 0.00 5 ILE A C 18
ATOM 23620 O O . ILE A 1 5 ? -10.241 -3.826 5.220 1.00 0.00 5 ILE A O 18
ATOM 23636 N N . PHE A 1 6 ? -10.946 -2.057 4.018 1.00 0.00 6 PHE A N 18
ATOM 23637 C CA . PHE A 1 6 ? -10.460 -2.592 2.751 1.00 0.00 6 PHE A CA 18
ATOM 23638 C C . PHE A 1 6 ? -8.955 -2.809 2.811 1.00 0.00 6 PHE A C 18
ATOM 23639 O O . PHE A 1 6 ? -8.178 -1.855 2.808 1.00 0.00 6 PHE A O 18
ATOM 23656 N N . THR A 1 7 ? -8.549 -4.062 2.896 1.00 0.00 7 THR A N 18
ATOM 23657 C CA . THR A 1 7 ? -7.145 -4.407 2.951 1.00 0.00 7 THR A CA 18
ATOM 23658 C C . THR A 1 7 ? -6.791 -5.346 1.801 1.00 0.00 7 THR A C 18
ATOM 23659 O O . THR A 1 7 ? -7.470 -6.350 1.581 1.00 0.00 7 THR A O 18
ATOM 23670 N N . SER A 1 8 ? -5.754 -5.007 1.055 1.00 0.00 8 SER A N 18
ATOM 23671 C CA . SER A 1 8 ? -5.320 -5.816 -0.075 1.00 0.00 8 SER A CA 18
ATOM 23672 C C . SER A 1 8 ? -3.817 -5.677 -0.258 1.00 0.00 8 SER A C 18
ATOM 23673 O O . SER A 1 8 ? -3.138 -5.136 0.606 1.00 0.00 8 SER A O 18
ATOM 23681 N N . VAL A 1 9 ? -3.298 -6.167 -1.371 1.00 0.00 9 VAL A N 18
ATOM 23682 C CA . VAL A 1 9 ? -1.885 -6.014 -1.681 1.00 0.00 9 VAL A CA 18
ATOM 23683 C C . VAL A 1 9 ? -1.710 -5.289 -3.007 1.00 0.00 9 VAL A C 18
ATOM 23684 O O . VAL A 1 9 ? -2.439 -5.547 -3.966 1.00 0.00 9 VAL A O 18
ATOM 23697 N N . VAL A 1 10 ? -0.767 -4.365 -3.051 1.00 0.00 10 VAL A N 18
ATOM 23698 C CA . VAL A 1 10 ? -0.486 -3.633 -4.274 1.00 0.00 10 VAL A CA 18
ATOM 23699 C C . VAL A 1 10 ? 0.889 -4.025 -4.807 1.00 0.00 10 VAL A C 18
ATOM 23700 O O . VAL A 1 10 ? 1.766 -4.437 -4.041 1.00 0.00 10 VAL A O 18
ATOM 23713 N N . ARG A 1 11 ? 1.063 -3.922 -6.113 1.00 0.00 11 ARG A N 18
ATOM 23714 C CA . ARG A 1 11 ? 2.319 -4.291 -6.740 1.00 0.00 11 ARG A CA 18
ATOM 23715 C C . ARG A 1 11 ? 3.254 -3.091 -6.785 1.00 0.00 11 ARG A C 18
ATOM 23716 O O . ARG A 1 11 ? 3.016 -2.114 -7.497 1.00 0.00 11 ARG A O 18
ATOM 23737 N N . VAL A 1 12 ? 4.308 -3.183 -5.999 1.00 0.00 12 VAL A N 18
ATOM 23738 C CA . VAL A 1 12 ? 5.234 -2.086 -5.798 1.00 0.00 12 VAL A CA 18
ATOM 23739 C C . VAL A 1 12 ? 6.452 -2.273 -6.697 1.00 0.00 12 VAL A C 18
ATOM 23740 O O . VAL A 1 12 ? 6.950 -3.386 -6.841 1.00 0.00 12 VAL A O 18
ATOM 23753 N N . ARG A 1 13 ? 6.951 -1.196 -7.283 1.00 0.00 13 ARG A N 18
ATOM 23754 C CA . ARG A 1 13 ? 8.050 -1.309 -8.233 1.00 0.00 13 ARG A CA 18
ATOM 23755 C C . ARG A 1 13 ? 9.392 -1.460 -7.522 1.00 0.00 13 ARG A C 18
ATOM 23756 O O . ARG A 1 13 ? 9.615 -0.891 -6.449 1.00 0.00 13 ARG A O 18
ATOM 23777 N N . GLY A 1 14 ? 10.265 -2.256 -8.130 1.00 0.00 14 GLY A N 18
ATOM 23778 C CA . GLY A 1 14 ? 11.495 -2.689 -7.496 1.00 0.00 14 GLY A CA 18
ATOM 23779 C C . GLY A 1 14 ? 12.542 -1.609 -7.319 1.00 0.00 14 GLY A C 18
ATOM 23780 O O . GLY A 1 14 ? 13.317 -1.324 -8.229 1.00 0.00 14 GLY A O 18
ATOM 23784 N N . SER A 1 15 ? 12.545 -1.006 -6.145 1.00 0.00 15 SER A N 18
ATOM 23785 C CA . SER A 1 15 ? 13.656 -0.187 -5.690 1.00 0.00 15 SER A CA 18
ATOM 23786 C C . SER A 1 15 ? 14.243 -0.835 -4.440 1.00 0.00 15 SER A C 18
ATOM 23787 O O . SER A 1 15 ? 15.073 -0.259 -3.731 1.00 0.00 15 SER A O 18
ATOM 23795 N N . LYS A 1 16 ? 13.808 -2.070 -4.219 1.00 0.00 16 LYS A N 18
ATOM 23796 C CA . LYS A 1 16 ? 14.081 -2.814 -2.998 1.00 0.00 16 LYS A CA 18
ATOM 23797 C C . LYS A 1 16 ? 13.642 -4.264 -3.209 1.00 0.00 16 LYS A C 18
ATOM 23798 O O . LYS A 1 16 ? 13.333 -4.648 -4.338 1.00 0.00 16 LYS A O 18
ATOM 23817 N N . LYS A 1 17 ? 13.595 -5.059 -2.150 1.00 0.00 17 LYS A N 18
ATOM 23818 C CA . LYS A 1 17 ? 13.253 -6.473 -2.298 1.00 0.00 17 LYS A CA 18
ATOM 23819 C C . LYS A 1 17 ? 11.741 -6.729 -2.272 1.00 0.00 17 LYS A C 18
ATOM 23820 O O . LYS A 1 17 ? 11.238 -7.530 -3.061 1.00 0.00 17 LYS A O 18
ATOM 23839 N N . TYR A 1 18 ? 11.013 -6.055 -1.386 1.00 0.00 18 TYR A N 18
ATOM 23840 C CA . TYR A 1 18 ? 9.580 -6.310 -1.237 1.00 0.00 18 TYR A CA 18
ATOM 23841 C C . TYR A 1 18 ? 8.768 -5.560 -2.284 1.00 0.00 18 TYR A C 18
ATOM 23842 O O . TYR A 1 18 ? 8.457 -4.387 -2.115 1.00 0.00 18 TYR A O 18
ATOM 23860 N N . ASN A 1 19 ? 8.413 -6.246 -3.361 1.00 0.00 19 ASN A N 18
ATOM 23861 C CA . ASN A 1 19 ? 7.724 -5.604 -4.479 1.00 0.00 19 ASN A CA 18
ATOM 23862 C C . ASN A 1 19 ? 6.219 -5.826 -4.433 1.00 0.00 19 ASN A C 18
ATOM 23863 O O . ASN A 1 19 ? 5.510 -5.521 -5.385 1.00 0.00 19 ASN A O 18
ATOM 23874 N N . VAL A 1 20 ? 5.735 -6.349 -3.322 1.00 0.00 20 VAL A N 18
ATOM 23875 C CA . VAL A 1 20 ? 4.303 -6.467 -3.085 1.00 0.00 20 VAL A CA 18
ATOM 23876 C C . VAL A 1 20 ? 4.010 -6.167 -1.624 1.00 0.00 20 VAL A C 18
ATOM 23877 O O . VAL A 1 20 ? 4.570 -6.805 -0.730 1.00 0.00 20 VAL A O 18
ATOM 23890 N N . VAL A 1 21 ? 3.161 -5.184 -1.379 1.00 0.00 21 VAL A N 18
ATOM 23891 C CA . VAL A 1 21 ? 2.928 -4.728 -0.017 1.00 0.00 21 VAL A CA 18
ATOM 23892 C C . VAL A 1 21 ? 1.431 -4.632 0.301 1.00 0.00 21 VAL A C 18
ATOM 23893 O O . VAL A 1 21 ? 0.626 -4.239 -0.552 1.00 0.00 21 VAL A O 18
ATOM 23906 N N . PRO A 1 22 ? 1.037 -5.043 1.522 1.00 0.00 22 PRO A N 18
ATOM 23907 C CA . PRO A 1 22 ? -0.344 -4.915 1.999 1.00 0.00 22 PRO A CA 18
ATOM 23908 C C . PRO A 1 22 ? -0.740 -3.467 2.301 1.00 0.00 22 PRO A C 18
ATOM 23909 O O . PRO A 1 22 ? -0.089 -2.774 3.088 1.00 0.00 22 PRO A O 18
ATOM 23920 N N . VAL A 1 23 ? -1.814 -3.029 1.665 1.00 0.00 23 VAL A N 18
ATOM 23921 C CA . VAL A 1 23 ? -2.368 -1.703 1.877 1.00 0.00 23 VAL A CA 18
ATOM 23922 C C . VAL A 1 23 ? -3.758 -1.824 2.490 1.00 0.00 23 VAL A C 18
ATOM 23923 O O . VAL A 1 23 ? -4.432 -2.842 2.316 1.00 0.00 23 VAL A O 18
ATOM 23936 N N . LYS A 1 24 ? -4.182 -0.799 3.204 1.00 0.00 24 LYS A N 18
ATOM 23937 C CA . LYS A 1 24 ? -5.478 -0.817 3.863 1.00 0.00 24 LYS A CA 18
ATOM 23938 C C . LYS A 1 24 ? -6.119 0.561 3.837 1.00 0.00 24 LYS A C 18
ATOM 23939 O O . LYS A 1 24 ? -5.531 1.524 3.340 1.00 0.00 24 LYS A O 18
ATOM 23958 N N . SER A 1 25 ? -7.312 0.651 4.392 1.00 0.00 25 SER A N 18
ATOM 23959 C CA . SER A 1 25 ? -8.031 1.907 4.461 1.00 0.00 25 SER A CA 18
ATOM 23960 C C . SER A 1 25 ? -8.061 2.405 5.901 1.00 0.00 25 SER A C 18
ATOM 23961 O O . SER A 1 25 ? -8.421 1.667 6.820 1.00 0.00 25 SER A O 18
ATOM 23969 N N . ASN A 1 26 ? -7.645 3.651 6.093 1.00 0.00 26 ASN A N 18
ATOM 23970 C CA . ASN A 1 26 ? -7.601 4.260 7.421 1.00 0.00 26 ASN A CA 18
ATOM 23971 C C . ASN A 1 26 ? -9.001 4.379 8.010 1.00 0.00 26 ASN A C 18
ATOM 23972 O O . ASN A 1 26 ? -9.172 4.438 9.225 1.00 0.00 26 ASN A O 18
ATOM 23983 N N . LYS A 1 27 ? -9.994 4.417 7.138 1.00 0.00 27 LYS A N 18
ATOM 23984 C CA . LYS A 1 27 ? -11.382 4.496 7.550 1.00 0.00 27 LYS A CA 18
ATOM 23985 C C . LYS A 1 27 ? -12.146 3.314 6.967 1.00 0.00 27 LYS A C 18
ATOM 23986 O O . LYS A 1 27 ? -11.858 2.881 5.850 1.00 0.00 27 LYS A O 18
ATOM 24005 N N . PRO A 1 28 ? -13.097 2.754 7.724 1.00 0.00 28 PRO A N 18
ATOM 24006 C CA . PRO A 1 28 ? -13.895 1.616 7.261 1.00 0.00 28 PRO A CA 18
ATOM 24007 C C . PRO A 1 28 ? -14.773 1.978 6.068 1.00 0.00 28 PRO A C 18
ATOM 24008 O O . PRO A 1 28 ? -15.520 2.959 6.098 1.00 0.00 28 PRO A O 18
ATOM 24019 N N . VAL A 1 29 ? -14.674 1.177 5.022 1.00 0.00 29 VAL A N 18
ATOM 24020 C CA . VAL A 1 29 ? -15.392 1.428 3.783 1.00 0.00 29 VAL A CA 18
ATOM 24021 C C . VAL A 1 29 ? -16.466 0.377 3.547 1.00 0.00 29 VAL A C 18
ATOM 24022 O O . VAL A 1 29 ? -16.348 -0.764 3.996 1.00 0.00 29 VAL A O 18
ATOM 24035 N N . GLU A 1 30 ? -17.529 0.778 2.868 1.00 0.00 30 GLU A N 18
ATOM 24036 C CA . GLU A 1 30 ? -18.504 -0.171 2.356 1.00 0.00 30 GLU A CA 18
ATOM 24037 C C . GLU A 1 30 ? -17.848 -0.989 1.252 1.00 0.00 30 GLU A C 18
ATOM 24038 O O . GLU A 1 30 ? -17.371 -0.427 0.263 1.00 0.00 30 GLU A O 18
ATOM 24050 N N . ILE A 1 31 ? -17.796 -2.302 1.419 1.00 0.00 31 ILE A N 18
ATOM 24051 C CA . ILE A 1 31 ? -17.081 -3.133 0.469 1.00 0.00 31 ILE A CA 18
ATOM 24052 C C . ILE A 1 31 ? -17.889 -3.365 -0.807 1.00 0.00 31 ILE A C 18
ATOM 24053 O O . ILE A 1 31 ? -18.617 -4.343 -0.964 1.00 0.00 31 ILE A O 18
ATOM 24069 N N . SER A 1 32 ? -17.771 -2.400 -1.688 1.00 0.00 32 SER A N 18
ATOM 24070 C CA . SER A 1 32 ? -18.368 -2.468 -3.018 1.00 0.00 32 SER A CA 18
ATOM 24071 C C . SER A 1 32 ? -17.402 -1.937 -4.084 1.00 0.00 32 SER A C 18
ATOM 24072 O O . SER A 1 32 ? -17.627 -2.114 -5.279 1.00 0.00 32 SER A O 18
ATOM 24080 N N . LYS A 1 33 ? -16.309 -1.317 -3.647 1.00 0.00 33 LYS A N 18
ATOM 24081 C CA . LYS A 1 33 ? -15.390 -0.640 -4.552 1.00 0.00 33 LYS A CA 18
ATOM 24082 C C . LYS A 1 33 ? -14.130 -1.457 -4.788 1.00 0.00 33 LYS A C 18
ATOM 24083 O O . LYS A 1 33 ? -13.126 -0.925 -5.256 1.00 0.00 33 LYS A O 18
ATOM 24102 N N . TRP A 1 34 ? -14.178 -2.745 -4.481 1.00 0.00 34 TRP A N 18
ATOM 24103 C CA . TRP A 1 34 ? -13.000 -3.595 -4.634 1.00 0.00 34 TRP A CA 18
ATOM 24104 C C . TRP A 1 34 ? -12.580 -3.668 -6.101 1.00 0.00 34 TRP A C 18
ATOM 24105 O O . TRP A 1 34 ? -11.406 -3.860 -6.413 1.00 0.00 34 TRP A O 18
ATOM 24126 N N . ILE A 1 35 ? -13.547 -3.482 -6.993 1.00 0.00 35 ILE A N 18
ATOM 24127 C CA . ILE A 1 35 ? -13.279 -3.448 -8.423 1.00 0.00 35 ILE A CA 18
ATOM 24128 C C . ILE A 1 35 ? -12.578 -2.146 -8.803 1.00 0.00 35 ILE A C 18
ATOM 24129 O O . ILE A 1 35 ? -11.565 -2.154 -9.499 1.00 0.00 35 ILE A O 18
ATOM 24145 N N . ASP A 1 36 ? -13.115 -1.030 -8.323 1.00 0.00 36 ASP A N 18
ATOM 24146 C CA . ASP A 1 36 ? -12.573 0.292 -8.635 1.00 0.00 36 ASP A CA 18
ATOM 24147 C C . ASP A 1 36 ? -11.206 0.491 -7.991 1.00 0.00 36 ASP A C 18
ATOM 24148 O O . ASP A 1 36 ? -10.307 1.067 -8.595 1.00 0.00 36 ASP A O 18
ATOM 24157 N N . PHE A 1 37 ? -11.051 0.014 -6.764 1.00 0.00 37 PHE A N 18
ATOM 24158 C CA . PHE A 1 37 ? -9.789 0.156 -6.054 1.00 0.00 37 PHE A CA 18
ATOM 24159 C C . PHE A 1 37 ? -8.680 -0.613 -6.764 1.00 0.00 37 PHE A C 18
ATOM 24160 O O . PHE A 1 37 ? -7.613 -0.065 -7.018 1.00 0.00 37 PHE A O 18
ATOM 24177 N N . SER A 1 38 ? -8.942 -1.871 -7.114 1.00 0.00 38 SER A N 18
ATOM 24178 C CA . SER A 1 38 ? -7.958 -2.674 -7.835 1.00 0.00 38 SER A CA 18
ATOM 24179 C C . SER A 1 38 ? -7.734 -2.098 -9.233 1.00 0.00 38 SER A C 18
ATOM 24180 O O . SER A 1 38 ? -6.640 -2.191 -9.794 1.00 0.00 38 SER A O 18
ATOM 24188 N N . ASN A 1 39 ? -8.785 -1.494 -9.773 1.00 0.00 39 ASN A N 18
ATOM 24189 C CA . ASN A 1 39 ? -8.730 -0.802 -11.057 1.00 0.00 39 ASN A CA 18
ATOM 24190 C C . ASN A 1 39 ? -7.652 0.278 -11.023 1.00 0.00 39 ASN A C 18
ATOM 24191 O O . ASN A 1 39 ? -6.798 0.359 -11.908 1.00 0.00 39 ASN A O 18
ATOM 24202 N N . VAL A 1 40 ? -7.695 1.097 -9.977 1.00 0.00 40 VAL A N 18
ATOM 24203 C CA . VAL A 1 40 ? -6.722 2.162 -9.786 1.00 0.00 40 VAL A CA 18
ATOM 24204 C C . VAL A 1 40 ? -5.357 1.587 -9.414 1.00 0.00 40 VAL A C 18
ATOM 24205 O O . VAL A 1 40 ? -4.323 2.074 -9.871 1.00 0.00 40 VAL A O 18
ATOM 24218 N N . LEU A 1 41 ? -5.357 0.533 -8.605 1.00 0.00 41 LEU A N 18
ATOM 24219 C CA . LEU A 1 41 ? -4.114 -0.119 -8.195 1.00 0.00 41 LEU A CA 18
ATOM 24220 C C . LEU A 1 41 ? -3.366 -0.691 -9.398 1.00 0.00 41 LEU A C 18
ATOM 24221 O O . LEU A 1 41 ? -2.144 -0.830 -9.369 1.00 0.00 41 LEU A O 18
ATOM 24237 N N . SER A 1 42 ? -4.099 -0.997 -10.465 1.00 0.00 42 SER A N 18
ATOM 24238 C CA . SER A 1 42 ? -3.499 -1.547 -11.677 1.00 0.00 42 SER A CA 18
ATOM 24239 C C . SER A 1 42 ? -2.816 -0.455 -12.508 1.00 0.00 42 SER A C 18
ATOM 24240 O O . SER A 1 42 ? -2.334 -0.707 -13.614 1.00 0.00 42 SER A O 18
ATOM 24248 N N . ARG A 1 43 ? -2.795 0.760 -11.976 1.00 0.00 43 ARG A N 18
ATOM 24249 C CA . ARG A 1 43 ? -2.081 1.860 -12.606 1.00 0.00 43 ARG A CA 18
ATOM 24250 C C . ARG A 1 43 ? -1.414 2.725 -11.542 1.00 0.00 43 ARG A C 18
ATOM 24251 O O . ARG A 1 43 ? -0.995 3.852 -11.805 1.00 0.00 43 ARG A O 18
ATOM 24272 N N . LEU A 1 44 ? -1.295 2.172 -10.344 1.00 0.00 44 LEU A N 18
ATOM 24273 C CA . LEU A 1 44 ? -0.697 2.883 -9.228 1.00 0.00 44 LEU A CA 18
ATOM 24274 C C . LEU A 1 44 ? 0.593 2.186 -8.805 1.00 0.00 44 LEU A C 18
ATOM 24275 O O . LEU A 1 44 ? 0.732 1.730 -7.669 1.00 0.00 44 LEU A O 18
ATOM 24291 N N . TYR A 1 45 ? 1.531 2.091 -9.735 1.00 0.00 45 TYR A N 18
ATOM 24292 C CA . TYR A 1 45 ? 2.796 1.422 -9.474 1.00 0.00 45 TYR A CA 18
ATOM 24293 C C . TYR A 1 45 ? 3.777 2.369 -8.797 1.00 0.00 45 TYR A C 18
ATOM 24294 O O . TYR A 1 45 ? 4.508 3.108 -9.457 1.00 0.00 45 TYR A O 18
ATOM 24312 N N . VAL A 1 46 ? 3.780 2.356 -7.477 1.00 0.00 46 VAL A N 18
ATOM 24313 C CA . VAL A 1 46 ? 4.698 3.179 -6.709 1.00 0.00 46 VAL A CA 18
ATOM 24314 C C . VAL A 1 46 ? 5.962 2.378 -6.409 1.00 0.00 46 VAL A C 18
ATOM 24315 O O . VAL A 1 46 ? 5.903 1.159 -6.281 1.00 0.00 46 VAL A O 18
ATOM 24328 N N . GLY A 1 47 ? 7.102 3.045 -6.334 1.00 0.00 47 GLY A N 18
ATOM 24329 C CA . GLY A 1 47 ? 8.343 2.335 -6.114 1.00 0.00 47 GLY A CA 18
ATOM 24330 C C . GLY A 1 47 ? 9.189 2.946 -5.027 1.00 0.00 47 GLY A C 18
ATOM 24331 O O . GLY A 1 47 ? 10.382 3.175 -5.215 1.00 0.00 47 GLY A O 18
ATOM 24335 N N . VAL A 1 48 ? 8.577 3.208 -3.894 1.00 0.00 48 VAL A N 18
ATOM 24336 C CA . VAL A 1 48 ? 9.302 3.738 -2.745 1.00 0.00 48 VAL A CA 18
ATOM 24337 C C . VAL A 1 48 ? 8.993 2.934 -1.481 1.00 0.00 48 VAL A C 18
ATOM 24338 O O . VAL A 1 48 ? 7.831 2.668 -1.170 1.00 0.00 48 VAL A O 18
ATOM 24351 N N . PRO A 1 49 ? 10.042 2.492 -0.771 1.00 0.00 49 PRO A N 18
ATOM 24352 C CA . PRO A 1 49 ? 9.907 1.826 0.529 1.00 0.00 49 PRO A CA 18
ATOM 24353 C C . PRO A 1 49 ? 9.394 2.784 1.600 1.00 0.00 49 PRO A C 18
ATOM 24354 O O . PRO A 1 49 ? 9.884 3.908 1.729 1.00 0.00 49 PRO A O 18
ATOM 24365 N N . THR A 1 50 ? 8.412 2.337 2.365 1.00 0.00 50 THR A N 18
ATOM 24366 C CA . THR A 1 50 ? 7.758 3.185 3.346 1.00 0.00 50 THR A CA 18
ATOM 24367 C C . THR A 1 50 ? 7.608 2.486 4.696 1.00 0.00 50 THR A C 18
ATOM 24368 O O . THR A 1 50 ? 8.014 1.338 4.860 1.00 0.00 50 THR A O 18
ATOM 24379 N N . LYS A 1 51 ? 7.024 3.193 5.659 1.00 0.00 51 LYS A N 18
ATOM 24380 C CA . LYS A 1 51 ? 6.786 2.641 6.985 1.00 0.00 51 LYS A CA 18
ATOM 24381 C C . LYS A 1 51 ? 5.288 2.628 7.277 1.00 0.00 51 LYS A C 18
ATOM 24382 O O . LYS A 1 51 ? 4.511 3.228 6.538 1.00 0.00 51 LYS A O 18
ATOM 24401 N N . SER A 1 52 ? 4.889 1.961 8.352 1.00 0.00 52 SER A N 18
ATOM 24402 C CA . SER A 1 52 ? 3.472 1.754 8.646 1.00 0.00 52 SER A CA 18
ATOM 24403 C C . SER A 1 52 ? 2.727 3.076 8.804 1.00 0.00 52 SER A C 18
ATOM 24404 O O . SER A 1 52 ? 3.150 3.958 9.556 1.00 0.00 52 SER A O 18
ATOM 24412 N N . GLY A 1 53 ? 1.623 3.207 8.084 1.00 0.00 53 GLY A N 18
ATOM 24413 C CA . GLY A 1 53 ? 0.790 4.384 8.200 1.00 0.00 53 GLY A CA 18
ATOM 24414 C C . GLY A 1 53 ? 1.112 5.428 7.154 1.00 0.00 53 GLY A C 18
ATOM 24415 O O . GLY A 1 53 ? 0.887 6.619 7.373 1.00 0.00 53 GLY A O 18
ATOM 24419 N N . ASN A 1 54 ? 1.636 4.986 6.018 1.00 0.00 54 ASN A N 18
ATOM 24420 C CA . ASN A 1 54 ? 1.997 5.904 4.941 1.00 0.00 54 ASN A CA 18
ATOM 24421 C C . ASN A 1 54 ? 0.874 5.979 3.915 1.00 0.00 54 ASN A C 18
ATOM 24422 O O . ASN A 1 54 ? 0.283 4.960 3.562 1.00 0.00 54 ASN A O 18
ATOM 24433 N N . VAL A 1 55 ? 0.573 7.183 3.450 1.00 0.00 55 VAL A N 18
ATOM 24434 C CA . VAL A 1 55 ? -0.469 7.370 2.450 1.00 0.00 55 VAL A CA 18
ATOM 24435 C C . VAL A 1 55 ? 0.038 6.982 1.064 1.00 0.00 55 VAL A C 18
ATOM 24436 O O . VAL A 1 55 ? 0.987 7.574 0.550 1.00 0.00 55 VAL A O 18
ATOM 24449 N N . VAL A 1 56 ? -0.596 5.980 0.474 1.00 0.00 56 VAL A N 18
ATOM 24450 C CA . VAL A 1 56 ? -0.287 5.579 -0.887 1.00 0.00 56 VAL A CA 18
ATOM 24451 C C . VAL A 1 56 ? -1.113 6.412 -1.859 1.00 0.00 56 VAL A C 18
ATOM 24452 O O . VAL A 1 56 ? -0.571 7.109 -2.716 1.00 0.00 56 VAL A O 18
ATOM 24465 N N . CYS A 1 57 ? -2.428 6.349 -1.705 1.00 0.00 57 CYS A N 18
ATOM 24466 C CA . CYS A 1 57 ? -3.330 7.141 -2.523 1.00 0.00 57 CYS A CA 18
ATOM 24467 C C . CYS A 1 57 ? -4.335 7.868 -1.634 1.00 0.00 57 CYS A C 18
ATOM 24468 O O . CYS A 1 57 ? -5.215 7.246 -1.026 1.00 0.00 57 CYS A O 18
ATOM 24476 N N . LYS A 1 58 ? -4.182 9.178 -1.539 1.00 0.00 58 LYS A N 18
ATOM 24477 C CA . LYS A 1 58 ? -5.031 10.002 -0.691 1.00 0.00 58 LYS A CA 18
ATOM 24478 C C . LYS A 1 58 ? -6.315 10.358 -1.441 1.00 0.00 58 LYS A C 18
ATOM 24479 O O . LYS A 1 58 ? -6.259 10.978 -2.505 1.00 0.00 58 LYS A O 18
ATOM 24498 N N . ASN A 1 59 ? -7.463 9.951 -0.888 1.00 0.00 59 ASN A N 18
ATOM 24499 C CA . ASN A 1 59 ? -8.762 10.177 -1.529 1.00 0.00 59 ASN A CA 18
ATOM 24500 C C . ASN A 1 59 ? -8.779 9.554 -2.917 1.00 0.00 59 ASN A C 18
ATOM 24501 O O . ASN A 1 59 ? -9.160 10.197 -3.896 1.00 0.00 59 ASN A O 18
ATOM 24512 N N . ILE A 1 60 ? -8.387 8.282 -2.962 1.00 0.00 60 ILE A N 18
ATOM 24513 C CA . ILE A 1 60 ? -8.206 7.539 -4.208 1.00 0.00 60 ILE A CA 18
ATOM 24514 C C . ILE A 1 60 ? -9.405 7.671 -5.154 1.00 0.00 60 ILE A C 18
ATOM 24515 O O . ILE A 1 60 ? -9.245 8.003 -6.327 1.00 0.00 60 ILE A O 18
ATOM 24531 N N . MET A 1 61 ? -10.602 7.430 -4.640 1.00 0.00 61 MET A N 18
ATOM 24532 C CA . MET A 1 61 ? -11.803 7.473 -5.461 1.00 0.00 61 MET A CA 18
ATOM 24533 C C . MET A 1 61 ? -12.869 8.335 -4.804 1.00 0.00 61 MET A C 18
ATOM 24534 O O . MET A 1 61 ? -14.037 7.950 -4.735 1.00 0.00 61 MET A O 18
ATOM 24548 N N . ASN A 1 62 ? -12.444 9.505 -4.318 1.00 0.00 62 ASN A N 18
ATOM 24549 C CA . ASN A 1 62 ? -13.353 10.484 -3.706 1.00 0.00 62 ASN A CA 18
ATOM 24550 C C . ASN A 1 62 ? -14.064 9.893 -2.492 1.00 0.00 62 ASN A C 18
ATOM 24551 O O . ASN A 1 62 ? -15.176 10.292 -2.154 1.00 0.00 62 ASN A O 18
ATOM 24562 N N . THR A 1 63 ? -13.402 8.961 -1.823 1.00 0.00 63 THR A N 18
ATOM 24563 C CA . THR A 1 63 ? -13.989 8.267 -0.690 1.00 0.00 63 THR A CA 18
ATOM 24564 C C . THR A 1 63 ? -13.781 9.036 0.612 1.00 0.00 63 THR A C 18
ATOM 24565 O O . THR A 1 63 ? -14.493 8.822 1.594 1.00 0.00 63 THR A O 18
ATOM 24576 N N . GLY A 1 64 ? -12.801 9.933 0.612 1.00 0.00 64 GLY A N 18
ATOM 24577 C CA . GLY A 1 64 ? -12.409 10.601 1.839 1.00 0.00 64 GLY A CA 18
ATOM 24578 C C . GLY A 1 64 ? -11.537 9.701 2.689 1.00 0.00 64 GLY A C 18
ATOM 24579 O O . GLY A 1 64 ? -11.240 10.005 3.843 1.00 0.00 64 GLY A O 18
ATOM 24583 N N . VAL A 1 65 ? -11.143 8.577 2.106 1.00 0.00 65 VAL A N 18
ATOM 24584 C CA . VAL A 1 65 ? -10.312 7.594 2.778 1.00 0.00 65 VAL A CA 18
ATOM 24585 C C . VAL A 1 65 ? -8.885 7.673 2.263 1.00 0.00 65 VAL A C 18
ATOM 24586 O O . VAL A 1 65 ? -8.652 7.832 1.061 1.00 0.00 65 VAL A O 18
ATOM 24599 N N . ASP A 1 66 ? -7.944 7.566 3.178 1.00 0.00 66 ASP A N 18
ATOM 24600 C CA . ASP A 1 66 ? -6.538 7.577 2.842 1.00 0.00 66 ASP A CA 18
ATOM 24601 C C . ASP A 1 66 ? -6.040 6.143 2.765 1.00 0.00 66 ASP A C 18
ATOM 24602 O O . ASP A 1 66 ? -5.922 5.465 3.789 1.00 0.00 66 ASP A O 18
ATOM 24611 N N . ILE A 1 67 ? -5.792 5.664 1.553 1.00 0.00 67 ILE A N 18
ATOM 24612 C CA . ILE A 1 67 ? -5.288 4.312 1.367 1.00 0.00 67 ILE A CA 18
ATOM 24613 C C . ILE A 1 67 ? -3.840 4.250 1.817 1.00 0.00 67 ILE A C 18
ATOM 24614 O O . ILE A 1 67 ? -2.948 4.783 1.155 1.00 0.00 67 ILE A O 18
ATOM 24630 N N . ILE A 1 68 ? -3.619 3.617 2.953 1.00 0.00 68 ILE A N 18
ATOM 24631 C CA . ILE A 1 68 ? -2.317 3.630 3.585 1.00 0.00 68 ILE A CA 18
ATOM 24632 C C . ILE A 1 68 ? -1.687 2.245 3.620 1.00 0.00 68 ILE A C 18
ATOM 24633 O O . ILE A 1 68 ? -2.376 1.235 3.765 1.00 0.00 68 ILE A O 18
ATOM 24649 N N . CYS A 1 69 ? -0.376 2.213 3.475 1.00 0.00 69 CYS A N 18
ATOM 24650 C CA . CYS A 1 69 ? 0.385 0.988 3.636 1.00 0.00 69 CYS A CA 18
ATOM 24651 C C . CYS A 1 69 ? 0.800 0.849 5.094 1.00 0.00 69 CYS A C 18
ATOM 24652 O O . CYS A 1 69 ? 1.130 1.839 5.751 1.00 0.00 69 CYS A O 18
ATOM 24660 N N . THR A 1 70 ? 0.776 -0.368 5.604 1.00 0.00 70 THR A N 18
ATOM 24661 C CA . THR A 1 70 ? 1.037 -0.592 7.013 1.00 0.00 70 THR A CA 18
ATOM 24662 C C . THR A 1 70 ? 2.246 -1.504 7.214 1.00 0.00 70 THR A C 18
ATOM 24663 O O . THR A 1 70 ? 2.567 -1.898 8.336 1.00 0.00 70 THR A O 18
ATOM 24674 N N . LYS A 1 71 ? 2.929 -1.822 6.130 1.00 0.00 71 LYS A N 18
ATOM 24675 C CA . LYS A 1 71 ? 4.129 -2.629 6.216 1.00 0.00 71 LYS A CA 18
ATOM 24676 C C . LYS A 1 71 ? 5.350 -1.728 6.101 1.00 0.00 71 LYS A C 18
ATOM 24677 O O . LYS A 1 71 ? 5.304 -0.701 5.428 1.00 0.00 71 LYS A O 18
ATOM 24696 N N . ASN A 1 72 ? 6.429 -2.093 6.773 1.00 0.00 72 ASN A N 18
ATOM 24697 C CA . ASN A 1 72 ? 7.650 -1.302 6.726 1.00 0.00 72 ASN A CA 18
ATOM 24698 C C . ASN A 1 72 ? 8.605 -1.911 5.711 1.00 0.00 72 ASN A C 18
ATOM 24699 O O . ASN A 1 72 ? 9.120 -3.010 5.922 1.00 0.00 72 ASN A O 18
ATOM 24710 N N . LEU A 1 73 ? 8.818 -1.212 4.606 1.00 0.00 73 LEU A N 18
ATOM 24711 C CA . LEU A 1 73 ? 9.645 -1.730 3.522 1.00 0.00 73 LEU A CA 18
ATOM 24712 C C . LEU A 1 73 ? 11.114 -1.387 3.744 1.00 0.00 73 LEU A C 18
ATOM 24713 O O . LEU A 1 73 ? 11.486 -0.213 3.768 1.00 0.00 73 LEU A O 18
ATOM 24729 N N . PRO A 1 74 ? 11.961 -2.409 3.925 1.00 0.00 74 PRO A N 18
ATOM 24730 C CA . PRO A 1 74 ? 13.406 -2.232 4.057 1.00 0.00 74 PRO A CA 18
ATOM 24731 C C . PRO A 1 74 ? 14.066 -1.981 2.702 1.00 0.00 74 PRO A C 18
ATOM 24732 O O . PRO A 1 74 ? 13.607 -2.488 1.673 1.00 0.00 74 PRO A O 18
ATOM 24743 N N . LYS A 1 75 ? 15.142 -1.206 2.707 1.00 0.00 75 LYS A N 18
ATOM 24744 C CA . LYS A 1 75 ? 15.842 -0.860 1.481 1.00 0.00 75 LYS A CA 18
ATOM 24745 C C . LYS A 1 75 ? 17.342 -0.754 1.733 1.00 0.00 75 LYS A C 18
ATOM 24746 O O . LYS A 1 75 ? 17.775 -0.581 2.876 1.00 0.00 75 LYS A O 18
ATOM 24765 N N . ASP A 1 76 ? 18.113 -0.893 0.654 1.00 0.00 76 ASP A N 18
ATOM 24766 C CA . ASP A 1 76 ? 19.565 -0.711 0.655 1.00 0.00 76 ASP A CA 18
ATOM 24767 C C . ASP A 1 76 ? 20.265 -1.948 1.214 1.00 0.00 76 ASP A C 18
ATOM 24768 O O . ASP A 1 76 ? 19.620 -2.947 1.538 1.00 0.00 76 ASP A O 18
ATOM 24777 N N . SER A 1 77 ? 21.580 -1.885 1.323 1.00 0.00 77 SER A N 18
ATOM 24778 C CA . SER A 1 77 ? 22.371 -3.051 1.670 1.00 0.00 77 SER A CA 18
ATOM 24779 C C . SER A 1 77 ? 22.969 -2.924 3.068 1.00 0.00 77 SER A C 18
ATOM 24780 O O . SER A 1 77 ? 23.912 -3.634 3.412 1.00 0.00 77 SER A O 18
ATOM 24788 N N . LEU A 1 78 ? 22.414 -2.027 3.875 1.00 0.00 78 LEU A N 18
ATOM 24789 C CA . LEU A 1 78 ? 22.878 -1.857 5.245 1.00 0.00 78 LEU A CA 18
ATOM 24790 C C . LEU A 1 78 ? 22.511 -3.080 6.082 1.00 0.00 78 LEU A C 18
ATOM 24791 O O . LEU A 1 78 ? 21.401 -3.610 5.970 1.00 0.00 78 LEU A O 18
ATOM 24807 N N . GLU A 1 79 ? 23.455 -3.537 6.893 1.00 0.00 79 GLU A N 18
ATOM 24808 C CA . GLU A 1 79 ? 23.242 -4.700 7.740 1.00 0.00 79 GLU A CA 18
ATOM 24809 C C . GLU A 1 79 ? 22.267 -4.377 8.868 1.00 0.00 79 GLU A C 18
ATOM 24810 O O . GLU A 1 79 ? 22.247 -3.260 9.386 1.00 0.00 79 GLU A O 18
ATOM 24822 N N . HIS A 1 80 ? 21.457 -5.356 9.241 1.00 0.00 80 HIS A N 18
ATOM 24823 C CA . HIS A 1 80 ? 20.537 -5.194 10.357 1.00 0.00 80 HIS A CA 18
ATOM 24824 C C . HIS A 1 80 ? 20.337 -6.529 11.073 1.00 0.00 80 HIS A C 18
ATOM 24825 O O . HIS A 1 80 ? 19.567 -7.383 10.638 1.00 0.00 80 HIS A O 18
ATOM 24840 N N . HIS A 1 81 ? 21.082 -6.715 12.150 1.00 0.00 81 HIS A N 18
ATOM 24841 C CA . HIS A 1 81 ? 21.037 -7.957 12.904 1.00 0.00 81 HIS A CA 18
ATOM 24842 C C . HIS A 1 81 ? 20.676 -7.668 14.356 1.00 0.00 81 HIS A C 18
ATOM 24843 O O . HIS A 1 81 ? 21.420 -6.993 15.067 1.00 0.00 81 HIS A O 18
ATOM 24858 N N . HIS A 1 82 ? 19.536 -8.181 14.793 1.00 0.00 82 HIS A N 18
ATOM 24859 C CA . HIS A 1 82 ? 19.077 -7.952 16.154 1.00 0.00 82 HIS A CA 18
ATOM 24860 C C . HIS A 1 82 ? 19.778 -8.889 17.124 1.00 0.00 82 HIS A C 18
ATOM 24861 O O . HIS A 1 82 ? 19.494 -10.088 17.175 1.00 0.00 82 HIS A O 18
ATOM 24876 N N . HIS A 1 83 ? 20.717 -8.329 17.866 1.00 0.00 83 HIS A N 18
ATOM 24877 C CA . HIS A 1 83 ? 21.473 -9.074 18.855 1.00 0.00 83 HIS A CA 18
ATOM 24878 C C . HIS A 1 83 ? 21.754 -8.174 20.052 1.00 0.00 83 HIS A C 18
ATOM 24879 O O . HIS A 1 83 ? 22.360 -7.117 19.904 1.00 0.00 83 HIS A O 18
ATOM 24894 N N . HIS A 1 84 ? 21.296 -8.587 21.224 1.00 0.00 84 HIS A N 18
ATOM 24895 C CA . HIS A 1 84 ? 21.453 -7.784 22.431 1.00 0.00 84 HIS A CA 18
ATOM 24896 C C . HIS A 1 84 ? 22.915 -7.696 22.845 1.00 0.00 84 HIS A C 18
ATOM 24897 O O . HIS A 1 84 ? 23.500 -8.669 23.325 1.00 0.00 84 HIS A O 18
ATOM 24912 N N . HIS A 1 85 ? 23.501 -6.532 22.639 1.00 0.00 85 HIS A N 18
ATOM 24913 C CA . HIS A 1 85 ? 24.875 -6.287 23.034 1.00 0.00 85 HIS A CA 18
ATOM 24914 C C . HIS A 1 85 ? 24.920 -5.211 24.109 1.00 0.00 85 HIS A C 18
ATOM 24915 O O . HIS A 1 85 ? 25.219 -5.545 25.272 1.00 0.00 85 HIS A O 18
ATOM 24931 N N . MET A 1 1 ? -24.911 -2.069 7.709 1.00 0.00 1 MET A N 19
ATOM 24932 C CA . MET A 1 1 ? -23.561 -2.543 8.076 1.00 0.00 1 MET A CA 19
ATOM 24933 C C . MET A 1 1 ? -23.000 -3.415 6.958 1.00 0.00 1 MET A C 19
ATOM 24934 O O . MET A 1 1 ? -23.154 -4.637 6.967 1.00 0.00 1 MET A O 19
ATOM 24950 N N . HIS A 1 2 ? -22.384 -2.776 5.976 1.00 0.00 2 HIS A N 19
ATOM 24951 C CA . HIS A 1 2 ? -21.845 -3.483 4.826 1.00 0.00 2 HIS A CA 19
ATOM 24952 C C . HIS A 1 2 ? -20.530 -2.843 4.392 1.00 0.00 2 HIS A C 19
ATOM 24953 O O . HIS A 1 2 ? -20.057 -3.054 3.275 1.00 0.00 2 HIS A O 19
ATOM 24968 N N . LYS A 1 3 ? -19.942 -2.066 5.292 1.00 0.00 3 LYS A N 19
ATOM 24969 C CA . LYS A 1 3 ? -18.674 -1.402 5.023 1.00 0.00 3 LYS A CA 19
ATOM 24970 C C . LYS A 1 3 ? -17.544 -2.132 5.738 1.00 0.00 3 LYS A C 19
ATOM 24971 O O . LYS A 1 3 ? -17.713 -2.604 6.864 1.00 0.00 3 LYS A O 19
ATOM 24990 N N . ASP A 1 4 ? -16.399 -2.221 5.085 1.00 0.00 4 ASP A N 19
ATOM 24991 C CA . ASP A 1 4 ? -15.272 -2.973 5.614 1.00 0.00 4 ASP A CA 19
ATOM 24992 C C . ASP A 1 4 ? -13.971 -2.229 5.335 1.00 0.00 4 ASP A C 19
ATOM 24993 O O . ASP A 1 4 ? -13.944 -1.300 4.529 1.00 0.00 4 ASP A O 19
ATOM 25002 N N . ILE A 1 5 ? -12.908 -2.614 6.019 1.00 0.00 5 ILE A N 19
ATOM 25003 C CA . ILE A 1 5 ? -11.601 -2.050 5.751 1.00 0.00 5 ILE A CA 19
ATOM 25004 C C . ILE A 1 5 ? -11.045 -2.629 4.456 1.00 0.00 5 ILE A C 19
ATOM 25005 O O . ILE A 1 5 ? -10.768 -3.827 4.373 1.00 0.00 5 ILE A O 19
ATOM 25021 N N . PHE A 1 6 ? -10.910 -1.782 3.447 1.00 0.00 6 PHE A N 19
ATOM 25022 C CA . PHE A 1 6 ? -10.350 -2.197 2.168 1.00 0.00 6 PHE A CA 19
ATOM 25023 C C . PHE A 1 6 ? -8.938 -2.727 2.370 1.00 0.00 6 PHE A C 19
ATOM 25024 O O . PHE A 1 6 ? -8.020 -1.972 2.674 1.00 0.00 6 PHE A O 19
ATOM 25041 N N . THR A 1 7 ? -8.776 -4.031 2.235 1.00 0.00 7 THR A N 19
ATOM 25042 C CA . THR A 1 7 ? -7.492 -4.660 2.467 1.00 0.00 7 THR A CA 19
ATOM 25043 C C . THR A 1 7 ? -7.084 -5.495 1.259 1.00 0.00 7 THR A C 19
ATOM 25044 O O . THR A 1 7 ? -7.799 -6.416 0.861 1.00 0.00 7 THR A O 19
ATOM 25055 N N . SER A 1 8 ? -5.942 -5.163 0.681 1.00 0.00 8 SER A N 19
ATOM 25056 C CA . SER A 1 8 ? -5.433 -5.878 -0.479 1.00 0.00 8 SER A CA 19
ATOM 25057 C C . SER A 1 8 ? -3.916 -5.708 -0.549 1.00 0.00 8 SER A C 19
ATOM 25058 O O . SER A 1 8 ? -3.271 -5.443 0.468 1.00 0.00 8 SER A O 19
ATOM 25066 N N . VAL A 1 9 ? -3.348 -5.866 -1.736 1.00 0.00 9 VAL A N 19
ATOM 25067 C CA . VAL A 1 9 ? -1.917 -5.684 -1.930 1.00 0.00 9 VAL A CA 19
ATOM 25068 C C . VAL A 1 9 ? -1.652 -4.800 -3.142 1.00 0.00 9 VAL A C 19
ATOM 25069 O O . VAL A 1 9 ? -2.411 -4.818 -4.115 1.00 0.00 9 VAL A O 19
ATOM 25082 N N . VAL A 1 10 ? -0.588 -4.021 -3.077 1.00 0.00 10 VAL A N 19
ATOM 25083 C CA . VAL A 1 10 ? -0.226 -3.147 -4.177 1.00 0.00 10 VAL A CA 19
ATOM 25084 C C . VAL A 1 10 ? 1.129 -3.561 -4.750 1.00 0.00 10 VAL A C 19
ATOM 25085 O O . VAL A 1 10 ? 1.974 -4.116 -4.041 1.00 0.00 10 VAL A O 19
ATOM 25098 N N . ARG A 1 11 ? 1.314 -3.314 -6.038 1.00 0.00 11 ARG A N 19
ATOM 25099 C CA . ARG A 1 11 ? 2.535 -3.700 -6.731 1.00 0.00 11 ARG A CA 19
ATOM 25100 C C . ARG A 1 11 ? 3.606 -2.633 -6.535 1.00 0.00 11 ARG A C 19
ATOM 25101 O O . ARG A 1 11 ? 3.407 -1.471 -6.895 1.00 0.00 11 ARG A O 19
ATOM 25122 N N . VAL A 1 12 ? 4.734 -3.032 -5.966 1.00 0.00 12 VAL A N 19
ATOM 25123 C CA . VAL A 1 12 ? 5.778 -2.090 -5.591 1.00 0.00 12 VAL A CA 19
ATOM 25124 C C . VAL A 1 12 ? 6.907 -2.074 -6.616 1.00 0.00 12 VAL A C 19
ATOM 25125 O O . VAL A 1 12 ? 7.594 -3.078 -6.819 1.00 0.00 12 VAL A O 19
ATOM 25138 N N . ARG A 1 13 ? 7.117 -0.920 -7.235 1.00 0.00 13 ARG A N 19
ATOM 25139 C CA . ARG A 1 13 ? 8.146 -0.774 -8.258 1.00 0.00 13 ARG A CA 19
ATOM 25140 C C . ARG A 1 13 ? 8.966 0.483 -8.009 1.00 0.00 13 ARG A C 19
ATOM 25141 O O . ARG A 1 13 ? 8.513 1.596 -8.278 1.00 0.00 13 ARG A O 19
ATOM 25162 N N . GLY A 1 14 ? 10.171 0.295 -7.500 1.00 0.00 14 GLY A N 19
ATOM 25163 C CA . GLY A 1 14 ? 11.018 1.409 -7.134 1.00 0.00 14 GLY A CA 19
ATOM 25164 C C . GLY A 1 14 ? 12.285 0.942 -6.452 1.00 0.00 14 GLY A C 19
ATOM 25165 O O . GLY A 1 14 ? 12.550 -0.259 -6.393 1.00 0.00 14 GLY A O 19
ATOM 25169 N N . SER A 1 15 ? 13.056 1.877 -5.925 1.00 0.00 15 SER A N 19
ATOM 25170 C CA . SER A 1 15 ? 14.313 1.547 -5.271 1.00 0.00 15 SER A CA 19
ATOM 25171 C C . SER A 1 15 ? 14.064 1.008 -3.862 1.00 0.00 15 SER A C 19
ATOM 25172 O O . SER A 1 15 ? 13.836 1.773 -2.922 1.00 0.00 15 SER A O 19
ATOM 25180 N N . LYS A 1 16 ? 14.097 -0.317 -3.736 1.00 0.00 16 LYS A N 19
ATOM 25181 C CA . LYS A 1 16 ? 13.867 -1.000 -2.464 1.00 0.00 16 LYS A CA 19
ATOM 25182 C C . LYS A 1 16 ? 14.170 -2.491 -2.599 1.00 0.00 16 LYS A C 19
ATOM 25183 O O . LYS A 1 16 ? 14.777 -2.921 -3.580 1.00 0.00 16 LYS A O 19
ATOM 25202 N N . LYS A 1 17 ? 13.747 -3.273 -1.612 1.00 0.00 17 LYS A N 19
ATOM 25203 C CA . LYS A 1 17 ? 13.885 -4.723 -1.670 1.00 0.00 17 LYS A CA 19
ATOM 25204 C C . LYS A 1 17 ? 12.548 -5.400 -1.386 1.00 0.00 17 LYS A C 19
ATOM 25205 O O . LYS A 1 17 ? 12.352 -5.984 -0.320 1.00 0.00 17 LYS A O 19
ATOM 25224 N N . TYR A 1 18 ? 11.634 -5.298 -2.346 1.00 0.00 18 TYR A N 19
ATOM 25225 C CA . TYR A 1 18 ? 10.293 -5.882 -2.238 1.00 0.00 18 TYR A CA 19
ATOM 25226 C C . TYR A 1 18 ? 9.661 -6.006 -3.619 1.00 0.00 18 TYR A C 19
ATOM 25227 O O . TYR A 1 18 ? 10.246 -5.575 -4.613 1.00 0.00 18 TYR A O 19
ATOM 25245 N N . ASN A 1 19 ? 8.474 -6.593 -3.687 1.00 0.00 19 ASN A N 19
ATOM 25246 C CA . ASN A 1 19 ? 7.762 -6.711 -4.955 1.00 0.00 19 ASN A CA 19
ATOM 25247 C C . ASN A 1 19 ? 6.294 -6.367 -4.776 1.00 0.00 19 ASN A C 19
ATOM 25248 O O . ASN A 1 19 ? 5.731 -5.563 -5.520 1.00 0.00 19 ASN A O 19
ATOM 25259 N N . VAL A 1 20 ? 5.683 -6.981 -3.784 1.00 0.00 20 VAL A N 19
ATOM 25260 C CA . VAL A 1 20 ? 4.287 -6.719 -3.456 1.00 0.00 20 VAL A CA 19
ATOM 25261 C C . VAL A 1 20 ? 4.137 -6.463 -1.961 1.00 0.00 20 VAL A C 19
ATOM 25262 O O . VAL A 1 20 ? 4.697 -7.190 -1.137 1.00 0.00 20 VAL A O 19
ATOM 25275 N N . VAL A 1 21 ? 3.405 -5.419 -1.614 1.00 0.00 21 VAL A N 19
ATOM 25276 C CA . VAL A 1 21 ? 3.238 -5.043 -0.221 1.00 0.00 21 VAL A CA 19
ATOM 25277 C C . VAL A 1 21 ? 1.748 -4.901 0.115 1.00 0.00 21 VAL A C 19
ATOM 25278 O O . VAL A 1 21 ? 0.962 -4.433 -0.716 1.00 0.00 21 VAL A O 19
ATOM 25291 N N . PRO A 1 22 ? 1.330 -5.347 1.314 1.00 0.00 22 PRO A N 19
ATOM 25292 C CA . PRO A 1 22 ? -0.067 -5.247 1.741 1.00 0.00 22 PRO A CA 19
ATOM 25293 C C . PRO A 1 22 ? -0.482 -3.808 2.020 1.00 0.00 22 PRO A C 19
ATOM 25294 O O . PRO A 1 22 ? 0.259 -3.038 2.641 1.00 0.00 22 PRO A O 19
ATOM 25305 N N . VAL A 1 23 ? -1.673 -3.462 1.571 1.00 0.00 23 VAL A N 19
ATOM 25306 C CA . VAL A 1 23 ? -2.181 -2.110 1.684 1.00 0.00 23 VAL A CA 19
ATOM 25307 C C . VAL A 1 23 ? -3.632 -2.147 2.162 1.00 0.00 23 VAL A C 19
ATOM 25308 O O . VAL A 1 23 ? -4.373 -3.082 1.849 1.00 0.00 23 VAL A O 19
ATOM 25321 N N . LYS A 1 24 ? -4.032 -1.150 2.935 1.00 0.00 24 LYS A N 19
ATOM 25322 C CA . LYS A 1 24 ? -5.351 -1.146 3.545 1.00 0.00 24 LYS A CA 19
ATOM 25323 C C . LYS A 1 24 ? -5.917 0.264 3.628 1.00 0.00 24 LYS A C 19
ATOM 25324 O O . LYS A 1 24 ? -5.264 1.233 3.234 1.00 0.00 24 LYS A O 19
ATOM 25343 N N . SER A 1 25 ? -7.127 0.379 4.149 1.00 0.00 25 SER A N 19
ATOM 25344 C CA . SER A 1 25 ? -7.792 1.660 4.244 1.00 0.00 25 SER A CA 19
ATOM 25345 C C . SER A 1 25 ? -7.847 2.099 5.696 1.00 0.00 25 SER A C 19
ATOM 25346 O O . SER A 1 25 ? -8.214 1.328 6.583 1.00 0.00 25 SER A O 19
ATOM 25354 N N . ASN A 1 26 ? -7.419 3.328 5.932 1.00 0.00 26 ASN A N 19
ATOM 25355 C CA . ASN A 1 26 ? -7.481 3.936 7.254 1.00 0.00 26 ASN A CA 19
ATOM 25356 C C . ASN A 1 26 ? -8.909 3.915 7.785 1.00 0.00 26 ASN A C 19
ATOM 25357 O O . ASN A 1 26 ? -9.153 3.634 8.958 1.00 0.00 26 ASN A O 19
ATOM 25368 N N . LYS A 1 27 ? -9.847 4.174 6.897 1.00 0.00 27 LYS A N 19
ATOM 25369 C CA . LYS A 1 27 ? -11.232 4.347 7.277 1.00 0.00 27 LYS A CA 19
ATOM 25370 C C . LYS A 1 27 ? -12.086 3.292 6.580 1.00 0.00 27 LYS A C 19
ATOM 25371 O O . LYS A 1 27 ? -11.821 2.947 5.425 1.00 0.00 27 LYS A O 19
ATOM 25390 N N . PRO A 1 28 ? -13.084 2.725 7.284 1.00 0.00 28 PRO A N 19
ATOM 25391 C CA . PRO A 1 28 ? -13.975 1.709 6.712 1.00 0.00 28 PRO A CA 19
ATOM 25392 C C . PRO A 1 28 ? -14.717 2.228 5.486 1.00 0.00 28 PRO A C 19
ATOM 25393 O O . PRO A 1 28 ? -15.373 3.271 5.533 1.00 0.00 28 PRO A O 19
ATOM 25404 N N . VAL A 1 29 ? -14.605 1.492 4.392 1.00 0.00 29 VAL A N 19
ATOM 25405 C CA . VAL A 1 29 ? -15.155 1.926 3.121 1.00 0.00 29 VAL A CA 19
ATOM 25406 C C . VAL A 1 29 ? -16.146 0.890 2.579 1.00 0.00 29 VAL A C 19
ATOM 25407 O O . VAL A 1 29 ? -16.111 -0.280 2.958 1.00 0.00 29 VAL A O 19
ATOM 25420 N N . GLU A 1 30 ? -17.046 1.342 1.719 1.00 0.00 30 GLU A N 19
ATOM 25421 C CA . GLU A 1 30 ? -18.053 0.477 1.121 1.00 0.00 30 GLU A CA 19
ATOM 25422 C C . GLU A 1 30 ? -17.412 -0.541 0.188 1.00 0.00 30 GLU A C 19
ATOM 25423 O O . GLU A 1 30 ? -16.671 -0.174 -0.727 1.00 0.00 30 GLU A O 19
ATOM 25435 N N . ILE A 1 31 ? -17.720 -1.815 0.397 1.00 0.00 31 ILE A N 19
ATOM 25436 C CA . ILE A 1 31 ? -17.204 -2.873 -0.466 1.00 0.00 31 ILE A CA 19
ATOM 25437 C C . ILE A 1 31 ? -17.921 -2.873 -1.816 1.00 0.00 31 ILE A C 19
ATOM 25438 O O . ILE A 1 31 ? -17.543 -3.594 -2.735 1.00 0.00 31 ILE A O 19
ATOM 25454 N N . SER A 1 32 ? -18.951 -2.042 -1.926 1.00 0.00 32 SER A N 19
ATOM 25455 C CA . SER A 1 32 ? -19.668 -1.858 -3.181 1.00 0.00 32 SER A CA 19
ATOM 25456 C C . SER A 1 32 ? -18.723 -1.330 -4.260 1.00 0.00 32 SER A C 19
ATOM 25457 O O . SER A 1 32 ? -18.861 -1.649 -5.442 1.00 0.00 32 SER A O 19
ATOM 25465 N N . LYS A 1 33 ? -17.739 -0.542 -3.838 1.00 0.00 33 LYS A N 19
ATOM 25466 C CA . LYS A 1 33 ? -16.776 0.041 -4.762 1.00 0.00 33 LYS A CA 19
ATOM 25467 C C . LYS A 1 33 ? -15.416 -0.645 -4.630 1.00 0.00 33 LYS A C 19
ATOM 25468 O O . LYS A 1 33 ? -14.413 -0.153 -5.143 1.00 0.00 33 LYS A O 19
ATOM 25487 N N . TRP A 1 34 ? -15.407 -1.803 -3.971 1.00 0.00 34 TRP A N 19
ATOM 25488 C CA . TRP A 1 34 ? -14.176 -2.560 -3.725 1.00 0.00 34 TRP A CA 19
ATOM 25489 C C . TRP A 1 34 ? -13.474 -2.893 -5.042 1.00 0.00 34 TRP A C 19
ATOM 25490 O O . TRP A 1 34 ? -12.244 -2.881 -5.130 1.00 0.00 34 TRP A O 19
ATOM 25511 N N . ILE A 1 35 ? -14.273 -3.170 -6.068 1.00 0.00 35 ILE A N 19
ATOM 25512 C CA . ILE A 1 35 ? -13.756 -3.538 -7.382 1.00 0.00 35 ILE A CA 19
ATOM 25513 C C . ILE A 1 35 ? -12.991 -2.376 -8.016 1.00 0.00 35 ILE A C 19
ATOM 25514 O O . ILE A 1 35 ? -11.942 -2.568 -8.631 1.00 0.00 35 ILE A O 19
ATOM 25530 N N . ASP A 1 36 ? -13.509 -1.170 -7.845 1.00 0.00 36 ASP A N 19
ATOM 25531 C CA . ASP A 1 36 ? -12.901 0.008 -8.452 1.00 0.00 36 ASP A CA 19
ATOM 25532 C C . ASP A 1 36 ? -11.595 0.354 -7.743 1.00 0.00 36 ASP A C 19
ATOM 25533 O O . ASP A 1 36 ? -10.588 0.661 -8.385 1.00 0.00 36 ASP A O 19
ATOM 25542 N N . PHE A 1 37 ? -11.614 0.267 -6.414 1.00 0.00 37 PHE A N 19
ATOM 25543 C CA . PHE A 1 37 ? -10.425 0.520 -5.600 1.00 0.00 37 PHE A CA 19
ATOM 25544 C C . PHE A 1 37 ? -9.278 -0.414 -5.988 1.00 0.00 37 PHE A C 19
ATOM 25545 O O . PHE A 1 37 ? -8.141 0.023 -6.166 1.00 0.00 37 PHE A O 19
ATOM 25562 N N . SER A 1 38 ? -9.586 -1.696 -6.133 1.00 0.00 38 SER A N 19
ATOM 25563 C CA . SER A 1 38 ? -8.571 -2.698 -6.442 1.00 0.00 38 SER A CA 19
ATOM 25564 C C . SER A 1 38 ? -8.028 -2.520 -7.861 1.00 0.00 38 SER A C 19
ATOM 25565 O O . SER A 1 38 ? -6.872 -2.850 -8.139 1.00 0.00 38 SER A O 19
ATOM 25573 N N . ASN A 1 39 ? -8.857 -1.982 -8.751 1.00 0.00 39 ASN A N 19
ATOM 25574 C CA . ASN A 1 39 ? -8.423 -1.695 -10.115 1.00 0.00 39 ASN A CA 19
ATOM 25575 C C . ASN A 1 39 ? -7.486 -0.498 -10.146 1.00 0.00 39 ASN A C 19
ATOM 25576 O O . ASN A 1 39 ? -6.674 -0.359 -11.061 1.00 0.00 39 ASN A O 19
ATOM 25587 N N . VAL A 1 40 ? -7.596 0.369 -9.149 1.00 0.00 40 VAL A N 19
ATOM 25588 C CA . VAL A 1 40 ? -6.671 1.485 -9.015 1.00 0.00 40 VAL A CA 19
ATOM 25589 C C . VAL A 1 40 ? -5.302 0.976 -8.576 1.00 0.00 40 VAL A C 19
ATOM 25590 O O . VAL A 1 40 ? -4.275 1.373 -9.126 1.00 0.00 40 VAL A O 19
ATOM 25603 N N . LEU A 1 41 ? -5.297 0.068 -7.603 1.00 0.00 41 LEU A N 19
ATOM 25604 C CA . LEU A 1 41 ? -4.052 -0.478 -7.067 1.00 0.00 41 LEU A CA 19
ATOM 25605 C C . LEU A 1 41 ? -3.230 -1.162 -8.155 1.00 0.00 41 LEU A C 19
ATOM 25606 O O . LEU A 1 41 ? -2.013 -0.985 -8.235 1.00 0.00 41 LEU A O 19
ATOM 25622 N N . SER A 1 42 ? -3.905 -1.929 -9.004 1.00 0.00 42 SER A N 19
ATOM 25623 C CA . SER A 1 42 ? -3.241 -2.674 -10.066 1.00 0.00 42 SER A CA 19
ATOM 25624 C C . SER A 1 42 ? -2.879 -1.761 -11.241 1.00 0.00 42 SER A C 19
ATOM 25625 O O . SER A 1 42 ? -2.351 -2.211 -12.260 1.00 0.00 42 SER A O 19
ATOM 25633 N N . ARG A 1 43 ? -3.161 -0.476 -11.087 1.00 0.00 43 ARG A N 19
ATOM 25634 C CA . ARG A 1 43 ? -2.862 0.505 -12.116 1.00 0.00 43 ARG A CA 19
ATOM 25635 C C . ARG A 1 43 ? -1.750 1.444 -11.654 1.00 0.00 43 ARG A C 19
ATOM 25636 O O . ARG A 1 43 ? -1.137 2.148 -12.457 1.00 0.00 43 ARG A O 19
ATOM 25657 N N . LEU A 1 44 ? -1.489 1.440 -10.352 1.00 0.00 44 LEU A N 19
ATOM 25658 C CA . LEU A 1 44 ? -0.516 2.349 -9.757 1.00 0.00 44 LEU A CA 19
ATOM 25659 C C . LEU A 1 44 ? 0.912 1.936 -10.074 1.00 0.00 44 LEU A C 19
ATOM 25660 O O . LEU A 1 44 ? 1.593 2.584 -10.870 1.00 0.00 44 LEU A O 19
ATOM 25676 N N . TYR A 1 45 ? 1.341 0.848 -9.451 1.00 0.00 45 TYR A N 19
ATOM 25677 C CA . TYR A 1 45 ? 2.726 0.385 -9.534 1.00 0.00 45 TYR A CA 19
ATOM 25678 C C . TYR A 1 45 ? 3.681 1.465 -9.031 1.00 0.00 45 TYR A C 19
ATOM 25679 O O . TYR A 1 45 ? 4.289 2.203 -9.809 1.00 0.00 45 TYR A O 19
ATOM 25697 N N . VAL A 1 46 ? 3.791 1.554 -7.715 1.00 0.00 46 VAL A N 19
ATOM 25698 C CA . VAL A 1 46 ? 4.605 2.574 -7.072 1.00 0.00 46 VAL A CA 19
ATOM 25699 C C . VAL A 1 46 ? 5.608 1.911 -6.130 1.00 0.00 46 VAL A C 19
ATOM 25700 O O . VAL A 1 46 ? 5.301 0.894 -5.516 1.00 0.00 46 VAL A O 19
ATOM 25713 N N . GLY A 1 47 ? 6.810 2.455 -6.045 1.00 0.00 47 GLY A N 19
ATOM 25714 C CA . GLY A 1 47 ? 7.833 1.838 -5.226 1.00 0.00 47 GLY A CA 19
ATOM 25715 C C . GLY A 1 47 ? 8.651 2.839 -4.447 1.00 0.00 47 GLY A C 19
ATOM 25716 O O . GLY A 1 47 ? 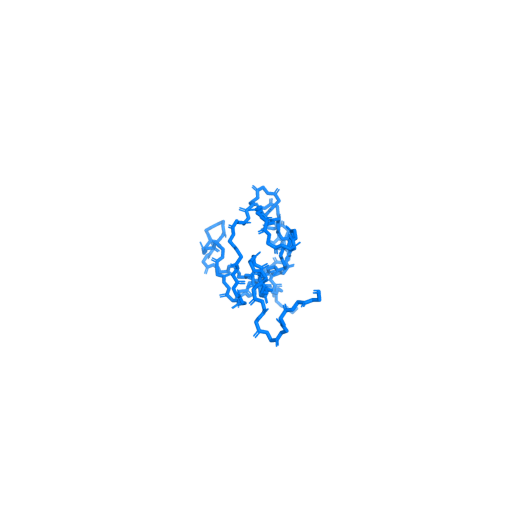9.690 3.305 -4.915 1.00 0.00 47 GLY A O 19
ATOM 25720 N N . VAL A 1 48 ? 8.185 3.161 -3.258 1.00 0.00 48 VAL A N 19
ATOM 25721 C CA . VAL A 1 48 ? 8.889 4.087 -2.382 1.00 0.00 48 VAL A CA 19
ATOM 25722 C C . VAL A 1 48 ? 9.062 3.475 -0.996 1.00 0.00 48 VAL A C 19
ATOM 25723 O O . VAL A 1 48 ? 8.077 3.116 -0.349 1.00 0.00 48 VAL A O 19
ATOM 25736 N N . PRO A 1 49 ? 10.317 3.320 -0.534 1.00 0.00 49 PRO A N 19
ATOM 25737 C CA . PRO A 1 49 ? 10.609 2.811 0.812 1.00 0.00 49 PRO A CA 19
ATOM 25738 C C . PRO A 1 49 ? 9.960 3.670 1.896 1.00 0.00 49 PRO A C 19
ATOM 25739 O O . PRO A 1 49 ? 10.342 4.824 2.106 1.00 0.00 49 PRO A O 19
ATOM 25750 N N . THR A 1 50 ? 8.969 3.107 2.567 1.00 0.00 50 THR A N 19
ATOM 25751 C CA . THR A 1 50 ? 8.190 3.845 3.547 1.00 0.00 50 THR A CA 19
ATOM 25752 C C . THR A 1 50 ? 7.953 3.021 4.811 1.00 0.00 50 THR A C 19
ATOM 25753 O O . THR A 1 50 ? 8.275 1.833 4.860 1.00 0.00 50 THR A O 19
ATOM 25764 N N . LYS A 1 51 ? 7.400 3.663 5.835 1.00 0.00 51 LYS A N 19
ATOM 25765 C CA . LYS A 1 51 ? 7.123 2.999 7.103 1.00 0.00 51 LYS A CA 19
ATOM 25766 C C . LYS A 1 51 ? 5.644 2.623 7.194 1.00 0.00 51 LYS A C 19
ATOM 25767 O O . LYS A 1 51 ? 4.868 2.922 6.290 1.00 0.00 51 LYS A O 19
ATOM 25786 N N . SER A 1 52 ? 5.259 1.978 8.288 1.00 0.00 52 SER A N 19
ATOM 25787 C CA . SER A 1 52 ? 3.876 1.565 8.487 1.00 0.00 52 SER A CA 19
ATOM 25788 C C . SER A 1 52 ? 2.972 2.775 8.700 1.00 0.00 52 SER A C 19
ATOM 25789 O O . SER A 1 52 ? 3.263 3.642 9.527 1.00 0.00 52 SER A O 19
ATOM 25797 N N . GLY A 1 53 ? 1.887 2.837 7.945 1.00 0.00 53 GLY A N 19
ATOM 25798 C CA . GLY A 1 53 ? 0.986 3.962 8.040 1.00 0.00 53 GLY A CA 19
ATOM 25799 C C . GLY A 1 53 ? 1.308 5.010 7.005 1.00 0.00 53 GLY A C 19
ATOM 25800 O O . GLY A 1 53 ? 1.070 6.201 7.213 1.00 0.00 53 GLY A O 19
ATOM 25804 N N . ASN A 1 54 ? 1.865 4.565 5.887 1.00 0.00 54 ASN A N 19
ATOM 25805 C CA . ASN A 1 54 ? 2.212 5.474 4.803 1.00 0.00 54 ASN A CA 19
ATOM 25806 C C . ASN A 1 54 ? 1.027 5.645 3.867 1.00 0.00 54 ASN A C 19
ATOM 25807 O O . ASN A 1 54 ? 0.400 4.669 3.459 1.00 0.00 54 ASN A O 19
ATOM 25818 N N . VAL A 1 55 ? 0.707 6.889 3.549 1.00 0.00 55 VAL A N 19
ATOM 25819 C CA . VAL A 1 55 ? -0.435 7.184 2.698 1.00 0.00 55 VAL A CA 19
ATOM 25820 C C . VAL A 1 55 ? -0.028 7.190 1.229 1.00 0.00 55 VAL A C 19
ATOM 25821 O O . VAL A 1 55 ? 0.694 8.080 0.785 1.00 0.00 55 VAL A O 19
ATOM 25834 N N . VAL A 1 56 ? -0.492 6.204 0.486 1.00 0.00 56 VAL A N 19
ATOM 25835 C CA . VAL A 1 56 ? -0.234 6.139 -0.944 1.00 0.00 56 VAL A CA 19
ATOM 25836 C C . VAL A 1 56 ? -1.174 7.087 -1.682 1.00 0.00 56 VAL A C 19
ATOM 25837 O O . VAL A 1 56 ? -0.743 8.074 -2.279 1.00 0.00 56 VAL A O 19
ATOM 25850 N N . CYS A 1 57 ? -2.463 6.794 -1.615 1.00 0.00 57 CYS A N 19
ATOM 25851 C CA . CYS A 1 57 ? -3.466 7.619 -2.266 1.00 0.00 57 CYS A CA 19
ATOM 25852 C C . CYS A 1 57 ? -4.135 8.540 -1.250 1.00 0.00 57 CYS A C 19
ATOM 25853 O O . CYS A 1 57 ? -4.785 8.077 -0.310 1.00 0.00 57 CYS A O 19
ATOM 25861 N N . LYS A 1 58 ? -3.962 9.843 -1.439 1.00 0.00 58 LYS A N 19
ATOM 25862 C CA . LYS A 1 58 ? -4.548 10.831 -0.539 1.00 0.00 58 LYS A CA 19
ATOM 25863 C C . LYS A 1 58 ? -5.993 11.091 -0.945 1.00 0.00 58 LYS A C 19
ATOM 25864 O O . LYS A 1 58 ? -6.234 11.774 -1.940 1.00 0.00 58 LYS A O 19
ATOM 25883 N N . ASN A 1 59 ? -6.942 10.537 -0.189 1.00 0.00 59 ASN A N 19
ATOM 25884 C CA . ASN A 1 59 ? -8.365 10.671 -0.515 1.00 0.00 59 ASN A CA 19
ATOM 25885 C C . ASN A 1 59 ? -8.610 10.192 -1.941 1.00 0.00 59 ASN A C 19
ATOM 25886 O O . ASN A 1 59 ? -8.942 10.972 -2.840 1.00 0.00 59 ASN A O 19
ATOM 25897 N N . ILE A 1 60 ? -8.411 8.896 -2.135 1.00 0.00 60 ILE A N 19
ATOM 25898 C CA . ILE A 1 60 ? -8.467 8.286 -3.454 1.00 0.00 60 ILE A CA 19
ATOM 25899 C C . ILE A 1 60 ? -9.852 8.442 -4.087 1.00 0.00 60 ILE A C 19
ATOM 25900 O O . ILE A 1 60 ? -10.835 7.877 -3.610 1.00 0.00 60 ILE A O 19
ATOM 25916 N N . MET A 1 61 ? -9.916 9.256 -5.141 1.00 0.00 61 MET A N 19
ATOM 25917 C CA . MET A 1 61 ? -11.142 9.450 -5.917 1.00 0.00 61 MET A CA 19
ATOM 25918 C C . MET A 1 61 ? -12.248 10.087 -5.074 1.00 0.00 61 MET A C 19
ATOM 25919 O O . MET A 1 61 ? -13.434 9.922 -5.368 1.00 0.00 61 MET A O 19
ATOM 25933 N N . ASN A 1 62 ? -11.844 10.836 -4.046 1.00 0.00 62 ASN A N 19
ATOM 25934 C CA . ASN A 1 62 ? -12.777 11.541 -3.160 1.00 0.00 62 ASN A CA 19
ATOM 25935 C C . ASN A 1 62 ? -13.680 10.563 -2.411 1.00 0.00 62 ASN A C 19
ATOM 25936 O O . ASN A 1 62 ? -14.809 10.293 -2.821 1.00 0.00 62 ASN A O 19
ATOM 25947 N N . THR A 1 63 ? -13.159 10.023 -1.322 1.00 0.00 63 THR A N 19
ATOM 25948 C CA . THR A 1 63 ? -13.874 9.030 -0.535 1.00 0.00 63 THR A CA 19
ATOM 25949 C C . THR A 1 63 ? -13.826 9.336 0.964 1.00 0.00 63 THR A C 19
ATOM 25950 O O . THR A 1 63 ? -14.662 8.856 1.731 1.00 0.00 63 THR A O 19
ATOM 25961 N N . GLY A 1 64 ? -12.850 10.137 1.381 1.00 0.00 64 GLY A N 19
ATOM 25962 C CA . GLY A 1 64 ? -12.643 10.374 2.792 1.00 0.00 64 GLY A CA 19
ATOM 25963 C C . GLY A 1 64 ? -11.719 9.338 3.395 1.00 0.00 64 GLY A C 19
ATOM 25964 O O . GLY A 1 64 ? -11.539 9.284 4.613 1.00 0.00 64 GLY A O 19
ATOM 25968 N N . VAL A 1 65 ? -11.145 8.508 2.533 1.00 0.00 65 VAL A N 19
ATOM 25969 C CA . VAL A 1 65 ? -10.211 7.475 2.953 1.00 0.00 65 VAL A CA 19
ATOM 25970 C C . VAL A 1 65 ? -8.838 7.727 2.356 1.00 0.00 65 VAL A C 19
ATOM 25971 O O . VAL A 1 65 ? -8.699 7.947 1.149 1.00 0.00 65 VAL A O 19
ATOM 25984 N N . ASP A 1 66 ? -7.835 7.707 3.200 1.00 0.00 66 ASP A N 19
ATOM 25985 C CA . ASP A 1 66 ? -6.461 7.705 2.756 1.00 0.00 66 ASP A CA 19
ATOM 25986 C C . ASP A 1 66 ? -5.956 6.274 2.713 1.00 0.00 66 ASP A C 19
ATOM 25987 O O . ASP A 1 66 ? -6.082 5.524 3.688 1.00 0.00 66 ASP A O 19
ATOM 25996 N N . ILE A 1 67 ? -5.434 5.877 1.567 1.00 0.00 67 ILE A N 19
ATOM 25997 C CA . ILE A 1 67 ? -4.989 4.505 1.366 1.00 0.00 67 ILE A CA 19
ATOM 25998 C C . ILE A 1 67 ? -3.586 4.327 1.920 1.00 0.00 67 ILE A C 19
ATOM 25999 O O . ILE A 1 67 ? -2.626 4.870 1.382 1.00 0.00 67 ILE A O 19
ATOM 26015 N N . ILE A 1 68 ? -3.475 3.570 3.000 1.00 0.00 68 ILE A N 19
ATOM 26016 C CA . ILE A 1 68 ? -2.216 3.450 3.710 1.00 0.00 68 ILE A CA 19
ATOM 26017 C C . ILE A 1 68 ? -1.683 2.025 3.702 1.00 0.00 68 ILE A C 19
ATOM 26018 O O . ILE A 1 68 ? -2.431 1.058 3.855 1.00 0.00 68 ILE A O 19
ATOM 26034 N N . CYS A 1 69 ? -0.384 1.904 3.505 1.00 0.00 69 CYS A N 19
ATOM 26035 C CA . CYS A 1 69 ? 0.285 0.625 3.632 1.00 0.00 69 CYS A CA 19
ATOM 26036 C C . CYS A 1 69 ? 0.796 0.473 5.059 1.00 0.00 69 CYS A C 19
ATOM 26037 O O . CYS A 1 69 ? 1.192 1.454 5.691 1.00 0.00 69 CYS A O 19
ATOM 26045 N N . THR A 1 70 ? 0.786 -0.745 5.574 1.00 0.00 70 THR A N 19
ATOM 26046 C CA . THR A 1 70 ? 1.123 -0.962 6.971 1.00 0.00 70 THR A CA 19
ATOM 26047 C C . THR A 1 70 ? 2.408 -1.782 7.113 1.00 0.00 70 THR A C 19
ATOM 26048 O O . THR A 1 70 ? 2.905 -1.997 8.218 1.00 0.00 70 THR A O 19
ATOM 26059 N N . LYS A 1 71 ? 2.970 -2.206 5.992 1.00 0.00 71 LYS A N 19
ATOM 26060 C CA . LYS A 1 71 ? 4.225 -2.937 6.026 1.00 0.00 71 LYS A CA 19
ATOM 26061 C C . LYS A 1 71 ? 5.359 -1.960 5.756 1.00 0.00 71 LYS A C 19
ATOM 26062 O O . LYS A 1 71 ? 5.170 -0.958 5.073 1.00 0.00 71 LYS A O 19
ATOM 26081 N N . ASN A 1 72 ? 6.523 -2.236 6.319 1.00 0.00 72 ASN A N 19
ATOM 26082 C CA . ASN A 1 72 ? 7.650 -1.321 6.215 1.00 0.00 72 ASN A CA 19
ATOM 26083 C C . ASN A 1 72 ? 8.567 -1.747 5.085 1.00 0.00 72 ASN A C 19
ATOM 26084 O O . ASN A 1 72 ? 8.905 -2.923 4.965 1.00 0.00 72 ASN A O 19
ATOM 26095 N N . LEU A 1 73 ? 8.951 -0.793 4.251 1.00 0.00 73 LEU A N 19
ATOM 26096 C CA . LEU A 1 73 ? 9.851 -1.069 3.143 1.00 0.00 73 LEU A CA 19
ATOM 26097 C C . LEU A 1 73 ? 11.194 -0.393 3.385 1.00 0.00 73 LEU A C 19
ATOM 26098 O O . LEU A 1 73 ? 11.365 0.786 3.083 1.00 0.00 73 LEU A O 19
ATOM 26114 N N . PRO A 1 74 ? 12.154 -1.121 3.969 1.00 0.00 74 PRO A N 19
ATOM 26115 C CA . PRO A 1 74 ? 13.459 -0.579 4.301 1.00 0.00 74 PRO A CA 19
ATOM 26116 C C . PRO A 1 74 ? 14.492 -0.786 3.193 1.00 0.00 74 PRO A C 19
ATOM 26117 O O . PRO A 1 74 ? 14.556 -1.850 2.570 1.00 0.00 74 PRO A O 19
ATOM 26128 N N . LYS A 1 75 ? 15.289 0.243 2.936 1.00 0.00 75 LYS A N 19
ATOM 26129 C CA . LYS A 1 75 ? 16.416 0.127 2.025 1.00 0.00 75 LYS A CA 19
ATOM 26130 C C . LYS A 1 75 ? 17.587 0.947 2.552 1.00 0.00 75 LYS A C 19
ATOM 26131 O O . LYS A 1 75 ? 17.522 2.177 2.593 1.00 0.00 75 LYS A O 19
ATOM 26150 N N . ASP A 1 76 ? 18.646 0.268 2.961 1.00 0.00 76 ASP A N 19
ATOM 26151 C CA . ASP A 1 76 ? 19.828 0.936 3.493 1.00 0.00 76 ASP A CA 19
ATOM 26152 C C . ASP A 1 76 ? 21.063 0.501 2.718 1.00 0.00 76 ASP A C 19
ATOM 26153 O O . ASP A 1 76 ? 21.381 -0.689 2.662 1.00 0.00 76 ASP A O 19
ATOM 26162 N N . SER A 1 77 ? 21.753 1.455 2.110 1.00 0.00 77 SER A N 19
ATOM 26163 C CA . SER A 1 77 ? 22.919 1.137 1.302 1.00 0.00 77 SER A CA 19
ATOM 26164 C C . SER A 1 77 ? 23.977 2.233 1.366 1.00 0.00 77 SER A C 19
ATOM 26165 O O . SER A 1 77 ? 23.748 3.361 0.930 1.00 0.00 77 SER A O 19
ATOM 26173 N N . LEU A 1 78 ? 25.132 1.899 1.931 1.00 0.00 78 LEU A N 19
ATOM 26174 C CA . LEU A 1 78 ? 26.294 2.776 1.863 1.00 0.00 78 LEU A CA 19
ATOM 26175 C C . LEU A 1 78 ? 26.900 2.641 0.474 1.00 0.00 78 LEU A C 19
ATOM 26176 O O . LEU A 1 78 ? 27.532 1.633 0.164 1.00 0.00 78 LEU A O 19
ATOM 26192 N N . GLU A 1 79 ? 26.688 3.646 -0.361 1.00 0.00 79 GLU A N 19
ATOM 26193 C CA . GLU A 1 79 ? 26.927 3.502 -1.790 1.00 0.00 79 GLU A CA 19
ATOM 26194 C C . GLU A 1 79 ? 28.388 3.765 -2.173 1.00 0.00 79 GLU A C 19
ATOM 26195 O O . GLU A 1 79 ? 28.749 4.863 -2.594 1.00 0.00 79 GLU A O 19
ATOM 26207 N N . HIS A 1 80 ? 29.219 2.740 -1.974 1.00 0.00 80 HIS A N 19
ATOM 26208 C CA . HIS A 1 80 ? 30.590 2.690 -2.502 1.00 0.00 80 HIS A CA 19
ATOM 26209 C C . HIS A 1 80 ? 31.482 3.845 -2.051 1.00 0.00 80 HIS A C 19
ATOM 26210 O O . HIS A 1 80 ? 32.455 4.168 -2.727 1.00 0.00 80 HIS A O 19
ATOM 26225 N N . HIS A 1 81 ? 31.202 4.434 -0.897 1.00 0.00 81 HIS A N 19
ATOM 26226 C CA . HIS A 1 81 ? 32.053 5.511 -0.384 1.00 0.00 81 HIS A CA 19
ATOM 26227 C C . HIS A 1 81 ? 33.194 4.932 0.462 1.00 0.00 81 HIS A C 19
ATOM 26228 O O . HIS A 1 81 ? 33.705 5.575 1.376 1.00 0.00 81 HIS A O 19
ATOM 26243 N N . HIS A 1 82 ? 33.600 3.712 0.144 1.00 0.00 82 HIS A N 19
ATOM 26244 C CA . HIS A 1 82 ? 34.726 3.092 0.824 1.00 0.00 82 HIS A CA 19
ATOM 26245 C C . HIS A 1 82 ? 35.261 1.930 -0.002 1.00 0.00 82 HIS A C 19
ATOM 26246 O O . HIS A 1 82 ? 34.728 0.821 0.041 1.00 0.00 82 HIS A O 19
ATOM 26261 N N . HIS A 1 83 ? 36.302 2.212 -0.770 1.00 0.00 83 HIS A N 19
ATOM 26262 C CA . HIS A 1 83 ? 36.941 1.219 -1.628 1.00 0.00 83 HIS A CA 19
ATOM 26263 C C . HIS A 1 83 ? 38.216 1.820 -2.194 1.00 0.00 83 HIS A C 19
ATOM 26264 O O . HIS A 1 83 ? 39.306 1.277 -2.026 1.00 0.00 83 HIS A O 19
ATOM 26279 N N . HIS A 1 84 ? 38.071 2.961 -2.854 1.00 0.00 84 HIS A N 19
ATOM 26280 C CA . HIS A 1 84 ? 39.216 3.746 -3.282 1.00 0.00 84 HIS A CA 19
ATOM 26281 C C . HIS A 1 84 ? 39.600 4.691 -2.148 1.00 0.00 84 HIS A C 19
ATOM 26282 O O . HIS A 1 84 ? 39.670 5.908 -2.326 1.00 0.00 84 HIS A O 19
ATOM 26297 N N . HIS A 1 85 ? 39.844 4.094 -0.982 1.00 0.00 85 HIS A N 19
ATOM 26298 C CA . HIS A 1 85 ? 40.074 4.829 0.259 1.00 0.00 85 HIS A CA 19
ATOM 26299 C C . HIS A 1 85 ? 38.798 5.565 0.668 1.00 0.00 85 HIS A C 19
ATOM 26300 O O . HIS A 1 85 ? 38.798 6.814 0.697 1.00 0.00 85 HIS A O 19
ATOM 26316 N N . MET A 1 1 ? -21.080 -5.333 9.776 1.00 0.00 1 MET A N 20
ATOM 26317 C CA . MET A 1 1 ? -20.562 -4.056 9.233 1.00 0.00 1 MET A CA 20
ATOM 26318 C C . MET A 1 1 ? -20.802 -3.975 7.734 1.00 0.00 1 MET A C 20
ATOM 26319 O O . MET A 1 1 ? -20.513 -4.919 7.000 1.00 0.00 1 MET A O 20
ATOM 26335 N N . HIS A 1 2 ? -21.337 -2.850 7.282 1.00 0.00 2 HIS A N 20
ATOM 26336 C CA . HIS A 1 2 ? -21.554 -2.629 5.858 1.00 0.00 2 HIS A CA 20
ATOM 26337 C C . HIS A 1 2 ? -20.317 -1.999 5.239 1.00 0.00 2 HIS A C 20
ATOM 26338 O O . HIS A 1 2 ? -20.124 -2.027 4.022 1.00 0.00 2 HIS A O 20
ATOM 26353 N N . LYS A 1 3 ? -19.484 -1.428 6.095 1.00 0.00 3 LYS A N 20
ATOM 26354 C CA . LYS A 1 3 ? -18.222 -0.848 5.672 1.00 0.00 3 LYS A CA 20
ATOM 26355 C C . LYS A 1 3 ? -17.070 -1.622 6.298 1.00 0.00 3 LYS A C 20
ATOM 26356 O O . LYS A 1 3 ? -16.985 -1.741 7.521 1.00 0.00 3 LYS A O 20
ATOM 26375 N N . ASP A 1 4 ? -16.194 -2.155 5.462 1.00 0.00 4 ASP A N 20
ATOM 26376 C CA . ASP A 1 4 ? -15.103 -2.998 5.932 1.00 0.00 4 ASP A CA 20
ATOM 26377 C C . ASP A 1 4 ? -13.763 -2.447 5.462 1.00 0.00 4 ASP A C 20
ATOM 26378 O O . ASP A 1 4 ? -13.677 -1.835 4.399 1.00 0.00 4 ASP A O 20
ATOM 26387 N N . ILE A 1 5 ? -12.728 -2.649 6.265 1.00 0.00 5 ILE A N 20
ATOM 26388 C CA . ILE A 1 5 ? -11.399 -2.145 5.948 1.00 0.00 5 ILE A CA 20
ATOM 26389 C C . ILE A 1 5 ? -10.849 -2.810 4.691 1.00 0.00 5 ILE A C 20
ATOM 26390 O O . ILE A 1 5 ? -10.684 -4.029 4.637 1.00 0.00 5 ILE A O 20
ATOM 26406 N N . PHE A 1 6 ? -10.569 -1.992 3.691 1.00 0.00 6 PHE A N 20
ATOM 26407 C CA . PHE A 1 6 ? -10.039 -2.468 2.429 1.00 0.00 6 PHE A CA 20
ATOM 26408 C C . PHE A 1 6 ? -8.551 -2.763 2.566 1.00 0.00 6 PHE A C 20
ATOM 26409 O O . PHE A 1 6 ? -7.718 -1.861 2.502 1.00 0.00 6 PHE A O 20
ATOM 26426 N N . THR A 1 7 ? -8.229 -4.020 2.813 1.00 0.00 7 THR A N 20
ATOM 26427 C CA . THR A 1 7 ? -6.849 -4.451 2.852 1.00 0.00 7 THR A CA 20
ATOM 26428 C C . THR A 1 7 ? -6.521 -5.246 1.592 1.00 0.00 7 THR A C 20
ATOM 26429 O O . THR A 1 7 ? -7.216 -6.207 1.255 1.00 0.00 7 THR A O 20
ATOM 26440 N N . SER A 1 8 ? -5.490 -4.832 0.877 1.00 0.00 8 SER A N 20
ATOM 26441 C CA . SER A 1 8 ? -5.116 -5.481 -0.371 1.00 0.00 8 SER A CA 20
ATOM 26442 C C . SER A 1 8 ? -3.613 -5.368 -0.598 1.00 0.00 8 SER A C 20
ATOM 26443 O O . SER A 1 8 ? -2.878 -4.983 0.303 1.00 0.00 8 SER A O 20
ATOM 26451 N N . VAL A 1 9 ? -3.163 -5.713 -1.793 1.00 0.00 9 VAL A N 20
ATOM 26452 C CA . VAL A 1 9 ? -1.748 -5.651 -2.117 1.00 0.00 9 VAL A CA 20
ATOM 26453 C C . VAL A 1 9 ? -1.528 -4.785 -3.356 1.00 0.00 9 VAL A C 20
ATOM 26454 O O . VAL A 1 9 ? -2.309 -4.842 -4.307 1.00 0.00 9 VAL A O 20
ATOM 26467 N N . VAL A 1 10 ? -0.489 -3.967 -3.326 1.00 0.00 10 VAL A N 20
ATOM 26468 C CA . VAL A 1 10 ? -0.173 -3.091 -4.443 1.00 0.00 10 VAL A CA 20
ATOM 26469 C C . VAL A 1 10 ? 1.253 -3.357 -4.925 1.00 0.00 10 VAL A C 20
ATOM 26470 O O . VAL A 1 10 ? 2.073 -3.903 -4.183 1.00 0.00 10 VAL A O 20
ATOM 26483 N N . ARG A 1 11 ? 1.537 -2.996 -6.169 1.00 0.00 11 ARG A N 20
ATOM 26484 C CA . ARG A 1 11 ? 2.862 -3.195 -6.738 1.00 0.00 11 ARG A CA 20
ATOM 26485 C C . ARG A 1 11 ? 3.817 -2.106 -6.276 1.00 0.00 11 ARG A C 20
ATOM 26486 O O . ARG A 1 11 ? 3.487 -0.920 -6.314 1.00 0.00 11 ARG A O 20
ATOM 26507 N N . VAL A 1 12 ? 5.002 -2.513 -5.847 1.00 0.00 12 VAL A N 20
ATOM 26508 C CA . VAL A 1 12 ? 5.996 -1.573 -5.367 1.00 0.00 12 VAL A CA 20
ATOM 26509 C C . VAL A 1 12 ? 7.270 -1.667 -6.197 1.00 0.00 12 VAL A C 20
ATOM 26510 O O . VAL A 1 12 ? 7.707 -2.754 -6.577 1.00 0.00 12 VAL A O 20
ATOM 26523 N N . ARG A 1 13 ? 7.840 -0.515 -6.488 1.00 0.00 13 ARG A N 20
ATOM 26524 C CA . ARG A 1 13 ? 9.067 -0.415 -7.253 1.00 0.00 13 ARG A CA 20
ATOM 26525 C C . ARG A 1 13 ? 10.139 0.267 -6.394 1.00 0.00 13 ARG A C 20
ATOM 26526 O O . ARG A 1 13 ? 9.840 0.753 -5.300 1.00 0.00 13 ARG A O 20
ATOM 26547 N N . GLY A 1 14 ? 11.383 0.278 -6.846 1.00 0.00 14 GLY A N 20
ATOM 26548 C CA . GLY A 1 14 ? 12.424 0.975 -6.112 1.00 0.00 14 GLY A CA 20
ATOM 26549 C C . GLY A 1 14 ? 13.484 0.039 -5.575 1.00 0.00 14 GLY A C 20
ATOM 26550 O O . GLY A 1 14 ? 13.349 -1.179 -5.677 1.00 0.00 14 GLY A O 20
ATOM 26554 N N . SER A 1 15 ? 14.531 0.613 -4.992 1.00 0.00 15 SER A N 20
ATOM 26555 C CA . SER A 1 15 ? 15.664 -0.161 -4.497 1.00 0.00 15 SER A CA 20
ATOM 26556 C C . SER A 1 15 ? 15.317 -0.943 -3.228 1.00 0.00 15 SER A C 20
ATOM 26557 O O . SER A 1 15 ? 15.500 -0.446 -2.114 1.00 0.00 15 SER A O 20
ATOM 26565 N N . LYS A 1 16 ? 14.770 -2.143 -3.419 1.00 0.00 16 LYS A N 20
ATOM 26566 C CA . LYS A 1 16 ? 14.537 -3.100 -2.336 1.00 0.00 16 LYS A CA 20
ATOM 26567 C C . LYS A 1 16 ? 13.942 -4.389 -2.896 1.00 0.00 16 LYS A C 20
ATOM 26568 O O . LYS A 1 16 ? 13.450 -4.413 -4.025 1.00 0.00 16 LYS A O 20
ATOM 26587 N N . LYS A 1 17 ? 13.981 -5.450 -2.101 1.00 0.00 17 LYS A N 20
ATOM 26588 C CA . LYS A 1 17 ? 13.592 -6.780 -2.567 1.00 0.00 17 LYS A CA 20
ATOM 26589 C C . LYS A 1 17 ? 12.110 -7.067 -2.311 1.00 0.00 17 LYS A C 20
ATOM 26590 O O . LYS A 1 17 ? 11.722 -8.210 -2.060 1.00 0.00 17 LYS A O 20
ATOM 26609 N N . TYR A 1 18 ? 11.281 -6.038 -2.404 1.00 0.00 18 TYR A N 20
ATOM 26610 C CA . TYR A 1 18 ? 9.847 -6.190 -2.189 1.00 0.00 18 TYR A CA 20
ATOM 26611 C C . TYR A 1 18 ? 9.070 -5.544 -3.329 1.00 0.00 18 TYR A C 20
ATOM 26612 O O . TYR A 1 18 ? 8.949 -4.321 -3.396 1.00 0.00 18 TYR A O 20
ATOM 26630 N N . ASN A 1 19 ? 8.564 -6.371 -4.230 1.00 0.00 19 ASN A N 20
ATOM 26631 C CA . ASN A 1 19 ? 7.856 -5.884 -5.411 1.00 0.00 19 ASN A CA 20
ATOM 26632 C C . ASN A 1 19 ? 6.365 -5.718 -5.141 1.00 0.00 19 ASN A C 20
ATOM 26633 O O . ASN A 1 19 ? 5.626 -5.199 -5.983 1.00 0.00 19 ASN A O 20
ATOM 26644 N N . VAL A 1 20 ? 5.927 -6.164 -3.972 1.00 0.00 20 VAL A N 20
ATOM 26645 C CA . VAL A 1 20 ? 4.531 -6.041 -3.567 1.00 0.00 20 VAL A CA 20
ATOM 26646 C C . VAL A 1 20 ? 4.433 -5.697 -2.084 1.00 0.00 20 VAL A C 20
ATOM 26647 O O . VAL A 1 20 ? 5.245 -6.158 -1.277 1.00 0.00 20 VAL A O 20
ATOM 26660 N N . VAL A 1 21 ? 3.456 -4.871 -1.729 1.00 0.00 21 VAL A N 20
ATOM 26661 C CA . VAL A 1 21 ? 3.231 -4.526 -0.333 1.00 0.00 21 VAL A CA 20
ATOM 26662 C C . VAL A 1 21 ? 1.731 -4.455 -0.035 1.00 0.00 21 VAL A C 20
ATOM 26663 O O . VAL A 1 21 ? 0.944 -3.984 -0.862 1.00 0.00 21 VAL A O 20
ATOM 26676 N N . PRO A 1 22 ? 1.306 -4.988 1.123 1.00 0.00 22 PRO A N 20
ATOM 26677 C CA . PRO A 1 22 ? -0.084 -4.891 1.574 1.00 0.00 22 PRO A CA 20
ATOM 26678 C C . PRO A 1 22 ? -0.449 -3.486 2.050 1.00 0.00 22 PRO A C 20
ATOM 26679 O O . PRO A 1 22 ? 0.254 -2.881 2.867 1.00 0.00 22 PRO A O 20
ATOM 26690 N N . VAL A 1 23 ? -1.553 -2.974 1.530 1.00 0.00 23 VAL A N 20
ATOM 26691 C CA . VAL A 1 23 ? -2.058 -1.668 1.913 1.00 0.00 23 VAL A CA 20
ATOM 26692 C C . VAL A 1 23 ? -3.410 -1.805 2.602 1.00 0.00 23 VAL A C 20
ATOM 26693 O O . VAL A 1 23 ? -4.081 -2.832 2.479 1.00 0.00 23 VAL A O 20
ATOM 26706 N N . LYS A 1 24 ? -3.801 -0.771 3.325 1.00 0.00 24 LYS A N 20
ATOM 26707 C CA . LYS A 1 24 ? -5.068 -0.767 4.036 1.00 0.00 24 LYS A CA 20
ATOM 26708 C C . LYS A 1 24 ? -5.832 0.522 3.757 1.00 0.00 24 LYS A C 20
ATOM 26709 O O . LYS A 1 24 ? -5.318 1.438 3.109 1.00 0.00 24 LYS A O 20
ATOM 26728 N N . SER A 1 25 ? -7.047 0.592 4.269 1.00 0.00 25 SER A N 20
ATOM 26729 C CA . SER A 1 25 ? -7.872 1.781 4.132 1.00 0.00 25 SER A CA 20
ATOM 26730 C C . SER A 1 25 ? -7.997 2.494 5.473 1.00 0.00 25 SER A C 20
ATOM 26731 O O . SER A 1 25 ? -8.277 1.861 6.496 1.00 0.00 25 SER A O 20
ATOM 26739 N N . ASN A 1 26 ? -7.761 3.802 5.467 1.00 0.00 26 ASN A N 20
ATOM 26740 C CA . ASN A 1 26 ? -7.885 4.625 6.670 1.00 0.00 26 ASN A CA 20
ATOM 26741 C C . ASN A 1 26 ? -9.273 4.494 7.293 1.00 0.00 26 ASN A C 20
ATOM 26742 O O . ASN A 1 26 ? -9.407 4.323 8.505 1.00 0.00 26 ASN A O 20
ATOM 26753 N N . LYS A 1 27 ? -10.298 4.545 6.457 1.00 0.00 27 LYS A N 20
ATOM 26754 C CA . LYS A 1 27 ? -11.673 4.457 6.925 1.00 0.00 27 LYS A CA 20
ATOM 26755 C C . LYS A 1 27 ? -12.364 3.264 6.272 1.00 0.00 27 LYS A C 20
ATOM 26756 O O . LYS A 1 27 ? -12.110 2.972 5.104 1.00 0.00 27 LYS A O 20
ATOM 26775 N N . PRO A 1 28 ? -13.205 2.536 7.036 1.00 0.00 28 PRO A N 20
ATOM 26776 C CA . PRO A 1 28 ? -13.958 1.384 6.525 1.00 0.00 28 PRO A CA 20
ATOM 26777 C C . PRO A 1 28 ? -14.644 1.669 5.190 1.00 0.00 28 PRO A C 20
ATOM 26778 O O . PRO A 1 28 ? -15.334 2.681 5.029 1.00 0.00 28 PRO A O 20
ATOM 26789 N N . VAL A 1 29 ? -14.451 0.765 4.243 1.00 0.00 29 VAL A N 20
ATOM 26790 C CA . VAL A 1 29 ? -14.951 0.942 2.891 1.00 0.00 29 VAL A CA 20
ATOM 26791 C C . VAL A 1 29 ? -16.227 0.140 2.681 1.00 0.00 29 VAL A C 20
ATOM 26792 O O . VAL A 1 29 ? -16.260 -1.064 2.952 1.00 0.00 29 VAL A O 20
ATOM 26805 N N . GLU A 1 30 ? -17.270 0.813 2.211 1.00 0.00 30 GLU A N 20
ATOM 26806 C CA . GLU A 1 30 ? -18.537 0.158 1.901 1.00 0.00 30 GLU A CA 20
ATOM 26807 C C . GLU A 1 30 ? -18.305 -1.032 0.976 1.00 0.00 30 GLU A C 20
ATOM 26808 O O . GLU A 1 30 ? -17.536 -0.938 0.011 1.00 0.00 30 GLU A O 20
ATOM 26820 N N . ILE A 1 31 ? -18.951 -2.152 1.282 1.00 0.00 31 ILE A N 20
ATOM 26821 C CA . ILE A 1 31 ? -18.795 -3.367 0.496 1.00 0.00 31 ILE A CA 20
ATOM 26822 C C . ILE A 1 31 ? -19.412 -3.199 -0.899 1.00 0.00 31 ILE A C 20
ATOM 26823 O O . ILE A 1 31 ? -20.549 -3.591 -1.162 1.00 0.00 31 ILE A O 20
ATOM 26839 N N . SER A 1 32 ? -18.637 -2.568 -1.773 1.00 0.00 32 SER A N 20
ATOM 26840 C CA . SER A 1 32 ? -19.049 -2.271 -3.135 1.00 0.00 32 SER A CA 20
ATOM 26841 C C . SER A 1 32 ? -17.918 -1.540 -3.854 1.00 0.00 32 SER A C 20
ATOM 26842 O O . SER A 1 32 ? -17.610 -1.826 -5.009 1.00 0.00 32 SER A O 20
ATOM 26850 N N . LYS A 1 33 ? -17.273 -0.618 -3.141 1.00 0.00 33 LYS A N 20
ATOM 26851 C CA . LYS A 1 33 ? -16.193 0.185 -3.712 1.00 0.00 33 LYS A CA 20
ATOM 26852 C C . LYS A 1 33 ? -14.893 -0.606 -3.782 1.00 0.00 33 LYS A C 20
ATOM 26853 O O . LYS A 1 33 ? -13.899 -0.137 -4.335 1.00 0.00 33 LYS A O 20
ATOM 26872 N N . TRP A 1 34 ? -14.910 -1.811 -3.225 1.00 0.00 34 TRP A N 20
ATOM 26873 C CA . TRP A 1 34 ? -13.740 -2.682 -3.229 1.00 0.00 34 TRP A CA 20
ATOM 26874 C C . TRP A 1 34 ? -13.260 -2.957 -4.653 1.00 0.00 34 TRP A C 20
ATOM 26875 O O . TRP A 1 34 ? -12.061 -3.072 -4.902 1.00 0.00 34 TRP A O 20
ATOM 26896 N N . ILE A 1 35 ? -14.208 -3.037 -5.582 1.00 0.00 35 ILE A N 20
ATOM 26897 C CA . ILE A 1 35 ? -13.890 -3.281 -6.984 1.00 0.00 35 ILE A CA 20
ATOM 26898 C C . ILE A 1 35 ? -13.079 -2.123 -7.562 1.00 0.00 35 ILE A C 20
ATOM 26899 O O . ILE A 1 35 ? -11.981 -2.326 -8.073 1.00 0.00 35 ILE A O 20
ATOM 26915 N N . ASP A 1 36 ? -13.616 -0.910 -7.445 1.00 0.00 36 ASP A N 20
ATOM 26916 C CA . ASP A 1 36 ? -12.967 0.284 -7.993 1.00 0.00 36 ASP A CA 20
ATOM 26917 C C . ASP A 1 36 ? -11.612 0.524 -7.328 1.00 0.00 36 ASP A C 20
ATOM 26918 O O . ASP A 1 36 ? -10.655 0.934 -7.981 1.00 0.00 36 ASP A O 20
ATOM 26927 N N . PHE A 1 37 ? -11.537 0.270 -6.026 1.00 0.00 37 PHE A N 20
ATOM 26928 C CA . PHE A 1 37 ? -10.299 0.475 -5.276 1.00 0.00 37 PHE A CA 20
ATOM 26929 C C . PHE A 1 37 ? -9.193 -0.457 -5.768 1.00 0.00 37 PHE A C 20
ATOM 26930 O O . PHE A 1 37 ? -8.091 -0.004 -6.086 1.00 0.00 37 PHE A O 20
ATOM 26947 N N . SER A 1 38 ? -9.489 -1.751 -5.846 1.00 0.00 38 SER A N 20
ATOM 26948 C CA . SER A 1 38 ? -8.520 -2.721 -6.346 1.00 0.00 38 SER A CA 20
ATOM 26949 C C . SER A 1 38 ? -8.223 -2.438 -7.817 1.00 0.00 38 SER A C 20
ATOM 26950 O O . SER A 1 38 ? -7.113 -2.666 -8.302 1.00 0.00 38 SER A O 20
ATOM 26958 N N . ASN A 1 39 ? -9.238 -1.935 -8.507 1.00 0.00 39 ASN A N 20
ATOM 26959 C CA . ASN A 1 39 ? -9.131 -1.520 -9.897 1.00 0.00 39 ASN A CA 20
ATOM 26960 C C . ASN A 1 39 ? -8.014 -0.498 -10.075 1.00 0.00 39 ASN A C 20
ATOM 26961 O O . ASN A 1 39 ? -7.111 -0.688 -10.886 1.00 0.00 39 ASN A O 20
ATOM 26972 N N . VAL A 1 40 ? -8.079 0.577 -9.295 1.00 0.00 40 VAL A N 20
ATOM 26973 C CA . VAL A 1 40 ? -7.082 1.638 -9.358 1.00 0.00 40 VAL A CA 20
ATOM 26974 C C . VAL A 1 40 ? -5.692 1.102 -9.027 1.00 0.00 40 VAL A C 20
ATOM 26975 O O . VAL A 1 40 ? -4.715 1.422 -9.708 1.00 0.00 40 VAL A O 20
ATOM 26988 N N . LEU A 1 41 ? -5.616 0.261 -8.001 1.00 0.00 41 LEU A N 20
ATOM 26989 C CA . LEU A 1 41 ? -4.344 -0.313 -7.573 1.00 0.00 41 LEU A CA 20
ATOM 26990 C C . LEU A 1 41 ? -3.709 -1.146 -8.689 1.00 0.00 41 LEU A C 20
ATOM 26991 O O . LEU A 1 41 ? -2.487 -1.273 -8.762 1.00 0.00 41 LEU A O 20
ATOM 27007 N N . SER A 1 42 ? -4.547 -1.685 -9.569 1.00 0.00 42 SER A N 20
ATOM 27008 C CA . SER A 1 42 ? -4.091 -2.550 -10.653 1.00 0.00 42 SER A CA 20
ATOM 27009 C C . SER A 1 42 ? -3.272 -1.769 -11.693 1.00 0.00 42 SER A C 20
ATOM 27010 O O . SER A 1 42 ? -2.647 -2.360 -12.575 1.00 0.00 42 SER A O 20
ATOM 27018 N N . ARG A 1 43 ? -3.278 -0.443 -11.596 1.00 0.00 43 ARG A N 20
ATOM 27019 C CA . ARG A 1 43 ? -2.445 0.383 -12.464 1.00 0.00 43 ARG A CA 20
ATOM 27020 C C . ARG A 1 43 ? -1.655 1.394 -11.642 1.00 0.00 43 ARG A C 20
ATOM 27021 O O . ARG A 1 43 ? -1.163 2.399 -12.165 1.00 0.00 43 ARG A O 20
ATOM 27042 N N . LEU A 1 44 ? -1.515 1.110 -10.358 1.00 0.00 44 LEU A N 20
ATOM 27043 C CA . LEU A 1 44 ? -0.807 1.996 -9.454 1.00 0.00 44 LEU A CA 20
ATOM 27044 C C . LEU A 1 44 ? 0.516 1.370 -9.022 1.00 0.00 44 LEU A C 20
ATOM 27045 O O . LEU A 1 44 ? 0.539 0.326 -8.371 1.00 0.00 44 LEU A O 20
ATOM 27061 N N . TYR A 1 45 ? 1.614 2.002 -9.412 1.00 0.00 45 TYR A N 20
ATOM 27062 C CA . TYR A 1 45 ? 2.943 1.533 -9.045 1.00 0.00 45 TYR A CA 20
ATOM 27063 C C . TYR A 1 45 ? 3.655 2.573 -8.193 1.00 0.00 45 TYR A C 20
ATOM 27064 O O . TYR A 1 45 ? 3.977 3.665 -8.664 1.00 0.00 45 TYR A O 20
ATOM 27082 N N . VAL A 1 46 ? 3.880 2.235 -6.935 1.00 0.00 46 VAL A N 20
ATOM 27083 C CA . VAL A 1 46 ? 4.565 3.131 -6.017 1.00 0.00 46 VAL A CA 20
ATOM 27084 C C . VAL A 1 46 ? 6.042 2.778 -5.937 1.00 0.00 46 VAL A C 20
ATOM 27085 O O . VAL A 1 46 ? 6.495 1.826 -6.573 1.00 0.00 46 VAL A O 20
ATOM 27098 N N . GLY A 1 47 ? 6.793 3.537 -5.158 1.00 0.00 47 GLY A N 20
ATOM 27099 C CA . GLY A 1 47 ? 8.210 3.287 -5.036 1.00 0.00 47 GLY A CA 20
ATOM 27100 C C . GLY A 1 47 ? 8.715 3.552 -3.638 1.00 0.00 47 GLY A C 20
ATOM 27101 O O . GLY A 1 47 ? 7.948 3.995 -2.783 1.00 0.00 47 GLY A O 20
ATOM 27105 N N . VAL A 1 48 ? 10.002 3.268 -3.411 1.00 0.00 48 VAL A N 20
ATOM 27106 C CA . VAL A 1 48 ? 10.650 3.494 -2.111 1.00 0.00 48 VAL A CA 20
ATOM 27107 C C . VAL A 1 48 ? 10.167 2.478 -1.065 1.00 0.00 48 VAL A C 20
ATOM 27108 O O . VAL A 1 48 ? 9.007 2.075 -1.065 1.00 0.00 48 VAL A O 20
ATOM 27121 N N . PRO A 1 49 ? 11.083 1.972 -0.219 1.00 0.00 49 PRO A N 20
ATOM 27122 C CA . PRO A 1 49 ? 10.715 1.152 0.942 1.00 0.00 49 PRO A CA 20
ATOM 27123 C C . PRO A 1 49 ? 9.908 1.957 1.960 1.00 0.00 49 PRO A C 20
ATOM 27124 O O . PRO A 1 49 ? 10.385 2.959 2.490 1.00 0.00 49 PRO A O 20
ATOM 27135 N N . THR A 1 50 ? 8.688 1.517 2.216 1.00 0.00 50 THR A N 20
ATOM 27136 C CA . THR A 1 50 ? 7.770 2.257 3.064 1.00 0.00 50 THR A CA 20
ATOM 27137 C C . THR A 1 50 ? 7.692 1.664 4.470 1.00 0.00 50 THR A C 20
ATOM 27138 O O . THR A 1 50 ? 8.146 0.551 4.706 1.00 0.00 50 THR A O 20
ATOM 27149 N N . LYS A 1 51 ? 7.109 2.417 5.394 1.00 0.00 51 LYS A N 20
ATOM 27150 C CA . LYS A 1 51 ? 6.902 1.952 6.763 1.00 0.00 51 LYS A CA 20
ATOM 27151 C C . LYS A 1 51 ? 5.454 1.519 6.948 1.00 0.00 51 LYS A C 20
ATOM 27152 O O . LYS A 1 51 ? 4.825 1.018 6.023 1.00 0.00 51 LYS A O 20
ATOM 27171 N N . SER A 1 52 ? 4.940 1.680 8.146 1.00 0.00 52 SER A N 20
ATOM 27172 C CA . SER A 1 52 ? 3.515 1.512 8.384 1.00 0.00 52 SER A CA 20
ATOM 27173 C C . SER A 1 52 ? 2.859 2.884 8.482 1.00 0.00 52 SER A C 20
ATOM 27174 O O . SER A 1 52 ? 3.238 3.701 9.322 1.00 0.00 52 SER A O 20
ATOM 27182 N N . GLY A 1 53 ? 1.898 3.145 7.607 1.00 0.00 53 GLY A N 20
ATOM 27183 C CA . GLY A 1 53 ? 1.233 4.431 7.595 1.00 0.00 53 GLY A CA 20
ATOM 27184 C C . GLY A 1 53 ? 1.753 5.329 6.492 1.00 0.00 53 GLY A C 20
ATOM 27185 O O . GLY A 1 53 ? 2.115 6.483 6.735 1.00 0.00 53 GLY A O 20
ATOM 27189 N N . ASN A 1 54 ? 1.813 4.794 5.278 1.00 0.00 54 ASN A N 20
ATOM 27190 C CA . ASN A 1 54 ? 2.265 5.569 4.125 1.00 0.00 54 ASN A CA 20
ATOM 27191 C C . ASN A 1 54 ? 1.089 5.868 3.216 1.00 0.00 54 ASN A C 20
ATOM 27192 O O . ASN A 1 54 ? 0.561 4.964 2.571 1.00 0.00 54 ASN A O 20
ATOM 27203 N N . VAL A 1 55 ? 0.670 7.123 3.179 1.00 0.00 55 VAL A N 20
ATOM 27204 C CA . VAL A 1 55 ? -0.448 7.519 2.339 1.00 0.00 55 VAL A CA 20
ATOM 27205 C C . VAL A 1 55 ? -0.066 7.448 0.865 1.00 0.00 55 VAL A C 20
ATOM 27206 O O . VAL A 1 55 ? 0.768 8.219 0.384 1.00 0.00 55 VAL A O 20
ATOM 27219 N N . VAL A 1 56 ? -0.666 6.502 0.167 1.00 0.00 56 VAL A N 20
ATOM 27220 C CA . VAL A 1 56 ? -0.447 6.347 -1.259 1.00 0.00 56 VAL A CA 20
ATOM 27221 C C . VAL A 1 56 ? -1.379 7.274 -2.025 1.00 0.00 56 VAL A C 20
ATOM 27222 O O . VAL A 1 56 ? -0.936 8.177 -2.734 1.00 0.00 56 VAL A O 20
ATOM 27235 N N . CYS A 1 57 ? -2.671 7.045 -1.870 1.00 0.00 57 CYS A N 20
ATOM 27236 C CA . CYS A 1 57 ? -3.680 7.902 -2.464 1.00 0.00 57 CYS A CA 20
ATOM 27237 C C . CYS A 1 57 ? -4.716 8.289 -1.419 1.00 0.00 57 CYS A C 20
ATOM 27238 O O . CYS A 1 57 ? -5.425 7.430 -0.889 1.00 0.00 57 CYS A O 20
ATOM 27246 N N . LYS A 1 58 ? -4.780 9.571 -1.110 1.00 0.00 58 LYS A N 20
ATOM 27247 C CA . LYS A 1 58 ? -5.731 10.070 -0.132 1.00 0.00 58 LYS A CA 20
ATOM 27248 C C . LYS A 1 58 ? -6.952 10.637 -0.842 1.00 0.00 58 LYS A C 20
ATOM 27249 O O . LYS A 1 58 ? -6.825 11.251 -1.902 1.00 0.00 58 LYS A O 20
ATOM 27268 N N . ASN A 1 59 ? -8.129 10.412 -0.260 1.00 0.00 59 ASN A N 20
ATOM 27269 C CA . ASN A 1 59 ? -9.391 10.825 -0.873 1.00 0.00 59 ASN A CA 20
ATOM 27270 C C . ASN A 1 59 ? -9.517 10.166 -2.247 1.00 0.00 59 ASN A C 20
ATOM 27271 O O . ASN A 1 59 ? -9.969 10.773 -3.216 1.00 0.00 59 ASN A O 20
ATOM 27282 N N . ILE A 1 60 ? -9.138 8.894 -2.304 1.00 0.00 60 ILE A N 20
ATOM 27283 C CA . ILE A 1 60 ? -9.068 8.173 -3.564 1.00 0.00 60 ILE A CA 20
ATOM 27284 C C . ILE A 1 60 ? -10.457 8.041 -4.179 1.00 0.00 60 ILE A C 20
ATOM 27285 O O . ILE A 1 60 ? -11.423 7.742 -3.479 1.00 0.00 60 ILE A O 20
ATOM 27301 N N . MET A 1 61 ? -10.553 8.327 -5.478 1.00 0.00 61 MET A N 20
ATOM 27302 C CA . MET A 1 61 ? -11.821 8.248 -6.214 1.00 0.00 61 MET A CA 20
ATOM 27303 C C . MET A 1 61 ? -12.830 9.251 -5.668 1.00 0.00 61 MET A C 20
ATOM 27304 O O . MET A 1 61 ? -14.038 9.084 -5.848 1.00 0.00 61 MET A O 20
ATOM 27318 N N . ASN A 1 62 ? -12.319 10.290 -4.995 1.00 0.00 62 ASN A N 20
ATOM 27319 C CA . ASN A 1 62 ? -13.150 11.313 -4.356 1.00 0.00 62 ASN A CA 20
ATOM 27320 C C . ASN A 1 62 ? -13.957 10.696 -3.209 1.00 0.00 62 ASN A C 20
ATOM 27321 O O . ASN A 1 62 ? -14.845 11.324 -2.632 1.00 0.00 62 ASN A O 20
ATOM 27332 N N . THR A 1 63 ? -13.604 9.465 -2.863 1.00 0.00 63 THR A N 20
ATOM 27333 C CA . THR A 1 63 ? -14.281 8.723 -1.817 1.00 0.00 63 THR A CA 20
ATOM 27334 C C . THR A 1 63 ? -13.986 9.322 -0.444 1.00 0.00 63 THR A C 20
ATOM 27335 O O . THR A 1 63 ? -14.884 9.492 0.381 1.00 0.00 63 THR A O 20
ATOM 27346 N N . GLY A 1 64 ? -12.728 9.657 -0.211 1.00 0.00 64 GLY A N 20
ATOM 27347 C CA . GLY A 1 64 ? -12.352 10.266 1.051 1.00 0.00 64 GLY A CA 20
ATOM 27348 C C . GLY A 1 64 ? -11.381 9.414 1.833 1.00 0.00 64 GLY A C 20
ATOM 27349 O O . GLY A 1 64 ? -10.591 9.929 2.619 1.00 0.00 64 GLY A O 20
ATOM 27353 N N . VAL A 1 65 ? -11.437 8.108 1.610 1.00 0.00 65 VAL A N 20
ATOM 27354 C CA . VAL A 1 65 ? -10.557 7.171 2.296 1.00 0.00 65 VAL A CA 20
ATOM 27355 C C . VAL A 1 65 ? -9.107 7.374 1.863 1.00 0.00 65 VAL A C 20
ATOM 27356 O O . VAL A 1 65 ? -8.832 7.639 0.691 1.00 0.00 65 VAL A O 20
ATOM 27369 N N . ASP A 1 66 ? -8.202 7.265 2.821 1.00 0.00 66 ASP A N 20
ATOM 27370 C CA . ASP A 1 66 ? -6.774 7.311 2.543 1.00 0.00 66 ASP A CA 20
ATOM 27371 C C . ASP A 1 66 ? -6.249 5.893 2.413 1.00 0.00 66 ASP A C 20
ATOM 27372 O O . ASP A 1 66 ? -6.413 5.077 3.324 1.00 0.00 66 ASP A O 20
ATOM 27381 N N . ILE A 1 67 ? -5.644 5.589 1.280 1.00 0.00 67 ILE A N 20
ATOM 27382 C CA . ILE A 1 67 ? -5.071 4.272 1.064 1.00 0.00 67 ILE A CA 20
ATOM 27383 C C . ILE A 1 67 ? -3.630 4.271 1.539 1.00 0.00 67 ILE A C 20
ATOM 27384 O O . ILE A 1 67 ? -2.754 4.862 0.904 1.00 0.00 67 ILE A O 20
ATOM 27400 N N . ILE A 1 68 ? -3.392 3.636 2.673 1.00 0.00 68 ILE A N 20
ATOM 27401 C CA . ILE A 1 68 ? -2.092 3.695 3.313 1.00 0.00 68 ILE A CA 20
ATOM 27402 C C . ILE A 1 68 ? -1.420 2.331 3.357 1.00 0.00 68 ILE A C 20
ATOM 27403 O O . ILE A 1 68 ? -2.038 1.330 3.713 1.00 0.00 68 ILE A O 20
ATOM 27419 N N . CYS A 1 69 ? -0.155 2.300 2.978 1.00 0.00 69 CYS A N 20
ATOM 27420 C CA . CYS A 1 69 ? 0.653 1.099 3.112 1.00 0.00 69 CYS A CA 20
ATOM 27421 C C . CYS A 1 69 ? 0.966 0.877 4.586 1.00 0.00 69 CYS A C 20
ATOM 27422 O O . CYS A 1 69 ? 1.195 1.841 5.318 1.00 0.00 69 CYS A O 20
ATOM 27430 N N . THR A 1 70 ? 0.971 -0.374 5.028 1.00 0.00 70 THR A N 20
ATOM 27431 C CA . THR A 1 70 ? 1.114 -0.659 6.449 1.00 0.00 70 THR A CA 20
ATOM 27432 C C . THR A 1 70 ? 2.263 -1.637 6.734 1.00 0.00 70 THR A C 20
ATOM 27433 O O . THR A 1 70 ? 2.512 -1.993 7.886 1.00 0.00 70 THR A O 20
ATOM 27444 N N . LYS A 1 71 ? 2.977 -2.053 5.698 1.00 0.00 71 LYS A N 20
ATOM 27445 C CA . LYS A 1 71 ? 4.079 -2.990 5.882 1.00 0.00 71 LYS A CA 20
ATOM 27446 C C . LYS A 1 71 ? 5.414 -2.261 5.820 1.00 0.00 71 LYS A C 20
ATOM 27447 O O . LYS A 1 71 ? 5.685 -1.516 4.879 1.00 0.00 71 LYS A O 20
ATOM 27466 N N . ASN A 1 72 ? 6.248 -2.495 6.825 1.00 0.00 72 ASN A N 20
ATOM 27467 C CA . ASN A 1 72 ? 7.511 -1.784 6.955 1.00 0.00 72 ASN A CA 20
ATOM 27468 C C . ASN A 1 72 ? 8.590 -2.491 6.151 1.00 0.00 72 ASN A C 20
ATOM 27469 O O . ASN A 1 72 ? 9.063 -3.561 6.537 1.00 0.00 72 ASN A O 20
ATOM 27480 N N . LEU A 1 73 ? 8.964 -1.901 5.032 1.00 0.00 73 LEU A N 20
ATOM 27481 C CA . LEU A 1 73 ? 9.976 -2.476 4.162 1.00 0.00 73 LEU A CA 20
ATOM 27482 C C . LEU A 1 73 ? 11.339 -1.866 4.470 1.00 0.00 73 LEU A C 20
ATOM 27483 O O . LEU A 1 73 ? 11.485 -0.642 4.480 1.00 0.00 73 LEU A O 20
ATOM 27499 N N . PRO A 1 74 ? 12.350 -2.708 4.746 1.00 0.00 74 PRO A N 20
ATOM 27500 C CA . PRO A 1 74 ? 13.720 -2.245 4.981 1.00 0.00 74 PRO A CA 20
ATOM 27501 C C . PRO A 1 74 ? 14.261 -1.466 3.785 1.00 0.00 74 PRO A C 20
ATOM 27502 O O . PRO A 1 74 ? 14.139 -1.906 2.639 1.00 0.00 74 PRO A O 20
ATOM 27513 N N . LYS A 1 75 ? 14.849 -0.306 4.058 1.00 0.00 75 LYS A N 20
ATOM 27514 C CA . LYS A 1 75 ? 15.325 0.573 3.001 1.00 0.00 75 LYS A CA 20
ATOM 27515 C C . LYS A 1 75 ? 16.807 0.354 2.716 1.00 0.00 75 LYS A C 20
ATOM 27516 O O . LYS A 1 75 ? 17.175 -0.372 1.794 1.00 0.00 75 LYS A O 20
ATOM 27535 N N . ASP A 1 76 ? 17.649 0.982 3.516 1.00 0.00 76 ASP A N 20
ATOM 27536 C CA . ASP A 1 76 ? 19.090 0.917 3.311 1.00 0.00 76 ASP A CA 20
ATOM 27537 C C . ASP A 1 76 ? 19.666 -0.362 3.898 1.00 0.00 76 ASP A C 20
ATOM 27538 O O . ASP A 1 76 ? 19.984 -0.430 5.086 1.00 0.00 76 ASP A O 20
ATOM 27547 N N . SER A 1 77 ? 19.773 -1.383 3.066 1.00 0.00 77 SER A N 20
ATOM 27548 C CA . SER A 1 77 ? 20.336 -2.649 3.490 1.00 0.00 77 SER A CA 20
ATOM 27549 C C . SER A 1 77 ? 21.851 -2.631 3.331 1.00 0.00 77 SER A C 20
ATOM 27550 O O . SER A 1 77 ? 22.389 -2.897 2.252 1.00 0.00 77 SER A O 20
ATOM 27558 N N . LEU A 1 78 ? 22.534 -2.267 4.404 1.00 0.00 78 LEU A N 20
ATOM 27559 C CA . LEU A 1 78 ? 23.986 -2.277 4.424 1.00 0.00 78 LEU A CA 20
ATOM 27560 C C . LEU A 1 78 ? 24.481 -3.613 4.957 1.00 0.00 78 LEU A C 20
ATOM 27561 O O . LEU A 1 78 ? 25.147 -3.683 5.990 1.00 0.00 78 LEU A O 20
ATOM 27577 N N . GLU A 1 79 ? 24.129 -4.671 4.244 1.00 0.00 79 GLU A N 20
ATOM 27578 C CA . GLU A 1 79 ? 24.461 -6.022 4.659 1.00 0.00 79 GLU A CA 20
ATOM 27579 C C . GLU A 1 79 ? 25.938 -6.323 4.458 1.00 0.00 79 GLU A C 20
ATOM 27580 O O . GLU A 1 79 ? 26.512 -6.020 3.408 1.00 0.00 79 GLU A O 20
ATOM 27592 N N . HIS A 1 80 ? 26.551 -6.917 5.471 1.00 0.00 80 HIS A N 20
ATOM 27593 C CA . HIS A 1 80 ? 27.930 -7.367 5.356 1.00 0.00 80 HIS A CA 20
ATOM 27594 C C . HIS A 1 80 ? 27.953 -8.692 4.607 1.00 0.00 80 HIS A C 20
ATOM 27595 O O . HIS A 1 80 ? 27.324 -9.664 5.030 1.00 0.00 80 HIS A O 20
ATOM 27610 N N . HIS A 1 81 ? 28.643 -8.712 3.473 1.00 0.00 81 HIS A N 20
ATOM 27611 C CA . HIS A 1 81 ? 28.691 -9.906 2.631 1.00 0.00 81 HIS A CA 20
ATOM 27612 C C . HIS A 1 81 ? 29.246 -11.086 3.417 1.00 0.00 81 HIS A C 20
ATOM 27613 O O . HIS A 1 81 ? 28.662 -12.171 3.421 1.00 0.00 81 HIS A O 20
ATOM 27628 N N . HIS A 1 82 ? 30.366 -10.873 4.089 1.00 0.00 82 HIS A N 20
ATOM 27629 C CA . HIS A 1 82 ? 30.898 -11.882 4.985 1.00 0.00 82 HIS A CA 20
ATOM 27630 C C . HIS A 1 82 ? 31.571 -11.231 6.187 1.00 0.00 82 HIS A C 20
ATOM 27631 O O . HIS A 1 82 ? 30.991 -11.180 7.268 1.00 0.00 82 HIS A O 20
ATOM 27646 N N . HIS A 1 83 ? 32.768 -10.695 5.995 1.00 0.00 83 HIS A N 20
ATOM 27647 C CA . HIS A 1 83 ? 33.532 -10.162 7.116 1.00 0.00 83 HIS A CA 20
ATOM 27648 C C . HIS A 1 83 ? 34.454 -9.032 6.676 1.00 0.00 83 HIS A C 20
ATOM 27649 O O . HIS A 1 83 ? 35.372 -9.238 5.884 1.00 0.00 83 HIS A O 20
ATOM 27664 N N . HIS A 1 84 ? 34.196 -7.842 7.198 1.00 0.00 84 HIS A N 20
ATOM 27665 C CA . HIS A 1 84 ? 35.018 -6.668 6.919 1.00 0.00 84 HIS A CA 20
ATOM 27666 C C . HIS A 1 84 ? 34.969 -5.700 8.090 1.00 0.00 84 HIS A C 20
ATOM 27667 O O . HIS A 1 84 ? 33.891 -5.362 8.576 1.00 0.00 84 HIS A O 20
ATOM 27682 N N . HIS A 1 85 ? 36.135 -5.274 8.555 1.00 0.00 85 HIS A N 20
ATOM 27683 C CA . HIS A 1 85 ? 36.218 -4.270 9.608 1.00 0.00 85 HIS A CA 20
ATOM 27684 C C . HIS A 1 85 ? 37.601 -3.625 9.615 1.00 0.00 85 HIS A C 20
ATOM 27685 O O . HIS A 1 85 ? 38.601 -4.351 9.806 1.00 0.00 85 HIS A O 20
#

CATH classification: 3.10.530.10

Foldseek 3Di:
DQFAKQWDKAAEAEPADDRIFIKIKPDGHGPPCSVVVVVVRVPDYYYAFDAAFAFDDACPVVVGITIGTGHGGDGDPPDDPDDDD

Sequence (85 aa):
MHKDIFTSVVRVRGSKKYNVVPVKSNKPVEISKWIDFSNVLSRLYVGVPTKSGNVVCKNIMNTGVDIICTKNLPKDSLEHHHHHHMHKDIFTSVVRVRGSKKYNVVPVKSNKPVEISKWIDFSNVLSRLYVGVPTKSGNVVCKNIMNTGVDIICTKNLPKDSLEHHHHHHMHKDIFTSVVRVRGSKKYNVVPVKSNKPVEISKWIDFSNVLSRLYVGVPTKSGNVVCKNIMNTGVDIICTKNLPKDSLEHHHHHHMHKDIFTSVVRVRGSKKYNVVPVKSNKPVEISKWIDFSNVLSRLYVGVPTKSGNVVCKNIMNTGVDIICTKNLPKDSLEHHHHHHMHKDIFTSVVRVRGSKKYNVVPVKSNKPVEISKWIDFSNVLSRLYVGVPTKSGNVVCKNIMNTGVDIICTKNLPKDSLEHHHHHHMHKDIFTSVVRVRGSKKYNVVPVKSNKPVEISKWIDFSNVLSRLYVGVPTKSGNVVCKNIMNTGVDIICTKNLPKDSLEHHHHHHMHKDIFTSVVRVRGSKKYNVVPVKSNKPVEISKWIDFSNVLSRLYVGVPTKSGNVVCKNIMNTGVDIICTKNLPKDSLEHHHHHHMHKDIFTSVVRVRGSKKYNVVPVKSNKPVEISKWIDFSNVLSRLYVGVPTKSGNVVCKNIMNTGVDIICTKNLPKDSLEHHHHHHMHKDIFTSVVRVRGSKKYNVVPVKSNKPVEISKWIDFSNVLSRLYVGVPTKSGNVVCKNIMNTGVDIICTKNLPKDSLEHHHHHHMHKDIFTSVVRVRGSKKYNVVPVKSNKPVEISKWIDFSNVLSRLYVGVPTKSGNVVCKNIMNTGVDIICTKNLPKDSLEHHHHHHMHKDIFTSVVRVRGSKKYNVVPVKSNKPVEISKWIDFSNVLSRLYVGVPTKSGNVVCKNIMNTGVDIICTKNLPKDSLEHHHHHHMHKDIFTSVVRVRGSKKYNVVPVKSNKPVEISKWIDFSNVLSRLYVGVPTKSGNVVCKNIMNTGVDIICTKNLPKDSLEHHHHHHMHKDIFTSVVRVRGSKKYNVVPVKSNKPVEISKWIDFSNVLSRLYVGVPTKSGNVVCKNIMNTGVDIICTKNLPKDSLEHHHHHHMHKDIFTSVVRVRGSKKYNVVPVKSNKPVEISKWIDFSNVLSRLYVGVPTKSGNVVCKNIMNTGVDIICTKNLPKDSLEHHHHHHMHKDIFTSVVRVRGSKKYNVVPVKSNKPVEISKWIDFSNVLSRLYVGVPTKSGNVVCKNIMNTGVDIICTKNLPKDSLEHHHHHHMHKDIFTSVVRVRGSKKYNVVPVKSNKPVEISKWIDFSNVLSRLYVGVPTKSGNVVCKNIMNTGVDIICTKNLPKDSLEHHHHHHMHKDIFTSVVRVRGSKKYNVVPVKSNKPVEISKWIDFSNVLSRLYVGVPTKSGNVVCKNIMNTGVDIICTKNLPKDSLEHHHHHHMHKDIFTSVVRVRGSKKYNVVPVKSNKPVEISKWIDFSNVLSRLYVGVPTKSGNVVCKNIMNTGVDIICTKNLPKDSLEHHHHHHMHKDIFTSVVRVRGSKKYNVVPVKSNKPVEISKWIDFSNVLSRLYVGVPTKSGNVVCKNIMNTGVDIICTKNLPKDSLEHHHHHHMHKDIFTSVVRVRGSKKYNVVPVKSNKPVEISKWIDFSNVLSRLYVGVPTKSGNVVCKNIMNTGVDIICTKNLPKDSLEHHHHHH

Nearest PDB structures (foldseek):
  2jov-assembly1_A  TM=8.470E-01  e=2.351E-13  Clostridium perfringens
  3zew-assembly1_A  TM=2.443E-01  e=1.211E+00  Homo sapiens
  6rku-assembly1_A  TM=2.614E-01  e=4.961E+00  Escherichia coli K-12
  6rkw-assembly1_C  TM=2.195E-01  e=5.580E+00  Escherichia coli K-12
  2jov-assembly1_A  TM=8.799E-01  e=5.911E-13  Clostridium perfringens

Secondary structure (DSSP, 8-state):
---EEEEEEEEEEEEESEEEEEEEEEEEE-HHHHHHHHHHHTT-EE-----SSEEEEESTTSSS-EEEE-S---SS----SS---

InterPro domains:
  IPR012460 Protein of unknown function DUF1667 [PF07892] (3-71)
  IPR012460 Protein of unknown function DUF1667 [PTHR39450] (3-75)
  IPR036593 CPE0013-like superfamily [G3DSA:3.10.530.10] (1-71)
  IPR036593 CPE0013-like superfamily [SSF160148] (3-75)